Protein 7XFG (pdb70)

CATH classification: 1.20.1020.10

Organism: Homo sapiens (NCBI:txid9606)

InterPro domains:
  IPR000197 Zinc finger, TAZ-type [PF02135] (338-414)
  IPR000197 Zinc finger, TAZ-type [PF02135] (1735-1806)
  IPR000197 Zinc finger, TAZ-type [PS50134] (331-417)
  IPR000197 Zinc finger, TAZ-type [PS50134] (1728-1809)
  IPR000197 Zinc finger, TAZ-type [SM00551] (332-417)
  IPR000197 Zinc finger, TAZ-type [SM00551] (1729-1807)
  IPR000433 Zinc finger, ZZ-type [PF00569] (1665-1705)
  IPR000433 Zinc finger, ZZ-type [PS01357] (1670-1695)
  IPR000433 Zinc finger, ZZ-type [PS50135] (1665-1713)
  IPR000433 Zinc finger, ZZ-type [SM00291] (1664-1705)
  IPR001487 Bromodomain [PF00439] (1068-1143)
  IPR001487 Bromodomain [PR00503] (1070-1083)
  IPR001487 Bromodomain [PR00503] (1086-1102)
  IPR001487 Bromodomain [PR00503] (1102-1120)
  IPR001487 Bromodomain [PR00503] (1120-1139)
  IPR001487 Bromodomain [PS50014] (1067-1139)
  IPR001487 Bromodomain [SM00297] (1048-1158)
  IPR003101 Coactivator CBP, KIX domain [PF02172] (567-646)
  IPR003101 Coactivator CBP, KIX domain [PS50952] (566-645)
  IPR009110 Nuclear receptor coactivator, interlocking [SSF69125] (2043-2098)

Foldseek 3Di:
DPDPPDADPVRVVVVVLVVVLVLLLCCLCVPDPPPPDPSNVVNVVLQVVCVVDDCLPVPPDPSSVVLLLSLLVVLVVDDDCPGSRDNSVVCNVVVPPNNDPD/DPDPPDCVCVVDDDPD

Sequence (118 aa):
SGGRATQSPGDSRRLSIQRAIQSLVHAAQCRNANCSLPSCQKMKRVVQHTKGCKRKTNGGCPICKQLIALAAYHAKHCQENKCPVPFCLNIKQKGSEFPAGNGMYPDPGLLSYINELCSGGRATQSPGDSRRLSIQRAIQSLVHAAQCRNANCSLPSCQKMKRVVQHTKGCKRKTNGGCPICKQLIALAAYHAKHCQENKCPVPFCLNIKQKGSEFPAGNGMYPDPGLLSYINELCSGGRATQSPGDSRRLSIQRAIQSLVHAAQCRNANCSLPSCQKMKRVVQHTKGCKRKTNGGCPICKQLIALAAYHAKHCQENKCPVPFCLNIKQKGSEFPAGNGMYPDPGLLSYINELCSGGRATQSPGDSRRLSIQRAIQSLVHAAQCRNANCSLPSCQKMKRVVQHTKGCKRKTNGGCPICKQLIALAAYHAKHCQENKCPVPFCLNIKQKGSEFPAGNGMYPDPGLLSYINELCSGGRATQSPGDSRRLSIQRAIQSLVHAAQCRNANCSLPSCQKMKRVVQHTKGCKRKTNGGCPICKQLIALAAYHAKHCQENKCPVPFCLNIKQKGSEFPAGNGMYPDPGLLSYINELCSGGRATQSPGDSRRLSIQRAIQSLVHAAQCRNANCSLPSCQKMKRVVQHTKGCKRKTNGGCPICKQLIALAAYHAKHCQENKCPVPFCLNIKQKGSEFPAGNGMYPDPGLLSYINELCSGGRATQSPGDSRRLSIQRAIQSLVHAAQCRNANCSLPSCQKMKRVVQHTKGCKRKTNGGCPICKQLIALAAYHAKHCQENKCPVPFCLNIKQKGSEFPAGNGMYPDPGLLSYINELCSGGRATQSPGDSRRLSIQRAIQSLVHAAQCRNANCSLPSCQKMKRVVQHTKGCKRKTNGGCPICKQLIALAAYHAKHCQENKCPVPFCLNIKQKGSEFPAGNGMYPDPGLLSYINELCSGGRATQSPGDSRRLSIQRAIQSLVHAAQCRNANCSLPSCQKMKRVVQHTKGCKRKTNGGCPICKQLIALAAYHAKHCQENKCPVPFCLNIKQKGSEFPAGNGMYPDPGLLSYINELCSGGRATQSPGDSRRLSIQRAIQSLVHAAQCRNANCSLPSCQKMKRVVQHTKGCKRKTNGGCPICKQLIALAAYHAKHCQENKCPVPFCLNIKQKGSEFPAGNGMYPDPGLLSYINELCSGGRATQSPGDSRRLSIQRAIQSLVHAAQCRNANCSLPSCQKMKRVVQHTKGCKRKTNGGCPICKQLIALAAYHAKHCQENKCPVPFCLNIKQKGSEFPAGNGMYPDPGLLSYINELCSGGRATQSPGDSRRLSIQRAIQSLVHAAQCRNANCSLPSCQKMKRVVQHTKGCKRKTNGGCPICKQLIALAAYHAKHCQENKCPVPFCLNIKQKGSEFPAGNGMYPDPGLLSYINELCSGGRATQSPGDSRRLSIQRAIQSLVHAAQCRNANCSLPSCQKMKRVVQHTKGCKRKTNGGCPICKQLIALAAYHAKHCQENKCPVPFCLNIKQKGSEFPAGNGMYPDPGLLSYINELCSGGRATQSPGDSRRLSIQRAIQSLVHAAQCRNANCSLPSCQKMKRVVQHTKGCKRKTNGGCPICKQLIALAAYHAKHCQENKCPVPFCLNIKQKGSEFPAGNGMYPDPGLLSYINELCSGGRATQSPGDSRRLSIQRAIQSLVHAAQCRNANCSLPSCQKMKRVVQHTKGCKRKTNGGCPICKQLIALAAYHAKHCQENKCPVPFCLNIKQKGSEFPAGNGMYPDPGLLSYINELCSGGRATQSPGDSRRLSIQRAIQSLVHAAQCRNANCSLPSCQKMKRVVQHTKGCKRKTNGGCPICKQLIALAAYHAKHCQENKCPVPFCLNIKQKGSEFPAGNGMYPDPGLLSYINELCSGGRATQSPGDSRRLSIQRAIQSLVHAAQCRNANCSLPSCQKMKRVVQHTKGCKRKTNGGCPICKQLIALAAYHAKHCQENKCPVPFCLNIKQKGSEFPAGNGMYPDPGLLSYINELCSGGRATQSPGDSRRLSIQRAIQSLVHAAQCRNANCSLPSCQKMKRVVQHTKGCKRKTNGGCPICKQLIALAAYHAKHCQENKCPVPFCLNIKQKGSEFPAGNGMYPDPGLLSYINELCSGGRATQSPGDSRRLSIQRAIQSLVHAAQCRNANCSLPSCQKMKRVVQHTKGCKRKTNGGCPICKQLIALAAYHAKHCQENKCPVPFCLNIKQKGSEFPAGNGMYPDPGLLSYINELCSGGRATQSPGDSRRLSIQRAIQSLVHAAQCRNANCSLPSCQKMKRVVQHTKGCKRKTNGGCPICKQLIALAAYHAKHCQENKCPVPFCLNIKQKGSEFPAGNGMYPDPGLLSYINELC

Structure (mmCIF, N/CA/C/O backbone):
data_7XFG
#
_entry.id   7XFG
#
loop_
_entity.id
_entity.type
_entity.pdbx_description
1 polymer 'Histone acetyltransferase p300'
2 polymer 'NUT family member 1'
3 non-polymer 'ZINC ION'
#
loop_
_atom_site.group_PDB
_atom_site.id
_atom_site.type_symbol
_atom_site.label_atom_id
_atom_site.label_alt_id
_atom_site.label_comp_id
_atom_site.label_asym_id
_atom_site.label_entity_id
_atom_site.label_seq_id
_atom_site.pdbx_PDB_ins_code
_atom_site.Cartn_x
_atom_site.Cartn_y
_atom_site.Cartn_z
_atom_site.occupancy
_atom_site.B_iso_or_equiv
_atom_site.auth_seq_id
_atom_site.auth_comp_id
_atom_site.auth_asym_id
_atom_site.auth_atom_id
_atom_site.pdbx_PDB_model_num
ATOM 1 N N . SER A 1 1 ? -19.460 -5.066 -8.044 1.00 0.00 1 SER A N 1
ATOM 2 C CA . SER A 1 1 ? -19.612 -3.958 -9.008 1.00 0.00 1 SER A CA 1
ATOM 3 C C . SER A 1 1 ? -20.805 -3.081 -8.635 1.00 0.00 1 SER A C 1
ATOM 4 O O . SER A 1 1 ? -20.715 -1.852 -8.646 1.00 0.00 1 SER A O 1
ATOM 14 N N . GLY A 1 2 ? -21.919 -3.715 -8.292 1.00 0.00 2 GLY A N 1
ATOM 15 C CA . GLY A 1 2 ? -23.110 -2.976 -7.935 1.00 0.00 2 GLY A CA 1
ATOM 16 C C . GLY A 1 2 ? -24.370 -3.771 -8.196 1.00 0.00 2 GLY A C 1
ATOM 17 O O . GLY A 1 2 ? -24.357 -4.733 -8.967 1.00 0.00 2 GLY A O 1
ATOM 21 N N . GLY A 1 3 ? -25.456 -3.375 -7.556 1.00 0.00 3 GLY A N 1
ATOM 22 C CA . GLY A 1 3 ? -26.706 -4.086 -7.705 1.00 0.00 3 GLY A CA 1
ATOM 23 C C . GLY A 1 3 ? -27.265 -4.518 -6.369 1.00 0.00 3 GLY A C 1
ATOM 24 O O . GLY A 1 3 ? -27.861 -3.718 -5.649 1.00 0.00 3 GLY A O 1
ATOM 28 N N . ARG A 1 4 ? -27.063 -5.780 -6.030 1.00 0.00 4 ARG A N 1
ATOM 29 C CA . ARG A 1 4 ? -27.514 -6.309 -4.753 1.00 0.00 4 ARG A CA 1
ATOM 30 C C . ARG A 1 4 ? -26.344 -6.921 -3.997 1.00 0.00 4 ARG A C 1
ATOM 31 O O . ARG A 1 4 ? -26.469 -7.976 -3.372 1.00 0.00 4 ARG A O 1
ATOM 52 N N . ALA A 1 5 ? -25.206 -6.253 -4.062 1.00 0.00 5 ALA A N 1
ATOM 53 C CA . ALA A 1 5 ? -24.008 -6.726 -3.394 1.00 0.00 5 ALA A CA 1
ATOM 54 C C . ALA A 1 5 ? -23.998 -6.264 -1.946 1.00 0.00 5 ALA A C 1
ATOM 55 O O . ALA A 1 5 ? -24.541 -5.207 -1.616 1.00 0.00 5 ALA A O 1
ATOM 62 N N . THR A 1 6 ? -23.393 -7.055 -1.083 1.00 0.00 6 THR A N 1
ATOM 63 C CA . THR A 1 6 ? -23.345 -6.733 0.327 1.00 0.00 6 THR A CA 1
ATOM 64 C C . THR A 1 6 ? -21.910 -6.621 0.812 1.00 0.00 6 THR A C 1
ATOM 65 O O . THR A 1 6 ? -21.092 -7.514 0.585 1.00 0.00 6 THR A O 1
ATOM 76 N N . GLN A 1 7 ? -21.603 -5.513 1.458 1.00 0.00 7 GLN A N 1
ATOM 77 C CA . GLN A 1 7 ? -20.270 -5.284 1.983 1.00 0.00 7 GLN A CA 1
ATOM 78 C C . GLN A 1 7 ? -20.227 -5.612 3.466 1.00 0.00 7 GLN A C 1
ATOM 79 O O . GLN A 1 7 ? -20.717 -4.849 4.298 1.00 0.00 7 GLN A O 1
ATOM 93 N N . SER A 1 8 ? -19.660 -6.757 3.787 1.00 0.00 8 SER A N 1
ATOM 94 C CA . SER A 1 8 ? -19.492 -7.163 5.170 1.00 0.00 8 SER A CA 1
ATOM 95 C C . SER A 1 8 ? -18.248 -6.502 5.755 1.00 0.00 8 SER A C 1
ATOM 96 O O . SER A 1 8 ? -17.448 -5.942 5.005 1.00 0.00 8 SER A O 1
ATOM 104 N N . PRO A 1 9 ? -18.067 -6.524 7.086 1.00 0.00 9 PRO A N 1
ATOM 105 C CA . PRO A 1 9 ? -16.901 -5.915 7.726 1.00 0.00 9 PRO A CA 1
ATOM 106 C C . PRO A 1 9 ? -15.579 -6.340 7.091 1.00 0.00 9 PRO A C 1
ATOM 107 O O . PRO A 1 9 ? -14.710 -5.500 6.833 1.00 0.00 9 PRO A O 1
ATOM 118 N N . GLY A 1 10 ? -15.443 -7.635 6.830 1.00 0.00 10 GLY A N 1
ATOM 119 C CA . GLY A 1 10 ? -14.256 -8.147 6.170 1.00 0.00 10 GLY A CA 1
ATOM 120 C C . GLY A 1 10 ? -14.040 -7.530 4.804 1.00 0.00 10 GLY A C 1
ATOM 121 O O . GLY A 1 10 ? -12.927 -7.137 4.450 1.00 0.00 10 GLY A O 1
ATOM 125 N N . ASP A 1 11 ? -15.118 -7.421 4.049 1.00 0.00 11 ASP A N 1
ATOM 126 C CA . ASP A 1 11 ? -15.057 -6.888 2.690 1.00 0.00 11 ASP A CA 1
ATOM 127 C C . ASP A 1 11 ? -14.832 -5.385 2.718 1.00 0.00 11 ASP A C 1
ATOM 128 O O . ASP A 1 11 ? -14.189 -4.824 1.836 1.00 0.00 11 ASP A O 1
ATOM 137 N N . SER A 1 12 ? -15.345 -4.741 3.756 1.00 0.00 12 SER A N 1
ATOM 138 C CA . SER A 1 12 ? -15.184 -3.310 3.925 1.00 0.00 12 SER A CA 1
ATOM 139 C C . SER A 1 12 ? -13.738 -3.000 4.286 1.00 0.00 12 SER A C 1
ATOM 140 O O . SER A 1 12 ? -13.221 -1.923 3.989 1.00 0.00 12 SER A O 1
ATOM 148 N N . ARG A 1 13 ? -13.092 -3.969 4.911 1.00 0.00 13 ARG A N 1
ATOM 149 C CA . ARG A 1 13 ? -11.687 -3.886 5.225 1.00 0.00 13 ARG A CA 1
ATOM 150 C C . ARG A 1 13 ? -10.875 -4.017 3.943 1.00 0.00 13 ARG A C 1
ATOM 151 O O . ARG A 1 13 ? -9.936 -3.261 3.707 1.00 0.00 13 ARG A O 1
ATOM 172 N N . ARG A 1 14 ? -11.286 -4.959 3.099 1.00 0.00 14 ARG A N 1
ATOM 173 C CA . ARG A 1 14 ? -10.641 -5.186 1.812 1.00 0.00 14 ARG A CA 1
ATOM 174 C C . ARG A 1 14 ? -10.882 -3.988 0.900 1.00 0.00 14 ARG A C 1
ATOM 175 O O . ARG A 1 14 ? -10.055 -3.638 0.060 1.00 0.00 14 ARG A O 1
ATOM 196 N N . LEU A 1 15 ? -12.025 -3.362 1.097 1.00 0.00 15 LEU A N 1
ATOM 197 C CA . LEU A 1 15 ? -12.393 -2.161 0.374 1.00 0.00 15 LEU A CA 1
ATOM 198 C C . LEU A 1 15 ? -11.479 -1.011 0.789 1.00 0.00 15 LEU A C 1
ATOM 199 O O . LEU A 1 15 ? -10.944 -0.294 -0.054 1.00 0.00 15 LEU A O 1
ATOM 215 N N . SER A 1 16 ? -11.296 -0.849 2.100 1.00 0.00 16 SER A N 1
ATOM 216 C CA . SER A 1 16 ? -10.381 0.151 2.624 1.00 0.00 16 SER A CA 1
ATOM 217 C C . SER A 1 16 ? -8.956 -0.167 2.183 1.00 0.00 16 SER A C 1
ATOM 218 O O . SER A 1 16 ? -8.131 0.731 2.018 1.00 0.00 16 SER A O 1
ATOM 226 N N . ILE A 1 17 ? -8.676 -1.453 2.002 1.00 0.00 17 ILE A N 1
ATOM 227 C CA . ILE A 1 17 ? -7.412 -1.888 1.438 1.00 0.00 17 ILE A CA 1
ATOM 228 C C . ILE A 1 17 ? -7.243 -1.333 0.044 1.00 0.00 17 ILE A C 1
ATOM 229 O O . ILE A 1 17 ? -6.272 -0.656 -0.228 1.00 0.00 17 ILE A O 1
ATOM 245 N N . GLN A 1 18 ? -8.220 -1.574 -0.818 1.00 0.00 18 GLN A N 1
ATOM 246 C CA . GLN A 1 18 ? -8.127 -1.121 -2.203 1.00 0.00 18 GLN A CA 1
ATOM 247 C C . GLN A 1 18 ? -8.111 0.398 -2.261 1.00 0.00 18 GLN A C 1
ATOM 248 O O . GLN A 1 18 ? -7.544 0.995 -3.177 1.00 0.00 18 GLN A O 1
ATOM 262 N N . ARG A 1 19 ? -8.715 1.014 -1.258 1.00 0.00 19 ARG A N 1
ATOM 263 C CA . ARG A 1 19 ? -8.677 2.445 -1.101 1.00 0.00 19 ARG A CA 1
ATOM 264 C C . ARG A 1 19 ? -7.258 2.917 -0.794 1.00 0.00 19 ARG A C 1
ATOM 265 O O . ARG A 1 19 ? -6.771 3.870 -1.404 1.00 0.00 19 ARG A O 1
ATOM 286 N N . ALA A 1 20 ? -6.580 2.239 0.135 1.00 0.00 20 ALA A N 1
ATOM 287 C CA . ALA A 1 20 ? -5.211 2.607 0.474 1.00 0.00 20 ALA A CA 1
ATOM 288 C C . ALA A 1 20 ? -4.239 1.973 -0.512 1.00 0.00 20 ALA A C 1
ATOM 289 O O . ALA A 1 20 ? -3.039 2.233 -0.506 1.00 0.00 20 ALA A O 1
ATOM 296 N N . ILE A 1 21 ? -4.768 1.100 -1.334 1.00 0.00 21 ILE A N 1
ATOM 297 C CA . ILE A 1 21 ? -4.040 0.589 -2.466 1.00 0.00 21 ILE A CA 1
ATOM 298 C C . ILE A 1 21 ? -3.883 1.687 -3.478 1.00 0.00 21 ILE A C 1
ATOM 299 O O . ILE A 1 21 ? -2.776 2.016 -3.906 1.00 0.00 21 ILE A O 1
ATOM 315 N N . GLN A 1 22 ? -5.008 2.260 -3.836 1.00 0.00 22 GLN A N 1
ATOM 316 C CA . GLN A 1 22 ? -5.028 3.364 -4.751 1.00 0.00 22 GLN A CA 1
ATOM 317 C C . GLN A 1 22 ? -4.273 4.542 -4.147 1.00 0.00 22 GLN A C 1
ATOM 318 O O . GLN A 1 22 ? -3.654 5.333 -4.859 1.00 0.00 22 GLN A O 1
ATOM 332 N N . SER A 1 23 ? -4.313 4.627 -2.818 1.00 0.00 23 SER A N 1
ATOM 333 C CA . SER A 1 23 ? -3.625 5.689 -2.094 1.00 0.00 23 SER A CA 1
ATOM 334 C C . SER A 1 23 ? -2.117 5.541 -2.297 1.00 0.00 23 SER A C 1
ATOM 335 O O . SER A 1 23 ? -1.408 6.518 -2.553 1.00 0.00 23 SER A O 1
ATOM 343 N N . LEU A 1 24 ? -1.653 4.295 -2.203 1.00 0.00 24 LEU A N 1
ATOM 344 C CA . LEU A 1 24 ? -0.251 3.956 -2.359 1.00 0.00 24 LEU A CA 1
ATOM 345 C C . LEU A 1 24 ? 0.230 4.276 -3.763 1.00 0.00 24 LEU A C 1
ATOM 346 O O . LEU A 1 24 ? 1.260 4.924 -3.943 1.00 0.00 24 LEU A O 1
ATOM 362 N N . VAL A 1 25 ? -0.529 3.835 -4.756 1.00 0.00 25 VAL A N 1
ATOM 363 C CA . VAL A 1 25 ? -0.160 4.050 -6.137 1.00 0.00 25 VAL A CA 1
ATOM 364 C C . VAL A 1 25 ? -0.163 5.528 -6.461 1.00 0.00 25 VAL A C 1
ATOM 365 O O . VAL A 1 25 ? 0.775 6.037 -7.069 1.00 0.00 25 VAL A O 1
ATOM 378 N N . HIS A 1 26 ? -1.226 6.211 -6.047 1.00 0.00 26 HIS A N 1
ATOM 379 C CA . HIS A 1 26 ? -1.342 7.639 -6.268 1.00 0.00 26 HIS A CA 1
ATOM 380 C C . HIS A 1 26 ? -0.114 8.349 -5.741 1.00 0.00 26 HIS A C 1
ATOM 381 O O . HIS A 1 26 ? 0.475 9.158 -6.436 1.00 0.00 26 HIS A O 1
ATOM 395 N N . ALA A 1 27 ? 0.274 8.040 -4.517 1.00 0.00 27 ALA A N 1
ATOM 396 C CA . ALA A 1 27 ? 1.436 8.685 -3.924 1.00 0.00 27 ALA A CA 1
ATOM 397 C C . ALA A 1 27 ? 2.700 8.282 -4.661 1.00 0.00 27 ALA A C 1
ATOM 398 O O . ALA A 1 27 ? 3.600 9.098 -4.868 1.00 0.00 27 ALA A O 1
ATOM 405 N N . ALA A 1 28 ? 2.752 7.023 -5.067 1.00 0.00 28 ALA A N 1
ATOM 406 C CA . ALA A 1 28 ? 3.910 6.489 -5.750 1.00 0.00 28 ALA A CA 1
ATOM 407 C C . ALA A 1 28 ? 4.113 7.147 -7.113 1.00 0.00 28 ALA A C 1
ATOM 408 O O . ALA A 1 28 ? 5.249 7.348 -7.544 1.00 0.00 28 ALA A O 1
ATOM 415 N N . GLN A 1 29 ? 3.024 7.509 -7.786 1.00 0.00 29 GLN A N 1
ATOM 416 C CA . GLN A 1 29 ? 3.136 8.038 -9.140 1.00 0.00 29 GLN A CA 1
ATOM 417 C C . GLN A 1 29 ? 2.691 9.489 -9.243 1.00 0.00 29 GLN A C 1
ATOM 418 O O . GLN A 1 29 ? 2.649 10.036 -10.344 1.00 0.00 29 GLN A O 1
ATOM 432 N N . CYS A 1 30 ? 2.355 10.123 -8.126 1.00 0.00 30 CYS A N 1
ATOM 433 C CA . CYS A 1 30 ? 1.841 11.478 -8.194 1.00 0.00 30 CYS A CA 1
ATOM 434 C C . CYS A 1 30 ? 2.944 12.443 -8.609 1.00 0.00 30 CYS A C 1
ATOM 435 O O . CYS A 1 30 ? 3.830 12.764 -7.818 1.00 0.00 30 CYS A O 1
ATOM 442 N N . ARG A 1 31 ? 2.899 12.868 -9.861 1.00 0.00 31 ARG A N 1
ATOM 443 C CA . ARG A 1 31 ? 3.867 13.817 -10.391 1.00 0.00 31 ARG A CA 1
ATOM 444 C C . ARG A 1 31 ? 3.435 15.253 -10.105 1.00 0.00 31 ARG A C 1
ATOM 445 O O . ARG A 1 31 ? 4.219 16.187 -10.262 1.00 0.00 31 ARG A O 1
ATOM 466 N N . ASN A 1 32 ? 2.188 15.420 -9.673 1.00 0.00 32 ASN A N 1
ATOM 467 C CA . ASN A 1 32 ? 1.624 16.744 -9.434 1.00 0.00 32 ASN A CA 1
ATOM 468 C C . ASN A 1 32 ? 2.150 17.314 -8.121 1.00 0.00 32 ASN A C 1
ATOM 469 O O . ASN A 1 32 ? 1.839 16.813 -7.037 1.00 0.00 32 ASN A O 1
ATOM 480 N N . ALA A 1 33 ? 2.951 18.364 -8.236 1.00 0.00 33 ALA A N 1
ATOM 481 C CA . ALA A 1 33 ? 3.597 18.979 -7.084 1.00 0.00 33 ALA A CA 1
ATOM 482 C C . ALA A 1 33 ? 2.618 19.778 -6.231 1.00 0.00 33 ALA A C 1
ATOM 483 O O . ALA A 1 33 ? 2.833 19.949 -5.032 1.00 0.00 33 ALA A O 1
ATOM 490 N N . ASN A 1 34 ? 1.547 20.266 -6.841 1.00 0.00 34 ASN A N 1
ATOM 491 C CA . ASN A 1 34 ? 0.594 21.111 -6.132 1.00 0.00 34 ASN A CA 1
ATOM 492 C C . ASN A 1 34 ? -0.487 20.284 -5.448 1.00 0.00 34 ASN A C 1
ATOM 493 O O . ASN A 1 34 ? -1.236 20.798 -4.616 1.00 0.00 34 ASN A O 1
ATOM 504 N N . CYS A 1 35 ? -0.564 19.007 -5.801 1.00 0.00 35 CYS A N 1
ATOM 505 C CA . CYS A 1 35 ? -1.556 18.113 -5.234 1.00 0.00 35 CYS A CA 1
ATOM 506 C C . CYS A 1 35 ? -1.349 17.959 -3.733 1.00 0.00 35 CYS A C 1
ATOM 507 O O . CYS A 1 35 ? -0.429 17.277 -3.283 1.00 0.00 35 CYS A O 1
ATOM 514 N N . SER A 1 36 ? -2.207 18.606 -2.968 1.00 0.00 36 SER A N 1
ATOM 515 C CA . SER A 1 36 ? -2.141 18.542 -1.522 1.00 0.00 36 SER A CA 1
ATOM 516 C C . SER A 1 36 ? -3.265 17.666 -0.990 1.00 0.00 36 SER A C 1
ATOM 517 O O . SER A 1 36 ? -3.737 17.848 0.135 1.00 0.00 36 SER A O 1
ATOM 525 N N . LEU A 1 37 ? -3.689 16.716 -1.818 1.00 0.00 37 LEU A N 1
ATOM 526 C CA . LEU A 1 37 ? -4.743 15.785 -1.459 1.00 0.00 37 LEU A CA 1
ATOM 527 C C . LEU A 1 37 ? -4.347 15.029 -0.190 1.00 0.00 37 LEU A C 1
ATOM 528 O O . LEU A 1 37 ? -3.240 14.500 -0.109 1.00 0.00 37 LEU A O 1
ATOM 544 N N . PRO A 1 38 ? -5.232 14.993 0.818 1.00 0.00 38 PRO A N 1
ATOM 545 C CA . PRO A 1 38 ? -4.892 14.514 2.167 1.00 0.00 38 PRO A CA 1
ATOM 546 C C . PRO A 1 38 ? -4.219 13.146 2.174 1.00 0.00 38 PRO A C 1
ATOM 547 O O . PRO A 1 38 ? -3.161 12.965 2.788 1.00 0.00 38 PRO A O 1
ATOM 558 N N . SER A 1 39 ? -4.820 12.194 1.474 1.00 0.00 39 SER A N 1
ATOM 559 C CA . SER A 1 39 ? -4.304 10.835 1.435 1.00 0.00 39 SER A CA 1
ATOM 560 C C . SER A 1 39 ? -2.998 10.771 0.646 1.00 0.00 39 SER A C 1
ATOM 561 O O . SER A 1 39 ? -2.184 9.876 0.854 1.00 0.00 39 SER A O 1
ATOM 569 N N . CYS A 1 40 ? -2.794 11.742 -0.236 1.00 0.00 40 CYS A N 1
ATOM 570 C CA . CYS A 1 40 ? -1.604 11.782 -1.071 1.00 0.00 40 CYS A CA 1
ATOM 571 C C . CYS A 1 40 ? -0.373 12.103 -0.249 1.00 0.00 40 CYS A C 1
ATOM 572 O O . CYS A 1 40 ? 0.581 11.332 -0.228 1.00 0.00 40 CYS A O 1
ATOM 579 N N . GLN A 1 41 ? -0.404 13.241 0.433 1.00 0.00 41 GLN A N 1
ATOM 580 C CA . GLN A 1 41 ? 0.757 13.691 1.185 1.00 0.00 41 GLN A CA 1
ATOM 581 C C . GLN A 1 41 ? 1.057 12.729 2.318 1.00 0.00 41 GLN A C 1
ATOM 582 O O . GLN A 1 41 ? 2.215 12.481 2.646 1.00 0.00 41 GLN A O 1
ATOM 596 N N . LYS A 1 42 ? 0.008 12.165 2.893 1.00 0.00 42 LYS A N 1
ATOM 597 C CA . LYS A 1 42 ? 0.153 11.199 3.948 1.00 0.00 42 LYS A CA 1
ATOM 598 C C . LYS A 1 42 ? 0.789 9.912 3.417 1.00 0.00 42 LYS A C 1
ATOM 599 O O . LYS A 1 42 ? 1.721 9.378 4.021 1.00 0.00 42 LYS A O 1
ATOM 618 N N . MET A 1 43 ? 0.287 9.425 2.283 1.00 0.00 43 MET A N 1
ATOM 619 C CA . MET A 1 43 ? 0.869 8.260 1.620 1.00 0.00 43 MET A CA 1
ATOM 620 C C . MET A 1 43 ? 2.288 8.531 1.157 1.00 0.00 43 MET A C 1
ATOM 621 O O . MET A 1 43 ? 3.152 7.674 1.247 1.00 0.00 43 MET A O 1
ATOM 635 N N . LYS A 1 44 ? 2.534 9.723 0.657 1.00 0.00 44 LYS A N 1
ATOM 636 C CA . LYS A 1 44 ? 3.849 10.038 0.127 1.00 0.00 44 LYS A CA 1
ATOM 637 C C . LYS A 1 44 ? 4.883 10.002 1.242 1.00 0.00 44 LYS A C 1
ATOM 638 O O . LYS A 1 44 ? 6.048 9.689 1.017 1.00 0.00 44 LYS A O 1
ATOM 657 N N . ARG A 1 45 ? 4.431 10.293 2.452 1.00 0.00 45 ARG A N 1
ATOM 658 C CA . ARG A 1 45 ? 5.284 10.219 3.626 1.00 0.00 45 ARG A CA 1
ATOM 659 C C . ARG A 1 45 ? 5.549 8.765 3.971 1.00 0.00 45 ARG A C 1
ATOM 660 O O . ARG A 1 45 ? 6.691 8.370 4.212 1.00 0.00 45 ARG A O 1
ATOM 681 N N . VAL A 1 46 ? 4.481 7.973 3.971 1.00 0.00 46 VAL A N 1
ATOM 682 C CA . VAL A 1 46 ? 4.575 6.555 4.272 1.00 0.00 46 VAL A CA 1
ATOM 683 C C . VAL A 1 46 ? 5.501 5.863 3.250 1.00 0.00 46 VAL A C 1
ATOM 684 O O . VAL A 1 46 ? 6.410 5.103 3.622 1.00 0.00 46 VAL A O 1
ATOM 697 N N . VAL A 1 47 ? 5.327 6.215 1.972 1.00 0.00 47 VAL A N 1
ATOM 698 C CA . VAL A 1 47 ? 6.112 5.648 0.880 1.00 0.00 47 VAL A CA 1
ATOM 699 C C . VAL A 1 47 ? 7.575 6.054 0.989 1.00 0.00 47 VAL A C 1
ATOM 700 O O . VAL A 1 47 ? 8.468 5.202 1.020 1.00 0.00 47 VAL A O 1
ATOM 713 N N . GLN A 1 48 ? 7.815 7.362 1.049 1.00 0.00 48 GLN A N 1
ATOM 714 C CA . GLN A 1 48 ? 9.172 7.891 1.071 1.00 0.00 48 GLN A CA 1
ATOM 715 C C . GLN A 1 48 ? 9.921 7.438 2.320 1.00 0.00 48 GLN A C 1
ATOM 716 O O . GLN A 1 48 ? 11.149 7.502 2.373 1.00 0.00 48 GLN A O 1
ATOM 730 N N . HIS A 1 49 ? 9.189 6.961 3.318 1.00 0.00 49 HIS A N 1
ATOM 731 C CA . HIS A 1 49 ? 9.815 6.463 4.525 1.00 0.00 49 HIS A CA 1
ATOM 732 C C . HIS A 1 49 ? 10.414 5.092 4.260 1.00 0.00 49 HIS A C 1
ATOM 733 O O . HIS A 1 49 ? 11.518 4.798 4.713 1.00 0.00 49 HIS A O 1
ATOM 747 N N . THR A 1 50 ? 9.676 4.253 3.539 1.00 0.00 50 THR A N 1
ATOM 748 C CA . THR A 1 50 ? 10.166 2.918 3.197 1.00 0.00 50 THR A CA 1
ATOM 749 C C . THR A 1 50 ? 11.510 3.011 2.480 1.00 0.00 50 THR A C 1
ATOM 750 O O . THR A 1 50 ? 12.386 2.164 2.655 1.00 0.00 50 THR A O 1
ATOM 761 N N . LYS A 1 51 ? 11.656 4.073 1.700 1.00 0.00 51 LYS A N 1
ATOM 762 C CA . LYS A 1 51 ? 12.876 4.356 0.950 1.00 0.00 51 LYS A CA 1
ATOM 763 C C . LYS A 1 51 ? 14.089 4.445 1.875 1.00 0.00 51 LYS A C 1
ATOM 764 O O . LYS A 1 51 ? 15.162 3.920 1.565 1.00 0.00 51 LYS A O 1
ATOM 783 N N . GLY A 1 52 ? 13.912 5.105 3.014 1.00 0.00 52 GLY A N 1
ATOM 784 C CA . GLY A 1 52 ? 15.019 5.307 3.932 1.00 0.00 52 GLY A CA 1
ATOM 785 C C . GLY A 1 52 ? 14.975 4.388 5.140 1.00 0.00 52 GLY A C 1
ATOM 786 O O . GLY A 1 52 ? 15.647 4.640 6.140 1.00 0.00 52 GLY A O 1
ATOM 790 N N . CYS A 1 53 ? 14.194 3.322 5.056 1.00 0.00 53 CYS A N 1
ATOM 791 C CA . CYS A 1 53 ? 14.054 2.394 6.168 1.00 0.00 53 CYS A CA 1
ATOM 792 C C . CYS A 1 53 ? 14.981 1.193 6.000 1.00 0.00 53 CYS A C 1
ATOM 793 O O . CYS A 1 53 ? 15.339 0.827 4.879 1.00 0.00 53 CYS A O 1
ATOM 800 N N . LYS A 1 54 ? 15.364 0.589 7.118 1.00 0.00 54 LYS A N 1
ATOM 801 C CA . LYS A 1 54 ? 16.200 -0.608 7.110 1.00 0.00 54 LYS A CA 1
ATOM 802 C C . LYS A 1 54 ? 15.577 -1.711 7.965 1.00 0.00 54 LYS A C 1
ATOM 803 O O . LYS A 1 54 ? 15.911 -2.887 7.824 1.00 0.00 54 LYS A O 1
ATOM 822 N N . ARG A 1 55 ? 14.664 -1.330 8.851 1.00 0.00 55 ARG A N 1
ATOM 823 C CA . ARG A 1 55 ? 13.903 -2.305 9.635 1.00 0.00 55 ARG A CA 1
ATOM 824 C C . ARG A 1 55 ? 12.657 -2.740 8.877 1.00 0.00 55 ARG A C 1
ATOM 825 O O . ARG A 1 55 ? 11.799 -3.431 9.424 1.00 0.00 55 ARG A O 1
ATOM 846 N N . LYS A 1 56 ? 12.562 -2.301 7.629 1.00 0.00 56 LYS A N 1
ATOM 847 C CA . LYS A 1 56 ? 11.397 -2.560 6.783 1.00 0.00 56 LYS A CA 1
ATOM 848 C C . LYS A 1 56 ? 10.894 -4.003 6.851 1.00 0.00 56 LYS A C 1
ATOM 849 O O . LYS A 1 56 ? 9.822 -4.264 7.395 1.00 0.00 56 LYS A O 1
ATOM 868 N N . THR A 1 57 ? 11.657 -4.932 6.301 1.00 0.00 57 THR A N 1
ATOM 869 C CA . THR A 1 57 ? 11.131 -6.264 6.040 1.00 0.00 57 THR A CA 1
ATOM 870 C C . THR A 1 57 ? 11.710 -7.359 6.936 1.00 0.00 57 THR A C 1
ATOM 871 O O . THR A 1 57 ? 11.279 -8.510 6.858 1.00 0.00 57 THR A O 1
ATOM 882 N N . ASN A 1 58 ? 12.662 -7.021 7.793 1.00 0.00 58 ASN A N 1
ATOM 883 C CA . ASN A 1 58 ? 13.254 -8.014 8.690 1.00 0.00 58 ASN A CA 1
ATOM 884 C C . ASN A 1 58 ? 12.380 -8.228 9.930 1.00 0.00 58 ASN A C 1
ATOM 885 O O . ASN A 1 58 ? 12.884 -8.498 11.023 1.00 0.00 58 ASN A O 1
ATOM 896 N N . GLY A 1 59 ? 11.068 -8.113 9.748 1.00 0.00 59 GLY A N 1
ATOM 897 C CA . GLY A 1 59 ? 10.138 -8.322 10.842 1.00 0.00 59 GLY A CA 1
ATOM 898 C C . GLY A 1 59 ? 10.268 -7.268 11.921 1.00 0.00 59 GLY A C 1
ATOM 899 O O . GLY A 1 59 ? 10.272 -7.586 13.111 1.00 0.00 59 GLY A O 1
ATOM 903 N N . GLY A 1 60 ? 10.386 -6.014 11.512 1.00 0.00 60 GLY A N 1
ATOM 904 C CA . GLY A 1 60 ? 10.566 -4.941 12.465 1.00 0.00 60 GLY A CA 1
ATOM 905 C C . GLY A 1 60 ? 9.579 -3.813 12.263 1.00 0.00 60 GLY A C 1
ATOM 906 O O . GLY A 1 60 ? 8.707 -3.587 13.103 1.00 0.00 60 GLY A O 1
ATOM 910 N N . CYS A 1 61 ? 9.703 -3.119 11.140 1.00 0.00 61 CYS A N 1
ATOM 911 C CA . CYS A 1 61 ? 8.864 -1.960 10.859 1.00 0.00 61 CYS A CA 1
ATOM 912 C C . CYS A 1 61 ? 7.403 -2.343 10.658 1.00 0.00 61 CYS A C 1
ATOM 913 O O . CYS A 1 61 ? 7.092 -3.326 9.988 1.00 0.00 61 CYS A O 1
ATOM 920 N N . PRO A 1 62 ? 6.489 -1.568 11.264 1.00 0.00 62 PRO A N 1
ATOM 921 C CA . PRO A 1 62 ? 5.058 -1.690 11.006 1.00 0.00 62 PRO A CA 1
ATOM 922 C C . PRO A 1 62 ? 4.662 -1.020 9.689 1.00 0.00 62 PRO A C 1
ATOM 923 O O . PRO A 1 62 ? 4.040 -1.643 8.841 1.00 0.00 62 PRO A O 1
ATOM 934 N N . ILE A 1 63 ? 5.064 0.240 9.518 1.00 0.00 63 ILE A N 1
ATOM 935 C CA . ILE A 1 63 ? 4.741 1.023 8.321 1.00 0.00 63 ILE A CA 1
ATOM 936 C C . ILE A 1 63 ? 5.072 0.268 7.043 1.00 0.00 63 ILE A C 1
ATOM 937 O O . ILE A 1 63 ? 4.214 0.052 6.188 1.00 0.00 63 ILE A O 1
ATOM 953 N N . CYS A 1 64 ? 6.317 -0.142 6.936 1.00 0.00 64 CYS A N 1
ATOM 954 C CA . CYS A 1 64 ? 6.809 -0.789 5.735 1.00 0.00 64 CYS A CA 1
ATOM 955 C C . CYS A 1 64 ? 6.232 -2.189 5.580 1.00 0.00 64 CYS A C 1
ATOM 956 O O . CYS A 1 64 ? 6.196 -2.744 4.485 1.00 0.00 64 CYS A O 1
ATOM 963 N N . LYS A 1 65 ? 5.755 -2.738 6.677 1.00 0.00 65 LYS A N 1
ATOM 964 C CA . LYS A 1 65 ? 5.098 -4.035 6.649 1.00 0.00 65 LYS A CA 1
ATOM 965 C C . LYS A 1 65 ? 3.717 -3.884 6.045 1.00 0.00 65 LYS A C 1
ATOM 966 O O . LYS A 1 65 ? 3.283 -4.685 5.215 1.00 0.00 65 LYS A O 1
ATOM 985 N N . GLN A 1 66 ? 3.034 -2.840 6.473 1.00 0.00 66 GLN A N 1
ATOM 986 C CA . GLN A 1 66 ? 1.677 -2.586 6.013 1.00 0.00 66 GLN A CA 1
ATOM 987 C C . GLN A 1 66 ? 1.678 -2.083 4.578 1.00 0.00 66 GLN A C 1
ATOM 988 O O . GLN A 1 66 ? 0.824 -2.468 3.786 1.00 0.00 66 GLN A O 1
ATOM 1002 N N . LEU A 1 67 ? 2.634 -1.222 4.244 1.00 0.00 67 LEU A N 1
ATOM 1003 C CA . LEU A 1 67 ? 2.778 -0.750 2.872 1.00 0.00 67 LEU A CA 1
ATOM 1004 C C . LEU A 1 67 ? 3.057 -1.913 1.934 1.00 0.00 67 LEU A C 1
ATOM 1005 O O . LEU A 1 67 ? 2.622 -1.914 0.781 1.00 0.00 67 LEU A O 1
ATOM 1021 N N . ILE A 1 68 ? 3.783 -2.902 2.440 1.00 0.00 68 ILE A N 1
ATOM 1022 C CA . ILE A 1 68 ? 4.040 -4.113 1.687 1.00 0.00 68 ILE A CA 1
ATOM 1023 C C . ILE A 1 68 ? 2.730 -4.846 1.425 1.00 0.00 68 ILE A C 1
ATOM 1024 O O . ILE A 1 68 ? 2.516 -5.387 0.343 1.00 0.00 68 ILE A O 1
ATOM 1040 N N . ALA A 1 69 ? 1.846 -4.835 2.416 1.00 0.00 69 ALA A N 1
ATOM 1041 C CA . ALA A 1 69 ? 0.564 -5.493 2.285 1.00 0.00 69 ALA A CA 1
ATOM 1042 C C . ALA A 1 69 ? -0.218 -4.890 1.127 1.00 0.00 69 ALA A C 1
ATOM 1043 O O . ALA A 1 69 ? -0.558 -5.592 0.178 1.00 0.00 69 ALA A O 1
ATOM 1050 N N . LEU A 1 70 ? -0.455 -3.579 1.192 1.00 0.00 70 LEU A N 1
ATOM 1051 C CA . LEU A 1 70 ? -1.197 -2.872 0.149 1.00 0.00 70 LEU A CA 1
ATOM 1052 C C . LEU A 1 70 ? -0.598 -3.130 -1.226 1.00 0.00 70 LEU A C 1
ATOM 1053 O O . LEU A 1 70 ? -1.317 -3.444 -2.179 1.00 0.00 70 LEU A O 1
ATOM 1069 N N . ALA A 1 71 ? 0.720 -3.005 -1.324 1.00 0.00 71 ALA A N 1
ATOM 1070 C CA . ALA A 1 71 ? 1.406 -3.191 -2.584 1.00 0.00 71 ALA A CA 1
ATOM 1071 C C . ALA A 1 71 ? 1.293 -4.627 -3.093 1.00 0.00 71 ALA A C 1
ATOM 1072 O O . ALA A 1 71 ? 1.444 -4.859 -4.281 1.00 0.00 71 ALA A O 1
ATOM 1079 N N . ALA A 1 72 ? 1.027 -5.582 -2.201 1.00 0.00 72 ALA A N 1
ATOM 1080 C CA . ALA A 1 72 ? 0.906 -6.985 -2.586 1.00 0.00 72 ALA A CA 1
ATOM 1081 C C . ALA A 1 72 ? -0.449 -7.307 -3.222 1.00 0.00 72 ALA A C 1
ATOM 1082 O O . ALA A 1 72 ? -0.495 -8.010 -4.240 1.00 0.00 72 ALA A O 1
ATOM 1089 N N . TYR A 1 73 ? -1.548 -6.821 -2.631 1.00 0.00 73 TYR A N 1
ATOM 1090 C CA . TYR A 1 73 ? -2.874 -6.975 -3.265 1.00 0.00 73 TYR A CA 1
ATOM 1091 C C . TYR A 1 73 ? -2.772 -6.399 -4.659 1.00 0.00 73 TYR A C 1
ATOM 1092 O O . TYR A 1 73 ? -3.120 -7.021 -5.669 1.00 0.00 73 TYR A O 1
ATOM 1110 N N . HIS A 1 74 ? -2.258 -5.183 -4.664 1.00 0.00 74 HIS A N 1
ATOM 1111 C CA . HIS A 1 74 ? -2.022 -4.419 -5.858 1.00 0.00 74 HIS A CA 1
ATOM 1112 C C . HIS A 1 74 ? -1.049 -5.133 -6.801 1.00 0.00 74 HIS A C 1
ATOM 1113 O O . HIS A 1 74 ? -1.200 -5.060 -8.011 1.00 0.00 74 HIS A O 1
ATOM 1127 N N . ALA A 1 75 ? -0.056 -5.815 -6.238 1.00 0.00 75 ALA A N 1
ATOM 1128 C CA . ALA A 1 75 ? 0.987 -6.468 -7.030 1.00 0.00 75 ALA A CA 1
ATOM 1129 C C . ALA A 1 75 ? 0.401 -7.530 -7.949 1.00 0.00 75 ALA A C 1
ATOM 1130 O O . ALA A 1 75 ? 0.885 -7.739 -9.062 1.00 0.00 75 ALA A O 1
ATOM 1137 N N . LYS A 1 76 ? -0.644 -8.196 -7.478 1.00 0.00 76 LYS A N 1
ATOM 1138 C CA . LYS A 1 76 ? -1.307 -9.226 -8.276 1.00 0.00 76 LYS A CA 1
ATOM 1139 C C . LYS A 1 76 ? -2.202 -8.574 -9.321 1.00 0.00 76 LYS A C 1
ATOM 1140 O O . LYS A 1 76 ? -2.421 -9.115 -10.404 1.00 0.00 76 LYS A O 1
ATOM 1159 N N . HIS A 1 77 ? -2.694 -7.389 -8.992 1.00 0.00 77 HIS A N 1
ATOM 1160 C CA . HIS A 1 77 ? -3.588 -6.652 -9.873 1.00 0.00 77 HIS A CA 1
ATOM 1161 C C . HIS A 1 77 ? -2.795 -5.610 -10.669 1.00 0.00 77 HIS A C 1
ATOM 1162 O O . HIS A 1 77 ? -3.340 -4.606 -11.130 1.00 0.00 77 HIS A O 1
ATOM 1177 N N . CYS A 1 78 ? -1.501 -5.867 -10.823 1.00 0.00 78 CYS A N 1
ATOM 1178 C CA . CYS A 1 78 ? -0.602 -4.952 -11.511 1.00 0.00 78 CYS A CA 1
ATOM 1179 C C . CYS A 1 78 ? 0.241 -5.719 -12.522 1.00 0.00 78 CYS A C 1
ATOM 1180 O O . CYS A 1 78 ? 0.502 -6.912 -12.345 1.00 0.00 78 CYS A O 1
ATOM 1187 N N . GLN A 1 79 ? 0.646 -5.038 -13.583 1.00 0.00 79 GLN A N 1
ATOM 1188 C CA . GLN A 1 79 ? 1.454 -5.658 -14.625 1.00 0.00 79 GLN A CA 1
ATOM 1189 C C . GLN A 1 79 ? 2.773 -4.913 -14.833 1.00 0.00 79 GLN A C 1
ATOM 1190 O O . GLN A 1 79 ? 3.805 -5.537 -15.084 1.00 0.00 79 GLN A O 1
ATOM 1204 N N . GLU A 1 80 ? 2.723 -3.585 -14.738 1.00 0.00 80 GLU A N 1
ATOM 1205 C CA . GLU A 1 80 ? 3.889 -2.728 -14.945 1.00 0.00 80 GLU A CA 1
ATOM 1206 C C . GLU A 1 80 ? 5.104 -3.239 -14.173 1.00 0.00 80 GLU A C 1
ATOM 1207 O O . GLU A 1 80 ? 5.049 -3.462 -12.959 1.00 0.00 80 GLU A O 1
ATOM 1219 N N . ASN A 1 81 ? 6.201 -3.410 -14.895 1.00 0.00 81 ASN A N 1
ATOM 1220 C CA . ASN A 1 81 ? 7.445 -3.890 -14.317 1.00 0.00 81 ASN A CA 1
ATOM 1221 C C . ASN A 1 81 ? 8.215 -2.732 -13.692 1.00 0.00 81 ASN A C 1
ATOM 1222 O O . ASN A 1 81 ? 9.021 -2.926 -12.786 1.00 0.00 81 ASN A O 1
ATOM 1233 N N . LYS A 1 82 ? 7.953 -1.522 -14.179 1.00 0.00 82 LYS A N 1
ATOM 1234 C CA . LYS A 1 82 ? 8.571 -0.324 -13.633 1.00 0.00 82 LYS A CA 1
ATOM 1235 C C . LYS A 1 82 ? 7.532 0.518 -12.899 1.00 0.00 82 LYS A C 1
ATOM 1236 O O . LYS A 1 82 ? 7.554 1.751 -12.948 1.00 0.00 82 LYS A O 1
ATOM 1255 N N . CYS A 1 83 ? 6.627 -0.173 -12.225 1.00 0.00 83 CYS A N 1
ATOM 1256 C CA . CYS A 1 83 ? 5.569 0.449 -11.440 1.00 0.00 83 CYS A CA 1
ATOM 1257 C C . CYS A 1 83 ? 6.121 1.451 -10.424 1.00 0.00 83 CYS A C 1
ATOM 1258 O O . CYS A 1 83 ? 7.176 1.237 -9.830 1.00 0.00 83 CYS A O 1
ATOM 1265 N N . PRO A 1 84 ? 5.398 2.562 -10.214 1.00 0.00 84 PRO A N 1
ATOM 1266 C CA . PRO A 1 84 ? 5.776 3.585 -9.234 1.00 0.00 84 PRO A CA 1
ATOM 1267 C C . PRO A 1 84 ? 5.722 3.073 -7.794 1.00 0.00 84 PRO A C 1
ATOM 1268 O O . PRO A 1 84 ? 6.550 3.458 -6.967 1.00 0.00 84 PRO A O 1
ATOM 1279 N N . VAL A 1 85 ? 4.730 2.225 -7.494 1.00 0.00 85 VAL A N 1
ATOM 1280 C CA . VAL A 1 85 ? 4.587 1.639 -6.163 1.00 0.00 85 VAL A CA 1
ATOM 1281 C C . VAL A 1 85 ? 5.879 0.936 -5.735 1.00 0.00 85 VAL A C 1
ATOM 1282 O O . VAL A 1 85 ? 6.309 -0.044 -6.357 1.00 0.00 85 VAL A O 1
ATOM 1295 N N . PRO A 1 86 ? 6.491 1.433 -4.646 1.00 0.00 86 PRO A N 1
ATOM 1296 C CA . PRO A 1 86 ? 7.779 0.935 -4.145 1.00 0.00 86 PRO A CA 1
ATOM 1297 C C . PRO A 1 86 ? 7.767 -0.567 -3.889 1.00 0.00 86 PRO A C 1
ATOM 1298 O O . PRO A 1 86 ? 8.499 -1.346 -4.515 1.00 0.00 86 PRO A O 1
ATOM 1309 N N . PHE A 1 87 ? 6.907 -0.973 -2.980 1.00 0.00 87 PHE A N 1
ATOM 1310 C CA . PHE A 1 87 ? 6.853 -2.351 -2.549 1.00 0.00 87 PHE A CA 1
ATOM 1311 C C . PHE A 1 87 ? 6.200 -3.253 -3.582 1.00 0.00 87 PHE A C 1
ATOM 1312 O O . PHE A 1 87 ? 6.276 -4.467 -3.466 1.00 0.00 87 PHE A O 1
ATOM 1329 N N . CYS A 1 88 ? 5.596 -2.676 -4.616 1.00 0.00 88 CYS A N 1
ATOM 1330 C CA . CYS A 1 88 ? 4.978 -3.493 -5.642 1.00 0.00 88 CYS A CA 1
ATOM 1331 C C . CYS A 1 88 ? 6.061 -4.218 -6.381 1.00 0.00 88 CYS A C 1
ATOM 1332 O O . CYS A 1 88 ? 6.064 -5.437 -6.453 1.00 0.00 88 CYS A O 1
ATOM 1339 N N . LEU A 1 89 ? 7.007 -3.452 -6.888 1.00 0.00 89 LEU A N 1
ATOM 1340 C CA . LEU A 1 89 ? 8.070 -4.008 -7.688 1.00 0.00 89 LEU A CA 1
ATOM 1341 C C . LEU A 1 89 ? 8.914 -4.968 -6.885 1.00 0.00 89 LEU A C 1
ATOM 1342 O O . LEU A 1 89 ? 9.367 -5.976 -7.406 1.00 0.00 89 LEU A O 1
ATOM 1358 N N . ASN A 1 90 ? 9.100 -4.680 -5.615 1.00 0.00 90 ASN A N 1
ATOM 1359 C CA . ASN A 1 90 ? 9.874 -5.576 -4.776 1.00 0.00 90 ASN A CA 1
ATOM 1360 C C . ASN A 1 90 ? 9.119 -6.883 -4.587 1.00 0.00 90 ASN A C 1
ATOM 1361 O O . ASN A 1 90 ? 9.697 -7.967 -4.666 1.00 0.00 90 ASN A O 1
ATOM 1372 N N . ILE A 1 91 ? 7.813 -6.774 -4.400 1.00 0.00 91 ILE A N 1
ATOM 1373 C CA . ILE A 1 91 ? 6.968 -7.939 -4.220 1.00 0.00 91 ILE A CA 1
ATOM 1374 C C . ILE A 1 91 ? 6.777 -8.704 -5.526 1.00 0.00 91 ILE A C 1
ATOM 1375 O O . ILE A 1 91 ? 7.172 -9.860 -5.620 1.00 0.00 91 ILE A O 1
ATOM 1391 N N . LYS A 1 92 ? 6.189 -8.066 -6.539 1.00 0.00 92 LYS A N 1
ATOM 1392 C CA . LYS A 1 92 ? 5.830 -8.772 -7.756 1.00 0.00 92 LYS A CA 1
ATOM 1393 C C . LYS A 1 92 ? 7.043 -9.139 -8.622 1.00 0.00 92 LYS A C 1
ATOM 1394 O O . LYS A 1 92 ? 6.885 -9.760 -9.673 1.00 0.00 92 LYS A O 1
ATOM 1413 N N . GLN A 1 93 ? 8.246 -8.738 -8.213 1.00 0.00 93 GLN A N 1
ATOM 1414 C CA . GLN A 1 93 ? 9.457 -9.265 -8.840 1.00 0.00 93 GLN A CA 1
ATOM 1415 C C . GLN A 1 93 ? 9.928 -10.509 -8.099 1.00 0.00 93 GLN A C 1
ATOM 1416 O O . GLN A 1 93 ? 10.378 -11.475 -8.720 1.00 0.00 93 GLN A O 1
ATOM 1430 N N . LYS A 1 94 ? 9.822 -10.492 -6.771 1.00 0.00 94 LYS A N 1
ATOM 1431 C CA . LYS A 1 94 ? 10.159 -11.663 -5.979 1.00 0.00 94 LYS A CA 1
ATOM 1432 C C . LYS A 1 94 ? 9.099 -12.745 -6.147 1.00 0.00 94 LYS A C 1
ATOM 1433 O O . LYS A 1 94 ? 9.400 -13.868 -6.546 1.00 0.00 94 LYS A O 1
ATOM 1452 N N . GLY A 1 95 ? 7.855 -12.384 -5.852 1.00 0.00 95 GLY A N 1
ATOM 1453 C CA . GLY A 1 95 ? 6.723 -13.268 -6.058 1.00 0.00 95 GLY A CA 1
ATOM 1454 C C . GLY A 1 95 ? 6.631 -14.388 -5.040 1.00 0.00 95 GLY A C 1
ATOM 1455 O O . GLY A 1 95 ? 5.537 -14.737 -4.599 1.00 0.00 95 GLY A O 1
ATOM 1459 N N . SER A 1 96 ? 7.773 -14.928 -4.647 1.00 0.00 96 SER A N 1
ATOM 1460 C CA . SER A 1 96 ? 7.805 -16.031 -3.710 1.00 0.00 96 SER A CA 1
ATOM 1461 C C . SER A 1 96 ? 7.965 -15.536 -2.286 1.00 0.00 96 SER A C 1
ATOM 1462 O O . SER A 1 96 ? 7.192 -15.910 -1.401 1.00 0.00 96 SER A O 1
ATOM 1470 N N . GLU A 1 97 ? 8.964 -14.701 -2.062 1.00 0.00 97 GLU A N 1
ATOM 1471 C CA . GLU A 1 97 ? 9.298 -14.298 -0.705 1.00 0.00 97 GLU A CA 1
ATOM 1472 C C . GLU A 1 97 ? 8.354 -13.214 -0.160 1.00 0.00 97 GLU A C 1
ATOM 1473 O O . GLU A 1 97 ? 7.296 -13.530 0.381 1.00 0.00 97 GLU A O 1
ATOM 1485 N N . PHE A 1 98 ? 8.765 -11.958 -0.351 1.00 0.00 98 PHE A N 1
ATOM 1486 C CA . PHE A 1 98 ? 8.081 -10.731 0.137 1.00 0.00 98 PHE A CA 1
ATOM 1487 C C . PHE A 1 98 ? 9.108 -9.645 0.514 1.00 0.00 98 PHE A C 1
ATOM 1488 O O . PHE A 1 98 ? 8.905 -8.484 0.164 1.00 0.00 98 PHE A O 1
ATOM 1505 N N . PRO A 1 99 ? 10.215 -9.982 1.251 1.00 0.00 99 PRO A N 1
ATOM 1506 C CA . PRO A 1 99 ? 11.259 -9.001 1.596 1.00 0.00 99 PRO A CA 1
ATOM 1507 C C . PRO A 1 99 ? 11.712 -8.156 0.410 1.00 0.00 99 PRO A C 1
ATOM 1508 O O . PRO A 1 99 ? 11.961 -8.669 -0.684 1.00 0.00 99 PRO A O 1
ATOM 1519 N N . ALA A 1 100 ? 11.834 -6.862 0.652 1.00 0.00 100 ALA A N 1
ATOM 1520 C CA . ALA A 1 100 ? 12.149 -5.907 -0.394 1.00 0.00 100 ALA A CA 1
ATOM 1521 C C . ALA A 1 100 ? 13.616 -5.507 -0.354 1.00 0.00 100 ALA A C 1
ATOM 1522 O O . ALA A 1 100 ? 14.106 -5.032 0.670 1.00 0.00 100 ALA A O 1
ATOM 1529 N N . GLY A 1 101 ? 14.313 -5.698 -1.463 1.00 0.00 101 GLY A N 1
ATOM 1530 C CA . GLY A 1 101 ? 15.692 -5.263 -1.547 1.00 0.00 101 GLY A CA 1
ATOM 1531 C C . GLY A 1 101 ? 16.679 -6.373 -1.258 1.00 0.00 101 GLY A C 1
ATOM 1532 O O . GLY A 1 101 ? 17.631 -6.182 -0.502 1.00 0.00 101 GLY A O 1
ATOM 1536 N N . ASN A 1 102 ? 16.457 -7.531 -1.856 1.00 0.00 102 ASN A N 1
ATOM 1537 C CA . ASN A 1 102 ? 17.380 -8.648 -1.712 1.00 0.00 102 ASN A CA 1
ATOM 1538 C C . ASN A 1 102 ? 17.974 -9.004 -3.063 1.00 0.00 102 ASN A C 1
ATOM 1539 O O . ASN A 1 102 ? 18.887 -8.287 -3.520 1.00 0.00 102 ASN A O 1
ATOM 1551 N N . GLY B 2 1 ? 1.473 -14.984 6.286 1.00 0.00 201 GLY B N 1
ATOM 1552 C CA . GLY B 2 1 ? 1.028 -15.774 5.115 1.00 0.00 201 GLY B CA 1
ATOM 1553 C C . GLY B 2 1 ? -0.292 -15.280 4.564 1.00 0.00 201 GLY B C 1
ATOM 1554 O O . GLY B 2 1 ? -1.241 -15.065 5.320 1.00 0.00 201 GLY B O 1
ATOM 1560 N N . MET B 2 2 ? -0.333 -15.084 3.247 1.00 0.00 202 MET B N 1
ATOM 1561 C CA . MET B 2 2 ? -1.542 -14.659 2.541 1.00 0.00 202 MET B CA 1
ATOM 1562 C C . MET B 2 2 ? -2.039 -13.311 3.058 1.00 0.00 202 MET B C 1
ATOM 1563 O O . MET B 2 2 ? -3.012 -13.239 3.811 1.00 0.00 202 MET B O 1
ATOM 1577 N N . TYR B 2 3 ? -1.352 -12.252 2.636 1.00 0.00 203 TYR B N 1
ATOM 1578 C CA . TYR B 2 3 ? -1.690 -10.873 3.000 1.00 0.00 203 TYR B CA 1
ATOM 1579 C C . TYR B 2 3 ? -1.478 -10.590 4.489 1.00 0.00 203 TYR B C 1
ATOM 1580 O O . TYR B 2 3 ? -2.150 -11.158 5.354 1.00 0.00 203 TYR B O 1
ATOM 1598 N N . PRO B 2 4 ? -0.530 -9.700 4.803 1.00 0.00 204 PRO B N 1
ATOM 1599 C CA . PRO B 2 4 ? -0.308 -9.217 6.167 1.00 0.00 204 PRO B CA 1
ATOM 1600 C C . PRO B 2 4 ? -1.400 -8.238 6.588 1.00 0.00 204 PRO B C 1
ATOM 1601 O O . PRO B 2 4 ? -2.062 -7.642 5.736 1.00 0.00 204 PRO B O 1
ATOM 1612 N N . ASP B 2 5 ? -1.600 -8.087 7.895 1.00 0.00 205 ASP B N 1
ATOM 1613 C CA . ASP B 2 5 ? -2.604 -7.161 8.416 1.00 0.00 205 ASP B CA 1
ATOM 1614 C C . ASP B 2 5 ? -2.208 -5.728 8.099 1.00 0.00 205 ASP B C 1
ATOM 1615 O O . ASP B 2 5 ? -1.248 -5.210 8.655 1.00 0.00 205 ASP B O 1
ATOM 1624 N N . PRO B 2 6 ? -2.958 -5.071 7.215 1.00 0.00 206 PRO B N 1
ATOM 1625 C CA . PRO B 2 6 ? -2.590 -3.777 6.670 1.00 0.00 206 PRO B CA 1
ATOM 1626 C C . PRO B 2 6 ? -3.016 -2.613 7.548 1.00 0.00 206 PRO B C 1
ATOM 1627 O O . PRO B 2 6 ? -3.973 -1.897 7.253 1.00 0.00 206 PRO B O 1
ATOM 1638 N N . GLY B 2 7 ? -2.283 -2.425 8.614 1.00 0.00 207 GLY B N 1
ATOM 1639 C CA . GLY B 2 7 ? -2.531 -1.315 9.518 1.00 0.00 207 GLY B CA 1
ATOM 1640 C C . GLY B 2 7 ? -2.377 0.053 8.861 1.00 0.00 207 GLY B C 1
ATOM 1641 O O . GLY B 2 7 ? -2.752 1.065 9.448 1.00 0.00 207 GLY B O 1
ATOM 1645 N N . LEU B 2 8 ? -1.846 0.092 7.639 1.00 0.00 208 LEU B N 1
ATOM 1646 C CA . LEU B 2 8 ? -1.619 1.360 6.944 1.00 0.00 208 LEU B CA 1
ATOM 1647 C C . LEU B 2 8 ? -2.938 2.046 6.598 1.00 0.00 208 LEU B C 1
ATOM 1648 O O . LEU B 2 8 ? -3.015 3.270 6.593 1.00 0.00 208 LEU B O 1
ATOM 1664 N N . LEU B 2 9 ? -3.983 1.266 6.330 1.00 0.00 209 LEU B N 1
ATOM 1665 C CA . LEU B 2 9 ? -5.288 1.853 6.024 1.00 0.00 209 LEU B CA 1
ATOM 1666 C C . LEU B 2 9 ? -5.971 2.320 7.305 1.00 0.00 209 LEU B C 1
ATOM 1667 O O . LEU B 2 9 ? -7.010 2.977 7.267 1.00 0.00 209 LEU B O 1
ATOM 1683 N N . SER B 2 10 ? -5.375 1.971 8.439 1.00 0.00 210 SER B N 1
ATOM 1684 C CA . SER B 2 10 ? -5.802 2.493 9.725 1.00 0.00 210 SER B CA 1
ATOM 1685 C C . SER B 2 10 ? -4.965 3.726 10.065 1.00 0.00 210 SER B C 1
ATOM 1686 O O . SER B 2 10 ? -5.490 4.742 10.526 1.00 0.00 210 SER B O 1
ATOM 1694 N N . TYR B 2 11 ? -3.657 3.618 9.822 1.00 0.00 211 TYR B N 1
ATOM 1695 C CA . TYR B 2 11 ? -2.724 4.728 10.001 1.00 0.00 211 TYR B CA 1
ATOM 1696 C C . TYR B 2 11 ? -3.132 5.904 9.119 1.00 0.00 211 TYR B C 1
ATOM 1697 O O . TYR B 2 11 ? -3.102 7.062 9.540 1.00 0.00 211 TYR B O 1
ATOM 1715 N N . ILE B 2 12 ? -3.511 5.591 7.891 1.00 0.00 212 ILE B N 1
ATOM 1716 C CA . ILE B 2 12 ? -4.003 6.587 6.960 1.00 0.00 212 ILE B CA 1
ATOM 1717 C C . ILE B 2 12 ? -5.437 6.250 6.559 1.00 0.00 212 ILE B C 1
ATOM 1718 O O . ILE B 2 12 ? -5.706 5.810 5.441 1.00 0.00 212 ILE B O 1
ATOM 1734 N N . ASN B 2 13 ? -6.350 6.421 7.498 1.00 0.00 213 ASN B N 1
ATOM 1735 C CA . ASN B 2 13 ? -7.762 6.220 7.225 1.00 0.00 213 ASN B CA 1
ATOM 1736 C C . ASN B 2 13 ? -8.356 7.497 6.647 1.00 0.00 213 ASN B C 1
ATOM 1737 O O . ASN B 2 13 ? -8.327 8.554 7.282 1.00 0.00 213 ASN B O 1
ATOM 1748 N N . GLU B 2 14 ? -8.855 7.401 5.426 1.00 0.00 214 GLU B N 1
ATOM 1749 C CA . GLU B 2 14 ? -9.397 8.556 4.731 1.00 0.00 214 GLU B CA 1
ATOM 1750 C C . GLU B 2 14 ? -10.788 8.898 5.250 1.00 0.00 214 GLU B C 1
ATOM 1751 O O . GLU B 2 14 ? -11.730 8.114 5.111 1.00 0.00 214 GLU B O 1
ATOM 1763 N N . LEU B 2 15 ? -10.897 10.066 5.859 1.00 0.00 215 LEU B N 1
ATOM 1764 C CA . LEU B 2 15 ? -12.162 10.558 6.373 1.00 0.00 215 LEU B CA 1
ATOM 1765 C C . LEU B 2 15 ? -12.414 11.963 5.837 1.00 0.00 215 LEU B C 1
ATOM 1766 O O . LEU B 2 15 ? -11.470 12.709 5.573 1.00 0.00 215 LEU B O 1
ATOM 1782 N N . CYS B 2 16 ? -13.674 12.324 5.672 1.00 0.00 216 CYS B N 1
ATOM 1783 C CA . CYS B 2 16 ? -14.018 13.638 5.157 1.00 0.00 216 CYS B CA 1
ATOM 1784 C C . CYS B 2 16 ? -15.071 14.284 6.044 1.00 0.00 216 CYS B C 1
ATOM 1785 O O . CYS B 2 16 ? -16.251 13.891 5.955 1.00 0.00 216 CYS B O 1
ATOM 1797 N N . SER A 1 1 ? -23.205 -15.304 2.623 1.00 0.00 1 SER A N 2
ATOM 1798 C CA . SER A 1 1 ? -23.521 -14.476 1.443 1.00 0.00 1 SER A CA 2
ATOM 1799 C C . SER A 1 1 ? -24.123 -15.336 0.337 1.00 0.00 1 SER A C 2
ATOM 1800 O O . SER A 1 1 ? -23.407 -15.849 -0.525 1.00 0.00 1 SER A O 2
ATOM 1810 N N . GLY A 1 2 ? -25.439 -15.494 0.363 1.00 0.00 2 GLY A N 2
ATOM 1811 C CA . GLY A 1 2 ? -26.105 -16.317 -0.625 1.00 0.00 2 GLY A CA 2
ATOM 1812 C C . GLY A 1 2 ? -26.632 -15.505 -1.787 1.00 0.00 2 GLY A C 2
ATOM 1813 O O . GLY A 1 2 ? -25.879 -15.143 -2.694 1.00 0.00 2 GLY A O 2
ATOM 1817 N N . GLY A 1 3 ? -27.921 -15.204 -1.754 1.00 0.00 3 GLY A N 2
ATOM 1818 C CA . GLY A 1 3 ? -28.535 -14.440 -2.819 1.00 0.00 3 GLY A CA 2
ATOM 1819 C C . GLY A 1 3 ? -28.568 -12.962 -2.505 1.00 0.00 3 GLY A C 2
ATOM 1820 O O . GLY A 1 3 ? -28.178 -12.137 -3.328 1.00 0.00 3 GLY A O 2
ATOM 1824 N N . ARG A 1 4 ? -29.018 -12.631 -1.302 1.00 0.00 4 ARG A N 2
ATOM 1825 C CA . ARG A 1 4 ? -29.080 -11.244 -0.856 1.00 0.00 4 ARG A CA 2
ATOM 1826 C C . ARG A 1 4 ? -27.675 -10.651 -0.761 1.00 0.00 4 ARG A C 2
ATOM 1827 O O . ARG A 1 4 ? -26.726 -11.347 -0.400 1.00 0.00 4 ARG A O 2
ATOM 1848 N N . ALA A 1 5 ? -27.547 -9.373 -1.101 1.00 0.00 5 ALA A N 2
ATOM 1849 C CA . ALA A 1 5 ? -26.265 -8.683 -1.035 1.00 0.00 5 ALA A CA 2
ATOM 1850 C C . ALA A 1 5 ? -25.875 -8.402 0.414 1.00 0.00 5 ALA A C 2
ATOM 1851 O O . ALA A 1 5 ? -26.389 -7.471 1.036 1.00 0.00 5 ALA A O 2
ATOM 1858 N N . THR A 1 6 ? -24.972 -9.214 0.944 1.00 0.00 6 THR A N 2
ATOM 1859 C CA . THR A 1 6 ? -24.532 -9.082 2.323 1.00 0.00 6 THR A CA 2
ATOM 1860 C C . THR A 1 6 ? -23.090 -8.589 2.378 1.00 0.00 6 THR A C 2
ATOM 1861 O O . THR A 1 6 ? -22.276 -8.929 1.514 1.00 0.00 6 THR A O 2
ATOM 1872 N N . GLN A 1 7 ? -22.772 -7.791 3.387 1.00 0.00 7 GLN A N 2
ATOM 1873 C CA . GLN A 1 7 ? -21.443 -7.218 3.505 1.00 0.00 7 GLN A CA 2
ATOM 1874 C C . GLN A 1 7 ? -20.726 -7.779 4.724 1.00 0.00 7 GLN A C 2
ATOM 1875 O O . GLN A 1 7 ? -21.030 -7.420 5.863 1.00 0.00 7 GLN A O 2
ATOM 1889 N N . SER A 1 8 ? -19.779 -8.665 4.482 1.00 0.00 8 SER A N 2
ATOM 1890 C CA . SER A 1 8 ? -18.985 -9.245 5.553 1.00 0.00 8 SER A CA 2
ATOM 1891 C C . SER A 1 8 ? -17.872 -8.282 5.963 1.00 0.00 8 SER A C 2
ATOM 1892 O O . SER A 1 8 ? -17.552 -7.361 5.207 1.00 0.00 8 SER A O 2
ATOM 1900 N N . PRO A 1 9 ? -17.258 -8.460 7.147 1.00 0.00 9 PRO A N 2
ATOM 1901 C CA . PRO A 1 9 ? -16.175 -7.584 7.584 1.00 0.00 9 PRO A CA 2
ATOM 1902 C C . PRO A 1 9 ? -14.982 -7.721 6.656 1.00 0.00 9 PRO A C 2
ATOM 1903 O O . PRO A 1 9 ? -14.264 -6.760 6.388 1.00 0.00 9 PRO A O 2
ATOM 1914 N N . GLY A 1 10 ? -14.824 -8.926 6.135 1.00 0.00 10 GLY A N 2
ATOM 1915 C CA . GLY A 1 10 ? -13.805 -9.200 5.140 1.00 0.00 10 GLY A CA 2
ATOM 1916 C C . GLY A 1 10 ? -13.976 -8.350 3.899 1.00 0.00 10 GLY A C 2
ATOM 1917 O O . GLY A 1 10 ? -13.010 -7.793 3.369 1.00 0.00 10 GLY A O 2
ATOM 1921 N N . ASP A 1 11 ? -15.218 -8.244 3.451 1.00 0.00 11 ASP A N 2
ATOM 1922 C CA . ASP A 1 11 ? -15.558 -7.506 2.239 1.00 0.00 11 ASP A CA 2
ATOM 1923 C C . ASP A 1 11 ? -15.238 -6.023 2.396 1.00 0.00 11 ASP A C 2
ATOM 1924 O O . ASP A 1 11 ? -14.670 -5.403 1.497 1.00 0.00 11 ASP A O 2
ATOM 1933 N N . SER A 1 12 ? -15.562 -5.468 3.558 1.00 0.00 12 SER A N 2
ATOM 1934 C CA . SER A 1 12 ? -15.367 -4.045 3.803 1.00 0.00 12 SER A CA 2
ATOM 1935 C C . SER A 1 12 ? -13.900 -3.752 4.095 1.00 0.00 12 SER A C 2
ATOM 1936 O O . SER A 1 12 ? -13.400 -2.662 3.815 1.00 0.00 12 SER A O 2
ATOM 1944 N N . ARG A 1 13 ? -13.211 -4.742 4.636 1.00 0.00 13 ARG A N 2
ATOM 1945 C CA . ARG A 1 13 ? -11.798 -4.636 4.910 1.00 0.00 13 ARG A CA 2
ATOM 1946 C C . ARG A 1 13 ? -11.022 -4.593 3.602 1.00 0.00 13 ARG A C 2
ATOM 1947 O O . ARG A 1 13 ? -10.128 -3.769 3.424 1.00 0.00 13 ARG A O 2
ATOM 1968 N N . ARG A 1 14 ? -11.397 -5.473 2.681 1.00 0.00 14 ARG A N 2
ATOM 1969 C CA . ARG A 1 14 ? -10.788 -5.512 1.359 1.00 0.00 14 ARG A CA 2
ATOM 1970 C C . ARG A 1 14 ? -11.130 -4.240 0.590 1.00 0.00 14 ARG A C 2
ATOM 1971 O O . ARG A 1 14 ? -10.343 -3.747 -0.218 1.00 0.00 14 ARG A O 2
ATOM 1992 N N . LEU A 1 15 ? -12.311 -3.720 0.864 1.00 0.00 15 LEU A N 2
ATOM 1993 C CA . LEU A 1 15 ? -12.768 -2.472 0.280 1.00 0.00 15 LEU A CA 2
ATOM 1994 C C . LEU A 1 15 ? -11.895 -1.319 0.770 1.00 0.00 15 LEU A C 2
ATOM 1995 O O . LEU A 1 15 ? -11.477 -0.462 -0.008 1.00 0.00 15 LEU A O 2
ATOM 2011 N N . SER A 1 16 ? -11.612 -1.323 2.070 1.00 0.00 16 SER A N 2
ATOM 2012 C CA . SER A 1 16 ? -10.703 -0.360 2.665 1.00 0.00 16 SER A CA 2
ATOM 2013 C C . SER A 1 16 ? -9.301 -0.542 2.083 1.00 0.00 16 SER A C 2
ATOM 2014 O O . SER A 1 16 ? -8.582 0.429 1.845 1.00 0.00 16 SER A O 2
ATOM 20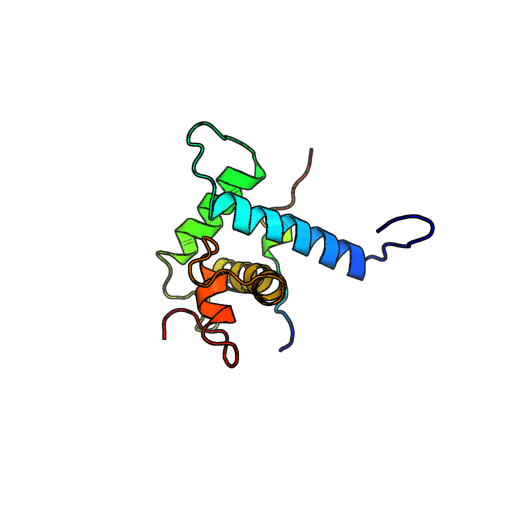22 N N . ILE A 1 17 ? -8.933 -1.799 1.841 1.00 0.00 17 ILE A N 2
ATOM 2023 C CA . ILE A 1 17 ? -7.672 -2.121 1.188 1.00 0.00 17 ILE A CA 2
ATOM 2024 C C . ILE A 1 17 ? -7.583 -1.446 -0.168 1.00 0.00 17 ILE A C 2
ATOM 2025 O O . ILE A 1 17 ? -6.659 -0.689 -0.407 1.00 0.00 17 ILE A O 2
ATOM 2041 N N . GLN A 1 18 ? -8.568 -1.690 -1.031 1.00 0.00 18 GLN A N 2
ATOM 2042 C CA . GLN A 1 18 ? -8.592 -1.092 -2.369 1.00 0.00 18 GLN A CA 2
ATOM 2043 C C . GLN A 1 18 ? -8.508 0.429 -2.297 1.00 0.00 18 GLN A C 2
ATOM 2044 O O . GLN A 1 18 ? -7.985 1.076 -3.210 1.00 0.00 18 GLN A O 2
ATOM 2058 N N . ARG A 1 19 ? -9.013 0.988 -1.208 1.00 0.00 19 ARG A N 2
ATOM 2059 C CA . ARG A 1 19 ? -8.936 2.422 -0.985 1.00 0.00 19 ARG A CA 2
ATOM 2060 C C . ARG A 1 19 ? -7.497 2.842 -0.698 1.00 0.00 19 ARG A C 2
ATOM 2061 O O . ARG A 1 19 ? -7.015 3.841 -1.236 1.00 0.00 19 ARG A O 2
ATOM 2082 N N . ALA A 1 20 ? -6.793 2.059 0.119 1.00 0.00 20 ALA A N 2
ATOM 2083 C CA . ALA A 1 20 ? -5.401 2.360 0.424 1.00 0.00 20 ALA A CA 2
ATOM 2084 C C . ALA A 1 20 ? -4.510 1.893 -0.717 1.00 0.00 20 ALA A C 2
ATOM 2085 O O . ALA A 1 20 ? -3.367 2.326 -0.852 1.00 0.00 20 ALA A O 2
ATOM 2092 N N . ILE A 1 21 ? -5.061 1.016 -1.544 1.00 0.00 21 ILE A N 2
ATOM 2093 C CA . ILE A 1 21 ? -4.382 0.517 -2.726 1.00 0.00 21 ILE A CA 2
ATOM 2094 C C . ILE A 1 21 ? -4.144 1.653 -3.693 1.00 0.00 21 ILE A C 2
ATOM 2095 O O . ILE A 1 21 ? -3.011 1.941 -4.080 1.00 0.00 21 ILE A O 2
ATOM 2111 N N . GLN A 1 22 ? -5.232 2.302 -4.059 1.00 0.00 22 GLN A N 2
ATOM 2112 C CA . GLN A 1 22 ? -5.190 3.405 -4.982 1.00 0.00 22 GLN A CA 2
ATOM 2113 C C . GLN A 1 22 ? -4.381 4.542 -4.354 1.00 0.00 22 GLN A C 2
ATOM 2114 O O . GLN A 1 22 ? -3.637 5.245 -5.032 1.00 0.00 22 GLN A O 2
ATOM 2128 N N . SER A 1 23 ? -4.500 4.670 -3.035 1.00 0.00 23 SER A N 2
ATOM 2129 C CA . SER A 1 23 ? -3.773 5.682 -2.286 1.00 0.00 23 SER A CA 2
ATOM 2130 C C . SER A 1 23 ? -2.262 5.496 -2.430 1.00 0.00 23 SER A C 2
ATOM 2131 O O . SER A 1 23 ? -1.530 6.454 -2.692 1.00 0.00 23 SER A O 2
ATOM 2139 N N . LEU A 1 24 ? -1.812 4.252 -2.277 1.00 0.00 24 LEU A N 2
ATOM 2140 C CA . LEU A 1 24 ? -0.405 3.911 -2.404 1.00 0.00 24 LEU A CA 2
ATOM 2141 C C . LEU A 1 24 ? 0.107 4.242 -3.794 1.00 0.00 24 LEU A C 2
ATOM 2142 O O . LEU A 1 24 ? 1.154 4.873 -3.949 1.00 0.00 24 LEU A O 2
ATOM 2158 N N . VAL A 1 25 ? -0.639 3.825 -4.805 1.00 0.00 25 VAL A N 2
ATOM 2159 C CA . VAL A 1 25 ? -0.253 4.080 -6.175 1.00 0.00 25 VAL A CA 2
ATOM 2160 C C . VAL A 1 25 ? -0.223 5.569 -6.450 1.00 0.00 25 VAL A C 2
ATOM 2161 O O . VAL A 1 25 ? 0.720 6.076 -7.054 1.00 0.00 25 VAL A O 2
ATOM 2174 N N . HIS A 1 26 ? -1.264 6.264 -6.000 1.00 0.00 26 HIS A N 2
ATOM 2175 C CA . HIS A 1 26 ? -1.350 7.704 -6.167 1.00 0.00 26 HIS A CA 2
ATOM 2176 C C . HIS A 1 26 ? -0.092 8.365 -5.654 1.00 0.00 26 HIS A C 2
ATOM 2177 O O . HIS A 1 26 ? 0.506 9.175 -6.341 1.00 0.00 26 HIS A O 2
ATOM 2191 N N . ALA A 1 27 ? 0.309 8.014 -4.451 1.00 0.00 27 ALA A N 2
ATOM 2192 C CA . ALA A 1 27 ? 1.482 8.627 -3.850 1.00 0.00 27 ALA A CA 2
ATOM 2193 C C . ALA A 1 27 ? 2.735 8.241 -4.610 1.00 0.00 27 ALA A C 2
ATOM 2194 O O . ALA A 1 27 ? 3.645 9.054 -4.784 1.00 0.00 27 ALA A O 2
ATOM 2201 N N . ALA A 1 28 ? 2.763 7.002 -5.071 1.00 0.00 28 ALA A N 2
ATOM 2202 C CA . ALA A 1 28 ? 3.906 6.479 -5.790 1.00 0.00 28 ALA A CA 2
ATOM 2203 C C . ALA A 1 28 ? 4.075 7.158 -7.146 1.00 0.00 28 ALA A C 2
ATOM 2204 O O . ALA A 1 28 ? 5.197 7.307 -7.634 1.00 0.00 28 ALA A O 2
ATOM 2211 N N . GLN A 1 29 ? 2.972 7.592 -7.751 1.00 0.00 29 GLN A N 2
ATOM 2212 C CA . GLN A 1 29 ? 3.037 8.174 -9.085 1.00 0.00 29 GLN A CA 2
ATOM 2213 C C . GLN A 1 29 ? 2.525 9.611 -9.110 1.00 0.00 29 GLN A C 2
ATOM 2214 O O . GLN A 1 29 ? 2.272 10.152 -10.188 1.00 0.00 29 GLN A O 2
ATOM 2228 N N . CYS A 1 30 ? 2.357 10.238 -7.952 1.00 0.00 30 CYS A N 2
ATOM 2229 C CA . CYS A 1 30 ? 1.831 11.590 -7.938 1.00 0.00 30 CYS A CA 2
ATOM 2230 C C . CYS A 1 30 ? 2.911 12.566 -8.377 1.00 0.00 30 CYS A C 2
ATOM 2231 O O . CYS A 1 30 ? 3.808 12.902 -7.606 1.00 0.00 30 CYS A O 2
ATOM 2238 N N . ARG A 1 31 ? 2.833 13.001 -9.622 1.00 0.00 31 ARG A N 2
ATOM 2239 C CA . ARG A 1 31 ? 3.837 13.906 -10.171 1.00 0.00 31 ARG A CA 2
ATOM 2240 C C . ARG A 1 31 ? 3.444 15.361 -9.938 1.00 0.00 31 ARG A C 2
ATOM 2241 O O . ARG A 1 31 ? 4.224 16.277 -10.204 1.00 0.00 31 ARG A O 2
ATOM 2262 N N . ASN A 1 32 ? 2.234 15.568 -9.436 1.00 0.00 32 ASN A N 2
ATOM 2263 C CA . ASN A 1 32 ? 1.730 16.906 -9.169 1.00 0.00 32 ASN A CA 2
ATOM 2264 C C . ASN A 1 32 ? 2.283 17.409 -7.845 1.00 0.00 32 ASN A C 2
ATOM 2265 O O . ASN A 1 32 ? 1.839 16.986 -6.778 1.00 0.00 32 ASN A O 2
ATOM 2276 N N . ALA A 1 33 ? 3.249 18.315 -7.916 1.00 0.00 33 ALA A N 2
ATOM 2277 C CA . ALA A 1 33 ? 3.884 18.858 -6.723 1.00 0.00 33 ALA A CA 2
ATOM 2278 C C . ALA A 1 33 ? 2.909 19.718 -5.929 1.00 0.00 33 ALA A C 2
ATOM 2279 O O . ALA A 1 33 ? 3.080 19.926 -4.726 1.00 0.00 33 ALA A O 2
ATOM 2286 N N . ASN A 1 34 ? 1.880 20.203 -6.609 1.00 0.00 34 ASN A N 2
ATOM 2287 C CA . ASN A 1 34 ? 0.908 21.097 -6.006 1.00 0.00 34 ASN A CA 2
ATOM 2288 C C . ASN A 1 34 ? -0.216 20.315 -5.338 1.00 0.00 34 ASN A C 2
ATOM 2289 O O . ASN A 1 34 ? -0.921 20.849 -4.479 1.00 0.00 34 ASN A O 2
ATOM 2300 N N . CYS A 1 35 ? -0.390 19.054 -5.746 1.00 0.00 35 CYS A N 2
ATOM 2301 C CA . CYS A 1 35 ? -1.391 18.187 -5.142 1.00 0.00 35 CYS A CA 2
ATOM 2302 C C . CYS A 1 35 ? -1.237 18.149 -3.633 1.00 0.00 35 CYS A C 2
ATOM 2303 O O . CYS A 1 35 ? -0.241 17.649 -3.109 1.00 0.00 35 CYS A O 2
ATOM 2310 N N . SER A 1 36 ? -2.221 18.687 -2.946 1.00 0.00 36 SER A N 2
ATOM 2311 C CA . SER A 1 36 ? -2.210 18.727 -1.502 1.00 0.00 36 SER A CA 2
ATOM 2312 C C . SER A 1 36 ? -3.357 17.888 -0.947 1.00 0.00 36 SER A C 2
ATOM 2313 O O . SER A 1 36 ? -3.940 18.208 0.088 1.00 0.00 36 SER A O 2
ATOM 2321 N N . LEU A 1 37 ? -3.681 16.812 -1.655 1.00 0.00 37 LEU A N 2
ATOM 2322 C CA . LEU A 1 37 ? -4.728 15.899 -1.230 1.00 0.00 37 LEU A CA 2
ATOM 2323 C C . LEU A 1 37 ? -4.302 15.187 0.056 1.00 0.00 37 LEU A C 2
ATOM 2324 O O . LEU A 1 37 ? -3.214 14.629 0.110 1.00 0.00 37 LEU A O 2
ATOM 2340 N N . PRO A 1 38 ? -5.130 15.215 1.110 1.00 0.00 38 PRO A N 2
ATOM 2341 C CA . PRO A 1 38 ? -4.729 14.758 2.453 1.00 0.00 38 PRO A CA 2
ATOM 2342 C C . PRO A 1 38 ? -4.104 13.361 2.463 1.00 0.00 38 PRO A C 2
ATOM 2343 O O . PRO A 1 38 ? -3.016 13.154 3.026 1.00 0.00 38 PRO A O 2
ATOM 2354 N N . SER A 1 39 ? -4.783 12.415 1.820 1.00 0.00 39 SER A N 2
ATOM 2355 C CA . SER A 1 39 ? -4.304 11.042 1.738 1.00 0.00 39 SER A CA 2
ATOM 2356 C C . SER A 1 39 ? -2.956 10.978 1.018 1.00 0.00 39 SER A C 2
ATOM 2357 O O . SER A 1 39 ? -2.146 10.085 1.271 1.00 0.00 39 SER A O 2
ATOM 2365 N N . CYS A 1 40 ? -2.716 11.950 0.143 1.00 0.00 40 CYS A N 2
ATOM 2366 C CA . CYS A 1 40 ? -1.489 12.004 -0.635 1.00 0.00 40 CYS A CA 2
ATOM 2367 C C . CYS A 1 40 ? -0.301 12.332 0.261 1.00 0.00 40 CYS A C 2
ATOM 2368 O O . CYS A 1 40 ? 0.735 11.680 0.173 1.00 0.00 40 CYS A O 2
ATOM 2375 N N . GLN A 1 41 ? -0.458 13.333 1.129 1.00 0.00 41 GLN A N 2
ATOM 2376 C CA . GLN A 1 41 ? 0.598 13.692 2.077 1.00 0.00 41 GLN A CA 2
ATOM 2377 C C . GLN A 1 41 ? 0.993 12.488 2.918 1.00 0.00 41 GLN A C 2
ATOM 2378 O O . GLN A 1 41 ? 2.180 12.207 3.111 1.00 0.00 41 GLN A O 2
ATOM 2392 N N . LYS A 1 42 ? -0.011 11.767 3.401 1.00 0.00 42 LYS A N 2
ATOM 2393 C CA . LYS A 1 42 ? 0.236 10.625 4.269 1.00 0.00 42 LYS A CA 2
ATOM 2394 C C . LYS A 1 42 ? 0.857 9.475 3.490 1.00 0.00 42 LYS A C 2
ATOM 2395 O O . LYS A 1 42 ? 1.842 8.887 3.930 1.00 0.00 42 LYS A O 2
ATOM 2414 N N . MET A 1 43 ? 0.286 9.161 2.333 1.00 0.00 43 MET A N 2
ATOM 2415 C CA . MET A 1 43 ? 0.806 8.081 1.504 1.00 0.00 43 MET A CA 2
ATOM 2416 C C . MET A 1 43 ? 2.204 8.399 0.994 1.00 0.00 43 MET A C 2
ATOM 2417 O O . MET A 1 43 ? 3.052 7.529 0.897 1.00 0.00 43 MET A O 2
ATOM 2431 N N . LYS A 1 44 ? 2.452 9.649 0.672 1.00 0.00 44 LYS A N 2
ATOM 2432 C CA . LYS A 1 44 ? 3.756 10.020 0.145 1.00 0.00 44 LYS A CA 2
ATOM 2433 C C . LYS A 1 44 ? 4.802 9.891 1.238 1.00 0.00 44 LYS A C 2
ATOM 2434 O O . LYS A 1 44 ? 5.971 9.615 0.971 1.00 0.00 44 LYS A O 2
ATOM 2453 N N . ARG A 1 45 ? 4.361 10.061 2.476 1.00 0.00 45 ARG A N 2
ATOM 2454 C CA . ARG A 1 45 ? 5.242 9.962 3.616 1.00 0.00 45 ARG A CA 2
ATOM 2455 C C . ARG A 1 45 ? 5.450 8.499 4.013 1.00 0.00 45 ARG A C 2
ATOM 2456 O O . ARG A 1 45 ? 6.562 8.114 4.385 1.00 0.00 45 ARG A O 2
ATOM 2477 N N . VAL A 1 46 ? 4.402 7.670 3.907 1.00 0.00 46 VAL A N 2
ATOM 2478 C CA . VAL A 1 46 ? 4.578 6.232 4.105 1.00 0.00 46 VAL A CA 2
ATOM 2479 C C . VAL A 1 46 ? 5.533 5.673 3.041 1.00 0.00 46 VAL A C 2
ATOM 2480 O O . VAL A 1 46 ? 6.477 4.937 3.360 1.00 0.00 46 VAL A O 2
ATOM 2493 N N . VAL A 1 47 ? 5.326 6.081 1.782 1.00 0.00 47 VAL A N 2
ATOM 2494 C CA . VAL A 1 47 ? 6.124 5.593 0.664 1.00 0.00 47 VAL A CA 2
ATOM 2495 C C . VAL A 1 47 ? 7.584 6.011 0.792 1.00 0.00 47 VAL A C 2
ATOM 2496 O O . VAL A 1 47 ? 8.474 5.160 0.861 1.00 0.00 47 VAL A O 2
ATOM 2509 N N . GLN A 1 48 ? 7.824 7.321 0.827 1.00 0.00 48 GLN A N 2
ATOM 2510 C CA . GLN A 1 48 ? 9.183 7.850 0.850 1.00 0.00 48 GLN A CA 2
ATOM 2511 C C . GLN A 1 48 ? 9.958 7.328 2.049 1.00 0.00 48 GLN A C 2
ATOM 2512 O O . GLN A 1 48 ? 11.183 7.238 2.017 1.00 0.00 48 GLN A O 2
ATOM 2526 N N . HIS A 1 49 ? 9.241 6.967 3.103 1.00 0.00 49 HIS A N 2
ATOM 2527 C CA . HIS A 1 49 ? 9.870 6.398 4.277 1.00 0.00 49 HIS A CA 2
ATOM 2528 C C . HIS A 1 49 ? 10.444 5.014 3.972 1.00 0.00 49 HIS A C 2
ATOM 2529 O O . HIS A 1 49 ? 11.560 4.703 4.380 1.00 0.00 49 HIS A O 2
ATOM 2543 N N . THR A 1 50 ? 9.677 4.178 3.271 1.00 0.00 50 THR A N 2
ATOM 2544 C CA . THR A 1 50 ? 10.134 2.826 2.948 1.00 0.00 50 THR A CA 2
ATOM 2545 C C . THR A 1 50 ? 11.408 2.865 2.112 1.00 0.00 50 THR A C 2
ATOM 2546 O O . THR A 1 50 ? 12.193 1.914 2.101 1.00 0.00 50 THR A O 2
ATOM 2557 N N . LYS A 1 51 ? 11.605 3.979 1.423 1.00 0.00 51 LYS A N 2
ATOM 2558 C CA . LYS A 1 51 ? 12.814 4.212 0.648 1.00 0.00 51 LYS A CA 2
ATOM 2559 C C . LYS A 1 51 ? 14.034 4.278 1.563 1.00 0.00 51 LYS A C 2
ATOM 2560 O O . LYS A 1 51 ? 15.078 3.699 1.266 1.00 0.00 51 LYS A O 2
ATOM 2579 N N . GLY A 1 52 ? 13.887 4.965 2.691 1.00 0.00 52 GLY A N 2
ATOM 2580 C CA . GLY A 1 52 ? 15.013 5.160 3.586 1.00 0.00 52 GLY A CA 2
ATOM 2581 C C . GLY A 1 52 ? 14.913 4.377 4.884 1.00 0.00 52 GLY A C 2
ATOM 2582 O O . GLY A 1 52 ? 15.430 4.811 5.916 1.00 0.00 52 GLY A O 2
ATOM 2586 N N . CYS A 1 53 ? 14.245 3.235 4.849 1.00 0.00 53 CYS A N 2
ATOM 2587 C CA . CYS A 1 53 ? 14.133 2.383 6.026 1.00 0.00 53 CYS A CA 2
ATOM 2588 C C . CYS A 1 53 ? 15.075 1.187 5.928 1.00 0.00 53 CYS A C 2
ATOM 2589 O O . CYS A 1 53 ? 15.495 0.802 4.835 1.00 0.00 53 CYS A O 2
ATOM 2596 N N . LYS A 1 54 ? 15.395 0.601 7.076 1.00 0.00 54 LYS A N 2
ATOM 2597 C CA . LYS A 1 54 ? 16.272 -0.564 7.129 1.00 0.00 54 LYS A CA 2
ATOM 2598 C C . LYS A 1 54 ? 15.582 -1.727 7.837 1.00 0.00 54 LYS A C 2
ATOM 2599 O O . LYS A 1 54 ? 15.783 -2.886 7.486 1.00 0.00 54 LYS A O 2
ATOM 2618 N N . ARG A 1 55 ? 14.745 -1.408 8.817 1.00 0.00 55 ARG A N 2
ATOM 2619 C CA . ARG A 1 55 ? 13.993 -2.424 9.556 1.00 0.00 55 ARG A CA 2
ATOM 2620 C C . ARG A 1 55 ? 12.720 -2.807 8.820 1.00 0.00 55 ARG A C 2
ATOM 2621 O O . ARG A 1 55 ? 11.852 -3.479 9.381 1.00 0.00 55 ARG A O 2
ATOM 2642 N N . LYS A 1 56 ? 12.610 -2.354 7.578 1.00 0.00 56 LYS A N 2
ATOM 2643 C CA . LYS A 1 56 ? 11.413 -2.548 6.771 1.00 0.00 56 LYS A CA 2
ATOM 2644 C C . LYS A 1 56 ? 10.851 -3.970 6.848 1.00 0.00 56 LYS A C 2
ATOM 2645 O O . LYS A 1 56 ? 9.769 -4.185 7.391 1.00 0.00 56 LYS A O 2
ATOM 2664 N N . THR A 1 57 ? 11.581 -4.926 6.308 1.00 0.00 57 THR A N 2
ATOM 2665 C CA . THR A 1 57 ? 11.057 -6.267 6.131 1.00 0.00 57 THR A CA 2
ATOM 2666 C C . THR A 1 57 ? 11.583 -7.271 7.154 1.00 0.00 57 THR A C 2
ATOM 2667 O O . THR A 1 57 ? 11.052 -8.374 7.265 1.00 0.00 57 THR A O 2
ATOM 2678 N N . ASN A 1 58 ? 12.598 -6.894 7.926 1.00 0.00 58 ASN A N 2
ATOM 2679 C CA . ASN A 1 58 ? 13.242 -7.841 8.841 1.00 0.00 58 ASN A CA 2
ATOM 2680 C C . ASN A 1 58 ? 12.466 -7.996 10.152 1.00 0.00 58 ASN A C 2
ATOM 2681 O O . ASN A 1 58 ? 13.056 -8.242 11.209 1.00 0.00 58 ASN A O 2
ATOM 2692 N N . GLY A 1 59 ? 11.145 -7.876 10.077 1.00 0.00 59 GLY A N 2
ATOM 2693 C CA . GLY A 1 59 ? 10.314 -8.044 11.254 1.00 0.00 59 GLY A CA 2
ATOM 2694 C C . GLY A 1 59 ? 10.500 -6.931 12.261 1.00 0.00 59 GLY A C 2
ATOM 2695 O O . GLY A 1 59 ? 10.621 -7.186 13.460 1.00 0.00 59 GLY A O 2
ATOM 2699 N N . GLY A 1 60 ? 10.537 -5.700 11.781 1.00 0.00 60 GLY A N 2
ATOM 2700 C CA . GLY A 1 60 ? 10.759 -4.577 12.665 1.00 0.00 60 GLY A CA 2
ATOM 2701 C C . GLY A 1 60 ? 9.795 -3.433 12.433 1.00 0.00 60 GLY A C 2
ATOM 2702 O O . GLY A 1 60 ? 9.096 -3.007 13.354 1.00 0.00 60 GLY A O 2
ATOM 2706 N N . CYS A 1 61 ? 9.764 -2.920 11.211 1.00 0.00 61 CYS A N 2
ATOM 2707 C CA . CYS A 1 61 ? 8.956 -1.747 10.902 1.00 0.00 61 CYS A CA 2
ATOM 2708 C C . CYS A 1 61 ? 7.460 -2.039 10.811 1.00 0.00 61 CYS A C 2
ATOM 2709 O O . CYS A 1 61 ? 7.040 -3.068 10.286 1.00 0.00 61 CYS A O 2
ATOM 2716 N N . PRO A 1 62 ? 6.639 -1.103 11.332 1.00 0.00 62 PRO A N 2
ATOM 2717 C CA . PRO A 1 62 ? 5.188 -1.129 11.153 1.00 0.00 62 PRO A CA 2
ATOM 2718 C C . PRO A 1 62 ? 4.743 -0.585 9.785 1.00 0.00 62 PRO A C 2
ATOM 2719 O O . PRO A 1 62 ? 4.036 -1.264 9.048 1.00 0.00 62 PRO A O 2
ATOM 2730 N N . ILE A 1 63 ? 5.167 0.637 9.445 1.00 0.00 63 ILE A N 2
ATOM 2731 C CA . ILE A 1 63 ? 4.783 1.274 8.177 1.00 0.00 63 ILE A CA 2
ATOM 2732 C C . ILE A 1 63 ? 5.101 0.385 6.983 1.00 0.00 63 ILE A C 2
ATOM 2733 O O . ILE A 1 63 ? 4.225 0.061 6.183 1.00 0.00 63 ILE A O 2
ATOM 2749 N N . CYS A 1 64 ? 6.354 -0.017 6.892 1.00 0.00 64 CYS A N 2
ATOM 2750 C CA . CYS A 1 64 ? 6.832 -0.817 5.777 1.00 0.00 64 CYS A CA 2
ATOM 2751 C C . CYS A 1 64 ? 6.149 -2.187 5.731 1.00 0.00 64 CYS A C 2
ATOM 2752 O O . CYS A 1 64 ? 6.038 -2.800 4.674 1.00 0.00 64 CYS A O 2
ATOM 2759 N N . LYS A 1 65 ? 5.683 -2.644 6.886 1.00 0.00 65 LYS A N 2
ATOM 2760 C CA . LYS A 1 65 ? 4.908 -3.878 6.988 1.00 0.00 65 LYS A CA 2
ATOM 2761 C C . LYS A 1 65 ? 3.624 -3.748 6.191 1.00 0.00 65 LYS A C 2
ATOM 2762 O O . LYS A 1 65 ? 3.298 -4.563 5.332 1.00 0.00 65 LYS A O 2
ATOM 2781 N N . GLN A 1 66 ? 2.896 -2.699 6.510 1.00 0.00 66 GLN A N 2
ATOM 2782 C CA . GLN A 1 66 ? 1.563 -2.508 5.979 1.00 0.00 66 GLN A CA 2
ATOM 2783 C C . GLN A 1 66 ? 1.586 -1.899 4.586 1.00 0.00 66 GLN A C 2
ATOM 2784 O O . GLN A 1 66 ? 0.638 -2.065 3.827 1.00 0.00 66 GLN A O 2
ATOM 2798 N N . LEU A 1 67 ? 2.668 -1.218 4.235 1.00 0.00 67 LEU A N 2
ATOM 2799 C CA . LEU A 1 67 ? 2.858 -0.799 2.856 1.00 0.00 67 LEU A CA 2
ATOM 2800 C C . LEU A 1 67 ? 3.150 -2.009 1.988 1.00 0.00 67 LEU A C 2
ATOM 2801 O O . LEU A 1 67 ? 2.776 -2.051 0.815 1.00 0.00 67 LEU A O 2
ATOM 2817 N N . ILE A 1 68 ? 3.814 -2.995 2.583 1.00 0.00 68 ILE A N 2
ATOM 2818 C CA . ILE A 1 68 ? 4.060 -4.261 1.923 1.00 0.00 68 ILE A CA 2
ATOM 2819 C C . ILE A 1 68 ? 2.735 -4.930 1.586 1.00 0.00 68 ILE A C 2
ATOM 2820 O O . ILE A 1 68 ? 2.553 -5.463 0.495 1.00 0.00 68 ILE A O 2
ATOM 2836 N N . ALA A 1 69 ? 1.801 -4.871 2.527 1.00 0.00 69 ALA A N 2
ATOM 2837 C CA . ALA A 1 69 ? 0.501 -5.476 2.332 1.00 0.00 69 ALA A CA 2
ATOM 2838 C C . ALA A 1 69 ? -0.190 -4.888 1.105 1.00 0.00 69 ALA A C 2
ATOM 2839 O O . ALA A 1 69 ? -0.445 -5.600 0.136 1.00 0.00 69 ALA A O 2
ATOM 2846 N N . LEU A 1 70 ? -0.455 -3.581 1.140 1.00 0.00 70 LEU A N 2
ATOM 2847 C CA . LEU A 1 70 ? -1.137 -2.897 0.042 1.00 0.00 70 LEU A CA 2
ATOM 2848 C C . LEU A 1 70 ? -0.455 -3.148 -1.296 1.00 0.00 70 LEU A C 2
ATOM 2849 O O . LEU A 1 70 ? -1.102 -3.556 -2.262 1.00 0.00 70 LEU A O 2
ATOM 2865 N N . ALA A 1 71 ? 0.851 -2.922 -1.355 1.00 0.00 71 ALA A N 2
ATOM 2866 C CA . ALA A 1 71 ? 1.585 -3.086 -2.593 1.00 0.00 71 ALA A CA 2
ATOM 2867 C C . ALA A 1 71 ? 1.513 -4.519 -3.102 1.00 0.00 71 ALA A C 2
ATOM 2868 O O . ALA A 1 71 ? 1.729 -4.760 -4.281 1.00 0.00 71 ALA A O 2
ATOM 2875 N N . ALA A 1 72 ? 1.195 -5.460 -2.217 1.00 0.00 72 ALA A N 2
ATOM 2876 C CA . ALA A 1 72 ? 1.096 -6.866 -2.593 1.00 0.00 72 ALA A CA 2
ATOM 2877 C C . ALA A 1 72 ? -0.260 -7.206 -3.217 1.00 0.00 72 ALA A C 2
ATOM 2878 O O . ALA A 1 72 ? -0.319 -7.932 -4.215 1.00 0.00 72 ALA A O 2
ATOM 2885 N N . TYR A 1 73 ? -1.348 -6.700 -2.632 1.00 0.00 73 TYR A N 2
ATOM 2886 C CA . TYR A 1 73 ? -2.675 -6.843 -3.259 1.00 0.00 73 TYR A CA 2
ATOM 2887 C C . TYR A 1 73 ? -2.592 -6.262 -4.646 1.00 0.00 73 TYR A C 2
ATOM 2888 O O . TYR A 1 73 ? -2.948 -6.878 -5.662 1.00 0.00 73 TYR A O 2
ATOM 2906 N N . HIS A 1 74 ? -2.086 -5.048 -4.647 1.00 0.00 74 HIS A N 2
ATOM 2907 C CA . HIS A 1 74 ? -1.925 -4.274 -5.834 1.00 0.00 74 HIS A CA 2
ATOM 2908 C C . HIS A 1 74 ? -0.964 -4.972 -6.804 1.00 0.00 74 HIS A C 2
ATOM 2909 O O . HIS A 1 74 ? -1.146 -4.906 -8.014 1.00 0.00 74 HIS A O 2
ATOM 2923 N N . ALA A 1 75 ? 0.055 -5.635 -6.254 1.00 0.00 75 ALA A N 2
ATOM 2924 C CA . ALA A 1 75 ? 1.070 -6.312 -7.061 1.00 0.00 75 ALA A CA 2
ATOM 2925 C C . ALA A 1 75 ? 0.447 -7.376 -7.948 1.00 0.00 75 ALA A C 2
ATOM 2926 O O . ALA A 1 75 ? 0.875 -7.580 -9.085 1.00 0.00 75 ALA A O 2
ATOM 2933 N N . LYS A 1 76 ? -0.569 -8.050 -7.421 1.00 0.00 76 LYS A N 2
ATOM 2934 C CA . LYS A 1 76 ? -1.228 -9.125 -8.162 1.00 0.00 76 LYS A CA 2
ATOM 2935 C C . LYS A 1 76 ? -1.967 -8.550 -9.355 1.00 0.00 76 LYS A C 2
ATOM 2936 O O . LYS A 1 76 ? -1.974 -9.138 -10.436 1.00 0.00 76 LYS A O 2
ATOM 2955 N N . HIS A 1 77 ? -2.576 -7.389 -9.156 1.00 0.00 77 HIS A N 2
ATOM 2956 C CA . HIS A 1 77 ? -3.313 -6.734 -10.228 1.00 0.00 77 HIS A CA 2
ATOM 2957 C C . HIS A 1 77 ? -2.455 -5.649 -10.879 1.00 0.00 77 HIS A C 2
ATOM 2958 O O . HIS A 1 77 ? -2.948 -4.581 -11.249 1.00 0.00 77 HIS A O 2
ATOM 2973 N N . CYS A 1 78 ? -1.164 -5.919 -11.009 1.00 0.00 78 CYS A N 2
ATOM 2974 C CA . CYS A 1 78 ? -0.252 -4.966 -11.618 1.00 0.00 78 CYS A CA 2
ATOM 2975 C C . CYS A 1 78 ? 0.727 -5.662 -12.553 1.00 0.00 78 CYS A C 2
ATOM 2976 O O . CYS A 1 78 ? 1.548 -6.472 -12.118 1.00 0.00 78 CYS A O 2
ATOM 2983 N N . GLN A 1 79 ? 0.648 -5.330 -13.835 1.00 0.00 79 GLN A N 2
ATOM 2984 C CA . GLN A 1 79 ? 1.486 -5.922 -14.835 1.00 0.00 79 GLN A CA 2
ATOM 2985 C C . GLN A 1 79 ? 2.719 -5.061 -15.098 1.00 0.00 79 GLN A C 2
ATOM 2986 O O . GLN A 1 79 ? 3.722 -5.548 -15.615 1.00 0.00 79 GLN A O 2
ATOM 3000 N N . GLU A 1 80 ? 2.639 -3.782 -14.739 1.00 0.00 80 GLU A N 2
ATOM 3001 C CA . GLU A 1 80 ? 3.766 -2.867 -14.928 1.00 0.00 80 GLU A CA 2
ATOM 3002 C C . GLU A 1 80 ? 5.008 -3.387 -14.221 1.00 0.00 80 GLU A C 2
ATOM 3003 O O . GLU A 1 80 ? 4.977 -3.683 -13.023 1.00 0.00 80 GLU A O 2
ATOM 3015 N N . ASN A 1 81 ? 6.098 -3.491 -14.961 1.00 0.00 81 ASN A N 2
ATOM 3016 C CA . ASN A 1 81 ? 7.347 -3.977 -14.404 1.00 0.00 81 ASN A CA 2
ATOM 3017 C C . ASN A 1 81 ? 8.126 -2.832 -13.769 1.00 0.00 81 ASN A C 2
ATOM 3018 O O . ASN A 1 81 ? 8.876 -3.036 -12.818 1.00 0.00 81 ASN A O 2
ATOM 3029 N N . LYS A 1 82 ? 7.932 -1.626 -14.287 1.00 0.00 82 LYS A N 2
ATOM 3030 C CA . LYS A 1 82 ? 8.559 -0.441 -13.721 1.00 0.00 82 LYS A CA 2
ATOM 3031 C C . LYS A 1 82 ? 7.507 0.439 -13.057 1.00 0.00 82 LYS A C 2
ATOM 3032 O O . LYS A 1 82 ? 7.467 1.655 -13.243 1.00 0.00 82 LYS A O 2
ATOM 3051 N N . CYS A 1 83 ? 6.646 -0.215 -12.300 1.00 0.00 83 CYS A N 2
ATOM 3052 C CA . CYS A 1 83 ? 5.600 0.430 -11.521 1.00 0.00 83 CYS A CA 2
ATOM 3053 C C . CYS A 1 83 ? 6.157 1.486 -10.561 1.00 0.00 83 CYS A C 2
ATOM 3054 O O . CYS A 1 83 ? 7.276 1.364 -10.065 1.00 0.00 83 CYS A O 2
ATOM 3061 N N . PRO A 1 84 ? 5.375 2.547 -10.300 1.00 0.00 84 PRO A N 2
ATOM 3062 C CA . PRO A 1 84 ? 5.726 3.562 -9.303 1.00 0.00 84 PRO A CA 2
ATOM 3063 C C . PRO A 1 84 ? 5.673 3.029 -7.867 1.00 0.00 84 PRO A C 2
ATOM 3064 O O . PRO A 1 84 ? 6.509 3.392 -7.038 1.00 0.00 84 PRO A O 2
ATOM 3075 N N . VAL A 1 85 ? 4.674 2.182 -7.574 1.00 0.00 85 VAL A N 2
ATOM 3076 C CA . VAL A 1 85 ? 4.517 1.597 -6.244 1.00 0.00 85 VAL A CA 2
ATOM 3077 C C . VAL A 1 85 ? 5.792 0.869 -5.799 1.00 0.00 85 VAL A C 2
ATOM 3078 O O . VAL A 1 85 ? 6.186 -0.147 -6.389 1.00 0.00 85 VAL A O 2
ATOM 3091 N N . PRO A 1 86 ? 6.427 1.384 -4.739 1.00 0.00 86 PRO A N 2
ATOM 3092 C CA . PRO A 1 86 ? 7.728 0.895 -4.252 1.00 0.00 86 PRO A CA 2
ATOM 3093 C C . PRO A 1 86 ? 7.752 -0.610 -3.990 1.00 0.00 86 PRO A C 2
ATOM 3094 O O . PRO A 1 86 ? 8.403 -1.397 -4.702 1.00 0.00 86 PRO A O 2
ATOM 3105 N N . PHE A 1 87 ? 7.020 -1.007 -2.970 1.00 0.00 87 PHE A N 2
ATOM 3106 C CA . PHE A 1 87 ? 7.004 -2.386 -2.538 1.00 0.00 87 PHE A CA 2
ATOM 3107 C C . PHE A 1 87 ? 6.372 -3.300 -3.572 1.00 0.00 87 PHE A C 2
ATOM 3108 O O . PHE A 1 87 ? 6.520 -4.512 -3.488 1.00 0.00 87 PHE A O 2
ATOM 3125 N N . CYS A 1 88 ? 5.713 -2.730 -4.577 1.00 0.00 88 CYS A N 2
ATOM 3126 C CA . CYS A 1 88 ? 5.079 -3.546 -5.589 1.00 0.00 88 CYS A CA 2
ATOM 3127 C C . CYS A 1 88 ? 6.136 -4.271 -6.372 1.00 0.00 88 CYS A C 2
ATOM 3128 O O . CYS A 1 88 ? 6.093 -5.476 -6.508 1.00 0.00 88 CYS A O 2
ATOM 3135 N N . LEU A 1 89 ? 7.100 -3.523 -6.866 1.00 0.00 89 LEU A N 2
ATOM 3136 C CA . LEU A 1 89 ? 8.132 -4.101 -7.698 1.00 0.00 89 LEU A CA 2
ATOM 3137 C C . LEU A 1 89 ? 9.018 -5.054 -6.916 1.00 0.00 89 LEU A C 2
ATOM 3138 O O . LEU A 1 89 ? 9.513 -6.033 -7.467 1.00 0.00 89 LEU A O 2
ATOM 3154 N N . ASN A 1 90 ? 9.201 -4.795 -5.633 1.00 0.00 90 ASN A N 2
ATOM 3155 C CA . ASN A 1 90 ? 9.978 -5.718 -4.812 1.00 0.00 90 ASN A CA 2
ATOM 3156 C C . ASN A 1 90 ? 9.189 -7.017 -4.623 1.00 0.00 90 ASN A C 2
ATOM 3157 O O . ASN A 1 90 ? 9.686 -8.123 -4.909 1.00 0.00 90 ASN A O 2
ATOM 3168 N N . ILE A 1 91 ? 7.934 -6.870 -4.213 1.00 0.00 91 ILE A N 2
ATOM 3169 C CA . ILE A 1 91 ? 7.049 -8.004 -3.991 1.00 0.00 91 ILE A CA 2
ATOM 3170 C C . ILE A 1 91 ? 6.780 -8.750 -5.286 1.00 0.00 91 ILE A C 2
ATOM 3171 O O . ILE A 1 91 ? 7.079 -9.931 -5.400 1.00 0.00 91 ILE A O 2
ATOM 3187 N N . LYS A 1 92 ? 6.226 -8.030 -6.250 1.00 0.00 92 LYS A N 2
ATOM 3188 C CA . LYS A 1 92 ? 5.732 -8.602 -7.489 1.00 0.00 92 LYS A CA 2
ATOM 3189 C C . LYS A 1 92 ? 6.832 -9.353 -8.237 1.00 0.00 92 LYS A C 2
ATOM 3190 O O . LYS A 1 92 ? 6.580 -10.416 -8.806 1.00 0.00 92 LYS A O 2
ATOM 3209 N N . GLN A 1 93 ? 8.046 -8.801 -8.245 1.00 0.00 93 GLN A N 2
ATOM 3210 C CA . GLN A 1 93 ? 9.177 -9.490 -8.852 1.00 0.00 93 GLN A CA 2
ATOM 3211 C C . GLN A 1 93 ? 9.412 -10.852 -8.208 1.00 0.00 93 GLN A C 2
ATOM 3212 O O . GLN A 1 93 ? 9.550 -11.851 -8.913 1.00 0.00 93 GLN A O 2
ATOM 3226 N N . LYS A 1 94 ? 9.453 -10.912 -6.879 1.00 0.00 94 LYS A N 2
ATOM 3227 C CA . LYS A 1 94 ? 9.672 -12.190 -6.212 1.00 0.00 94 LYS A CA 2
ATOM 3228 C C . LYS A 1 94 ? 8.405 -13.051 -6.208 1.00 0.00 94 LYS A C 2
ATOM 3229 O O . LYS A 1 94 ? 8.413 -14.181 -6.686 1.00 0.00 94 LYS A O 2
ATOM 3248 N N . GLY A 1 95 ? 7.326 -12.487 -5.675 1.00 0.00 95 GLY A N 2
ATOM 3249 C CA . GLY A 1 95 ? 6.014 -13.134 -5.640 1.00 0.00 95 GLY A CA 2
ATOM 3250 C C . GLY A 1 95 ? 5.927 -14.356 -4.733 1.00 0.00 95 GLY A C 2
ATOM 3251 O O . GLY A 1 95 ? 4.936 -14.532 -4.025 1.00 0.00 95 GLY A O 2
ATOM 3255 N N . SER A 1 96 ? 6.954 -15.188 -4.741 1.00 0.00 96 SER A N 2
ATOM 3256 C CA . SER A 1 96 ? 6.994 -16.370 -3.892 1.00 0.00 96 SER A CA 2
ATOM 3257 C C . SER A 1 96 ? 7.778 -16.103 -2.610 1.00 0.00 96 SER A C 2
ATOM 3258 O O . SER A 1 96 ? 7.361 -16.494 -1.518 1.00 0.00 96 SER A O 2
ATOM 3266 N N . GLU A 1 97 ? 8.914 -15.432 -2.763 1.00 0.00 97 GLU A N 2
ATOM 3267 C CA . GLU A 1 97 ? 9.853 -15.220 -1.669 1.00 0.00 97 GLU A CA 2
ATOM 3268 C C . GLU A 1 97 ? 9.225 -14.474 -0.497 1.00 0.00 97 GLU A C 2
ATOM 3269 O O . GLU A 1 97 ? 8.999 -15.060 0.564 1.00 0.00 97 GLU A O 2
ATOM 3281 N N . PHE A 1 98 ? 8.937 -13.189 -0.699 1.00 0.00 98 PHE A N 2
ATOM 3282 C CA . PHE A 1 98 ? 8.452 -12.321 0.374 1.00 0.00 98 PHE A CA 2
ATOM 3283 C C . PHE A 1 98 ? 9.375 -12.400 1.608 1.00 0.00 98 PHE A C 2
ATOM 3284 O O . PHE A 1 98 ? 8.899 -12.640 2.721 1.00 0.00 98 PHE A O 2
ATOM 3301 N N . PRO A 1 99 ? 10.709 -12.206 1.447 1.00 0.00 99 PRO A N 2
ATOM 3302 C CA . PRO A 1 99 ? 11.666 -12.436 2.511 1.00 0.00 99 PRO A CA 2
ATOM 3303 C C . PRO A 1 99 ? 12.059 -11.141 3.218 1.00 0.00 99 PRO A C 2
ATOM 3304 O O . PRO A 1 99 ? 11.455 -10.089 3.001 1.00 0.00 99 PRO A O 2
ATOM 3315 N N . ALA A 1 100 ? 13.065 -11.231 4.072 1.00 0.00 100 ALA A N 2
ATOM 3316 C CA . ALA A 1 100 ? 13.545 -10.083 4.818 1.00 0.00 100 ALA A CA 2
ATOM 3317 C C . ALA A 1 100 ? 15.005 -9.823 4.494 1.00 0.00 100 ALA A C 2
ATOM 3318 O O . ALA A 1 100 ? 15.849 -9.732 5.386 1.00 0.00 100 ALA A O 2
ATOM 3325 N N . GLY A 1 101 ? 15.297 -9.724 3.209 1.00 0.00 101 GLY A N 2
ATOM 3326 C CA . GLY A 1 101 ? 16.657 -9.494 2.771 1.00 0.00 101 GLY A CA 2
ATOM 3327 C C . GLY A 1 101 ? 17.084 -8.055 2.963 1.00 0.00 101 GLY A C 2
ATOM 3328 O O . GLY A 1 101 ? 16.544 -7.150 2.323 1.00 0.00 101 GLY A O 2
ATOM 3332 N N . ASN A 1 102 ? 18.032 -7.840 3.861 1.00 0.00 102 ASN A N 2
ATOM 3333 C CA . ASN A 1 102 ? 18.574 -6.511 4.092 1.00 0.00 102 ASN A CA 2
ATOM 3334 C C . ASN A 1 102 ? 19.878 -6.339 3.340 1.00 0.00 102 ASN A C 2
ATOM 3335 O O . ASN A 1 102 ? 19.826 -6.036 2.133 1.00 0.00 102 ASN A O 2
ATOM 3347 N N . GLY B 2 1 ? -0.478 -15.685 -1.462 1.00 0.00 201 GLY B N 2
ATOM 3348 C CA . GLY B 2 1 ? -0.597 -15.943 -0.006 1.00 0.00 201 GLY B CA 2
ATOM 3349 C C . GLY B 2 1 ? -1.383 -14.862 0.710 1.00 0.00 201 GLY B C 2
ATOM 3350 O O . GLY B 2 1 ? -1.782 -13.869 0.099 1.00 0.00 201 GLY B O 2
ATOM 3356 N N . MET B 2 2 ? -1.601 -15.059 2.005 1.00 0.00 202 MET B N 2
ATOM 3357 C CA . MET B 2 2 ? -2.325 -14.095 2.826 1.00 0.00 202 MET B CA 2
ATOM 3358 C C . MET B 2 2 ? -1.403 -12.960 3.250 1.00 0.00 202 MET B C 2
ATOM 3359 O O . MET B 2 2 ? -0.256 -13.195 3.631 1.00 0.00 202 MET B O 2
ATOM 3373 N N . TYR B 2 3 ? -1.897 -11.733 3.177 1.00 0.00 203 TYR B N 2
ATOM 3374 C CA . TYR B 2 3 ? -1.118 -10.578 3.590 1.00 0.00 203 TYR B CA 2
ATOM 3375 C C . TYR B 2 3 ? -1.564 -10.125 4.978 1.00 0.00 203 TYR B C 2
ATOM 3376 O O . TYR B 2 3 ? -2.652 -9.570 5.145 1.00 0.00 203 TYR B O 2
ATOM 3394 N N . PRO B 2 4 ? -0.729 -10.387 5.995 1.00 0.00 204 PRO B N 2
ATOM 3395 C CA . PRO B 2 4 ? -1.083 -10.183 7.399 1.00 0.00 204 PRO B CA 2
ATOM 3396 C C . PRO B 2 4 ? -1.037 -8.721 7.838 1.00 0.00 204 PRO B C 2
ATOM 3397 O O . PRO B 2 4 ? -0.006 -8.056 7.717 1.00 0.00 204 PRO B O 2
ATOM 3408 N N . ASP B 2 5 ? -2.174 -8.251 8.344 1.00 0.00 205 ASP B N 2
ATOM 3409 C CA . ASP B 2 5 ? -2.299 -6.940 8.993 1.00 0.00 205 ASP B CA 2
ATOM 3410 C C . ASP B 2 5 ? -1.838 -5.778 8.111 1.00 0.00 205 ASP B C 2
ATOM 3411 O O . ASP B 2 5 ? -0.681 -5.354 8.159 1.00 0.00 205 ASP B O 2
ATOM 3420 N N . PRO B 2 6 ? -2.752 -5.246 7.291 1.00 0.00 206 PRO B N 2
ATOM 3421 C CA . PRO B 2 6 ? -2.525 -4.044 6.514 1.00 0.00 206 PRO B CA 2
ATOM 3422 C C . PRO B 2 6 ? -3.009 -2.803 7.254 1.00 0.00 206 PRO B C 2
ATOM 3423 O O . PRO B 2 6 ? -3.886 -2.082 6.785 1.00 0.00 206 PRO B O 2
ATOM 3434 N N . GLY B 2 7 ? -2.426 -2.566 8.412 1.00 0.00 207 GLY B N 2
ATOM 3435 C CA . GLY B 2 7 ? -2.825 -1.446 9.252 1.00 0.00 207 GLY B CA 2
ATOM 3436 C C . GLY B 2 7 ? -2.667 -0.076 8.600 1.00 0.00 207 GLY B C 2
ATOM 3437 O O . GLY B 2 7 ? -3.081 0.924 9.176 1.00 0.00 207 GLY B O 2
ATOM 3441 N N . LEU B 2 8 ? -2.088 -0.019 7.402 1.00 0.00 208 LEU B N 2
ATOM 3442 C CA . LEU B 2 8 ? -1.893 1.253 6.705 1.00 0.00 208 LEU B CA 2
ATOM 3443 C C . LEU B 2 8 ? -3.234 1.899 6.353 1.00 0.00 208 LEU B C 2
ATOM 3444 O O . LEU B 2 8 ? -3.360 3.123 6.376 1.00 0.00 208 LEU B O 2
ATOM 3460 N N . LEU B 2 9 ? -4.244 1.080 6.048 1.00 0.00 209 LEU B N 2
ATOM 3461 C CA . LEU B 2 9 ? -5.569 1.609 5.719 1.00 0.00 209 LEU B CA 2
ATOM 3462 C C . LEU B 2 9 ? -6.278 2.113 6.977 1.00 0.00 209 LEU B C 2
ATOM 3463 O O . LEU B 2 9 ? -7.301 2.790 6.897 1.00 0.00 209 LEU B O 2
ATOM 3479 N N . SER B 2 10 ? -5.739 1.761 8.137 1.00 0.00 210 SER B N 2
ATOM 3480 C CA . SER B 2 10 ? -6.211 2.312 9.399 1.00 0.00 210 SER B CA 2
ATOM 3481 C C . SER B 2 10 ? -5.345 3.510 9.791 1.00 0.00 210 SER B C 2
ATOM 3482 O O . SER B 2 10 ? -5.828 4.497 10.346 1.00 0.00 210 SER B O 2
ATOM 3490 N N . TYR B 2 11 ? -4.057 3.397 9.487 1.00 0.00 211 TYR B N 2
ATOM 3491 C CA . TYR B 2 11 ? -3.073 4.436 9.775 1.00 0.00 211 TYR B CA 2
ATOM 3492 C C . TYR B 2 11 ? -3.395 5.721 9.013 1.00 0.00 211 TYR B C 2
ATOM 3493 O O . TYR B 2 11 ? -3.148 6.826 9.499 1.00 0.00 211 TYR B O 2
ATOM 3511 N N . ILE B 2 12 ? -3.940 5.572 7.818 1.00 0.00 212 ILE B N 2
ATOM 3512 C CA . ILE B 2 12 ? -4.290 6.716 6.998 1.00 0.00 212 ILE B CA 2
ATOM 3513 C C . ILE B 2 12 ? -5.796 6.799 6.788 1.00 0.00 212 ILE B C 2
ATOM 3514 O O . ILE B 2 12 ? -6.362 6.096 5.951 1.00 0.00 212 ILE B O 2
ATOM 3530 N N . ASN B 2 13 ? -6.435 7.649 7.577 1.00 0.00 213 ASN B N 2
ATOM 3531 C CA . ASN B 2 13 ? -7.862 7.910 7.443 1.00 0.00 213 ASN B CA 2
ATOM 3532 C C . ASN B 2 13 ? -8.092 9.405 7.310 1.00 0.00 213 ASN B C 2
ATOM 3533 O O . ASN B 2 13 ? -7.289 10.206 7.792 1.00 0.00 213 ASN B O 2
ATOM 3544 N N . GLU B 2 14 ? -9.181 9.779 6.661 1.00 0.00 214 GLU B N 2
ATOM 3545 C CA . GLU B 2 14 ? -9.466 11.180 6.398 1.00 0.00 214 GLU B CA 2
ATOM 3546 C C . GLU B 2 14 ? -10.210 11.819 7.562 1.00 0.00 214 GLU B C 2
ATOM 3547 O O . GLU B 2 14 ? -11.439 11.754 7.643 1.00 0.00 214 GLU B O 2
ATOM 3559 N N . LEU B 2 15 ? -9.458 12.422 8.469 1.00 0.00 215 LEU B N 2
ATOM 3560 C CA . LEU B 2 15 ? -10.035 13.132 9.599 1.00 0.00 215 LEU B CA 2
ATOM 3561 C C . LEU B 2 15 ? -9.620 14.598 9.557 1.00 0.00 215 LEU B C 2
ATOM 3562 O O . LEU B 2 15 ? -8.906 15.018 8.644 1.00 0.00 215 LEU B O 2
ATOM 3578 N N . CYS B 2 16 ? -10.065 15.371 10.536 1.00 0.00 216 CYS B N 2
ATOM 3579 C CA . CYS B 2 16 ? -9.723 16.783 10.605 1.00 0.00 216 CYS B CA 2
ATOM 3580 C C . CYS B 2 16 ? -8.282 16.953 11.070 1.00 0.00 216 CYS B C 2
ATOM 3581 O O . CYS B 2 16 ? -7.405 17.212 10.221 1.00 0.00 216 CYS B O 2
ATOM 3593 N N . SER A 1 1 ? -30.392 -14.393 7.354 1.00 0.00 1 SER A N 3
ATOM 3594 C CA . SER A 1 1 ? -30.454 -15.692 6.655 1.00 0.00 1 SER A CA 3
ATOM 3595 C C . SER A 1 1 ? -31.269 -15.578 5.370 1.00 0.00 1 SER A C 3
ATOM 3596 O O . SER A 1 1 ? -32.435 -15.974 5.321 1.00 0.00 1 SER A O 3
ATOM 3606 N N . GLY A 1 2 ? -30.653 -15.033 4.331 1.00 0.00 2 GLY A N 3
ATOM 3607 C CA . GLY A 1 2 ? -31.338 -14.862 3.067 1.00 0.00 2 GLY A CA 3
ATOM 3608 C C . GLY A 1 2 ? -30.382 -14.880 1.897 1.00 0.00 2 GLY A C 3
ATOM 3609 O O . GLY A 1 2 ? -29.420 -15.647 1.891 1.00 0.00 2 GLY A O 3
ATOM 3613 N N . GLY A 1 3 ? -30.638 -14.031 0.915 1.00 0.00 3 GLY A N 3
ATOM 3614 C CA . GLY A 1 3 ? -29.783 -13.969 -0.250 1.00 0.00 3 GLY A CA 3
ATOM 3615 C C . GLY A 1 3 ? -29.387 -12.548 -0.585 1.00 0.00 3 GLY A C 3
ATOM 3616 O O . GLY A 1 3 ? -29.812 -12.001 -1.602 1.00 0.00 3 GLY A O 3
ATOM 3620 N N . ARG A 1 4 ? -28.581 -11.948 0.275 1.00 0.00 4 ARG A N 3
ATOM 3621 C CA . ARG A 1 4 ? -28.127 -10.579 0.079 1.00 0.00 4 ARG A CA 3
ATOM 3622 C C . ARG A 1 4 ? -26.610 -10.510 0.159 1.00 0.00 4 ARG A C 3
ATOM 3623 O O . ARG A 1 4 ? -25.970 -11.361 0.778 1.00 0.00 4 ARG A O 3
ATOM 3644 N N . ALA A 1 5 ? -26.038 -9.500 -0.468 1.00 0.00 5 ALA A N 3
ATOM 3645 C CA . ALA A 1 5 ? -24.607 -9.274 -0.395 1.00 0.00 5 ALA A CA 3
ATOM 3646 C C . ALA A 1 5 ? -24.283 -8.325 0.753 1.00 0.00 5 ALA A C 3
ATOM 3647 O O . ALA A 1 5 ? -24.192 -7.109 0.567 1.00 0.00 5 ALA A O 3
ATOM 3654 N N . THR A 1 6 ? -24.139 -8.886 1.944 1.00 0.00 6 THR A N 3
ATOM 3655 C CA . THR A 1 6 ? -23.855 -8.102 3.134 1.00 0.00 6 THR A CA 3
ATOM 3656 C C . THR A 1 6 ? -22.359 -7.851 3.285 1.00 0.00 6 THR A C 3
ATOM 3657 O O . THR A 1 6 ? -21.544 -8.747 3.051 1.00 0.00 6 THR A O 3
ATOM 3668 N N . GLN A 1 7 ? -22.001 -6.631 3.660 1.00 0.00 7 GLN A N 3
ATOM 3669 C CA . GLN A 1 7 ? -20.604 -6.270 3.850 1.00 0.00 7 GLN A CA 3
ATOM 3670 C C . GLN A 1 7 ? -20.100 -6.776 5.192 1.00 0.00 7 GLN A C 3
ATOM 3671 O O . GLN A 1 7 ? -20.420 -6.218 6.245 1.00 0.00 7 GLN A O 3
ATOM 3685 N N . SER A 1 8 ? -19.315 -7.831 5.144 1.00 0.00 8 SER A N 3
ATOM 3686 C CA . SER A 1 8 ? -18.721 -8.400 6.336 1.00 0.00 8 SER A CA 3
ATOM 3687 C C . SER A 1 8 ? -17.419 -7.669 6.667 1.00 0.00 8 SER A C 3
ATOM 3688 O O . SER A 1 8 ? -16.911 -6.915 5.831 1.00 0.00 8 SER A O 3
ATOM 3696 N N . PRO A 1 9 ? -16.869 -7.845 7.881 1.00 0.00 9 PRO A N 3
ATOM 3697 C CA . PRO A 1 9 ? -15.609 -7.205 8.267 1.00 0.00 9 PRO A CA 3
ATOM 3698 C C . PRO A 1 9 ? -14.508 -7.441 7.238 1.00 0.00 9 PRO A C 3
ATOM 3699 O O . PRO A 1 9 ? -13.820 -6.505 6.833 1.00 0.00 9 PRO A O 3
ATOM 3710 N N . GLY A 1 10 ? -14.379 -8.687 6.794 1.00 0.00 10 GLY A N 3
ATOM 3711 C CA . GLY A 1 10 ? -13.389 -9.035 5.790 1.00 0.00 10 GLY A CA 3
ATOM 3712 C C . GLY A 1 10 ? -13.538 -8.232 4.517 1.00 0.00 10 GLY A C 3
ATOM 3713 O O . GLY A 1 10 ? -12.551 -7.790 3.926 1.00 0.00 10 GLY A O 3
ATOM 3717 N N . ASP A 1 11 ? -14.778 -8.033 4.105 1.00 0.00 11 ASP A N 3
ATOM 3718 C CA . ASP A 1 11 ? -15.067 -7.306 2.870 1.00 0.00 11 ASP A CA 3
ATOM 3719 C C . ASP A 1 11 ? -14.871 -5.806 3.061 1.00 0.00 11 ASP A C 3
ATOM 3720 O O . ASP A 1 11 ? -14.379 -5.119 2.168 1.00 0.00 11 ASP A O 3
ATOM 3729 N N . SER A 1 12 ? -15.225 -5.307 4.239 1.00 0.00 12 SER A N 3
ATOM 3730 C CA . SER A 1 12 ? -15.089 -3.892 4.541 1.00 0.00 12 SER A CA 3
ATOM 3731 C C . SER A 1 12 ? -13.617 -3.544 4.726 1.00 0.00 12 SER A C 3
ATOM 3732 O O . SER A 1 12 ? -13.170 -2.442 4.402 1.00 0.00 12 SER A O 3
ATOM 3740 N N . ARG A 1 13 ? -12.869 -4.511 5.227 1.00 0.00 13 ARG A N 3
ATOM 3741 C CA . ARG A 1 13 ? -11.442 -4.384 5.387 1.00 0.00 13 ARG A CA 3
ATOM 3742 C C . ARG A 1 13 ? -10.775 -4.373 4.018 1.00 0.00 13 ARG A C 3
ATOM 3743 O O . ARG A 1 13 ? -9.895 -3.559 3.752 1.00 0.00 13 ARG A O 3
ATOM 3764 N N . ARG A 1 14 ? -11.238 -5.256 3.141 1.00 0.00 14 ARG A N 3
ATOM 3765 C CA . ARG A 1 14 ? -10.719 -5.339 1.783 1.00 0.00 14 ARG A CA 3
ATOM 3766 C C . ARG A 1 14 ? -11.112 -4.092 0.995 1.00 0.00 14 ARG A C 3
ATOM 3767 O O . ARG A 1 14 ? -10.393 -3.644 0.102 1.00 0.00 14 ARG A O 3
ATOM 3788 N N . LEU A 1 15 ? -12.252 -3.529 1.361 1.00 0.00 15 LEU A N 3
ATOM 3789 C CA . LEU A 1 15 ? -12.746 -2.307 0.752 1.00 0.00 15 LEU A CA 3
ATOM 3790 C C . LEU A 1 15 ? -11.830 -1.144 1.125 1.00 0.00 15 LEU A C 3
ATOM 3791 O O . LEU A 1 15 ? -11.489 -0.309 0.284 1.00 0.00 15 LEU A O 3
ATOM 3807 N N . SER A 1 16 ? -11.424 -1.113 2.390 1.00 0.00 16 SER A N 3
ATOM 3808 C CA . SER A 1 16 ? -10.499 -0.110 2.875 1.00 0.00 16 SER A CA 3
ATOM 3809 C C . SER A 1 16 ? -9.116 -0.342 2.268 1.00 0.00 16 SER A C 3
ATOM 3810 O O . SER A 1 16 ? -8.384 0.604 1.980 1.00 0.00 16 SER A O 3
ATOM 3818 N N . ILE A 1 17 ? -8.776 -1.612 2.062 1.00 0.00 17 ILE A N 3
ATOM 3819 C CA . ILE A 1 17 ? -7.526 -1.978 1.408 1.00 0.00 17 ILE A CA 3
ATOM 3820 C C . ILE A 1 17 ? -7.443 -1.369 0.029 1.00 0.00 17 ILE A C 3
ATOM 3821 O O . ILE A 1 17 ? -6.518 -0.631 -0.259 1.00 0.00 17 ILE A O 3
ATOM 3837 N N . GLN A 1 18 ? -8.436 -1.646 -0.804 1.00 0.00 18 GLN A N 3
ATOM 3838 C CA . GLN A 1 18 ? -8.434 -1.159 -2.178 1.00 0.00 18 GLN A CA 3
ATOM 3839 C C . GLN A 1 18 ? -8.474 0.360 -2.220 1.00 0.00 18 GLN A C 3
ATOM 3840 O O . GLN A 1 18 ? -8.039 0.982 -3.191 1.00 0.00 18 GLN A O 3
ATOM 3854 N N . ARG A 1 19 ? -8.980 0.950 -1.153 1.00 0.00 19 ARG A N 3
ATOM 3855 C CA . ARG A 1 19 ? -8.949 2.379 -0.990 1.00 0.00 19 ARG A CA 3
ATOM 3856 C C . ARG A 1 19 ? -7.517 2.852 -0.725 1.00 0.00 19 ARG A C 3
ATOM 3857 O O . ARG A 1 19 ? -7.063 3.843 -1.304 1.00 0.00 19 ARG A O 3
ATOM 3878 N N . ALA A 1 20 ? -6.785 2.123 0.122 1.00 0.00 20 ALA A N 3
ATOM 3879 C CA . ALA A 1 20 ? -5.397 2.469 0.403 1.00 0.00 20 ALA A CA 3
ATOM 3880 C C . ALA A 1 20 ? -4.503 1.996 -0.737 1.00 0.00 20 ALA A C 3
ATOM 3881 O O . ALA A 1 20 ? -3.373 2.454 -0.893 1.00 0.00 20 ALA A O 3
ATOM 3888 N N . ILE A 1 21 ? -5.042 1.090 -1.539 1.00 0.00 21 ILE A N 3
ATOM 3889 C CA . ILE A 1 21 ? -4.373 0.580 -2.720 1.00 0.00 21 ILE A CA 3
ATOM 3890 C C . ILE A 1 21 ? -4.182 1.702 -3.708 1.00 0.00 21 ILE A C 3
ATOM 3891 O O . ILE A 1 21 ? -3.066 2.027 -4.115 1.00 0.00 21 ILE A O 3
ATOM 3907 N N . GLN A 1 22 ? -5.301 2.295 -4.067 1.00 0.00 22 GLN A N 3
ATOM 3908 C CA . GLN A 1 22 ? -5.328 3.395 -4.994 1.00 0.00 22 GLN A CA 3
ATOM 3909 C C . GLN A 1 22 ? -4.538 4.570 -4.435 1.00 0.00 22 GLN A C 3
ATOM 3910 O O . GLN A 1 22 ? -3.897 5.320 -5.175 1.00 0.00 22 GLN A O 3
ATOM 3924 N N . SER A 1 23 ? -4.576 4.700 -3.115 1.00 0.00 23 SER A N 3
ATOM 3925 C CA . SER A 1 23 ? -3.836 5.733 -2.414 1.00 0.00 23 SER A CA 3
ATOM 3926 C C . SER A 1 23 ? -2.329 5.547 -2.587 1.00 0.00 23 SER A C 3
ATOM 3927 O O . SER A 1 23 ? -1.612 6.499 -2.908 1.00 0.00 23 SER A O 3
ATOM 3935 N N . LEU A 1 24 ? -1.866 4.312 -2.394 1.00 0.00 24 LEU A N 3
ATOM 3936 C CA . LEU A 1 24 ? -0.449 3.980 -2.501 1.00 0.00 24 LEU A CA 3
ATOM 3937 C C . LEU A 1 24 ? 0.082 4.293 -3.886 1.00 0.00 24 LEU A C 3
ATOM 3938 O O . LEU A 1 24 ? 1.111 4.951 -4.038 1.00 0.00 24 LEU A O 3
ATOM 3954 N N . VAL A 1 25 ? -0.634 3.832 -4.894 1.00 0.00 25 VAL A N 3
ATOM 3955 C CA . VAL A 1 25 ? -0.223 4.036 -6.263 1.00 0.00 25 VAL A CA 3
ATOM 3956 C C . VAL A 1 25 ? -0.237 5.510 -6.613 1.00 0.00 25 VAL A C 3
ATOM 3957 O O . VAL A 1 25 ? 0.679 6.011 -7.260 1.00 0.00 25 VAL A O 3
ATOM 3970 N N . HIS A 1 26 ? -1.285 6.199 -6.175 1.00 0.00 26 HIS A N 3
ATOM 3971 C CA . HIS A 1 26 ? -1.422 7.621 -6.432 1.00 0.00 26 HIS A CA 3
ATOM 3972 C C . HIS A 1 26 ? -0.188 8.367 -5.965 1.00 0.00 26 HIS A C 3
ATOM 3973 O O . HIS A 1 26 ? 0.388 9.141 -6.715 1.00 0.00 26 HIS A O 3
ATOM 3987 N N . ALA A 1 27 ? 0.220 8.131 -4.734 1.00 0.00 27 ALA A N 3
ATOM 3988 C CA . ALA A 1 27 ? 1.342 8.878 -4.183 1.00 0.00 27 ALA A CA 3
ATOM 3989 C C . ALA A 1 27 ? 2.661 8.354 -4.731 1.00 0.00 27 ALA A C 3
ATOM 3990 O O . ALA A 1 27 ? 3.700 8.999 -4.595 1.00 0.00 27 ALA A O 3
ATOM 3997 N N . ALA A 1 28 ? 2.614 7.199 -5.374 1.00 0.00 28 ALA A N 3
ATOM 3998 C CA . ALA A 1 28 ? 3.790 6.659 -6.022 1.00 0.00 28 ALA A CA 3
ATOM 3999 C C . ALA A 1 28 ? 3.961 7.246 -7.424 1.00 0.00 28 ALA A C 3
ATOM 4000 O O . ALA A 1 28 ? 5.087 7.387 -7.908 1.00 0.00 28 ALA A O 3
ATOM 4007 N N . GLN A 1 29 ? 2.856 7.614 -8.077 1.00 0.00 29 GLN A N 3
ATOM 4008 C CA . GLN A 1 29 ? 2.927 8.083 -9.457 1.00 0.00 29 GLN A CA 3
ATOM 4009 C C . GLN A 1 29 ? 2.290 9.460 -9.650 1.00 0.00 29 GLN A C 3
ATOM 4010 O O . GLN A 1 29 ? 2.038 9.857 -10.788 1.00 0.00 29 GLN A O 3
ATOM 4024 N N . CYS A 1 30 ? 2.042 10.193 -8.565 1.00 0.00 30 CYS A N 3
ATOM 4025 C CA . CYS A 1 30 ? 1.310 11.454 -8.665 1.00 0.00 30 CYS A CA 3
ATOM 4026 C C . CYS A 1 30 ? 2.041 12.448 -9.569 1.00 0.00 30 CYS A C 3
ATOM 4027 O O . CYS A 1 30 ? 3.094 12.982 -9.213 1.00 0.00 30 CYS A O 3
ATOM 4034 N N . ARG A 1 31 ? 1.484 12.663 -10.756 1.00 0.00 31 ARG A N 3
ATOM 4035 C CA . ARG A 1 31 ? 2.080 13.568 -11.734 1.00 0.00 31 ARG A CA 3
ATOM 4036 C C . ARG A 1 31 ? 1.772 15.020 -11.388 1.00 0.00 31 ARG A C 3
ATOM 4037 O O . ARG A 1 31 ? 2.564 15.916 -11.675 1.00 0.00 31 ARG A O 3
ATOM 4058 N N . ASN A 1 32 ? 0.625 15.239 -10.763 1.00 0.00 32 ASN A N 3
ATOM 4059 C CA . ASN A 1 32 ? 0.168 16.581 -10.435 1.00 0.00 32 ASN A CA 3
ATOM 4060 C C . ASN A 1 32 ? 0.935 17.106 -9.224 1.00 0.00 32 ASN A C 3
ATOM 4061 O O . ASN A 1 32 ? 0.698 16.682 -8.094 1.00 0.00 32 ASN A O 3
ATOM 4072 N N . ALA A 1 33 ? 1.865 18.015 -9.471 1.00 0.00 33 ALA A N 3
ATOM 4073 C CA . ALA A 1 33 ? 2.707 18.566 -8.414 1.00 0.00 33 ALA A CA 3
ATOM 4074 C C . ALA A 1 33 ? 1.919 19.492 -7.493 1.00 0.00 33 ALA A C 3
ATOM 4075 O O . ALA A 1 33 ? 2.300 19.710 -6.343 1.00 0.00 33 ALA A O 3
ATOM 4082 N N . ASN A 1 34 ? 0.824 20.035 -8.002 1.00 0.00 34 ASN A N 3
ATOM 4083 C CA . ASN A 1 34 ? -0.004 20.960 -7.240 1.00 0.00 34 ASN A CA 3
ATOM 4084 C C . ASN A 1 34 ? -1.041 20.214 -6.411 1.00 0.00 34 ASN A C 3
ATOM 4085 O O . ASN A 1 34 ? -1.874 20.824 -5.736 1.00 0.00 34 ASN A O 3
ATOM 4096 N N . CYS A 1 35 ? -0.986 18.892 -6.465 1.00 0.00 35 CYS A N 3
ATOM 4097 C CA . CYS A 1 35 ? -1.884 18.058 -5.700 1.00 0.00 35 CYS A CA 3
ATOM 4098 C C . CYS A 1 35 ? -1.527 18.090 -4.219 1.00 0.00 35 CYS A C 3
ATOM 4099 O O . CYS A 1 35 ? -0.450 17.643 -3.819 1.00 0.00 35 CYS A O 3
ATOM 4106 N N . SER A 1 36 ? -2.437 18.621 -3.418 1.00 0.00 36 SER A N 3
ATOM 4107 C CA . SER A 1 36 ? -2.255 18.685 -1.978 1.00 0.00 36 SER A CA 3
ATOM 4108 C C . SER A 1 36 ? -3.248 17.756 -1.283 1.00 0.00 36 SER A C 3
ATOM 4109 O O . SER A 1 36 ? -3.658 17.995 -0.146 1.00 0.00 36 SER A O 3
ATOM 4117 N N . LEU A 1 37 ? -3.616 16.688 -1.983 1.00 0.00 37 LEU A N 3
ATOM 4118 C CA . LEU A 1 37 ? -4.599 15.734 -1.499 1.00 0.00 37 LEU A CA 3
ATOM 4119 C C . LEU A 1 37 ? -4.090 15.034 -0.234 1.00 0.00 37 LEU A C 3
ATOM 4120 O O . LEU A 1 37 ? -2.962 14.538 -0.216 1.00 0.00 37 LEU A O 3
ATOM 4136 N N . PRO A 1 38 ? -4.902 15.006 0.840 1.00 0.00 38 PRO A N 3
ATOM 4137 C CA . PRO A 1 38 ? -4.473 14.523 2.164 1.00 0.00 38 PRO A CA 3
ATOM 4138 C C . PRO A 1 38 ? -3.751 13.181 2.111 1.00 0.00 38 PRO A C 3
ATOM 4139 O O . PRO A 1 38 ? -2.622 13.043 2.603 1.00 0.00 38 PRO A O 3
ATOM 4150 N N . SER A 1 39 ? -4.396 12.207 1.483 1.00 0.00 39 SER A N 3
ATOM 4151 C CA . SER A 1 39 ? -3.864 10.857 1.384 1.00 0.00 39 SER A CA 3
ATOM 4152 C C . SER A 1 39 ? -2.584 10.819 0.552 1.00 0.00 39 SER A C 3
ATOM 4153 O O . SER A 1 39 ? -1.814 9.867 0.640 1.00 0.00 39 SER A O 3
ATOM 4161 N N . CYS A 1 40 ? -2.348 11.863 -0.232 1.00 0.00 40 CYS A N 3
ATOM 4162 C CA . CYS A 1 40 ? -1.178 11.914 -1.096 1.00 0.00 40 CYS A CA 3
ATOM 4163 C C . CYS A 1 40 ? 0.068 12.212 -0.275 1.00 0.00 40 CYS A C 3
ATOM 4164 O O . CYS A 1 40 ? 1.039 11.459 -0.330 1.00 0.00 40 CYS A O 3
ATOM 4171 N N . GLN A 1 41 ? 0.043 13.304 0.493 1.00 0.00 41 GLN A N 3
ATOM 4172 C CA . GLN A 1 41 ? 1.165 13.612 1.385 1.00 0.00 41 GLN A CA 3
ATOM 4173 C C . GLN A 1 41 ? 1.399 12.465 2.355 1.00 0.00 41 GLN A C 3
ATOM 4174 O O . GLN A 1 41 ? 2.543 12.123 2.660 1.00 0.00 41 GLN A O 3
ATOM 4188 N N . LYS A 1 42 ? 0.315 11.868 2.833 1.00 0.00 42 LYS A N 3
ATOM 4189 C CA . LYS A 1 42 ? 0.414 10.717 3.722 1.00 0.00 42 LYS A CA 3
ATOM 4190 C C . LYS A 1 42 ? 1.099 9.545 3.043 1.00 0.00 42 LYS A C 3
ATOM 4191 O O . LYS A 1 42 ? 2.095 9.028 3.547 1.00 0.00 42 LYS A O 3
ATOM 4210 N N . MET A 1 43 ? 0.562 9.123 1.905 1.00 0.00 43 MET A N 3
ATOM 4211 C CA . MET A 1 43 ? 1.104 7.976 1.194 1.00 0.00 43 MET A CA 3
ATOM 4212 C C . MET A 1 43 ? 2.533 8.225 0.757 1.00 0.00 43 MET A C 3
ATOM 4213 O O . MET A 1 43 ? 3.351 7.321 0.736 1.00 0.00 43 MET A O 3
ATOM 4227 N N . LYS A 1 44 ? 2.848 9.457 0.425 1.00 0.00 44 LYS A N 3
ATOM 4228 C CA . LYS A 1 44 ? 4.193 9.763 -0.019 1.00 0.00 44 LYS A CA 3
ATOM 4229 C C . LYS A 1 44 ? 5.147 9.722 1.166 1.00 0.00 44 LYS A C 3
ATOM 4230 O O . LYS A 1 44 ? 6.336 9.454 1.016 1.00 0.00 44 LYS A O 3
ATOM 4249 N N . ARG A 1 45 ? 4.600 9.946 2.352 1.00 0.00 45 ARG A N 3
ATOM 4250 C CA . ARG A 1 45 ? 5.381 9.945 3.565 1.00 0.00 45 ARG A CA 3
ATOM 4251 C C . ARG A 1 45 ? 5.571 8.510 4.068 1.00 0.00 45 ARG A C 3
ATOM 4252 O O . ARG A 1 45 ? 6.655 8.146 4.538 1.00 0.00 45 ARG A O 3
ATOM 4273 N N . VAL A 1 46 ? 4.538 7.677 3.928 1.00 0.00 46 VAL A N 3
ATOM 4274 C CA . VAL A 1 46 ? 4.678 6.255 4.229 1.00 0.00 46 VAL A CA 3
ATOM 4275 C C . VAL A 1 46 ? 5.678 5.621 3.252 1.00 0.00 46 VAL A C 3
ATOM 4276 O O . VAL A 1 46 ? 6.541 4.833 3.652 1.00 0.00 46 VAL A O 3
ATOM 4289 N N . VAL A 1 47 ? 5.603 6.029 1.983 1.00 0.00 47 VAL A N 3
ATOM 4290 C CA . VAL A 1 47 ? 6.518 5.549 0.953 1.00 0.00 47 VAL A CA 3
ATOM 4291 C C . VAL A 1 47 ? 7.961 5.936 1.259 1.00 0.00 47 VAL A C 3
ATOM 4292 O O . VAL A 1 47 ? 8.854 5.085 1.247 1.00 0.00 47 VAL A O 3
ATOM 4305 N N . GLN A 1 48 ? 8.188 7.221 1.526 1.00 0.00 48 GLN A N 3
ATOM 4306 C CA . GLN A 1 48 ? 9.536 7.715 1.784 1.00 0.00 48 GLN A CA 3
ATOM 4307 C C . GLN A 1 48 ? 10.131 7.064 3.031 1.00 0.00 48 GLN A C 3
ATOM 4308 O O . GLN A 1 48 ? 11.347 7.056 3.215 1.00 0.00 48 GLN A O 3
ATOM 4322 N N . HIS A 1 49 ? 9.271 6.510 3.882 1.00 0.00 49 HIS A N 3
ATOM 4323 C CA . HIS A 1 49 ? 9.728 5.759 5.044 1.00 0.00 49 HIS A CA 3
ATOM 4324 C C . HIS A 1 49 ? 10.344 4.445 4.608 1.00 0.00 49 HIS A C 3
ATOM 4325 O O . HIS A 1 49 ? 11.404 4.052 5.091 1.00 0.00 49 HIS A O 3
ATOM 4339 N N . THR A 1 50 ? 9.665 3.766 3.700 1.00 0.00 50 THR A N 3
ATOM 4340 C CA . THR A 1 50 ? 10.114 2.467 3.219 1.00 0.00 50 THR A CA 3
ATOM 4341 C C . THR A 1 50 ? 11.492 2.579 2.569 1.00 0.00 50 THR A C 3
ATOM 4342 O O . THR A 1 50 ? 12.247 1.607 2.490 1.00 0.00 50 THR A O 3
ATOM 4353 N N . LYS A 1 51 ? 11.799 3.787 2.129 1.00 0.00 51 LYS A N 3
ATOM 4354 C CA . LYS A 1 51 ? 13.087 4.115 1.540 1.00 0.00 51 LYS A CA 3
ATOM 4355 C C . LYS A 1 51 ? 14.205 4.001 2.572 1.00 0.00 51 LYS A C 3
ATOM 4356 O O . LYS A 1 51 ? 15.214 3.335 2.339 1.00 0.00 51 LYS A O 3
ATOM 4375 N N . GLY A 1 52 ? 14.014 4.641 3.723 1.00 0.00 52 GLY A N 3
ATOM 4376 C CA . GLY A 1 52 ? 15.094 4.740 4.690 1.00 0.00 52 GLY A CA 3
ATOM 4377 C C . GLY A 1 52 ? 15.017 3.730 5.821 1.00 0.00 52 GLY A C 3
ATOM 4378 O O . GLY A 1 52 ? 15.921 3.672 6.656 1.00 0.00 52 GLY A O 3
ATOM 4382 N N . CYS A 1 53 ? 13.960 2.932 5.863 1.00 0.00 53 CYS A N 3
ATOM 4383 C CA . CYS A 1 53 ? 13.760 2.004 6.963 1.00 0.00 53 CYS A CA 3
ATOM 4384 C C . CYS A 1 53 ? 14.663 0.765 6.868 1.00 0.00 53 CYS A C 3
ATOM 4385 O O . CYS A 1 53 ? 15.016 0.314 5.776 1.00 0.00 53 CYS A O 3
ATOM 4392 N N . LYS A 1 54 ? 15.008 0.202 8.033 1.00 0.00 54 LYS A N 3
ATOM 4393 C CA . LYS A 1 54 ? 15.878 -0.972 8.110 1.00 0.00 54 LYS A CA 3
ATOM 4394 C C . LYS A 1 54 ? 15.135 -2.188 8.683 1.00 0.00 54 LYS A C 3
ATOM 4395 O O . LYS A 1 54 ? 15.207 -3.284 8.128 1.00 0.00 54 LYS A O 3
ATOM 4414 N N . ARG A 1 55 ? 14.410 -1.986 9.780 1.00 0.00 55 ARG A N 3
ATOM 4415 C CA . ARG A 1 55 ? 13.625 -3.057 10.416 1.00 0.00 55 ARG A CA 3
ATOM 4416 C C . ARG A 1 55 ? 12.298 -3.266 9.708 1.00 0.00 55 ARG A C 3
ATOM 4417 O O . ARG A 1 55 ? 11.385 -3.876 10.260 1.00 0.00 55 ARG A O 3
ATOM 4438 N N . LYS A 1 56 ? 12.182 -2.691 8.525 1.00 0.00 56 LYS A N 3
ATOM 4439 C CA . LYS A 1 56 ? 10.932 -2.669 7.782 1.00 0.00 56 LYS A CA 3
ATOM 4440 C C . LYS A 1 56 ? 10.158 -3.985 7.811 1.00 0.00 56 LYS A C 3
ATOM 4441 O O . LYS A 1 56 ? 9.109 -4.087 8.443 1.00 0.00 56 LYS A O 3
ATOM 4460 N N . THR A 1 57 ? 10.673 -4.982 7.136 1.00 0.00 57 THR A N 3
ATOM 4461 C CA . THR A 1 57 ? 9.861 -6.121 6.769 1.00 0.00 57 THR A CA 3
ATOM 4462 C C . THR A 1 57 ? 10.192 -7.392 7.543 1.00 0.00 57 THR A C 3
ATOM 4463 O O . THR A 1 57 ? 9.556 -8.427 7.335 1.00 0.00 57 THR A O 3
ATOM 4474 N N . ASN A 1 58 ? 11.172 -7.328 8.439 1.00 0.00 58 ASN A N 3
ATOM 4475 C CA . ASN A 1 58 ? 11.554 -8.497 9.235 1.00 0.00 58 ASN A CA 3
ATOM 4476 C C . ASN A 1 58 ? 10.533 -8.770 10.347 1.00 0.00 58 ASN A C 3
ATOM 4477 O O . ASN A 1 58 ? 10.839 -9.435 11.338 1.00 0.00 58 ASN A O 3
ATOM 4488 N N . GLY A 1 59 ? 9.317 -8.270 10.159 1.00 0.00 59 GLY A N 3
ATOM 4489 C CA . GLY A 1 59 ? 8.250 -8.499 11.115 1.00 0.00 59 GLY A CA 3
ATOM 4490 C C . GLY A 1 59 ? 8.360 -7.640 12.362 1.00 0.00 59 GLY A C 3
ATOM 4491 O O . GLY A 1 59 ? 8.156 -8.130 13.474 1.00 0.00 59 GLY A O 3
ATOM 4495 N N . GLY A 1 60 ? 8.675 -6.361 12.192 1.00 0.00 60 GLY A N 3
ATOM 4496 C CA . GLY A 1 60 ? 8.784 -5.482 13.336 1.00 0.00 60 GLY A CA 3
ATOM 4497 C C . GLY A 1 60 ? 8.184 -4.111 13.093 1.00 0.00 60 GLY A C 3
ATOM 4498 O O . GLY A 1 60 ? 7.194 -3.735 13.725 1.00 0.00 60 GLY A O 3
ATOM 4502 N N . CYS A 1 61 ? 8.778 -3.371 12.173 1.00 0.00 61 CYS A N 3
ATOM 4503 C CA . CYS A 1 61 ? 8.387 -1.985 11.926 1.00 0.00 61 CYS A CA 3
ATOM 4504 C C . CYS A 1 61 ? 7.093 -1.925 11.082 1.00 0.00 61 CYS A C 3
ATOM 4505 O O . CYS A 1 61 ? 6.972 -2.591 10.058 1.00 0.00 61 CYS A O 3
ATOM 4512 N N . PRO A 1 62 ? 6.109 -1.105 11.529 1.00 0.00 62 PRO A N 3
ATOM 4513 C CA . PRO A 1 62 ? 4.716 -1.148 11.029 1.00 0.00 62 PRO A CA 3
ATOM 4514 C C . PRO A 1 62 ? 4.464 -0.518 9.645 1.00 0.00 62 PRO A C 3
ATOM 4515 O O . PRO A 1 62 ? 3.987 -1.200 8.749 1.00 0.00 62 PRO A O 3
ATOM 4526 N N . ILE A 1 63 ? 4.764 0.775 9.487 1.00 0.00 63 ILE A N 3
ATOM 4527 C CA . ILE A 1 63 ? 4.449 1.532 8.255 1.00 0.00 63 ILE A CA 3
ATOM 4528 C C . ILE A 1 63 ? 4.844 0.767 7.005 1.00 0.00 63 ILE A C 3
ATOM 4529 O O . ILE A 1 63 ? 4.026 0.492 6.132 1.00 0.00 63 ILE A O 3
ATOM 4545 N N . CYS A 1 64 ? 6.097 0.391 6.975 1.00 0.00 64 CYS A N 3
ATOM 4546 C CA . CYS A 1 64 ? 6.711 -0.233 5.822 1.00 0.00 64 CYS A CA 3
ATOM 4547 C C . CYS A 1 64 ? 6.077 -1.583 5.568 1.00 0.00 64 CYS A C 3
ATOM 4548 O O . CYS A 1 64 ? 5.787 -1.965 4.438 1.00 0.00 64 CYS A O 3
ATOM 4555 N N . LYS A 1 65 ? 5.856 -2.276 6.661 1.00 0.00 65 LYS A N 3
ATOM 4556 C CA . LYS A 1 65 ? 5.217 -3.587 6.642 1.00 0.00 65 LYS A CA 3
ATOM 4557 C C . LYS A 1 65 ? 3.861 -3.492 5.980 1.00 0.00 65 LYS A C 3
ATOM 4558 O O . LYS A 1 65 ? 3.511 -4.282 5.104 1.00 0.00 65 LYS A O 3
ATOM 4577 N N . GLN A 1 66 ? 3.100 -2.518 6.424 1.00 0.00 66 GLN A N 3
ATOM 4578 C CA . GLN A 1 66 ? 1.739 -2.348 5.939 1.00 0.00 66 GLN A CA 3
ATOM 4579 C C . GLN A 1 66 ? 1.730 -1.830 4.503 1.00 0.00 66 GLN A C 3
ATOM 4580 O O . GLN A 1 66 ? 0.836 -2.168 3.730 1.00 0.00 66 GLN A O 3
ATOM 4594 N N . LEU A 1 67 ? 2.725 -1.021 4.136 1.00 0.00 67 LEU A N 3
ATOM 4595 C CA . LEU A 1 67 ? 2.886 -0.610 2.740 1.00 0.00 67 LEU A CA 3
ATOM 4596 C C . LEU A 1 67 ? 3.105 -1.829 1.858 1.00 0.00 67 LEU A C 3
ATOM 4597 O O . LEU A 1 67 ? 2.639 -1.877 0.717 1.00 0.00 67 LEU A O 3
ATOM 4613 N N . ILE A 1 68 ? 3.815 -2.814 2.399 1.00 0.00 68 ILE A N 3
ATOM 4614 C CA . ILE A 1 68 ? 4.053 -4.059 1.692 1.00 0.00 68 ILE A CA 3
ATOM 4615 C C . ILE A 1 68 ? 2.739 -4.789 1.463 1.00 0.00 68 ILE A C 3
ATOM 4616 O O . ILE A 1 68 ? 2.523 -5.375 0.407 1.00 0.00 68 ILE A O 3
ATOM 4632 N N . ALA A 1 69 ? 1.857 -4.734 2.455 1.00 0.00 69 ALA A N 3
ATOM 4633 C CA . ALA A 1 69 ? 0.570 -5.386 2.341 1.00 0.00 69 ALA A CA 3
ATOM 4634 C C . ALA A 1 69 ? -0.178 -4.827 1.142 1.00 0.00 69 ALA A C 3
ATOM 4635 O O . ALA A 1 69 ? -0.479 -5.556 0.198 1.00 0.00 69 ALA A O 3
ATOM 4642 N N . LEU A 1 70 ? -0.423 -3.519 1.167 1.00 0.00 70 LEU A N 3
ATOM 4643 C CA . LEU A 1 70 ? -1.111 -2.837 0.078 1.00 0.00 70 LEU A CA 3
ATOM 4644 C C . LEU A 1 70 ? -0.448 -3.121 -1.266 1.00 0.00 70 LEU A C 3
ATOM 4645 O O . LEU A 1 70 ? -1.107 -3.545 -2.215 1.00 0.00 70 LEU A O 3
ATOM 4661 N N . ALA A 1 71 ? 0.859 -2.908 -1.343 1.00 0.00 71 ALA A N 3
ATOM 4662 C CA . ALA A 1 71 ? 1.578 -3.095 -2.589 1.00 0.00 71 ALA A CA 3
ATOM 4663 C C . ALA A 1 71 ? 1.504 -4.544 -3.082 1.00 0.00 71 ALA A C 3
ATOM 4664 O O . ALA A 1 71 ? 1.723 -4.796 -4.260 1.00 0.00 71 ALA A O 3
ATOM 4671 N N . ALA A 1 72 ? 1.192 -5.486 -2.189 1.00 0.00 72 ALA A N 3
ATOM 4672 C CA . ALA A 1 72 ? 1.057 -6.892 -2.568 1.00 0.00 72 ALA A CA 3
ATOM 4673 C C . ALA A 1 72 ? -0.303 -7.177 -3.203 1.00 0.00 72 ALA A C 3
ATOM 4674 O O . ALA A 1 72 ? -0.378 -7.880 -4.212 1.00 0.00 72 ALA A O 3
ATOM 4681 N N . TYR A 1 73 ? -1.377 -6.646 -2.614 1.00 0.00 73 TYR A N 3
ATOM 4682 C CA . TYR A 1 73 ? -2.706 -6.745 -3.247 1.00 0.00 73 TYR A CA 3
ATOM 4683 C C . TYR A 1 73 ? -2.601 -6.149 -4.623 1.00 0.00 73 TYR A C 3
ATOM 4684 O O . TYR A 1 73 ? -2.980 -6.737 -5.634 1.00 0.00 73 TYR A O 3
ATOM 4702 N N . HIS A 1 74 ? -2.061 -4.951 -4.624 1.00 0.00 74 HIS A N 3
ATOM 4703 C CA . HIS A 1 74 ? -1.888 -4.192 -5.822 1.00 0.00 74 HIS A CA 3
ATOM 4704 C C . HIS A 1 74 ? -0.935 -4.908 -6.784 1.00 0.00 74 HIS A C 3
ATOM 4705 O O . HIS A 1 74 ? -1.079 -4.795 -7.995 1.00 0.00 74 HIS A O 3
ATOM 4719 N N . ALA A 1 75 ? 0.040 -5.636 -6.237 1.00 0.00 75 ALA A N 3
ATOM 4720 C CA . ALA A 1 75 ? 1.029 -6.336 -7.055 1.00 0.00 75 ALA A CA 3
ATOM 4721 C C . ALA A 1 75 ? 0.353 -7.345 -7.975 1.00 0.00 75 ALA A C 3
ATOM 4722 O O . ALA A 1 75 ? 0.716 -7.477 -9.144 1.00 0.00 75 ALA A O 3
ATOM 4729 N N . LYS A 1 76 ? -0.624 -8.063 -7.426 1.00 0.00 76 LYS A N 3
ATOM 4730 C CA . LYS A 1 76 ? -1.375 -9.058 -8.191 1.00 0.00 76 LYS A CA 3
ATOM 4731 C C . LYS A 1 76 ? -2.178 -8.386 -9.300 1.00 0.00 76 LYS A C 3
ATOM 4732 O O . LYS A 1 76 ? -2.332 -8.934 -10.390 1.00 0.00 76 LYS A O 3
ATOM 4751 N N . HIS A 1 77 ? -2.674 -7.190 -9.023 1.00 0.00 77 HIS A N 3
ATOM 4752 C CA . HIS A 1 77 ? -3.515 -6.486 -9.975 1.00 0.00 77 HIS A CA 3
ATOM 4753 C C . HIS A 1 77 ? -2.715 -5.405 -10.695 1.00 0.00 77 HIS A C 3
ATOM 4754 O O . HIS A 1 77 ? -3.257 -4.376 -11.102 1.00 0.00 77 HIS A O 3
ATOM 4769 N N . CYS A 1 78 ? -1.420 -5.643 -10.845 1.00 0.00 78 CYS A N 3
ATOM 4770 C CA . CYS A 1 78 ? -0.546 -4.675 -11.480 1.00 0.00 78 CYS A CA 3
ATOM 4771 C C . CYS A 1 78 ? 0.054 -5.244 -12.754 1.00 0.00 78 CYS A C 3
ATOM 4772 O O . CYS A 1 78 ? 0.524 -6.382 -12.780 1.00 0.00 78 CYS A O 3
ATOM 4779 N N . GLN A 1 79 ? 0.045 -4.435 -13.798 1.00 0.00 79 GLN A N 3
ATOM 4780 C CA . GLN A 1 79 ? 0.567 -4.833 -15.090 1.00 0.00 79 GLN A CA 3
ATOM 4781 C C . GLN A 1 79 ? 1.938 -4.206 -15.330 1.00 0.00 79 GLN A C 3
ATOM 4782 O O . GLN A 1 79 ? 2.789 -4.780 -16.008 1.00 0.00 79 GLN A O 3
ATOM 4796 N N . GLU A 1 80 ? 2.144 -3.026 -14.757 1.00 0.00 80 GLU A N 3
ATOM 4797 C CA . GLU A 1 80 ? 3.389 -2.284 -14.923 1.00 0.00 80 GLU A CA 3
ATOM 4798 C C . GLU A 1 80 ? 4.578 -3.069 -14.372 1.00 0.00 80 GLU A C 3
ATOM 4799 O O . GLU A 1 80 ? 4.536 -3.577 -13.243 1.00 0.00 80 GLU A O 3
ATOM 4811 N N . ASN A 1 81 ? 5.637 -3.162 -15.167 1.00 0.00 81 ASN A N 3
ATOM 4812 C CA . ASN A 1 81 ? 6.867 -3.816 -14.733 1.00 0.00 81 ASN A CA 3
ATOM 4813 C C . ASN A 1 81 ? 7.876 -2.794 -14.217 1.00 0.00 81 ASN A C 3
ATOM 4814 O O . ASN A 1 81 ? 8.862 -3.151 -13.576 1.00 0.00 81 ASN A O 3
ATOM 4825 N N . LYS A 1 82 ? 7.644 -1.524 -14.521 1.00 0.00 82 LYS A N 3
ATOM 4826 C CA . LYS A 1 82 ? 8.439 -0.440 -13.964 1.00 0.00 82 LYS A CA 3
ATOM 4827 C C . LYS A 1 82 ? 7.551 0.442 -13.094 1.00 0.00 82 LYS A C 3
ATOM 4828 O O . LYS A 1 82 ? 7.588 1.673 -13.163 1.00 0.00 82 LYS A O 3
ATOM 4847 N N . CYS A 1 83 ? 6.746 -0.229 -12.290 1.00 0.00 83 CYS A N 3
ATOM 4848 C CA . CYS A 1 83 ? 5.771 0.404 -11.418 1.00 0.00 83 CYS A CA 3
ATOM 4849 C C . CYS A 1 83 ? 6.388 1.403 -10.446 1.00 0.00 83 CYS A C 3
ATOM 4850 O O . CYS A 1 83 ? 7.465 1.178 -9.892 1.00 0.00 83 CYS A O 3
ATOM 4857 N N . PRO A 1 84 ? 5.678 2.524 -10.236 1.00 0.00 84 PRO A N 3
ATOM 4858 C CA . PRO A 1 84 ? 6.048 3.540 -9.248 1.00 0.00 84 PRO A CA 3
ATOM 4859 C C . PRO A 1 84 ? 5.891 3.047 -7.810 1.00 0.00 84 PRO A C 3
ATOM 4860 O O . PRO A 1 84 ? 6.719 3.369 -6.959 1.00 0.00 84 PRO A O 3
ATOM 4871 N N . VAL A 1 85 ? 4.814 2.287 -7.542 1.00 0.00 85 VAL A N 3
ATOM 4872 C CA . VAL A 1 85 ? 4.567 1.737 -6.210 1.00 0.00 85 VAL A CA 3
ATOM 4873 C C . VAL A 1 85 ? 5.798 1.013 -5.674 1.00 0.00 85 VAL A C 3
ATOM 4874 O O . VAL A 1 85 ? 6.189 -0.032 -6.202 1.00 0.00 85 VAL A O 3
ATOM 4887 N N . PRO A 1 86 ? 6.423 1.581 -4.639 1.00 0.00 86 PRO A N 3
ATOM 4888 C CA . PRO A 1 86 ? 7.710 1.110 -4.108 1.00 0.00 86 PRO A CA 3
ATOM 4889 C C . PRO A 1 86 ? 7.775 -0.401 -3.921 1.00 0.00 86 PRO A C 3
ATOM 4890 O O . PRO A 1 86 ? 8.473 -1.120 -4.659 1.00 0.00 86 PRO A O 3
ATOM 4901 N N . PHE A 1 87 ? 7.009 -0.871 -2.959 1.00 0.00 87 PHE A N 3
ATOM 4902 C CA . PHE A 1 87 ? 7.033 -2.262 -2.569 1.00 0.00 87 PHE A CA 3
ATOM 4903 C C . PHE A 1 87 ? 6.420 -3.174 -3.610 1.00 0.00 87 PHE A C 3
ATOM 4904 O O . PHE A 1 87 ? 6.635 -4.377 -3.560 1.00 0.00 87 PHE A O 3
ATOM 4921 N N . CYS A 1 88 ? 5.679 -2.621 -4.563 1.00 0.00 88 CYS A N 3
ATOM 4922 C CA . CYS A 1 88 ? 5.055 -3.455 -5.571 1.00 0.00 88 CYS A CA 3
ATOM 4923 C C . CYS A 1 88 ? 6.114 -4.114 -6.402 1.00 0.00 88 CYS A C 3
ATOM 4924 O O . CYS A 1 88 ? 6.132 -5.320 -6.547 1.00 0.00 88 CYS A O 3
ATOM 4931 N N . LEU A 1 89 ? 7.006 -3.309 -6.938 1.00 0.00 89 LEU A N 3
ATOM 4932 C CA . LEU A 1 89 ? 8.026 -3.821 -7.820 1.00 0.00 89 LEU A CA 3
ATOM 4933 C C . LEU A 1 89 ? 8.987 -4.704 -7.038 1.00 0.00 89 LEU A C 3
ATOM 4934 O O . LEU A 1 89 ? 9.569 -5.641 -7.576 1.00 0.00 89 LEU A O 3
ATOM 4950 N N . ASN A 1 90 ? 9.116 -4.422 -5.751 1.00 0.00 90 ASN A N 3
ATOM 4951 C CA . ASN A 1 90 ? 9.928 -5.264 -4.879 1.00 0.00 90 ASN A CA 3
ATOM 4952 C C . ASN A 1 90 ? 9.248 -6.620 -4.693 1.00 0.00 90 ASN A C 3
ATOM 4953 O O . ASN A 1 90 ? 9.828 -7.669 -4.973 1.00 0.00 90 ASN A O 3
ATOM 4964 N N . ILE A 1 91 ? 7.996 -6.577 -4.268 1.00 0.00 91 ILE A N 3
ATOM 4965 C CA . ILE A 1 91 ? 7.198 -7.778 -4.042 1.00 0.00 91 ILE A CA 3
ATOM 4966 C C . ILE A 1 91 ? 6.973 -8.553 -5.333 1.00 0.00 91 ILE A C 3
ATOM 4967 O O . ILE A 1 91 ? 7.304 -9.733 -5.425 1.00 0.00 91 ILE A O 3
ATOM 4983 N N . LYS A 1 92 ? 6.397 -7.870 -6.310 1.00 0.00 92 LYS A N 3
ATOM 4984 C CA . LYS A 1 92 ? 5.956 -8.477 -7.553 1.00 0.00 92 LYS A CA 3
ATOM 4985 C C . LYS A 1 92 ? 7.118 -9.137 -8.305 1.00 0.00 92 LYS A C 3
ATOM 4986 O O . LYS A 1 92 ? 6.931 -10.165 -8.961 1.00 0.00 92 LYS A O 3
ATOM 5005 N N . GLN A 1 93 ? 8.317 -8.555 -8.211 1.00 0.00 93 GLN A N 3
ATOM 5006 C CA . GLN A 1 93 ? 9.496 -9.161 -8.832 1.00 0.00 93 GLN A CA 3
ATOM 5007 C C . GLN A 1 93 ? 9.887 -10.441 -8.109 1.00 0.00 93 GLN A C 3
ATOM 5008 O O . GLN A 1 93 ? 10.263 -11.425 -8.742 1.00 0.00 93 GLN A O 3
ATOM 5022 N N . LYS A 1 94 ? 9.803 -10.428 -6.783 1.00 0.00 94 LYS A N 3
ATOM 5023 C CA . LYS A 1 94 ? 10.151 -11.601 -6.002 1.00 0.00 94 LYS A CA 3
ATOM 5024 C C . LYS A 1 94 ? 9.090 -12.687 -6.166 1.00 0.00 94 LYS A C 3
ATOM 5025 O O . LYS A 1 94 ? 9.400 -13.813 -6.547 1.00 0.00 94 LYS A O 3
ATOM 5044 N N . GLY A 1 95 ? 7.842 -12.323 -5.885 1.00 0.00 95 GLY A N 3
ATOM 5045 C CA . GLY A 1 95 ? 6.699 -13.195 -6.122 1.00 0.00 95 GLY A CA 3
ATOM 5046 C C . GLY A 1 95 ? 6.588 -14.369 -5.158 1.00 0.00 95 GLY A C 3
ATOM 5047 O O . GLY A 1 95 ? 5.488 -14.713 -4.729 1.00 0.00 95 GLY A O 3
ATOM 5051 N N . SER A 1 96 ? 7.706 -14.976 -4.804 1.00 0.00 96 SER A N 3
ATOM 5052 C CA . SER A 1 96 ? 7.697 -16.105 -3.889 1.00 0.00 96 SER A CA 3
ATOM 5053 C C . SER A 1 96 ? 7.980 -15.650 -2.461 1.00 0.00 96 SER A C 3
ATOM 5054 O O . SER A 1 96 ? 7.287 -16.039 -1.519 1.00 0.00 96 SER A O 3
ATOM 5062 N N . GLU A 1 97 ? 9.006 -14.822 -2.324 1.00 0.00 97 GLU A N 3
ATOM 5063 C CA . GLU A 1 97 ? 9.517 -14.406 -1.031 1.00 0.00 97 GLU A CA 3
ATOM 5064 C C . GLU A 1 97 ? 8.483 -13.641 -0.208 1.00 0.00 97 GLU A C 3
ATOM 5065 O O . GLU A 1 97 ? 8.045 -14.117 0.839 1.00 0.00 97 GLU A O 3
ATOM 5077 N N . PHE A 1 98 ? 8.096 -12.463 -0.677 1.00 0.00 98 PHE A N 3
ATOM 5078 C CA . PHE A 1 98 ? 7.175 -11.614 0.077 1.00 0.00 98 PHE A CA 3
ATOM 5079 C C . PHE A 1 98 ? 5.738 -12.153 0.038 1.00 0.00 98 PHE A C 3
ATOM 5080 O O . PHE A 1 98 ? 5.126 -12.320 1.092 1.00 0.00 98 PHE A O 3
ATOM 5097 N N . PRO A 1 99 ? 5.167 -12.440 -1.155 1.00 0.00 99 PRO A N 3
ATOM 5098 C CA . PRO A 1 99 ? 3.832 -13.039 -1.258 1.00 0.00 99 PRO A CA 3
ATOM 5099 C C . PRO A 1 99 ? 3.845 -14.529 -0.919 1.00 0.00 99 PRO A C 3
ATOM 5100 O O . PRO A 1 99 ? 3.373 -15.365 -1.695 1.00 0.00 99 PRO A O 3
ATOM 5111 N N . ALA A 1 100 ? 4.395 -14.854 0.243 1.00 0.00 100 ALA A N 3
ATOM 5112 C CA . ALA A 1 100 ? 4.507 -16.232 0.686 1.00 0.00 100 ALA A CA 3
ATOM 5113 C C . ALA A 1 100 ? 3.184 -16.727 1.243 1.00 0.00 100 ALA A C 3
ATOM 5114 O O . ALA A 1 100 ? 2.668 -16.184 2.223 1.00 0.00 100 ALA A O 3
ATOM 5121 N N . GLY A 1 101 ? 2.630 -17.745 0.603 1.00 0.00 101 GLY A N 3
ATOM 5122 C CA . GLY A 1 101 ? 1.381 -18.314 1.055 1.00 0.00 101 GLY A CA 3
ATOM 5123 C C . GLY A 1 101 ? 1.559 -19.143 2.307 1.00 0.00 101 GLY A C 3
ATOM 5124 O O . GLY A 1 101 ? 1.774 -20.353 2.233 1.00 0.00 101 GLY A O 3
ATOM 5128 N N . ASN A 1 102 ? 1.499 -18.489 3.454 1.00 0.00 102 ASN A N 3
ATOM 5129 C CA . ASN A 1 102 ? 1.629 -19.166 4.734 1.00 0.00 102 ASN A CA 3
ATOM 5130 C C . ASN A 1 102 ? 0.325 -19.855 5.096 1.00 0.00 102 ASN A C 3
ATOM 5131 O O . ASN A 1 102 ? 0.262 -21.098 5.008 1.00 0.00 102 ASN A O 3
ATOM 5143 N N . GLY B 2 1 ? -9.283 -11.939 4.479 1.00 0.00 201 GLY B N 3
ATOM 5144 C CA . GLY B 2 1 ? -8.535 -11.566 3.259 1.00 0.00 201 GLY B CA 3
ATOM 5145 C C . GLY B 2 1 ? -7.076 -11.943 3.364 1.00 0.00 201 GLY B C 3
ATOM 5146 O O . GLY B 2 1 ? -6.527 -12.007 4.464 1.00 0.00 201 GLY B O 3
ATOM 5152 N N . MET B 2 2 ? -6.452 -12.203 2.224 1.00 0.00 202 MET B N 3
ATOM 5153 C CA . MET B 2 2 ? -5.046 -12.584 2.195 1.00 0.00 202 MET B CA 3
ATOM 5154 C C . MET B 2 2 ? -4.163 -11.398 2.559 1.00 0.00 202 MET B C 3
ATOM 5155 O O . MET B 2 2 ? -4.519 -10.247 2.290 1.00 0.00 202 MET B O 3
ATOM 5169 N N . TYR B 2 3 ? -3.017 -11.702 3.166 1.00 0.00 203 TYR B N 3
ATOM 5170 C CA . TYR B 2 3 ? -2.061 -10.691 3.621 1.00 0.00 203 TYR B CA 3
ATOM 5171 C C . TYR B 2 3 ? -2.735 -9.720 4.593 1.00 0.00 203 TYR B C 3
ATOM 5172 O O . TYR B 2 3 ? -2.821 -8.525 4.329 1.00 0.00 203 TYR B O 3
ATOM 5190 N N . PRO B 2 4 ? -3.214 -10.230 5.742 1.00 0.00 204 PRO B N 3
ATOM 5191 C CA . PRO B 2 4 ? -4.018 -9.446 6.678 1.00 0.00 204 PRO B CA 3
ATOM 5192 C C . PRO B 2 4 ? -3.190 -8.506 7.550 1.00 0.00 204 PRO B C 3
ATOM 5193 O O . PRO B 2 4 ? -1.961 -8.441 7.432 1.00 0.00 204 PRO B O 3
ATOM 5204 N N . ASP B 2 5 ? -3.887 -7.797 8.435 1.00 0.00 205 ASP B N 3
ATOM 5205 C CA . ASP B 2 5 ? -3.283 -6.817 9.342 1.00 0.00 205 ASP B CA 3
ATOM 5206 C C . ASP B 2 5 ? -2.604 -5.681 8.575 1.00 0.00 205 ASP B C 3
ATOM 5207 O O . ASP B 2 5 ? -1.412 -5.449 8.745 1.00 0.00 205 ASP B O 3
ATOM 5216 N N . PRO B 2 6 ? -3.345 -4.960 7.714 1.00 0.00 206 PRO B N 3
ATOM 5217 C CA . PRO B 2 6 ? -2.830 -3.821 6.983 1.00 0.00 206 PRO B CA 3
ATOM 5218 C C . PRO B 2 6 ? -3.198 -2.510 7.667 1.00 0.00 206 PRO B C 3
ATOM 5219 O O . PRO B 2 6 ? -4.096 -1.786 7.237 1.00 0.00 206 PRO B O 3
ATOM 5230 N N . GLY B 2 7 ? -2.493 -2.228 8.738 1.00 0.00 207 GLY B N 3
ATOM 5231 C CA . GLY B 2 7 ? -2.763 -1.051 9.551 1.00 0.00 207 GLY B CA 3
ATOM 5232 C C . GLY B 2 7 ? -2.676 0.272 8.798 1.00 0.00 207 GLY B C 3
ATOM 5233 O O . GLY B 2 7 ? -3.178 1.287 9.277 1.00 0.00 207 GLY B O 3
ATOM 5237 N N . LEU B 2 8 ? -2.060 0.268 7.616 1.00 0.00 208 LEU B N 3
ATOM 5238 C CA . LEU B 2 8 ? -1.866 1.500 6.851 1.00 0.00 208 LEU B CA 3
ATOM 5239 C C . LEU B 2 8 ? -3.197 2.136 6.449 1.00 0.00 208 LEU B C 3
ATOM 5240 O O . LEU B 2 8 ? -3.295 3.354 6.352 1.00 0.00 208 LEU B O 3
ATOM 5256 N N . LEU B 2 9 ? -4.225 1.322 6.234 1.00 0.00 209 LEU B N 3
ATOM 5257 C CA . LEU B 2 9 ? -5.528 1.856 5.840 1.00 0.00 209 LEU B CA 3
ATOM 5258 C C . LEU B 2 9 ? -6.280 2.418 7.047 1.00 0.00 209 LEU B C 3
ATOM 5259 O O . LEU B 2 9 ? -7.315 3.067 6.898 1.00 0.00 209 LEU B O 3
ATOM 5275 N N . SER B 2 10 ? -5.769 2.149 8.242 1.00 0.00 210 SER B N 3
ATOM 5276 C CA . SER B 2 10 ? -6.278 2.784 9.451 1.00 0.00 210 SER B CA 3
ATOM 5277 C C . SER B 2 10 ? -5.430 4.015 9.763 1.00 0.00 210 SER B C 3
ATOM 5278 O O . SER B 2 10 ? -5.938 5.057 10.180 1.00 0.00 210 SER B O 3
ATOM 5286 N N . TYR B 2 11 ? -4.123 3.865 9.549 1.00 0.00 211 TYR B N 3
ATOM 5287 C CA . TYR B 2 11 ? -3.161 4.956 9.683 1.00 0.00 211 TYR B CA 3
ATOM 5288 C C . TYR B 2 11 ? -3.509 6.076 8.702 1.00 0.00 211 TYR B C 3
ATOM 5289 O O . TYR B 2 11 ? -3.265 7.264 8.958 1.00 0.00 211 TYR B O 3
ATOM 5307 N N . ILE B 2 12 ? -4.065 5.673 7.569 1.00 0.00 212 ILE B N 3
ATOM 5308 C CA . ILE B 2 12 ? -4.541 6.599 6.563 1.00 0.00 212 ILE B CA 3
ATOM 5309 C C . ILE B 2 12 ? -5.996 6.305 6.241 1.00 0.00 212 ILE B C 3
ATOM 5310 O O . ILE B 2 12 ? -6.316 5.620 5.267 1.00 0.00 212 ILE B O 3
ATOM 5326 N N . ASN B 2 13 ? -6.870 6.805 7.091 1.00 0.00 213 ASN B N 3
ATOM 5327 C CA . ASN B 2 13 ? -8.295 6.613 6.926 1.00 0.00 213 ASN B CA 3
ATOM 5328 C C . ASN B 2 13 ? -8.909 7.920 6.457 1.00 0.00 213 ASN B C 3
ATOM 5329 O O . ASN B 2 13 ? -9.077 8.854 7.242 1.00 0.00 213 ASN B O 3
ATOM 5340 N N . GLU B 2 14 ? -9.209 7.989 5.167 1.00 0.00 214 GLU B N 3
ATOM 5341 C CA . GLU B 2 14 ? -9.736 9.205 4.563 1.00 0.00 214 GLU B CA 3
ATOM 5342 C C . GLU B 2 14 ? -11.050 9.610 5.218 1.00 0.00 214 GLU B C 3
ATOM 5343 O O . GLU B 2 14 ? -12.003 8.827 5.274 1.00 0.00 214 GLU B O 3
ATOM 5355 N N . LEU B 2 15 ? -11.083 10.830 5.723 1.00 0.00 215 LEU B N 3
ATOM 5356 C CA . LEU B 2 15 ? -12.256 11.353 6.395 1.00 0.00 215 LEU B CA 3
ATOM 5357 C C . LEU B 2 15 ? -12.725 12.629 5.708 1.00 0.00 215 LEU B C 3
ATOM 5358 O O . LEU B 2 15 ? -12.427 13.734 6.165 1.00 0.00 215 LEU B O 3
ATOM 5374 N N . CYS B 2 16 ? -13.438 12.458 4.594 1.00 0.00 216 CYS B N 3
ATOM 5375 C CA . CYS B 2 16 ? -13.978 13.575 3.826 1.00 0.00 216 CYS B CA 3
ATOM 5376 C C . CYS B 2 16 ? -12.852 14.425 3.237 1.00 0.00 216 CYS B C 3
ATOM 5377 O O . CYS B 2 16 ? -12.592 15.530 3.756 1.00 0.00 216 CYS B O 3
ATOM 5389 N N . SER A 1 1 ? -29.827 -13.126 -3.016 1.00 0.00 1 SER A N 4
ATOM 5390 C CA . SER A 1 1 ? -29.113 -11.903 -3.430 1.00 0.00 1 SER A CA 4
ATOM 5391 C C . SER A 1 1 ? -29.917 -10.662 -3.055 1.00 0.00 1 SER A C 4
ATOM 5392 O O . SER A 1 1 ? -31.051 -10.476 -3.502 1.00 0.00 1 SER A O 4
ATOM 5402 N N . GLY A 1 2 ? -29.334 -9.829 -2.208 1.00 0.00 2 GLY A N 4
ATOM 5403 C CA . GLY A 1 2 ? -29.952 -8.573 -1.848 1.00 0.00 2 GLY A CA 4
ATOM 5404 C C . GLY A 1 2 ? -28.966 -7.432 -1.943 1.00 0.00 2 GLY A C 4
ATOM 5405 O O . GLY A 1 2 ? -28.799 -6.659 -1.001 1.00 0.00 2 GLY A O 4
ATOM 5409 N N . GLY A 1 3 ? -28.308 -7.332 -3.088 1.00 0.00 3 GLY A N 4
ATOM 5410 C CA . GLY A 1 3 ? -27.262 -6.350 -3.263 1.00 0.00 3 GLY A CA 4
ATOM 5411 C C . GLY A 1 3 ? -25.910 -6.929 -2.915 1.00 0.00 3 GLY A C 4
ATOM 5412 O O . GLY A 1 3 ? -25.269 -7.571 -3.749 1.00 0.00 3 GLY A O 4
ATOM 5416 N N . ARG A 1 4 ? -25.483 -6.713 -1.682 1.00 0.00 4 ARG A N 4
ATOM 5417 C CA . ARG A 1 4 ? -24.253 -7.313 -1.183 1.00 0.00 4 ARG A CA 4
ATOM 5418 C C . ARG A 1 4 ? -24.480 -7.921 0.193 1.00 0.00 4 ARG A C 4
ATOM 5419 O O . ARG A 1 4 ? -23.548 -8.441 0.808 1.00 0.00 4 ARG A O 4
ATOM 5440 N N . ALA A 1 5 ? -25.726 -7.845 0.665 1.00 0.00 5 ALA A N 4
ATOM 5441 C CA . ALA A 1 5 ? -26.088 -8.300 2.005 1.00 0.00 5 ALA A CA 4
ATOM 5442 C C . ALA A 1 5 ? -25.353 -7.479 3.062 1.00 0.00 5 ALA A C 4
ATOM 5443 O O . ALA A 1 5 ? -24.895 -6.372 2.779 1.00 0.00 5 ALA A O 4
ATOM 5450 N N . THR A 1 6 ? -25.271 -7.994 4.278 1.00 0.00 6 THR A N 4
ATOM 5451 C CA . THR A 1 6 ? -24.545 -7.312 5.341 1.00 0.00 6 THR A CA 4
ATOM 5452 C C . THR A 1 6 ? -23.048 -7.286 5.046 1.00 0.00 6 THR A C 4
ATOM 5453 O O . THR A 1 6 ? -22.498 -8.242 4.490 1.00 0.00 6 THR A O 4
ATOM 5464 N N . GLN A 1 7 ? -22.395 -6.189 5.404 1.00 0.00 7 GLN A N 4
ATOM 5465 C CA . GLN A 1 7 ? -20.971 -6.045 5.151 1.00 0.00 7 GLN A CA 4
ATOM 5466 C C . GLN A 1 7 ? -20.169 -6.817 6.183 1.00 0.00 7 GLN A C 4
ATOM 5467 O O . GLN A 1 7 ? -20.060 -6.403 7.340 1.00 0.00 7 GLN A O 4
ATOM 5481 N N . SER A 1 8 ? -19.616 -7.939 5.761 1.00 0.00 8 SER A N 4
ATOM 5482 C CA . SER A 1 8 ? -18.787 -8.751 6.627 1.00 0.00 8 SER A CA 4
ATOM 5483 C C . SER A 1 8 ? -17.430 -8.085 6.839 1.00 0.00 8 SER A C 4
ATOM 5484 O O . SER A 1 8 ? -16.986 -7.306 5.987 1.00 0.00 8 SER A O 4
ATOM 5492 N N . PRO A 1 9 ? -16.760 -8.358 7.969 1.00 0.00 9 PRO A N 4
ATOM 5493 C CA . PRO A 1 9 ? -15.497 -7.706 8.314 1.00 0.00 9 PRO A CA 4
ATOM 5494 C C . PRO A 1 9 ? -14.473 -7.780 7.189 1.00 0.00 9 PRO A C 4
ATOM 5495 O O . PRO A 1 9 ? -13.905 -6.758 6.792 1.00 0.00 9 PRO A O 4
ATOM 5506 N N . GLY A 1 10 ? -14.282 -8.981 6.655 1.00 0.00 10 GLY A N 4
ATOM 5507 C CA . GLY A 1 10 ? -13.323 -9.199 5.592 1.00 0.00 10 GLY A CA 4
ATOM 5508 C C . GLY A 1 10 ? -13.584 -8.338 4.380 1.00 0.00 10 GLY A C 4
ATOM 5509 O O . GLY A 1 10 ? -12.657 -7.800 3.773 1.00 0.00 10 GLY A O 4
ATOM 5513 N N . ASP A 1 11 ? -14.852 -8.203 4.044 1.00 0.00 11 ASP A N 4
ATOM 5514 C CA . ASP A 1 11 ? -15.252 -7.475 2.847 1.00 0.00 11 ASP A CA 4
ATOM 5515 C C . ASP A 1 11 ? -14.961 -5.990 3.005 1.00 0.00 11 ASP A C 4
ATOM 5516 O O . ASP A 1 11 ? -14.331 -5.377 2.146 1.00 0.00 11 ASP A O 4
ATOM 5525 N N . SER A 1 12 ? -15.374 -5.426 4.129 1.00 0.00 12 SER A N 4
ATOM 5526 C CA . SER A 1 12 ? -15.253 -3.995 4.347 1.00 0.00 12 SER A CA 4
ATOM 5527 C C . SER A 1 12 ? -13.798 -3.621 4.635 1.00 0.00 12 SER A C 4
ATOM 5528 O O . SER A 1 12 ? -13.364 -2.498 4.378 1.00 0.00 12 SER A O 4
ATOM 5536 N N . ARG A 1 13 ? -13.045 -4.584 5.141 1.00 0.00 13 ARG A N 4
ATOM 5537 C CA . ARG A 1 13 ? -11.624 -4.416 5.366 1.00 0.00 13 ARG A CA 4
ATOM 5538 C C . ARG A 1 13 ? -10.888 -4.396 4.029 1.00 0.00 13 ARG A C 4
ATOM 5539 O O . ARG A 1 13 ? -10.049 -3.531 3.782 1.00 0.00 13 ARG A O 4
ATOM 5560 N N . ARG A 1 14 ? -11.236 -5.341 3.159 1.00 0.00 14 ARG A N 4
ATOM 5561 C CA . ARG A 1 14 ? -10.657 -5.414 1.822 1.00 0.00 14 ARG A CA 4
ATOM 5562 C C . ARG A 1 14 ? -11.060 -4.190 1.006 1.00 0.00 14 ARG A C 4
ATOM 5563 O O . ARG A 1 14 ? -10.314 -3.713 0.149 1.00 0.00 14 ARG A O 4
ATOM 5584 N N . LEU A 1 15 ? -12.246 -3.685 1.295 1.00 0.00 15 LEU A N 4
ATOM 5585 C CA . LEU A 1 15 ? -12.763 -2.488 0.658 1.00 0.00 15 LEU A CA 4
ATOM 5586 C C . LEU A 1 15 ? -11.908 -1.281 1.039 1.00 0.00 15 LEU A C 4
ATOM 5587 O O . LEU A 1 15 ? -11.556 -0.459 0.188 1.00 0.00 15 LEU A O 4
ATOM 5603 N N . SER A 1 16 ? -11.564 -1.193 2.322 1.00 0.00 16 SER A N 4
ATOM 5604 C CA . SER A 1 16 ? -10.674 -0.155 2.808 1.00 0.00 16 SER A CA 4
ATOM 5605 C C . SER A 1 16 ? -9.280 -0.350 2.217 1.00 0.00 16 SER A C 4
ATOM 5606 O O . SER A 1 16 ? -8.573 0.619 1.934 1.00 0.00 16 SER A O 4
ATOM 5614 N N . ILE A 1 17 ? -8.903 -1.610 2.020 1.00 0.00 17 ILE A N 4
ATOM 5615 C CA . ILE A 1 17 ? -7.645 -1.943 1.370 1.00 0.00 17 ILE A CA 4
ATOM 5616 C C . ILE A 1 17 ? -7.587 -1.351 -0.021 1.00 0.00 17 ILE A C 4
ATOM 5617 O O . ILE A 1 17 ? -6.671 -0.613 -0.324 1.00 0.00 17 ILE A O 4
ATOM 5633 N N . GLN A 1 18 ? -8.586 -1.644 -0.847 1.00 0.00 18 GLN A N 4
ATOM 5634 C CA . GLN A 1 18 ? -8.610 -1.149 -2.222 1.00 0.00 18 GLN A CA 4
ATOM 5635 C C . GLN A 1 18 ? -8.573 0.374 -2.261 1.00 0.00 18 GLN A C 4
ATOM 5636 O O . GLN A 1 18 ? -8.054 0.970 -3.207 1.00 0.00 18 GLN A O 4
ATOM 5650 N N . ARG A 1 19 ? -9.106 0.999 -1.222 1.00 0.00 19 ARG A N 4
ATOM 5651 C CA . ARG A 1 19 ? -9.015 2.444 -1.077 1.00 0.00 19 ARG A CA 4
ATOM 5652 C C . ARG A 1 19 ? -7.573 2.873 -0.834 1.00 0.00 19 ARG A C 4
ATOM 5653 O O . ARG A 1 19 ? -7.090 3.828 -1.443 1.00 0.00 19 ARG A O 4
ATOM 5674 N N . ALA A 1 20 ? -6.871 2.145 0.033 1.00 0.00 20 ALA A N 4
ATOM 5675 C CA . ALA A 1 20 ? -5.477 2.454 0.313 1.00 0.00 20 ALA A CA 4
ATOM 5676 C C . ALA A 1 20 ? -4.584 1.855 -0.767 1.00 0.00 20 ALA A C 4
ATOM 5677 O O . ALA A 1 20 ? -3.390 2.134 -0.845 1.00 0.00 20 ALA A O 4
ATOM 5684 N N . ILE A 1 21 ? -5.182 1.028 -1.597 1.00 0.00 21 ILE A N 4
ATOM 5685 C CA . ILE A 1 21 ? -4.512 0.494 -2.760 1.00 0.00 21 ILE A CA 4
ATOM 5686 C C . ILE A 1 21 ? -4.273 1.618 -3.730 1.00 0.00 21 ILE A C 4
ATOM 5687 O O . ILE A 1 21 ? -3.145 1.881 -4.154 1.00 0.00 21 ILE A O 4
ATOM 5703 N N . GLN A 1 22 ? -5.354 2.302 -4.038 1.00 0.00 22 GLN A N 4
ATOM 5704 C CA . GLN A 1 22 ? -5.304 3.467 -4.873 1.00 0.00 22 GLN A CA 4
ATOM 5705 C C . GLN A 1 22 ? -4.456 4.542 -4.198 1.00 0.00 22 GLN A C 4
ATOM 5706 O O . GLN A 1 22 ? -3.722 5.268 -4.862 1.00 0.00 22 GLN A O 4
ATOM 5720 N N . SER A 1 23 ? -4.545 4.609 -2.868 1.00 0.00 23 SER A N 4
ATOM 5721 C CA . SER A 1 23 ? -3.799 5.599 -2.092 1.00 0.00 23 SER A CA 4
ATOM 5722 C C . SER A 1 23 ? -2.300 5.456 -2.358 1.00 0.00 23 SER A C 4
ATOM 5723 O O . SER A 1 23 ? -1.605 6.436 -2.645 1.00 0.00 23 SER A O 4
ATOM 5731 N N . LEU A 1 24 ? -1.827 4.215 -2.291 1.00 0.00 24 LEU A N 4
ATOM 5732 C CA . LEU A 1 24 ? -0.425 3.899 -2.466 1.00 0.00 24 LEU A CA 4
ATOM 5733 C C . LEU A 1 24 ? 0.030 4.241 -3.871 1.00 0.00 24 LEU A C 4
ATOM 5734 O O . LEU A 1 24 ? 1.058 4.889 -4.056 1.00 0.00 24 LEU A O 4
ATOM 5750 N N . VAL A 1 25 ? -0.744 3.815 -4.855 1.00 0.00 25 VAL A N 4
ATOM 5751 C CA . VAL A 1 25 ? -0.416 4.096 -6.235 1.00 0.00 25 VAL A CA 4
ATOM 5752 C C . VAL A 1 25 ? -0.440 5.584 -6.502 1.00 0.00 25 VAL A C 4
ATOM 5753 O O . VAL A 1 25 ? 0.478 6.117 -7.114 1.00 0.00 25 VAL A O 4
ATOM 5766 N N . HIS A 1 26 ? -1.491 6.249 -6.033 1.00 0.00 26 HIS A N 4
ATOM 5767 C CA . HIS A 1 26 ? -1.624 7.682 -6.223 1.00 0.00 26 HIS A CA 4
ATOM 5768 C C . HIS A 1 26 ? -0.369 8.387 -5.775 1.00 0.00 26 HIS A C 4
ATOM 5769 O O . HIS A 1 26 ? 0.202 9.161 -6.520 1.00 0.00 26 HIS A O 4
ATOM 5783 N N . ALA A 1 27 ? 0.064 8.108 -4.566 1.00 0.00 27 ALA A N 4
ATOM 5784 C CA . ALA A 1 27 ? 1.204 8.817 -4.017 1.00 0.00 27 ALA A CA 4
ATOM 5785 C C . ALA A 1 27 ? 2.486 8.375 -4.700 1.00 0.00 27 ALA A C 4
ATOM 5786 O O . ALA A 1 27 ? 3.421 9.162 -4.853 1.00 0.00 27 ALA A O 4
ATOM 5793 N N . ALA A 1 28 ? 2.513 7.127 -5.148 1.00 0.00 28 ALA A N 4
ATOM 5794 C CA . ALA A 1 28 ? 3.677 6.600 -5.822 1.00 0.00 28 ALA A CA 4
ATOM 5795 C C . ALA A 1 28 ? 3.829 7.195 -7.219 1.00 0.00 28 ALA A C 4
ATOM 5796 O O . ALA A 1 28 ? 4.949 7.393 -7.688 1.00 0.00 28 ALA A O 4
ATOM 5803 N N . GLN A 1 29 ? 2.713 7.488 -7.889 1.00 0.00 29 GLN A N 4
ATOM 5804 C CA . GLN A 1 29 ? 2.782 8.002 -9.255 1.00 0.00 29 GLN A CA 4
ATOM 5805 C C . GLN A 1 29 ? 2.389 9.473 -9.352 1.00 0.00 29 GLN A C 4
ATOM 5806 O O . GLN A 1 29 ? 2.355 10.027 -10.450 1.00 0.00 29 GLN A O 4
ATOM 5820 N N . CYS A 1 30 ? 2.085 10.107 -8.228 1.00 0.00 30 CYS A N 4
ATOM 5821 C CA . CYS A 1 30 ? 1.614 11.480 -8.265 1.00 0.00 30 CYS A CA 4
ATOM 5822 C C . CYS A 1 30 ? 2.759 12.425 -8.599 1.00 0.00 30 CYS A C 4
ATOM 5823 O O . CYS A 1 30 ? 3.582 12.756 -7.739 1.00 0.00 30 CYS A O 4
ATOM 5830 N N . ARG A 1 31 ? 2.806 12.852 -9.848 1.00 0.00 31 ARG A N 4
ATOM 5831 C CA . ARG A 1 31 ? 3.873 13.750 -10.304 1.00 0.00 31 ARG A CA 4
ATOM 5832 C C . ARG A 1 31 ? 3.496 15.208 -10.013 1.00 0.00 31 ARG A C 4
ATOM 5833 O O . ARG A 1 31 ? 4.369 16.072 -9.901 1.00 0.00 31 ARG A O 4
ATOM 5854 N N . ASN A 1 32 ? 2.198 15.463 -9.855 1.00 0.00 32 ASN A N 4
ATOM 5855 C CA . ASN A 1 32 ? 1.693 16.801 -9.579 1.00 0.00 32 ASN A CA 4
ATOM 5856 C C . ASN A 1 32 ? 2.145 17.253 -8.196 1.00 0.00 32 ASN A C 4
ATOM 5857 O O . ASN A 1 32 ? 1.632 16.794 -7.171 1.00 0.00 32 ASN A O 4
ATOM 5868 N N . ALA A 1 33 ? 3.109 18.160 -8.180 1.00 0.00 33 ALA A N 4
ATOM 5869 C CA . ALA A 1 33 ? 3.686 18.656 -6.941 1.00 0.00 33 ALA A CA 4
ATOM 5870 C C . ALA A 1 33 ? 2.725 19.591 -6.219 1.00 0.00 33 ALA A C 4
ATOM 5871 O O . ALA A 1 33 ? 2.879 19.858 -5.027 1.00 0.00 33 ALA A O 4
ATOM 5878 N N . ASN A 1 34 ? 1.732 20.087 -6.943 1.00 0.00 34 ASN A N 4
ATOM 5879 C CA . ASN A 1 34 ? 0.781 21.029 -6.382 1.00 0.00 34 ASN A CA 4
ATOM 5880 C C . ASN A 1 34 ? -0.428 20.307 -5.800 1.00 0.00 34 ASN A C 4
ATOM 5881 O O . ASN A 1 34 ? -1.354 20.937 -5.286 1.00 0.00 34 ASN A O 4
ATOM 5892 N N . CYS A 1 35 ? -0.424 18.981 -5.897 1.00 0.00 35 CYS A N 4
ATOM 5893 C CA . CYS A 1 35 ? -1.450 18.169 -5.275 1.00 0.00 35 CYS A CA 4
ATOM 5894 C C . CYS A 1 35 ? -1.272 18.166 -3.762 1.00 0.00 35 CYS A C 4
ATOM 5895 O O . CYS A 1 35 ? -0.322 17.582 -3.237 1.00 0.00 35 CYS A O 4
ATOM 5902 N N . SER A 1 36 ? -2.188 18.819 -3.072 1.00 0.00 36 SER A N 4
ATOM 5903 C CA . SER A 1 36 ? -2.131 18.924 -1.628 1.00 0.00 36 SER A CA 4
ATOM 5904 C C . SER A 1 36 ? -3.199 18.042 -0.998 1.00 0.00 36 SER A C 4
ATOM 5905 O O . SER A 1 36 ? -3.724 18.339 0.078 1.00 0.00 36 SER A O 4
ATOM 5913 N N . LEU A 1 37 ? -3.520 16.953 -1.682 1.00 0.00 37 LEU A N 4
ATOM 5914 C CA . LEU A 1 37 ? -4.527 16.025 -1.212 1.00 0.00 37 LEU A CA 4
ATOM 5915 C C . LEU A 1 37 ? -4.025 15.306 0.047 1.00 0.00 37 LEU A C 4
ATOM 5916 O O . LEU A 1 37 ? -2.949 14.713 0.035 1.00 0.00 37 LEU A O 4
ATOM 5932 N N . PRO A 1 38 ? -4.793 15.366 1.150 1.00 0.00 38 PRO A N 4
ATOM 5933 C CA . PRO A 1 38 ? -4.341 14.910 2.477 1.00 0.00 38 PRO A CA 4
ATOM 5934 C C . PRO A 1 38 ? -3.683 13.528 2.471 1.00 0.00 38 PRO A C 4
ATOM 5935 O O . PRO A 1 38 ? -2.573 13.354 2.995 1.00 0.00 38 PRO A O 4
ATOM 5946 N N . SER A 1 39 ? -4.351 12.552 1.865 1.00 0.00 39 SER A N 4
ATOM 5947 C CA . SER A 1 39 ? -3.830 11.194 1.834 1.00 0.00 39 SER A CA 4
ATOM 5948 C C . SER A 1 39 ? -2.595 11.107 0.942 1.00 0.00 39 SER A C 4
ATOM 5949 O O . SER A 1 39 ? -1.785 10.207 1.089 1.00 0.00 39 SER A O 4
ATOM 5957 N N . CYS A 1 40 ? -2.426 12.071 0.048 1.00 0.00 40 CYS A N 4
ATOM 5958 C CA . CYS A 1 40 ? -1.298 12.046 -0.865 1.00 0.00 40 CYS A CA 4
ATOM 5959 C C . CYS A 1 40 ? -0.012 12.289 -0.100 1.00 0.00 40 CYS A C 4
ATOM 5960 O O . CYS A 1 40 ? 0.938 11.526 -0.227 1.00 0.00 40 CYS A O 4
ATOM 5967 N N . GLN A 1 41 ? 0.007 13.344 0.706 1.00 0.00 41 GLN A N 4
ATOM 5968 C CA . GLN A 1 41 ? 1.179 13.636 1.526 1.00 0.00 41 GLN A CA 4
ATOM 5969 C C . GLN A 1 41 ? 1.443 12.518 2.528 1.00 0.00 41 GLN A C 4
ATOM 5970 O O . GLN A 1 41 ? 2.597 12.225 2.849 1.00 0.00 41 GLN A O 4
ATOM 5984 N N . LYS A 1 42 ? 0.384 11.883 3.013 1.00 0.00 42 LYS A N 4
ATOM 5985 C CA . LYS A 1 42 ? 0.543 10.791 3.968 1.00 0.00 42 LYS A CA 4
ATOM 5986 C C . LYS A 1 42 ? 1.083 9.542 3.287 1.00 0.00 42 LYS A C 4
ATOM 5987 O O . LYS A 1 42 ? 2.092 8.986 3.718 1.00 0.00 42 LYS A O 4
ATOM 6006 N N . MET A 1 43 ? 0.409 9.100 2.233 1.00 0.00 43 MET A N 4
ATOM 6007 C CA . MET A 1 43 ? 0.886 7.987 1.439 1.00 0.00 43 MET A CA 4
ATOM 6008 C C . MET A 1 43 ? 2.283 8.252 0.899 1.00 0.00 43 MET A C 4
ATOM 6009 O O . MET A 1 43 ? 3.118 7.364 0.855 1.00 0.00 43 MET A O 4
ATOM 6023 N N . LYS A 1 44 ? 2.545 9.476 0.482 1.00 0.00 44 LYS A N 4
ATOM 6024 C CA . LYS A 1 44 ? 3.858 9.800 -0.047 1.00 0.00 44 LYS A CA 4
ATOM 6025 C C . LYS A 1 44 ? 4.899 9.706 1.055 1.00 0.00 44 LYS A C 4
ATOM 6026 O O . LYS A 1 44 ? 6.058 9.411 0.796 1.00 0.00 44 LYS A O 4
ATOM 6045 N N . ARG A 1 45 ? 4.472 9.917 2.291 1.00 0.00 45 ARG A N 4
ATOM 6046 C CA . ARG A 1 45 ? 5.370 9.852 3.417 1.00 0.00 45 ARG A CA 4
ATOM 6047 C C . ARG A 1 45 ? 5.616 8.391 3.830 1.00 0.00 45 ARG A C 4
ATOM 6048 O O . ARG A 1 45 ? 6.756 8.025 4.141 1.00 0.00 45 ARG A O 4
ATOM 6069 N N . VAL A 1 46 ? 4.571 7.546 3.797 1.00 0.00 46 VAL A N 4
ATOM 6070 C CA . VAL A 1 46 ? 4.768 6.104 3.998 1.00 0.00 46 VAL A CA 4
ATOM 6071 C C . VAL A 1 46 ? 5.689 5.553 2.896 1.00 0.00 46 VAL A C 4
ATOM 6072 O O . VAL A 1 46 ? 6.651 4.822 3.173 1.00 0.00 46 VAL A O 4
ATOM 6085 N N . VAL A 1 47 ? 5.434 5.987 1.657 1.00 0.00 47 VAL A N 4
ATOM 6086 C CA . VAL A 1 47 ? 6.210 5.570 0.492 1.00 0.00 47 VAL A CA 4
ATOM 6087 C C . VAL A 1 47 ? 7.669 6.019 0.587 1.00 0.00 47 VAL A C 4
ATOM 6088 O O . VAL A 1 47 ? 8.585 5.202 0.470 1.00 0.00 47 VAL A O 4
ATOM 6101 N N . GLN A 1 48 ? 7.885 7.317 0.795 1.00 0.00 48 GLN A N 4
ATOM 6102 C CA . GLN A 1 48 ? 9.236 7.870 0.815 1.00 0.00 48 GLN A CA 4
ATOM 6103 C C . GLN A 1 48 ? 10.073 7.249 1.924 1.00 0.00 48 GLN A C 4
ATOM 6104 O O . GLN A 1 48 ? 11.303 7.234 1.842 1.00 0.00 48 GLN A O 4
ATOM 6118 N N . HIS A 1 49 ? 9.419 6.726 2.957 1.00 0.00 49 HIS A N 4
ATOM 6119 C CA . HIS A 1 49 ? 10.146 6.090 4.039 1.00 0.00 49 HIS A CA 4
ATOM 6120 C C . HIS A 1 49 ? 10.728 4.770 3.570 1.00 0.00 49 HIS A C 4
ATOM 6121 O O . HIS A 1 49 ? 11.892 4.480 3.828 1.00 0.00 49 HIS A O 4
ATOM 6135 N N . THR A 1 50 ? 9.923 3.967 2.881 1.00 0.00 50 THR A N 4
ATOM 6136 C CA . THR A 1 50 ? 10.398 2.670 2.402 1.00 0.00 50 THR A CA 4
ATOM 6137 C C . THR A 1 50 ? 11.592 2.837 1.457 1.00 0.00 50 THR A C 4
ATOM 6138 O O . THR A 1 50 ? 12.381 1.908 1.263 1.00 0.00 50 THR A O 4
ATOM 6149 N N . LYS A 1 51 ? 11.717 4.023 0.878 1.00 0.00 51 LYS A N 4
ATOM 6150 C CA . LYS A 1 51 ? 12.851 4.360 0.022 1.00 0.00 51 LYS A CA 4
ATOM 6151 C C . LYS A 1 51 ? 14.148 4.401 0.821 1.00 0.00 51 LYS A C 4
ATOM 6152 O O . LYS A 1 51 ? 15.146 3.790 0.432 1.00 0.00 51 LYS A O 4
ATOM 6171 N N . GLY A 1 52 ? 14.125 5.106 1.946 1.00 0.00 52 GLY A N 4
ATOM 6172 C CA . GLY A 1 52 ? 15.337 5.298 2.720 1.00 0.00 52 GLY A CA 4
ATOM 6173 C C . GLY A 1 52 ? 15.404 4.398 3.932 1.00 0.00 52 GLY A C 4
ATOM 6174 O O . GLY A 1 52 ? 16.105 4.697 4.905 1.00 0.00 52 GLY A O 4
ATOM 6178 N N . CYS A 1 53 ? 14.673 3.299 3.884 1.00 0.00 53 CYS A N 4
ATOM 6179 C CA . CYS A 1 53 ? 14.625 2.374 4.996 1.00 0.00 53 CYS A CA 4
ATOM 6180 C C . CYS A 1 53 ? 15.500 1.139 4.765 1.00 0.00 53 CYS A C 4
ATOM 6181 O O . CYS A 1 53 ? 15.845 0.813 3.629 1.00 0.00 53 CYS A O 4
ATOM 6188 N N . LYS A 1 54 ? 15.846 0.457 5.860 1.00 0.00 54 LYS A N 4
ATOM 6189 C CA . LYS A 1 54 ? 16.620 -0.780 5.804 1.00 0.00 54 LYS A CA 4
ATOM 6190 C C . LYS A 1 54 ? 15.968 -1.872 6.667 1.00 0.00 54 LYS A C 4
ATOM 6191 O O . LYS A 1 54 ? 15.988 -3.050 6.309 1.00 0.00 54 LYS A O 4
ATOM 6210 N N . ARG A 1 55 ? 15.369 -1.467 7.791 1.00 0.00 55 ARG A N 4
ATOM 6211 C CA . ARG A 1 55 ? 14.727 -2.404 8.731 1.00 0.00 55 ARG A CA 4
ATOM 6212 C C . ARG A 1 55 ? 13.330 -2.806 8.287 1.00 0.00 55 ARG A C 4
ATOM 6213 O O . ARG A 1 55 ? 12.562 -3.336 9.088 1.00 0.00 55 ARG A O 4
ATOM 6234 N N . LYS A 1 56 ? 12.997 -2.514 7.043 1.00 0.00 56 LYS A N 4
ATOM 6235 C CA . LYS A 1 56 ? 11.655 -2.720 6.516 1.00 0.00 56 LYS A CA 4
ATOM 6236 C C . LYS A 1 56 ? 10.974 -3.999 7.019 1.00 0.00 56 LYS A C 4
ATOM 6237 O O . LYS A 1 56 ? 10.004 -3.941 7.768 1.00 0.00 56 LYS A O 4
ATOM 6256 N N . THR A 1 57 ? 11.482 -5.136 6.608 1.00 0.00 57 THR A N 4
ATOM 6257 C CA . THR A 1 57 ? 10.794 -6.392 6.825 1.00 0.00 57 THR A CA 4
ATOM 6258 C C . THR A 1 57 ? 11.403 -7.251 7.932 1.00 0.00 57 THR A C 4
ATOM 6259 O O . THR A 1 57 ? 10.873 -8.316 8.246 1.00 0.00 57 THR A O 4
ATOM 6270 N N . ASN A 1 58 ? 12.495 -6.804 8.537 1.00 0.00 58 ASN A N 4
ATOM 6271 C CA . ASN A 1 58 ? 13.172 -7.618 9.547 1.00 0.00 58 ASN A CA 4
ATOM 6272 C C . ASN A 1 58 ? 12.531 -7.467 10.930 1.00 0.00 58 ASN A C 4
ATOM 6273 O O . ASN A 1 58 ? 13.213 -7.478 11.956 1.00 0.00 58 ASN A O 4
ATOM 6284 N N . GLY A 1 59 ? 11.208 -7.338 10.943 1.00 0.00 59 GLY A N 4
ATOM 6285 C CA . GLY A 1 59 ? 10.465 -7.312 12.189 1.00 0.00 59 GLY A CA 4
ATOM 6286 C C . GLY A 1 59 ? 10.644 -6.030 12.976 1.00 0.00 59 GLY A C 4
ATOM 6287 O O . GLY A 1 59 ? 10.825 -6.062 14.193 1.00 0.00 59 GLY A O 4
ATOM 6291 N N . GLY A 1 60 ? 10.600 -4.900 12.293 1.00 0.00 60 GLY A N 4
ATOM 6292 C CA . GLY A 1 60 ? 10.723 -3.632 12.975 1.00 0.00 60 GLY A CA 4
ATOM 6293 C C . GLY A 1 60 ? 9.664 -2.650 12.534 1.00 0.00 60 GLY A C 4
ATOM 6294 O O . GLY A 1 60 ? 8.846 -2.197 13.336 1.00 0.00 60 GLY A O 4
ATOM 6298 N N . CYS A 1 61 ? 9.683 -2.324 11.257 1.00 0.00 61 CYS A N 4
ATOM 6299 C CA . CYS A 1 61 ? 8.753 -1.364 10.687 1.00 0.00 61 CYS A CA 4
ATOM 6300 C C . CYS A 1 61 ? 7.302 -1.827 10.658 1.00 0.00 61 CYS A C 4
ATOM 6301 O O . CYS A 1 61 ? 6.990 -2.935 10.221 1.00 0.00 61 CYS A O 4
ATOM 6308 N N . PRO A 1 62 ? 6.400 -0.959 11.153 1.00 0.00 62 PRO A N 4
ATOM 6309 C CA . PRO A 1 62 ? 4.963 -1.123 10.980 1.00 0.00 62 PRO A CA 4
ATOM 6310 C C . PRO A 1 62 ? 4.520 -0.633 9.601 1.00 0.00 62 PRO A C 4
ATOM 6311 O O . PRO A 1 62 ? 3.911 -1.382 8.843 1.00 0.00 62 PRO A O 4
ATOM 6322 N N . ILE A 1 63 ? 4.848 0.630 9.289 1.00 0.00 63 ILE A N 4
ATOM 6323 C CA . ILE A 1 63 ? 4.646 1.202 7.957 1.00 0.00 63 ILE A CA 4
ATOM 6324 C C . ILE A 1 63 ? 5.059 0.215 6.889 1.00 0.00 63 ILE A C 4
ATOM 6325 O O . ILE A 1 63 ? 4.239 -0.240 6.111 1.00 0.00 63 ILE A O 4
ATOM 6341 N N . CYS A 1 64 ? 6.327 -0.145 6.910 1.00 0.00 64 CYS A N 4
ATOM 6342 C CA . CYS A 1 64 ? 6.900 -1.022 5.898 1.00 0.00 64 CYS A CA 4
ATOM 6343 C C . CYS A 1 64 ? 6.170 -2.358 5.796 1.00 0.00 64 CYS A C 4
ATOM 6344 O O . CYS A 1 64 ? 6.158 -2.988 4.742 1.00 0.00 64 CYS A O 4
ATOM 6351 N N . LYS A 1 65 ? 5.510 -2.748 6.865 1.00 0.00 65 LYS A N 4
ATOM 6352 C CA . LYS A 1 65 ? 4.841 -4.048 6.896 1.00 0.00 65 LYS A CA 4
ATOM 6353 C C . LYS A 1 65 ? 3.460 -3.924 6.282 1.00 0.00 65 LYS A C 4
ATOM 6354 O O . LYS A 1 65 ? 3.030 -4.757 5.483 1.00 0.00 65 LYS A O 4
ATOM 6373 N N . GLN A 1 66 ? 2.784 -2.855 6.642 1.00 0.00 66 GLN A N 4
ATOM 6374 C CA . GLN A 1 66 ? 1.405 -2.667 6.207 1.00 0.00 66 GLN A CA 4
ATOM 6375 C C . GLN A 1 66 ? 1.388 -2.089 4.812 1.00 0.00 66 GLN A C 4
ATOM 6376 O O . GLN A 1 66 ? 0.505 -2.376 4.009 1.00 0.00 66 GLN A O 4
ATOM 6390 N N . LEU A 1 67 ? 2.387 -1.277 4.540 1.00 0.00 67 LEU A N 4
ATOM 6391 C CA . LEU A 1 67 ? 2.523 -0.607 3.278 1.00 0.00 67 LEU A CA 4
ATOM 6392 C C . LEU A 1 67 ? 2.935 -1.649 2.238 1.00 0.00 67 LEU A C 4
ATOM 6393 O O . LEU A 1 67 ? 2.571 -1.564 1.057 1.00 0.00 67 LEU A O 4
ATOM 6409 N N . ILE A 1 68 ? 3.672 -2.662 2.706 1.00 0.00 68 ILE A N 4
ATOM 6410 C CA . ILE A 1 68 ? 4.004 -3.812 1.882 1.00 0.00 68 ILE A CA 4
ATOM 6411 C C . ILE A 1 68 ? 2.732 -4.556 1.497 1.00 0.00 68 ILE A C 4
ATOM 6412 O O . ILE A 1 68 ? 2.568 -4.962 0.347 1.00 0.00 68 ILE A O 4
ATOM 6428 N N . ALA A 1 69 ? 1.828 -4.709 2.461 1.00 0.00 69 ALA A N 4
ATOM 6429 C CA . ALA A 1 69 ? 0.583 -5.414 2.225 1.00 0.00 69 ALA A CA 4
ATOM 6430 C C . ALA A 1 69 ? -0.146 -4.820 1.030 1.00 0.00 69 ALA A C 4
ATOM 6431 O O . ALA A 1 69 ? -0.396 -5.522 0.051 1.00 0.00 69 ALA A O 4
ATOM 6438 N N . LEU A 1 70 ? -0.441 -3.516 1.097 1.00 0.00 70 LEU A N 4
ATOM 6439 C CA . LEU A 1 70 ? -1.125 -2.816 0.011 1.00 0.00 70 LEU A CA 4
ATOM 6440 C C . LEU A 1 70 ? -0.487 -3.112 -1.340 1.00 0.00 70 LEU A C 4
ATOM 6441 O O . LEU A 1 70 ? -1.172 -3.498 -2.288 1.00 0.00 70 LEU A O 4
ATOM 6457 N N . ALA A 1 71 ? 0.824 -2.946 -1.427 1.00 0.00 71 ALA A N 4
ATOM 6458 C CA . ALA A 1 71 ? 1.514 -3.119 -2.688 1.00 0.00 71 ALA A CA 4
ATOM 6459 C C . ALA A 1 71 ? 1.396 -4.544 -3.230 1.00 0.00 71 ALA A C 4
ATOM 6460 O O . ALA A 1 71 ? 1.542 -4.741 -4.426 1.00 0.00 71 ALA A O 4
ATOM 6467 N N . ALA A 1 72 ? 1.140 -5.527 -2.365 1.00 0.00 72 ALA A N 4
ATOM 6468 C CA . ALA A 1 72 ? 0.960 -6.910 -2.805 1.00 0.00 72 ALA A CA 4
ATOM 6469 C C . ALA A 1 72 ? -0.440 -7.169 -3.361 1.00 0.00 72 ALA A C 4
ATOM 6470 O O . ALA A 1 72 ? -0.581 -7.875 -4.366 1.00 0.00 72 ALA A O 4
ATOM 6477 N N . TYR A 1 73 ? -1.477 -6.626 -2.717 1.00 0.00 73 TYR A N 4
ATOM 6478 C CA . TYR A 1 73 ? -2.833 -6.718 -3.287 1.00 0.00 73 TYR A CA 4
ATOM 6479 C C . TYR A 1 73 ? -2.772 -6.140 -4.683 1.00 0.00 73 TYR A C 4
ATOM 6480 O O . TYR A 1 73 ? -3.172 -6.751 -5.684 1.00 0.00 73 TYR A O 4
ATOM 6498 N N . HIS A 1 74 ? -2.225 -4.942 -4.707 1.00 0.00 74 HIS A N 4
ATOM 6499 C CA . HIS A 1 74 ? -2.039 -4.189 -5.911 1.00 0.00 74 HIS A CA 4
ATOM 6500 C C . HIS A 1 74 ? -1.087 -4.916 -6.867 1.00 0.00 74 HIS A C 4
ATOM 6501 O O . HIS A 1 74 ? -1.229 -4.816 -8.081 1.00 0.00 74 HIS A O 4
ATOM 6515 N N . ALA A 1 75 ? -0.119 -5.644 -6.309 1.00 0.00 75 ALA A N 4
ATOM 6516 C CA . ALA A 1 75 ? 0.887 -6.340 -7.112 1.00 0.00 75 ALA A CA 4
ATOM 6517 C C . ALA A 1 75 ? 0.237 -7.399 -7.989 1.00 0.00 75 ALA A C 4
ATOM 6518 O O . ALA A 1 75 ? 0.738 -7.721 -9.066 1.00 0.00 75 ALA A O 4
ATOM 6525 N N . LYS A 1 76 ? -0.883 -7.937 -7.522 1.00 0.00 76 LYS A N 4
ATOM 6526 C CA . LYS A 1 76 ? -1.622 -8.935 -8.292 1.00 0.00 76 LYS A CA 4
ATOM 6527 C C . LYS A 1 76 ? -2.359 -8.256 -9.433 1.00 0.00 76 LYS A C 4
ATOM 6528 O O . LYS A 1 76 ? -2.499 -8.812 -10.525 1.00 0.00 76 LYS A O 4
ATOM 6547 N N . HIS A 1 77 ? -2.831 -7.046 -9.175 1.00 0.00 77 HIS A N 4
ATOM 6548 C CA . HIS A 1 77 ? -3.542 -6.275 -10.187 1.00 0.00 77 HIS A CA 4
ATOM 6549 C C . HIS A 1 77 ? -2.595 -5.281 -10.866 1.00 0.00 77 HIS A C 4
ATOM 6550 O O . HIS A 1 77 ? -2.975 -4.153 -11.184 1.00 0.00 77 HIS A O 4
ATOM 6565 N N . CYS A 1 78 ? -1.355 -5.705 -11.083 1.00 0.00 78 CYS A N 4
ATOM 6566 C CA . CYS A 1 78 ? -0.357 -4.853 -11.711 1.00 0.00 78 CYS A CA 4
ATOM 6567 C C . CYS A 1 78 ? 0.590 -5.683 -12.569 1.00 0.00 78 CYS A C 4
ATOM 6568 O O . CYS A 1 78 ? 0.939 -6.810 -12.208 1.00 0.00 78 CYS A O 4
ATOM 6575 N N . GLN A 1 79 ? 0.984 -5.136 -13.710 1.00 0.00 79 GLN A N 4
ATOM 6576 C CA . GLN A 1 79 ? 1.928 -5.805 -14.584 1.00 0.00 79 GLN A CA 4
ATOM 6577 C C . GLN A 1 79 ? 3.161 -4.932 -14.863 1.00 0.00 79 GLN A C 4
ATOM 6578 O O . GLN A 1 79 ? 4.143 -5.401 -15.444 1.00 0.00 79 GLN A O 4
ATOM 6592 N N . GLU A 1 80 ? 3.110 -3.666 -14.451 1.00 0.00 80 GLU A N 4
ATOM 6593 C CA . GLU A 1 80 ? 4.232 -2.748 -14.678 1.00 0.00 80 GLU A CA 4
ATOM 6594 C C . GLU A 1 80 ? 5.439 -3.134 -13.835 1.00 0.00 80 GLU A C 4
ATOM 6595 O O . GLU A 1 80 ? 5.376 -3.141 -12.603 1.00 0.00 80 GLU A O 4
ATOM 6607 N N . ASN A 1 81 ? 6.535 -3.458 -14.505 1.00 0.00 81 ASN A N 4
ATOM 6608 C CA . ASN A 1 81 ? 7.788 -3.756 -13.829 1.00 0.00 81 ASN A CA 4
ATOM 6609 C C . ASN A 1 81 ? 8.471 -2.475 -13.383 1.00 0.00 81 ASN A C 4
ATOM 6610 O O . ASN A 1 81 ? 9.282 -2.485 -12.461 1.00 0.00 81 ASN A O 4
ATOM 6621 N N . LYS A 1 82 ? 8.153 -1.368 -14.045 1.00 0.00 82 LYS A N 4
ATOM 6622 C CA . LYS A 1 82 ? 8.679 -0.077 -13.655 1.00 0.00 82 LYS A CA 4
ATOM 6623 C C . LYS A 1 82 ? 7.619 0.717 -12.900 1.00 0.00 82 LYS A C 4
ATOM 6624 O O . LYS A 1 82 ? 7.575 1.947 -12.966 1.00 0.00 82 LYS A O 4
ATOM 6643 N N . CYS A 1 83 ? 6.763 -0.006 -12.200 1.00 0.00 83 CYS A N 4
ATOM 6644 C CA . CYS A 1 83 ? 5.687 0.580 -11.416 1.00 0.00 83 CYS A CA 4
ATOM 6645 C C . CYS A 1 83 ? 6.199 1.614 -10.414 1.00 0.00 83 CYS A C 4
ATOM 6646 O O . CYS A 1 83 ? 7.270 1.455 -9.824 1.00 0.00 83 CYS A O 4
ATOM 6653 N N . PRO A 1 84 ? 5.424 2.694 -10.214 1.00 0.00 84 PRO A N 4
ATOM 6654 C CA . PRO A 1 84 ? 5.733 3.720 -9.215 1.00 0.00 84 PRO A CA 4
ATOM 6655 C C . PRO A 1 84 ? 5.629 3.194 -7.785 1.00 0.00 84 PRO A C 4
ATOM 6656 O O . PRO A 1 84 ? 6.386 3.619 -6.912 1.00 0.00 84 PRO A O 4
ATOM 6667 N N . VAL A 1 85 ? 4.667 2.297 -7.542 1.00 0.00 85 VAL A N 4
ATOM 6668 C CA . VAL A 1 85 ? 4.495 1.682 -6.231 1.00 0.00 85 VAL A CA 4
ATOM 6669 C C . VAL A 1 85 ? 5.779 0.967 -5.787 1.00 0.00 85 VAL A C 4
ATOM 6670 O O . VAL A 1 85 ? 6.196 -0.038 -6.381 1.00 0.00 85 VAL A O 4
ATOM 6683 N N . PRO A 1 86 ? 6.395 1.485 -4.712 1.00 0.00 86 PRO A N 4
ATOM 6684 C CA . PRO A 1 86 ? 7.684 1.003 -4.197 1.00 0.00 86 PRO A CA 4
ATOM 6685 C C . PRO A 1 86 ? 7.711 -0.500 -3.950 1.00 0.00 86 PRO A C 4
ATOM 6686 O O . PRO A 1 86 ? 8.442 -1.250 -4.607 1.00 0.00 86 PRO A O 4
ATOM 6697 N N . PHE A 1 87 ? 6.896 -0.934 -3.009 1.00 0.00 87 PHE A N 4
ATOM 6698 C CA . PHE A 1 87 ? 6.880 -2.324 -2.598 1.00 0.00 87 PHE A CA 4
ATOM 6699 C C . PHE A 1 87 ? 6.279 -3.230 -3.664 1.00 0.00 87 PHE A C 4
ATOM 6700 O O . PHE A 1 87 ? 6.394 -4.445 -3.568 1.00 0.00 87 PHE A O 4
ATOM 6717 N N . CYS A 1 88 ? 5.665 -2.650 -4.691 1.00 0.00 88 CYS A N 4
ATOM 6718 C CA . CYS A 1 88 ? 5.088 -3.456 -5.753 1.00 0.00 88 CYS A CA 4
ATOM 6719 C C . CYS A 1 88 ? 6.197 -4.151 -6.505 1.00 0.00 88 CYS A C 4
ATOM 6720 O O . CYS A 1 88 ? 6.125 -5.340 -6.783 1.00 0.00 88 CYS A O 4
ATOM 6727 N N . LEU A 1 89 ? 7.231 -3.393 -6.818 1.00 0.00 89 LEU A N 4
ATOM 6728 C CA . LEU A 1 89 ? 8.367 -3.936 -7.538 1.00 0.00 89 LEU A CA 4
ATOM 6729 C C . LEU A 1 89 ? 9.133 -4.922 -6.673 1.00 0.00 89 LEU A C 4
ATOM 6730 O O . LEU A 1 89 ? 9.573 -5.971 -7.148 1.00 0.00 89 LEU A O 4
ATOM 6746 N N . ASN A 1 90 ? 9.262 -4.604 -5.396 1.00 0.00 90 ASN A N 4
ATOM 6747 C CA . ASN A 1 90 ? 9.907 -5.514 -4.457 1.00 0.00 90 ASN A CA 4
ATOM 6748 C C . ASN A 1 90 ? 9.124 -6.822 -4.386 1.00 0.00 90 ASN A C 4
ATOM 6749 O O . ASN A 1 90 ? 9.684 -7.905 -4.535 1.00 0.00 90 ASN A O 4
ATOM 6760 N N . ILE A 1 91 ? 7.820 -6.696 -4.199 1.00 0.00 91 ILE A N 4
ATOM 6761 C CA . ILE A 1 91 ? 6.931 -7.841 -4.028 1.00 0.00 91 ILE A CA 4
ATOM 6762 C C . ILE A 1 91 ? 6.757 -8.639 -5.310 1.00 0.00 91 ILE A C 4
ATOM 6763 O O . ILE A 1 91 ? 6.976 -9.853 -5.313 1.00 0.00 91 ILE A O 4
ATOM 6779 N N . LYS A 1 92 ? 6.348 -7.968 -6.385 1.00 0.00 92 LYS A N 4
ATOM 6780 C CA . LYS A 1 92 ? 6.088 -8.662 -7.652 1.00 0.00 92 LYS A CA 4
ATOM 6781 C C . LYS A 1 92 ? 7.284 -9.521 -8.059 1.00 0.00 92 LYS A C 4
ATOM 6782 O O . LYS A 1 92 ? 7.138 -10.723 -8.289 1.00 0.00 92 LYS A O 4
ATOM 6801 N N . GLN A 1 93 ? 8.464 -8.903 -8.151 1.00 0.00 93 GLN A N 4
ATOM 6802 C CA . GLN A 1 93 ? 9.667 -9.615 -8.557 1.00 0.00 93 GLN A CA 4
ATOM 6803 C C . GLN A 1 93 ? 10.019 -10.749 -7.596 1.00 0.00 93 GLN A C 4
ATOM 6804 O O . GLN A 1 93 ? 10.518 -11.791 -8.027 1.00 0.00 93 GLN A O 4
ATOM 6818 N N . LYS A 1 94 ? 9.773 -10.554 -6.302 1.00 0.00 94 LYS A N 4
ATOM 6819 C CA . LYS A 1 94 ? 9.970 -11.622 -5.330 1.00 0.00 94 LYS A CA 4
ATOM 6820 C C . LYS A 1 94 ? 9.069 -12.803 -5.645 1.00 0.00 94 LYS A C 4
ATOM 6821 O O . LYS A 1 94 ? 9.540 -13.927 -5.800 1.00 0.00 94 LYS A O 4
ATOM 6840 N N . GLY A 1 95 ? 7.773 -12.533 -5.755 1.00 0.00 95 GLY A N 4
ATOM 6841 C CA . GLY A 1 95 ? 6.817 -13.548 -6.168 1.00 0.00 95 GLY A CA 4
ATOM 6842 C C . GLY A 1 95 ? 6.536 -14.599 -5.107 1.00 0.00 95 GLY A C 4
ATOM 6843 O O . GLY A 1 95 ? 5.403 -15.060 -4.978 1.00 0.00 95 GLY A O 4
ATOM 6847 N N . SER A 1 96 ? 7.555 -14.969 -4.347 1.00 0.00 96 SER A N 4
ATOM 6848 C CA . SER A 1 96 ? 7.421 -16.005 -3.335 1.00 0.00 96 SER A CA 4
ATOM 6849 C C . SER A 1 96 ? 6.634 -15.487 -2.138 1.00 0.00 96 SER A C 4
ATOM 6850 O O . SER A 1 96 ? 5.732 -16.166 -1.640 1.00 0.00 96 SER A O 4
ATOM 6858 N N . GLU A 1 97 ? 6.971 -14.288 -1.670 1.00 0.00 97 GLU A N 4
ATOM 6859 C CA . GLU A 1 97 ? 6.255 -13.684 -0.571 1.00 0.00 97 GLU A CA 4
ATOM 6860 C C . GLU A 1 97 ? 4.819 -13.378 -0.969 1.00 0.00 97 GLU A C 4
ATOM 6861 O O . GLU A 1 97 ? 3.919 -14.158 -0.656 1.00 0.00 97 GLU A O 4
ATOM 6873 N N . PHE A 1 98 ? 4.614 -12.260 -1.677 1.00 0.00 98 PHE A N 4
ATOM 6874 C CA . PHE A 1 98 ? 3.277 -11.857 -2.116 1.00 0.00 98 PHE A CA 4
ATOM 6875 C C . PHE A 1 98 ? 2.282 -11.965 -0.960 1.00 0.00 98 PHE A C 4
ATOM 6876 O O . PHE A 1 98 ? 1.247 -12.624 -1.090 1.00 0.00 98 PHE A O 4
ATOM 6893 N N . PRO A 1 99 ? 2.569 -11.329 0.193 1.00 0.00 99 PRO A N 4
ATOM 6894 C CA . PRO A 1 99 ? 1.849 -11.596 1.424 1.00 0.00 99 PRO A CA 4
ATOM 6895 C C . PRO A 1 99 ? 0.586 -10.749 1.533 1.00 0.00 99 PRO A C 4
ATOM 6896 O O . PRO A 1 99 ? 0.470 -9.877 2.392 1.00 0.00 99 PRO A O 4
ATOM 6907 N N . ALA A 1 100 ? -0.350 -11.019 0.631 1.00 0.00 100 ALA A N 4
ATOM 6908 C CA . ALA A 1 100 ? -1.632 -10.345 0.613 1.00 0.00 100 ALA A CA 4
ATOM 6909 C C . ALA A 1 100 ? -2.725 -11.298 0.148 1.00 0.00 100 ALA A C 4
ATOM 6910 O O . ALA A 1 100 ? -3.439 -11.025 -0.820 1.00 0.00 100 ALA A O 4
ATOM 6917 N N . GLY A 1 101 ? -2.833 -12.429 0.829 1.00 0.00 101 GLY A N 4
ATOM 6918 C CA . GLY A 1 101 ? -3.861 -13.400 0.514 1.00 0.00 101 GLY A CA 4
ATOM 6919 C C . GLY A 1 101 ? -5.216 -13.002 1.062 1.00 0.00 101 GLY A C 4
ATOM 6920 O O . GLY A 1 101 ? -5.704 -13.595 2.025 1.00 0.00 101 GLY A O 4
ATOM 6924 N N . ASN A 1 102 ? -5.812 -11.986 0.457 1.00 0.00 102 ASN A N 4
ATOM 6925 C CA . ASN A 1 102 ? -7.120 -11.502 0.869 1.00 0.00 102 ASN A CA 4
ATOM 6926 C C . ASN A 1 102 ? -7.983 -11.246 -0.356 1.00 0.00 102 ASN A C 4
ATOM 6927 O O . ASN A 1 102 ? -7.765 -10.224 -1.036 1.00 0.00 102 ASN A O 4
ATOM 6939 N N . GLY B 2 1 ? 0.171 -14.945 15.259 1.00 0.00 201 GLY B N 4
ATOM 6940 C CA . GLY B 2 1 ? 0.139 -13.791 14.330 1.00 0.00 201 GLY B CA 4
ATOM 6941 C C . GLY B 2 1 ? 0.823 -14.098 13.016 1.00 0.00 201 GLY B C 4
ATOM 6942 O O . GLY B 2 1 ? 2.043 -14.265 12.964 1.00 0.00 201 GLY B O 4
ATOM 6948 N N . MET B 2 2 ? 0.032 -14.190 11.956 1.00 0.00 202 MET B N 4
ATOM 6949 C CA . MET B 2 2 ? 0.557 -14.441 10.621 1.00 0.00 202 MET B CA 4
ATOM 6950 C C . MET B 2 2 ? -0.164 -13.555 9.616 1.00 0.00 202 MET B C 4
ATOM 6951 O O . MET B 2 2 ? -1.245 -13.040 9.913 1.00 0.00 202 MET B O 4
ATOM 6965 N N . TYR B 2 3 ? 0.442 -13.385 8.440 1.00 0.00 203 TYR B N 4
ATOM 6966 C CA . TYR B 2 3 ? -0.115 -12.561 7.367 1.00 0.00 203 TYR B CA 4
ATOM 6967 C C . TYR B 2 3 ? -0.103 -11.083 7.750 1.00 0.00 203 TYR B C 4
ATOM 6968 O O . TYR B 2 3 ? -0.784 -10.670 8.692 1.00 0.00 203 TYR B O 4
ATOM 6986 N N . PRO B 2 4 ? 0.687 -10.274 7.029 1.00 0.00 204 PRO B N 4
ATOM 6987 C CA . PRO B 2 4 ? 0.778 -8.834 7.274 1.00 0.00 204 PRO B CA 4
ATOM 6988 C C . PRO B 2 4 ? -0.563 -8.140 7.091 1.00 0.00 204 PRO B C 4
ATOM 6989 O O . PRO B 2 4 ? -0.997 -7.886 5.968 1.00 0.00 204 PRO B O 4
ATOM 7000 N N . ASP B 2 5 ? -1.223 -7.852 8.203 1.00 0.00 205 ASP B N 4
ATOM 7001 C CA . ASP B 2 5 ? -2.492 -7.153 8.174 1.00 0.00 205 ASP B CA 4
ATOM 7002 C C . ASP B 2 5 ? -2.238 -5.671 7.941 1.00 0.00 205 ASP B C 4
ATOM 7003 O O . ASP B 2 5 ? -1.558 -5.015 8.726 1.00 0.00 205 ASP B O 4
ATOM 7012 N N . PRO B 2 6 ? -2.755 -5.146 6.828 1.00 0.00 206 PRO B N 4
ATOM 7013 C CA . PRO B 2 6 ? -2.494 -3.775 6.375 1.00 0.00 206 PRO B CA 4
ATOM 7014 C C . PRO B 2 6 ? -3.028 -2.692 7.300 1.00 0.00 206 PRO B C 4
ATOM 7015 O O . PRO B 2 6 ? -4.018 -2.019 7.007 1.00 0.00 206 PRO B O 4
ATOM 7026 N N . GLY B 2 7 ? -2.344 -2.512 8.396 1.00 0.00 207 GLY B N 4
ATOM 7027 C CA . GLY B 2 7 ? -2.652 -1.433 9.312 1.00 0.00 207 GLY B CA 4
ATOM 7028 C C . GLY B 2 7 ? -2.488 -0.054 8.688 1.00 0.00 207 GLY B C 4
ATOM 7029 O O . GLY B 2 7 ? -2.865 0.938 9.293 1.00 0.00 207 GLY B O 4
ATOM 7033 N N . LEU B 2 8 ? -1.941 0.008 7.471 1.00 0.00 208 LEU B N 4
ATOM 7034 C CA . LEU B 2 8 ? -1.716 1.280 6.781 1.00 0.00 208 LEU B CA 4
ATOM 7035 C C . LEU B 2 8 ? -3.042 1.985 6.490 1.00 0.00 208 LEU B C 4
ATOM 7036 O O . LEU B 2 8 ? -3.116 3.210 6.532 1.00 0.00 208 LEU B O 4
ATOM 7052 N N . LEU B 2 9 ? -4.097 1.212 6.224 1.00 0.00 209 LEU B N 4
ATOM 7053 C CA . LEU B 2 9 ? -5.409 1.801 5.936 1.00 0.00 209 LEU B CA 4
ATOM 7054 C C . LEU B 2 9 ? -6.076 2.283 7.225 1.00 0.00 209 LEU B C 4
ATOM 7055 O O . LEU B 2 9 ? -7.064 3.015 7.193 1.00 0.00 209 LEU B O 4
ATOM 7071 N N . SER B 2 10 ? -5.532 1.856 8.356 1.00 0.00 210 SER B N 4
ATOM 7072 C CA . SER B 2 10 ? -5.950 2.367 9.654 1.00 0.00 210 SER B CA 4
ATOM 7073 C C . SER B 2 10 ? -5.032 3.520 10.061 1.00 0.00 210 SER B C 4
ATOM 7074 O O . SER B 2 10 ? -5.481 4.533 10.598 1.00 0.00 210 SER B O 4
ATOM 7082 N N . TYR B 2 11 ? -3.741 3.342 9.786 1.00 0.00 211 TYR B N 4
ATOM 7083 C CA . TYR B 2 11 ? -2.725 4.359 10.022 1.00 0.00 211 TYR B CA 4
ATOM 7084 C C . TYR B 2 11 ? -3.103 5.653 9.317 1.00 0.00 211 TYR B C 4
ATOM 7085 O O . TYR B 2 11 ? -2.997 6.743 9.880 1.00 0.00 211 TYR B O 4
ATOM 7103 N N . ILE B 2 12 ? -3.542 5.522 8.077 1.00 0.00 212 ILE B N 4
ATOM 7104 C CA . ILE B 2 12 ? -4.014 6.660 7.320 1.00 0.00 212 ILE B CA 4
ATOM 7105 C C . ILE B 2 12 ? -5.498 6.509 7.037 1.00 0.00 212 ILE B C 4
ATOM 7106 O O . ILE B 2 12 ? -5.937 6.417 5.892 1.00 0.00 212 ILE B O 4
ATOM 7122 N N . ASN B 2 13 ? -6.256 6.443 8.111 1.00 0.00 213 ASN B N 4
ATOM 7123 C CA . ASN B 2 13 ? -7.699 6.483 8.023 1.00 0.00 213 ASN B CA 4
ATOM 7124 C C . ASN B 2 13 ? -8.098 7.934 7.814 1.00 0.00 213 ASN B C 4
ATOM 7125 O O . ASN B 2 13 ? -7.714 8.792 8.608 1.00 0.00 213 ASN B O 4
ATOM 7136 N N . GLU B 2 14 ? -8.812 8.205 6.725 1.00 0.00 214 GLU B N 4
ATOM 7137 C CA . GLU B 2 14 ? -9.118 9.574 6.316 1.00 0.00 214 GLU B CA 4
ATOM 7138 C C . GLU B 2 14 ? -9.745 10.382 7.449 1.00 0.00 214 GLU B C 4
ATOM 7139 O O . GLU B 2 14 ? -10.903 10.178 7.819 1.00 0.00 214 GLU B O 4
ATOM 7151 N N . LEU B 2 15 ? -8.951 11.286 8.005 1.00 0.00 215 LEU B N 4
ATOM 7152 C CA . LEU B 2 15 ? -9.389 12.144 9.092 1.00 0.00 215 LEU B CA 4
ATOM 7153 C C . LEU B 2 15 ? -9.874 13.482 8.535 1.00 0.00 215 LEU B C 4
ATOM 7154 O O . LEU B 2 15 ? -9.062 14.349 8.200 1.00 0.00 215 LEU B O 4
ATOM 7170 N N . CYS B 2 16 ? -11.187 13.643 8.417 1.00 0.00 216 CYS B N 4
ATOM 7171 C CA . CYS B 2 16 ? -11.756 14.849 7.838 1.00 0.00 216 CYS B CA 4
ATOM 7172 C C . CYS B 2 16 ? -11.995 15.902 8.916 1.00 0.00 216 CYS B C 4
ATOM 7173 O O . CYS B 2 16 ? -11.132 16.787 9.084 1.00 0.00 216 CYS B O 4
ATOM 7185 N N . SER A 1 1 ? -29.000 -14.443 1.921 1.00 0.00 1 SER A N 5
ATOM 7186 C CA . SER A 1 1 ? -30.223 -14.529 1.098 1.00 0.00 1 SER A CA 5
ATOM 7187 C C . SER A 1 1 ? -30.677 -13.140 0.658 1.00 0.00 1 SER A C 5
ATOM 7188 O O . SER A 1 1 ? -30.463 -12.156 1.367 1.00 0.00 1 SER A O 5
ATOM 7198 N N . GLY A 1 2 ? -31.305 -13.063 -0.507 1.00 0.00 2 GLY A N 5
ATOM 7199 C CA . GLY A 1 2 ? -31.800 -11.794 -1.000 1.00 0.00 2 GLY A CA 5
ATOM 7200 C C . GLY A 1 2 ? -31.329 -11.498 -2.407 1.00 0.00 2 GLY A C 5
ATOM 7201 O O . GLY A 1 2 ? -32.094 -11.007 -3.237 1.00 0.00 2 GLY A O 5
ATOM 7205 N N . GLY A 1 3 ? -30.071 -11.806 -2.677 1.00 0.00 3 GLY A N 5
ATOM 7206 C CA . GLY A 1 3 ? -29.503 -11.534 -3.979 1.00 0.00 3 GLY A CA 5
ATOM 7207 C C . GLY A 1 3 ? -28.081 -11.037 -3.869 1.00 0.00 3 GLY A C 5
ATOM 7208 O O . GLY A 1 3 ? -27.173 -11.573 -4.503 1.00 0.00 3 GLY A O 5
ATOM 7212 N N . ARG A 1 4 ? -27.888 -10.012 -3.056 1.00 0.00 4 ARG A N 5
ATOM 7213 C CA . ARG A 1 4 ? -26.559 -9.495 -2.781 1.00 0.00 4 ARG A CA 5
ATOM 7214 C C . ARG A 1 4 ? -26.177 -9.800 -1.341 1.00 0.00 4 ARG A C 5
ATOM 7215 O O . ARG A 1 4 ? -26.876 -9.400 -0.405 1.00 0.00 4 ARG A O 5
ATOM 7236 N N . ALA A 1 5 ? -25.081 -10.525 -1.176 1.00 0.00 5 ALA A N 5
ATOM 7237 C CA . ALA A 1 5 ? -24.599 -10.917 0.139 1.00 0.00 5 ALA A CA 5
ATOM 7238 C C . ALA A 1 5 ? -24.190 -9.698 0.954 1.00 0.00 5 ALA A C 5
ATOM 7239 O O . ALA A 1 5 ? -23.781 -8.673 0.402 1.00 0.00 5 ALA A O 5
ATOM 7246 N N . THR A 1 6 ? -24.316 -9.815 2.265 1.00 0.00 6 THR A N 5
ATOM 7247 C CA . THR A 1 6 ? -23.954 -8.740 3.167 1.00 0.00 6 THR A CA 5
ATOM 7248 C C . THR A 1 6 ? -22.446 -8.534 3.176 1.00 0.00 6 THR A C 5
ATOM 7249 O O . THR A 1 6 ? -21.676 -9.500 3.186 1.00 0.00 6 THR A O 5
ATOM 7260 N N . GLN A 1 7 ? -22.026 -7.277 3.144 1.00 0.00 7 GLN A N 5
ATOM 7261 C CA . GLN A 1 7 ? -20.612 -6.952 3.138 1.00 0.00 7 GLN A CA 5
ATOM 7262 C C . GLN A 1 7 ? -20.012 -7.170 4.517 1.00 0.00 7 GLN A C 5
ATOM 7263 O O . GLN A 1 7 ? -20.220 -6.372 5.434 1.00 0.00 7 GLN A O 5
ATOM 7277 N N . SER A 1 8 ? -19.275 -8.256 4.653 1.00 0.00 8 SER A N 5
ATOM 7278 C CA . SER A 1 8 ? -18.644 -8.613 5.911 1.00 0.00 8 SER A CA 5
ATOM 7279 C C . SER A 1 8 ? -17.445 -7.707 6.188 1.00 0.00 8 SER A C 5
ATOM 7280 O O . SER A 1 8 ? -16.969 -7.024 5.276 1.00 0.00 8 SER A O 5
ATOM 7288 N N . PRO A 1 9 ? -16.955 -7.652 7.438 1.00 0.00 9 PRO A N 5
ATOM 7289 C CA . PRO A 1 9 ? -15.789 -6.837 7.785 1.00 0.00 9 PRO A CA 5
ATOM 7290 C C . PRO A 1 9 ? -14.593 -7.121 6.882 1.00 0.00 9 PRO A C 5
ATOM 7291 O O . PRO A 1 9 ? -13.976 -6.198 6.359 1.00 0.00 9 PRO A O 5
ATOM 7302 N N . GLY A 1 10 ? -14.296 -8.401 6.679 1.00 0.00 10 GLY A N 5
ATOM 7303 C CA . GLY A 1 10 ? -13.202 -8.793 5.808 1.00 0.00 10 GLY A CA 5
ATOM 7304 C C . GLY A 1 10 ? -13.355 -8.251 4.403 1.00 0.00 10 GLY A C 5
ATOM 7305 O O . GLY A 1 10 ? -12.395 -7.764 3.798 1.00 0.00 10 GLY A O 5
ATOM 7309 N N . ASP A 1 11 ? -14.574 -8.315 3.900 1.00 0.00 11 ASP A N 5
ATOM 7310 C CA . ASP A 1 11 ? -14.877 -7.879 2.540 1.00 0.00 11 ASP A CA 5
ATOM 7311 C C . ASP A 1 11 ? -14.812 -6.359 2.451 1.00 0.00 11 ASP A C 5
ATOM 7312 O O . ASP A 1 11 ? -14.252 -5.793 1.510 1.00 0.00 11 ASP A O 5
ATOM 7321 N N . SER A 1 12 ? -15.351 -5.702 3.470 1.00 0.00 12 SER A N 5
ATOM 7322 C CA . SER A 1 12 ? -15.369 -4.256 3.522 1.00 0.00 12 SER A CA 5
ATOM 7323 C C . SER A 1 12 ? -13.967 -3.720 3.791 1.00 0.00 12 SER A C 5
ATOM 7324 O O . SER A 1 12 ? -13.620 -2.610 3.380 1.00 0.00 12 SER A O 5
ATOM 7332 N N . ARG A 1 13 ? -13.158 -4.523 4.472 1.00 0.00 13 ARG A N 5
ATOM 7333 C CA . ARG A 1 13 ? -11.771 -4.173 4.720 1.00 0.00 13 ARG A CA 5
ATOM 7334 C C . ARG A 1 13 ? -11.023 -4.181 3.411 1.00 0.00 13 ARG A C 5
ATOM 7335 O O . ARG A 1 13 ? -10.233 -3.292 3.132 1.00 0.00 13 ARG A O 5
ATOM 7356 N N . ARG A 1 14 ? -11.286 -5.210 2.615 1.00 0.00 14 ARG A N 5
ATOM 7357 C CA . ARG A 1 14 ? -10.686 -5.337 1.298 1.00 0.00 14 ARG A CA 5
ATOM 7358 C C . ARG A 1 14 ? -11.032 -4.113 0.453 1.00 0.00 14 ARG A C 5
ATOM 7359 O O . ARG A 1 14 ? -10.244 -3.673 -0.384 1.00 0.00 14 ARG A O 5
ATOM 7380 N N . LEU A 1 15 ? -12.209 -3.559 0.694 1.00 0.00 15 LEU A N 5
ATOM 7381 C CA . LEU A 1 15 ? -12.636 -2.347 0.021 1.00 0.00 15 LEU A CA 5
ATOM 7382 C C . LEU A 1 15 ? -11.852 -1.131 0.529 1.00 0.00 15 LEU A C 5
ATOM 7383 O O . LEU A 1 15 ? -11.521 -0.237 -0.247 1.00 0.00 15 LEU A O 5
ATOM 7399 N N . SER A 1 16 ? -11.527 -1.110 1.822 1.00 0.00 16 SER A N 5
ATOM 7400 C CA . SER A 1 16 ? -10.721 -0.043 2.381 1.00 0.00 16 SER A CA 5
ATOM 7401 C C . SER A 1 16 ? -9.263 -0.264 1.990 1.00 0.00 16 SER A C 5
ATOM 7402 O O . SER A 1 16 ? -8.462 0.667 1.927 1.00 0.00 16 SER A O 5
ATOM 7410 N N . ILE A 1 17 ? -8.933 -1.519 1.723 1.00 0.00 17 ILE A N 5
ATOM 7411 C CA . ILE A 1 17 ? -7.646 -1.869 1.164 1.00 0.00 17 ILE A CA 5
ATOM 7412 C C . ILE A 1 17 ? -7.507 -1.258 -0.216 1.00 0.00 17 ILE A C 5
ATOM 7413 O O . ILE A 1 17 ? -6.562 -0.538 -0.459 1.00 0.00 17 ILE A O 5
ATOM 7429 N N . GLN A 1 18 ? -8.478 -1.514 -1.099 1.00 0.00 18 GLN A N 5
ATOM 7430 C CA . GLN A 1 18 ? -8.485 -0.909 -2.439 1.00 0.00 18 GLN A CA 5
ATOM 7431 C C . GLN A 1 18 ? -8.407 0.610 -2.339 1.00 0.00 18 GLN A C 5
ATOM 7432 O O . GLN A 1 18 ? -7.782 1.275 -3.168 1.00 0.00 18 GLN A O 5
ATOM 7446 N N . ARG A 1 19 ? -9.052 1.137 -1.312 1.00 0.00 19 ARG A N 5
ATOM 7447 C CA . ARG A 1 19 ? -8.993 2.547 -0.977 1.00 0.00 19 ARG A CA 5
ATOM 7448 C C . ARG A 1 19 ? -7.539 3.006 -0.819 1.00 0.00 19 ARG A C 5
ATOM 7449 O O . ARG A 1 19 ? -7.129 4.014 -1.400 1.00 0.00 19 ARG A O 5
ATOM 7470 N N . ALA A 1 20 ? -6.750 2.245 -0.067 1.00 0.00 20 ALA A N 5
ATOM 7471 C CA . ALA A 1 20 ? -5.353 2.597 0.144 1.00 0.00 20 ALA A CA 5
ATOM 7472 C C . ALA A 1 20 ? -4.456 1.944 -0.908 1.00 0.00 20 ALA A C 5
ATOM 7473 O O . ALA A 1 20 ? -3.263 2.222 -1.000 1.00 0.00 20 ALA A O 5
ATOM 7480 N N . ILE A 1 21 ? -5.031 1.047 -1.679 1.00 0.00 21 ILE A N 5
ATOM 7481 C CA . ILE A 1 21 ? -4.366 0.515 -2.848 1.00 0.00 21 ILE A CA 5
ATOM 7482 C C . ILE A 1 21 ? -4.134 1.646 -3.819 1.00 0.00 21 ILE A C 5
ATOM 7483 O O . ILE A 1 21 ? -3.019 1.879 -4.291 1.00 0.00 21 ILE A O 5
ATOM 7499 N N . GLN A 1 22 ? -5.207 2.366 -4.076 1.00 0.00 22 GLN A N 5
ATOM 7500 C CA . GLN A 1 22 ? -5.172 3.505 -4.947 1.00 0.00 22 GLN A CA 5
ATOM 7501 C C . GLN A 1 22 ? -4.345 4.611 -4.286 1.00 0.00 22 GLN A C 5
ATOM 7502 O O . GLN A 1 22 ? -3.607 5.328 -4.955 1.00 0.00 22 GLN A O 5
ATOM 7516 N N . SER A 1 23 ? -4.444 4.711 -2.956 1.00 0.00 23 SER A N 5
ATOM 7517 C CA . SER A 1 23 ? -3.701 5.728 -2.211 1.00 0.00 23 SER A CA 5
ATOM 7518 C C . SER A 1 23 ? -2.199 5.543 -2.445 1.00 0.00 23 SER A C 5
ATOM 7519 O O . SER A 1 23 ? -1.472 6.504 -2.714 1.00 0.00 23 SER A O 5
ATOM 7527 N N . LEU A 1 24 ? -1.757 4.288 -2.351 1.00 0.00 24 LEU A N 5
ATOM 7528 C CA . LEU A 1 24 ? -0.367 3.918 -2.550 1.00 0.00 24 LEU A CA 5
ATOM 7529 C C . LEU A 1 24 ? 0.097 4.261 -3.958 1.00 0.00 24 LEU A C 5
ATOM 7530 O O . LEU A 1 24 ? 1.136 4.897 -4.137 1.00 0.00 24 LEU A O 5
ATOM 7546 N N . VAL A 1 25 ? -0.675 3.847 -4.954 1.00 0.00 25 VAL A N 5
ATOM 7547 C CA . VAL A 1 25 ? -0.342 4.145 -6.334 1.00 0.00 25 VAL A CA 5
ATOM 7548 C C . VAL A 1 25 ? -0.317 5.640 -6.565 1.00 0.00 25 VAL A C 5
ATOM 7549 O O . VAL A 1 25 ? 0.622 6.161 -7.161 1.00 0.00 25 VAL A O 5
ATOM 7562 N N . HIS A 1 26 ? -1.348 6.325 -6.080 1.00 0.00 26 HIS A N 5
ATOM 7563 C CA . HIS A 1 26 ? -1.425 7.767 -6.204 1.00 0.00 26 HIS A CA 5
ATOM 7564 C C . HIS A 1 26 ? -0.153 8.404 -5.690 1.00 0.00 26 HIS A C 5
ATOM 7565 O O . HIS A 1 26 ? 0.431 9.235 -6.357 1.00 0.00 26 HIS A O 5
ATOM 7579 N N . ALA A 1 27 ? 0.280 8.003 -4.512 1.00 0.00 27 ALA A N 5
ATOM 7580 C CA . ALA A 1 27 ? 1.468 8.598 -3.917 1.00 0.00 27 ALA A CA 5
ATOM 7581 C C . ALA A 1 27 ? 2.711 8.217 -4.704 1.00 0.00 27 ALA A C 5
ATOM 7582 O O . ALA A 1 27 ? 3.634 9.018 -4.853 1.00 0.00 27 ALA A O 5
ATOM 7589 N N . ALA A 1 28 ? 2.725 6.993 -5.211 1.00 0.00 28 ALA A N 5
ATOM 7590 C CA . ALA A 1 28 ? 3.861 6.499 -5.961 1.00 0.00 28 ALA A CA 5
ATOM 7591 C C . ALA A 1 28 ? 3.989 7.205 -7.307 1.00 0.00 28 ALA A C 5
ATOM 7592 O O . ALA A 1 28 ? 5.102 7.465 -7.765 1.00 0.00 28 ALA A O 5
ATOM 7599 N N . GLN A 1 29 ? 2.862 7.538 -7.932 1.00 0.00 29 GLN A N 5
ATOM 7600 C CA . GLN A 1 29 ? 2.895 8.148 -9.257 1.00 0.00 29 GLN A CA 5
ATOM 7601 C C . GLN A 1 29 ? 2.502 9.623 -9.239 1.00 0.00 29 GLN A C 5
ATOM 7602 O O . GLN A 1 29 ? 2.420 10.243 -10.301 1.00 0.00 29 GLN A O 5
ATOM 7616 N N . CYS A 1 30 ? 2.244 10.194 -8.066 1.00 0.00 30 CYS A N 5
ATOM 7617 C CA . CYS A 1 30 ? 1.778 11.570 -8.017 1.00 0.00 30 CYS A CA 5
ATOM 7618 C C . CYS A 1 30 ? 2.900 12.522 -8.403 1.00 0.00 30 CYS A C 5
ATOM 7619 O O . CYS A 1 30 ? 3.818 12.765 -7.617 1.00 0.00 30 CYS A O 5
ATOM 7626 N N . ARG A 1 31 ? 2.831 13.042 -9.620 1.00 0.00 31 ARG A N 5
ATOM 7627 C CA . ARG A 1 31 ? 3.831 13.988 -10.096 1.00 0.00 31 ARG A CA 5
ATOM 7628 C C . ARG A 1 31 ? 3.475 15.411 -9.684 1.00 0.00 31 ARG A C 5
ATOM 7629 O O . ARG A 1 31 ? 4.301 16.316 -9.786 1.00 0.00 31 ARG A O 5
ATOM 7650 N N . ASN A 1 32 ? 2.253 15.604 -9.202 1.00 0.00 32 ASN A N 5
ATOM 7651 C CA . ASN A 1 32 ? 1.805 16.923 -8.780 1.00 0.00 32 ASN A CA 5
ATOM 7652 C C . ASN A 1 32 ? 2.485 17.302 -7.473 1.00 0.00 32 ASN A C 5
ATOM 7653 O O . ASN A 1 32 ? 2.131 16.798 -6.405 1.00 0.00 32 ASN A O 5
ATOM 7664 N N . ALA A 1 33 ? 3.467 18.185 -7.566 1.00 0.00 33 ALA A N 5
ATOM 7665 C CA . ALA A 1 33 ? 4.223 18.619 -6.402 1.00 0.00 33 ALA A CA 5
ATOM 7666 C C . ALA A 1 33 ? 3.361 19.461 -5.468 1.00 0.00 33 ALA A C 5
ATOM 7667 O O . ALA A 1 33 ? 3.634 19.555 -4.271 1.00 0.00 33 ALA A O 5
ATOM 7674 N N . ASN A 1 34 ? 2.311 20.056 -6.019 1.00 0.00 34 ASN A N 5
ATOM 7675 C CA . ASN A 1 34 ? 1.441 20.938 -5.257 1.00 0.00 34 ASN A CA 5
ATOM 7676 C C . ASN A 1 34 ? 0.279 20.175 -4.637 1.00 0.00 34 ASN A C 5
ATOM 7677 O O . ASN A 1 34 ? -0.366 20.670 -3.713 1.00 0.00 34 ASN A O 5
ATOM 7688 N N . CYS A 1 35 ? 0.001 18.983 -5.164 1.00 0.00 35 CYS A N 5
ATOM 7689 C CA . CYS A 1 35 ? -1.047 18.134 -4.624 1.00 0.00 35 CYS A CA 5
ATOM 7690 C C . CYS A 1 35 ? -0.773 17.804 -3.165 1.00 0.00 35 CYS A C 5
ATOM 7691 O O . CYS A 1 35 ? 0.055 16.950 -2.849 1.00 0.00 35 CYS A O 5
ATOM 7698 N N . SER A 1 36 ? -1.476 18.488 -2.286 1.00 0.00 36 SER A N 5
ATOM 7699 C CA . SER A 1 36 ? -1.345 18.264 -0.865 1.00 0.00 36 SER A CA 5
ATOM 7700 C C . SER A 1 36 ? -2.603 17.597 -0.338 1.00 0.00 36 SER A C 5
ATOM 7701 O O . SER A 1 36 ? -3.019 17.826 0.800 1.00 0.00 36 SER A O 5
ATOM 7709 N N . LEU A 1 37 ? -3.215 16.787 -1.196 1.00 0.00 37 LEU A N 5
ATOM 7710 C CA . LEU A 1 37 ? -4.390 16.015 -0.830 1.00 0.00 37 LEU A CA 5
ATOM 7711 C C . LEU A 1 37 ? -4.064 15.168 0.406 1.00 0.00 37 LEU A C 5
ATOM 7712 O O . LEU A 1 37 ? -2.995 14.564 0.469 1.00 0.00 37 LEU A O 5
ATOM 7728 N N . PRO A 1 38 ? -4.965 15.137 1.404 1.00 0.00 38 PRO A N 5
ATOM 7729 C CA . PRO A 1 38 ? -4.697 14.514 2.712 1.00 0.00 38 PRO A CA 5
ATOM 7730 C C . PRO A 1 38 ? -4.079 13.122 2.606 1.00 0.00 38 PRO A C 5
ATOM 7731 O O . PRO A 1 38 ? -3.006 12.864 3.157 1.00 0.00 38 PRO A O 5
ATOM 7742 N N . SER A 1 39 ? -4.741 12.243 1.869 1.00 0.00 39 SER A N 5
ATOM 7743 C CA . SER A 1 39 ? -4.280 10.871 1.711 1.00 0.00 39 SER A CA 5
ATOM 7744 C C . SER A 1 39 ? -2.969 10.815 0.926 1.00 0.00 39 SER A C 5
ATOM 7745 O O . SER A 1 39 ? -2.183 9.885 1.086 1.00 0.00 39 SER A O 5
ATOM 7753 N N . CYS A 1 40 ? -2.726 11.830 0.102 1.00 0.00 40 CYS A N 5
ATOM 7754 C CA . CYS A 1 40 ? -1.525 11.876 -0.721 1.00 0.00 40 CYS A CA 5
ATOM 7755 C C . CYS A 1 40 ? -0.307 12.170 0.128 1.00 0.00 40 CYS A C 5
ATOM 7756 O O . CYS A 1 40 ? 0.717 11.515 0.003 1.00 0.00 40 CYS A O 5
ATOM 7763 N N . GLN A 1 41 ? -0.439 13.156 0.998 1.00 0.00 41 GLN A N 5
ATOM 7764 C CA . GLN A 1 41 ? 0.671 13.609 1.807 1.00 0.00 41 GLN A CA 5
ATOM 7765 C C . GLN A 1 41 ? 1.027 12.544 2.837 1.00 0.00 41 GLN A C 5
ATOM 7766 O O . GLN A 1 41 ? 2.198 12.335 3.160 1.00 0.00 41 GLN A O 5
ATOM 7780 N N . LYS A 1 42 ? 0.012 11.835 3.309 1.00 0.00 42 LYS A N 5
ATOM 7781 C CA . LYS A 1 42 ? 0.230 10.752 4.253 1.00 0.00 42 LYS A CA 5
ATOM 7782 C C . LYS A 1 42 ? 0.841 9.554 3.536 1.00 0.00 42 LYS A C 5
ATOM 7783 O O . LYS A 1 42 ? 1.781 8.938 4.036 1.00 0.00 42 LYS A O 5
ATOM 7802 N N . MET A 1 43 ? 0.315 9.232 2.353 1.00 0.00 43 MET A N 5
ATOM 7803 C CA . MET A 1 43 ? 0.868 8.141 1.557 1.00 0.00 43 MET A CA 5
ATOM 7804 C C . MET A 1 43 ? 2.268 8.473 1.076 1.00 0.00 43 MET A C 5
ATOM 7805 O O . MET A 1 43 ? 3.146 7.625 1.057 1.00 0.00 43 MET A O 5
ATOM 7819 N N . LYS A 1 44 ? 2.496 9.707 0.691 1.00 0.00 44 LYS A N 5
ATOM 7820 C CA . LYS A 1 44 ? 3.809 10.081 0.224 1.00 0.00 44 LYS A CA 5
ATOM 7821 C C . LYS A 1 44 ? 4.799 10.061 1.380 1.00 0.00 44 LYS A C 5
ATOM 7822 O O . LYS A 1 44 ? 5.995 9.926 1.174 1.00 0.00 44 LYS A O 5
ATOM 7841 N N . ARG A 1 45 ? 4.299 10.168 2.603 1.00 0.00 45 ARG A N 5
ATOM 7842 C CA . ARG A 1 45 ? 5.154 10.058 3.763 1.00 0.00 45 ARG A CA 5
ATOM 7843 C C . ARG A 1 45 ? 5.456 8.581 4.050 1.00 0.00 45 ARG A C 5
ATOM 7844 O O . ARG A 1 45 ? 6.611 8.218 4.298 1.00 0.00 45 ARG A O 5
ATOM 7865 N N . VAL A 1 46 ? 4.434 7.715 3.954 1.00 0.00 46 VAL A N 5
ATOM 7866 C CA . VAL A 1 46 ? 4.644 6.286 4.160 1.00 0.00 46 VAL A CA 5
ATOM 7867 C C . VAL A 1 46 ? 5.609 5.747 3.100 1.00 0.00 46 VAL A C 5
ATOM 7868 O O . VAL A 1 46 ? 6.558 5.023 3.417 1.00 0.00 46 VAL A O 5
ATOM 7881 N N . VAL A 1 47 ? 5.404 6.180 1.853 1.00 0.00 47 VAL A N 5
ATOM 7882 C CA . VAL A 1 47 ? 6.181 5.701 0.718 1.00 0.00 47 VAL A CA 5
ATOM 7883 C C . VAL A 1 47 ? 7.642 6.131 0.807 1.00 0.00 47 VAL A C 5
ATOM 7884 O O . VAL A 1 47 ? 8.540 5.290 0.795 1.00 0.00 47 VAL A O 5
ATOM 7897 N N . GLN A 1 48 ? 7.883 7.441 0.895 1.00 0.00 48 GLN A N 5
ATOM 7898 C CA . GLN A 1 48 ? 9.248 7.964 0.870 1.00 0.00 48 GLN A CA 5
ATOM 7899 C C . GLN A 1 48 ? 10.042 7.447 2.060 1.00 0.00 48 GLN A C 5
ATOM 7900 O O . GLN A 1 48 ? 11.275 7.475 2.056 1.00 0.00 48 GLN A O 5
ATOM 7914 N N . HIS A 1 49 ? 9.332 6.963 3.070 1.00 0.00 49 HIS A N 5
ATOM 7915 C CA . HIS A 1 49 ? 9.976 6.389 4.231 1.00 0.00 49 HIS A CA 5
ATOM 7916 C C . HIS A 1 49 ? 10.540 5.006 3.909 1.00 0.00 49 HIS A C 5
ATOM 7917 O O . HIS A 1 49 ? 11.662 4.694 4.303 1.00 0.00 49 HIS A O 5
ATOM 7931 N N . THR A 1 50 ? 9.761 4.174 3.216 1.00 0.00 50 THR A N 5
ATOM 7932 C CA . THR A 1 50 ? 10.221 2.830 2.850 1.00 0.00 50 THR A CA 5
ATOM 7933 C C . THR A 1 50 ? 11.528 2.907 2.070 1.00 0.00 50 THR A C 5
ATOM 7934 O O . THR A 1 50 ? 12.378 2.017 2.163 1.00 0.00 50 THR A O 5
ATOM 7945 N N . LYS A 1 51 ? 11.674 3.992 1.322 1.00 0.00 51 LYS A N 5
ATOM 7946 C CA . LYS A 1 51 ? 12.876 4.263 0.543 1.00 0.00 51 LYS A CA 5
ATOM 7947 C C . LYS A 1 51 ? 14.122 4.270 1.424 1.00 0.00 51 LYS A C 5
ATOM 7948 O O . LYS A 1 51 ? 15.155 3.715 1.053 1.00 0.00 51 LYS A O 5
ATOM 7967 N N . GLY A 1 52 ? 14.022 4.888 2.596 1.00 0.00 52 GLY A N 5
ATOM 7968 C CA . GLY A 1 52 ? 15.190 5.027 3.447 1.00 0.00 52 GLY A CA 5
ATOM 7969 C C . GLY A 1 52 ? 15.127 4.198 4.717 1.00 0.00 52 GLY A C 5
ATOM 7970 O O . GLY A 1 52 ? 15.810 4.508 5.695 1.00 0.00 52 GLY A O 5
ATOM 7974 N N . CYS A 1 53 ? 14.321 3.149 4.714 1.00 0.00 53 CYS A N 5
ATOM 7975 C CA . CYS A 1 53 ? 14.175 2.301 5.890 1.00 0.00 53 CYS A CA 5
ATOM 7976 C C . CYS A 1 53 ? 15.194 1.163 5.875 1.00 0.00 53 CYS A C 5
ATOM 7977 O O . CYS A 1 53 ? 15.688 0.773 4.816 1.00 0.00 53 CYS A O 5
ATOM 7984 N N . LYS A 1 54 ? 15.499 0.634 7.055 1.00 0.00 54 LYS A N 5
ATOM 7985 C CA . LYS A 1 54 ? 16.477 -0.442 7.188 1.00 0.00 54 LYS A CA 5
ATOM 7986 C C . LYS A 1 54 ? 15.853 -1.674 7.837 1.00 0.00 54 LYS A C 5
ATOM 7987 O O . LYS A 1 54 ? 16.174 -2.803 7.474 1.00 0.00 54 LYS A O 5
ATOM 8006 N N . ARG A 1 55 ? 14.961 -1.449 8.795 1.00 0.00 55 ARG A N 5
ATOM 8007 C CA . ARG A 1 55 ? 14.267 -2.542 9.486 1.00 0.00 55 ARG A CA 5
ATOM 8008 C C . ARG A 1 55 ? 12.974 -2.914 8.772 1.00 0.00 55 ARG A C 5
ATOM 8009 O O . ARG A 1 55 ? 12.125 -3.610 9.336 1.00 0.00 55 ARG A O 5
ATOM 8030 N N . LYS A 1 56 ? 12.828 -2.410 7.552 1.00 0.00 56 LYS A N 5
ATOM 8031 C CA . LYS A 1 56 ? 11.617 -2.568 6.753 1.00 0.00 56 LYS A CA 5
ATOM 8032 C C . LYS A 1 56 ? 10.969 -3.950 6.854 1.00 0.00 56 LYS A C 5
ATOM 8033 O O . LYS A 1 56 ? 9.901 -4.094 7.446 1.00 0.00 56 LYS A O 5
ATOM 8052 N N . THR A 1 57 ? 11.604 -4.959 6.287 1.00 0.00 57 THR A N 5
ATOM 8053 C CA . THR A 1 57 ? 10.927 -6.233 6.081 1.00 0.00 57 THR A CA 5
ATOM 8054 C C . THR A 1 57 ? 11.413 -7.370 6.982 1.00 0.00 57 THR A C 5
ATOM 8055 O O . THR A 1 57 ? 10.843 -8.462 6.954 1.00 0.00 57 THR A O 5
ATOM 8066 N N . ASN A 1 58 ? 12.435 -7.133 7.797 1.00 0.00 58 ASN A N 5
ATOM 8067 C CA . ASN A 1 58 ? 12.903 -8.170 8.723 1.00 0.00 58 ASN A CA 5
ATOM 8068 C C . ASN A 1 58 ? 12.073 -8.185 10.007 1.00 0.00 58 ASN A C 5
ATOM 8069 O O . ASN A 1 58 ? 12.580 -8.489 11.088 1.00 0.00 58 ASN A O 5
ATOM 8080 N N . GLY A 1 59 ? 10.788 -7.866 9.872 1.00 0.00 59 GLY A N 5
ATOM 8081 C CA . GLY A 1 59 ? 9.878 -7.909 11.002 1.00 0.00 59 GLY A CA 5
ATOM 8082 C C . GLY A 1 59 ? 10.218 -6.893 12.072 1.00 0.00 59 GLY A C 5
ATOM 8083 O O . GLY A 1 59 ? 10.191 -7.204 13.265 1.00 0.00 59 GLY A O 5
ATOM 8087 N N . GLY A 1 60 ? 10.541 -5.685 11.650 1.00 0.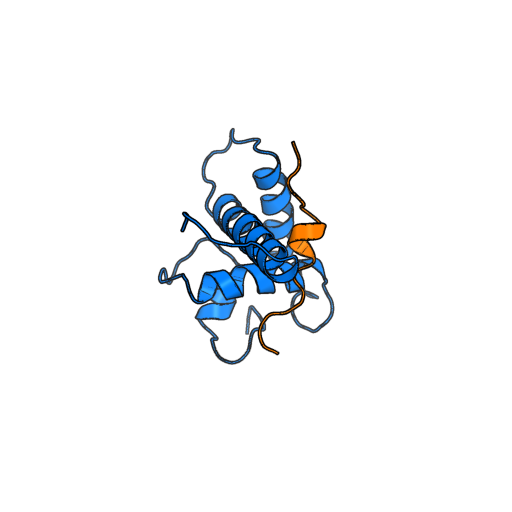00 60 GLY A N 5
ATOM 8088 C CA . GLY A 1 60 ? 10.880 -4.640 12.590 1.00 0.00 60 GLY A CA 5
ATOM 8089 C C . GLY A 1 60 ? 10.009 -3.418 12.418 1.00 0.00 60 GLY A C 5
ATOM 8090 O O . GLY A 1 60 ? 9.345 -2.981 13.360 1.00 0.00 60 GLY A O 5
ATOM 8094 N N . CYS A 1 61 ? 10.013 -2.863 11.217 1.00 0.00 61 CYS A N 5
ATOM 8095 C CA . CYS A 1 61 ? 9.231 -1.673 10.923 1.00 0.00 61 CYS A CA 5
ATOM 8096 C C . CYS A 1 61 ? 7.726 -1.917 10.953 1.00 0.00 61 CYS A C 5
ATOM 8097 O O . CYS A 1 61 ? 7.243 -2.973 10.540 1.00 0.00 61 CYS A O 5
ATOM 8104 N N . PRO A 1 62 ? 6.974 -0.918 11.452 1.00 0.00 62 PRO A N 5
ATOM 8105 C CA . PRO A 1 62 ? 5.526 -0.886 11.326 1.00 0.00 62 PRO A CA 5
ATOM 8106 C C . PRO A 1 62 ? 5.068 -0.423 9.936 1.00 0.00 62 PRO A C 5
ATOM 8107 O O . PRO A 1 62 ? 4.508 -1.206 9.190 1.00 0.00 62 PRO A O 5
ATOM 8118 N N . ILE A 1 63 ? 5.346 0.834 9.577 1.00 0.00 63 ILE A N 5
ATOM 8119 C CA . ILE A 1 63 ? 4.856 1.435 8.323 1.00 0.00 63 ILE A CA 5
ATOM 8120 C C . ILE A 1 63 ? 5.092 0.535 7.122 1.00 0.00 63 ILE A C 5
ATOM 8121 O O . ILE A 1 63 ? 4.172 0.255 6.352 1.00 0.00 63 ILE A O 5
ATOM 8137 N N . CYS A 1 64 ? 6.319 0.073 6.986 1.00 0.00 64 CYS A N 5
ATOM 8138 C CA . CYS A 1 64 ? 6.702 -0.732 5.845 1.00 0.00 64 CYS A CA 5
ATOM 8139 C C . CYS A 1 64 ? 5.986 -2.075 5.845 1.00 0.00 64 CYS A C 5
ATOM 8140 O O . CYS A 1 64 ? 5.799 -2.679 4.799 1.00 0.00 64 CYS A O 5
ATOM 8147 N N . LYS A 1 65 ? 5.553 -2.511 7.015 1.00 0.00 65 LYS A N 5
ATOM 8148 C CA . LYS A 1 65 ? 4.800 -3.756 7.140 1.00 0.00 65 LYS A CA 5
ATOM 8149 C C . LYS A 1 65 ? 3.491 -3.628 6.388 1.00 0.00 65 LYS A C 5
ATOM 8150 O O . LYS A 1 65 ? 3.146 -4.439 5.527 1.00 0.00 65 LYS A O 5
ATOM 8169 N N . GLN A 1 66 ? 2.753 -2.598 6.738 1.00 0.00 66 GLN A N 5
ATOM 8170 C CA . GLN A 1 66 ? 1.460 -2.364 6.129 1.00 0.00 66 GLN A CA 5
ATOM 8171 C C . GLN A 1 66 ? 1.580 -1.867 4.695 1.00 0.00 66 GLN A C 5
ATOM 8172 O O . GLN A 1 66 ? 0.673 -2.076 3.895 1.00 0.00 66 GLN A O 5
ATOM 8186 N N . LEU A 1 67 ? 2.690 -1.229 4.360 1.00 0.00 67 LEU A N 5
ATOM 8187 C CA . LEU A 1 67 ? 2.934 -0.865 2.971 1.00 0.00 67 LEU A CA 5
ATOM 8188 C C . LEU A 1 67 ? 3.270 -2.102 2.146 1.00 0.00 67 LEU A C 5
ATOM 8189 O O . LEU A 1 67 ? 3.035 -2.130 0.936 1.00 0.00 67 LEU A O 5
ATOM 8205 N N . ILE A 1 68 ? 3.816 -3.125 2.805 1.00 0.00 68 ILE A N 5
ATOM 8206 C CA . ILE A 1 68 ? 4.003 -4.417 2.189 1.00 0.00 68 ILE A CA 5
ATOM 8207 C C . ILE A 1 68 ? 2.650 -4.952 1.746 1.00 0.00 68 ILE A C 5
ATOM 8208 O O . ILE A 1 68 ? 2.495 -5.436 0.626 1.00 0.00 68 ILE A O 5
ATOM 8224 N N . ALA A 1 69 ? 1.673 -4.834 2.636 1.00 0.00 69 ALA A N 5
ATOM 8225 C CA . ALA A 1 69 ? 0.352 -5.365 2.383 1.00 0.00 69 ALA A CA 5
ATOM 8226 C C . ALA A 1 69 ? -0.254 -4.753 1.126 1.00 0.00 69 ALA A C 5
ATOM 8227 O O . ALA A 1 69 ? -0.503 -5.461 0.153 1.00 0.00 69 ALA A O 5
ATOM 8234 N N . LEU A 1 70 ? -0.459 -3.435 1.143 1.00 0.00 70 LEU A N 5
ATOM 8235 C CA . LEU A 1 70 ? -1.077 -2.732 0.023 1.00 0.00 70 LEU A CA 5
ATOM 8236 C C . LEU A 1 70 ? -0.402 -3.061 -1.301 1.00 0.00 70 LEU A C 5
ATOM 8237 O O . LEU A 1 70 ? -1.069 -3.441 -2.263 1.00 0.00 70 LEU A O 5
ATOM 8253 N N . ALA A 1 71 ? 0.916 -2.942 -1.355 1.00 0.00 71 ALA A N 5
ATOM 8254 C CA . ALA A 1 71 ? 1.620 -3.161 -2.597 1.00 0.00 71 ALA A CA 5
ATOM 8255 C C . ALA A 1 71 ? 1.543 -4.621 -3.040 1.00 0.00 71 ALA A C 5
ATOM 8256 O O . ALA A 1 71 ? 1.787 -4.918 -4.201 1.00 0.00 71 ALA A O 5
ATOM 8263 N N . ALA A 1 72 ? 1.196 -5.524 -2.122 1.00 0.00 72 ALA A N 5
ATOM 8264 C CA . ALA A 1 72 ? 1.022 -6.933 -2.460 1.00 0.00 72 ALA A CA 5
ATOM 8265 C C . ALA A 1 72 ? -0.338 -7.198 -3.102 1.00 0.00 72 ALA A C 5
ATOM 8266 O O . ALA A 1 72 ? -0.409 -7.873 -4.130 1.00 0.00 72 ALA A O 5
ATOM 8273 N N . TYR A 1 73 ? -1.419 -6.678 -2.505 1.00 0.00 73 TYR A N 5
ATOM 8274 C CA . TYR A 1 73 ? -2.753 -6.783 -3.137 1.00 0.00 73 TYR A CA 5
ATOM 8275 C C . TYR A 1 73 ? -2.640 -6.224 -4.530 1.00 0.00 73 TYR A C 5
ATOM 8276 O O . TYR A 1 73 ? -3.014 -6.845 -5.530 1.00 0.00 73 TYR A O 5
ATOM 8294 N N . HIS A 1 74 ? -2.082 -5.029 -4.556 1.00 0.00 74 HIS A N 5
ATOM 8295 C CA . HIS A 1 74 ? -1.896 -4.285 -5.764 1.00 0.00 74 HIS A CA 5
ATOM 8296 C C . HIS A 1 74 ? -0.952 -5.025 -6.720 1.00 0.00 74 HIS A C 5
ATOM 8297 O O . HIS A 1 74 ? -1.106 -4.933 -7.932 1.00 0.00 74 HIS A O 5
ATOM 8311 N N . ALA A 1 75 ? 0.019 -5.752 -6.164 1.00 0.00 75 ALA A N 5
ATOM 8312 C CA . ALA A 1 75 ? 1.010 -6.466 -6.973 1.00 0.00 75 ALA A CA 5
ATOM 8313 C C . ALA A 1 75 ? 0.336 -7.475 -7.894 1.00 0.00 75 ALA A C 5
ATOM 8314 O O . ALA A 1 75 ? 0.719 -7.624 -9.055 1.00 0.00 75 ALA A O 5
ATOM 8321 N N . LYS A 1 76 ? -0.667 -8.171 -7.364 1.00 0.00 76 LYS A N 5
ATOM 8322 C CA . LYS A 1 76 ? -1.418 -9.145 -8.153 1.00 0.00 76 LYS A CA 5
ATOM 8323 C C . LYS A 1 76 ? -2.168 -8.455 -9.285 1.00 0.00 76 LYS A C 5
ATOM 8324 O O . LYS A 1 76 ? -2.237 -8.960 -10.405 1.00 0.00 76 LYS A O 5
ATOM 8343 N N . HIS A 1 77 ? -2.731 -7.295 -8.984 1.00 0.00 77 HIS A N 5
ATOM 8344 C CA . HIS A 1 77 ? -3.511 -6.550 -9.963 1.00 0.00 77 HIS A CA 5
ATOM 8345 C C . HIS A 1 77 ? -2.639 -5.499 -10.653 1.00 0.00 77 HIS A C 5
ATOM 8346 O O . HIS A 1 77 ? -3.085 -4.388 -10.937 1.00 0.00 77 HIS A O 5
ATOM 8361 N N . CYS A 1 78 ? -1.387 -5.852 -10.906 1.00 0.00 78 CYS A N 5
ATOM 8362 C CA . CYS A 1 78 ? -0.457 -4.942 -11.548 1.00 0.00 78 CYS A CA 5
ATOM 8363 C C . CYS A 1 78 ? 0.371 -5.674 -12.595 1.00 0.00 78 CYS A C 5
ATOM 8364 O O . CYS A 1 78 ? 1.044 -6.658 -12.290 1.00 0.00 78 CYS A O 5
ATOM 8371 N N . GLN A 1 79 ? 0.318 -5.192 -13.825 1.00 0.00 79 GLN A N 5
ATOM 8372 C CA . GLN A 1 79 ? 1.088 -5.786 -14.904 1.00 0.00 79 GLN A CA 5
ATOM 8373 C C . GLN A 1 79 ? 2.368 -4.988 -15.154 1.00 0.00 79 GLN A C 5
ATOM 8374 O O . GLN A 1 79 ? 3.282 -5.454 -15.836 1.00 0.00 79 GLN A O 5
ATOM 8388 N N . GLU A 1 80 ? 2.433 -3.791 -14.582 1.00 0.00 80 GLU A N 5
ATOM 8389 C CA . GLU A 1 80 ? 3.604 -2.927 -14.741 1.00 0.00 80 GLU A CA 5
ATOM 8390 C C . GLU A 1 80 ? 4.853 -3.595 -14.179 1.00 0.00 80 GLU A C 5
ATOM 8391 O O . GLU A 1 80 ? 4.896 -3.972 -13.005 1.00 0.00 80 GLU A O 5
ATOM 8403 N N . ASN A 1 81 ? 5.871 -3.730 -15.011 1.00 0.00 81 ASN A N 5
ATOM 8404 C CA . ASN A 1 81 ? 7.121 -4.328 -14.582 1.00 0.00 81 ASN A CA 5
ATOM 8405 C C . ASN A 1 81 ? 8.066 -3.253 -14.057 1.00 0.00 81 ASN A C 5
ATOM 8406 O O . ASN A 1 81 ? 9.041 -3.548 -13.373 1.00 0.00 81 ASN A O 5
ATOM 8417 N N . LYS A 1 82 ? 7.776 -2.003 -14.393 1.00 0.00 82 LYS A N 5
ATOM 8418 C CA . LYS A 1 82 ? 8.538 -0.876 -13.884 1.00 0.00 82 LYS A CA 5
ATOM 8419 C C . LYS A 1 82 ? 7.617 0.063 -13.112 1.00 0.00 82 LYS A C 5
ATOM 8420 O O . LYS A 1 82 ? 7.627 1.280 -13.301 1.00 0.00 82 LYS A O 5
ATOM 8439 N N . CYS A 1 83 ? 6.816 -0.544 -12.254 1.00 0.00 83 CYS A N 5
ATOM 8440 C CA . CYS A 1 83 ? 5.828 0.152 -11.438 1.00 0.00 83 CYS A CA 5
ATOM 8441 C C . CYS A 1 83 ? 6.446 1.214 -10.523 1.00 0.00 83 CYS A C 5
ATOM 8442 O O . CYS A 1 83 ? 7.558 1.048 -10.015 1.00 0.00 83 CYS A O 5
ATOM 8449 N N . PRO A 1 84 ? 5.716 2.331 -10.320 1.00 0.00 84 PRO A N 5
ATOM 8450 C CA . PRO A 1 84 ? 6.083 3.371 -9.348 1.00 0.00 84 PRO A CA 5
ATOM 8451 C C . PRO A 1 84 ? 5.902 2.921 -7.897 1.00 0.00 84 PRO A C 5
ATOM 8452 O O . PRO A 1 84 ? 6.692 3.296 -7.033 1.00 0.00 84 PRO A O 5
ATOM 8463 N N . VAL A 1 85 ? 4.837 2.149 -7.628 1.00 0.00 85 VAL A N 5
ATOM 8464 C CA . VAL A 1 85 ? 4.572 1.630 -6.287 1.00 0.00 85 VAL A CA 5
ATOM 8465 C C . VAL A 1 85 ? 5.797 0.910 -5.718 1.00 0.00 85 VAL A C 5
ATOM 8466 O O . VAL A 1 85 ? 6.183 -0.153 -6.209 1.00 0.00 85 VAL A O 5
ATOM 8479 N N . PRO A 1 86 ? 6.415 1.500 -4.688 1.00 0.00 86 PRO A N 5
ATOM 8480 C CA . PRO A 1 86 ? 7.710 1.053 -4.156 1.00 0.00 86 PRO A CA 5
ATOM 8481 C C . PRO A 1 86 ? 7.775 -0.448 -3.913 1.00 0.00 86 PRO A C 5
ATOM 8482 O O . PRO A 1 86 ? 8.503 -1.187 -4.597 1.00 0.00 86 PRO A O 5
ATOM 8493 N N . PHE A 1 87 ? 6.986 -0.889 -2.952 1.00 0.00 87 PHE A N 5
ATOM 8494 C CA . PHE A 1 87 ? 6.998 -2.270 -2.524 1.00 0.00 87 PHE A CA 5
ATOM 8495 C C . PHE A 1 87 ? 6.423 -3.210 -3.569 1.00 0.00 87 PHE A C 5
ATOM 8496 O O . PHE A 1 87 ? 6.682 -4.402 -3.516 1.00 0.00 87 PHE A O 5
ATOM 8513 N N . CYS A 1 88 ? 5.673 -2.684 -4.534 1.00 0.00 88 CYS A N 5
ATOM 8514 C CA . CYS A 1 88 ? 5.081 -3.542 -5.549 1.00 0.00 88 CYS A CA 5
ATOM 8515 C C . CYS A 1 88 ? 6.171 -4.199 -6.345 1.00 0.00 88 CYS A C 5
ATOM 8516 O O . CYS A 1 88 ? 6.183 -5.404 -6.511 1.00 0.00 88 CYS A O 5
ATOM 8523 N N . LEU A 1 89 ? 7.105 -3.399 -6.817 1.00 0.00 89 LEU A N 5
ATOM 8524 C CA . LEU A 1 89 ? 8.153 -3.916 -7.660 1.00 0.00 89 LEU A CA 5
ATOM 8525 C C . LEU A 1 89 ? 9.091 -4.797 -6.850 1.00 0.00 89 LEU A C 5
ATOM 8526 O O . LEU A 1 89 ? 9.680 -5.740 -7.377 1.00 0.00 89 LEU A O 5
ATOM 8542 N N . ASN A 1 90 ? 9.204 -4.509 -5.560 1.00 0.00 90 ASN A N 5
ATOM 8543 C CA . ASN A 1 90 ? 10.014 -5.336 -4.678 1.00 0.00 90 ASN A CA 5
ATOM 8544 C C . ASN A 1 90 ? 9.326 -6.684 -4.475 1.00 0.00 90 ASN A C 5
ATOM 8545 O O . ASN A 1 90 ? 9.928 -7.744 -4.654 1.00 0.00 90 ASN A O 5
ATOM 8556 N N . ILE A 1 91 ? 8.046 -6.624 -4.127 1.00 0.00 91 ILE A N 5
ATOM 8557 C CA . ILE A 1 91 ? 7.239 -7.813 -3.896 1.00 0.00 91 ILE A CA 5
ATOM 8558 C C . ILE A 1 91 ? 7.055 -8.607 -5.179 1.00 0.00 91 ILE A C 5
ATOM 8559 O O . ILE A 1 91 ? 7.461 -9.758 -5.268 1.00 0.00 91 ILE A O 5
ATOM 8575 N N . LYS A 1 92 ? 6.443 -7.965 -6.162 1.00 0.00 92 LYS A N 5
ATOM 8576 C CA . LYS A 1 92 ? 6.047 -8.605 -7.403 1.00 0.00 92 LYS A CA 5
ATOM 8577 C C . LYS A 1 92 ? 7.233 -9.287 -8.101 1.00 0.00 92 LYS A C 5
ATOM 8578 O O . LYS A 1 92 ? 7.072 -10.354 -8.700 1.00 0.00 92 LYS A O 5
ATOM 8597 N N . GLN A 1 93 ? 8.425 -8.686 -8.020 1.00 0.00 93 GLN A N 5
ATOM 8598 C CA . GLN A 1 93 ? 9.615 -9.296 -8.621 1.00 0.00 93 GLN A CA 5
ATOM 8599 C C . GLN A 1 93 ? 10.104 -10.495 -7.808 1.00 0.00 93 GLN A C 5
ATOM 8600 O O . GLN A 1 93 ? 10.537 -11.498 -8.375 1.00 0.00 93 GLN A O 5
ATOM 8614 N N . LYS A 1 94 ? 10.047 -10.393 -6.486 1.00 0.00 94 LYS A N 5
ATOM 8615 C CA . LYS A 1 94 ? 10.568 -11.443 -5.625 1.00 0.00 94 LYS A CA 5
ATOM 8616 C C . LYS A 1 94 ? 9.538 -12.547 -5.376 1.00 0.00 94 LYS A C 5
ATOM 8617 O O . LYS A 1 94 ? 9.800 -13.721 -5.633 1.00 0.00 94 LYS A O 5
ATOM 8636 N N . GLY A 1 95 ? 8.371 -12.157 -4.882 1.00 0.00 95 GLY A N 5
ATOM 8637 C CA . GLY A 1 95 ? 7.292 -13.096 -4.614 1.00 0.00 95 GLY A CA 5
ATOM 8638 C C . GLY A 1 95 ? 7.497 -13.943 -3.365 1.00 0.00 95 GLY A C 5
ATOM 8639 O O . GLY A 1 95 ? 6.544 -14.202 -2.634 1.00 0.00 95 GLY A O 5
ATOM 8643 N N . SER A 1 96 ? 8.727 -14.371 -3.113 1.00 0.00 96 SER A N 5
ATOM 8644 C CA . SER A 1 96 ? 9.022 -15.203 -1.952 1.00 0.00 96 SER A CA 5
ATOM 8645 C C . SER A 1 96 ? 9.539 -14.367 -0.778 1.00 0.00 96 SER A C 5
ATOM 8646 O O . SER A 1 96 ? 9.097 -14.539 0.357 1.00 0.00 96 SER A O 5
ATOM 8654 N N . GLU A 1 97 ? 10.474 -13.461 -1.075 1.00 0.00 97 GLU A N 5
ATOM 8655 C CA . GLU A 1 97 ? 11.201 -12.689 -0.057 1.00 0.00 97 GLU A CA 5
ATOM 8656 C C . GLU A 1 97 ? 10.294 -12.036 0.981 1.00 0.00 97 GLU A C 5
ATOM 8657 O O . GLU A 1 97 ? 10.486 -12.216 2.180 1.00 0.00 97 GLU A O 5
ATOM 8669 N N . PHE A 1 98 ? 9.333 -11.259 0.519 1.00 0.00 98 PHE A N 5
ATOM 8670 C CA . PHE A 1 98 ? 8.480 -10.490 1.417 1.00 0.00 98 PHE A CA 5
ATOM 8671 C C . PHE A 1 98 ? 7.548 -11.374 2.260 1.00 0.00 98 PHE A C 5
ATOM 8672 O O . PHE A 1 98 ? 7.504 -11.213 3.478 1.00 0.00 98 PHE A O 5
ATOM 8689 N N . PRO A 1 99 ? 6.778 -12.303 1.653 1.00 0.00 99 PRO A N 5
ATOM 8690 C CA . PRO A 1 99 ? 5.956 -13.249 2.422 1.00 0.00 99 PRO A CA 5
ATOM 8691 C C . PRO A 1 99 ? 6.791 -14.091 3.389 1.00 0.00 99 PRO A C 5
ATOM 8692 O O . PRO A 1 99 ? 6.493 -14.160 4.580 1.00 0.00 99 PRO A O 5
ATOM 8703 N N . ALA A 1 100 ? 7.841 -14.716 2.872 1.00 0.00 100 ALA A N 5
ATOM 8704 C CA . ALA A 1 100 ? 8.710 -15.553 3.685 1.00 0.00 100 ALA A CA 5
ATOM 8705 C C . ALA A 1 100 ? 10.125 -14.987 3.731 1.00 0.00 100 ALA A C 5
ATOM 8706 O O . ALA A 1 100 ? 10.989 -15.367 2.932 1.00 0.00 100 ALA A O 5
ATOM 8713 N N . GLY A 1 101 ? 10.356 -14.073 4.666 1.00 0.00 101 GLY A N 5
ATOM 8714 C CA . GLY A 1 101 ? 11.659 -13.450 4.795 1.00 0.00 101 GLY A CA 5
ATOM 8715 C C . GLY A 1 101 ? 12.679 -14.365 5.440 1.00 0.00 101 GLY A C 5
ATOM 8716 O O . GLY A 1 101 ? 13.831 -14.426 5.005 1.00 0.00 101 GLY A O 5
ATOM 8720 N N . ASN A 1 102 ? 12.249 -15.074 6.475 1.00 0.00 102 ASN A N 5
ATOM 8721 C CA . ASN A 1 102 ? 13.107 -16.011 7.189 1.00 0.00 102 ASN A CA 5
ATOM 8722 C C . ASN A 1 102 ? 12.351 -17.302 7.458 1.00 0.00 102 ASN A C 5
ATOM 8723 O O . ASN A 1 102 ? 11.522 -17.321 8.390 1.00 0.00 102 ASN A O 5
ATOM 8735 N N . GLY B 2 1 ? -2.041 -18.739 5.225 1.00 0.00 201 GLY B N 5
ATOM 8736 C CA . GLY B 2 1 ? -2.031 -18.162 3.859 1.00 0.00 201 GLY B CA 5
ATOM 8737 C C . GLY B 2 1 ? -2.847 -16.888 3.773 1.00 0.00 201 GLY B C 5
ATOM 8738 O O . GLY B 2 1 ? -3.712 -16.746 2.907 1.00 0.00 201 GLY B O 5
ATOM 8744 N N . MET B 2 2 ? -2.579 -15.961 4.681 1.00 0.00 202 MET B N 5
ATOM 8745 C CA . MET B 2 2 ? -3.274 -14.684 4.711 1.00 0.00 202 MET B CA 5
ATOM 8746 C C . MET B 2 2 ? -2.305 -13.556 4.397 1.00 0.00 202 MET B C 5
ATOM 8747 O O . MET B 2 2 ? -1.088 -13.748 4.420 1.00 0.00 202 MET B O 5
ATOM 8761 N N . TYR B 2 3 ? -2.845 -12.388 4.096 1.00 0.00 203 TYR B N 5
ATOM 8762 C CA . TYR B 2 3 ? -2.025 -11.222 3.817 1.00 0.00 203 TYR B CA 5
ATOM 8763 C C . TYR B 2 3 ? -1.795 -10.433 5.097 1.00 0.00 203 TYR B C 5
ATOM 8764 O O . TYR B 2 3 ? -2.719 -10.257 5.896 1.00 0.00 203 TYR B O 5
ATOM 8782 N N . PRO B 2 4 ? -0.549 -9.974 5.313 1.00 0.00 204 PRO B N 5
ATOM 8783 C CA . PRO B 2 4 ? -0.173 -9.199 6.501 1.00 0.00 204 PRO B CA 5
ATOM 8784 C C . PRO B 2 4 ? -1.095 -8.006 6.728 1.00 0.00 204 PRO B C 5
ATOM 8785 O O . PRO B 2 4 ? -1.402 -7.264 5.795 1.00 0.00 204 PRO B O 5
ATOM 8796 N N . ASP B 2 5 ? -1.519 -7.833 7.978 1.00 0.00 205 ASP B N 5
ATOM 8797 C CA . ASP B 2 5 ? -2.506 -6.824 8.340 1.00 0.00 205 ASP B CA 5
ATOM 8798 C C . ASP B 2 5 ? -2.074 -5.434 7.888 1.00 0.00 205 ASP B C 5
ATOM 8799 O O . ASP B 2 5 ? -1.003 -4.937 8.244 1.00 0.00 205 ASP B O 5
ATOM 8808 N N . PRO B 2 6 ? -2.907 -4.808 7.061 1.00 0.00 206 PRO B N 5
ATOM 8809 C CA . PRO B 2 6 ? -2.641 -3.507 6.491 1.00 0.00 206 PRO B CA 5
ATOM 8810 C C . PRO B 2 6 ? -3.213 -2.370 7.320 1.00 0.00 206 PRO B C 5
ATOM 8811 O O . PRO B 2 6 ? -4.152 -1.686 6.911 1.00 0.00 206 PRO B O 5
ATOM 8822 N N . GLY B 2 7 ? -2.633 -2.166 8.479 1.00 0.00 207 GLY B N 5
ATOM 8823 C CA . GLY B 2 7 ? -3.025 -1.059 9.337 1.00 0.00 207 GLY B CA 5
ATOM 8824 C C . GLY B 2 7 ? -2.847 0.305 8.682 1.00 0.00 207 GLY B C 5
ATOM 8825 O O . GLY B 2 7 ? -3.302 1.313 9.215 1.00 0.00 207 GLY B O 5
ATOM 8829 N N . LEU B 2 8 ? -2.203 0.333 7.516 1.00 0.00 208 LEU B N 5
ATOM 8830 C CA . LEU B 2 8 ? -1.947 1.577 6.795 1.00 0.00 208 LEU B CA 5
ATOM 8831 C C . LEU B 2 8 ? -3.248 2.277 6.404 1.00 0.00 208 LEU B C 5
ATOM 8832 O O . LEU B 2 8 ? -3.319 3.501 6.423 1.00 0.00 208 LEU B O 5
ATOM 8848 N N . LEU B 2 9 ? -4.281 1.505 6.060 1.00 0.00 209 LEU B N 5
ATOM 8849 C CA . LEU B 2 9 ? -5.556 2.099 5.638 1.00 0.00 209 LEU B CA 5
ATOM 8850 C C . LEU B 2 9 ? -6.307 2.679 6.838 1.00 0.00 209 LEU B C 5
ATOM 8851 O O . LEU B 2 9 ? -7.273 3.422 6.681 1.00 0.00 209 LEU B O 5
ATOM 8867 N N . SER B 2 10 ? -5.851 2.330 8.034 1.00 0.00 210 SER B N 5
ATOM 8868 C CA . SER B 2 10 ? -6.360 2.934 9.257 1.00 0.00 210 SER B CA 5
ATOM 8869 C C . SER B 2 10 ? -5.463 4.112 9.643 1.00 0.00 210 SER B C 5
ATOM 8870 O O . SER B 2 10 ? -5.938 5.175 10.045 1.00 0.00 210 SER B O 5
ATOM 8878 N N . TYR B 2 11 ? -4.156 3.894 9.499 1.00 0.00 211 TYR B N 5
ATOM 8879 C CA . TYR B 2 11 ? -3.141 4.923 9.710 1.00 0.00 211 TYR B CA 5
ATOM 8880 C C . TYR B 2 11 ? -3.417 6.130 8.809 1.00 0.00 211 TYR B C 5
ATOM 8881 O O . TYR B 2 11 ? -3.138 7.281 9.164 1.00 0.00 211 TYR B O 5
ATOM 8899 N N . ILE B 2 12 ? -3.964 5.849 7.635 1.00 0.00 212 ILE B N 5
ATOM 8900 C CA . ILE B 2 12 ? -4.376 6.880 6.703 1.00 0.00 212 ILE B CA 5
ATOM 8901 C C . ILE B 2 12 ? -5.846 6.697 6.351 1.00 0.00 212 ILE B C 5
ATOM 8902 O O . ILE B 2 12 ? -6.197 6.338 5.227 1.00 0.00 212 ILE B O 5
ATOM 8918 N N . ASN B 2 13 ? -6.708 6.932 7.326 1.00 0.00 213 ASN B N 5
ATOM 8919 C CA . ASN B 2 13 ? -8.147 6.851 7.110 1.00 0.00 213 ASN B CA 5
ATOM 8920 C C . ASN B 2 13 ? -8.632 8.152 6.472 1.00 0.00 213 ASN B C 5
ATOM 8921 O O . ASN B 2 13 ? -9.561 8.793 6.966 1.00 0.00 213 ASN B O 5
ATOM 8932 N N . GLU B 2 14 ? -7.983 8.524 5.365 1.00 0.00 214 GLU B N 5
ATOM 8933 C CA . GLU B 2 14 ? -8.202 9.834 4.720 1.00 0.00 214 GLU B CA 5
ATOM 8934 C C . GLU B 2 14 ? -8.045 10.954 5.739 1.00 0.00 214 GLU B C 5
ATOM 8935 O O . GLU B 2 14 ? -8.933 11.790 5.926 1.00 0.00 214 GLU B O 5
ATOM 8947 N N . LEU B 2 15 ? -6.891 10.956 6.387 1.00 0.00 215 LEU B N 5
ATOM 8948 C CA . LEU B 2 15 ? -6.596 11.901 7.451 1.00 0.00 215 LEU B CA 5
ATOM 8949 C C . LEU B 2 15 ? -5.572 12.923 6.971 1.00 0.00 215 LEU B C 5
ATOM 8950 O O . LEU B 2 15 ? -5.008 12.778 5.888 1.00 0.00 215 LEU B O 5
ATOM 8966 N N . CYS B 2 16 ? -5.335 13.944 7.777 1.00 0.00 216 CYS B N 5
ATOM 8967 C CA . CYS B 2 16 ? -4.372 14.981 7.441 1.00 0.00 216 CYS B CA 5
ATOM 8968 C C . CYS B 2 16 ? -3.771 15.559 8.720 1.00 0.00 216 CYS B C 5
ATOM 8969 O O . CYS B 2 16 ? -4.411 16.434 9.344 1.00 0.00 216 CYS B O 5
ATOM 8981 N N . SER A 1 1 ? -17.809 -13.751 -1.257 1.00 0.00 1 SER A N 6
ATOM 8982 C CA . SER A 1 1 ? -18.224 -13.054 -2.490 1.00 0.00 1 SER A CA 6
ATOM 8983 C C . SER A 1 1 ? -19.014 -14.010 -3.380 1.00 0.00 1 SER A C 6
ATOM 8984 O O . SER A 1 1 ? -19.414 -15.091 -2.942 1.00 0.00 1 SER A O 6
ATOM 8994 N N . GLY A 1 2 ? -19.236 -13.610 -4.622 1.00 0.00 2 GLY A N 6
ATOM 8995 C CA . GLY A 1 2 ? -20.010 -14.414 -5.542 1.00 0.00 2 GLY A CA 6
ATOM 8996 C C . GLY A 1 2 ? -21.050 -13.583 -6.255 1.00 0.00 2 GLY A C 6
ATOM 8997 O O . GLY A 1 2 ? -20.895 -12.365 -6.373 1.00 0.00 2 GLY A O 6
ATOM 9001 N N . GLY A 1 3 ? -22.111 -14.228 -6.719 1.00 0.00 3 GLY A N 6
ATOM 9002 C CA . GLY A 1 3 ? -23.178 -13.517 -7.395 1.00 0.00 3 GLY A CA 6
ATOM 9003 C C . GLY A 1 3 ? -23.838 -12.494 -6.496 1.00 0.00 3 GLY A C 6
ATOM 9004 O O . GLY A 1 3 ? -23.993 -11.331 -6.868 1.00 0.00 3 GLY A O 6
ATOM 9008 N N . ARG A 1 4 ? -24.214 -12.927 -5.304 1.00 0.00 4 ARG A N 6
ATOM 9009 C CA . ARG A 1 4 ? -24.824 -12.041 -4.326 1.00 0.00 4 ARG A CA 6
ATOM 9010 C C . ARG A 1 4 ? -23.781 -11.125 -3.702 1.00 0.00 4 ARG A C 6
ATOM 9011 O O . ARG A 1 4 ? -24.057 -9.949 -3.461 1.00 0.00 4 ARG A O 6
ATOM 9032 N N . ALA A 1 5 ? -22.593 -11.671 -3.446 1.00 0.00 5 ALA A N 6
ATOM 9033 C CA . ALA A 1 5 ? -21.477 -10.900 -2.900 1.00 0.00 5 ALA A CA 6
ATOM 9034 C C . ALA A 1 5 ? -21.887 -10.187 -1.619 1.00 0.00 5 ALA A C 6
ATOM 9035 O O . ALA A 1 5 ? -22.117 -8.972 -1.611 1.00 0.00 5 ALA A O 6
ATOM 9042 N N . THR A 1 6 ? -21.990 -10.957 -0.548 1.00 0.00 6 THR A N 6
ATOM 9043 C CA . THR A 1 6 ? -22.438 -10.441 0.732 1.00 0.00 6 THR A CA 6
ATOM 9044 C C . THR A 1 6 ? -21.490 -9.379 1.271 1.00 0.00 6 THR A C 6
ATOM 9045 O O . THR A 1 6 ? -20.286 -9.613 1.417 1.00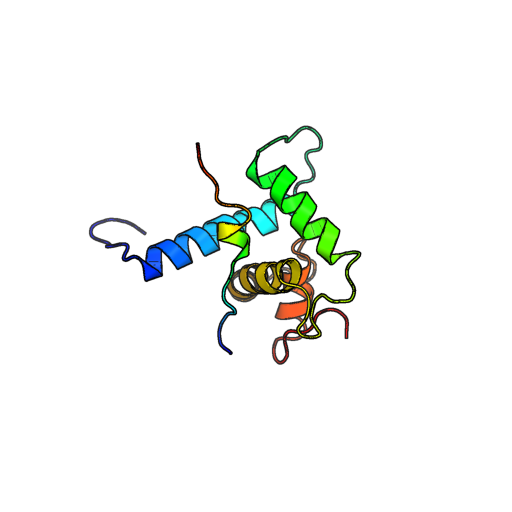 0.00 6 THR A O 6
ATOM 9056 N N . GLN A 1 7 ? -22.038 -8.212 1.562 1.00 0.00 7 GLN A N 6
ATOM 9057 C CA . GLN A 1 7 ? -21.248 -7.112 2.077 1.00 0.00 7 GLN A CA 6
ATOM 9058 C C . GLN A 1 7 ? -21.075 -7.256 3.574 1.00 0.00 7 GLN A C 6
ATOM 9059 O O . GLN A 1 7 ? -21.939 -6.871 4.365 1.00 0.00 7 GLN A O 6
ATOM 9073 N N . SER A 1 8 ? -19.959 -7.829 3.948 1.00 0.00 8 SER A N 6
ATOM 9074 C CA . SER A 1 8 ? -19.624 -8.046 5.334 1.00 0.00 8 SER A CA 6
ATOM 9075 C C . SER A 1 8 ? -18.383 -7.228 5.677 1.00 0.00 8 SER A C 6
ATOM 9076 O O . SER A 1 8 ? -17.819 -6.586 4.786 1.00 0.00 8 SER A O 6
ATOM 9084 N N . PRO A 1 9 ? -17.943 -7.210 6.947 1.00 0.00 9 PRO A N 6
ATOM 9085 C CA . PRO A 1 9 ? -16.718 -6.515 7.344 1.00 0.00 9 PRO A CA 6
ATOM 9086 C C . PRO A 1 9 ? -15.550 -6.822 6.410 1.00 0.00 9 PRO A C 6
ATOM 9087 O O . PRO A 1 9 ? -14.815 -5.920 6.015 1.00 0.00 9 PRO A O 6
ATOM 9098 N N . GLY A 1 10 ? -15.414 -8.095 6.044 1.00 0.00 10 GLY A N 6
ATOM 9099 C CA . GLY A 1 10 ? -14.376 -8.519 5.116 1.00 0.00 10 GLY A CA 6
ATOM 9100 C C . GLY A 1 10 ? -14.384 -7.737 3.818 1.00 0.00 10 GLY A C 6
ATOM 9101 O O . GLY A 1 10 ? -13.337 -7.320 3.321 1.00 0.00 10 GLY A O 6
ATOM 9105 N N . ASP A 1 11 ? -15.574 -7.521 3.284 1.00 0.00 11 ASP A N 6
ATOM 9106 C CA . ASP A 1 11 ? -15.737 -6.822 2.012 1.00 0.00 11 ASP A CA 6
ATOM 9107 C C . ASP A 1 11 ? -15.292 -5.371 2.141 1.00 0.00 11 ASP A C 6
ATOM 9108 O O . ASP A 1 11 ? -14.565 -4.851 1.295 1.00 0.00 11 ASP A O 6
ATOM 9117 N N . SER A 1 12 ? -15.688 -4.736 3.233 1.00 0.00 12 SER A N 6
ATOM 9118 C CA . SER A 1 12 ? -15.433 -3.322 3.422 1.00 0.00 12 SER A CA 6
ATOM 9119 C C . SER A 1 12 ? -13.986 -3.109 3.861 1.00 0.00 12 SER A C 6
ATOM 9120 O O . SER A 1 12 ? -13.402 -2.041 3.668 1.00 0.00 12 SER A O 6
ATOM 9128 N N . ARG A 1 13 ? -13.422 -4.152 4.448 1.00 0.00 13 ARG A N 6
ATOM 9129 C CA . ARG A 1 13 ? -12.031 -4.203 4.820 1.00 0.00 13 ARG A CA 6
ATOM 9130 C C . ARG A 1 13 ? -11.174 -4.209 3.557 1.00 0.00 13 ARG A C 6
ATOM 9131 O O . ARG A 1 13 ? -10.258 -3.402 3.410 1.00 0.00 13 ARG A O 6
ATOM 9152 N N . ARG A 1 14 ? -11.507 -5.111 2.638 1.00 0.00 14 ARG A N 6
ATOM 9153 C CA . ARG A 1 14 ? -10.810 -5.213 1.358 1.00 0.00 14 ARG A CA 6
ATOM 9154 C C . ARG A 1 14 ? -11.006 -3.935 0.558 1.00 0.00 14 ARG A C 6
ATOM 9155 O O . ARG A 1 14 ? -10.156 -3.527 -0.231 1.00 0.00 14 ARG A O 6
ATOM 9176 N N . LEU A 1 15 ? -12.147 -3.316 0.774 1.00 0.00 15 LEU A N 6
ATOM 9177 C CA . LEU A 1 15 ? -12.489 -2.063 0.136 1.00 0.00 15 LEU A CA 6
ATOM 9178 C C . LEU A 1 15 ? -11.567 -0.954 0.630 1.00 0.00 15 LEU A C 6
ATOM 9179 O O . LEU A 1 15 ? -11.029 -0.184 -0.163 1.00 0.00 15 LEU A O 6
ATOM 9195 N N . SER A 1 16 ? -11.377 -0.894 1.947 1.00 0.00 16 SER A N 6
ATOM 9196 C CA . SER A 1 16 ? -10.449 0.053 2.546 1.00 0.00 16 SER A CA 6
ATOM 9197 C C . SER A 1 16 ? -9.031 -0.266 2.083 1.00 0.00 16 SER A C 6
ATOM 9198 O O . SER A 1 16 ? -8.199 0.628 1.919 1.00 0.00 16 SER A O 6
ATOM 9206 N N . ILE A 1 17 ? -8.771 -1.550 1.853 1.00 0.00 17 ILE A N 6
ATOM 9207 C CA . ILE A 1 17 ? -7.515 -1.981 1.265 1.00 0.00 17 ILE A CA 6
ATOM 9208 C C . ILE A 1 17 ? -7.328 -1.356 -0.100 1.00 0.00 17 ILE A C 6
ATOM 9209 O O . ILE A 1 17 ? -6.356 -0.664 -0.320 1.00 0.00 17 ILE A O 6
ATOM 9225 N N . GLN A 1 18 ? -8.282 -1.569 -0.997 1.00 0.00 18 GLN A N 6
ATOM 9226 C CA . GLN A 1 18 ? -8.192 -1.017 -2.345 1.00 0.00 18 GLN A CA 6
ATOM 9227 C C . GLN A 1 18 ? -8.160 0.503 -2.303 1.00 0.00 18 GLN A C 6
ATOM 9228 O O . GLN A 1 18 ? -7.598 1.150 -3.186 1.00 0.00 18 GLN A O 6
ATOM 9242 N N . ARG A 1 19 ? -8.747 1.063 -1.260 1.00 0.00 19 ARG A N 6
ATOM 9243 C CA . ARG A 1 19 ? -8.702 2.487 -1.036 1.00 0.00 19 ARG A CA 6
ATOM 9244 C C . ARG A 1 19 ? -7.276 2.926 -0.695 1.00 0.00 19 ARG A C 6
ATOM 9245 O O . ARG A 1 19 ? -6.783 3.914 -1.237 1.00 0.00 19 ARG A O 6
ATOM 9266 N N . ALA A 1 20 ? -6.601 2.177 0.186 1.00 0.00 20 ALA A N 6
ATOM 9267 C CA . ALA A 1 20 ? -5.228 2.508 0.553 1.00 0.00 20 ALA A CA 6
ATOM 9268 C C . ALA A 1 20 ? -4.249 1.908 -0.451 1.00 0.00 20 ALA A C 6
ATOM 9269 O O . ALA A 1 20 ? -3.051 2.178 -0.432 1.00 0.00 20 ALA A O 6
ATOM 9276 N N . ILE A 1 21 ? -4.768 1.060 -1.305 1.00 0.00 21 ILE A N 6
ATOM 9277 C CA . ILE A 1 21 ? -4.039 0.586 -2.451 1.00 0.00 21 ILE A CA 6
ATOM 9278 C C . ILE A 1 21 ? -3.897 1.701 -3.450 1.00 0.00 21 ILE A C 6
ATOM 9279 O O . ILE A 1 21 ? -2.794 2.039 -3.879 1.00 0.00 21 ILE A O 6
ATOM 9295 N N . GLN A 1 22 ? -5.027 2.277 -3.803 1.00 0.00 22 GLN A N 6
ATOM 9296 C CA . GLN A 1 22 ? -5.050 3.385 -4.715 1.00 0.00 22 GLN A CA 6
ATOM 9297 C C . GLN A 1 22 ? -4.291 4.547 -4.074 1.00 0.00 22 GLN A C 6
ATOM 9298 O O . GLN A 1 22 ? -3.616 5.323 -4.748 1.00 0.00 22 GLN A O 6
ATOM 9312 N N . SER A 1 23 ? -4.372 4.619 -2.746 1.00 0.00 23 SER A N 6
ATOM 9313 C CA . SER A 1 23 ? -3.680 5.653 -1.988 1.00 0.00 23 SER A CA 6
ATOM 9314 C C . SER A 1 23 ? -2.171 5.496 -2.181 1.00 0.00 23 SER A C 6
ATOM 9315 O O . SER A 1 23 ? -1.454 6.471 -2.429 1.00 0.00 23 SER A O 6
ATOM 9323 N N . LEU A 1 24 ? -1.710 4.248 -2.092 1.00 0.00 24 LEU A N 6
ATOM 9324 C CA . LEU A 1 24 ? -0.306 3.911 -2.254 1.00 0.00 24 LEU A CA 6
ATOM 9325 C C . LEU A 1 24 ? 0.164 4.255 -3.656 1.00 0.00 24 LEU A C 6
ATOM 9326 O O . LEU A 1 24 ? 1.215 4.873 -3.839 1.00 0.00 24 LEU A O 6
ATOM 9342 N N . VAL A 1 25 ? -0.630 3.865 -4.640 1.00 0.00 25 VAL A N 6
ATOM 9343 C CA . VAL A 1 25 ? -0.298 4.117 -6.022 1.00 0.00 25 VAL A CA 6
ATOM 9344 C C . VAL A 1 25 ? -0.252 5.605 -6.306 1.00 0.00 25 VAL A C 6
ATOM 9345 O O . VAL A 1 25 ? 0.691 6.083 -6.932 1.00 0.00 25 VAL A O 6
ATOM 9358 N N . HIS A 1 26 ? -1.265 6.338 -5.840 1.00 0.00 26 HIS A N 6
ATOM 9359 C CA . HIS A 1 26 ? -1.295 7.780 -6.037 1.00 0.00 26 HIS A CA 6
ATOM 9360 C C . HIS A 1 26 ? -0.005 8.391 -5.555 1.00 0.00 26 HIS A C 6
ATOM 9361 O O . HIS A 1 26 ? 0.612 9.158 -6.261 1.00 0.00 26 HIS A O 6
ATOM 9375 N N . ALA A 1 27 ? 0.403 8.044 -4.354 1.00 0.00 27 ALA A N 6
ATOM 9376 C CA . ALA A 1 27 ? 1.599 8.639 -3.781 1.00 0.00 27 ALA A CA 6
ATOM 9377 C C . ALA A 1 27 ? 2.833 8.223 -4.552 1.00 0.00 27 ALA A C 6
ATOM 9378 O O . ALA A 1 27 ? 3.772 9.004 -4.713 1.00 0.00 27 ALA A O 6
ATOM 9385 N N . ALA A 1 28 ? 2.821 6.996 -5.035 1.00 0.00 28 ALA A N 6
ATOM 9386 C CA . ALA A 1 28 ? 3.943 6.466 -5.770 1.00 0.00 28 ALA A CA 6
ATOM 9387 C C . ALA A 1 28 ? 4.057 7.117 -7.147 1.00 0.00 28 ALA A C 6
ATOM 9388 O O . ALA A 1 28 ? 5.163 7.407 -7.607 1.00 0.00 28 ALA A O 6
ATOM 9395 N N . GLN A 1 29 ? 2.924 7.362 -7.802 1.00 0.00 29 GLN A N 6
ATOM 9396 C CA . GLN A 1 29 ? 2.945 7.912 -9.152 1.00 0.00 29 GLN A CA 6
ATOM 9397 C C . GLN A 1 29 ? 2.485 9.367 -9.198 1.00 0.00 29 GLN A C 6
ATOM 9398 O O . GLN A 1 29 ? 2.268 9.903 -10.286 1.00 0.00 29 GLN A O 6
ATOM 9412 N N . CYS A 1 30 ? 2.326 10.013 -8.044 1.00 0.00 30 CYS A N 6
ATOM 9413 C CA . CYS A 1 30 ? 1.788 11.360 -8.032 1.00 0.00 30 CYS A CA 6
ATOM 9414 C C . CYS A 1 30 ? 2.738 12.331 -8.717 1.00 0.00 30 CYS A C 6
ATOM 9415 O O . CYS A 1 30 ? 3.888 12.488 -8.304 1.00 0.00 30 CYS A O 6
ATOM 9422 N N . ARG A 1 31 ? 2.260 12.960 -9.777 1.00 0.00 31 ARG A N 6
ATOM 9423 C CA . ARG A 1 31 ? 3.036 13.985 -10.468 1.00 0.00 31 ARG A CA 6
ATOM 9424 C C . ARG A 1 31 ? 2.678 15.383 -9.964 1.00 0.00 31 ARG A C 6
ATOM 9425 O O . ARG A 1 31 ? 3.382 16.351 -10.250 1.00 0.00 31 ARG A O 6
ATOM 9446 N N . ASN A 1 32 ? 1.595 15.481 -9.205 1.00 0.00 32 ASN A N 6
ATOM 9447 C CA . ASN A 1 32 ? 1.088 16.756 -8.746 1.00 0.00 32 ASN A CA 6
ATOM 9448 C C . ASN A 1 32 ? 1.368 16.917 -7.257 1.00 0.00 32 ASN A C 6
ATOM 9449 O O . ASN A 1 32 ? 0.638 16.406 -6.412 1.00 0.00 32 ASN A O 6
ATOM 9460 N N . ALA A 1 33 ? 2.423 17.643 -6.935 1.00 0.00 33 ALA A N 6
ATOM 9461 C CA . ALA A 1 33 ? 2.835 17.822 -5.549 1.00 0.00 33 ALA A CA 6
ATOM 9462 C C . ALA A 1 33 ? 1.959 18.852 -4.846 1.00 0.00 33 ALA A C 6
ATOM 9463 O O . ALA A 1 33 ? 2.229 19.246 -3.711 1.00 0.00 33 ALA A O 6
ATOM 9470 N N . ASN A 1 34 ? 0.907 19.284 -5.527 1.00 0.00 34 ASN A N 6
ATOM 9471 C CA . ASN A 1 34 ? 0.037 20.322 -5.016 1.00 0.00 34 ASN A CA 6
ATOM 9472 C C . ASN A 1 34 ? -1.339 19.782 -4.640 1.00 0.00 34 ASN A C 6
ATOM 9473 O O . ASN A 1 34 ? -2.234 20.562 -4.305 1.00 0.00 34 ASN A O 6
ATOM 9484 N N . CYS A 1 35 ? -1.525 18.463 -4.720 1.00 0.00 35 CYS A N 6
ATOM 9485 C CA . CYS A 1 35 ? -2.787 17.851 -4.305 1.00 0.00 35 CYS A CA 6
ATOM 9486 C C . CYS A 1 35 ? -3.095 18.182 -2.844 1.00 0.00 35 CYS A C 6
ATOM 9487 O O . CYS A 1 35 ? -2.404 17.703 -1.942 1.00 0.00 35 CYS A O 6
ATOM 9494 N N . SER A 1 36 ? -4.120 18.997 -2.608 1.00 0.00 36 SER A N 6
ATOM 9495 C CA . SER A 1 36 ? -4.644 19.188 -1.263 1.00 0.00 36 SER A CA 6
ATOM 9496 C C . SER A 1 36 ? -5.467 17.962 -0.874 1.00 0.00 36 SER A C 6
ATOM 9497 O O . SER A 1 36 ? -6.638 18.060 -0.502 1.00 0.00 36 SER A O 6
ATOM 9505 N N . LEU A 1 37 ? -4.837 16.807 -0.999 1.00 0.00 37 LEU A N 6
ATOM 9506 C CA . LEU A 1 37 ? -5.471 15.535 -0.792 1.00 0.00 37 LEU A CA 6
ATOM 9507 C C . LEU A 1 37 ? -4.703 14.793 0.302 1.00 0.00 37 LEU A C 6
ATOM 9508 O O . LEU A 1 37 ? -3.501 14.539 0.171 1.00 0.00 37 LEU A O 6
ATOM 9524 N N . PRO A 1 38 ? -5.395 14.445 1.398 1.00 0.00 38 PRO A N 6
ATOM 9525 C CA . PRO A 1 38 ? -4.771 13.884 2.603 1.00 0.00 38 PRO A CA 6
ATOM 9526 C C . PRO A 1 38 ? -4.020 12.592 2.334 1.00 0.00 38 PRO A C 6
ATOM 9527 O O . PRO A 1 38 ? -2.940 12.370 2.873 1.00 0.00 38 PRO A O 6
ATOM 9538 N N . SER A 1 39 ? -4.588 11.743 1.489 1.00 0.00 39 SER A N 6
ATOM 9539 C CA . SER A 1 39 ? -3.963 10.477 1.155 1.00 0.00 39 SER A CA 6
ATOM 9540 C C . SER A 1 39 ? -2.761 10.675 0.234 1.00 0.00 39 SER A C 6
ATOM 9541 O O . SER A 1 39 ? -1.960 9.774 0.065 1.00 0.00 39 SER A O 6
ATOM 9549 N N . CYS A 1 40 ? -2.629 11.855 -0.358 1.00 0.00 40 CYS A N 6
ATOM 9550 C CA . CYS A 1 40 ? -1.482 12.137 -1.212 1.00 0.00 40 CYS A CA 6
ATOM 9551 C C . CYS A 1 40 ? -0.262 12.444 -0.363 1.00 0.00 40 CYS A C 6
ATOM 9552 O O . CYS A 1 40 ? 0.797 11.837 -0.532 1.00 0.00 40 CYS A O 6
ATOM 9559 N N . GLN A 1 41 ? -0.432 13.364 0.568 1.00 0.00 41 GLN A N 6
ATOM 9560 C CA . GLN A 1 41 ? 0.658 13.801 1.410 1.00 0.00 41 GLN A CA 6
ATOM 9561 C C . GLN A 1 41 ? 1.019 12.713 2.415 1.00 0.00 41 GLN A C 6
ATOM 9562 O O . GLN A 1 41 ? 2.194 12.417 2.639 1.00 0.00 41 GLN A O 6
ATOM 9576 N N . LYS A 1 42 ? 0.001 12.097 2.998 1.00 0.00 42 LYS A N 6
ATOM 9577 C CA . LYS A 1 42 ? 0.198 11.096 4.012 1.00 0.00 42 LYS A CA 6
ATOM 9578 C C . LYS A 1 42 ? 0.776 9.810 3.420 1.00 0.00 42 LYS A C 6
ATOM 9579 O O . LYS A 1 42 ? 1.646 9.185 4.026 1.00 0.00 42 LYS A O 6
ATOM 9598 N N . MET A 1 43 ? 0.309 9.416 2.234 1.00 0.00 43 MET A N 6
ATOM 9599 C CA . MET A 1 43 ? 0.866 8.241 1.573 1.00 0.00 43 MET A CA 6
ATOM 9600 C C . MET A 1 43 ? 2.279 8.500 1.084 1.00 0.00 43 MET A C 6
ATOM 9601 O O . MET A 1 43 ? 3.107 7.604 1.053 1.00 0.00 43 MET A O 6
ATOM 9615 N N . LYS A 1 44 ? 2.569 9.723 0.688 1.00 0.00 44 LYS A N 6
ATOM 9616 C CA . LYS A 1 44 ? 3.912 10.026 0.243 1.00 0.00 44 LYS A CA 6
ATOM 9617 C C . LYS A 1 44 ? 4.868 9.932 1.416 1.00 0.00 44 LYS A C 6
ATOM 9618 O O . LYS A 1 44 ? 6.041 9.622 1.250 1.00 0.00 44 LYS A O 6
ATOM 9637 N N . ARG A 1 45 ? 4.346 10.158 2.610 1.00 0.00 45 ARG A N 6
ATOM 9638 C CA . ARG A 1 45 ? 5.131 10.001 3.819 1.00 0.00 45 ARG A CA 6
ATOM 9639 C C . ARG A 1 45 ? 5.466 8.536 4.027 1.00 0.00 45 ARG A C 6
ATOM 9640 O O . ARG A 1 45 ? 6.634 8.171 4.172 1.00 0.00 45 ARG A O 6
ATOM 9661 N N . VAL A 1 46 ? 4.433 7.694 4.017 1.00 0.00 46 VAL A N 6
ATOM 9662 C CA . VAL A 1 46 ? 4.624 6.270 4.213 1.00 0.00 46 VAL A CA 6
ATOM 9663 C C . VAL A 1 46 ? 5.577 5.704 3.148 1.00 0.00 46 VAL A C 6
ATOM 9664 O O . VAL A 1 46 ? 6.528 4.985 3.474 1.00 0.00 46 VAL A O 6
ATOM 9677 N N . VAL A 1 47 ? 5.372 6.103 1.886 1.00 0.00 47 VAL A N 6
ATOM 9678 C CA . VAL A 1 47 ? 6.156 5.580 0.769 1.00 0.00 47 VAL A CA 6
ATOM 9679 C C . VAL A 1 47 ? 7.613 6.022 0.854 1.00 0.00 47 VAL A C 6
ATOM 9680 O O . VAL A 1 47 ? 8.524 5.188 0.842 1.00 0.00 47 VAL A O 6
ATOM 9693 N N . GLN A 1 48 ? 7.830 7.333 0.945 1.00 0.00 48 GLN A N 6
ATOM 9694 C CA . GLN A 1 48 ? 9.181 7.886 0.924 1.00 0.00 48 GLN A CA 6
ATOM 9695 C C . GLN A 1 48 ? 9.972 7.429 2.145 1.00 0.00 48 GLN A C 6
ATOM 9696 O O . GLN A 1 48 ? 11.199 7.511 2.168 1.00 0.00 48 GLN A O 6
ATOM 9710 N N . HIS A 1 49 ? 9.269 6.924 3.151 1.00 0.00 49 HIS A N 6
ATOM 9711 C CA . HIS A 1 49 ? 9.922 6.415 4.340 1.00 0.00 49 HIS A CA 6
ATOM 9712 C C . HIS A 1 49 ? 10.496 5.030 4.067 1.00 0.00 49 HIS A C 6
ATOM 9713 O O . HIS A 1 49 ? 11.586 4.704 4.530 1.00 0.00 49 HIS A O 6
ATOM 9727 N N . THR A 1 50 ? 9.751 4.212 3.328 1.00 0.00 50 THR A N 6
ATOM 9728 C CA . THR A 1 50 ? 10.220 2.874 2.972 1.00 0.00 50 THR A CA 6
ATOM 9729 C C . THR A 1 50 ? 11.553 2.954 2.238 1.00 0.00 50 THR A C 6
ATOM 9730 O O . THR A 1 50 ? 12.412 2.082 2.381 1.00 0.00 50 THR A O 6
ATOM 9741 N N . LYS A 1 51 ? 11.704 4.027 1.474 1.00 0.00 51 LYS A N 6
ATOM 9742 C CA . LYS A 1 51 ? 12.918 4.299 0.716 1.00 0.00 51 LYS A CA 6
ATOM 9743 C C . LYS A 1 51 ? 14.139 4.333 1.632 1.00 0.00 51 LYS A C 6
ATOM 9744 O O . LYS A 1 51 ? 15.194 3.793 1.296 1.00 0.00 51 LYS A O 6
ATOM 9763 N N . GLY A 1 52 ? 13.983 4.954 2.795 1.00 0.00 52 GLY A N 6
ATOM 9764 C CA . GLY A 1 52 ? 15.102 5.100 3.706 1.00 0.00 52 GLY A CA 6
ATOM 9765 C C . GLY A 1 52 ? 14.926 4.349 5.011 1.00 0.00 52 GLY A C 6
ATOM 9766 O O . GLY A 1 52 ? 15.388 4.804 6.057 1.00 0.00 52 GLY A O 6
ATOM 9770 N N . CYS A 1 53 ? 14.242 3.215 4.966 1.00 0.00 53 CYS A N 6
ATOM 9771 C CA . CYS A 1 53 ? 14.060 2.390 6.157 1.00 0.00 53 CYS A CA 6
ATOM 9772 C C . CYS A 1 53 ? 15.104 1.274 6.219 1.00 0.00 53 CYS A C 6
ATOM 9773 O O . CYS A 1 53 ? 15.719 0.927 5.209 1.00 0.00 53 CYS A O 6
ATOM 9780 N N . LYS A 1 54 ? 15.296 0.711 7.411 1.00 0.00 54 LYS A N 6
ATOM 9781 C CA . LYS A 1 54 ? 16.286 -0.343 7.615 1.00 0.00 54 LYS A CA 6
ATOM 9782 C C . LYS A 1 54 ? 15.635 -1.614 8.158 1.00 0.00 54 LYS A C 6
ATOM 9783 O O . LYS A 1 54 ? 15.988 -2.722 7.757 1.00 0.00 54 LYS A O 6
ATOM 9802 N N . ARG A 1 55 ? 14.669 -1.448 9.054 1.00 0.00 55 ARG A N 6
ATOM 9803 C CA . ARG A 1 55 ? 13.934 -2.577 9.630 1.00 0.00 55 ARG A CA 6
ATOM 9804 C C . ARG A 1 55 ? 12.746 -2.946 8.754 1.00 0.00 55 ARG A C 6
ATOM 9805 O O . ARG A 1 55 ? 11.872 -3.707 9.172 1.00 0.00 55 ARG A O 6
ATOM 9826 N N . LYS A 1 56 ? 12.733 -2.383 7.546 1.00 0.00 56 LYS A N 6
ATOM 9827 C CA . LYS A 1 56 ? 11.619 -2.507 6.611 1.00 0.00 56 LYS A CA 6
ATOM 9828 C C . LYS A 1 56 ? 10.993 -3.900 6.581 1.00 0.00 56 LYS A C 6
ATOM 9829 O O . LYS A 1 56 ? 9.867 -4.091 7.034 1.00 0.00 56 LYS A O 6
ATOM 9848 N N . THR A 1 57 ? 11.723 -4.862 6.054 1.00 0.00 57 THR A N 6
ATOM 9849 C CA . THR A 1 57 ? 11.150 -6.162 5.751 1.00 0.00 57 THR A CA 6
ATOM 9850 C C . THR A 1 57 ? 11.569 -7.253 6.728 1.00 0.00 57 THR A C 6
ATOM 9851 O O . THR A 1 57 ? 11.110 -8.390 6.624 1.00 0.00 57 THR A O 6
ATOM 9862 N N . ASN A 1 58 ? 12.428 -6.918 7.676 1.00 0.00 58 ASN A N 6
ATOM 9863 C CA . ASN A 1 58 ? 12.884 -7.896 8.660 1.00 0.00 58 ASN A CA 6
ATOM 9864 C C . ASN A 1 58 ? 11.875 -8.075 9.794 1.00 0.00 58 ASN A C 6
ATOM 9865 O O . ASN A 1 58 ? 12.252 -8.363 10.929 1.00 0.00 58 ASN A O 6
ATOM 9876 N N . GLY A 1 59 ? 10.592 -7.913 9.475 1.00 0.00 59 GLY A N 6
ATOM 9877 C CA . GLY A 1 59 ? 9.537 -8.085 10.461 1.00 0.00 59 GLY A CA 6
ATOM 9878 C C . GLY A 1 59 ? 9.677 -7.134 11.629 1.00 0.00 59 GLY A C 6
ATOM 9879 O O . GLY A 1 59 ? 9.439 -7.505 12.781 1.00 0.00 59 GLY A O 6
ATOM 9883 N N . GLY A 1 60 ? 10.050 -5.905 11.329 1.00 0.00 60 GLY A N 6
ATOM 9884 C CA . GLY A 1 60 ? 10.319 -4.938 12.371 1.00 0.00 60 GLY A CA 6
ATOM 9885 C C . GLY A 1 60 ? 9.479 -3.688 12.243 1.00 0.00 60 GLY A C 6
ATOM 9886 O O . GLY A 1 60 ? 8.767 -3.314 13.174 1.00 0.00 60 GLY A O 6
ATOM 9890 N N . CYS A 1 61 ? 9.549 -3.044 11.088 1.00 0.00 61 CYS A N 6
ATOM 9891 C CA . CYS A 1 61 ? 8.872 -1.773 10.895 1.00 0.00 61 CYS A CA 6
ATOM 9892 C C . CYS A 1 61 ? 7.366 -1.957 10.705 1.00 0.00 61 CYS A C 6
ATOM 9893 O O . CYS A 1 61 ? 6.928 -2.868 10.009 1.00 0.00 61 CYS A O 6
ATOM 9900 N N . PRO A 1 62 ? 6.561 -1.079 11.335 1.00 0.00 62 PRO A N 6
ATOM 9901 C CA . PRO A 1 62 ? 5.105 -1.068 11.164 1.00 0.00 62 PRO A CA 6
ATOM 9902 C C . PRO A 1 62 ? 4.662 -0.513 9.805 1.00 0.00 62 PRO A C 6
ATOM 9903 O O . PRO A 1 62 ? 3.873 -1.139 9.104 1.00 0.00 62 PRO A O 6
ATOM 9914 N N . ILE A 1 63 ? 5.183 0.658 9.431 1.00 0.00 63 ILE A N 6
ATOM 9915 C CA . ILE A 1 63 ? 4.787 1.322 8.184 1.00 0.00 63 ILE A CA 6
ATOM 9916 C C . ILE A 1 63 ? 5.072 0.453 6.964 1.00 0.00 63 ILE A C 6
ATOM 9917 O O . ILE A 1 63 ? 4.177 0.161 6.172 1.00 0.00 63 ILE A O 6
ATOM 9933 N N . CYS A 1 64 ? 6.320 0.038 6.831 1.00 0.00 64 CYS A N 6
ATOM 9934 C CA . CYS A 1 64 ? 6.757 -0.715 5.665 1.00 0.00 64 CYS A CA 6
ATOM 9935 C C . CYS A 1 64 ? 6.111 -2.095 5.618 1.00 0.00 64 CYS A C 6
ATOM 9936 O O . CYS A 1 64 ? 5.952 -2.681 4.552 1.00 0.00 64 CYS A O 6
ATOM 9943 N N . LYS A 1 65 ? 5.727 -2.592 6.781 1.00 0.00 65 LYS A N 6
ATOM 9944 C CA . LYS A 1 65 ? 5.006 -3.853 6.883 1.00 0.00 65 LYS A CA 6
ATOM 9945 C C . LYS A 1 65 ? 3.662 -3.738 6.200 1.00 0.00 65 LYS A C 6
ATOM 9946 O O . LYS A 1 65 ? 3.279 -4.564 5.373 1.00 0.00 65 LYS A O 6
ATOM 9965 N N . GLN A 1 66 ? 2.951 -2.698 6.573 1.00 0.00 66 GLN A N 6
ATOM 9966 C CA . GLN A 1 66 ? 1.606 -2.490 6.063 1.00 0.00 66 GLN A CA 6
ATOM 9967 C C . GLN A 1 66 ? 1.639 -2.005 4.618 1.00 0.00 66 GLN A C 6
ATOM 9968 O O . GLN A 1 66 ? 0.773 -2.364 3.826 1.00 0.00 66 GLN A O 6
ATOM 9982 N N . LEU A 1 67 ? 2.636 -1.198 4.268 1.00 0.00 67 LEU A N 6
ATOM 9983 C CA . LEU A 1 67 ? 2.807 -0.775 2.882 1.00 0.00 67 LEU A CA 6
ATOM 9984 C C . LEU A 1 67 ? 3.095 -1.974 1.996 1.00 0.00 67 LEU A C 6
ATOM 9985 O O . LEU A 1 67 ? 2.679 -2.018 0.836 1.00 0.00 67 LEU A O 6
ATOM 10001 N N . ILE A 1 68 ? 3.808 -2.946 2.553 1.00 0.00 68 ILE A N 6
ATOM 10002 C CA . ILE A 1 68 ? 4.056 -4.198 1.869 1.00 0.00 68 ILE A CA 6
ATOM 10003 C C . ILE A 1 68 ? 2.731 -4.901 1.595 1.00 0.00 68 ILE A C 6
ATOM 10004 O O . ILE A 1 68 ? 2.514 -5.442 0.514 1.00 0.00 68 ILE A O 6
ATOM 10020 N N . ALA A 1 69 ? 1.835 -4.853 2.571 1.00 0.00 69 ALA A N 6
ATOM 10021 C CA . ALA A 1 69 ? 0.539 -5.480 2.430 1.00 0.00 69 ALA A CA 6
ATOM 10022 C C . ALA A 1 69 ? -0.204 -4.900 1.234 1.00 0.00 69 ALA A C 6
ATOM 10023 O O . ALA A 1 69 ? -0.504 -5.615 0.280 1.00 0.00 69 ALA A O 6
ATOM 10030 N N . LEU A 1 70 ? -0.457 -3.593 1.275 1.00 0.00 70 LEU A N 6
ATOM 10031 C CA . LEU A 1 70 ? -1.194 -2.911 0.215 1.00 0.00 70 LEU A CA 6
ATOM 10032 C C . LEU A 1 70 ? -0.571 -3.156 -1.157 1.00 0.00 70 LEU A C 6
ATOM 10033 O O . LEU A 1 70 ? -1.278 -3.474 -2.119 1.00 0.00 70 LEU A O 6
ATOM 10049 N N . ALA A 1 71 ? 0.749 -3.017 -1.248 1.00 0.00 71 ALA A N 6
ATOM 10050 C CA . ALA A 1 71 ? 1.446 -3.203 -2.507 1.00 0.00 71 ALA A CA 6
ATOM 10051 C C . ALA A 1 71 ? 1.349 -4.643 -3.005 1.00 0.00 71 ALA A C 6
ATOM 10052 O O . ALA A 1 71 ? 1.541 -4.892 -4.187 1.00 0.00 71 ALA A O 6
ATOM 10059 N N . ALA A 1 72 ? 1.050 -5.584 -2.109 1.00 0.00 72 ALA A N 6
ATOM 10060 C CA . ALA A 1 72 ? 0.954 -6.994 -2.481 1.00 0.00 72 ALA A CA 6
ATOM 10061 C C . ALA A 1 72 ? -0.380 -7.325 -3.148 1.00 0.00 72 ALA A C 6
ATOM 10062 O O . ALA A 1 72 ? -0.408 -8.045 -4.150 1.00 0.00 72 ALA A O 6
ATOM 10069 N N . TYR A 1 73 ? -1.484 -6.817 -2.597 1.00 0.00 73 TYR A N 6
ATOM 10070 C CA . TYR A 1 73 ? -2.791 -6.982 -3.259 1.00 0.00 73 TYR A CA 6
ATOM 10071 C C . TYR A 1 73 ? -2.674 -6.389 -4.643 1.00 0.00 73 TYR A C 6
ATOM 10072 O O . TYR A 1 73 ? -2.990 -7.008 -5.660 1.00 0.00 73 TYR A O 6
ATOM 10090 N N . HIS A 1 74 ? -2.196 -5.162 -4.632 1.00 0.00 74 HIS A N 6
ATOM 10091 C CA . HIS A 1 74 ? -1.957 -4.393 -5.823 1.00 0.00 74 HIS A CA 6
ATOM 10092 C C . HIS A 1 74 ? -0.975 -5.100 -6.760 1.00 0.00 74 HIS A C 6
ATOM 10093 O O . HIS A 1 74 ? -1.098 -4.995 -7.975 1.00 0.00 74 HIS A O 6
ATOM 10107 N N . ALA A 1 75 ? 0.001 -5.804 -6.191 1.00 0.00 75 ALA A N 6
ATOM 10108 C CA . ALA A 1 75 ? 1.018 -6.486 -6.984 1.00 0.00 75 ALA A CA 6
ATOM 10109 C C . ALA A 1 75 ? 0.380 -7.501 -7.927 1.00 0.00 75 ALA A C 6
ATOM 10110 O O . ALA A 1 75 ? 0.749 -7.592 -9.098 1.00 0.00 75 ALA A O 6
ATOM 10117 N N . LYS A 1 76 ? -0.579 -8.262 -7.404 1.00 0.00 76 LYS A N 6
ATOM 10118 C CA . LYS A 1 76 ? -1.292 -9.254 -8.212 1.00 0.00 76 LYS A CA 6
ATOM 10119 C C . LYS A 1 76 ? -2.103 -8.573 -9.309 1.00 0.00 76 LYS A C 6
ATOM 10120 O O . LYS A 1 76 ? -2.296 -9.130 -10.389 1.00 0.00 76 LYS A O 6
ATOM 10139 N N . HIS A 1 77 ? -2.561 -7.362 -9.039 1.00 0.00 77 HIS A N 6
ATOM 10140 C CA . HIS A 1 77 ? -3.372 -6.638 -10.002 1.00 0.00 77 HIS A CA 6
ATOM 10141 C C . HIS A 1 77 ? -2.542 -5.568 -10.704 1.00 0.00 77 HIS A C 6
ATOM 10142 O O . HIS A 1 77 ? -3.043 -4.491 -11.039 1.00 0.00 77 HIS A O 6
ATOM 10157 N N . CYS A 1 78 ? -1.270 -5.867 -10.926 1.00 0.00 78 CYS A N 6
ATOM 10158 C CA . CYS A 1 78 ? -0.370 -4.921 -11.558 1.00 0.00 78 CYS A CA 6
ATOM 10159 C C . CYS A 1 78 ? 0.540 -5.613 -12.562 1.00 0.00 78 CYS A C 6
ATOM 10160 O O . CYS A 1 78 ? 1.229 -6.582 -12.235 1.00 0.00 78 CYS A O 6
ATOM 10167 N N . GLN A 1 79 ? 0.544 -5.091 -13.775 1.00 0.00 79 GLN A N 6
ATOM 10168 C CA . GLN A 1 79 ? 1.368 -5.620 -14.846 1.00 0.00 79 GLN A CA 6
ATOM 10169 C C . GLN A 1 79 ? 2.690 -4.858 -14.906 1.00 0.00 79 GLN A C 6
ATOM 10170 O O . GLN A 1 79 ? 3.748 -5.461 -15.062 1.00 0.00 79 GLN A O 6
ATOM 10184 N N . GLU A 1 80 ? 2.612 -3.537 -14.742 1.00 0.00 80 GLU A N 6
ATOM 10185 C CA . GLU A 1 80 ? 3.784 -2.655 -14.859 1.00 0.00 80 GLU A CA 6
ATOM 10186 C C . GLU A 1 80 ? 5.009 -3.210 -14.138 1.00 0.00 80 GLU A C 6
ATOM 10187 O O . GLU A 1 80 ? 4.978 -3.479 -12.930 1.00 0.00 80 GLU A O 6
ATOM 10199 N N . ASN A 1 81 ? 6.083 -3.386 -14.896 1.00 0.00 81 ASN A N 6
ATOM 10200 C CA . ASN A 1 81 ? 7.352 -3.852 -14.355 1.00 0.00 81 ASN A CA 6
ATOM 10201 C C . ASN A 1 81 ? 8.121 -2.694 -13.740 1.00 0.00 81 ASN A C 6
ATOM 10202 O O . ASN A 1 81 ? 8.914 -2.886 -12.822 1.00 0.00 81 ASN A O 6
ATOM 10213 N N . LYS A 1 82 ? 7.890 -1.495 -14.256 1.00 0.00 82 LYS A N 6
ATOM 10214 C CA . LYS A 1 82 ? 8.505 -0.298 -13.710 1.00 0.00 82 LYS A CA 6
ATOM 10215 C C . LYS A 1 82 ? 7.458 0.553 -13.009 1.00 0.00 82 LYS A C 6
ATOM 10216 O O . LYS A 1 82 ? 7.403 1.775 -13.171 1.00 0.00 82 LYS A O 6
ATOM 10235 N N . CYS A 1 83 ? 6.621 -0.124 -12.244 1.00 0.00 83 CYS A N 6
ATOM 10236 C CA . CYS A 1 83 ? 5.578 0.507 -11.452 1.00 0.00 83 CYS A CA 6
ATOM 10237 C C . CYS A 1 83 ? 6.148 1.531 -10.471 1.00 0.00 83 CYS A C 6
ATOM 10238 O O . CYS A 1 83 ? 7.256 1.374 -9.962 1.00 0.00 83 CYS A O 6
ATOM 10245 N N . PRO A 1 84 ? 5.391 2.605 -10.208 1.00 0.00 84 PRO A N 6
ATOM 10246 C CA . PRO A 1 84 ? 5.756 3.611 -9.207 1.00 0.00 84 PRO A CA 6
ATOM 10247 C C . PRO A 1 84 ? 5.707 3.072 -7.773 1.00 0.00 84 PRO A C 6
ATOM 10248 O O . PRO A 1 84 ? 6.546 3.431 -6.948 1.00 0.00 84 PRO A O 6
ATOM 10259 N N . VAL A 1 85 ? 4.699 2.241 -7.471 1.00 0.00 85 VAL A N 6
ATOM 10260 C CA . VAL A 1 85 ? 4.562 1.635 -6.144 1.00 0.00 85 VAL A CA 6
ATOM 10261 C C . VAL A 1 85 ? 5.852 0.913 -5.745 1.00 0.00 85 VAL A C 6
ATOM 10262 O O . VAL A 1 85 ? 6.291 -0.042 -6.401 1.00 0.00 85 VAL A O 6
ATOM 10275 N N . PRO A 1 86 ? 6.441 1.355 -4.617 1.00 0.00 86 PRO A N 6
ATOM 10276 C CA . PRO A 1 86 ? 7.779 0.923 -4.193 1.00 0.00 86 PRO A CA 6
ATOM 10277 C C . PRO A 1 86 ? 7.832 -0.563 -3.871 1.00 0.00 86 PRO A C 6
ATOM 10278 O O . PRO A 1 86 ? 8.644 -1.314 -4.422 1.00 0.00 86 PRO A O 6
ATOM 10289 N N . PHE A 1 87 ? 6.946 -0.986 -2.996 1.00 0.00 87 PHE A N 6
ATOM 10290 C CA . PHE A 1 87 ? 6.917 -2.363 -2.559 1.00 0.00 87 PHE A CA 6
ATOM 10291 C C . PHE A 1 87 ? 6.283 -3.269 -3.594 1.00 0.00 87 PHE A C 6
ATOM 10292 O O . PHE A 1 87 ? 6.378 -4.483 -3.487 1.00 0.00 87 PHE A O 6
ATOM 10309 N N . CYS A 1 88 ? 5.668 -2.691 -4.617 1.00 0.00 88 CYS A N 6
ATOM 10310 C CA . CYS A 1 88 ? 5.072 -3.498 -5.657 1.00 0.00 88 CYS A CA 6
ATOM 10311 C C . CYS A 1 88 ? 6.167 -4.208 -6.401 1.00 0.00 88 CYS A C 6
ATOM 10312 O O . CYS A 1 88 ? 6.149 -5.414 -6.530 1.00 0.00 88 CYS A O 6
ATOM 10319 N N . LEU A 1 89 ? 7.141 -3.448 -6.858 1.00 0.00 89 LEU A N 6
ATOM 10320 C CA . LEU A 1 89 ? 8.223 -4.021 -7.634 1.00 0.00 89 LEU A CA 6
ATOM 10321 C C . LEU A 1 89 ? 9.076 -4.951 -6.787 1.00 0.00 89 LEU A C 6
ATOM 10322 O O . LEU A 1 89 ? 9.580 -5.956 -7.280 1.00 0.00 89 LEU A O 6
ATOM 10338 N N . ASN A 1 90 ? 9.215 -4.640 -5.507 1.00 0.00 90 ASN A N 6
ATOM 10339 C CA . ASN A 1 90 ? 9.981 -5.504 -4.616 1.00 0.00 90 ASN A CA 6
ATOM 10340 C C . ASN A 1 90 ? 9.239 -6.823 -4.418 1.00 0.00 90 ASN A C 6
ATOM 10341 O O . ASN A 1 90 ? 9.797 -7.901 -4.620 1.00 0.00 90 ASN A O 6
ATOM 10352 N N . ILE A 1 91 ? 7.963 -6.722 -4.077 1.00 0.00 91 ILE A N 6
ATOM 10353 C CA . ILE A 1 91 ? 7.121 -7.889 -3.845 1.00 0.00 91 ILE A CA 6
ATOM 10354 C C . ILE A 1 91 ? 6.855 -8.658 -5.133 1.00 0.00 91 ILE A C 6
ATOM 10355 O O . ILE A 1 91 ? 7.150 -9.846 -5.228 1.00 0.00 91 ILE A O 6
ATOM 10371 N N . LYS A 1 92 ? 6.284 -7.962 -6.106 1.00 0.00 92 LYS A N 6
ATOM 10372 C CA . LYS A 1 92 ? 5.813 -8.559 -7.346 1.00 0.00 92 LYS A CA 6
ATOM 10373 C C . LYS A 1 92 ? 6.937 -9.282 -8.085 1.00 0.00 92 LYS A C 6
ATOM 10374 O O . LYS A 1 92 ? 6.714 -10.338 -8.680 1.00 0.00 92 LYS A O 6
ATOM 10393 N N . GLN A 1 93 ? 8.145 -8.727 -8.037 1.00 0.00 93 GLN A N 6
ATOM 10394 C CA . GLN A 1 93 ? 9.284 -9.360 -8.690 1.00 0.00 93 GLN A CA 6
ATOM 10395 C C . GLN A 1 93 ? 9.738 -10.587 -7.907 1.00 0.00 93 GLN A C 6
ATOM 10396 O O . GLN A 1 93 ? 10.110 -11.602 -8.496 1.00 0.00 93 GLN A O 6
ATOM 10410 N N . LYS A 1 94 ? 9.700 -10.499 -6.582 1.00 0.00 94 LYS A N 6
ATOM 10411 C CA . LYS A 1 94 ? 10.034 -11.638 -5.743 1.00 0.00 94 LYS A CA 6
ATOM 10412 C C . LYS A 1 94 ? 8.998 -12.745 -5.898 1.00 0.00 94 LYS A C 6
ATOM 10413 O O . LYS A 1 94 ? 9.336 -13.872 -6.259 1.00 0.00 94 LYS A O 6
ATOM 10432 N N . GLY A 1 95 ? 7.734 -12.406 -5.652 1.00 0.00 95 GLY A N 6
ATOM 10433 C CA . GLY A 1 95 ? 6.635 -13.331 -5.881 1.00 0.00 95 GLY A CA 6
ATOM 10434 C C . GLY A 1 95 ? 6.560 -14.472 -4.878 1.00 0.00 95 GLY A C 6
ATOM 10435 O O . GLY A 1 95 ? 5.468 -14.899 -4.502 1.00 0.00 95 GLY A O 6
ATOM 10439 N N . SER A 1 96 ? 7.712 -14.952 -4.434 1.00 0.00 96 SER A N 6
ATOM 10440 C CA . SER A 1 96 ? 7.774 -16.148 -3.611 1.00 0.00 96 SER A CA 6
ATOM 10441 C C . SER A 1 96 ? 7.465 -15.841 -2.152 1.00 0.00 96 SER A C 6
ATOM 10442 O O . SER A 1 96 ? 6.731 -16.588 -1.503 1.00 0.00 96 SER A O 6
ATOM 10450 N N . GLU A 1 97 ? 8.020 -14.755 -1.627 1.00 0.00 97 GLU A N 6
ATOM 10451 C CA . GLU A 1 97 ? 7.834 -14.430 -0.226 1.00 0.00 97 GLU A CA 6
ATOM 10452 C C . GLU A 1 97 ? 6.383 -14.086 0.080 1.00 0.00 97 GLU A C 6
ATOM 10453 O O . GLU A 1 97 ? 5.667 -14.904 0.661 1.00 0.00 97 GLU A O 6
ATOM 10465 N N . PHE A 1 98 ? 5.948 -12.888 -0.325 1.00 0.00 98 PHE A N 6
ATOM 10466 C CA . PHE A 1 98 ? 4.623 -12.387 0.039 1.00 0.00 98 PHE A CA 6
ATOM 10467 C C . PHE A 1 98 ? 4.382 -12.570 1.544 1.00 0.00 98 PHE A C 6
ATOM 10468 O O . PHE A 1 98 ? 3.372 -13.153 1.944 1.00 0.00 98 PHE A O 6
ATOM 10485 N N . PRO A 1 99 ? 5.306 -12.091 2.410 1.00 0.00 99 PRO A N 6
ATOM 10486 C CA . PRO A 1 99 ? 5.293 -12.416 3.826 1.00 0.00 99 PRO A CA 6
ATOM 10487 C C . PRO A 1 99 ? 4.441 -11.446 4.635 1.00 0.00 99 PRO A C 6
ATOM 10488 O O . PRO A 1 99 ? 4.752 -10.258 4.741 1.00 0.00 99 PRO A O 6
ATOM 10499 N N . ALA A 1 100 ? 3.362 -11.963 5.193 1.00 0.00 100 ALA A N 6
ATOM 10500 C CA . ALA A 1 100 ? 2.522 -11.196 6.099 1.00 0.00 100 ALA A CA 6
ATOM 10501 C C . ALA A 1 100 ? 3.041 -11.348 7.523 1.00 0.00 100 ALA A C 6
ATOM 10502 O O . ALA A 1 100 ? 2.425 -12.011 8.362 1.00 0.00 100 ALA A O 6
ATOM 10509 N N . GLY A 1 101 ? 4.193 -10.747 7.777 1.00 0.00 101 GLY A N 6
ATOM 10510 C CA . GLY A 1 101 ? 4.860 -10.912 9.052 1.00 0.00 101 GLY A CA 6
ATOM 10511 C C . GLY A 1 101 ? 4.255 -10.071 10.158 1.00 0.00 101 GLY A C 6
ATOM 10512 O O . GLY A 1 101 ? 3.914 -8.908 9.943 1.00 0.00 101 GLY A O 6
ATOM 10516 N N . ASN A 1 102 ? 4.121 -10.687 11.328 1.00 0.00 102 ASN A N 6
ATOM 10517 C CA . ASN A 1 102 ? 3.661 -10.021 12.548 1.00 0.00 102 ASN A CA 6
ATOM 10518 C C . ASN A 1 102 ? 2.343 -9.281 12.326 1.00 0.00 102 ASN A C 6
ATOM 10519 O O . ASN A 1 102 ? 1.287 -9.946 12.318 1.00 0.00 102 ASN A O 6
ATOM 10531 N N . GLY B 2 1 ? -8.432 -14.394 4.351 1.00 0.00 201 GLY B N 6
ATOM 10532 C CA . GLY B 2 1 ? -7.903 -13.444 3.346 1.00 0.00 201 GLY B CA 6
ATOM 10533 C C . GLY B 2 1 ? -6.397 -13.316 3.418 1.00 0.00 201 GLY B C 6
ATOM 10534 O O . GLY B 2 1 ? -5.814 -13.388 4.503 1.00 0.00 201 GLY B O 6
ATOM 10540 N N . MET B 2 2 ? -5.767 -13.117 2.268 1.00 0.00 202 MET B N 6
ATOM 10541 C CA . MET B 2 2 ? -4.317 -12.990 2.202 1.00 0.00 202 MET B CA 6
ATOM 10542 C C . MET B 2 2 ? -3.867 -11.664 2.796 1.00 0.00 202 MET B C 6
ATOM 10543 O O . MET B 2 2 ? -4.490 -10.627 2.561 1.00 0.00 202 MET B O 6
ATOM 10557 N N . TYR B 2 3 ? -2.785 -11.720 3.565 1.00 0.00 203 TYR B N 6
ATOM 10558 C CA . TYR B 2 3 ? -2.227 -10.552 4.240 1.00 0.00 203 TYR B CA 6
ATOM 10559 C C . TYR B 2 3 ? -3.173 -9.998 5.298 1.00 0.00 203 TYR B C 6
ATOM 10560 O O . TYR B 2 3 ? -3.986 -9.112 5.028 1.00 0.00 203 TYR B O 6
ATOM 10578 N N . PRO B 2 4 ? -3.096 -10.539 6.517 1.00 0.00 204 PRO B N 6
ATOM 10579 C CA . PRO B 2 4 ? -3.797 -9.983 7.661 1.00 0.00 204 PRO B CA 6
ATOM 10580 C C . PRO B 2 4 ? -3.002 -8.848 8.301 1.00 0.00 204 PRO B C 6
ATOM 10581 O O . PRO B 2 4 ? -1.768 -8.827 8.228 1.00 0.00 204 PRO B O 6
ATOM 10592 N N . ASP B 2 5 ? -3.716 -7.918 8.922 1.00 0.00 205 ASP B N 6
ATOM 10593 C CA . ASP B 2 5 ? -3.109 -6.754 9.574 1.00 0.00 205 ASP B CA 6
ATOM 10594 C C . ASP B 2 5 ? -2.447 -5.819 8.553 1.00 0.00 205 ASP B C 6
ATOM 10595 O O . ASP B 2 5 ? -1.224 -5.780 8.435 1.00 0.00 205 ASP B O 6
ATOM 10604 N N . PRO B 2 6 ? -3.258 -5.083 7.772 1.00 0.00 206 PRO B N 6
ATOM 10605 C CA . PRO B 2 6 ? -2.797 -4.013 6.909 1.00 0.00 206 PRO B CA 6
ATOM 10606 C C . PRO B 2 6 ? -3.045 -2.658 7.559 1.00 0.00 206 PRO B C 6
ATOM 10607 O O . PRO B 2 6 ? -3.844 -1.855 7.083 1.00 0.00 206 PRO B O 6
ATOM 10618 N N . GLY B 2 7 ? -2.350 -2.428 8.654 1.00 0.00 207 GLY B N 6
ATOM 10619 C CA . GLY B 2 7 ? -2.572 -1.252 9.487 1.00 0.00 207 GLY B CA 6
ATOM 10620 C C . GLY B 2 7 ? -2.532 0.086 8.755 1.00 0.00 207 GLY B C 6
ATOM 10621 O O . GLY B 2 7 ? -3.020 1.077 9.282 1.00 0.00 207 GLY B O 6
ATOM 10625 N N . LEU B 2 8 ? -1.975 0.126 7.548 1.00 0.00 208 LEU B N 6
ATOM 10626 C CA . LEU B 2 8 ? -1.844 1.385 6.810 1.00 0.00 208 LEU B CA 6
ATOM 10627 C C . LEU B 2 8 ? -3.211 1.993 6.473 1.00 0.00 208 LEU B C 6
ATOM 10628 O O . LEU B 2 8 ? -3.364 3.213 6.479 1.00 0.00 208 LEU B O 6
ATOM 10644 N N . LEU B 2 9 ? -4.210 1.152 6.195 1.00 0.00 209 LEU B N 6
ATOM 10645 C CA . LEU B 2 9 ? -5.549 1.659 5.879 1.00 0.00 209 LEU B CA 6
ATOM 10646 C C . LEU B 2 9 ? -6.260 2.138 7.143 1.00 0.00 209 LEU B C 6
ATOM 10647 O O . LEU B 2 9 ? -7.289 2.811 7.070 1.00 0.00 209 LEU B O 6
ATOM 10663 N N . SER B 2 10 ? -5.708 1.783 8.297 1.00 0.00 210 SER B N 6
ATOM 10664 C CA . SER B 2 10 ? -6.189 2.300 9.573 1.00 0.00 210 SER B CA 6
ATOM 10665 C C . SER B 2 10 ? -5.368 3.529 9.967 1.00 0.00 210 SER B C 6
ATOM 10666 O O . SER B 2 10 ? -5.886 4.492 10.534 1.00 0.00 210 SER B O 6
ATOM 10674 N N . TYR B 2 11 ? -4.079 3.469 9.650 1.00 0.00 211 TYR B N 6
ATOM 10675 C CA . TYR B 2 11 ? -3.142 4.555 9.906 1.00 0.00 211 TYR B CA 6
ATOM 10676 C C . TYR B 2 11 ? -3.540 5.800 9.120 1.00 0.00 211 TYR B C 6
ATOM 10677 O O . TYR B 2 11 ? -3.416 6.924 9.604 1.00 0.00 211 TYR B O 6
ATOM 10695 N N . ILE B 2 12 ? -4.014 5.591 7.901 1.00 0.00 212 ILE B N 6
ATOM 10696 C CA . ILE B 2 12 ? -4.417 6.691 7.045 1.00 0.00 212 ILE B CA 6
ATOM 10697 C C . ILE B 2 12 ? -5.895 6.597 6.688 1.00 0.00 212 ILE B C 6
ATOM 10698 O O . ILE B 2 12 ? -6.371 5.551 6.243 1.00 0.00 212 ILE B O 6
ATOM 10714 N N . ASN B 2 13 ? -6.608 7.689 6.906 1.00 0.00 213 ASN B N 6
ATOM 10715 C CA . ASN B 2 13 ? -7.995 7.813 6.485 1.00 0.00 213 ASN B CA 6
ATOM 10716 C C . ASN B 2 13 ? -8.121 8.920 5.457 1.00 0.00 213 ASN B C 6
ATOM 10717 O O . ASN B 2 13 ? -7.117 9.456 4.982 1.00 0.00 213 ASN B O 6
ATOM 10728 N N . GLU B 2 14 ? -9.346 9.256 5.111 1.00 0.00 214 GLU B N 6
ATOM 10729 C CA . GLU B 2 14 ? -9.603 10.425 4.296 1.00 0.00 214 GLU B CA 6
ATOM 10730 C C . GLU B 2 14 ? -9.589 11.655 5.185 1.00 0.00 214 GLU B C 6
ATOM 10731 O O . GLU B 2 14 ? -9.316 11.546 6.385 1.00 0.00 214 GLU B O 6
ATOM 10743 N N . LEU B 2 15 ? -9.867 12.807 4.584 1.00 0.00 215 LEU B N 6
ATOM 10744 C CA . LEU B 2 15 ? -9.996 14.085 5.290 1.00 0.00 215 LEU B CA 6
ATOM 10745 C C . LEU B 2 15 ? -8.823 14.376 6.240 1.00 0.00 215 LEU B C 6
ATOM 10746 O O . LEU B 2 15 ? -7.788 13.706 6.213 1.00 0.00 215 LEU B O 6
ATOM 10762 N N . CYS B 2 16 ? -8.965 15.420 7.040 1.00 0.00 216 CYS B N 6
ATOM 10763 C CA . CYS B 2 16 ? -7.950 15.769 8.016 1.00 0.00 216 CYS B CA 6
ATOM 10764 C C . CYS B 2 16 ? -8.527 15.683 9.422 1.00 0.00 216 CYS B C 6
ATOM 10765 O O . CYS B 2 16 ? -9.091 16.691 9.902 1.00 0.00 216 CYS B O 6
ATOM 10777 N N . SER A 1 1 ? -33.163 0.082 -0.627 1.00 0.00 1 SER A N 7
ATOM 10778 C CA . SER A 1 1 ? -34.571 -0.305 -0.826 1.00 0.00 1 SER A CA 7
ATOM 10779 C C . SER A 1 1 ? -34.711 -1.204 -2.054 1.00 0.00 1 SER A C 7
ATOM 10780 O O . SER A 1 1 ? -34.999 -0.729 -3.155 1.00 0.00 1 SER A O 7
ATOM 10790 N N . GLY A 1 2 ? -34.487 -2.498 -1.870 1.00 0.00 2 GLY A N 7
ATOM 10791 C CA . GLY A 1 2 ? -34.618 -3.434 -2.971 1.00 0.00 2 GLY A CA 7
ATOM 10792 C C . GLY A 1 2 ? -33.328 -4.172 -3.258 1.00 0.00 2 GLY A C 7
ATOM 10793 O O . GLY A 1 2 ? -33.317 -5.398 -3.374 1.00 0.00 2 GLY A O 7
ATOM 10797 N N . GLY A 1 3 ? -32.242 -3.426 -3.377 1.00 0.00 3 GLY A N 7
ATOM 10798 C CA . GLY A 1 3 ? -30.948 -4.027 -3.622 1.00 0.00 3 GLY A CA 7
ATOM 10799 C C . GLY A 1 3 ? -29.965 -3.693 -2.524 1.00 0.00 3 GLY A C 7
ATOM 10800 O O . GLY A 1 3 ? -29.858 -2.535 -2.114 1.00 0.00 3 GLY A O 7
ATOM 10804 N N . ARG A 1 4 ? -29.247 -4.691 -2.040 1.00 0.00 4 ARG A N 7
ATOM 10805 C CA . ARG A 1 4 ? -28.322 -4.481 -0.939 1.00 0.00 4 ARG A CA 7
ATOM 10806 C C . ARG A 1 4 ? -27.085 -5.356 -1.083 1.00 0.00 4 ARG A C 7
ATOM 10807 O O . ARG A 1 4 ? -27.082 -6.338 -1.828 1.00 0.00 4 ARG A O 7
ATOM 10828 N N . ALA A 1 5 ? -26.039 -4.985 -0.366 1.00 0.00 5 ALA A N 7
ATOM 10829 C CA . ALA A 1 5 ? -24.825 -5.775 -0.298 1.00 0.00 5 ALA A CA 7
ATOM 10830 C C . ALA A 1 5 ? -24.426 -5.946 1.162 1.00 0.00 5 ALA A C 7
ATOM 10831 O O . ALA A 1 5 ? -24.243 -4.959 1.875 1.00 0.00 5 ALA A O 7
ATOM 10838 N N . THR A 1 6 ? -24.312 -7.190 1.607 1.00 0.00 6 THR A N 7
ATOM 10839 C CA . THR A 1 6 ? -24.034 -7.474 3.005 1.00 0.00 6 THR A CA 7
ATOM 10840 C C . THR A 1 6 ? -22.659 -6.953 3.409 1.00 0.00 6 THR A C 7
ATOM 10841 O O . THR A 1 6 ? -21.648 -7.256 2.769 1.00 0.00 6 THR A O 7
ATOM 10852 N N . GLN A 1 7 ? -22.633 -6.151 4.457 1.00 0.00 7 GLN A N 7
ATOM 10853 C CA . GLN A 1 7 ? -21.398 -5.549 4.925 1.00 0.00 7 GLN A CA 7
ATOM 10854 C C . GLN A 1 7 ? -20.796 -6.378 6.046 1.00 0.00 7 GLN A C 7
ATOM 10855 O O . GLN A 1 7 ? -21.450 -6.650 7.055 1.00 0.00 7 GLN A O 7
ATOM 10869 N N . SER A 1 8 ? -19.561 -6.795 5.851 1.00 0.00 8 SER A N 7
ATOM 10870 C CA . SER A 1 8 ? -18.831 -7.536 6.857 1.00 0.00 8 SER A CA 7
ATOM 10871 C C . SER A 1 8 ? -17.485 -6.866 7.119 1.00 0.00 8 SER A C 7
ATOM 10872 O O . SER A 1 8 ? -17.016 -6.087 6.281 1.00 0.00 8 SER A O 7
ATOM 10880 N N . PRO A 1 9 ? -16.850 -7.127 8.271 1.00 0.00 9 PRO A N 7
ATOM 10881 C CA . PRO A 1 9 ? -15.564 -6.514 8.609 1.00 0.00 9 PRO A CA 7
ATOM 10882 C C . PRO A 1 9 ? -14.499 -6.791 7.554 1.00 0.00 9 PRO A C 7
ATOM 10883 O O . PRO A 1 9 ? -13.855 -5.864 7.062 1.00 0.00 9 PRO A O 7
ATOM 10894 N N . GLY A 1 10 ? -14.346 -8.060 7.191 1.00 0.00 10 GLY A N 7
ATOM 10895 C CA . GLY A 1 10 ? -13.380 -8.444 6.180 1.00 0.00 10 GLY A CA 7
ATOM 10896 C C . GLY A 1 10 ? -13.573 -7.701 4.876 1.00 0.00 10 GLY A C 7
ATOM 10897 O O . GLY A 1 10 ? -12.610 -7.249 4.256 1.00 0.00 10 GLY A O 7
ATOM 10901 N N . ASP A 1 11 ? -14.826 -7.554 4.479 1.00 0.00 11 ASP A N 7
ATOM 10902 C CA . ASP A 1 11 ? -15.159 -6.920 3.204 1.00 0.00 11 ASP A CA 7
ATOM 10903 C C . ASP A 1 11 ? -14.914 -5.419 3.261 1.00 0.00 11 ASP A C 7
ATOM 10904 O O . ASP A 1 11 ? -14.477 -4.818 2.281 1.00 0.00 11 ASP A O 7
ATOM 10913 N N . SER A 1 12 ? -15.174 -4.824 4.418 1.00 0.00 12 SER A N 7
ATOM 10914 C CA . SER A 1 12 ? -15.001 -3.394 4.597 1.00 0.00 12 SER A CA 7
ATOM 10915 C C . SER A 1 12 ? -13.522 -3.059 4.772 1.00 0.00 12 SER A C 7
ATOM 10916 O O . SER A 1 12 ? -13.051 -2.001 4.356 1.00 0.00 12 SER A O 7
ATOM 10924 N N . ARG A 1 13 ? -12.796 -3.995 5.364 1.00 0.00 13 ARG A N 7
ATOM 10925 C CA . ARG A 1 13 ? -11.370 -3.876 5.553 1.00 0.00 13 ARG A CA 7
ATOM 10926 C C . ARG A 1 13 ? -10.665 -4.006 4.211 1.00 0.00 13 ARG A C 7
ATOM 10927 O O . ARG A 1 13 ? -9.762 -3.234 3.894 1.00 0.00 13 ARG A O 7
ATOM 10948 N N . ARG A 1 14 ? -11.115 -4.965 3.409 1.00 0.00 14 ARG A N 7
ATOM 10949 C CA . ARG A 1 14 ? -10.572 -5.170 2.074 1.00 0.00 14 ARG A CA 7
ATOM 10950 C C . ARG A 1 14 ? -10.982 -4.013 1.164 1.00 0.00 14 ARG A C 7
ATOM 10951 O O . ARG A 1 14 ? -10.294 -3.681 0.197 1.00 0.00 14 ARG A O 7
ATOM 10972 N N . LEU A 1 15 ? -12.093 -3.382 1.515 1.00 0.00 15 LEU A N 7
ATOM 10973 C CA . LEU A 1 15 ? -12.591 -2.229 0.788 1.00 0.00 15 LEU A CA 7
ATOM 10974 C C . LEU A 1 15 ? -11.667 -1.042 1.046 1.00 0.00 15 LEU A C 7
ATOM 10975 O O . LEU A 1 15 ? -11.252 -0.346 0.118 1.00 0.00 15 LEU A O 7
ATOM 10991 N N . SER A 1 16 ? -11.326 -0.845 2.319 1.00 0.00 16 SER A N 7
ATOM 10992 C CA . SER A 1 16 ? -10.397 0.193 2.717 1.00 0.00 16 SER A CA 7
ATOM 10993 C C . SER A 1 16 ? -8.999 -0.128 2.197 1.00 0.00 16 SER A C 7
ATOM 10994 O O . SER A 1 16 ? -8.178 0.768 1.996 1.00 0.00 16 SER A O 7
ATOM 11002 N N . ILE A 1 17 ? -8.731 -1.414 1.983 1.00 0.00 17 ILE A N 7
ATOM 11003 C CA . ILE A 1 17 ? -7.484 -1.839 1.367 1.00 0.00 17 ILE A CA 7
ATOM 11004 C C . ILE A 1 17 ? -7.391 -1.307 -0.043 1.00 0.00 17 ILE A C 7
ATOM 11005 O O . ILE A 1 17 ? -6.428 -0.649 -0.385 1.00 0.00 17 ILE A O 7
ATOM 11021 N N . GLN A 1 18 ? -8.418 -1.560 -0.847 1.00 0.00 18 GLN A N 7
ATOM 11022 C CA . GLN A 1 18 ? -8.434 -1.085 -2.229 1.00 0.00 18 GLN A CA 7
ATOM 11023 C C . GLN A 1 18 ? -8.348 0.434 -2.261 1.00 0.00 18 GLN A C 7
ATOM 11024 O O . GLN A 1 18 ? -7.792 1.020 -3.190 1.00 0.00 18 GLN A O 7
ATOM 11038 N N . ARG A 1 19 ? -8.882 1.059 -1.222 1.00 0.00 19 ARG A N 7
ATOM 11039 C CA . ARG A 1 19 ? -8.800 2.490 -1.062 1.00 0.00 19 ARG A CA 7
ATOM 11040 C C . ARG A 1 19 ? -7.350 2.924 -0.856 1.00 0.00 19 ARG A C 7
ATOM 11041 O O . ARG A 1 19 ? -6.865 3.826 -1.540 1.00 0.00 19 ARG A O 7
ATOM 11062 N N . ALA A 1 20 ? -6.648 2.259 0.063 1.00 0.00 20 ALA A N 7
ATOM 11063 C CA . ALA A 1 20 ? -5.268 2.622 0.362 1.00 0.00 20 ALA A CA 7
ATOM 11064 C C . ALA A 1 20 ? -4.304 1.963 -0.621 1.00 0.00 20 ALA A C 7
ATOM 11065 O O . ALA A 1 20 ? -3.107 2.241 -0.637 1.00 0.00 20 ALA A O 7
ATOM 11072 N N . ILE A 1 21 ? -4.825 1.060 -1.416 1.00 0.00 21 ILE A N 7
ATOM 11073 C CA . ILE A 1 21 ? -4.099 0.548 -2.548 1.00 0.00 21 ILE A CA 7
ATOM 11074 C C . ILE A 1 21 ? -3.949 1.647 -3.560 1.00 0.00 21 ILE A C 7
ATOM 11075 O O . ILE A 1 21 ? -2.849 1.969 -4.011 1.00 0.00 21 ILE A O 7
ATOM 11091 N N . GLN A 1 22 ? -5.078 2.231 -3.892 1.00 0.00 22 GLN A N 7
ATOM 11092 C CA . GLN A 1 22 ? -5.104 3.324 -4.816 1.00 0.00 22 GLN A CA 7
ATOM 11093 C C . GLN A 1 22 ? -4.357 4.511 -4.221 1.00 0.00 22 GLN A C 7
ATOM 11094 O O . GLN A 1 22 ? -3.737 5.291 -4.940 1.00 0.00 22 GLN A O 7
ATOM 11108 N N . SER A 1 23 ? -4.412 4.618 -2.894 1.00 0.00 23 SER A N 7
ATOM 11109 C CA . SER A 1 23 ? -3.722 5.687 -2.179 1.00 0.00 23 SER A CA 7
ATOM 11110 C C . SER A 1 23 ? -2.215 5.533 -2.385 1.00 0.00 23 SER A C 7
ATOM 11111 O O . SER A 1 23 ? -1.506 6.503 -2.657 1.00 0.00 23 SER A O 7
ATOM 11119 N N . LEU A 1 24 ? -1.753 4.288 -2.272 1.00 0.00 24 LEU A N 7
ATOM 11120 C CA . LEU A 1 24 ? -0.352 3.942 -2.437 1.00 0.00 24 LEU A CA 7
ATOM 11121 C C . LEU A 1 24 ? 0.127 4.263 -3.841 1.00 0.00 24 LEU A C 7
ATOM 11122 O O . LEU A 1 24 ? 1.150 4.925 -4.017 1.00 0.00 24 LEU A O 7
ATOM 11138 N N . VAL A 1 25 ? -0.616 3.802 -4.841 1.00 0.00 25 VAL A N 7
ATOM 11139 C CA . VAL A 1 25 ? -0.247 4.054 -6.216 1.00 0.00 25 VAL A CA 7
ATOM 11140 C C . VAL A 1 25 ? -0.273 5.534 -6.496 1.00 0.00 25 VAL A C 7
ATOM 11141 O O . VAL A 1 25 ? 0.650 6.078 -7.098 1.00 0.00 25 VAL A O 7
ATOM 11154 N N . HIS A 1 26 ? -1.346 6.179 -6.055 1.00 0.00 26 HIS A N 7
ATOM 11155 C CA . HIS A 1 26 ? -1.491 7.600 -6.246 1.00 0.00 26 HIS A CA 7
ATOM 11156 C C . HIS A 1 26 ? -0.277 8.317 -5.682 1.00 0.00 26 HIS A C 7
ATOM 11157 O O . HIS A 1 26 ? 0.297 9.150 -6.347 1.00 0.00 26 HIS A O 7
ATOM 11171 N N . ALA A 1 27 ? 0.117 7.982 -4.466 1.00 0.00 27 ALA A N 7
ATOM 11172 C CA . ALA A 1 27 ? 1.277 8.622 -3.847 1.00 0.00 27 ALA A CA 7
ATOM 11173 C C . ALA A 1 27 ? 2.547 8.320 -4.624 1.00 0.00 27 ALA A C 7
ATOM 11174 O O . ALA A 1 27 ? 3.421 9.178 -4.766 1.00 0.00 27 ALA A O 7
ATOM 11181 N N . ALA A 1 28 ? 2.638 7.101 -5.131 1.00 0.00 28 ALA A N 7
ATOM 11182 C CA . ALA A 1 28 ? 3.803 6.678 -5.884 1.00 0.00 28 ALA A CA 7
ATOM 11183 C C . ALA A 1 28 ? 3.927 7.452 -7.199 1.00 0.00 28 ALA A C 7
ATOM 11184 O O . ALA A 1 28 ? 5.027 7.600 -7.734 1.00 0.00 28 ALA A O 7
ATOM 11191 N N . GLN A 1 29 ? 2.806 7.963 -7.708 1.00 0.00 29 GLN A N 7
ATOM 11192 C CA . GLN A 1 29 ? 2.822 8.717 -8.961 1.00 0.00 29 GLN A CA 7
ATOM 11193 C C . GLN A 1 29 ? 2.135 10.090 -8.839 1.00 0.00 29 GLN A C 7
ATOM 11194 O O . GLN A 1 29 ? 1.748 10.673 -9.857 1.00 0.00 29 GLN A O 7
ATOM 11208 N N . CYS A 1 30 ? 1.960 10.606 -7.621 1.00 0.00 30 CYS A N 7
ATOM 11209 C CA . CYS A 1 30 ? 1.314 11.912 -7.446 1.00 0.00 30 CYS A CA 7
ATOM 11210 C C . CYS A 1 30 ? 2.316 13.002 -7.819 1.00 0.00 30 CYS A C 7
ATOM 11211 O O . CYS A 1 30 ? 3.021 13.543 -6.965 1.00 0.00 30 CYS A O 7
ATOM 11218 N N . ARG A 1 31 ? 2.384 13.298 -9.107 1.00 0.00 31 ARG A N 7
ATOM 11219 C CA . ARG A 1 31 ? 3.394 14.236 -9.629 1.00 0.00 31 ARG A CA 7
ATOM 11220 C C . ARG A 1 31 ? 2.867 15.669 -9.545 1.00 0.00 31 ARG A C 7
ATOM 11221 O O . ARG A 1 31 ? 3.602 16.635 -9.740 1.00 0.00 31 ARG A O 7
ATOM 11242 N N . ASN A 1 32 ? 1.591 15.801 -9.223 1.00 0.00 32 ASN A N 7
ATOM 11243 C CA . ASN A 1 32 ? 0.984 17.111 -9.072 1.00 0.00 32 ASN A CA 7
ATOM 11244 C C . ASN A 1 32 ? 1.311 17.657 -7.690 1.00 0.00 32 ASN A C 7
ATOM 11245 O O . ASN A 1 32 ? 0.755 17.206 -6.691 1.00 0.00 32 ASN A O 7
ATOM 11256 N N . ALA A 1 33 ? 2.220 18.618 -7.638 1.00 0.00 33 ALA A N 7
ATOM 11257 C CA . ALA A 1 33 ? 2.625 19.223 -6.376 1.00 0.00 33 ALA A CA 7
ATOM 11258 C C . ALA A 1 33 ? 1.498 20.055 -5.777 1.00 0.00 33 ALA A C 7
ATOM 11259 O O . ALA A 1 33 ? 1.499 20.360 -4.585 1.00 0.00 33 ALA A O 7
ATOM 11266 N N . ASN A 1 34 ? 0.535 20.407 -6.611 1.00 0.00 34 ASN A N 7
ATOM 11267 C CA . ASN A 1 34 ? -0.588 21.224 -6.190 1.00 0.00 34 ASN A CA 7
ATOM 11268 C C . ASN A 1 34 ? -1.745 20.352 -5.720 1.00 0.00 34 ASN A C 7
ATOM 11269 O O . ASN A 1 34 ? -2.686 20.847 -5.096 1.00 0.00 34 ASN A O 7
ATOM 11280 N N . CYS A 1 35 ? -1.679 19.055 -6.042 1.00 0.00 35 CYS A N 7
ATOM 11281 C CA . CYS A 1 35 ? -2.641 18.082 -5.552 1.00 0.00 35 CYS A CA 7
ATOM 11282 C C . CYS A 1 35 ? -2.655 18.139 -4.029 1.00 0.00 35 CYS A C 7
ATOM 11283 O O . CYS A 1 35 ? -1.803 17.550 -3.364 1.00 0.00 35 CYS A O 7
ATOM 11290 N N . SER A 1 36 ? -3.639 18.837 -3.485 1.00 0.00 36 SER A N 7
ATOM 11291 C CA . SER A 1 36 ? -3.697 19.099 -2.056 1.00 0.00 36 SER A CA 7
ATOM 11292 C C . SER A 1 36 ? -4.432 17.969 -1.356 1.00 0.00 36 SER A C 7
ATOM 11293 O O . SER A 1 36 ? -4.956 18.122 -0.249 1.00 0.00 36 SER A O 7
ATOM 11301 N N . LEU A 1 37 ? -4.451 16.832 -2.024 1.00 0.00 37 LEU A N 7
ATOM 11302 C CA . LEU A 1 37 ? -5.138 15.655 -1.538 1.00 0.00 37 LEU A CA 7
ATOM 11303 C C . LEU A 1 37 ? -4.419 15.109 -0.288 1.00 0.00 37 LEU A C 7
ATOM 11304 O O . LEU A 1 37 ? -3.225 14.778 -0.330 1.00 0.00 37 LEU A O 7
ATOM 11320 N N . PRO A 1 38 ? -5.151 15.007 0.838 1.00 0.00 38 PRO A N 7
ATOM 11321 C CA . PRO A 1 38 ? -4.582 14.642 2.147 1.00 0.00 38 PRO A CA 7
ATOM 11322 C C . PRO A 1 38 ? -3.929 13.268 2.150 1.00 0.00 38 PRO A C 7
ATOM 11323 O O . PRO A 1 38 ? -2.950 13.031 2.859 1.00 0.00 38 PRO A O 7
ATOM 11334 N N . SER A 1 39 ? -4.468 12.369 1.345 1.00 0.00 39 SER A N 7
ATOM 11335 C CA . SER A 1 39 ? -3.954 11.008 1.283 1.00 0.00 39 SER A CA 7
ATOM 11336 C C . SER A 1 39 ? -2.610 10.981 0.568 1.00 0.00 39 SER A C 7
ATOM 11337 O O . SER A 1 39 ? -1.756 10.184 0.912 1.00 0.00 39 SER A O 7
ATOM 11345 N N . CYS A 1 40 ? -2.407 11.872 -0.404 1.00 0.00 40 CYS A N 7
ATOM 11346 C CA . CYS A 1 40 ? -1.140 11.935 -1.108 1.00 0.00 40 CYS A CA 7
ATOM 11347 C C . CYS A 1 40 ? -0.049 12.379 -0.162 1.00 0.00 40 CYS A C 7
ATOM 11348 O O . CYS A 1 40 ? 1.051 11.852 -0.187 1.00 0.00 40 CYS A O 7
ATOM 11355 N N . GLN A 1 41 ? -0.370 13.353 0.678 1.00 0.00 41 GLN A N 7
ATOM 11356 C CA . GLN A 1 41 ? 0.597 13.854 1.647 1.00 0.00 41 GLN A CA 7
ATOM 11357 C C . GLN A 1 41 ? 0.978 12.759 2.634 1.00 0.00 41 GLN A C 7
ATOM 11358 O O . GLN A 1 41 ? 2.157 12.547 2.926 1.00 0.00 41 GLN A O 7
ATOM 11372 N N . LYS A 1 42 ? -0.020 12.035 3.115 1.00 0.00 42 LYS A N 7
ATOM 11373 C CA . LYS A 1 42 ? 0.213 11.005 4.115 1.00 0.00 42 LYS A CA 7
ATOM 11374 C C . LYS A 1 42 ? 0.815 9.763 3.476 1.00 0.00 42 LYS A C 7
ATOM 11375 O O . LYS A 1 42 ? 1.738 9.161 4.024 1.00 0.00 42 LYS A O 7
ATOM 11394 N N . MET A 1 43 ? 0.299 9.385 2.312 1.00 0.00 43 MET A N 7
ATOM 11395 C CA . MET A 1 43 ? 0.824 8.240 1.588 1.00 0.00 43 MET A CA 7
ATOM 11396 C C . MET A 1 43 ? 2.232 8.505 1.092 1.00 0.00 43 MET A C 7
ATOM 11397 O O . MET A 1 43 ? 3.061 7.613 1.054 1.00 0.00 43 MET A O 7
ATOM 11411 N N . LYS A 1 44 ? 2.521 9.733 0.714 1.00 0.00 44 LYS A N 7
ATOM 11412 C CA . LYS A 1 44 ? 3.858 10.039 0.246 1.00 0.00 44 LYS A CA 7
ATOM 11413 C C . LYS A 1 44 ? 4.833 9.938 1.407 1.00 0.00 44 LYS A C 7
ATOM 11414 O O . LYS A 1 44 ? 5.994 9.584 1.230 1.00 0.00 44 LYS A O 7
ATOM 11433 N N . ARG A 1 45 ? 4.336 10.219 2.605 1.00 0.00 45 ARG A N 7
ATOM 11434 C CA . ARG A 1 45 ? 5.137 10.083 3.808 1.00 0.00 45 ARG A CA 7
ATOM 11435 C C . ARG A 1 45 ? 5.424 8.616 4.090 1.00 0.00 45 ARG A C 7
ATOM 11436 O O . ARG A 1 45 ? 6.581 8.235 4.292 1.00 0.00 45 ARG A O 7
ATOM 11457 N N . VAL A 1 46 ? 4.371 7.790 4.090 1.00 0.00 46 VAL A N 7
ATOM 11458 C CA . VAL A 1 46 ? 4.545 6.358 4.300 1.00 0.00 46 VAL A CA 7
ATOM 11459 C C . VAL A 1 46 ? 5.488 5.778 3.234 1.00 0.00 46 VAL A C 7
ATOM 11460 O O . VAL A 1 46 ? 6.431 5.042 3.555 1.00 0.00 46 VAL A O 7
ATOM 11473 N N . VAL A 1 47 ? 5.277 6.183 1.976 1.00 0.00 47 VAL A N 7
ATOM 11474 C CA . VAL A 1 47 ? 6.051 5.672 0.848 1.00 0.00 47 VAL A CA 7
ATOM 11475 C C . VAL A 1 47 ? 7.518 6.074 0.947 1.00 0.00 47 VAL A C 7
ATOM 11476 O O . VAL A 1 47 ? 8.410 5.216 0.936 1.00 0.00 47 VAL A O 7
ATOM 11489 N N . GLN A 1 48 ? 7.765 7.379 1.042 1.00 0.00 48 GLN A N 7
ATOM 11490 C CA . GLN A 1 48 ? 9.126 7.901 1.044 1.00 0.00 48 GLN A CA 7
ATOM 11491 C C . GLN A 1 48 ? 9.889 7.432 2.276 1.00 0.00 48 GLN A C 7
ATOM 11492 O O . GLN A 1 48 ? 11.114 7.524 2.326 1.00 0.00 48 GLN A O 7
ATOM 11506 N N . HIS A 1 49 ? 9.169 6.914 3.264 1.00 0.00 49 HIS A N 7
ATOM 11507 C CA . HIS A 1 49 ? 9.809 6.379 4.448 1.00 0.00 49 HIS A CA 7
ATOM 11508 C C . HIS A 1 49 ? 10.403 5.011 4.145 1.00 0.00 49 HIS A C 7
ATOM 11509 O O . HIS A 1 49 ? 11.516 4.711 4.568 1.00 0.00 49 HIS A O 7
ATOM 11523 N N . THR A 1 50 ? 9.651 4.179 3.428 1.00 0.00 50 THR A N 7
ATOM 11524 C CA . THR A 1 50 ? 10.131 2.848 3.064 1.00 0.00 50 THR A CA 7
ATOM 11525 C C . THR A 1 50 ? 11.457 2.942 2.315 1.00 0.00 50 THR A C 7
ATOM 11526 O O . THR A 1 50 ? 12.328 2.082 2.450 1.00 0.00 50 THR A O 7
ATOM 11537 N N . LYS A 1 51 ? 11.591 4.017 1.549 1.00 0.00 51 LYS A N 7
ATOM 11538 C CA . LYS A 1 51 ? 12.805 4.315 0.802 1.00 0.00 51 LYS A CA 7
ATOM 11539 C C . LYS A 1 51 ? 14.023 4.358 1.721 1.00 0.00 51 LYS A C 7
ATOM 11540 O O . LYS A 1 51 ? 15.083 3.823 1.391 1.00 0.00 51 LYS A O 7
ATOM 11559 N N . GLY A 1 52 ? 13.862 4.988 2.879 1.00 0.00 52 GLY A N 7
ATOM 11560 C CA . GLY A 1 52 ? 14.980 5.153 3.788 1.00 0.00 52 GLY A CA 7
ATOM 11561 C C . GLY A 1 52 ? 14.865 4.304 5.040 1.00 0.00 52 GLY A C 7
ATOM 11562 O O . GLY A 1 52 ? 15.398 4.664 6.090 1.00 0.00 52 GLY A O 7
ATOM 11566 N N . CYS A 1 53 ? 14.163 3.186 4.945 1.00 0.00 53 CYS A N 7
ATOM 11567 C CA . CYS A 1 53 ? 14.023 2.287 6.082 1.00 0.00 53 CYS A CA 7
ATOM 11568 C C . CYS A 1 53 ? 15.025 1.139 5.990 1.00 0.00 53 CYS A C 7
ATOM 11569 O O . CYS A 1 53 ? 15.538 0.839 4.908 1.00 0.00 53 CYS A O 7
ATOM 11576 N N . LYS A 1 54 ? 15.300 0.499 7.122 1.00 0.00 54 LYS A N 7
ATOM 11577 C CA . LYS A 1 54 ? 16.291 -0.573 7.170 1.00 0.00 54 LYS A CA 7
ATOM 11578 C C . LYS A 1 54 ? 15.705 -1.843 7.789 1.00 0.00 54 LYS A C 7
ATOM 11579 O O . LYS A 1 54 ? 16.077 -2.953 7.418 1.00 0.00 54 LYS A O 7
ATOM 11598 N N . ARG A 1 55 ? 14.779 -1.679 8.729 1.00 0.00 55 ARG A N 7
ATOM 11599 C CA . ARG A 1 55 ? 14.099 -2.824 9.335 1.00 0.00 55 ARG A CA 7
ATOM 11600 C C . ARG A 1 55 ? 12.808 -3.133 8.594 1.00 0.00 55 ARG A C 7
ATOM 11601 O O . ARG A 1 55 ? 11.975 -3.901 9.078 1.00 0.00 55 ARG A O 7
ATOM 11622 N N . LYS A 1 56 ? 12.656 -2.501 7.433 1.00 0.00 56 LYS A N 7
ATOM 11623 C CA . LYS A 1 56 ? 11.447 -2.588 6.616 1.00 0.00 56 LYS A CA 7
ATOM 11624 C C . LYS A 1 56 ? 10.827 -3.984 6.590 1.00 0.00 56 LYS A C 7
ATOM 11625 O O . LYS A 1 56 ? 9.749 -4.203 7.141 1.00 0.00 56 LYS A O 7
ATOM 11644 N N . THR A 1 57 ? 11.507 -4.918 5.959 1.00 0.00 57 THR A N 7
ATOM 11645 C CA . THR A 1 57 ? 10.950 -6.241 5.734 1.00 0.00 57 THR A CA 7
ATOM 11646 C C . THR A 1 57 ? 11.536 -7.287 6.676 1.00 0.00 57 THR A C 7
ATOM 11647 O O . THR A 1 57 ? 11.142 -8.454 6.646 1.00 0.00 57 THR A O 7
ATOM 11658 N N . ASN A 1 58 ? 12.473 -6.871 7.515 1.00 0.00 58 ASN A N 7
ATOM 11659 C CA . ASN A 1 58 ? 13.146 -7.786 8.433 1.00 0.00 58 ASN A CA 7
ATOM 11660 C C . ASN A 1 58 ? 12.300 -8.052 9.678 1.00 0.00 58 ASN A C 7
ATOM 11661 O O . ASN A 1 58 ? 12.838 -8.222 10.772 1.00 0.00 58 ASN A O 7
ATOM 11672 N N . GLY A 1 59 ? 10.980 -8.083 9.507 1.00 0.00 59 GLY A N 7
ATOM 11673 C CA . GLY A 1 59 ? 10.084 -8.354 10.618 1.00 0.00 59 GLY A CA 7
ATOM 11674 C C . GLY A 1 59 ? 10.226 -7.341 11.734 1.00 0.00 59 GLY A C 7
ATOM 11675 O O . GLY A 1 59 ? 10.240 -7.700 12.911 1.00 0.00 59 GLY A O 7
ATOM 11679 N N . GLY A 1 60 ? 10.324 -6.074 11.366 1.00 0.00 60 GLY A N 7
ATOM 11680 C CA . GLY A 1 60 ? 10.555 -5.036 12.347 1.00 0.00 60 GLY A CA 7
ATOM 11681 C C . GLY A 1 60 ? 9.635 -3.847 12.174 1.00 0.00 60 GLY A C 7
ATOM 11682 O O . GLY A 1 60 ? 8.927 -3.460 13.106 1.00 0.00 60 GLY A O 7
ATOM 11686 N N . CYS A 1 61 ? 9.648 -3.251 10.989 1.00 0.00 61 CYS A N 7
ATOM 11687 C CA . CYS A 1 61 ? 8.838 -2.070 10.737 1.00 0.00 61 CYS A CA 7
ATOM 11688 C C . CYS A 1 61 ? 7.359 -2.408 10.591 1.00 0.00 61 CYS A C 7
ATOM 11689 O O . CYS A 1 61 ? 6.997 -3.407 9.975 1.00 0.00 61 CYS A O 7
ATOM 11696 N N . PRO A 1 62 ? 6.490 -1.571 11.184 1.00 0.00 62 PRO A N 7
ATOM 11697 C CA . PRO A 1 62 ? 5.049 -1.646 10.974 1.00 0.00 62 PRO A CA 7
ATOM 11698 C C . PRO A 1 62 ? 4.614 -0.961 9.673 1.00 0.00 62 PRO A C 7
ATOM 11699 O O . PRO A 1 62 ? 3.927 -1.566 8.862 1.00 0.00 62 PRO A O 7
ATOM 11710 N N . ILE A 1 63 ? 5.031 0.296 9.470 1.00 0.00 63 ILE A N 7
ATOM 11711 C CA . ILE A 1 63 ? 4.684 1.049 8.257 1.00 0.00 63 ILE A CA 7
ATOM 11712 C C . ILE A 1 63 ? 5.013 0.260 7.002 1.00 0.00 63 ILE A C 7
ATOM 11713 O O . ILE A 1 63 ? 4.162 0.047 6.143 1.00 0.00 63 ILE A O 7
ATOM 11729 N N . CYS A 1 64 ? 6.248 -0.185 6.920 1.00 0.00 64 CYS A N 7
ATOM 11730 C CA . CYS A 1 64 ? 6.732 -0.892 5.749 1.00 0.00 64 CYS A CA 7
ATOM 11731 C C . CYS A 1 64 ? 6.133 -2.290 5.642 1.00 0.00 64 CYS A C 7
ATOM 11732 O O . CYS A 1 64 ? 6.134 -2.897 4.577 1.00 0.00 64 CYS A O 7
ATOM 11739 N N . LYS A 1 65 ? 5.605 -2.781 6.745 1.00 0.00 65 LYS A N 7
ATOM 11740 C CA . LYS A 1 65 ? 4.909 -4.062 6.745 1.00 0.00 65 LYS A CA 7
ATOM 11741 C C . LYS A 1 65 ? 3.523 -3.885 6.165 1.00 0.00 65 LYS A C 7
ATOM 11742 O O . LYS A 1 65 ? 3.051 -4.681 5.358 1.00 0.00 65 LYS A O 7
ATOM 11761 N N . GLN A 1 66 ? 2.872 -2.825 6.594 1.00 0.00 66 GLN A N 7
ATOM 11762 C CA . GLN A 1 66 ? 1.522 -2.543 6.144 1.00 0.00 66 GLN A CA 7
ATOM 11763 C C . GLN A 1 66 ? 1.535 -2.020 4.710 1.00 0.00 66 GLN A C 7
ATOM 11764 O O . GLN A 1 66 ? 0.650 -2.346 3.924 1.00 0.00 66 GLN A O 7
ATOM 11778 N N . LEU A 1 67 ? 2.539 -1.217 4.366 1.00 0.00 67 LEU A N 7
ATOM 11779 C CA . LEU A 1 67 ? 2.725 -0.788 2.983 1.00 0.00 67 LEU A CA 7
ATOM 11780 C C . LEU A 1 67 ? 2.996 -1.980 2.081 1.00 0.00 67 LEU A C 7
ATOM 11781 O O . LEU A 1 67 ? 2.572 -2.004 0.922 1.00 0.00 67 LEU A O 7
ATOM 11797 N N . ILE A 1 68 ? 3.701 -2.965 2.619 1.00 0.00 68 ILE A N 7
ATOM 11798 C CA . ILE A 1 68 ? 3.956 -4.197 1.896 1.00 0.00 68 ILE A CA 7
ATOM 11799 C C . ILE A 1 68 ? 2.640 -4.901 1.601 1.00 0.00 68 ILE A C 7
ATOM 11800 O O . ILE A 1 68 ? 2.464 -5.497 0.543 1.00 0.00 68 ILE A O 7
ATOM 11816 N N . ALA A 1 69 ? 1.707 -4.805 2.537 1.00 0.00 69 ALA A N 7
ATOM 11817 C CA . ALA A 1 69 ? 0.407 -5.407 2.352 1.00 0.00 69 ALA A CA 7
ATOM 11818 C C . ALA A 1 69 ? -0.278 -4.803 1.135 1.00 0.00 69 ALA A C 7
ATOM 11819 O O . ALA A 1 69 ? -0.541 -5.507 0.164 1.00 0.00 69 ALA A O 7
ATOM 11826 N N . LEU A 1 70 ? -0.514 -3.489 1.174 1.00 0.00 70 LEU A N 7
ATOM 11827 C CA . LEU A 1 70 ? -1.211 -2.795 0.090 1.00 0.00 70 LEU A CA 7
ATOM 11828 C C . LEU A 1 70 ? -0.565 -3.068 -1.264 1.00 0.00 70 LEU A C 7
ATOM 11829 O O . LEU A 1 70 ? -1.250 -3.425 -2.227 1.00 0.00 70 LEU A O 7
ATOM 11845 N N . ALA A 1 71 ? 0.755 -2.909 -1.334 1.00 0.00 71 ALA A N 7
ATOM 11846 C CA . ALA A 1 71 ? 1.478 -3.095 -2.577 1.00 0.00 71 ALA A CA 7
ATOM 11847 C C . ALA A 1 71 ? 1.410 -4.542 -3.061 1.00 0.00 71 ALA A C 7
ATOM 11848 O O . ALA A 1 71 ? 1.627 -4.802 -4.238 1.00 0.00 71 ALA A O 7
ATOM 11855 N N . ALA A 1 72 ? 1.107 -5.476 -2.161 1.00 0.00 72 ALA A N 7
ATOM 11856 C CA . ALA A 1 72 ? 1.022 -6.886 -2.524 1.00 0.00 72 ALA A CA 7
ATOM 11857 C C . ALA A 1 72 ? -0.313 -7.229 -3.185 1.00 0.00 72 ALA A C 7
ATOM 11858 O O . ALA A 1 72 ? -0.337 -7.918 -4.207 1.00 0.00 72 ALA A O 7
ATOM 11865 N N . TYR A 1 73 ? -1.425 -6.757 -2.608 1.00 0.00 73 TYR A N 7
ATOM 11866 C CA . TYR A 1 73 ? -2.745 -6.929 -3.252 1.00 0.00 73 TYR A CA 7
ATOM 11867 C C . TYR A 1 73 ? -2.642 -6.366 -4.650 1.00 0.00 73 TYR A C 7
ATOM 11868 O O . TYR A 1 73 ? -3.022 -6.980 -5.653 1.00 0.00 73 TYR A O 7
ATOM 11886 N N . HIS A 1 74 ? -2.108 -5.161 -4.667 1.00 0.00 74 HIS A N 7
ATOM 11887 C CA . HIS A 1 74 ? -1.892 -4.402 -5.866 1.00 0.00 74 HIS A CA 7
ATOM 11888 C C . HIS A 1 74 ? -0.901 -5.098 -6.801 1.00 0.00 74 HIS A C 7
ATOM 11889 O O . HIS A 1 74 ? -1.024 -4.994 -8.014 1.00 0.00 74 HIS A O 7
ATOM 11903 N N . ALA A 1 75 ? 0.079 -5.798 -6.234 1.00 0.00 75 ALA A N 7
ATOM 11904 C CA . ALA A 1 75 ? 1.126 -6.439 -7.027 1.00 0.00 75 ALA A CA 7
ATOM 11905 C C . ALA A 1 75 ? 0.538 -7.463 -7.986 1.00 0.00 75 ALA A C 7
ATOM 11906 O O . ALA A 1 75 ? 0.958 -7.561 -9.139 1.00 0.00 75 ALA A O 7
ATOM 11913 N N . LYS A 1 76 ? -0.423 -8.237 -7.495 1.00 0.00 76 LYS A N 7
ATOM 11914 C CA . LYS A 1 76 ? -1.111 -9.216 -8.329 1.00 0.00 76 LYS A CA 7
ATOM 11915 C C . LYS A 1 76 ? -1.928 -8.517 -9.404 1.00 0.00 76 LYS A C 7
ATOM 11916 O O . LYS A 1 76 ? -2.042 -9.009 -10.527 1.00 0.00 76 LYS A O 7
ATOM 11935 N N . HIS A 1 77 ? -2.491 -7.372 -9.055 1.00 0.00 77 HIS A N 7
ATOM 11936 C CA . HIS A 1 77 ? -3.310 -6.610 -9.988 1.00 0.00 77 HIS A CA 7
ATOM 11937 C C . HIS A 1 77 ? -2.468 -5.526 -10.664 1.00 0.00 77 HIS A C 7
ATOM 11938 O O . HIS A 1 77 ? -2.937 -4.413 -10.913 1.00 0.00 77 HIS A O 7
ATOM 11953 N N . CYS A 1 78 ? -1.216 -5.856 -10.953 1.00 0.00 78 CYS A N 7
ATOM 11954 C CA . CYS A 1 78 ? -0.304 -4.917 -11.578 1.00 0.00 78 CYS A CA 7
ATOM 11955 C C . CYS A 1 78 ? 0.626 -5.636 -12.543 1.00 0.00 78 CYS A C 7
ATOM 11956 O O . CYS A 1 78 ? 1.331 -6.568 -12.156 1.00 0.00 78 CYS A O 7
ATOM 11963 N N . GLN A 1 79 ? 0.645 -5.189 -13.788 1.00 0.00 79 GLN A N 7
ATOM 11964 C CA . GLN A 1 79 ? 1.482 -5.811 -14.795 1.00 0.00 79 GLN A CA 7
ATOM 11965 C C . GLN A 1 79 ? 2.772 -5.019 -14.995 1.00 0.00 79 GLN A C 7
ATOM 11966 O O . GLN A 1 79 ? 3.784 -5.572 -15.422 1.00 0.00 79 GLN A O 7
ATOM 11980 N N . GLU A 1 80 ? 2.735 -3.729 -14.667 1.00 0.00 80 GLU A N 7
ATOM 11981 C CA . GLU A 1 80 ? 3.912 -2.865 -14.811 1.00 0.00 80 GLU A CA 7
ATOM 11982 C C . GLU A 1 80 ? 5.103 -3.424 -14.045 1.00 0.00 80 GLU A C 7
ATOM 11983 O O . GLU A 1 80 ? 5.014 -3.706 -12.845 1.00 0.00 80 GLU A O 7
ATOM 11995 N N . ASN A 1 81 ? 6.210 -3.587 -14.750 1.00 0.00 81 ASN A N 7
ATOM 11996 C CA . ASN A 1 81 ? 7.440 -4.085 -14.155 1.00 0.00 81 ASN A CA 7
ATOM 11997 C C . ASN A 1 81 ? 8.219 -2.928 -13.532 1.00 0.00 81 ASN A C 7
ATOM 11998 O O . ASN A 1 81 ? 8.931 -3.100 -12.545 1.00 0.00 81 ASN A O 7
ATOM 12009 N N . LYS A 1 82 ? 8.057 -1.736 -14.100 1.00 0.00 82 LYS A N 7
ATOM 12010 C CA . LYS A 1 82 ? 8.704 -0.541 -13.576 1.00 0.00 82 LYS A CA 7
ATOM 12011 C C . LYS A 1 82 ? 7.674 0.381 -12.923 1.00 0.00 82 LYS A C 7
ATOM 12012 O O . LYS A 1 82 ? 7.697 1.602 -13.098 1.00 0.00 82 LYS A O 7
ATOM 12031 N N . CYS A 1 83 ? 6.772 -0.237 -12.179 1.00 0.00 83 CYS A N 7
ATOM 12032 C CA . CYS A 1 83 ? 5.712 0.450 -11.448 1.00 0.00 83 CYS A CA 7
ATOM 12033 C C . CYS A 1 83 ? 6.252 1.521 -10.491 1.00 0.00 83 CYS A C 7
ATOM 12034 O O . CYS A 1 83 ? 7.344 1.389 -9.934 1.00 0.00 83 CYS A O 7
ATOM 12041 N N . PRO A 1 84 ? 5.478 2.605 -10.292 1.00 0.00 84 PRO A N 7
ATOM 12042 C CA . PRO A 1 84 ? 5.802 3.646 -9.311 1.00 0.00 84 PRO A CA 7
ATOM 12043 C C . PRO A 1 84 ? 5.717 3.138 -7.871 1.00 0.00 84 PRO A C 7
ATOM 12044 O O . PRO A 1 84 ? 6.527 3.526 -7.029 1.00 0.00 84 PRO A O 7
ATOM 12055 N N . VAL A 1 85 ? 4.719 2.288 -7.589 1.00 0.00 85 VAL A N 7
ATOM 12056 C CA . VAL A 1 85 ? 4.524 1.731 -6.253 1.00 0.00 85 VAL A CA 7
ATOM 12057 C C . VAL A 1 85 ? 5.785 1.029 -5.741 1.00 0.00 85 VAL A C 7
ATOM 12058 O O . VAL A 1 85 ? 6.206 0.003 -6.298 1.00 0.00 85 VAL A O 7
ATOM 12071 N N . PRO A 1 86 ? 6.389 1.577 -4.678 1.00 0.00 86 PRO A N 7
ATOM 12072 C CA . PRO A 1 86 ? 7.674 1.104 -4.152 1.00 0.00 86 PRO A CA 7
ATOM 12073 C C . PRO A 1 86 ? 7.700 -0.402 -3.934 1.00 0.00 86 PRO A C 7
ATOM 12074 O O . PRO A 1 86 ? 8.338 -1.156 -4.684 1.00 0.00 86 PRO A O 7
ATOM 12085 N N . PHE A 1 87 ? 6.959 -0.829 -2.929 1.00 0.00 87 PHE A N 7
ATOM 12086 C CA . PHE A 1 87 ? 6.952 -2.216 -2.518 1.00 0.00 87 PHE A CA 7
ATOM 12087 C C . PHE A 1 87 ? 6.352 -3.134 -3.571 1.00 0.00 87 PHE A C 7
ATOM 12088 O O . PHE A 1 87 ? 6.515 -4.342 -3.487 1.00 0.00 87 PHE A O 7
ATOM 12105 N N . CYS A 1 88 ? 5.694 -2.577 -4.584 1.00 0.00 88 CYS A N 7
ATOM 12106 C CA . CYS A 1 88 ? 5.095 -3.410 -5.608 1.00 0.00 88 CYS A CA 7
ATOM 12107 C C . CYS A 1 88 ? 6.189 -4.130 -6.344 1.00 0.00 88 CYS A C 7
ATOM 12108 O O . CYS A 1 88 ? 6.136 -5.332 -6.526 1.00 0.00 88 CYS A O 7
ATOM 12115 N N . LEU A 1 89 ? 7.197 -3.383 -6.740 1.00 0.00 89 LEU A N 7
ATOM 12116 C CA . LEU A 1 89 ? 8.289 -3.958 -7.496 1.00 0.00 89 LEU A CA 7
ATOM 12117 C C . LEU A 1 89 ? 9.166 -4.841 -6.624 1.00 0.00 89 LEU A C 7
ATOM 12118 O O . LEU A 1 89 ? 9.724 -5.827 -7.100 1.00 0.00 89 LEU A O 7
ATOM 12134 N N . ASN A 1 90 ? 9.268 -4.505 -5.347 1.00 0.00 90 ASN A N 7
ATOM 12135 C CA . ASN A 1 90 ? 10.029 -5.335 -4.420 1.00 0.00 90 ASN A CA 7
ATOM 12136 C C . ASN A 1 90 ? 9.311 -6.667 -4.236 1.00 0.00 90 ASN A C 7
ATOM 12137 O O . ASN A 1 90 ? 9.905 -7.739 -4.372 1.00 0.00 90 ASN A O 7
ATOM 12148 N N . ILE A 1 91 ? 8.014 -6.580 -3.981 1.00 0.00 91 ILE A N 7
ATOM 12149 C CA . ILE A 1 91 ? 7.172 -7.749 -3.774 1.00 0.00 91 ILE A CA 7
ATOM 12150 C C . ILE A 1 91 ? 7.000 -8.547 -5.058 1.00 0.00 91 ILE A C 7
ATOM 12151 O O . ILE A 1 91 ? 7.366 -9.716 -5.125 1.00 0.00 91 ILE A O 7
ATOM 12167 N N . LYS A 1 92 ? 6.430 -7.895 -6.063 1.00 0.00 92 LYS A N 7
ATOM 12168 C CA . LYS A 1 92 ? 6.026 -8.542 -7.299 1.00 0.00 92 LYS A CA 7
ATOM 12169 C C . LYS A 1 92 ? 7.199 -9.258 -7.969 1.00 0.00 92 LYS A C 7
ATOM 12170 O O . LYS A 1 92 ? 7.037 -10.370 -8.474 1.00 0.00 92 LYS A O 7
ATOM 12189 N N . GLN A 1 93 ? 8.375 -8.633 -7.964 1.00 0.00 93 GLN A N 7
ATOM 12190 C CA . GLN A 1 93 ? 9.569 -9.270 -8.510 1.00 0.00 93 GLN A CA 7
ATOM 12191 C C . GLN A 1 93 ? 9.983 -10.488 -7.689 1.00 0.00 93 GLN A C 7
ATOM 12192 O O . GLN A 1 93 ? 10.265 -11.549 -8.248 1.00 0.00 93 GLN A O 7
ATOM 12206 N N . LYS A 1 94 ? 10.019 -10.346 -6.366 1.00 0.00 94 LYS A N 7
ATOM 12207 C CA . LYS A 1 94 ? 10.467 -11.432 -5.510 1.00 0.00 94 LYS A CA 7
ATOM 12208 C C . LYS A 1 94 ? 9.438 -12.556 -5.438 1.00 0.00 94 LYS A C 7
ATOM 12209 O O . LYS A 1 94 ? 9.752 -13.708 -5.748 1.00 0.00 94 LYS A O 7
ATOM 12228 N N . GLY A 1 95 ? 8.210 -12.218 -5.048 1.00 0.00 95 GLY A N 7
ATOM 12229 C CA . GLY A 1 95 ? 7.129 -13.194 -5.009 1.00 0.00 95 GLY A CA 7
ATOM 12230 C C . GLY A 1 95 ? 7.249 -14.212 -3.884 1.00 0.00 95 GLY A C 7
ATOM 12231 O O . GLY A 1 95 ? 6.244 -14.627 -3.317 1.00 0.00 95 GLY A O 7
ATOM 12235 N N . SER A 1 96 ? 8.470 -14.607 -3.556 1.00 0.00 96 SER A N 7
ATOM 12236 C CA . SER A 1 96 ? 8.704 -15.662 -2.575 1.00 0.00 96 SER A CA 7
ATOM 12237 C C . SER A 1 96 ? 8.648 -15.102 -1.152 1.00 0.00 96 SER A C 7
ATOM 12238 O O . SER A 1 96 ? 8.430 -15.842 -0.194 1.00 0.00 96 SER A O 7
ATOM 12246 N N . GLU A 1 97 ? 8.841 -13.786 -1.042 1.00 0.00 97 GLU A N 7
ATOM 12247 C CA . GLU A 1 97 ? 8.880 -13.083 0.248 1.00 0.00 97 GLU A CA 7
ATOM 12248 C C . GLU A 1 97 ? 7.704 -13.436 1.167 1.00 0.00 97 GLU A C 7
ATOM 12249 O O . GLU A 1 97 ? 7.906 -13.895 2.289 1.00 0.00 97 GLU A O 7
ATOM 12261 N N . PHE A 1 98 ? 6.483 -13.191 0.709 1.00 0.00 98 PHE A N 7
ATOM 12262 C CA . PHE A 1 98 ? 5.293 -13.483 1.509 1.00 0.00 98 PHE A CA 7
ATOM 12263 C C . PHE A 1 98 ? 5.183 -14.969 1.882 1.00 0.00 98 PHE A C 7
ATOM 12264 O O . PHE A 1 98 ? 5.055 -15.288 3.064 1.00 0.00 98 PHE A O 7
ATOM 12281 N N . PRO A 1 99 ? 5.213 -15.900 0.901 1.00 0.00 99 PRO A N 7
ATOM 12282 C CA . PRO A 1 99 ? 5.152 -17.341 1.185 1.00 0.00 99 PRO A CA 7
ATOM 12283 C C . PRO A 1 99 ? 6.223 -17.802 2.174 1.00 0.00 99 PRO A C 7
ATOM 12284 O O . PRO A 1 99 ? 5.904 -18.277 3.263 1.00 0.00 99 PRO A O 7
ATOM 12295 N N . ALA A 1 100 ? 7.488 -17.657 1.801 1.00 0.00 100 ALA A N 7
ATOM 12296 C CA . ALA A 1 100 ? 8.585 -18.106 2.643 1.00 0.00 100 ALA A CA 7
ATOM 12297 C C . ALA A 1 100 ? 9.836 -17.274 2.400 1.00 0.00 100 ALA A C 7
ATOM 12298 O O . ALA A 1 100 ? 10.907 -17.808 2.105 1.00 0.00 100 ALA A O 7
ATOM 12305 N N . GLY A 1 101 ? 9.697 -15.967 2.527 1.00 0.00 101 GLY A N 7
ATOM 12306 C CA . GLY A 1 101 ? 10.819 -15.079 2.311 1.00 0.00 101 GLY A CA 7
ATOM 12307 C C . GLY A 1 101 ? 11.733 -15.022 3.512 1.00 0.00 101 GLY A C 7
ATOM 12308 O O . GLY A 1 101 ? 12.950 -14.892 3.372 1.00 0.00 101 GLY A O 7
ATOM 12312 N N . ASN A 1 102 ? 11.148 -15.126 4.695 1.00 0.00 102 ASN A N 7
ATOM 12313 C CA . ASN A 1 102 ? 11.917 -15.104 5.926 1.00 0.00 102 ASN A CA 7
ATOM 12314 C C . ASN A 1 102 ? 12.356 -16.519 6.280 1.00 0.00 102 ASN A C 7
ATOM 12315 O O . ASN A 1 102 ? 13.563 -16.816 6.171 1.00 0.00 102 ASN A O 7
ATOM 12327 N N . GLY B 2 1 ? 1.708 -15.621 6.741 1.00 0.00 201 GLY B N 7
ATOM 12328 C CA . GLY B 2 1 ? 0.886 -16.291 5.710 1.00 0.00 201 GLY B CA 7
ATOM 12329 C C . GLY B 2 1 ? -0.088 -15.340 5.053 1.00 0.00 201 GLY B C 7
ATOM 12330 O O . GLY B 2 1 ? -0.814 -14.619 5.742 1.00 0.00 201 GLY B O 7
ATOM 12336 N N . MET B 2 2 ? -0.088 -15.331 3.721 1.00 0.00 202 MET B N 7
ATOM 12337 C CA . MET B 2 2 ? -0.998 -14.500 2.932 1.00 0.00 202 MET B CA 7
ATOM 12338 C C . MET B 2 2 ? -0.754 -13.013 3.161 1.00 0.00 202 MET B C 7
ATOM 12339 O O . MET B 2 2 ? 0.267 -12.615 3.730 1.00 0.00 202 MET B O 7
ATOM 12353 N N . TYR B 2 3 ? -1.686 -12.201 2.687 1.00 0.00 203 TYR B N 7
ATOM 12354 C CA . TYR B 2 3 ? -1.611 -10.756 2.839 1.00 0.00 203 TYR B CA 7
ATOM 12355 C C . TYR B 2 3 ? -1.679 -10.372 4.314 1.00 0.00 203 TYR B C 7
ATOM 12356 O O . TYR B 2 3 ? -2.581 -10.808 5.034 1.00 0.00 203 TYR B O 7
ATOM 12374 N N . PRO B 2 4 ? -0.716 -9.564 4.782 1.00 0.00 204 PRO B N 7
ATOM 12375 C CA . PRO B 2 4 ? -0.651 -9.119 6.177 1.00 0.00 204 PRO B CA 7
ATOM 12376 C C . PRO B 2 4 ? -1.806 -8.192 6.533 1.00 0.00 204 PRO B C 7
ATOM 12377 O O . PRO B 2 4 ? -2.482 -7.659 5.648 1.00 0.00 204 PRO B O 7
ATOM 12388 N N . ASP B 2 5 ? -2.043 -8.019 7.827 1.00 0.00 205 ASP B N 7
ATOM 12389 C CA . ASP B 2 5 ? -3.077 -7.109 8.302 1.00 0.00 205 ASP B CA 7
ATOM 12390 C C . ASP B 2 5 ? -2.623 -5.669 8.123 1.00 0.00 205 ASP B C 7
ATOM 12391 O O . ASP B 2 5 ? -1.773 -5.181 8.863 1.00 0.00 205 ASP B O 7
ATOM 12400 N N . PRO B 2 6 ? -3.214 -4.969 7.152 1.00 0.00 206 PRO B N 7
ATOM 12401 C CA . PRO B 2 6 ? -2.747 -3.663 6.710 1.00 0.00 206 PRO B CA 7
ATOM 12402 C C . PRO B 2 6 ? -3.225 -2.526 7.596 1.00 0.00 206 PRO B C 7
ATOM 12403 O O . PRO B 2 6 ? -4.180 -1.815 7.281 1.00 0.00 206 PRO B O 7
ATOM 12414 N N . GLY B 2 7 ? -2.536 -2.357 8.694 1.00 0.00 207 GLY B N 7
ATOM 12415 C CA . GLY B 2 7 ? -2.845 -1.289 9.628 1.00 0.00 207 GLY B CA 7
ATOM 12416 C C . GLY B 2 7 ? -2.671 0.105 9.043 1.00 0.00 207 GLY B C 7
ATOM 12417 O O . GLY B 2 7 ? -3.085 1.086 9.656 1.00 0.00 207 GLY B O 7
ATOM 12421 N N . LEU B 2 8 ? -2.083 0.205 7.851 1.00 0.00 208 LEU B N 7
ATOM 12422 C CA . LEU B 2 8 ? -1.827 1.505 7.240 1.00 0.00 208 LEU B CA 7
ATOM 12423 C C . LEU B 2 8 ? -3.122 2.183 6.810 1.00 0.00 208 LEU B C 7
ATOM 12424 O O . LEU B 2 8 ? -3.200 3.406 6.787 1.00 0.00 208 LEU B O 7
ATOM 12440 N N . LEU B 2 9 ? -4.143 1.397 6.471 1.00 0.00 209 LEU B N 7
ATOM 12441 C CA . LEU B 2 9 ? -5.418 1.978 6.053 1.00 0.00 209 LEU B CA 7
ATOM 12442 C C . LEU B 2 9 ? -6.197 2.466 7.271 1.00 0.00 209 LEU B C 7
ATOM 12443 O O . LEU B 2 9 ? -7.170 3.206 7.148 1.00 0.00 209 LEU B O 7
ATOM 12459 N N . SER B 2 10 ? -5.758 2.041 8.449 1.00 0.00 210 SER B N 7
ATOM 12460 C CA . SER B 2 10 ? -6.239 2.585 9.694 1.00 0.00 210 SER B CA 7
ATOM 12461 C C . SER B 2 10 ? -5.371 3.782 10.091 1.00 0.00 210 SER B C 7
ATOM 12462 O O . SER B 2 10 ? -5.854 4.772 10.645 1.00 0.00 210 SER B O 7
ATOM 12470 N N . TYR B 2 11 ? -4.082 3.662 9.784 1.00 0.00 211 TYR B N 7
ATOM 12471 C CA . TYR B 2 11 ? -3.094 4.706 10.035 1.00 0.00 211 TYR B CA 7
ATOM 12472 C C . TYR B 2 11 ? -3.416 5.958 9.221 1.00 0.00 211 TYR B C 7
ATOM 12473 O O . TYR B 2 11 ? -3.243 7.086 9.689 1.00 0.00 211 TYR B O 7
ATOM 12491 N N . ILE B 2 12 ? -3.889 5.753 8.001 1.00 0.00 212 ILE B N 7
ATOM 12492 C CA . ILE B 2 12 ? -4.262 6.853 7.130 1.00 0.00 212 ILE B CA 7
ATOM 12493 C C . ILE B 2 12 ? -5.723 6.746 6.719 1.00 0.00 212 ILE B C 7
ATOM 12494 O O . ILE B 2 12 ? -6.113 5.838 5.983 1.00 0.00 212 ILE B O 7
ATOM 12510 N N . ASN B 2 13 ? -6.524 7.671 7.210 1.00 0.00 213 ASN B N 7
ATOM 12511 C CA . ASN B 2 13 ? -7.915 7.771 6.808 1.00 0.00 213 ASN B CA 7
ATOM 12512 C C . ASN B 2 13 ? -8.155 9.117 6.140 1.00 0.00 213 ASN B C 7
ATOM 12513 O O . ASN B 2 13 ? -7.543 10.126 6.508 1.00 0.00 213 ASN B O 7
ATOM 12524 N N . GLU B 2 14 ? -9.011 9.122 5.139 1.00 0.00 214 GLU B N 7
ATOM 12525 C CA . GLU B 2 14 ? -9.313 10.327 4.392 1.00 0.00 214 GLU B CA 7
ATOM 12526 C C . GLU B 2 14 ? -10.798 10.673 4.510 1.00 0.00 214 GLU B C 7
ATOM 12527 O O . GLU B 2 14 ? -11.642 10.146 3.784 1.00 0.00 214 GLU B O 7
ATOM 12539 N N . LEU B 2 15 ? -11.114 11.559 5.440 1.00 0.00 215 LEU B N 7
ATOM 12540 C CA . LEU B 2 15 ? -12.496 11.937 5.693 1.00 0.00 215 LEU B CA 7
ATOM 12541 C C . LEU B 2 15 ? -12.841 13.221 4.950 1.00 0.00 215 LEU B C 7
ATOM 12542 O O . LEU B 2 15 ? -13.183 14.233 5.562 1.00 0.00 215 LEU B O 7
ATOM 12558 N N . CYS B 2 16 ? -12.737 13.179 3.631 1.00 0.00 216 CYS B N 7
ATOM 12559 C CA . CYS B 2 16 ? -13.019 14.343 2.807 1.00 0.00 216 CYS B CA 7
ATOM 12560 C C . CYS B 2 16 ? -14.457 14.296 2.297 1.00 0.00 216 CYS B C 7
ATOM 12561 O O . CYS B 2 16 ? -14.695 13.696 1.228 1.00 0.00 216 CYS B O 7
ATOM 12573 N N . SER A 1 1 ? -20.603 -13.856 1.106 1.00 0.00 1 SER A N 8
ATOM 12574 C CA . SER A 1 1 ? -19.944 -14.783 0.162 1.00 0.00 1 SER A CA 8
ATOM 12575 C C . SER A 1 1 ? -20.445 -14.541 -1.263 1.00 0.00 1 SER A C 8
ATOM 12576 O O . SER A 1 1 ? -19.661 -14.220 -2.161 1.00 0.00 1 SER A O 8
ATOM 12586 N N . GLY A 1 2 ? -21.749 -14.677 -1.465 1.00 0.00 2 GLY A N 8
ATOM 12587 C CA . GLY A 1 2 ? -22.324 -14.487 -2.781 1.00 0.00 2 GLY A CA 8
ATOM 12588 C C . GLY A 1 2 ? -23.836 -14.428 -2.736 1.00 0.00 2 GLY A C 8
ATOM 12589 O O . GLY A 1 2 ? -24.504 -15.462 -2.707 1.00 0.00 2 GLY A O 8
ATOM 12593 N N . GLY A 1 3 ? -24.376 -13.219 -2.721 1.00 0.00 3 GLY A N 8
ATOM 12594 C CA . GLY A 1 3 ? -25.814 -13.044 -2.668 1.00 0.00 3 GLY A CA 8
ATOM 12595 C C . GLY A 1 3 ? -26.202 -11.774 -1.942 1.00 0.00 3 GLY A C 8
ATOM 12596 O O . GLY A 1 3 ? -25.404 -10.841 -1.847 1.00 0.00 3 GLY A O 8
ATOM 12600 N N . ARG A 1 4 ? -27.416 -11.735 -1.416 1.00 0.00 4 ARG A N 8
ATOM 12601 C CA . ARG A 1 4 ? -27.900 -10.568 -0.687 1.00 0.00 4 ARG A CA 8
ATOM 12602 C C . ARG A 1 4 ? -27.705 -10.760 0.813 1.00 0.00 4 ARG A C 8
ATOM 12603 O O . ARG A 1 4 ? -28.635 -10.599 1.604 1.00 0.00 4 ARG A O 8
ATOM 12624 N N . ALA A 1 5 ? -26.488 -11.114 1.194 1.00 0.00 5 ALA A N 8
ATOM 12625 C CA . ALA A 1 5 ? -26.151 -11.311 2.594 1.00 0.00 5 ALA A CA 8
ATOM 12626 C C . ALA A 1 5 ? -25.311 -10.148 3.106 1.00 0.00 5 ALA A C 8
ATOM 12627 O O . ALA A 1 5 ? -24.795 -9.352 2.318 1.00 0.00 5 ALA A O 8
ATOM 12634 N N . THR A 1 6 ? -25.185 -10.053 4.422 1.00 0.00 6 THR A N 8
ATOM 12635 C CA . THR A 1 6 ? -24.393 -9.004 5.045 1.00 0.00 6 THR A CA 8
ATOM 12636 C C . THR A 1 6 ? -22.923 -9.124 4.656 1.00 0.00 6 THR A C 8
ATOM 12637 O O . THR A 1 6 ? -22.357 -10.222 4.663 1.00 0.00 6 THR A O 8
ATOM 12648 N N . GLN A 1 7 ? -22.319 -7.999 4.289 1.00 0.00 7 GLN A N 8
ATOM 12649 C CA . GLN A 1 7 ? -20.913 -7.982 3.917 1.00 0.00 7 GLN A CA 8
ATOM 12650 C C . GLN A 1 7 ? -20.058 -8.351 5.124 1.00 0.00 7 GLN A C 8
ATOM 12651 O O . GLN A 1 7 ? -20.274 -7.858 6.235 1.00 0.00 7 GLN A O 8
ATOM 12665 N N . SER A 1 8 ? -19.108 -9.240 4.902 1.00 0.00 8 SER A N 8
ATOM 12666 C CA . SER A 1 8 ? -18.289 -9.764 5.976 1.00 0.00 8 SER A CA 8
ATOM 12667 C C . SER A 1 8 ? -17.082 -8.871 6.244 1.00 0.00 8 SER A C 8
ATOM 12668 O O . SER A 1 8 ? -16.702 -8.075 5.382 1.00 0.00 8 SER A O 8
ATOM 12676 N N . PRO A 1 9 ? -16.475 -8.974 7.439 1.00 0.00 9 PRO A N 8
ATOM 12677 C CA . PRO A 1 9 ? -15.327 -8.150 7.821 1.00 0.00 9 PRO A CA 8
ATOM 12678 C C . PRO A 1 9 ? -14.237 -8.141 6.762 1.00 0.00 9 PRO A C 8
ATOM 12679 O O . PRO A 1 9 ? -13.727 -7.080 6.399 1.00 0.00 9 PRO A O 8
ATOM 12690 N N . GLY A 1 10 ? -13.914 -9.323 6.249 1.00 0.00 10 GLY A N 8
ATOM 12691 C CA . GLY A 1 10 ? -12.900 -9.450 5.225 1.00 0.00 10 GLY A CA 8
ATOM 12692 C C . GLY A 1 10 ? -13.181 -8.580 4.026 1.00 0.00 10 GLY A C 8
ATOM 12693 O O . GLY A 1 10 ? -12.293 -7.914 3.506 1.00 0.00 10 GLY A O 8
ATOM 12697 N N . ASP A 1 11 ? -14.434 -8.562 3.609 1.00 0.00 11 ASP A N 8
ATOM 12698 C CA . ASP A 1 11 ? -14.831 -7.826 2.414 1.00 0.00 11 ASP A CA 8
ATOM 12699 C C . ASP A 1 11 ? -14.838 -6.324 2.670 1.00 0.00 11 ASP A C 8
ATOM 12700 O O . ASP A 1 11 ? -14.502 -5.533 1.788 1.00 0.00 11 ASP A O 8
ATOM 12709 N N . SER A 1 12 ? -15.199 -5.933 3.884 1.00 0.00 12 SER A N 8
ATOM 12710 C CA . SER A 1 12 ? -15.234 -4.528 4.249 1.00 0.00 12 SER A CA 8
ATOM 12711 C C . SER A 1 12 ? -13.814 -4.023 4.469 1.00 0.00 12 SER A C 8
ATOM 12712 O O . SER A 1 12 ? -13.494 -2.862 4.206 1.00 0.00 12 SER A O 8
ATOM 12720 N N . ARG A 1 13 ? -12.962 -4.919 4.931 1.00 0.00 13 ARG A N 8
ATOM 12721 C CA . ARG A 1 13 ? -11.565 -4.625 5.116 1.00 0.00 13 ARG A CA 8
ATOM 12722 C C . ARG A 1 13 ? -10.882 -4.553 3.756 1.00 0.00 13 ARG A C 8
ATOM 12723 O O . ARG A 1 13 ? -10.094 -3.647 3.496 1.00 0.00 13 ARG A O 8
ATOM 12744 N N . ARG A 1 14 ? -11.234 -5.491 2.881 1.00 0.00 14 ARG A N 8
ATOM 12745 C CA . ARG A 1 14 ? -10.717 -5.519 1.517 1.00 0.00 14 ARG A CA 8
ATOM 12746 C C . ARG A 1 14 ? -11.172 -4.279 0.747 1.00 0.00 14 ARG A C 8
ATOM 12747 O O . ARG A 1 14 ? -10.494 -3.809 -0.168 1.00 0.00 14 ARG A O 8
ATOM 12768 N N . LEU A 1 15 ? -12.304 -3.732 1.162 1.00 0.00 15 LEU A N 8
ATOM 12769 C CA . LEU A 1 15 ? -12.859 -2.538 0.548 1.00 0.00 15 LEU A CA 8
ATOM 12770 C C . LEU A 1 15 ? -12.010 -1.327 0.924 1.00 0.00 15 LEU A C 8
ATOM 12771 O O . LEU A 1 15 ? -11.726 -0.459 0.090 1.00 0.00 15 LEU A O 8
ATOM 12787 N N . SER A 1 16 ? -11.586 -1.288 2.184 1.00 0.00 16 SER A N 8
ATOM 12788 C CA . SER A 1 16 ? -10.716 -0.237 2.661 1.00 0.00 16 SER A CA 8
ATOM 12789 C C . SER A 1 16 ? -9.324 -0.428 2.066 1.00 0.00 16 SER A C 8
ATOM 12790 O O . SER A 1 16 ? -8.588 0.533 1.842 1.00 0.00 16 SER A O 8
ATOM 12798 N N . ILE A 1 17 ? -8.980 -1.685 1.803 1.00 0.00 17 ILE A N 8
ATOM 12799 C CA . ILE A 1 17 ? -7.727 -2.016 1.148 1.00 0.00 17 ILE A CA 8
ATOM 12800 C C . ILE A 1 17 ? -7.663 -1.392 -0.226 1.00 0.00 17 ILE A C 8
ATOM 12801 O O . ILE A 1 17 ? -6.743 -0.648 -0.508 1.00 0.00 17 ILE A O 8
ATOM 12817 N N . GLN A 1 18 ? -8.657 -1.667 -1.066 1.00 0.00 18 GLN A N 8
ATOM 12818 C CA . GLN A 1 18 ? -8.674 -1.122 -2.421 1.00 0.00 18 GLN A CA 8
ATOM 12819 C C . GLN A 1 18 ? -8.638 0.401 -2.392 1.00 0.00 18 GLN A C 8
ATOM 12820 O O . GLN A 1 18 ? -8.114 1.037 -3.311 1.00 0.00 18 GLN A O 8
ATOM 12834 N N . ARG A 1 19 ? -9.179 0.979 -1.326 1.00 0.00 19 ARG A N 8
ATOM 12835 C CA . ARG A 1 19 ? -9.099 2.408 -1.107 1.00 0.00 19 ARG A CA 8
ATOM 12836 C C . ARG A 1 19 ? -7.647 2.844 -0.897 1.00 0.00 19 ARG A C 8
ATOM 12837 O O . ARG A 1 19 ? -7.187 3.813 -1.506 1.00 0.00 19 ARG A O 8
ATOM 12858 N N . ALA A 1 20 ? -6.911 2.112 -0.064 1.00 0.00 20 ALA A N 8
ATOM 12859 C CA . ALA A 1 20 ? -5.522 2.461 0.203 1.00 0.00 20 ALA A CA 8
ATOM 12860 C C . ALA A 1 20 ? -4.606 1.866 -0.862 1.00 0.00 20 ALA A C 8
ATOM 12861 O O . ALA A 1 20 ? -3.426 2.194 -0.948 1.00 0.00 20 ALA A O 8
ATOM 12868 N N . ILE A 1 21 ? -5.166 0.993 -1.675 1.00 0.00 21 ILE A N 8
ATOM 12869 C CA . ILE A 1 21 ? -4.479 0.480 -2.839 1.00 0.00 21 ILE A CA 8
ATOM 12870 C C . ILE A 1 21 ? -4.228 1.627 -3.780 1.00 0.00 21 ILE A C 8
ATOM 12871 O O . ILE A 1 21 ? -3.103 1.884 -4.207 1.00 0.00 21 ILE A O 8
ATOM 12887 N N . GLN A 1 22 ? -5.302 2.334 -4.058 1.00 0.00 22 GLN A N 8
ATOM 12888 C CA . GLN A 1 22 ? -5.250 3.493 -4.900 1.00 0.00 22 GLN A CA 8
ATOM 12889 C C . GLN A 1 22 ? -4.428 4.588 -4.230 1.00 0.00 22 GLN A C 8
ATOM 12890 O O . GLN A 1 22 ? -3.734 5.350 -4.898 1.00 0.00 22 GLN A O 8
ATOM 12904 N N . SER A 1 23 ? -4.500 4.635 -2.898 1.00 0.00 23 SER A N 8
ATOM 12905 C CA . SER A 1 23 ? -3.773 5.638 -2.124 1.00 0.00 23 SER A CA 8
ATOM 12906 C C . SER A 1 23 ? -2.266 5.479 -2.345 1.00 0.00 23 SER A C 8
ATOM 12907 O O . SER A 1 23 ? -1.554 6.457 -2.594 1.00 0.00 23 SER A O 8
ATOM 12915 N N . LEU A 1 24 ? -1.803 4.231 -2.294 1.00 0.00 24 LEU A N 8
ATOM 12916 C CA . LEU A 1 24 ? -0.393 3.909 -2.434 1.00 0.00 24 LEU A CA 8
ATOM 12917 C C . LEU A 1 24 ? 0.099 4.246 -3.827 1.00 0.00 24 LEU A C 8
ATOM 12918 O O . LEU A 1 24 ? 1.133 4.892 -3.992 1.00 0.00 24 LEU A O 8
ATOM 12934 N N . VAL A 1 25 ? -0.650 3.815 -4.829 1.00 0.00 25 VAL A N 8
ATOM 12935 C CA . VAL A 1 25 ? -0.274 4.063 -6.203 1.00 0.00 25 VAL A CA 8
ATOM 12936 C C . VAL A 1 25 ? -0.286 5.550 -6.503 1.00 0.00 25 VAL A C 8
ATOM 12937 O O . VAL A 1 25 ? 0.640 6.067 -7.123 1.00 0.00 25 VAL A O 8
ATOM 12950 N N . HIS A 1 26 ? -1.340 6.235 -6.058 1.00 0.00 26 HIS A N 8
ATOM 12951 C CA . HIS A 1 26 ? -1.451 7.669 -6.261 1.00 0.00 26 HIS A CA 8
ATOM 12952 C C . HIS A 1 26 ? -0.210 8.363 -5.745 1.00 0.00 26 HIS A C 8
ATOM 12953 O O . HIS A 1 26 ? 0.361 9.196 -6.427 1.00 0.00 26 HIS A O 8
ATOM 12967 N N . ALA A 1 27 ? 0.204 8.015 -4.545 1.00 0.00 27 ALA A N 8
ATOM 12968 C CA . ALA A 1 27 ? 1.375 8.639 -3.954 1.00 0.00 27 ALA A CA 8
ATOM 12969 C C . ALA A 1 27 ? 2.628 8.257 -4.719 1.00 0.00 27 ALA A C 8
ATOM 12970 O O . ALA A 1 27 ? 3.509 9.087 -4.945 1.00 0.00 27 ALA A O 8
ATOM 12977 N N . ALA A 1 28 ? 2.685 7.000 -5.132 1.00 0.00 28 ALA A N 8
ATOM 12978 C CA . ALA A 1 28 ? 3.842 6.475 -5.827 1.00 0.00 28 ALA A CA 8
ATOM 12979 C C . ALA A 1 28 ? 4.033 7.130 -7.191 1.00 0.00 28 ALA A C 8
ATOM 12980 O O . ALA A 1 28 ? 5.160 7.223 -7.681 1.00 0.00 28 ALA A O 8
ATOM 12987 N N . GLN A 1 29 ? 2.946 7.591 -7.808 1.00 0.00 29 GLN A N 8
ATOM 12988 C CA . GLN A 1 29 ? 3.039 8.140 -9.153 1.00 0.00 29 GLN A CA 8
ATOM 12989 C C . GLN A 1 29 ? 2.539 9.578 -9.236 1.00 0.00 29 GLN A C 8
ATOM 12990 O O . GLN A 1 29 ? 2.430 10.121 -10.333 1.00 0.00 29 GLN A O 8
ATOM 13004 N N . CYS A 1 30 ? 2.224 10.197 -8.102 1.00 0.00 30 CYS A N 8
ATOM 13005 C CA . CYS A 1 30 ? 1.668 11.541 -8.134 1.00 0.00 30 CYS A CA 8
ATOM 13006 C C . CYS A 1 30 ? 2.707 12.535 -8.631 1.00 0.00 30 CYS A C 8
ATOM 13007 O O . CYS A 1 30 ? 3.624 12.915 -7.897 1.00 0.00 30 CYS A O 8
ATOM 13014 N N . ARG A 1 31 ? 2.564 12.939 -9.883 1.00 0.00 31 ARG A N 8
ATOM 13015 C CA . ARG A 1 31 ? 3.488 13.879 -10.494 1.00 0.00 31 ARG A CA 8
ATOM 13016 C C . ARG A 1 31 ? 3.232 15.289 -9.981 1.00 0.00 31 ARG A C 8
ATOM 13017 O O . ARG A 1 31 ? 4.136 16.121 -9.953 1.00 0.00 31 ARG A O 8
ATOM 13038 N N . ASN A 1 32 ? 2.003 15.543 -9.556 1.00 0.00 32 ASN A N 8
ATOM 13039 C CA . ASN A 1 32 ? 1.600 16.872 -9.122 1.00 0.00 32 ASN A CA 8
ATOM 13040 C C . ASN A 1 32 ? 2.217 17.203 -7.771 1.00 0.00 32 ASN A C 8
ATOM 13041 O O . ASN A 1 32 ? 1.778 16.700 -6.737 1.00 0.00 32 ASN A O 8
ATOM 13052 N N . ALA A 1 33 ? 3.235 18.052 -7.788 1.00 0.00 33 ALA A N 8
ATOM 13053 C CA . ALA A 1 33 ? 3.899 18.476 -6.564 1.00 0.00 33 ALA A CA 8
ATOM 13054 C C . ALA A 1 33 ? 2.956 19.285 -5.683 1.00 0.00 33 ALA A C 8
ATOM 13055 O O . ALA A 1 33 ? 3.031 19.227 -4.455 1.00 0.00 33 ALA A O 8
ATOM 13062 N N . ASN A 1 34 ? 2.051 20.018 -6.320 1.00 0.00 34 ASN A N 8
ATOM 13063 C CA . ASN A 1 34 ? 1.147 20.907 -5.608 1.00 0.00 34 ASN A CA 8
ATOM 13064 C C . ASN A 1 34 ? -0.045 20.158 -5.032 1.00 0.00 34 ASN A C 8
ATOM 13065 O O . ASN A 1 34 ? -0.747 20.687 -4.170 1.00 0.00 34 ASN A O 8
ATOM 13076 N N . CYS A 1 35 ? -0.287 18.943 -5.522 1.00 0.00 35 CYS A N 8
ATOM 13077 C CA . CYS A 1 35 ? -1.326 18.095 -4.962 1.00 0.00 35 CYS A CA 8
ATOM 13078 C C . CYS A 1 35 ? -1.066 17.854 -3.481 1.00 0.00 35 CYS A C 8
ATOM 13079 O O . CYS A 1 35 ? -0.216 17.044 -3.104 1.00 0.00 35 CYS A O 8
ATOM 13086 N N . SER A 1 36 ? -1.800 18.570 -2.654 1.00 0.00 36 SER A N 8
ATOM 13087 C CA . SER A 1 36 ? -1.654 18.480 -1.218 1.00 0.00 36 SER A CA 8
ATOM 13088 C C . SER A 1 36 ? -2.829 17.707 -0.637 1.00 0.00 36 SER A C 8
ATOM 13089 O O . SER A 1 36 ? -3.222 17.916 0.513 1.00 0.00 36 SER A O 8
ATOM 13097 N N . LEU A 1 37 ? -3.396 16.820 -1.452 1.00 0.00 37 LEU A N 8
ATOM 13098 C CA . LEU A 1 37 ? -4.494 15.973 -1.025 1.00 0.00 37 LEU A CA 8
ATOM 13099 C C . LEU A 1 37 ? -4.071 15.192 0.224 1.00 0.00 37 LEU A C 8
ATOM 13100 O O . LEU A 1 37 ? -2.992 14.603 0.243 1.00 0.00 37 LEU A O 8
ATOM 13116 N N . PRO A 1 38 ? -4.887 15.215 1.290 1.00 0.00 38 PRO A N 8
ATOM 13117 C CA . PRO A 1 38 ? -4.488 14.715 2.618 1.00 0.00 38 PRO A CA 8
ATOM 13118 C C . PRO A 1 38 ? -3.896 13.306 2.594 1.00 0.00 38 PRO A C 8
ATOM 13119 O O . PRO A 1 38 ? -2.842 13.054 3.187 1.00 0.00 38 PRO A O 8
ATOM 13130 N N . SER A 1 39 ? -4.555 12.402 1.886 1.00 0.00 39 SER A N 8
ATOM 13131 C CA . SER A 1 39 ? -4.086 11.019 1.801 1.00 0.00 39 SER A CA 8
ATOM 13132 C C . SER A 1 39 ? -2.824 10.935 0.950 1.00 0.00 39 SER A C 8
ATOM 13133 O O . SER A 1 39 ? -1.995 10.054 1.151 1.00 0.00 39 SER A O 8
ATOM 13141 N N . CYS A 1 40 ? -2.678 11.867 0.014 1.00 0.00 40 CYS A N 8
ATOM 13142 C CA . CYS A 1 40 ? -1.503 11.913 -0.850 1.00 0.00 40 CYS A CA 8
ATOM 13143 C C . CYS A 1 40 ? -0.273 12.271 -0.044 1.00 0.00 40 CYS A C 8
ATOM 13144 O O . CYS A 1 40 ? 0.757 11.616 -0.143 1.00 0.00 40 CYS A O 8
ATOM 13151 N N . GLN A 1 41 ? -0.403 13.310 0.764 1.00 0.00 41 GLN A N 8
ATOM 13152 C CA . GLN A 1 41 ? 0.697 13.790 1.578 1.00 0.00 41 GLN A CA 8
ATOM 13153 C C . GLN A 1 41 ? 1.134 12.698 2.548 1.00 0.00 41 GLN A C 8
ATOM 13154 O O . GLN A 1 41 ? 2.327 12.504 2.800 1.00 0.00 41 GLN A O 8
ATOM 13168 N N . LYS A 1 42 ? 0.162 11.952 3.047 1.00 0.00 42 LYS A N 8
ATOM 13169 C CA . LYS A 1 42 ? 0.440 10.900 4.004 1.00 0.00 42 LYS A CA 8
ATOM 13170 C C . LYS A 1 42 ? 0.973 9.661 3.309 1.00 0.00 42 LYS A C 8
ATOM 13171 O O . LYS A 1 42 ? 1.941 9.061 3.772 1.00 0.00 42 LYS A O 8
ATOM 13190 N N . MET A 1 43 ? 0.350 9.272 2.201 1.00 0.00 43 MET A N 8
ATOM 13191 C CA . MET A 1 43 ? 0.851 8.153 1.418 1.00 0.00 43 MET A CA 8
ATOM 13192 C C . MET A 1 43 ? 2.236 8.445 0.866 1.00 0.00 43 MET A C 8
ATOM 13193 O O . MET A 1 43 ? 3.083 7.571 0.790 1.00 0.00 43 MET A O 8
ATOM 13207 N N . LYS A 1 44 ? 2.482 9.678 0.484 1.00 0.00 44 LYS A N 8
ATOM 13208 C CA . LYS A 1 44 ? 3.782 10.022 -0.050 1.00 0.00 44 LYS A CA 8
ATOM 13209 C C . LYS A 1 44 ? 4.815 10.012 1.066 1.00 0.00 44 LYS A C 8
ATOM 13210 O O . LYS A 1 44 ? 5.998 9.788 0.829 1.00 0.00 44 LYS A O 8
ATOM 13229 N N . ARG A 1 45 ? 4.353 10.216 2.293 1.00 0.00 45 ARG A N 8
ATOM 13230 C CA . ARG A 1 45 ? 5.226 10.164 3.443 1.00 0.00 45 ARG A CA 8
ATOM 13231 C C . ARG A 1 45 ? 5.481 8.708 3.855 1.00 0.00 45 ARG A C 8
ATOM 13232 O O . ARG A 1 45 ? 6.624 8.342 4.147 1.00 0.00 45 ARG A O 8
ATOM 13253 N N . VAL A 1 46 ? 4.439 7.862 3.838 1.00 0.00 46 VAL A N 8
ATOM 13254 C CA . VAL A 1 46 ? 4.637 6.439 4.099 1.00 0.00 46 VAL A CA 8
ATOM 13255 C C . VAL A 1 46 ? 5.611 5.862 3.063 1.00 0.00 46 VAL A C 8
ATOM 13256 O O . VAL A 1 46 ? 6.580 5.179 3.416 1.00 0.00 46 VAL A O 8
ATOM 13269 N N . VAL A 1 47 ? 5.390 6.210 1.790 1.00 0.00 47 VAL A N 8
ATOM 13270 C CA . VAL A 1 47 ? 6.197 5.709 0.683 1.00 0.00 47 VAL A CA 8
ATOM 13271 C C . VAL A 1 47 ? 7.651 6.157 0.791 1.00 0.00 47 VAL A C 8
ATOM 13272 O O . VAL A 1 47 ? 8.567 5.328 0.792 1.00 0.00 47 VAL A O 8
ATOM 13285 N N . GLN A 1 48 ? 7.859 7.471 0.872 1.00 0.00 48 GLN A N 8
ATOM 13286 C CA . GLN A 1 48 ? 9.207 8.035 0.886 1.00 0.00 48 GLN A CA 8
ATOM 13287 C C . GLN A 1 48 ? 9.997 7.555 2.091 1.00 0.00 48 GLN A C 8
ATOM 13288 O O . GLN A 1 48 ? 11.226 7.635 2.107 1.00 0.00 48 GLN A O 8
ATOM 13302 N N . HIS A 1 49 ? 9.298 7.057 3.100 1.00 0.00 49 HIS A N 8
ATOM 13303 C CA . HIS A 1 49 ? 9.956 6.531 4.273 1.00 0.00 49 HIS A CA 8
ATOM 13304 C C . HIS A 1 49 ? 10.538 5.154 3.983 1.00 0.00 49 HIS A C 8
ATOM 13305 O O . HIS A 1 49 ? 11.657 4.856 4.392 1.00 0.00 49 HIS A O 8
ATOM 13319 N N . THR A 1 50 ? 9.777 4.316 3.283 1.00 0.00 50 THR A N 8
ATOM 13320 C CA . THR A 1 50 ? 10.249 2.976 2.929 1.00 0.00 50 THR A CA 8
ATOM 13321 C C . THR A 1 50 ? 11.559 3.058 2.152 1.00 0.00 50 THR A C 8
ATOM 13322 O O . THR A 1 50 ? 12.399 2.157 2.219 1.00 0.00 50 THR A O 8
ATOM 13333 N N . LYS A 1 51 ? 11.713 4.161 1.430 1.00 0.00 51 LYS A N 8
ATOM 13334 C CA . LYS A 1 51 ? 12.918 4.448 0.666 1.00 0.00 51 LYS A CA 8
ATOM 13335 C C . LYS A 1 51 ? 14.161 4.423 1.549 1.00 0.00 51 LYS A C 8
ATOM 13336 O O . LYS A 1 51 ? 15.189 3.867 1.166 1.00 0.00 51 LYS A O 8
ATOM 13355 N N . GLY A 1 52 ? 14.062 5.021 2.731 1.00 0.00 52 GLY A N 8
ATOM 13356 C CA . GLY A 1 52 ? 15.224 5.131 3.594 1.00 0.00 52 GLY A CA 8
ATOM 13357 C C . GLY A 1 52 ? 15.163 4.235 4.818 1.00 0.00 52 GLY A C 8
ATOM 13358 O O . GLY A 1 52 ? 15.853 4.484 5.808 1.00 0.00 52 GLY A O 8
ATOM 13362 N N . CYS A 1 53 ? 14.355 3.190 4.766 1.00 0.00 53 CYS A N 8
ATOM 13363 C CA . CYS A 1 53 ? 14.208 2.297 5.907 1.00 0.00 53 CYS A CA 8
ATOM 13364 C C . CYS A 1 53 ? 15.111 1.071 5.781 1.00 0.00 53 CYS A C 8
ATOM 13365 O O . CYS A 1 53 ? 15.454 0.647 4.675 1.00 0.00 53 CYS A O 8
ATOM 13372 N N . LYS A 1 54 ? 15.489 0.508 6.924 1.00 0.00 54 LYS A N 8
ATOM 13373 C CA . LYS A 1 54 ? 16.319 -0.694 6.962 1.00 0.00 54 LYS A CA 8
ATOM 13374 C C . LYS A 1 54 ? 15.644 -1.790 7.784 1.00 0.00 54 LYS A C 8
ATOM 13375 O O . LYS A 1 54 ? 15.888 -2.979 7.579 1.00 0.00 54 LYS A O 8
ATOM 13394 N N . ARG A 1 55 ? 14.792 -1.380 8.713 1.00 0.00 55 ARG A N 8
ATOM 13395 C CA . ARG A 1 55 ? 14.049 -2.315 9.558 1.00 0.00 55 ARG A CA 8
ATOM 13396 C C . ARG A 1 55 ? 12.716 -2.693 8.926 1.00 0.00 55 ARG A C 8
ATOM 13397 O O . ARG A 1 55 ? 11.840 -3.246 9.593 1.00 0.00 55 ARG A O 8
ATOM 13418 N N . LYS A 1 56 ? 12.567 -2.338 7.653 1.00 0.00 56 LYS A N 8
ATOM 13419 C CA . LYS A 1 56 ? 11.354 -2.619 6.879 1.00 0.00 56 LYS A CA 8
ATOM 13420 C C . LYS A 1 56 ? 10.746 -3.986 7.191 1.00 0.00 56 LYS A C 8
ATOM 13421 O O . LYS A 1 56 ? 9.657 -4.076 7.757 1.00 0.00 56 LYS A O 8
ATOM 13440 N N . THR A 1 57 ? 11.449 -5.042 6.823 1.00 0.00 57 THR A N 8
ATOM 13441 C CA . THR A 1 57 ? 10.864 -6.369 6.820 1.00 0.00 57 THR A CA 8
ATOM 13442 C C . THR A 1 57 ? 11.447 -7.321 7.868 1.00 0.00 57 THR A C 8
ATOM 13443 O O . THR A 1 57 ? 10.968 -8.446 8.014 1.00 0.00 57 THR A O 8
ATOM 13454 N N . ASN A 1 58 ? 12.454 -6.881 8.616 1.00 0.00 58 ASN A N 8
ATOM 13455 C CA . ASN A 1 58 ? 13.086 -7.750 9.613 1.00 0.00 58 ASN A CA 8
ATOM 13456 C C . ASN A 1 58 ? 12.269 -7.797 10.909 1.00 0.00 58 ASN A C 8
ATOM 13457 O O . ASN A 1 58 ? 12.792 -8.116 11.980 1.00 0.00 58 ASN A O 8
ATOM 13468 N N . GLY A 1 59 ? 10.977 -7.505 10.798 1.00 0.00 59 GLY A N 8
ATOM 13469 C CA . GLY A 1 59 ? 10.101 -7.516 11.954 1.00 0.00 59 GLY A CA 8
ATOM 13470 C C . GLY A 1 59 ? 10.370 -6.360 12.894 1.00 0.00 59 GLY A C 8
ATOM 13471 O O . GLY A 1 59 ? 10.401 -6.534 14.111 1.00 0.00 59 GLY A O 8
ATOM 13475 N N . GLY A 1 60 ? 10.555 -5.177 12.329 1.00 0.00 60 GLY A N 8
ATOM 13476 C CA . GLY A 1 60 ? 10.917 -4.027 13.126 1.00 0.00 60 GLY A CA 8
ATOM 13477 C C . GLY A 1 60 ? 10.018 -2.835 12.878 1.00 0.00 60 GLY A C 8
ATOM 13478 O O . GLY A 1 60 ? 9.377 -2.334 13.802 1.00 0.00 60 GLY A O 8
ATOM 13482 N N . CYS A 1 61 ? 9.963 -2.381 11.634 1.00 0.00 61 CYS A N 8
ATOM 13483 C CA . CYS A 1 61 ? 9.196 -1.195 11.299 1.00 0.00 61 CYS A CA 8
ATOM 13484 C C . CYS A 1 61 ? 7.738 -1.521 10.974 1.00 0.00 61 CYS A C 8
ATOM 13485 O O . CYS A 1 61 ? 7.445 -2.498 10.283 1.00 0.00 61 CYS A O 8
ATOM 13492 N N . PRO A 1 62 ? 6.807 -0.685 11.469 1.00 0.00 62 PRO A N 8
ATOM 13493 C CA . PRO A 1 62 ? 5.382 -0.820 11.174 1.00 0.00 62 PRO A CA 8
ATOM 13494 C C . PRO A 1 62 ? 4.999 -0.334 9.771 1.00 0.00 62 PRO A C 8
ATOM 13495 O O . PRO A 1 62 ? 4.468 -1.104 8.988 1.00 0.00 62 PRO A O 8
ATOM 13506 N N . ILE A 1 63 ? 5.281 0.931 9.451 1.00 0.00 63 ILE A N 8
ATOM 13507 C CA . ILE A 1 63 ? 4.826 1.544 8.191 1.00 0.00 63 ILE A CA 8
ATOM 13508 C C . ILE A 1 63 ? 5.108 0.663 6.980 1.00 0.00 63 ILE A C 8
ATOM 13509 O O . ILE A 1 63 ? 4.217 0.388 6.174 1.00 0.00 63 ILE A O 8
ATOM 13525 N N . CYS A 1 64 ? 6.339 0.211 6.880 1.00 0.00 64 CYS A N 8
ATOM 13526 C CA . CYS A 1 64 ? 6.780 -0.567 5.736 1.00 0.00 64 CYS A CA 8
ATOM 13527 C C . CYS A 1 64 ? 6.118 -1.939 5.699 1.00 0.00 64 CYS A C 8
ATOM 13528 O O . CYS A 1 64 ? 6.056 -2.584 4.656 1.00 0.00 64 CYS A O 8
ATOM 13535 N N . LYS A 1 65 ? 5.613 -2.362 6.835 1.00 0.00 65 LYS A N 8
ATOM 13536 C CA . LYS A 1 65 ? 4.879 -3.610 6.931 1.00 0.00 65 LYS A CA 8
ATOM 13537 C C . LYS A 1 65 ? 3.552 -3.482 6.208 1.00 0.00 65 LYS A C 8
ATOM 13538 O O . LYS A 1 65 ? 3.219 -4.269 5.323 1.00 0.00 65 LYS A O 8
ATOM 13557 N N . GLN A 1 66 ? 2.791 -2.478 6.607 1.00 0.00 66 GLN A N 8
ATOM 13558 C CA . GLN A 1 66 ? 1.473 -2.261 6.047 1.00 0.00 66 GLN A CA 8
ATOM 13559 C C . GLN A 1 66 ? 1.530 -1.707 4.630 1.00 0.00 66 GLN A C 8
ATOM 13560 O O . GLN A 1 66 ? 0.624 -1.956 3.835 1.00 0.00 66 GLN A O 8
ATOM 13574 N N . LEU A 1 67 ? 2.581 -0.971 4.305 1.00 0.00 67 LEU A N 8
ATOM 13575 C CA . LEU A 1 67 ? 2.781 -0.533 2.930 1.00 0.00 67 LEU A CA 8
ATOM 13576 C C . LEU A 1 67 ? 3.030 -1.731 2.032 1.00 0.00 67 LEU A C 8
ATOM 13577 O O . LEU A 1 67 ? 2.625 -1.747 0.867 1.00 0.00 67 LEU A O 8
ATOM 13593 N N . ILE A 1 68 ? 3.694 -2.732 2.588 1.00 0.00 68 ILE A N 8
ATOM 13594 C CA . ILE A 1 68 ? 3.928 -3.974 1.886 1.00 0.00 68 ILE A CA 8
ATOM 13595 C C . ILE A 1 68 ? 2.604 -4.664 1.585 1.00 0.00 68 ILE A C 8
ATOM 13596 O O . ILE A 1 68 ? 2.402 -5.188 0.494 1.00 0.00 68 ILE A O 8
ATOM 13612 N N . ALA A 1 69 ? 1.695 -4.632 2.548 1.00 0.00 69 ALA A N 8
ATOM 13613 C CA . ALA A 1 69 ? 0.406 -5.274 2.380 1.00 0.00 69 ALA A CA 8
ATOM 13614 C C . ALA A 1 69 ? -0.302 -4.736 1.142 1.00 0.00 69 ALA A C 8
ATOM 13615 O O . ALA A 1 69 ? -0.591 -5.489 0.214 1.00 0.00 69 ALA A O 8
ATOM 13622 N N . LEU A 1 70 ? -0.539 -3.423 1.118 1.00 0.00 70 LEU A N 8
ATOM 13623 C CA . LEU A 1 70 ? -1.213 -2.780 -0.008 1.00 0.00 70 LEU A CA 8
ATOM 13624 C C . LEU A 1 70 ? -0.527 -3.092 -1.330 1.00 0.00 70 LEU A C 8
ATOM 13625 O O . LEU A 1 70 ? -1.175 -3.507 -2.290 1.00 0.00 70 LEU A O 8
ATOM 13641 N N . ALA A 1 71 ? 0.784 -2.910 -1.377 1.00 0.00 71 ALA A N 8
ATOM 13642 C CA . ALA A 1 71 ? 1.522 -3.110 -2.607 1.00 0.00 71 ALA A CA 8
ATOM 13643 C C . ALA A 1 71 ? 1.469 -4.563 -3.074 1.00 0.00 71 ALA A C 8
ATOM 13644 O O . ALA A 1 71 ? 1.765 -4.840 -4.228 1.00 0.00 71 ALA A O 8
ATOM 13651 N N . ALA A 1 72 ? 1.084 -5.480 -2.187 1.00 0.00 72 ALA A N 8
ATOM 13652 C CA . ALA A 1 72 ? 0.983 -6.894 -2.543 1.00 0.00 72 ALA A CA 8
ATOM 13653 C C . ALA A 1 72 ? -0.337 -7.215 -3.241 1.00 0.00 72 ALA A C 8
ATOM 13654 O O . ALA A 1 72 ? -0.342 -7.899 -4.267 1.00 0.00 72 ALA A O 8
ATOM 13661 N N . TYR A 1 73 ? -1.454 -6.729 -2.690 1.00 0.00 73 TYR A N 8
ATOM 13662 C CA . TYR A 1 73 ? -2.756 -6.874 -3.373 1.00 0.00 73 TYR A CA 8
ATOM 13663 C C . TYR A 1 73 ? -2.605 -6.304 -4.761 1.00 0.00 73 TYR A C 8
ATOM 13664 O O . TYR A 1 73 ? -2.888 -6.935 -5.788 1.00 0.00 73 TYR A O 8
ATOM 13682 N N . HIS A 1 74 ? -2.124 -5.079 -4.741 1.00 0.00 74 HIS A N 8
ATOM 13683 C CA . HIS A 1 74 ? -1.895 -4.303 -5.919 1.00 0.00 74 HIS A CA 8
ATOM 13684 C C . HIS A 1 74 ? -0.898 -5.002 -6.852 1.00 0.00 74 HIS A C 8
ATOM 13685 O O . HIS A 1 74 ? -1.044 -4.940 -8.067 1.00 0.00 74 HIS A O 8
ATOM 13699 N N . ALA A 1 75 ? 0.108 -5.667 -6.276 1.00 0.00 75 ALA A N 8
ATOM 13700 C CA . ALA A 1 75 ? 1.158 -6.325 -7.060 1.00 0.00 75 ALA A CA 8
ATOM 13701 C C . ALA A 1 75 ? 0.570 -7.352 -8.010 1.00 0.00 75 ALA A C 8
ATOM 13702 O O . ALA A 1 75 ? 0.949 -7.427 -9.180 1.00 0.00 75 ALA A O 8
ATOM 13709 N N . LYS A 1 76 ? -0.376 -8.127 -7.498 1.00 0.00 76 LYS A N 8
ATOM 13710 C CA . LYS A 1 76 ? -0.959 -9.228 -8.254 1.00 0.00 76 LYS A CA 8
ATOM 13711 C C . LYS A 1 76 ? -1.958 -8.708 -9.277 1.00 0.00 76 LYS A C 8
ATOM 13712 O O . LYS A 1 76 ? -2.357 -9.426 -10.194 1.00 0.00 76 LYS A O 8
ATOM 13731 N N . HIS A 1 77 ? -2.371 -7.461 -9.106 1.00 0.00 77 HIS A N 8
ATOM 13732 C CA . HIS A 1 77 ? -3.242 -6.808 -10.081 1.00 0.00 77 HIS A CA 8
ATOM 13733 C C . HIS A 1 77 ? -2.471 -5.742 -10.855 1.00 0.00 77 HIS A C 8
ATOM 13734 O O . HIS A 1 77 ? -3.058 -4.803 -11.388 1.00 0.00 77 HIS A O 8
ATOM 13749 N N . CYS A 1 78 ? -1.155 -5.895 -10.919 1.00 0.00 78 CYS A N 8
ATOM 13750 C CA . CYS A 1 78 ? -0.306 -4.906 -11.570 1.00 0.00 78 CYS A CA 8
ATOM 13751 C C . CYS A 1 78 ? 0.579 -5.561 -12.621 1.00 0.00 78 CYS A C 8
ATOM 13752 O O . CYS A 1 78 ? 1.396 -6.430 -12.308 1.00 0.00 78 CYS A O 8
ATOM 13759 N N . GLN A 1 79 ? 0.424 -5.125 -13.860 1.00 0.00 79 GLN A N 8
ATOM 13760 C CA . GLN A 1 79 ? 1.155 -5.706 -14.975 1.00 0.00 79 GLN A CA 8
ATOM 13761 C C . GLN A 1 79 ? 2.524 -5.045 -15.142 1.00 0.00 79 GLN A C 8
ATOM 13762 O O . GLN A 1 79 ? 3.467 -5.667 -15.629 1.00 0.00 79 GLN A O 8
ATOM 13776 N N . GLU A 1 80 ? 2.623 -3.786 -14.727 1.00 0.00 80 GLU A N 8
ATOM 13777 C CA . GLU A 1 80 ? 3.849 -3.002 -14.918 1.00 0.00 80 GLU A CA 8
ATOM 13778 C C . GLU A 1 80 ? 5.052 -3.623 -14.224 1.00 0.00 80 GLU A C 8
ATOM 13779 O O . GLU A 1 80 ? 4.988 -3.998 -13.049 1.00 0.00 80 GLU A O 8
ATOM 13791 N N . ASN A 1 81 ? 6.150 -3.712 -14.964 1.00 0.00 81 ASN A N 8
ATOM 13792 C CA . ASN A 1 81 ? 7.411 -4.183 -14.413 1.00 0.00 81 ASN A CA 8
ATOM 13793 C C . ASN A 1 81 ? 8.147 -3.043 -13.724 1.00 0.00 81 ASN A C 8
ATOM 13794 O O . ASN A 1 81 ? 8.792 -3.244 -12.696 1.00 0.00 81 ASN A O 8
ATOM 13805 N N . LYS A 1 82 ? 8.034 -1.837 -14.275 1.00 0.00 82 LYS A N 8
ATOM 13806 C CA . LYS A 1 82 ? 8.623 -0.676 -13.686 1.00 0.00 82 LYS A CA 8
ATOM 13807 C C . LYS A 1 82 ? 7.502 0.226 -13.151 1.00 0.00 82 LYS A C 8
ATOM 13808 O O . LYS A 1 82 ? 7.257 1.340 -13.613 1.00 0.00 82 LYS A O 8
ATOM 13827 N N . CYS A 1 83 ? 6.767 -0.340 -12.216 1.00 0.00 83 CYS A N 8
ATOM 13828 C CA . CYS A 1 83 ? 5.717 0.352 -11.494 1.00 0.00 83 CYS A CA 8
ATOM 13829 C C . CYS A 1 83 ? 6.279 1.437 -10.570 1.00 0.00 83 CYS A C 8
ATOM 13830 O O . CYS A 1 83 ? 7.412 1.338 -10.100 1.00 0.00 83 CYS A O 8
ATOM 13837 N N . PRO A 1 84 ? 5.490 2.500 -10.320 1.00 0.00 84 PRO A N 8
ATOM 13838 C CA . PRO A 1 84 ? 5.831 3.530 -9.329 1.00 0.00 84 PRO A CA 8
ATOM 13839 C C . PRO A 1 84 ? 5.770 3.013 -7.889 1.00 0.00 84 PRO A C 8
ATOM 13840 O O . PRO A 1 84 ? 6.610 3.374 -7.068 1.00 0.00 84 PRO A O 8
ATOM 13851 N N . VAL A 1 85 ? 4.757 2.189 -7.581 1.00 0.00 85 VAL A N 8
ATOM 13852 C CA . VAL A 1 85 ? 4.590 1.626 -6.241 1.00 0.00 85 VAL A CA 8
ATOM 13853 C C . VAL A 1 85 ? 5.870 0.917 -5.778 1.00 0.00 85 VAL A C 8
ATOM 13854 O O . VAL A 1 85 ? 6.285 -0.105 -6.344 1.00 0.00 85 VAL A O 8
ATOM 13867 N N . PRO A 1 86 ? 6.487 1.466 -4.714 1.00 0.00 86 PRO A N 8
ATOM 13868 C CA . PRO A 1 86 ? 7.770 0.992 -4.175 1.00 0.00 86 PRO A CA 8
ATOM 13869 C C . PRO A 1 86 ? 7.775 -0.497 -3.862 1.00 0.00 86 PRO A C 8
ATOM 13870 O O . PRO A 1 86 ? 8.518 -1.281 -4.459 1.00 0.00 86 PRO A O 8
ATOM 13881 N N . PHE A 1 87 ? 6.934 -0.886 -2.929 1.00 0.00 87 PHE A N 8
ATOM 13882 C CA . PHE A 1 87 ? 6.900 -2.260 -2.474 1.00 0.00 87 PHE A CA 8
ATOM 13883 C C . PHE A 1 87 ? 6.286 -3.192 -3.507 1.00 0.00 87 PHE A C 8
ATOM 13884 O O . PHE A 1 87 ? 6.388 -4.402 -3.373 1.00 0.00 87 PHE A O 8
ATOM 13901 N N . CYS A 1 88 ? 5.686 -2.641 -4.558 1.00 0.00 88 CYS A N 8
ATOM 13902 C CA . CYS A 1 88 ? 5.089 -3.479 -5.584 1.00 0.00 88 CYS A CA 8
ATOM 13903 C C . CYS A 1 88 ? 6.182 -4.234 -6.288 1.00 0.00 88 CYS A C 8
ATOM 13904 O O . CYS A 1 88 ? 6.131 -5.444 -6.413 1.00 0.00 88 CYS A O 8
ATOM 13911 N N . LEU A 1 89 ? 7.191 -3.506 -6.719 1.00 0.00 89 LEU A N 8
ATOM 13912 C CA . LEU A 1 89 ? 8.287 -4.107 -7.450 1.00 0.00 89 LEU A CA 8
ATOM 13913 C C . LEU A 1 89 ? 9.144 -4.983 -6.548 1.00 0.00 89 LEU A C 8
ATOM 13914 O O . LEU A 1 89 ? 9.701 -5.981 -6.997 1.00 0.00 89 LEU A O 8
ATOM 13930 N N . ASN A 1 90 ? 9.227 -4.633 -5.272 1.00 0.00 90 ASN A N 8
ATOM 13931 C CA . ASN A 1 90 ? 9.961 -5.467 -4.326 1.00 0.00 90 ASN A CA 8
ATOM 13932 C C . ASN A 1 90 ? 9.207 -6.777 -4.106 1.00 0.00 90 ASN A C 8
ATOM 13933 O O . ASN A 1 90 ? 9.783 -7.858 -4.208 1.00 0.00 90 ASN A O 8
ATOM 13944 N N . ILE A 1 91 ? 7.906 -6.673 -3.864 1.00 0.00 91 ILE A N 8
ATOM 13945 C CA . ILE A 1 91 ? 7.057 -7.840 -3.638 1.00 0.00 91 ILE A CA 8
ATOM 13946 C C . ILE A 1 91 ? 6.893 -8.672 -4.903 1.00 0.00 91 ILE A C 8
ATOM 13947 O O . ILE A 1 91 ? 7.198 -9.863 -4.918 1.00 0.00 91 ILE A O 8
ATOM 13963 N N . LYS A 1 92 ? 6.398 -8.026 -5.948 1.00 0.00 92 LYS A N 8
ATOM 13964 C CA . LYS A 1 92 ? 6.032 -8.688 -7.186 1.00 0.00 92 LYS A CA 8
ATOM 13965 C C . LYS A 1 92 ? 7.221 -9.440 -7.797 1.00 0.00 92 LYS A C 8
ATOM 13966 O O . LYS A 1 92 ? 7.055 -10.543 -8.322 1.00 0.00 92 LYS A O 8
ATOM 13985 N N . GLN A 1 93 ? 8.416 -8.853 -7.724 1.00 0.00 93 GLN A N 8
ATOM 13986 C CA . GLN A 1 93 ? 9.626 -9.539 -8.175 1.00 0.00 93 GLN A CA 8
ATOM 13987 C C . GLN A 1 93 ? 9.964 -10.732 -7.283 1.00 0.00 93 GLN A C 8
ATOM 13988 O O . GLN A 1 93 ? 10.375 -11.780 -7.784 1.00 0.00 93 GLN A O 8
ATOM 14002 N N . LYS A 1 94 ? 9.805 -10.576 -5.968 1.00 0.00 94 LYS A N 8
ATOM 14003 C CA . LYS A 1 94 ? 10.078 -11.667 -5.039 1.00 0.00 94 LYS A CA 8
ATOM 14004 C C . LYS A 1 94 ? 9.090 -12.812 -5.236 1.00 0.00 94 LYS A C 8
ATOM 14005 O O . LYS A 1 94 ? 9.484 -13.946 -5.503 1.00 0.00 94 LYS A O 8
ATOM 14024 N N . GLY A 1 95 ? 7.801 -12.494 -5.120 1.00 0.00 95 GLY A N 8
ATOM 14025 C CA . GLY A 1 95 ? 6.742 -13.467 -5.353 1.00 0.00 95 GLY A CA 8
ATOM 14026 C C . GLY A 1 95 ? 6.615 -14.532 -4.268 1.00 0.00 95 GLY A C 8
ATOM 14027 O O . GLY A 1 95 ? 5.506 -14.950 -3.934 1.00 0.00 95 GLY A O 8
ATOM 14031 N N . SER A 1 96 ? 7.739 -14.962 -3.716 1.00 0.00 96 SER A N 8
ATOM 14032 C CA . SER A 1 96 ? 7.773 -16.049 -2.758 1.00 0.00 96 SER A CA 8
ATOM 14033 C C . SER A 1 96 ? 7.511 -15.567 -1.328 1.00 0.00 96 SER A C 8
ATOM 14034 O O . SER A 1 96 ? 7.076 -16.346 -0.487 1.00 0.00 96 SER A O 8
ATOM 14042 N N . GLU A 1 97 ? 7.762 -14.279 -1.082 1.00 0.00 97 GLU A N 8
ATOM 14043 C CA . GLU A 1 97 ? 7.724 -13.689 0.266 1.00 0.00 97 GLU A CA 8
ATOM 14044 C C . GLU A 1 97 ? 6.542 -14.168 1.110 1.00 0.00 97 GLU A C 8
ATOM 14045 O O . GLU A 1 97 ? 6.730 -14.723 2.190 1.00 0.00 97 GLU A O 8
ATOM 14057 N N . PHE A 1 98 ? 5.330 -13.940 0.635 1.00 0.00 98 PHE A N 8
ATOM 14058 C CA . PHE A 1 98 ? 4.141 -14.327 1.394 1.00 0.00 98 PHE A CA 8
ATOM 14059 C C . PHE A 1 98 ? 3.838 -15.833 1.291 1.00 0.00 98 PHE A C 8
ATOM 14060 O O . PHE A 1 98 ? 3.725 -16.502 2.322 1.00 0.00 98 PHE A O 8
ATOM 14077 N N . PRO A 1 99 ? 3.691 -16.396 0.067 1.00 0.00 99 PRO A N 8
ATOM 14078 C CA . PRO A 1 99 ? 3.355 -17.820 -0.108 1.00 0.00 99 PRO A CA 8
ATOM 14079 C C . PRO A 1 99 ? 4.362 -18.758 0.558 1.00 0.00 99 PRO A C 8
ATOM 14080 O O . PRO A 1 99 ? 3.984 -19.763 1.160 1.00 0.00 99 PRO A O 8
ATOM 14091 N N . ALA A 1 100 ? 5.638 -18.427 0.448 1.00 0.00 100 ALA A N 8
ATOM 14092 C CA . ALA A 1 100 ? 6.693 -19.223 1.050 1.00 0.00 100 ALA A CA 8
ATOM 14093 C C . ALA A 1 100 ? 7.585 -18.345 1.917 1.00 0.00 100 ALA A C 8
ATOM 14094 O O . ALA A 1 100 ? 8.718 -18.024 1.546 1.00 0.00 100 ALA A O 8
ATOM 14101 N N . GLY A 1 101 ? 7.063 -17.957 3.073 1.00 0.00 101 GLY A N 8
ATOM 14102 C CA . GLY A 1 101 ? 7.782 -17.067 3.959 1.00 0.00 101 GLY A CA 8
ATOM 14103 C C . GLY A 1 101 ? 8.899 -17.762 4.704 1.00 0.00 101 GLY A C 8
ATOM 14104 O O . GLY A 1 101 ? 8.776 -18.051 5.896 1.00 0.00 101 GLY A O 8
ATOM 14108 N N . ASN A 1 102 ? 9.983 -18.038 4.005 1.00 0.00 102 ASN A N 8
ATOM 14109 C CA . ASN A 1 102 ? 11.151 -18.654 4.611 1.00 0.00 102 ASN A CA 8
ATOM 14110 C C . ASN A 1 102 ? 12.410 -17.952 4.113 1.00 0.00 102 ASN A C 8
ATOM 14111 O O . ASN A 1 102 ? 13.020 -18.438 3.140 1.00 0.00 102 ASN A O 8
ATOM 14123 N N . GLY B 2 1 ? -8.841 -11.059 1.481 1.00 0.00 201 GLY B N 8
ATOM 14124 C CA . GLY B 2 1 ? -7.722 -10.102 1.304 1.00 0.00 201 GLY B CA 8
ATOM 14125 C C . GLY B 2 1 ? -6.390 -10.699 1.706 1.00 0.00 201 GLY B C 8
ATOM 14126 O O . GLY B 2 1 ? -5.408 -10.579 0.968 1.00 0.00 201 GLY B O 8
ATOM 14132 N N . MET B 2 2 ? -6.369 -11.353 2.870 1.00 0.00 202 MET B N 8
ATOM 14133 C CA . MET B 2 2 ? -5.154 -11.969 3.409 1.00 0.00 202 MET B CA 8
ATOM 14134 C C . MET B 2 2 ? -4.113 -10.912 3.752 1.00 0.00 202 MET B C 8
ATOM 14135 O O . MET B 2 2 ? -4.439 -9.732 3.878 1.00 0.00 202 MET B O 8
ATOM 14149 N N . TYR B 2 3 ? -2.877 -11.366 3.943 1.00 0.00 203 TYR B N 8
ATOM 14150 C CA . TYR B 2 3 ? -1.735 -10.494 4.226 1.00 0.00 203 TYR B CA 8
ATOM 14151 C C . TYR B 2 3 ? -1.779 -9.966 5.658 1.00 0.00 203 TYR B C 8
ATOM 14152 O O . TYR B 2 3 ? -2.802 -9.468 6.130 1.00 0.00 203 TYR B O 8
ATOM 14170 N N . PRO B 2 4 ? -0.652 -10.078 6.368 1.00 0.00 204 PRO B N 8
ATOM 14171 C CA . PRO B 2 4 ? -0.571 -9.757 7.795 1.00 0.00 204 PRO B CA 8
ATOM 14172 C C . PRO B 2 4 ? -0.689 -8.261 8.106 1.00 0.00 204 PRO B C 8
ATOM 14173 O O . PRO B 2 4 ? 0.278 -7.512 7.967 1.00 0.00 204 PRO B O 8
ATOM 14184 N N . ASP B 2 5 ? -1.888 -7.852 8.519 1.00 0.00 205 ASP B N 8
ATOM 14185 C CA . ASP B 2 5 ? -2.142 -6.513 9.072 1.00 0.00 205 ASP B CA 8
ATOM 14186 C C . ASP B 2 5 ? -1.774 -5.376 8.120 1.00 0.00 205 ASP B C 8
ATOM 14187 O O . ASP B 2 5 ? -0.664 -4.843 8.167 1.00 0.00 205 ASP B O 8
ATOM 14196 N N . PRO B 2 6 ? -2.711 -4.966 7.258 1.00 0.00 206 PRO B N 8
ATOM 14197 C CA . PRO B 2 6 ? -2.554 -3.780 6.432 1.00 0.00 206 PRO B CA 8
ATOM 14198 C C . PRO B 2 6 ? -3.042 -2.525 7.149 1.00 0.00 206 PRO B C 8
ATOM 14199 O O . PRO B 2 6 ? -3.892 -1.791 6.648 1.00 0.00 206 PRO B O 8
ATOM 14210 N N . GLY B 2 7 ? -2.476 -2.281 8.314 1.00 0.00 207 GLY B N 8
ATOM 14211 C CA . GLY B 2 7 ? -2.887 -1.159 9.148 1.00 0.00 207 GLY B CA 8
ATOM 14212 C C . GLY B 2 7 ? -2.570 0.213 8.562 1.00 0.00 207 GLY B C 8
ATOM 14213 O O . GLY B 2 7 ? -2.635 1.214 9.269 1.00 0.00 207 GLY B O 8
ATOM 14217 N N . LEU B 2 8 ? -2.224 0.272 7.280 1.00 0.00 208 LEU B N 8
ATOM 14218 C CA . LEU B 2 8 ? -1.963 1.547 6.622 1.00 0.00 208 LEU B CA 8
ATOM 14219 C C . LEU B 2 8 ? -3.280 2.213 6.223 1.00 0.00 208 LEU B C 8
ATOM 14220 O O . LEU B 2 8 ? -3.383 3.437 6.216 1.00 0.00 208 LEU B O 8
ATOM 14236 N N . LEU B 2 9 ? -4.296 1.404 5.912 1.00 0.00 209 LEU B N 8
ATOM 14237 C CA . LEU B 2 9 ? -5.594 1.949 5.509 1.00 0.00 209 LEU B CA 8
ATOM 14238 C C . LEU B 2 9 ? -6.317 2.560 6.708 1.00 0.00 209 LEU B C 8
ATOM 14239 O O . LEU B 2 9 ? -7.172 3.430 6.551 1.00 0.00 209 LEU B O 8
ATOM 14255 N N . SER B 2 10 ? -5.968 2.104 7.904 1.00 0.00 210 SER B N 8
ATOM 14256 C CA . SER B 2 10 ? -6.479 2.703 9.128 1.00 0.00 210 SER B CA 8
ATOM 14257 C C . SER B 2 10 ? -5.557 3.835 9.583 1.00 0.00 210 SER B C 8
ATOM 14258 O O . SER B 2 10 ? -5.975 4.764 10.279 1.00 0.00 210 SER B O 8
ATOM 14266 N N . TYR B 2 11 ? -4.297 3.739 9.176 1.00 0.00 211 TYR B N 8
ATOM 14267 C CA . TYR B 2 11 ? -3.297 4.759 9.463 1.00 0.00 211 TYR B CA 8
ATOM 14268 C C . TYR B 2 11 ? -3.616 6.036 8.693 1.00 0.00 211 TYR B C 8
ATOM 14269 O O . TYR B 2 11 ? -3.446 7.146 9.200 1.00 0.00 211 TYR B O 8
ATOM 14287 N N . ILE B 2 12 ? -4.085 5.871 7.464 1.00 0.00 212 ILE B N 8
ATOM 14288 C CA . ILE B 2 12 ? -4.456 7.002 6.631 1.00 0.00 212 ILE B CA 8
ATOM 14289 C C . ILE B 2 12 ? -5.929 6.932 6.252 1.00 0.00 212 ILE B C 8
ATOM 14290 O O . ILE B 2 12 ? -6.295 6.518 5.150 1.00 0.00 212 ILE B O 8
ATOM 14306 N N . ASN B 2 13 ? -6.767 7.322 7.190 1.00 0.00 213 ASN B N 8
ATOM 14307 C CA . ASN B 2 13 ? -8.194 7.418 6.950 1.00 0.00 213 ASN B CA 8
ATOM 14308 C C . ASN B 2 13 ? -8.631 8.854 7.188 1.00 0.00 213 ASN B C 8
ATOM 14309 O O . ASN B 2 13 ? -7.908 9.623 7.828 1.00 0.00 213 ASN B O 8
ATOM 14320 N N . GLU B 2 14 ? -9.790 9.219 6.664 1.00 0.00 214 GLU B N 8
ATOM 14321 C CA . GLU B 2 14 ? -10.327 10.555 6.859 1.00 0.00 214 GLU B CA 8
ATOM 14322 C C . GLU B 2 14 ? -10.787 10.717 8.301 1.00 0.00 214 GLU B C 8
ATOM 14323 O O . GLU B 2 14 ? -11.949 10.475 8.633 1.00 0.00 214 GLU B O 8
ATOM 14335 N N . LEU B 2 15 ? -9.850 11.097 9.154 1.00 0.00 215 LEU B N 8
ATOM 14336 C CA . LEU B 2 15 ? -10.101 11.224 10.578 1.00 0.00 215 LEU B CA 8
ATOM 14337 C C . LEU B 2 15 ? -9.917 12.668 11.019 1.00 0.00 215 LEU B C 8
ATOM 14338 O O . LEU B 2 15 ? -9.676 13.551 10.191 1.00 0.00 215 LEU B O 8
ATOM 14354 N N . CYS B 2 16 ? -10.031 12.904 12.316 1.00 0.00 216 CYS B N 8
ATOM 14355 C CA . CYS B 2 16 ? -9.875 14.239 12.872 1.00 0.00 216 CYS B CA 8
ATOM 14356 C C . CYS B 2 16 ? -8.417 14.691 12.792 1.00 0.00 216 CYS B C 8
ATOM 14357 O O . CYS B 2 16 ? -7.576 14.155 13.552 1.00 0.00 216 CYS B O 8
ATOM 14369 N N . SER A 1 1 ? -23.253 -11.465 -10.112 1.00 0.00 1 SER A N 9
ATOM 14370 C CA . SER A 1 1 ? -24.574 -10.846 -9.877 1.00 0.00 1 SER A CA 9
ATOM 14371 C C . SER A 1 1 ? -25.661 -11.915 -9.840 1.00 0.00 1 SER A C 9
ATOM 14372 O O . SER A 1 1 ? -26.009 -12.497 -10.871 1.00 0.00 1 SER A O 9
ATOM 14382 N N . GLY A 1 2 ? -26.192 -12.179 -8.653 1.00 0.00 2 GLY A N 9
ATOM 14383 C CA . GLY A 1 2 ? -27.227 -13.182 -8.516 1.00 0.00 2 GLY A CA 9
ATOM 14384 C C . GLY A 1 2 ? -27.890 -13.153 -7.155 1.00 0.00 2 GLY A C 9
ATOM 14385 O O . GLY A 1 2 ? -27.471 -13.860 -6.238 1.00 0.00 2 GLY A O 9
ATOM 14389 N N . GLY A 1 3 ? -28.916 -12.330 -7.016 1.00 0.00 3 GLY A N 9
ATOM 14390 C CA . GLY A 1 3 ? -29.657 -12.281 -5.774 1.00 0.00 3 GLY A CA 9
ATOM 14391 C C . GLY A 1 3 ? -29.300 -11.075 -4.933 1.00 0.00 3 GLY A C 9
ATOM 14392 O O . GLY A 1 3 ? -29.239 -9.953 -5.440 1.00 0.00 3 GLY A O 9
ATOM 14396 N N . ARG A 1 4 ? -29.063 -11.304 -3.653 1.00 0.00 4 ARG A N 9
ATOM 14397 C CA . ARG A 1 4 ? -28.739 -10.224 -2.732 1.00 0.00 4 ARG A CA 9
ATOM 14398 C C . ARG A 1 4 ? -27.245 -10.218 -2.421 1.00 0.00 4 ARG A C 9
ATOM 14399 O O . ARG A 1 4 ? -26.624 -11.275 -2.274 1.00 0.00 4 ARG A O 9
ATOM 14420 N N . ALA A 1 5 ? -26.673 -9.028 -2.336 1.00 0.00 5 ALA A N 9
ATOM 14421 C CA . ALA A 1 5 ? -25.251 -8.878 -2.065 1.00 0.00 5 ALA A CA 9
ATOM 14422 C C . ALA A 1 5 ? -25.024 -7.978 -0.855 1.00 0.00 5 ALA A C 9
ATOM 14423 O O . ALA A 1 5 ? -25.167 -6.759 -0.944 1.00 0.00 5 ALA A O 9
ATOM 14430 N N . THR A 1 6 ? -24.685 -8.579 0.276 1.00 0.00 6 THR A N 9
ATOM 14431 C CA . THR A 1 6 ? -24.428 -7.825 1.493 1.00 0.00 6 THR A CA 9
ATOM 14432 C C . THR A 1 6 ? -22.929 -7.634 1.700 1.00 0.00 6 THR A C 9
ATOM 14433 O O . THR A 1 6 ? -22.122 -8.430 1.212 1.00 0.00 6 THR A O 9
ATOM 14444 N N . GLN A 1 7 ? -22.555 -6.572 2.400 1.00 0.00 7 GLN A N 9
ATOM 14445 C CA . GLN A 1 7 ? -21.153 -6.300 2.676 1.00 0.00 7 GLN A CA 9
ATOM 14446 C C . GLN A 1 7 ? -20.720 -6.943 3.984 1.00 0.00 7 GLN A C 9
ATOM 14447 O O . GLN A 1 7 ? -21.135 -6.520 5.065 1.00 0.00 7 GLN A O 9
ATOM 14461 N N . SER A 1 8 ? -19.896 -7.968 3.886 1.00 0.00 8 SER A N 9
ATOM 14462 C CA . SER A 1 8 ? -19.282 -8.558 5.060 1.00 0.00 8 SER A CA 9
ATOM 14463 C C . SER A 1 8 ? -18.090 -7.707 5.481 1.00 0.00 8 SER A C 9
ATOM 14464 O O . SER A 1 8 ? -17.608 -6.899 4.683 1.00 0.00 8 SER A O 9
ATOM 14472 N N . PRO A 1 9 ? -17.606 -7.842 6.725 1.00 0.00 9 PRO A N 9
ATOM 14473 C CA . PRO A 1 9 ? -16.457 -7.075 7.196 1.00 0.00 9 PRO A CA 9
ATOM 14474 C C . PRO A 1 9 ? -15.276 -7.168 6.233 1.00 0.00 9 PRO A C 9
ATOM 14475 O O . PRO A 1 9 ? -14.693 -6.152 5.861 1.00 0.00 9 PRO A O 9
ATOM 14486 N N . GLY A 1 10 ? -14.961 -8.389 5.805 1.00 0.00 10 GLY A N 9
ATOM 14487 C CA . GLY A 1 10 ? -13.888 -8.605 4.850 1.00 0.00 10 GLY A CA 9
ATOM 14488 C C . GLY A 1 10 ? -14.051 -7.798 3.577 1.00 0.00 10 GLY A C 9
ATOM 14489 O O . GLY A 1 10 ? -13.080 -7.263 3.040 1.00 0.00 10 GLY A O 9
ATOM 14493 N N . ASP A 1 11 ? -15.282 -7.713 3.102 1.00 0.00 11 ASP A N 9
ATOM 14494 C CA . ASP A 1 11 ? -15.598 -6.998 1.863 1.00 0.00 11 ASP A CA 9
ATOM 14495 C C . ASP A 1 11 ? -15.326 -5.508 2.012 1.00 0.00 11 ASP A C 9
ATOM 14496 O O . ASP A 1 11 ? -14.733 -4.877 1.135 1.00 0.00 11 ASP A O 9
ATOM 14505 N N . SER A 1 12 ? -15.715 -4.958 3.150 1.00 0.00 12 SER A N 9
ATOM 14506 C CA . SER A 1 12 ? -15.639 -3.528 3.358 1.00 0.00 12 SER A CA 9
ATOM 14507 C C . SER A 1 12 ? -14.232 -3.142 3.778 1.00 0.00 12 SER A C 9
ATOM 14508 O O . SER A 1 12 ? -13.758 -2.037 3.508 1.00 0.00 12 SER A O 9
ATOM 14516 N N . ARG A 1 13 ? -13.571 -4.081 4.426 1.00 0.00 13 ARG A N 9
ATOM 14517 C CA . ARG A 1 13 ? -12.205 -3.934 4.840 1.00 0.00 13 ARG A CA 9
ATOM 14518 C C . ARG A 1 13 ? -11.315 -3.903 3.602 1.00 0.00 13 ARG A C 9
ATOM 14519 O O . ARG A 1 13 ? -10.446 -3.043 3.459 1.00 0.00 13 ARG A O 9
ATOM 14540 N N . ARG A 1 14 ? -11.562 -4.852 2.703 1.00 0.00 14 ARG A N 9
ATOM 14541 C CA . ARG A 1 14 ? -10.846 -4.929 1.438 1.00 0.00 14 ARG A CA 9
ATOM 14542 C C . ARG A 1 14 ? -11.074 -3.664 0.613 1.00 0.00 14 ARG A C 9
ATOM 14543 O O . ARG A 1 14 ? -10.216 -3.249 -0.166 1.00 0.00 14 ARG A O 9
ATOM 14564 N N . LEU A 1 15 ? -12.233 -3.053 0.801 1.00 0.00 15 LEU A N 9
ATOM 14565 C CA . LEU A 1 15 ? -12.555 -1.799 0.139 1.00 0.00 15 LEU A CA 9
ATOM 14566 C C . LEU A 1 15 ? -11.633 -0.679 0.628 1.00 0.00 15 LEU A C 9
ATOM 14567 O O . LEU A 1 15 ? -11.164 0.136 -0.167 1.00 0.00 15 LEU A O 9
ATOM 14583 N N . SER A 1 16 ? -11.352 -0.649 1.932 1.00 0.00 16 SER A N 9
ATOM 14584 C CA . SER A 1 16 ? -10.423 0.314 2.483 1.00 0.00 16 SER A CA 9
ATOM 14585 C C . SER A 1 16 ? -9.008 -0.027 2.036 1.00 0.00 16 SER A C 9
ATOM 14586 O O . SER A 1 16 ? -8.154 0.850 1.904 1.00 0.00 16 SER A O 9
ATOM 14594 N N . ILE A 1 17 ? -8.777 -1.312 1.793 1.00 0.00 17 ILE A N 9
ATOM 14595 C CA . ILE A 1 17 ? -7.517 -1.772 1.236 1.00 0.00 17 ILE A CA 9
ATOM 14596 C C . ILE A 1 17 ? -7.313 -1.193 -0.149 1.00 0.00 17 ILE A C 9
ATOM 14597 O O . ILE A 1 17 ? -6.334 -0.507 -0.384 1.00 0.00 17 ILE A O 9
ATOM 14613 N N . GLN A 1 18 ? -8.259 -1.441 -1.049 1.00 0.00 18 GLN A N 9
ATOM 14614 C CA . GLN A 1 18 ? -8.159 -0.942 -2.417 1.00 0.00 18 GLN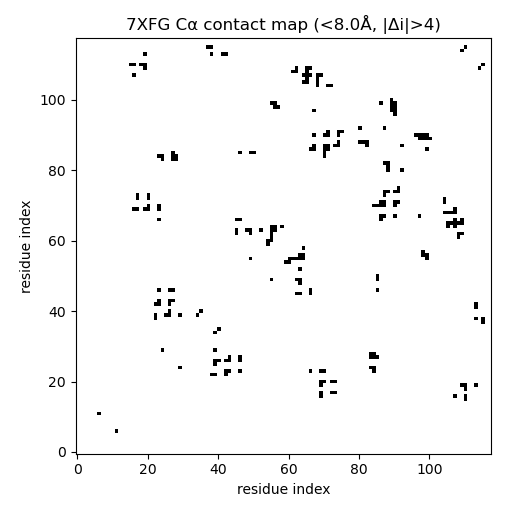 A CA 9
ATOM 14615 C C . GLN A 1 18 ? -8.039 0.573 -2.436 1.00 0.00 18 GLN A C 9
ATOM 14616 O O . GLN A 1 18 ? -7.396 1.147 -3.315 1.00 0.00 18 GLN A O 9
ATOM 14630 N N . ARG A 1 19 ? -8.639 1.215 -1.450 1.00 0.00 19 ARG A N 9
ATOM 14631 C CA . ARG A 1 19 ? -8.560 2.658 -1.341 1.00 0.00 19 ARG A CA 9
ATOM 14632 C C . ARG A 1 19 ? -7.180 3.094 -0.868 1.00 0.00 19 ARG A C 9
ATOM 14633 O O . ARG A 1 19 ? -6.648 4.091 -1.351 1.00 0.00 19 ARG A O 9
ATOM 14654 N N . ALA A 1 20 ? -6.582 2.338 0.055 1.00 0.00 20 ALA A N 9
ATOM 14655 C CA . ALA A 1 20 ? -5.224 2.639 0.488 1.00 0.00 20 ALA A CA 9
ATOM 14656 C C . ALA A 1 20 ? -4.238 2.164 -0.570 1.00 0.00 20 ALA A C 9
ATOM 14657 O O . ALA A 1 20 ? -3.099 2.619 -0.636 1.00 0.00 20 ALA A O 9
ATOM 14664 N N . ILE A 1 21 ? -4.713 1.253 -1.405 1.00 0.00 21 ILE A N 9
ATOM 14665 C CA . ILE A 1 21 ? -3.956 0.740 -2.529 1.00 0.00 21 ILE A CA 9
ATOM 14666 C C . ILE A 1 21 ? -3.800 1.804 -3.579 1.00 0.00 21 ILE A C 9
ATOM 14667 O O . ILE A 1 21 ? -2.689 2.143 -3.984 1.00 0.00 21 ILE A O 9
ATOM 14683 N N . GLN A 1 22 ? -4.925 2.326 -4.016 1.00 0.00 22 GLN A N 9
ATOM 14684 C CA . GLN A 1 22 ? -4.922 3.363 -5.012 1.00 0.00 22 GLN A CA 9
ATOM 14685 C C . GLN A 1 22 ? -4.208 4.585 -4.459 1.00 0.00 22 GLN A C 9
ATOM 14686 O O . GLN A 1 22 ? -3.575 5.343 -5.188 1.00 0.00 22 GLN A O 9
ATOM 14700 N N . SER A 1 23 ? -4.299 4.735 -3.146 1.00 0.00 23 SER A N 9
ATOM 14701 C CA . SER A 1 23 ? -3.585 5.782 -2.431 1.00 0.00 23 SER A CA 9
ATOM 14702 C C . SER A 1 23 ? -2.081 5.565 -2.530 1.00 0.00 23 SER A C 9
ATOM 14703 O O . SER A 1 23 ? -1.315 6.508 -2.741 1.00 0.00 23 SER A O 9
ATOM 14711 N N . LEU A 1 24 ? -1.676 4.307 -2.402 1.00 0.00 24 LEU A N 9
ATOM 14712 C CA . LEU A 1 24 ? -0.280 3.929 -2.487 1.00 0.00 24 LEU A CA 9
ATOM 14713 C C . LEU A 1 24 ? 0.263 4.215 -3.876 1.00 0.00 24 LEU A C 9
ATOM 14714 O O . LEU A 1 24 ? 1.338 4.793 -4.023 1.00 0.00 24 LEU A O 9
ATOM 14730 N N . VAL A 1 25 ? -0.495 3.826 -4.889 1.00 0.00 25 VAL A N 9
ATOM 14731 C CA . VAL A 1 25 ? -0.091 4.051 -6.259 1.00 0.00 25 VAL A CA 9
ATOM 14732 C C . VAL A 1 25 ? -0.064 5.534 -6.564 1.00 0.00 25 VAL A C 9
ATOM 14733 O O . VAL A 1 25 ? 0.894 6.039 -7.146 1.00 0.00 25 VAL A O 9
ATOM 14746 N N . HIS A 1 26 ? -1.127 6.225 -6.165 1.00 0.00 26 HIS A N 9
ATOM 14747 C CA . HIS A 1 26 ? -1.222 7.661 -6.356 1.00 0.00 26 HIS A CA 9
ATOM 14748 C C . HIS A 1 26 ? 0.006 8.348 -5.796 1.00 0.00 26 HIS A C 9
ATOM 14749 O O . HIS A 1 26 ? 0.623 9.159 -6.466 1.00 0.00 26 HIS A O 9
ATOM 14763 N N . ALA A 1 27 ? 0.361 8.015 -4.570 1.00 0.00 27 ALA A N 9
ATOM 14764 C CA . ALA A 1 27 ? 1.496 8.649 -3.921 1.00 0.00 27 ALA A CA 9
ATOM 14765 C C . ALA A 1 27 ? 2.794 8.242 -4.595 1.00 0.00 27 ALA A C 9
ATOM 14766 O O . ALA A 1 27 ? 3.755 9.013 -4.643 1.00 0.00 27 ALA A O 9
ATOM 14773 N N . ALA A 1 28 ? 2.805 7.030 -5.124 1.00 0.00 28 ALA A N 9
ATOM 14774 C CA . ALA A 1 28 ? 3.980 6.490 -5.771 1.00 0.00 28 ALA A CA 9
ATOM 14775 C C . ALA A 1 28 ? 4.231 7.150 -7.123 1.00 0.00 28 ALA A C 9
ATOM 14776 O O . ALA A 1 28 ? 5.378 7.260 -7.561 1.00 0.00 28 ALA A O 9
ATOM 14783 N N . GLN A 1 29 ? 3.169 7.597 -7.789 1.00 0.00 29 GLN A N 9
ATOM 14784 C CA . GLN A 1 29 ? 3.315 8.172 -9.119 1.00 0.00 29 GLN A CA 9
ATOM 14785 C C . GLN A 1 29 ? 2.836 9.621 -9.181 1.00 0.00 29 GLN A C 9
ATOM 14786 O O . GLN A 1 29 ? 2.734 10.188 -10.270 1.00 0.00 29 GLN A O 9
ATOM 14800 N N . CYS A 1 30 ? 2.533 10.229 -8.038 1.00 0.00 30 CYS A N 9
ATOM 14801 C CA . CYS A 1 30 ? 2.028 11.591 -8.055 1.00 0.00 30 CYS A CA 9
ATOM 14802 C C . CYS A 1 30 ? 3.147 12.566 -8.401 1.00 0.00 30 CYS A C 9
ATOM 14803 O O . CYS A 1 30 ? 4.024 12.842 -7.577 1.00 0.00 30 CYS A O 9
ATOM 14810 N N . ARG A 1 31 ? 3.118 13.068 -9.624 1.00 0.00 31 ARG A N 9
ATOM 14811 C CA . ARG A 1 31 ? 4.135 13.998 -10.097 1.00 0.00 31 ARG A CA 9
ATOM 14812 C C . ARG A 1 31 ? 3.782 15.434 -9.713 1.00 0.00 31 ARG A C 9
ATOM 14813 O O . ARG A 1 31 ? 4.610 16.338 -9.825 1.00 0.00 31 ARG A O 9
ATOM 14834 N N . ASN A 1 32 ? 2.553 15.636 -9.249 1.00 0.00 32 ASN A N 9
ATOM 14835 C CA . ASN A 1 32 ? 2.081 16.961 -8.869 1.00 0.00 32 ASN A CA 9
ATOM 14836 C C . ASN A 1 32 ? 2.591 17.325 -7.481 1.00 0.00 32 ASN A C 9
ATOM 14837 O O . ASN A 1 32 ? 2.115 16.791 -6.478 1.00 0.00 32 ASN A O 9
ATOM 14848 N N . ALA A 1 33 ? 3.548 18.238 -7.427 1.00 0.00 33 ALA A N 9
ATOM 14849 C CA . ALA A 1 33 ? 4.125 18.671 -6.159 1.00 0.00 33 ALA A CA 9
ATOM 14850 C C . ALA A 1 33 ? 3.114 19.463 -5.333 1.00 0.00 33 ALA A C 9
ATOM 14851 O O . ALA A 1 33 ? 3.197 19.512 -4.104 1.00 0.00 33 ALA A O 9
ATOM 14858 N N . ASN A 1 34 ? 2.149 20.062 -6.017 1.00 0.00 34 ASN A N 9
ATOM 14859 C CA . ASN A 1 34 ? 1.177 20.931 -5.373 1.00 0.00 34 ASN A CA 9
ATOM 14860 C C . ASN A 1 34 ? 0.011 20.128 -4.819 1.00 0.00 34 ASN A C 9
ATOM 14861 O O . ASN A 1 34 ? -0.654 20.570 -3.882 1.00 0.00 34 ASN A O 9
ATOM 14872 N N . CYS A 1 35 ? -0.237 18.958 -5.416 1.00 0.00 35 CYS A N 9
ATOM 14873 C CA . CYS A 1 35 ? -1.318 18.080 -4.986 1.00 0.00 35 CYS A CA 9
ATOM 14874 C C . CYS A 1 35 ? -1.208 17.762 -3.501 1.00 0.00 35 CYS A C 9
ATOM 14875 O O . CYS A 1 35 ? -0.405 16.923 -3.084 1.00 0.00 35 CYS A O 9
ATOM 14882 N N . SER A 1 36 ? -2.035 18.432 -2.721 1.00 0.00 36 SER A N 9
ATOM 14883 C CA . SER A 1 36 ? -2.030 18.280 -1.282 1.00 0.00 36 SER A CA 9
ATOM 14884 C C . SER A 1 36 ? -3.258 17.508 -0.828 1.00 0.00 36 SER A C 9
ATOM 14885 O O . SER A 1 36 ? -3.766 17.711 0.278 1.00 0.00 36 SER A O 9
ATOM 14893 N N . LEU A 1 37 ? -3.738 16.628 -1.704 1.00 0.00 37 LEU A N 9
ATOM 14894 C CA . LEU A 1 37 ? -4.837 15.739 -1.373 1.00 0.00 37 LEU A CA 9
ATOM 14895 C C . LEU A 1 37 ? -4.475 14.951 -0.110 1.00 0.00 37 LEU A C 9
ATOM 14896 O O . LEU A 1 37 ? -3.357 14.446 -0.001 1.00 0.00 37 LEU A O 9
ATOM 14912 N N . PRO A 1 38 ? -5.400 14.856 0.861 1.00 0.00 38 PRO A N 9
ATOM 14913 C CA . PRO A 1 38 ? -5.107 14.316 2.202 1.00 0.00 38 PRO A CA 9
ATOM 14914 C C . PRO A 1 38 ? -4.383 12.973 2.172 1.00 0.00 38 PRO A C 9
ATOM 14915 O O . PRO A 1 38 ? -3.325 12.810 2.794 1.00 0.00 38 PRO A O 9
ATOM 14926 N N . SER A 1 39 ? -4.939 12.023 1.430 1.00 0.00 39 SER A N 9
ATOM 14927 C CA . SER A 1 39 ? -4.356 10.695 1.338 1.00 0.00 39 SER A CA 9
ATOM 14928 C C . SER A 1 39 ? -3.011 10.746 0.621 1.00 0.00 39 SER A C 9
ATOM 14929 O O . SER A 1 39 ? -2.107 9.984 0.929 1.00 0.00 39 SER A O 9
ATOM 14937 N N . CYS A 1 40 ? -2.867 11.682 -0.307 1.00 0.00 40 CYS A N 9
ATOM 14938 C CA . CYS A 1 40 ? -1.640 11.805 -1.080 1.00 0.00 40 CYS A CA 9
ATOM 14939 C C . CYS A 1 40 ? -0.473 12.164 -0.181 1.00 0.00 40 CYS A C 9
ATOM 14940 O O . CYS A 1 40 ? 0.586 11.552 -0.250 1.00 0.00 40 CYS A O 9
ATOM 14947 N N . GLN A 1 41 ? -0.692 13.155 0.665 1.00 0.00 41 GLN A N 9
ATOM 14948 C CA . GLN A 1 41 ? 0.345 13.662 1.542 1.00 0.00 41 GLN A CA 9
ATOM 14949 C C . GLN A 1 41 ? 0.780 12.580 2.527 1.00 0.00 41 GLN A C 9
ATOM 14950 O O . GLN A 1 41 ? 1.975 12.380 2.773 1.00 0.00 41 GLN A O 9
ATOM 14964 N N . LYS A 1 42 ? -0.191 11.856 3.052 1.00 0.00 42 LYS A N 9
ATOM 14965 C CA . LYS A 1 42 ? 0.087 10.838 4.051 1.00 0.00 42 LYS A CA 9
ATOM 14966 C C . LYS A 1 42 ? 0.735 9.622 3.403 1.00 0.00 42 LYS A C 9
ATOM 14967 O O . LYS A 1 42 ? 1.740 9.110 3.897 1.00 0.00 42 LYS A O 9
ATOM 14986 N N . MET A 1 43 ? 0.159 9.164 2.299 1.00 0.00 43 MET A N 9
ATOM 14987 C CA . MET A 1 43 ? 0.729 8.076 1.533 1.00 0.00 43 MET A CA 9
ATOM 14988 C C . MET A 1 43 ? 2.119 8.413 1.021 1.00 0.00 43 MET A C 9
ATOM 14989 O O . MET A 1 43 ? 3.004 7.571 1.006 1.00 0.00 43 MET A O 9
ATOM 15003 N N . LYS A 1 44 ? 2.322 9.638 0.588 1.00 0.00 44 LYS A N 9
ATOM 15004 C CA . LYS A 1 44 ? 3.622 10.016 0.071 1.00 0.00 44 LYS A CA 9
ATOM 15005 C C . LYS A 1 44 ? 4.649 9.944 1.185 1.00 0.00 44 LYS A C 9
ATOM 15006 O O . LYS A 1 44 ? 5.815 9.635 0.953 1.00 0.00 44 LYS A O 9
ATOM 15025 N N . ARG A 1 45 ? 4.193 10.175 2.407 1.00 0.00 45 ARG A N 9
ATOM 15026 C CA . ARG A 1 45 ? 5.061 10.128 3.561 1.00 0.00 45 ARG A CA 9
ATOM 15027 C C . ARG A 1 45 ? 5.320 8.677 3.984 1.00 0.00 45 ARG A C 9
ATOM 15028 O O . ARG A 1 45 ? 6.458 8.329 4.314 1.00 0.00 45 ARG A O 9
ATOM 15049 N N . VAL A 1 46 ? 4.290 7.819 3.940 1.00 0.00 46 VAL A N 9
ATOM 15050 C CA . VAL A 1 46 ? 4.497 6.398 4.220 1.00 0.00 46 VAL A CA 9
ATOM 15051 C C . VAL A 1 46 ? 5.483 5.815 3.201 1.00 0.00 46 VAL A C 9
ATOM 15052 O O . VAL A 1 46 ? 6.452 5.140 3.570 1.00 0.00 46 VAL A O 9
ATOM 15065 N N . VAL A 1 47 ? 5.275 6.152 1.923 1.00 0.00 47 VAL A N 9
ATOM 15066 C CA . VAL A 1 47 ? 6.093 5.637 0.831 1.00 0.00 47 VAL A CA 9
ATOM 15067 C C . VAL A 1 47 ? 7.540 6.092 0.960 1.00 0.00 47 VAL A C 9
ATOM 15068 O O . VAL A 1 47 ? 8.462 5.271 0.974 1.00 0.00 47 VAL A O 9
ATOM 15081 N N . GLN A 1 48 ? 7.731 7.406 1.049 1.00 0.00 48 GLN A N 9
ATOM 15082 C CA . GLN A 1 48 ? 9.066 7.985 1.085 1.00 0.00 48 GLN A CA 9
ATOM 15083 C C . GLN A 1 48 ? 9.851 7.483 2.287 1.00 0.00 48 GLN A C 9
ATOM 15084 O O . GLN A 1 48 ? 11.081 7.486 2.277 1.00 0.00 48 GLN A O 9
ATOM 15098 N N . HIS A 1 49 ? 9.147 7.021 3.310 1.00 0.00 49 HIS A N 9
ATOM 15099 C CA . HIS A 1 49 ? 9.808 6.477 4.476 1.00 0.00 49 HIS A CA 9
ATOM 15100 C C . HIS A 1 49 ? 10.412 5.116 4.149 1.00 0.00 49 HIS A C 9
ATOM 15101 O O . HIS A 1 49 ? 11.533 4.822 4.554 1.00 0.00 49 HIS A O 9
ATOM 15115 N N . THR A 1 50 ? 9.662 4.290 3.426 1.00 0.00 50 THR A N 9
ATOM 15116 C CA . THR A 1 50 ? 10.136 2.957 3.054 1.00 0.00 50 THR A CA 9
ATOM 15117 C C . THR A 1 50 ? 11.453 3.034 2.287 1.00 0.00 50 THR A C 9
ATOM 15118 O O . THR A 1 50 ? 12.286 2.130 2.363 1.00 0.00 50 THR A O 9
ATOM 15129 N N . LYS A 1 51 ? 11.626 4.129 1.560 1.00 0.00 51 LYS A N 9
ATOM 15130 C CA . LYS A 1 51 ? 12.837 4.375 0.786 1.00 0.00 51 LYS A CA 9
ATOM 15131 C C . LYS A 1 51 ? 14.052 4.471 1.698 1.00 0.00 51 LYS A C 9
ATOM 15132 O O . LYS A 1 51 ? 15.131 3.979 1.367 1.00 0.00 51 LYS A O 9
ATOM 15151 N N . GLY A 1 52 ? 13.871 5.101 2.851 1.00 0.00 52 GLY A N 9
ATOM 15152 C CA . GLY A 1 52 ? 14.977 5.287 3.769 1.00 0.00 52 GLY A CA 9
ATOM 15153 C C . GLY A 1 52 ? 14.915 4.373 4.979 1.00 0.00 52 GLY A C 9
ATOM 15154 O O . GLY A 1 52 ? 15.511 4.671 6.013 1.00 0.00 52 GLY A O 9
ATOM 15158 N N . CYS A 1 53 ? 14.196 3.265 4.866 1.00 0.00 53 CYS A N 9
ATOM 15159 C CA . CYS A 1 53 ? 14.063 2.338 5.980 1.00 0.00 53 CYS A CA 9
ATOM 15160 C C . CYS A 1 53 ? 15.033 1.167 5.841 1.00 0.00 53 CYS A C 9
ATOM 15161 O O . CYS A 1 53 ? 15.363 0.753 4.730 1.00 0.00 53 CYS A O 9
ATOM 15168 N N . LYS A 1 54 ? 15.480 0.639 6.973 1.00 0.00 54 LYS A N 9
ATOM 15169 C CA . LYS A 1 54 ? 16.385 -0.503 6.989 1.00 0.00 54 LYS A CA 9
ATOM 15170 C C . LYS A 1 54 ? 15.765 -1.672 7.741 1.00 0.00 54 LYS A C 9
ATOM 15171 O O . LYS A 1 54 ? 16.119 -2.829 7.519 1.00 0.00 54 LYS A O 9
ATOM 15190 N N . ARG A 1 55 ? 14.842 -1.362 8.636 1.00 0.00 55 ARG A N 9
ATOM 15191 C CA . ARG A 1 55 ? 14.154 -2.385 9.421 1.00 0.00 55 ARG A CA 9
ATOM 15192 C C . ARG A 1 55 ? 12.857 -2.800 8.743 1.00 0.00 55 ARG A C 9
ATOM 15193 O O . ARG A 1 55 ? 12.030 -3.490 9.342 1.00 0.00 55 ARG A O 9
ATOM 15214 N N . LYS A 1 56 ? 12.684 -2.346 7.502 1.00 0.00 56 LYS A N 9
ATOM 15215 C CA . LYS A 1 56 ? 11.467 -2.592 6.729 1.00 0.00 56 LYS A CA 9
ATOM 15216 C C . LYS A 1 56 ? 10.958 -4.027 6.847 1.00 0.00 56 LYS A C 9
ATOM 15217 O O . LYS A 1 56 ? 9.901 -4.270 7.428 1.00 0.00 56 LYS A O 9
ATOM 15236 N N . THR A 1 57 ? 11.703 -4.967 6.300 1.00 0.00 57 THR A N 9
ATOM 15237 C CA . THR A 1 57 ? 11.220 -6.330 6.170 1.00 0.00 57 THR A CA 9
ATOM 15238 C C . THR A 1 57 ? 11.861 -7.310 7.159 1.00 0.00 57 THR A C 9
ATOM 15239 O O . THR A 1 57 ? 11.443 -8.466 7.240 1.00 0.00 57 THR A O 9
ATOM 15250 N N . ASN A 1 58 ? 12.855 -6.856 7.917 1.00 0.00 58 ASN A N 9
ATOM 15251 C CA . ASN A 1 58 ? 13.539 -7.722 8.885 1.00 0.00 58 ASN A CA 9
ATOM 15252 C C . ASN A 1 58 ? 12.763 -7.841 10.199 1.00 0.00 58 ASN A C 9
ATOM 15253 O O . ASN A 1 58 ? 13.361 -7.907 11.274 1.00 0.00 58 ASN A O 9
ATOM 15264 N N . GLY A 1 59 ? 11.437 -7.870 10.105 1.00 0.00 59 GLY A N 9
ATOM 15265 C CA . GLY A 1 59 ? 10.598 -8.057 11.278 1.00 0.00 59 GLY A CA 9
ATOM 15266 C C . GLY A 1 59 ? 10.709 -6.922 12.277 1.00 0.00 59 GLY A C 9
ATOM 15267 O O . GLY A 1 59 ? 10.658 -7.145 13.488 1.00 0.00 59 GLY A O 9
ATOM 15271 N N . GLY A 1 60 ? 10.845 -5.706 11.776 1.00 0.00 60 GLY A N 9
ATOM 15272 C CA . GLY A 1 60 ? 11.012 -4.565 12.652 1.00 0.00 60 GLY A CA 9
ATOM 15273 C C . GLY A 1 60 ? 9.992 -3.476 12.397 1.00 0.00 60 GLY A C 9
ATOM 15274 O O . GLY A 1 60 ? 9.272 -3.064 13.309 1.00 0.00 60 GLY A O 9
ATOM 15278 N N . CYS A 1 61 ? 9.936 -2.996 11.164 1.00 0.00 61 CYS A N 9
ATOM 15279 C CA . CYS A 1 61 ? 9.036 -1.908 10.815 1.00 0.00 61 CYS A CA 9
ATOM 15280 C C . CYS A 1 61 ? 7.584 -2.352 10.668 1.00 0.00 61 CYS A C 9
ATOM 15281 O O . CYS A 1 61 ? 7.288 -3.349 10.009 1.00 0.00 61 CYS A O 9
ATOM 15288 N N . PRO A 1 62 ? 6.662 -1.596 11.291 1.00 0.00 62 PRO A N 9
ATOM 15289 C CA . PRO A 1 62 ? 5.226 -1.753 11.076 1.00 0.00 62 PRO A CA 9
ATOM 15290 C C . PRO A 1 62 ? 4.748 -1.051 9.796 1.00 0.00 62 PRO A C 9
ATOM 15291 O O . PRO A 1 62 ? 4.016 -1.637 9.009 1.00 0.00 62 PRO A O 9
ATOM 15302 N N . ILE A 1 63 ? 5.182 0.199 9.590 1.00 0.00 63 ILE A N 9
ATOM 15303 C CA . ILE A 1 63 ? 4.799 0.981 8.404 1.00 0.00 63 ILE A CA 9
ATOM 15304 C C . ILE A 1 63 ? 5.090 0.226 7.117 1.00 0.00 63 ILE A C 9
ATOM 15305 O O . ILE A 1 63 ? 4.207 0.030 6.282 1.00 0.00 63 ILE A O 9
ATOM 15321 N N . CYS A 1 64 ? 6.327 -0.207 6.976 1.00 0.00 64 CYS A N 9
ATOM 15322 C CA . CYS A 1 64 ? 6.762 -0.865 5.762 1.00 0.00 64 CYS A CA 9
ATOM 15323 C C . CYS A 1 64 ? 6.164 -2.260 5.640 1.00 0.00 64 CYS A C 9
ATOM 15324 O O . CYS A 1 64 ? 6.094 -2.818 4.551 1.00 0.00 64 CYS A O 9
ATOM 15331 N N . LYS A 1 65 ? 5.717 -2.807 6.760 1.00 0.00 65 LYS A N 9
ATOM 15332 C CA . LYS A 1 65 ? 4.997 -4.072 6.747 1.00 0.00 65 LYS A CA 9
ATOM 15333 C C . LYS A 1 65 ? 3.666 -3.877 6.052 1.00 0.00 65 LYS A C 9
ATOM 15334 O O . LYS A 1 65 ? 3.295 -4.616 5.143 1.00 0.00 65 LYS A O 9
ATOM 15353 N N . GLN A 1 66 ? 2.951 -2.859 6.500 1.00 0.00 66 GLN A N 9
ATOM 15354 C CA . GLN A 1 66 ? 1.609 -2.598 6.005 1.00 0.00 66 GLN A CA 9
ATOM 15355 C C . GLN A 1 66 ? 1.650 -2.050 4.585 1.00 0.00 66 GLN A C 9
ATOM 15356 O O . GLN A 1 66 ? 0.797 -2.382 3.766 1.00 0.00 66 GLN A O 9
ATOM 15370 N N . LEU A 1 67 ? 2.638 -1.207 4.291 1.00 0.00 67 LEU A N 9
ATOM 15371 C CA . LEU A 1 67 ? 2.825 -0.715 2.930 1.00 0.00 67 LEU A CA 9
ATOM 15372 C C . LEU A 1 67 ? 3.122 -1.866 1.987 1.00 0.00 67 LEU A C 9
ATOM 15373 O O . LEU A 1 67 ? 2.752 -1.831 0.810 1.00 0.00 67 LEU A O 9
ATOM 15389 N N . ILE A 1 68 ? 3.791 -2.883 2.509 1.00 0.00 68 ILE A N 9
ATOM 15390 C CA . ILE A 1 68 ? 4.004 -4.106 1.772 1.00 0.00 68 ILE A CA 9
ATOM 15391 C C . ILE A 1 68 ? 2.665 -4.755 1.472 1.00 0.00 68 ILE A C 9
ATOM 15392 O O . ILE A 1 68 ? 2.393 -5.131 0.337 1.00 0.00 68 ILE A O 9
ATOM 15408 N N . ALA A 1 69 ? 1.819 -4.847 2.488 1.00 0.00 69 ALA A N 9
ATOM 15409 C CA . ALA A 1 69 ? 0.529 -5.481 2.332 1.00 0.00 69 ALA A CA 9
ATOM 15410 C C . ALA A 1 69 ? -0.238 -4.849 1.177 1.00 0.00 69 ALA A C 9
ATOM 15411 O O . ALA A 1 69 ? -0.575 -5.532 0.215 1.00 0.00 69 ALA A O 9
ATOM 15418 N N . LEU A 1 70 ? -0.462 -3.534 1.253 1.00 0.00 70 LEU A N 9
ATOM 15419 C CA . LEU A 1 70 ? -1.185 -2.813 0.207 1.00 0.00 70 LEU A CA 9
ATOM 15420 C C . LEU A 1 70 ? -0.581 -3.064 -1.172 1.00 0.00 70 LEU A C 9
ATOM 15421 O O . LEU A 1 70 ? -1.301 -3.371 -2.127 1.00 0.00 70 LEU A O 9
ATOM 15437 N N . ALA A 1 71 ? 0.740 -2.939 -1.273 1.00 0.00 71 ALA A N 9
ATOM 15438 C CA . ALA A 1 71 ? 1.426 -3.122 -2.539 1.00 0.00 71 ALA A CA 9
ATOM 15439 C C . ALA A 1 71 ? 1.325 -4.559 -3.040 1.00 0.00 71 ALA A C 9
ATOM 15440 O O . ALA A 1 71 ? 1.517 -4.809 -4.224 1.00 0.00 71 ALA A O 9
ATOM 15447 N N . ALA A 1 72 ? 1.023 -5.490 -2.143 1.00 0.00 72 ALA A N 9
ATOM 15448 C CA . ALA A 1 72 ? 0.941 -6.903 -2.491 1.00 0.00 72 ALA A CA 9
ATOM 15449 C C . ALA A 1 72 ? -0.405 -7.269 -3.119 1.00 0.00 72 ALA A C 9
ATOM 15450 O O . ALA A 1 72 ? -0.448 -7.997 -4.116 1.00 0.00 72 ALA A O 9
ATOM 15457 N N . TYR A 1 73 ? -1.504 -6.773 -2.543 1.00 0.00 73 TYR A N 9
ATOM 15458 C CA . TYR A 1 73 ? -2.826 -6.949 -3.175 1.00 0.00 73 TYR A CA 9
ATOM 15459 C C . TYR A 1 73 ? -2.708 -6.420 -4.583 1.00 0.00 73 TYR A C 9
ATOM 15460 O O . TYR A 1 73 ? -3.028 -7.076 -5.580 1.00 0.00 73 TYR A O 9
ATOM 15478 N N . HIS A 1 74 ? -2.211 -5.199 -4.610 1.00 0.00 74 HIS A N 9
ATOM 15479 C CA . HIS A 1 74 ? -1.952 -4.463 -5.812 1.00 0.00 74 HIS A CA 9
ATOM 15480 C C . HIS A 1 74 ? -0.964 -5.197 -6.726 1.00 0.00 74 HIS A C 9
ATOM 15481 O O . HIS A 1 74 ? -1.072 -5.113 -7.941 1.00 0.00 74 HIS A O 9
ATOM 15495 N N . ALA A 1 75 ? -0.001 -5.907 -6.137 1.00 0.00 75 ALA A N 9
ATOM 15496 C CA . ALA A 1 75 ? 1.021 -6.610 -6.914 1.00 0.00 75 ALA A CA 9
ATOM 15497 C C . ALA A 1 75 ? 0.386 -7.662 -7.812 1.00 0.00 75 ALA A C 9
ATOM 15498 O O . ALA A 1 75 ? 0.876 -7.943 -8.907 1.00 0.00 75 ALA A O 9
ATOM 15505 N N . LYS A 1 76 ? -0.709 -8.242 -7.340 1.00 0.00 76 LYS A N 9
ATOM 15506 C CA . LYS A 1 76 ? -1.429 -9.250 -8.115 1.00 0.00 76 LYS A CA 9
ATOM 15507 C C . LYS A 1 76 ? -2.345 -8.578 -9.135 1.00 0.00 76 LYS A C 9
ATOM 15508 O O . LYS A 1 76 ? -2.704 -9.170 -10.152 1.00 0.00 76 LYS A O 9
ATOM 15527 N N . HIS A 1 77 ? -2.702 -7.329 -8.862 1.00 0.00 77 HIS A N 9
ATOM 15528 C CA . HIS A 1 77 ? -3.582 -6.569 -9.743 1.00 0.00 77 HIS A CA 9
ATOM 15529 C C . HIS A 1 77 ? -2.783 -5.486 -10.478 1.00 0.00 77 HIS A C 9
ATOM 15530 O O . HIS A 1 77 ? -3.280 -4.386 -10.719 1.00 0.00 77 HIS A O 9
ATOM 15545 N N . CYS A 1 78 ? -1.539 -5.803 -10.819 1.00 0.00 78 CYS A N 9
ATOM 15546 C CA . CYS A 1 78 ? -0.656 -4.849 -11.481 1.00 0.00 78 CYS A CA 9
ATOM 15547 C C . CYS A 1 78 ? 0.051 -5.515 -12.658 1.00 0.00 78 CYS A C 9
ATOM 15548 O O . CYS A 1 78 ? 0.361 -6.708 -12.614 1.00 0.00 78 CYS A O 9
ATOM 15555 N N . GLN A 1 79 ? 0.301 -4.740 -13.703 1.00 0.00 79 GLN A N 9
ATOM 15556 C CA . GLN A 1 79 ? 0.947 -5.252 -14.902 1.00 0.00 79 GLN A CA 9
ATOM 15557 C C . GLN A 1 79 ? 2.359 -4.683 -15.032 1.00 0.00 79 GLN A C 9
ATOM 15558 O O . GLN A 1 79 ? 3.295 -5.400 -15.384 1.00 0.00 79 GLN A O 9
ATOM 15572 N N . GLU A 1 80 ? 2.501 -3.395 -14.735 1.00 0.00 80 GLU A N 9
ATOM 15573 C CA . GLU A 1 80 ? 3.778 -2.690 -14.892 1.00 0.00 80 GLU A CA 9
ATOM 15574 C C . GLU A 1 80 ? 4.913 -3.355 -14.107 1.00 0.00 80 GLU A C 9
ATOM 15575 O O . GLU A 1 80 ? 4.732 -3.792 -12.964 1.00 0.00 80 GLU A O 9
ATOM 15587 N N . ASN A 1 81 ? 6.084 -3.415 -14.730 1.00 0.00 81 ASN A N 9
ATOM 15588 C CA . ASN A 1 81 ? 7.286 -3.925 -14.080 1.00 0.00 81 ASN A CA 9
ATOM 15589 C C . ASN A 1 81 ? 8.106 -2.767 -13.513 1.00 0.00 81 ASN A C 9
ATOM 15590 O O . ASN A 1 81 ? 8.854 -2.930 -12.551 1.00 0.00 81 ASN A O 9
ATOM 15601 N N . LYS A 1 82 ? 7.957 -1.592 -14.113 1.00 0.00 82 LYS A N 9
ATOM 15602 C CA . LYS A 1 82 ? 8.582 -0.381 -13.599 1.00 0.00 82 LYS A CA 9
ATOM 15603 C C . LYS A 1 82 ? 7.540 0.481 -12.896 1.00 0.00 82 LYS A C 9
ATOM 15604 O O . LYS A 1 82 ? 7.496 1.704 -13.054 1.00 0.00 82 LYS A O 9
ATOM 15623 N N . CYS A 1 83 ? 6.703 -0.190 -12.131 1.00 0.00 83 CYS A N 9
ATOM 15624 C CA . CYS A 1 83 ? 5.607 0.429 -11.409 1.00 0.00 83 CYS A CA 9
ATOM 15625 C C . CYS A 1 83 ? 6.069 1.502 -10.420 1.00 0.00 83 CYS A C 9
ATOM 15626 O O . CYS A 1 83 ? 7.133 1.388 -9.811 1.00 0.00 83 CYS A O 9
ATOM 15633 N N . PRO A 1 84 ? 5.258 2.567 -10.272 1.00 0.00 84 PRO A N 9
ATOM 15634 C CA . PRO A 1 84 ? 5.429 3.583 -9.230 1.00 0.00 84 PRO A CA 9
ATOM 15635 C C . PRO A 1 84 ? 5.612 2.975 -7.851 1.00 0.00 84 PRO A C 9
ATOM 15636 O O . PRO A 1 84 ? 6.573 3.274 -7.137 1.00 0.00 84 PRO A O 9
ATOM 15647 N N . VAL A 1 85 ? 4.652 2.129 -7.501 1.00 0.00 85 VAL A N 9
ATOM 15648 C CA . VAL A 1 85 ? 4.524 1.574 -6.167 1.00 0.00 85 VAL A CA 9
ATOM 15649 C C . VAL A 1 85 ? 5.808 0.884 -5.712 1.00 0.00 85 VAL A C 9
ATOM 15650 O O . VAL A 1 85 ? 6.230 -0.122 -6.294 1.00 0.00 85 VAL A O 9
ATOM 15663 N N . PRO A 1 86 ? 6.424 1.426 -4.650 1.00 0.00 86 PRO A N 9
ATOM 15664 C CA . PRO A 1 86 ? 7.721 0.957 -4.148 1.00 0.00 86 PRO A CA 9
ATOM 15665 C C . PRO A 1 86 ? 7.739 -0.543 -3.898 1.00 0.00 86 PRO A C 9
ATOM 15666 O O . PRO A 1 86 ? 8.419 -1.309 -4.593 1.00 0.00 86 PRO A O 9
ATOM 15677 N N . PHE A 1 87 ? 6.951 -0.951 -2.924 1.00 0.00 87 PHE A N 9
ATOM 15678 C CA . PHE A 1 87 ? 6.920 -2.328 -2.487 1.00 0.00 87 PHE A CA 9
ATOM 15679 C C . PHE A 1 87 ? 6.299 -3.253 -3.520 1.00 0.00 87 PHE A C 9
ATOM 15680 O O . PHE A 1 87 ? 6.462 -4.462 -3.426 1.00 0.00 87 PHE A O 9
ATOM 15697 N N . CYS A 1 88 ? 5.617 -2.699 -4.520 1.00 0.00 88 CYS A N 9
ATOM 15698 C CA . CYS A 1 88 ? 5.013 -3.532 -5.546 1.00 0.00 88 CYS A CA 9
ATOM 15699 C C . CYS A 1 88 ? 6.107 -4.270 -6.263 1.00 0.00 88 CYS A C 9
ATOM 15700 O O . CYS A 1 88 ? 6.080 -5.482 -6.371 1.00 0.00 88 CYS A O 9
ATOM 15707 N N . LEU A 1 89 ? 7.087 -3.518 -6.719 1.00 0.00 89 LEU A N 9
ATOM 15708 C CA . LEU A 1 89 ? 8.181 -4.089 -7.470 1.00 0.00 89 LEU A CA 9
ATOM 15709 C C . LEU A 1 89 ? 9.017 -5.025 -6.614 1.00 0.00 89 LEU A C 9
ATOM 15710 O O . LEU A 1 89 ? 9.447 -6.069 -7.084 1.00 0.00 89 LEU A O 9
ATOM 15726 N N . ASN A 1 90 ? 9.214 -4.681 -5.350 1.00 0.00 90 ASN A N 9
ATOM 15727 C CA . ASN A 1 90 ? 9.998 -5.544 -4.467 1.00 0.00 90 ASN A CA 9
ATOM 15728 C C . ASN A 1 90 ? 9.252 -6.851 -4.228 1.00 0.00 90 ASN A C 9
ATOM 15729 O O . ASN A 1 90 ? 9.808 -7.943 -4.397 1.00 0.00 90 ASN A O 9
ATOM 15740 N N . ILE A 1 91 ? 7.977 -6.730 -3.876 1.00 0.00 91 ILE A N 9
ATOM 15741 C CA . ILE A 1 91 ? 7.126 -7.885 -3.618 1.00 0.00 91 ILE A CA 9
ATOM 15742 C C . ILE A 1 91 ? 6.955 -8.724 -4.866 1.00 0.00 91 ILE A C 9
ATOM 15743 O O . ILE A 1 91 ? 7.285 -9.905 -4.885 1.00 0.00 91 ILE A O 9
ATOM 15759 N N . LYS A 1 92 ? 6.441 -8.083 -5.900 1.00 0.00 92 LYS A N 9
ATOM 15760 C CA . LYS A 1 92 ? 6.081 -8.736 -7.142 1.00 0.00 92 LYS A CA 9
ATOM 15761 C C . LYS A 1 92 ? 7.276 -9.476 -7.760 1.00 0.00 92 LYS A C 9
ATOM 15762 O O . LYS A 1 92 ? 7.101 -10.465 -8.474 1.00 0.00 92 LYS A O 9
ATOM 15781 N N . GLN A 1 93 ? 8.491 -9.011 -7.468 1.00 0.00 93 GLN A N 9
ATOM 15782 C CA . GLN A 1 93 ? 9.699 -9.664 -7.973 1.00 0.00 93 GLN A CA 9
ATOM 15783 C C . GLN A 1 93 ? 10.027 -10.927 -7.178 1.00 0.00 93 GLN A C 9
ATOM 15784 O O . GLN A 1 93 ? 10.455 -11.926 -7.756 1.00 0.00 93 GLN A O 9
ATOM 15798 N N . LYS A 1 94 ? 9.839 -10.896 -5.860 1.00 0.00 94 LYS A N 9
ATOM 15799 C CA . LYS A 1 94 ? 10.117 -12.073 -5.048 1.00 0.00 94 LYS A CA 9
ATOM 15800 C C . LYS A 1 94 ? 8.924 -13.021 -5.037 1.00 0.00 94 LYS A C 9
ATOM 15801 O O . LYS A 1 94 ? 9.042 -14.173 -5.450 1.00 0.00 94 LYS A O 9
ATOM 15820 N N . GLY A 1 95 ? 7.776 -12.517 -4.586 1.00 0.00 95 GLY A N 9
ATOM 15821 C CA . GLY A 1 95 ? 6.513 -13.237 -4.702 1.00 0.00 95 GLY A CA 9
ATOM 15822 C C . GLY A 1 95 ? 6.407 -14.465 -3.815 1.00 0.00 95 GLY A C 9
ATOM 15823 O O . GLY A 1 95 ? 5.305 -14.898 -3.476 1.00 0.00 95 GLY A O 9
ATOM 15827 N N . SER A 1 96 ? 7.539 -15.031 -3.443 1.00 0.00 96 SER A N 9
ATOM 15828 C CA . SER A 1 96 ? 7.560 -16.279 -2.715 1.00 0.00 96 SER A CA 9
ATOM 15829 C C . SER A 1 96 ? 7.608 -16.053 -1.214 1.00 0.00 96 SER A C 9
ATOM 15830 O O . SER A 1 96 ? 6.777 -16.586 -0.475 1.00 0.00 96 SER A O 9
ATOM 15838 N N . GLU A 1 97 ? 8.566 -15.263 -0.760 1.00 0.00 97 GLU A N 9
ATOM 15839 C CA . GLU A 1 97 ? 8.793 -15.125 0.659 1.00 0.00 97 GLU A CA 9
ATOM 15840 C C . GLU A 1 97 ? 7.962 -13.993 1.250 1.00 0.00 97 GLU A C 9
ATOM 15841 O O . GLU A 1 97 ? 6.812 -14.200 1.643 1.00 0.00 97 GLU A O 9
ATOM 15853 N N . PHE A 1 98 ? 8.545 -12.796 1.252 1.00 0.00 98 PHE A N 9
ATOM 15854 C CA . PHE A 1 98 ? 7.989 -11.625 1.938 1.00 0.00 98 PHE A CA 9
ATOM 15855 C C . PHE A 1 98 ? 7.244 -11.983 3.228 1.00 0.00 98 PHE A C 9
ATOM 15856 O O . PHE A 1 98 ? 6.023 -11.837 3.304 1.00 0.00 98 PHE A O 9
ATOM 15873 N N . PRO A 1 99 ? 7.964 -12.487 4.259 1.00 0.00 99 PRO A N 9
ATOM 15874 C CA . PRO A 1 99 ? 7.378 -12.725 5.587 1.00 0.00 99 PRO A CA 9
ATOM 15875 C C . PRO A 1 99 ? 7.016 -11.420 6.305 1.00 0.00 99 PRO A C 9
ATOM 15876 O O . PRO A 1 99 ? 7.566 -11.098 7.359 1.00 0.00 99 PRO A O 9
ATOM 15887 N N . ALA A 1 100 ? 6.104 -10.664 5.715 1.00 0.00 100 ALA A N 9
ATOM 15888 C CA . ALA A 1 100 ? 5.629 -9.424 6.302 1.00 0.00 100 ALA A CA 9
ATOM 15889 C C . ALA A 1 100 ? 4.119 -9.472 6.454 1.00 0.00 100 ALA A C 9
ATOM 15890 O O . ALA A 1 100 ? 3.382 -9.350 5.475 1.00 0.00 100 ALA A O 9
ATOM 15897 N N . GLY A 1 101 ? 3.665 -9.680 7.682 1.00 0.00 101 GLY A N 9
ATOM 15898 C CA . GLY A 1 101 ? 2.247 -9.841 7.931 1.00 0.00 101 GLY A CA 9
ATOM 15899 C C . GLY A 1 101 ? 1.748 -11.184 7.442 1.00 0.00 101 GLY A C 9
ATOM 15900 O O . GLY A 1 101 ? 0.574 -11.341 7.110 1.00 0.00 101 GLY A O 9
ATOM 15904 N N . ASN A 1 102 ? 2.650 -12.153 7.403 1.00 0.00 102 ASN A N 9
ATOM 15905 C CA . ASN A 1 102 ? 2.340 -13.482 6.898 1.00 0.00 102 ASN A CA 9
ATOM 15906 C C . ASN A 1 102 ? 2.549 -14.520 7.991 1.00 0.00 102 ASN A C 9
ATOM 15907 O O . ASN A 1 102 ? 1.548 -15.045 8.516 1.00 0.00 102 ASN A O 9
ATOM 15919 N N . GLY B 2 1 ? 0.475 -15.436 -1.856 1.00 0.00 201 GLY B N 9
ATOM 15920 C CA . GLY B 2 1 ? -0.958 -15.751 -1.657 1.00 0.00 201 GLY B CA 9
ATOM 15921 C C . GLY B 2 1 ? -1.741 -14.540 -1.194 1.00 0.00 201 GLY B C 9
ATOM 15922 O O . GLY B 2 1 ? -1.626 -13.458 -1.773 1.00 0.00 201 GLY B O 9
ATOM 15928 N N . MET B 2 2 ? -2.541 -14.716 -0.154 1.00 0.00 202 MET B N 9
ATOM 15929 C CA . MET B 2 2 ? -3.289 -13.615 0.431 1.00 0.00 202 MET B CA 9
ATOM 15930 C C . MET B 2 2 ? -2.452 -12.929 1.502 1.00 0.00 202 MET B C 9
ATOM 15931 O O . MET B 2 2 ? -1.862 -13.589 2.359 1.00 0.00 202 MET B O 9
ATOM 15945 N N . TYR B 2 3 ? -2.387 -11.611 1.444 1.00 0.00 203 TYR B N 9
ATOM 15946 C CA . TYR B 2 3 ? -1.612 -10.845 2.406 1.00 0.00 203 TYR B CA 9
ATOM 15947 C C . TYR B 2 3 ? -2.546 -10.104 3.357 1.00 0.00 203 TYR B C 9
ATOM 15948 O O . TYR B 2 3 ? -3.197 -9.141 2.967 1.00 0.00 203 TYR B O 9
ATOM 15966 N N . PRO B 2 4 ? -2.662 -10.574 4.605 1.00 0.00 204 PRO B N 9
ATOM 15967 C CA . PRO B 2 4 ? -3.514 -9.958 5.608 1.00 0.00 204 PRO B CA 9
ATOM 15968 C C . PRO B 2 4 ? -2.769 -8.961 6.500 1.00 0.00 204 PRO B C 9
ATOM 15969 O O . PRO B 2 4 ? -1.571 -8.726 6.322 1.00 0.00 204 PRO B O 9
ATOM 15980 N N . ASP B 2 5 ? -3.501 -8.392 7.460 1.00 0.00 205 ASP B N 9
ATOM 15981 C CA . ASP B 2 5 ? -2.949 -7.449 8.441 1.00 0.00 205 ASP B CA 9
ATOM 15982 C C . ASP B 2 5 ? -2.359 -6.198 7.786 1.00 0.00 205 ASP B C 9
ATOM 15983 O O . ASP B 2 5 ? -1.153 -5.980 7.832 1.00 0.00 205 ASP B O 9
ATOM 15992 N N . PRO B 2 6 ? -3.201 -5.350 7.176 1.00 0.00 206 PRO B N 9
ATOM 15993 C CA . PRO B 2 6 ? -2.775 -4.110 6.551 1.00 0.00 206 PRO B CA 9
ATOM 15994 C C . PRO B 2 6 ? -3.032 -2.887 7.429 1.00 0.00 206 PRO B C 9
ATOM 15995 O O . PRO B 2 6 ? -3.936 -2.089 7.173 1.00 0.00 206 PRO B O 9
ATOM 16006 N N . GLY B 2 7 ? -2.218 -2.742 8.444 1.00 0.00 207 GLY B N 9
ATOM 16007 C CA . GLY B 2 7 ? -2.366 -1.650 9.402 1.00 0.00 207 GLY B CA 9
ATOM 16008 C C . GLY B 2 7 ? -2.070 -0.258 8.840 1.00 0.00 207 GLY B C 9
ATOM 16009 O O . GLY B 2 7 ? -1.901 0.690 9.605 1.00 0.00 207 GLY B O 9
ATOM 16013 N N . LEU B 2 8 ? -1.992 -0.117 7.520 1.00 0.00 208 LEU B N 9
ATOM 16014 C CA . LEU B 2 8 ? -1.760 1.194 6.916 1.00 0.00 208 LEU B CA 9
ATOM 16015 C C . LEU B 2 8 ? -3.089 1.892 6.647 1.00 0.00 208 LEU B C 9
ATOM 16016 O O . LEU B 2 8 ? -3.175 3.113 6.709 1.00 0.00 208 LEU B O 9
ATOM 16032 N N . LEU B 2 9 ? -4.130 1.112 6.366 1.00 0.00 209 LEU B N 9
ATOM 16033 C CA . LEU B 2 9 ? -5.447 1.685 6.084 1.00 0.00 209 LEU B CA 9
ATOM 16034 C C . LEU B 2 9 ? -6.158 2.056 7.380 1.00 0.00 209 LEU B C 9
ATOM 16035 O O . LEU B 2 9 ? -7.191 2.729 7.368 1.00 0.00 209 LEU B O 9
ATOM 16051 N N . SER B 2 10 ? -5.607 1.593 8.492 1.00 0.00 210 SER B N 9
ATOM 16052 C CA . SER B 2 10 ? -6.031 2.037 9.804 1.00 0.00 210 SER B CA 9
ATOM 16053 C C . SER B 2 10 ? -5.167 3.218 10.251 1.00 0.00 210 SER B C 9
ATOM 16054 O O . SER B 2 10 ? -5.656 4.169 10.866 1.00 0.00 210 SER B O 9
ATOM 16062 N N . TYR B 2 11 ? -3.878 3.143 9.920 1.00 0.00 211 TYR B N 9
ATOM 16063 C CA . TYR B 2 11 ? -2.939 4.239 10.149 1.00 0.00 211 TYR B CA 9
ATOM 16064 C C . TYR B 2 11 ? -3.404 5.493 9.411 1.00 0.00 211 TYR B C 9
ATOM 16065 O O . TYR B 2 11 ? -3.346 6.606 9.939 1.00 0.00 211 TYR B O 9
ATOM 16083 N N . ILE B 2 12 ? -3.865 5.297 8.186 1.00 0.00 212 ILE B N 9
ATOM 16084 C CA . ILE B 2 12 ? -4.414 6.375 7.382 1.00 0.00 212 ILE B CA 9
ATOM 16085 C C . ILE B 2 12 ? -5.779 5.972 6.842 1.00 0.00 212 ILE B C 9
ATOM 16086 O O . ILE B 2 12 ? -5.871 5.184 5.899 1.00 0.00 212 ILE B O 9
ATOM 16102 N N . ASN B 2 13 ? -6.836 6.481 7.456 1.00 0.00 213 ASN B N 9
ATOM 16103 C CA . ASN B 2 13 ? -8.180 6.207 6.973 1.00 0.00 213 ASN B CA 9
ATOM 16104 C C . ASN B 2 13 ? -8.411 6.938 5.653 1.00 0.00 213 ASN B C 9
ATOM 16105 O O . ASN B 2 13 ? -8.223 8.153 5.547 1.00 0.00 213 ASN B O 9
ATOM 16116 N N . GLU B 2 14 ? -8.775 6.179 4.635 1.00 0.00 214 GLU B N 9
ATOM 16117 C CA . GLU B 2 14 ? -8.915 6.710 3.290 1.00 0.00 214 GLU B CA 9
ATOM 16118 C C . GLU B 2 14 ? -10.368 7.076 3.025 1.00 0.00 214 GLU B C 9
ATOM 16119 O O . GLU B 2 14 ? -11.148 6.246 2.562 1.00 0.00 214 GLU B O 9
ATOM 16131 N N . LEU B 2 15 ? -10.735 8.308 3.347 1.00 0.00 215 LEU B N 9
ATOM 16132 C CA . LEU B 2 15 ? -12.082 8.796 3.092 1.00 0.00 215 LEU B CA 9
ATOM 16133 C C . LEU B 2 15 ? -12.028 10.133 2.370 1.00 0.00 215 LEU B C 9
ATOM 16134 O O . LEU B 2 15 ? -10.998 10.814 2.388 1.00 0.00 215 LEU B O 9
ATOM 16150 N N . CYS B 2 16 ? -13.128 10.498 1.730 1.00 0.00 216 CYS B N 9
ATOM 16151 C CA . CYS B 2 16 ? -13.233 11.772 1.040 1.00 0.00 216 CYS B CA 9
ATOM 16152 C C . CYS B 2 16 ? -14.599 12.404 1.298 1.00 0.00 216 CYS B C 9
ATOM 16153 O O . CYS B 2 16 ? -15.474 12.344 0.410 1.00 0.00 216 CYS B O 9
ATOM 16165 N N . SER A 1 1 ? -23.538 -11.416 -10.890 1.00 0.00 1 SER A N 10
ATOM 16166 C CA . SER A 1 1 ? -24.159 -12.421 -10.004 1.00 0.00 1 SER A CA 10
ATOM 16167 C C . SER A 1 1 ? -23.471 -12.434 -8.644 1.00 0.00 1 SER A C 10
ATOM 16168 O O . SER A 1 1 ? -22.431 -13.069 -8.470 1.00 0.00 1 SER A O 10
ATOM 16178 N N . GLY A 1 2 ? -24.041 -11.706 -7.693 1.00 0.00 2 GLY A N 10
ATOM 16179 C CA . GLY A 1 2 ? -23.497 -11.683 -6.349 1.00 0.00 2 GLY A CA 10
ATOM 16180 C C . GLY A 1 2 ? -22.555 -10.519 -6.122 1.00 0.00 2 GLY A C 10
ATOM 16181 O O . GLY A 1 2 ? -22.509 -9.951 -5.029 1.00 0.00 2 GLY A O 10
ATOM 16185 N N . GLY A 1 3 ? -21.799 -10.162 -7.153 1.00 0.00 3 GLY A N 10
ATOM 16186 C CA . GLY A 1 3 ? -20.856 -9.067 -7.044 1.00 0.00 3 GLY A CA 10
ATOM 16187 C C . GLY A 1 3 ? -19.613 -9.469 -6.281 1.00 0.00 3 GLY A C 10
ATOM 16188 O O . GLY A 1 3 ? -18.589 -9.810 -6.875 1.00 0.00 3 GLY A O 10
ATOM 16192 N N . ARG A 1 4 ? -19.704 -9.427 -4.962 1.00 0.00 4 ARG A N 10
ATOM 16193 C CA . ARG A 1 4 ? -18.623 -9.877 -4.100 1.00 0.00 4 ARG A CA 10
ATOM 16194 C C . ARG A 1 4 ? -19.190 -10.800 -3.032 1.00 0.00 4 ARG A C 10
ATOM 16195 O O . ARG A 1 4 ? -18.591 -10.979 -1.967 1.00 0.00 4 ARG A O 10
ATOM 16216 N N . ALA A 1 5 ? -20.356 -11.378 -3.341 1.00 0.00 5 ALA A N 10
ATOM 16217 C CA . ALA A 1 5 ? -21.119 -12.183 -2.390 1.00 0.00 5 ALA A CA 10
ATOM 16218 C C . ALA A 1 5 ? -21.576 -11.314 -1.222 1.00 0.00 5 ALA A C 10
ATOM 16219 O O . ALA A 1 5 ? -21.620 -10.088 -1.342 1.00 0.00 5 ALA A O 10
ATOM 16226 N N . THR A 1 6 ? -21.940 -11.935 -0.112 1.00 0.00 6 THR A N 10
ATOM 16227 C CA . THR A 1 6 ? -22.288 -11.186 1.082 1.00 0.00 6 THR A CA 10
ATOM 16228 C C . THR A 1 6 ? -21.051 -10.496 1.646 1.00 0.00 6 THR A C 10
ATOM 16229 O O . THR A 1 6 ? -19.958 -11.073 1.654 1.00 0.00 6 THR A O 10
ATOM 16240 N N . GLN A 1 7 ? -21.210 -9.263 2.101 1.00 0.00 7 GLN A N 10
ATOM 16241 C CA . GLN A 1 7 ? -20.075 -8.494 2.577 1.00 0.00 7 GLN A CA 10
ATOM 16242 C C . GLN A 1 7 ? -19.797 -8.804 4.050 1.00 0.00 7 GLN A C 10
ATOM 16243 O O . GLN A 1 7 ? -20.625 -8.572 4.936 1.00 0.00 7 GLN A O 10
ATOM 16257 N N . SER A 1 8 ? -18.638 -9.389 4.291 1.00 0.00 8 SER A N 10
ATOM 16258 C CA . SER A 1 8 ? -18.181 -9.681 5.634 1.00 0.00 8 SER A CA 10
ATOM 16259 C C . SER A 1 8 ? -17.246 -8.572 6.115 1.00 0.00 8 SER A C 10
ATOM 16260 O O . SER A 1 8 ? -16.884 -7.696 5.327 1.00 0.00 8 SER A O 10
ATOM 16268 N N . PRO A 1 9 ? -16.852 -8.566 7.403 1.00 0.00 9 PRO A N 10
ATOM 16269 C CA . PRO A 1 9 ? -15.865 -7.611 7.911 1.00 0.00 9 PRO A CA 10
ATOM 16270 C C . PRO A 1 9 ? -14.603 -7.608 7.054 1.00 0.00 9 PRO A C 10
ATOM 16271 O O . PRO A 1 9 ? -14.056 -6.551 6.730 1.00 0.00 9 PRO A O 10
ATOM 16282 N N . GLY A 1 10 ? -14.169 -8.806 6.670 1.00 0.00 10 GLY A N 10
ATOM 16283 C CA . GLY A 1 10 ? -13.031 -8.957 5.785 1.00 0.00 10 GLY A CA 10
ATOM 16284 C C . GLY A 1 10 ? -13.198 -8.189 4.493 1.00 0.00 10 GLY A C 10
ATOM 16285 O O . GLY A 1 10 ? -12.276 -7.525 4.032 1.00 0.00 10 GLY A O 10
ATOM 16289 N N . ASP A 1 11 ? -14.393 -8.262 3.931 1.00 0.00 11 ASP A N 10
ATOM 16290 C CA . ASP A 1 11 ? -14.691 -7.622 2.652 1.00 0.00 11 ASP A CA 10
ATOM 16291 C C . ASP A 1 11 ? -14.668 -6.105 2.789 1.00 0.00 11 ASP A C 10
ATOM 16292 O O . ASP A 1 11 ? -14.256 -5.392 1.873 1.00 0.00 11 ASP A O 10
ATOM 16301 N N . SER A 1 12 ? -15.089 -5.617 3.949 1.00 0.00 12 SER A N 10
ATOM 16302 C CA . SER A 1 12 ? -15.120 -4.191 4.211 1.00 0.00 12 SER A CA 10
ATOM 16303 C C . SER A 1 12 ? -13.710 -3.672 4.482 1.00 0.00 12 SER A C 10
ATOM 16304 O O . SER A 1 12 ? -13.357 -2.552 4.113 1.00 0.00 12 SER A O 10
ATOM 16312 N N . ARG A 1 13 ? -12.902 -4.514 5.107 1.00 0.00 13 ARG A N 10
ATOM 16313 C CA . ARG A 1 13 ? -11.506 -4.211 5.339 1.00 0.00 13 ARG A CA 10
ATOM 16314 C C . ARG A 1 13 ? -10.749 -4.258 4.014 1.00 0.00 13 ARG A C 10
ATOM 16315 O O . ARG A 1 13 ? -9.915 -3.399 3.732 1.00 0.00 13 ARG A O 10
ATOM 16336 N N . ARG A 1 14 ? -11.077 -5.254 3.197 1.00 0.00 14 ARG A N 10
ATOM 16337 C CA . ARG A 1 14 ? -10.497 -5.399 1.866 1.00 0.00 14 ARG A CA 10
ATOM 16338 C C . ARG A 1 14 ? -10.892 -4.214 0.986 1.00 0.00 14 ARG A C 10
ATOM 16339 O O . ARG A 1 14 ? -10.166 -3.825 0.069 1.00 0.00 14 ARG A O 10
ATOM 16360 N N . LEU A 1 15 ? -12.041 -3.633 1.296 1.00 0.00 15 LEU A N 10
ATOM 16361 C CA . LEU A 1 15 ? -12.528 -2.451 0.604 1.00 0.00 15 LEU A CA 10
ATOM 16362 C C . LEU A 1 15 ? -11.658 -1.248 0.954 1.00 0.00 15 LEU A C 10
ATOM 16363 O O . LEU A 1 15 ? -11.306 -0.449 0.083 1.00 0.00 15 LEU A O 10
ATOM 16379 N N . SER A 1 16 ? -11.282 -1.141 2.228 1.00 0.00 16 SER A N 10
ATOM 16380 C CA . SER A 1 16 ? -10.432 -0.059 2.677 1.00 0.00 16 SER A CA 10
ATOM 16381 C C . SER A 1 16 ? -8.998 -0.328 2.225 1.00 0.00 16 SER A C 10
ATOM 16382 O O . SER A 1 16 ? -8.176 0.583 2.126 1.00 0.00 16 SER A O 10
ATOM 16390 N N . ILE A 1 17 ? -8.711 -1.594 1.949 1.00 0.00 17 ILE A N 10
ATOM 16391 C CA . ILE A 1 17 ? -7.438 -1.981 1.369 1.00 0.00 17 ILE A CA 10
ATOM 16392 C C . ILE A 1 17 ? -7.294 -1.386 -0.017 1.00 0.00 17 ILE A C 10
ATOM 16393 O O . ILE A 1 17 ? -6.337 -0.675 -0.276 1.00 0.00 17 ILE A O 10
ATOM 16409 N N . GLN A 1 18 ? -8.264 -1.638 -0.891 1.00 0.00 18 GLN A N 10
ATOM 16410 C CA . GLN A 1 18 ? -8.220 -1.080 -2.239 1.00 0.00 18 GLN A CA 10
ATOM 16411 C C . GLN A 1 18 ? -8.230 0.442 -2.182 1.00 0.00 18 GLN A C 10
ATOM 16412 O O . GLN A 1 18 ? -7.695 1.114 -3.066 1.00 0.00 18 GLN A O 10
ATOM 16426 N N . ARG A 1 19 ? -8.825 0.972 -1.122 1.00 0.00 19 ARG A N 10
ATOM 16427 C CA . ARG A 1 19 ? -8.767 2.389 -0.826 1.00 0.00 19 ARG A CA 10
ATOM 16428 C C . ARG A 1 19 ? -7.317 2.847 -0.654 1.00 0.00 19 ARG A C 10
ATOM 16429 O O . ARG A 1 19 ? -6.873 3.786 -1.319 1.00 0.00 19 ARG A O 10
ATOM 16450 N N . ALA A 1 20 ? -6.566 2.174 0.218 1.00 0.00 20 ALA A N 10
ATOM 16451 C CA . ALA A 1 20 ? -5.187 2.569 0.470 1.00 0.00 20 ALA A CA 10
ATOM 16452 C C . ALA A 1 20 ? -4.252 1.988 -0.585 1.00 0.00 20 ALA A C 10
ATOM 16453 O O . ALA A 1 20 ? -3.087 2.359 -0.678 1.00 0.00 20 ALA A O 10
ATOM 16460 N N . ILE A 1 21 ? -4.769 1.073 -1.373 1.00 0.00 21 ILE A N 10
ATOM 16461 C CA . ILE A 1 21 ? -4.059 0.573 -2.525 1.00 0.00 21 ILE A CA 10
ATOM 16462 C C . ILE A 1 21 ? -3.933 1.672 -3.540 1.00 0.00 21 ILE A C 10
ATOM 16463 O O . ILE A 1 21 ? -2.839 2.005 -4.000 1.00 0.00 21 ILE A O 10
ATOM 16479 N N . GLN A 1 22 ? -5.072 2.240 -3.868 1.00 0.00 22 GLN A N 10
ATOM 16480 C CA . GLN A 1 22 ? -5.126 3.339 -4.789 1.00 0.00 22 GLN A CA 10
ATOM 16481 C C . GLN A 1 22 ? -4.321 4.508 -4.230 1.00 0.00 22 GLN A C 10
ATOM 16482 O O . GLN A 1 22 ? -3.702 5.271 -4.970 1.00 0.00 22 GLN A O 10
ATOM 16496 N N . SER A 1 23 ? -4.322 4.606 -2.902 1.00 0.00 23 SER A N 10
ATOM 16497 C CA . SER A 1 23 ? -3.599 5.659 -2.197 1.00 0.00 23 SER A CA 10
ATOM 16498 C C . SER A 1 23 ? -2.099 5.503 -2.442 1.00 0.00 23 SER A C 10
ATOM 16499 O O . SER A 1 23 ? -1.394 6.468 -2.747 1.00 0.00 23 SER A O 10
ATOM 16507 N N . LEU A 1 24 ? -1.639 4.261 -2.329 1.00 0.00 24 LEU A N 10
ATOM 16508 C CA . LEU A 1 24 ? -0.244 3.914 -2.497 1.00 0.00 24 LEU A CA 10
ATOM 16509 C C . LEU A 1 24 ? 0.234 4.226 -3.902 1.00 0.00 24 LEU A C 10
ATOM 16510 O O . LEU A 1 24 ? 1.279 4.850 -4.083 1.00 0.00 24 LEU A O 10
ATOM 16526 N N . VAL A 1 25 ? -0.536 3.805 -4.894 1.00 0.00 25 VAL A N 10
ATOM 16527 C CA . VAL A 1 25 ? -0.159 4.032 -6.269 1.00 0.00 25 VAL A CA 10
ATOM 16528 C C . VAL A 1 25 ? -0.151 5.506 -6.576 1.00 0.00 25 VAL A C 10
ATOM 16529 O O . VAL A 1 25 ? 0.792 6.016 -7.178 1.00 0.00 25 VAL A O 10
ATOM 16542 N N . HIS A 1 26 ? -1.214 6.189 -6.164 1.00 0.00 26 HIS A N 10
ATOM 16543 C CA . HIS A 1 26 ? -1.312 7.606 -6.406 1.00 0.00 26 HIS A CA 10
ATOM 16544 C C . HIS A 1 26 ? -0.100 8.306 -5.820 1.00 0.00 26 HIS A C 10
ATOM 16545 O O . HIS A 1 26 ? 0.522 9.108 -6.488 1.00 0.00 26 HIS A O 10
ATOM 16559 N N . ALA A 1 27 ? 0.243 7.990 -4.582 1.00 0.00 27 ALA A N 10
ATOM 16560 C CA . ALA A 1 27 ? 1.410 8.597 -3.944 1.00 0.00 27 ALA A CA 10
ATOM 16561 C C . ALA A 1 27 ? 2.680 8.249 -4.696 1.00 0.00 27 ALA A C 10
ATOM 16562 O O . ALA A 1 27 ? 3.560 9.092 -4.880 1.00 0.00 27 ALA A O 10
ATOM 16569 N N . ALA A 1 28 ? 2.766 7.004 -5.127 1.00 0.00 28 ALA A N 10
ATOM 16570 C CA . ALA A 1 28 ? 3.935 6.515 -5.826 1.00 0.00 28 ALA A CA 10
ATOM 16571 C C . ALA A 1 28 ? 4.152 7.262 -7.139 1.00 0.00 28 ALA A C 10
ATOM 16572 O O . ALA A 1 28 ? 5.283 7.378 -7.611 1.00 0.00 28 ALA A O 10
ATOM 16579 N N . GLN A 1 29 ? 3.076 7.783 -7.724 1.00 0.00 29 GLN A N 10
ATOM 16580 C CA . GLN A 1 29 ? 3.191 8.522 -8.974 1.00 0.00 29 GLN A CA 10
ATOM 16581 C C . GLN A 1 29 ? 2.553 9.916 -8.899 1.00 0.00 29 GLN A C 10
ATOM 16582 O O . GLN A 1 29 ? 2.234 10.496 -9.940 1.00 0.00 29 GLN A O 10
ATOM 16596 N N . CYS A 1 30 ? 2.346 10.464 -7.698 1.00 0.00 30 CYS A N 10
ATOM 16597 C CA . CYS A 1 30 ? 1.748 11.799 -7.591 1.00 0.00 30 CYS A CA 10
ATOM 16598 C C . CYS A 1 30 ? 2.801 12.850 -7.942 1.00 0.00 30 CYS A C 10
ATOM 16599 O O . CYS A 1 30 ? 3.365 13.502 -7.062 1.00 0.00 30 CYS A O 10
ATOM 16606 N N . ARG A 1 31 ? 3.082 12.984 -9.237 1.00 0.00 31 ARG A N 10
ATOM 16607 C CA . ARG A 1 31 ? 4.102 13.903 -9.718 1.00 0.00 31 ARG A CA 10
ATOM 16608 C C . ARG A 1 31 ? 3.571 15.324 -9.723 1.00 0.00 31 ARG A C 10
ATOM 16609 O O . ARG A 1 31 ? 4.331 16.283 -9.852 1.00 0.00 31 ARG A O 10
ATOM 16630 N N . ASN A 1 32 ? 2.262 15.448 -9.573 1.00 0.00 32 ASN A N 10
ATOM 16631 C CA . ASN A 1 32 ? 1.605 16.739 -9.609 1.00 0.00 32 ASN A CA 10
ATOM 16632 C C . ASN A 1 32 ? 1.913 17.513 -8.334 1.00 0.00 32 ASN A C 10
ATOM 16633 O O . ASN A 1 32 ? 1.370 17.212 -7.271 1.00 0.00 32 ASN A O 10
ATOM 16644 N N . ALA A 1 33 ? 2.795 18.496 -8.439 1.00 0.00 33 ALA A N 10
ATOM 16645 C CA . ALA A 1 33 ? 3.133 19.339 -7.300 1.00 0.00 33 ALA A CA 10
ATOM 16646 C C . ALA A 1 33 ? 1.934 20.180 -6.881 1.00 0.00 33 ALA A C 10
ATOM 16647 O O . ALA A 1 33 ? 1.834 20.617 -5.735 1.00 0.00 33 ALA A O 10
ATOM 16654 N N . ASN A 1 34 ? 1.014 20.375 -7.815 1.00 0.00 34 ASN A N 10
ATOM 16655 C CA . ASN A 1 34 ? -0.165 21.193 -7.580 1.00 0.00 34 ASN A CA 10
ATOM 16656 C C . ASN A 1 34 ? -1.277 20.365 -6.955 1.00 0.00 34 ASN A C 10
ATOM 16657 O O . ASN A 1 34 ? -2.266 20.910 -6.461 1.00 0.00 34 ASN A O 10
ATOM 16668 N N . CYS A 1 35 ? -1.120 19.042 -6.995 1.00 0.00 35 CYS A N 10
ATOM 16669 C CA . CYS A 1 35 ? -2.035 18.146 -6.323 1.00 0.00 35 CYS A CA 10
ATOM 16670 C C . CYS A 1 35 ? -1.911 18.372 -4.821 1.00 0.00 35 CYS A C 10
ATOM 16671 O O . CYS A 1 35 ? -0.986 17.866 -4.181 1.00 0.00 35 CYS A O 10
ATOM 16678 N N . SER A 1 36 ? -2.840 19.133 -4.268 1.00 0.00 36 SER A N 10
ATOM 16679 C CA . SER A 1 36 ? -2.816 19.465 -2.853 1.00 0.00 36 SER A CA 10
ATOM 16680 C C . SER A 1 36 ? -3.629 18.449 -2.074 1.00 0.00 36 SER A C 10
ATOM 16681 O O . SER A 1 36 ? -4.134 18.723 -0.987 1.00 0.00 3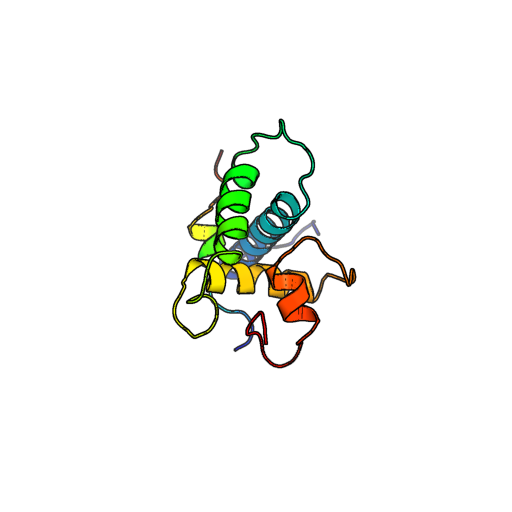6 SER A O 10
ATOM 16689 N N . LEU A 1 37 ? -3.741 17.271 -2.657 1.00 0.00 37 LEU A N 10
ATOM 16690 C CA . LEU A 1 37 ? -4.523 16.195 -2.088 1.00 0.00 37 LEU A CA 10
ATOM 16691 C C . LEU A 1 37 ? -3.837 15.674 -0.807 1.00 0.00 37 LEU A C 10
ATOM 16692 O O . LEU A 1 37 ? -2.665 15.264 -0.821 1.00 0.00 37 LEU A O 10
ATOM 16708 N N . PRO A 1 38 ? -4.568 15.701 0.324 1.00 0.00 38 PRO A N 10
ATOM 16709 C CA . PRO A 1 38 ? -4.024 15.372 1.651 1.00 0.00 38 PRO A CA 10
ATOM 16710 C C . PRO A 1 38 ? -3.497 13.946 1.747 1.00 0.00 38 PRO A C 10
ATOM 16711 O O . PRO A 1 38 ? -2.477 13.693 2.390 1.00 0.00 38 PRO A O 10
ATOM 16722 N N . SER A 1 39 ? -4.191 13.018 1.103 1.00 0.00 39 SER A N 10
ATOM 16723 C CA . SER A 1 39 ? -3.783 11.625 1.102 1.00 0.00 39 SER A CA 10
ATOM 16724 C C . SER A 1 39 ? -2.436 11.454 0.399 1.00 0.00 39 SER A C 10
ATOM 16725 O O . SER A 1 39 ? -1.639 10.616 0.794 1.00 0.00 39 SER A O 10
ATOM 16733 N N . CYS A 1 40 ? -2.162 12.270 -0.622 1.00 0.00 40 CYS A N 10
ATOM 16734 C CA . CYS A 1 40 ? -0.898 12.186 -1.329 1.00 0.00 40 CYS A CA 10
ATOM 16735 C C . CYS A 1 40 ? 0.223 12.595 -0.403 1.00 0.00 40 CYS A C 10
ATOM 16736 O O . CYS A 1 40 ? 1.308 12.037 -0.447 1.00 0.00 40 CYS A O 10
ATOM 16743 N N . GLN A 1 41 ? -0.061 13.576 0.441 1.00 0.00 41 GLN A N 10
ATOM 16744 C CA . GLN A 1 41 ? 0.914 14.045 1.411 1.00 0.00 41 GLN A CA 10
ATOM 16745 C C . GLN A 1 41 ? 1.240 12.933 2.412 1.00 0.00 41 GLN A C 10
ATOM 16746 O O . GLN A 1 41 ? 2.406 12.668 2.705 1.00 0.00 41 GLN A O 10
ATOM 16760 N N . LYS A 1 42 ? 0.208 12.258 2.898 1.00 0.00 42 LYS A N 10
ATOM 16761 C CA . LYS A 1 42 ? 0.390 11.217 3.904 1.00 0.00 42 LYS A CA 10
ATOM 16762 C C . LYS A 1 42 ? 0.951 9.944 3.281 1.00 0.00 42 LYS A C 10
ATOM 16763 O O . LYS A 1 42 ? 1.891 9.352 3.810 1.00 0.00 42 LYS A O 10
ATOM 16782 N N . MET A 1 43 ? 0.368 9.517 2.167 1.00 0.00 43 MET A N 10
ATOM 16783 C CA . MET A 1 43 ? 0.860 8.360 1.448 1.00 0.00 43 MET A CA 10
ATOM 16784 C C . MET A 1 43 ? 2.277 8.573 0.930 1.00 0.00 43 MET A C 10
ATOM 16785 O O . MET A 1 43 ? 3.045 7.631 0.819 1.00 0.00 43 MET A O 10
ATOM 16799 N N . LYS A 1 44 ? 2.634 9.798 0.594 1.00 0.00 44 LYS A N 10
ATOM 16800 C CA . LYS A 1 44 ? 3.999 10.055 0.170 1.00 0.00 44 LYS A CA 10
ATOM 16801 C C . LYS A 1 44 ? 4.930 9.876 1.357 1.00 0.00 44 LYS A C 10
ATOM 16802 O O . LYS A 1 44 ? 6.044 9.383 1.220 1.00 0.00 44 LYS A O 10
ATOM 16821 N N . ARG A 1 45 ? 4.433 10.233 2.533 1.00 0.00 45 ARG A N 10
ATOM 16822 C CA . ARG A 1 45 ? 5.195 10.096 3.763 1.00 0.00 45 ARG A CA 10
ATOM 16823 C C . ARG A 1 45 ? 5.489 8.631 4.039 1.00 0.00 45 ARG A C 10
ATOM 16824 O O . ARG A 1 45 ? 6.648 8.254 4.244 1.00 0.00 45 ARG A O 10
ATOM 16845 N N . VAL A 1 46 ? 4.444 7.803 4.020 1.00 0.00 46 VAL A N 10
ATOM 16846 C CA . VAL A 1 46 ? 4.618 6.373 4.220 1.00 0.00 46 VAL A CA 10
ATOM 16847 C C . VAL A 1 46 ? 5.607 5.806 3.195 1.00 0.00 46 VAL A C 10
ATOM 16848 O O . VAL A 1 46 ? 6.535 5.073 3.555 1.00 0.00 46 VAL A O 10
ATOM 16861 N N . VAL A 1 47 ? 5.460 6.217 1.931 1.00 0.00 47 VAL A N 10
ATOM 16862 C CA . VAL A 1 47 ? 6.292 5.702 0.844 1.00 0.00 47 VAL A CA 10
ATOM 16863 C C . VAL A 1 47 ? 7.747 6.142 0.991 1.00 0.00 47 VAL A C 10
ATOM 16864 O O . VAL A 1 47 ? 8.666 5.314 0.987 1.00 0.00 47 VAL A O 10
ATOM 16877 N N . GLN A 1 48 ? 7.953 7.455 1.106 1.00 0.00 48 GLN A N 10
ATOM 16878 C CA . GLN A 1 48 ? 9.296 8.026 1.165 1.00 0.00 48 GLN A CA 10
ATOM 16879 C C . GLN A 1 48 ? 10.055 7.499 2.375 1.00 0.00 48 GLN A C 10
ATOM 16880 O O . GLN A 1 48 ? 11.287 7.551 2.423 1.00 0.00 48 GLN A O 10
ATOM 16894 N N . HIS A 1 49 ? 9.317 6.980 3.346 1.00 0.00 49 HIS A N 10
ATOM 16895 C CA . HIS A 1 49 ? 9.920 6.422 4.537 1.00 0.00 49 HIS A CA 10
ATOM 16896 C C . HIS A 1 49 ? 10.480 5.037 4.238 1.00 0.00 49 HIS A C 10
ATOM 16897 O O . HIS A 1 49 ? 11.560 4.692 4.703 1.00 0.00 49 HIS A O 10
ATOM 16911 N N . THR A 1 50 ? 9.736 4.249 3.467 1.00 0.00 50 THR A N 10
ATOM 16912 C CA . THR A 1 50 ? 10.172 2.901 3.112 1.00 0.00 50 THR A CA 10
ATOM 16913 C C . THR A 1 50 ? 11.544 2.918 2.454 1.00 0.00 50 THR A C 10
ATOM 16914 O O . THR A 1 50 ? 12.352 2.013 2.668 1.00 0.00 50 THR A O 10
ATOM 16925 N N . LYS A 1 51 ? 11.804 3.956 1.667 1.00 0.00 51 LYS A N 10
ATOM 16926 C CA . LYS A 1 51 ? 13.090 4.095 0.997 1.00 0.00 51 LYS A CA 10
ATOM 16927 C C . LYS A 1 51 ? 14.224 4.235 2.007 1.00 0.00 51 LYS A C 10
ATOM 16928 O O . LYS A 1 51 ? 15.324 3.721 1.800 1.00 0.00 51 LYS A O 10
ATOM 16947 N N . GLY A 1 52 ? 13.951 4.934 3.098 1.00 0.00 52 GLY A N 10
ATOM 16948 C CA . GLY A 1 52 ? 14.982 5.190 4.085 1.00 0.00 52 GLY A CA 10
ATOM 16949 C C . GLY A 1 52 ? 14.840 4.348 5.338 1.00 0.00 52 GLY A C 10
ATOM 16950 O O . GLY A 1 52 ? 15.347 4.721 6.395 1.00 0.00 52 GLY A O 10
ATOM 16954 N N . CYS A 1 53 ? 14.144 3.225 5.234 1.00 0.00 53 CYS A N 10
ATOM 16955 C CA . CYS A 1 53 ? 13.970 2.337 6.374 1.00 0.00 53 CYS A CA 10
ATOM 16956 C C . CYS A 1 53 ? 14.968 1.181 6.325 1.00 0.00 53 CYS A C 10
ATOM 16957 O O . CYS A 1 53 ? 15.389 0.753 5.248 1.00 0.00 53 CYS A O 10
ATOM 16964 N N . LYS A 1 54 ? 15.341 0.679 7.496 1.00 0.00 54 LYS A N 10
ATOM 16965 C CA . LYS A 1 54 ? 16.304 -0.410 7.599 1.00 0.00 54 LYS A CA 10
ATOM 16966 C C . LYS A 1 54 ? 15.650 -1.671 8.157 1.00 0.00 54 LYS A C 10
ATOM 16967 O O . LYS A 1 54 ? 15.987 -2.784 7.763 1.00 0.00 54 LYS A O 10
ATOM 16986 N N . ARG A 1 55 ? 14.709 -1.488 9.070 1.00 0.00 55 ARG A N 10
ATOM 16987 C CA . ARG A 1 55 ? 13.979 -2.601 9.668 1.00 0.00 55 ARG A CA 10
ATOM 16988 C C . ARG A 1 55 ? 12.747 -2.950 8.853 1.00 0.00 55 ARG A C 10
ATOM 16989 O O . ARG A 1 55 ? 11.877 -3.682 9.327 1.00 0.00 55 ARG A O 10
ATOM 17010 N N . LYS A 1 56 ? 12.685 -2.400 7.642 1.00 0.00 56 LYS A N 10
ATOM 17011 C CA . LYS A 1 56 ? 11.540 -2.545 6.749 1.00 0.00 56 LYS A CA 10
ATOM 17012 C C . LYS A 1 56 ? 10.905 -3.933 6.809 1.00 0.00 56 LYS A C 10
ATOM 17013 O O . LYS A 1 56 ? 9.789 -4.093 7.297 1.00 0.00 56 LYS A O 10
ATOM 17032 N N . THR A 1 57 ? 11.623 -4.921 6.322 1.00 0.00 57 THR A N 10
ATOM 17033 C CA . THR A 1 57 ? 11.120 -6.279 6.261 1.00 0.00 57 THR A CA 10
ATOM 17034 C C . THR A 1 57 ? 11.747 -7.156 7.337 1.00 0.00 57 THR A C 10
ATOM 17035 O O . THR A 1 57 ? 11.415 -8.335 7.466 1.00 0.00 57 THR A O 10
ATOM 17046 N N . ASN A 1 58 ? 12.647 -6.565 8.114 1.00 0.00 58 ASN A N 10
ATOM 17047 C CA . ASN A 1 58 ? 13.434 -7.299 9.102 1.00 0.00 58 ASN A CA 10
ATOM 17048 C C . ASN A 1 58 ? 12.615 -7.610 10.355 1.00 0.00 58 ASN A C 10
ATOM 17049 O O . ASN A 1 58 ? 13.164 -7.685 11.457 1.00 0.00 58 ASN A O 10
ATOM 17060 N N . GLY A 1 59 ? 11.306 -7.781 10.183 1.00 0.00 59 GLY A N 10
ATOM 17061 C CA . GLY A 1 59 ? 10.434 -8.079 11.307 1.00 0.00 59 GLY A CA 10
ATOM 17062 C C . GLY A 1 59 ? 10.470 -6.989 12.356 1.00 0.00 59 GLY A C 10
ATOM 17063 O O . GLY A 1 59 ? 10.550 -7.270 13.553 1.00 0.00 59 GLY A O 10
ATOM 17067 N N . GLY A 1 60 ? 10.428 -5.746 11.904 1.00 0.00 60 GLY A N 10
ATOM 17068 C CA . GLY A 1 60 ? 10.575 -4.629 12.810 1.00 0.00 60 GLY A CA 10
ATOM 17069 C C . GLY A 1 60 ? 9.582 -3.516 12.558 1.00 0.00 60 GLY A C 10
ATOM 17070 O O . GLY A 1 60 ? 8.816 -3.153 13.450 1.00 0.00 60 GLY A O 10
ATOM 17074 N N . CYS A 1 61 ? 9.584 -2.968 11.351 1.00 0.00 61 CYS A N 10
ATOM 17075 C CA . CYS A 1 61 ? 8.770 -1.801 11.059 1.00 0.00 61 CYS A CA 10
ATOM 17076 C C . CYS A 1 61 ? 7.331 -2.173 10.713 1.00 0.00 61 CYS A C 10
ATOM 17077 O O . CYS A 1 61 ? 7.083 -3.082 9.919 1.00 0.00 61 CYS A O 10
ATOM 17084 N N . PRO A 1 62 ? 6.362 -1.465 11.322 1.00 0.00 62 PRO A N 10
ATOM 17085 C CA . PRO A 1 62 ? 4.943 -1.615 10.995 1.00 0.00 62 PRO A CA 10
ATOM 17086 C C . PRO A 1 62 ? 4.574 -0.950 9.664 1.00 0.00 62 PRO A C 10
ATOM 17087 O O . PRO A 1 62 ? 3.920 -1.561 8.828 1.00 0.00 62 PRO A O 10
ATOM 17098 N N . ILE A 1 63 ? 5.017 0.295 9.468 1.00 0.00 63 ILE A N 10
ATOM 17099 C CA . ILE A 1 63 ? 4.698 1.062 8.257 1.00 0.00 63 ILE A CA 10
ATOM 17100 C C . ILE A 1 63 ? 5.041 0.290 6.992 1.00 0.00 63 ILE A C 10
ATOM 17101 O O . ILE A 1 63 ? 4.199 0.101 6.118 1.00 0.00 63 ILE A O 10
ATOM 17117 N N . CYS A 1 64 ? 6.276 -0.162 6.911 1.00 0.00 64 CYS A N 10
ATOM 17118 C CA . CYS A 1 64 ? 6.762 -0.828 5.720 1.00 0.00 64 CYS A CA 10
ATOM 17119 C C . CYS A 1 64 ? 6.155 -2.217 5.579 1.00 0.00 64 CYS A C 10
ATOM 17120 O O . CYS A 1 64 ? 6.064 -2.753 4.478 1.00 0.00 64 CYS A O 10
ATOM 17127 N N . LYS A 1 65 ? 5.722 -2.782 6.694 1.00 0.00 65 LYS A N 10
ATOM 17128 C CA . LYS A 1 65 ? 5.004 -4.046 6.674 1.00 0.00 65 LYS A CA 10
ATOM 17129 C C . LYS A 1 65 ? 3.662 -3.853 6.011 1.00 0.00 65 LYS A C 10
ATOM 17130 O O . LYS A 1 65 ? 3.266 -4.589 5.109 1.00 0.00 65 LYS A O 10
ATOM 17149 N N . GLN A 1 66 ? 2.962 -2.849 6.495 1.00 0.00 66 GLN A N 10
ATOM 17150 C CA . GLN A 1 66 ? 1.616 -2.565 6.028 1.00 0.00 66 GLN A CA 10
ATOM 17151 C C . GLN A 1 66 ? 1.637 -2.025 4.601 1.00 0.00 66 GLN A C 10
ATOM 17152 O O . GLN A 1 66 ? 0.772 -2.364 3.800 1.00 0.00 66 GLN A O 10
ATOM 17166 N N . LEU A 1 67 ? 2.630 -1.197 4.275 1.00 0.00 67 LEU A N 10
ATOM 17167 C CA . LEU A 1 67 ? 2.801 -0.730 2.901 1.00 0.00 67 LEU A CA 10
ATOM 17168 C C . LEU A 1 67 ? 3.082 -1.902 1.973 1.00 0.00 67 LEU A C 10
ATOM 17169 O O . LEU A 1 67 ? 2.672 -1.902 0.811 1.00 0.00 67 LEU A O 10
ATOM 17185 N N . ILE A 1 68 ? 3.781 -2.901 2.500 1.00 0.00 68 ILE A N 10
ATOM 17186 C CA . ILE A 1 68 ? 4.010 -4.136 1.782 1.00 0.00 68 ILE A CA 10
ATOM 17187 C C . ILE A 1 68 ? 2.684 -4.817 1.490 1.00 0.00 68 ILE A C 10
ATOM 17188 O O . ILE A 1 68 ? 2.455 -5.304 0.387 1.00 0.00 68 ILE A O 10
ATOM 17204 N N . ALA A 1 69 ? 1.803 -4.821 2.477 1.00 0.00 69 ALA A N 10
ATOM 17205 C CA . ALA A 1 69 ? 0.519 -5.464 2.326 1.00 0.00 69 ALA A CA 10
ATOM 17206 C C . ALA A 1 69 ? -0.235 -4.869 1.144 1.00 0.00 69 ALA A C 10
ATOM 17207 O O . ALA A 1 69 ? -0.573 -5.581 0.200 1.00 0.00 69 ALA A O 10
ATOM 17214 N N . LEU A 1 70 ? -0.452 -3.554 1.184 1.00 0.00 70 LEU A N 10
ATOM 17215 C CA . LEU A 1 70 ? -1.184 -2.859 0.130 1.00 0.00 70 LEU A CA 10
ATOM 17216 C C . LEU A 1 70 ? -0.584 -3.128 -1.245 1.00 0.00 70 LEU A C 10
ATOM 17217 O O . LEU A 1 70 ? -1.305 -3.459 -2.191 1.00 0.00 70 LEU A O 10
ATOM 17233 N N . ALA A 1 71 ? 0.736 -2.994 -1.352 1.00 0.00 71 ALA A N 10
ATOM 17234 C CA . ALA A 1 71 ? 1.418 -3.178 -2.618 1.00 0.00 71 ALA A CA 10
ATOM 17235 C C . ALA A 1 71 ? 1.341 -4.623 -3.109 1.00 0.00 71 ALA A C 10
ATOM 1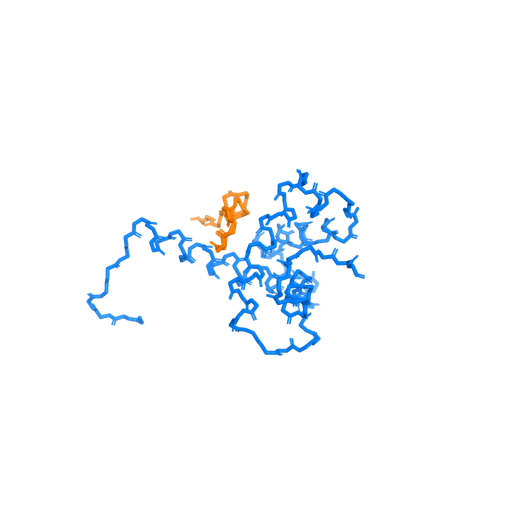7236 O O . ALA A 1 71 ? 1.564 -4.880 -4.287 1.00 0.00 71 ALA A O 10
ATOM 17243 N N . ALA A 1 72 ? 1.023 -5.560 -2.216 1.00 0.00 72 ALA A N 10
ATOM 17244 C CA . ALA A 1 72 ? 0.930 -6.971 -2.590 1.00 0.00 72 ALA A CA 10
ATOM 17245 C C . ALA A 1 72 ? -0.400 -7.285 -3.267 1.00 0.00 72 ALA A C 10
ATOM 17246 O O . ALA A 1 72 ? -0.423 -7.941 -4.311 1.00 0.00 72 ALA A O 10
ATOM 17253 N N . TYR A 1 73 ? -1.503 -6.823 -2.677 1.00 0.00 73 TYR A N 10
ATOM 17254 C CA . TYR A 1 73 ? -2.824 -6.964 -3.323 1.00 0.00 73 TYR A CA 10
ATOM 17255 C C . TYR A 1 73 ? -2.717 -6.368 -4.703 1.00 0.00 73 TYR A C 10
ATOM 17256 O O . TYR A 1 73 ? -3.105 -6.959 -5.712 1.00 0.00 73 TYR A O 10
ATOM 17274 N N . HIS A 1 74 ? -2.156 -5.177 -4.701 1.00 0.00 74 HIS A N 10
ATOM 17275 C CA . HIS A 1 74 ? -1.944 -4.402 -5.887 1.00 0.00 74 HIS A CA 10
ATOM 17276 C C . HIS A 1 74 ? -0.963 -5.086 -6.841 1.00 0.00 74 HIS A C 10
ATOM 17277 O O . HIS A 1 74 ? -1.075 -4.932 -8.048 1.00 0.00 74 HIS A O 10
ATOM 17291 N N . ALA A 1 75 ? -0.002 -5.826 -6.301 1.00 0.00 75 ALA A N 10
ATOM 17292 C CA . ALA A 1 75 ? 1.017 -6.472 -7.125 1.00 0.00 75 ALA A CA 10
ATOM 17293 C C . ALA A 1 75 ? 0.382 -7.456 -8.098 1.00 0.00 75 ALA A C 10
ATOM 17294 O O . ALA A 1 75 ? 0.771 -7.537 -9.263 1.00 0.00 75 ALA A O 10
ATOM 17301 N N . LYS A 1 76 ? -0.600 -8.203 -7.608 1.00 0.00 76 LYS A N 10
ATOM 17302 C CA . LYS A 1 76 ? -1.341 -9.143 -8.444 1.00 0.00 76 LYS A CA 10
ATOM 17303 C C . LYS A 1 76 ? -2.273 -8.382 -9.378 1.00 0.00 76 LYS A C 10
ATOM 17304 O O . LYS A 1 76 ? -2.600 -8.843 -10.470 1.00 0.00 76 LYS A O 10
ATOM 17323 N N . HIS A 1 77 ? -2.673 -7.201 -8.941 1.00 0.00 77 HIS A N 10
ATOM 17324 C CA . HIS A 1 77 ? -3.602 -6.366 -9.686 1.00 0.00 77 HIS A CA 10
ATOM 17325 C C . HIS A 1 77 ? -2.830 -5.310 -10.480 1.00 0.00 77 HIS A C 10
ATOM 17326 O O . HIS A 1 77 ? -3.313 -4.200 -10.710 1.00 0.00 77 HIS A O 10
ATOM 17341 N N . CYS A 1 78 ? -1.622 -5.670 -10.892 1.00 0.00 78 CYS A N 10
ATOM 17342 C CA . CYS A 1 78 ? -0.736 -4.753 -11.589 1.00 0.00 78 CYS A CA 10
ATOM 17343 C C . CYS A 1 78 ? -0.008 -5.482 -12.710 1.00 0.00 78 CYS A C 10
ATOM 17344 O O . CYS A 1 78 ? 0.278 -6.674 -12.600 1.00 0.00 78 CYS A O 10
ATOM 17351 N N . GLN A 1 79 ? 0.287 -4.761 -13.783 1.00 0.00 79 GLN A N 10
ATOM 17352 C CA . GLN A 1 79 ? 1.007 -5.326 -14.910 1.00 0.00 79 GLN A CA 10
ATOM 17353 C C . GLN A 1 79 ? 2.396 -4.706 -15.027 1.00 0.00 79 GLN A C 10
ATOM 17354 O O . GLN A 1 79 ? 3.380 -5.410 -15.251 1.00 0.00 79 GLN A O 10
ATOM 17368 N N . GLU A 1 80 ? 2.457 -3.387 -14.870 1.00 0.00 80 GLU A N 10
ATOM 17369 C CA . GLU A 1 80 ? 3.699 -2.626 -14.995 1.00 0.00 80 GLU A CA 10
ATOM 17370 C C . GLU A 1 80 ? 4.819 -3.240 -14.158 1.00 0.00 80 GLU A C 10
ATOM 17371 O O . GLU A 1 80 ? 4.668 -3.464 -12.953 1.00 0.00 80 GLU A O 10
ATOM 17383 N N . ASN A 1 81 ? 5.944 -3.500 -14.809 1.00 0.00 81 ASN A N 10
ATOM 17384 C CA . ASN A 1 81 ? 7.119 -4.038 -14.136 1.00 0.00 81 ASN A CA 10
ATOM 17385 C C . ASN A 1 81 ? 7.973 -2.899 -13.595 1.00 0.00 81 ASN A C 10
ATOM 17386 O O . ASN A 1 81 ? 8.749 -3.075 -12.657 1.00 0.00 81 ASN A O 10
ATOM 17397 N N . LYS A 1 82 ? 7.813 -1.727 -14.201 1.00 0.00 82 LYS A N 10
ATOM 17398 C CA . LYS A 1 82 ? 8.488 -0.517 -13.757 1.00 0.00 82 LYS A CA 10
ATOM 17399 C C . LYS A 1 82 ? 7.495 0.414 -13.068 1.00 0.00 82 LYS A C 10
ATOM 17400 O O . LYS A 1 82 ? 7.530 1.632 -13.233 1.00 0.00 82 LYS A O 10
ATOM 17419 N N . CYS A 1 83 ? 6.601 -0.200 -12.312 1.00 0.00 83 CYS A N 10
ATOM 17420 C CA . CYS A 1 83 ? 5.563 0.489 -11.557 1.00 0.00 83 CYS A CA 10
ATOM 17421 C C . CYS A 1 83 ? 6.146 1.519 -10.584 1.00 0.00 83 CYS A C 10
ATOM 17422 O O . CYS A 1 83 ? 7.246 1.347 -10.064 1.00 0.00 83 CYS A O 10
ATOM 17429 N N . PRO A 1 84 ? 5.412 2.619 -10.344 1.00 0.00 84 PRO A N 10
ATOM 17430 C CA . PRO A 1 84 ? 5.798 3.626 -9.351 1.00 0.00 84 PRO A CA 10
ATOM 17431 C C . PRO A 1 84 ? 5.728 3.101 -7.914 1.00 0.00 84 PRO A C 10
ATOM 17432 O O . PRO A 1 84 ? 6.555 3.468 -7.082 1.00 0.00 84 PRO A O 10
ATOM 17443 N N . VAL A 1 85 ? 4.721 2.264 -7.619 1.00 0.00 85 VAL A N 10
ATOM 17444 C CA . VAL A 1 85 ? 4.559 1.681 -6.285 1.00 0.00 85 VAL A CA 10
ATOM 17445 C C . VAL A 1 85 ? 5.842 0.979 -5.829 1.00 0.00 85 VAL A C 10
ATOM 17446 O O . VAL A 1 85 ? 6.259 -0.029 -6.416 1.00 0.00 85 VAL A O 10
ATOM 17459 N N . PRO A 1 86 ? 6.457 1.503 -4.754 1.00 0.00 86 PRO A N 10
ATOM 17460 C CA . PRO A 1 86 ? 7.740 1.010 -4.232 1.00 0.00 86 PRO A CA 10
ATOM 17461 C C . PRO A 1 86 ? 7.740 -0.493 -3.985 1.00 0.00 86 PRO A C 10
ATOM 17462 O O . PRO A 1 86 ? 8.475 -1.258 -4.621 1.00 0.00 86 PRO A O 10
ATOM 17473 N N . PHE A 1 87 ? 6.888 -0.913 -3.074 1.00 0.00 87 PHE A N 10
ATOM 17474 C CA . PHE A 1 87 ? 6.850 -2.296 -2.657 1.00 0.00 87 PHE A CA 10
ATOM 17475 C C . PHE A 1 87 ? 6.227 -3.203 -3.712 1.00 0.00 87 PHE A C 10
ATOM 17476 O O . PHE A 1 87 ? 6.345 -4.414 -3.616 1.00 0.00 87 PHE A O 10
ATOM 17493 N N . CYS A 1 88 ? 5.601 -2.629 -4.737 1.00 0.00 88 CYS A N 10
ATOM 17494 C CA . CYS A 1 88 ? 5.009 -3.444 -5.785 1.00 0.00 88 CYS A CA 10
ATOM 17495 C C . CYS A 1 88 ? 6.108 -4.161 -6.518 1.00 0.00 88 CYS A C 10
ATOM 17496 O O . CYS A 1 88 ? 6.064 -5.363 -6.689 1.00 0.00 88 CYS A O 10
ATOM 17503 N N . LEU A 1 89 ? 7.111 -3.414 -6.925 1.00 0.00 89 LEU A N 10
ATOM 17504 C CA . LEU A 1 89 ? 8.206 -3.990 -7.678 1.00 0.00 89 LEU A CA 10
ATOM 17505 C C . LEU A 1 89 ? 9.050 -4.906 -6.807 1.00 0.00 89 LEU A C 10
ATOM 17506 O O . LEU A 1 89 ? 9.582 -5.905 -7.284 1.00 0.00 89 LEU A O 10
ATOM 17522 N N . ASN A 1 90 ? 9.147 -4.589 -5.525 1.00 0.00 90 ASN A N 10
ATOM 17523 C CA . ASN A 1 90 ? 9.886 -5.448 -4.604 1.00 0.00 90 ASN A CA 10
ATOM 17524 C C . ASN A 1 90 ? 9.135 -6.765 -4.452 1.00 0.00 90 ASN A C 10
ATOM 17525 O O . ASN A 1 90 ? 9.696 -7.847 -4.636 1.00 0.00 90 ASN A O 10
ATOM 17536 N N . ILE A 1 91 ? 7.842 -6.657 -4.178 1.00 0.00 91 ILE A N 10
ATOM 17537 C CA . ILE A 1 91 ? 6.990 -7.818 -3.977 1.00 0.00 91 ILE A CA 10
ATOM 17538 C C . ILE A 1 91 ? 6.797 -8.597 -5.266 1.00 0.00 91 ILE A C 10
ATOM 17539 O O . ILE A 1 91 ? 7.135 -9.769 -5.346 1.00 0.00 91 ILE A O 10
ATOM 17555 N N . LYS A 1 92 ? 6.255 -7.922 -6.264 1.00 0.00 92 LYS A N 10
ATOM 17556 C CA . LYS A 1 92 ? 5.825 -8.547 -7.502 1.00 0.00 92 LYS A CA 10
ATOM 17557 C C . LYS A 1 92 ? 6.986 -9.233 -8.227 1.00 0.00 92 LYS A C 10
ATOM 17558 O O . LYS A 1 92 ? 6.792 -10.251 -8.892 1.00 0.00 92 LYS A O 10
ATOM 17577 N N . GLN A 1 93 ? 8.194 -8.694 -8.090 1.00 0.00 93 GLN A N 10
ATOM 17578 C CA . GLN A 1 93 ? 9.355 -9.295 -8.736 1.00 0.00 93 GLN A CA 10
ATOM 17579 C C . GLN A 1 93 ? 9.865 -10.497 -7.942 1.00 0.00 93 GLN A C 10
ATOM 17580 O O . GLN A 1 93 ? 10.324 -11.480 -8.527 1.00 0.00 93 GLN A O 10
ATOM 17594 N N . LYS A 1 94 ? 9.784 -10.430 -6.617 1.00 0.00 94 LYS A N 10
ATOM 17595 C CA . LYS A 1 94 ? 10.222 -11.539 -5.784 1.00 0.00 94 LYS A CA 10
ATOM 17596 C C . LYS A 1 94 ? 9.144 -12.623 -5.697 1.00 0.00 94 LYS A C 10
ATOM 17597 O O . LYS A 1 94 ? 9.385 -13.785 -6.027 1.00 0.00 94 LYS A O 10
ATOM 17616 N N . GLY A 1 95 ? 7.953 -12.224 -5.272 1.00 0.00 95 GLY A N 10
ATOM 17617 C CA . GLY A 1 95 ? 6.825 -13.135 -5.177 1.00 0.00 95 GLY A CA 10
ATOM 17618 C C . GLY A 1 95 ? 6.865 -14.036 -3.954 1.00 0.00 95 GLY A C 10
ATOM 17619 O O . GLY A 1 95 ? 5.830 -14.310 -3.353 1.00 0.00 95 GLY A O 10
ATOM 17623 N N . SER A 1 96 ? 8.051 -14.492 -3.581 1.00 0.00 96 SER A N 10
ATOM 17624 C CA . SER A 1 96 ? 8.204 -15.373 -2.432 1.00 0.00 96 SER A CA 10
ATOM 17625 C C . SER A 1 96 ? 8.579 -14.588 -1.175 1.00 0.00 96 SER A C 10
ATOM 17626 O O . SER A 1 96 ? 7.983 -14.781 -0.115 1.00 0.00 96 SER A O 10
ATOM 17634 N N . GLU A 1 97 ? 9.574 -13.714 -1.309 1.00 0.00 97 GLU A N 10
ATOM 17635 C CA . GLU A 1 97 ? 10.129 -12.961 -0.181 1.00 0.00 97 GLU A CA 10
ATOM 17636 C C . GLU A 1 97 ? 9.064 -12.235 0.632 1.00 0.00 97 GLU A C 10
ATOM 17637 O O . GLU A 1 97 ? 8.940 -12.445 1.841 1.00 0.00 97 GLU A O 10
ATOM 17649 N N . PHE A 1 98 ? 8.310 -11.380 -0.031 1.00 0.00 98 PHE A N 10
ATOM 17650 C CA . PHE A 1 98 ? 7.383 -10.494 0.658 1.00 0.00 98 PHE A CA 10
ATOM 17651 C C . PHE A 1 98 ? 6.035 -11.172 0.937 1.00 0.00 98 PHE A C 10
ATOM 17652 O O . PHE A 1 98 ? 5.612 -11.227 2.091 1.00 0.00 98 PHE A O 10
ATOM 17669 N N . PRO A 1 99 ? 5.326 -11.697 -0.090 1.00 0.00 99 PRO A N 10
ATOM 17670 C CA . PRO A 1 99 ? 4.063 -12.404 0.122 1.00 0.00 99 PRO A CA 10
ATOM 17671 C C . PRO A 1 99 ? 4.287 -13.804 0.686 1.00 0.00 99 PRO A C 10
ATOM 17672 O O . PRO A 1 99 ? 4.296 -14.792 -0.052 1.00 0.00 99 PRO A O 10
ATOM 17683 N N . ALA A 1 100 ? 4.493 -13.871 1.994 1.00 0.00 100 ALA A N 10
ATOM 17684 C CA . ALA A 1 100 ? 4.693 -15.139 2.681 1.00 0.00 100 ALA A CA 10
ATOM 17685 C C . ALA A 1 100 ? 3.513 -16.076 2.447 1.00 0.00 100 ALA A C 10
ATOM 17686 O O . ALA A 1 100 ? 2.372 -15.749 2.774 1.00 0.00 100 ALA A O 10
ATOM 17693 N N . GLY A 1 101 ? 3.795 -17.228 1.861 1.00 0.00 101 GLY A N 10
ATOM 17694 C CA . GLY A 1 101 ? 2.755 -18.180 1.548 1.00 0.00 101 GLY A CA 10
ATOM 17695 C C . GLY A 1 101 ? 2.709 -18.494 0.068 1.00 0.00 101 GLY A C 10
ATOM 17696 O O . GLY A 1 101 ? 2.074 -19.462 -0.353 1.00 0.00 101 GLY A O 10
ATOM 17700 N N . ASN A 1 102 ? 3.381 -17.671 -0.721 1.00 0.00 102 ASN A N 10
ATOM 17701 C CA . ASN A 1 102 ? 3.482 -17.895 -2.154 1.00 0.00 102 ASN A CA 10
ATOM 17702 C C . ASN A 1 102 ? 4.793 -18.587 -2.476 1.00 0.00 102 ASN A C 10
ATOM 17703 O O . ASN A 1 102 ? 5.855 -17.950 -2.330 1.00 0.00 102 ASN A O 10
ATOM 17715 N N . GLY B 2 1 ? -0.342 -15.484 2.147 1.00 0.00 201 GLY B N 10
ATOM 17716 C CA . GLY B 2 1 ? -0.035 -14.592 1.004 1.00 0.00 201 GLY B CA 10
ATOM 17717 C C . GLY B 2 1 ? -0.149 -13.133 1.380 1.00 0.00 201 GLY B C 10
ATOM 17718 O O . GLY B 2 1 ? 0.848 -12.493 1.718 1.00 0.00 201 GLY B O 10
ATOM 17724 N N . MET B 2 2 ? -1.365 -12.601 1.328 1.00 0.00 202 MET B N 10
ATOM 17725 C CA . MET B 2 2 ? -1.600 -11.210 1.688 1.00 0.00 202 MET B CA 10
ATOM 17726 C C . MET B 2 2 ? -1.548 -11.046 3.205 1.00 0.00 202 MET B C 10
ATOM 17727 O O . MET B 2 2 ? -1.677 -12.020 3.951 1.00 0.00 202 MET B O 10
ATOM 17741 N N . TYR B 2 3 ? -1.355 -9.817 3.652 1.00 0.00 203 TYR B N 10
ATOM 17742 C CA . TYR B 2 3 ? -1.239 -9.532 5.073 1.00 0.00 203 TYR B CA 10
ATOM 17743 C C . TYR B 2 3 ? -2.546 -8.979 5.619 1.00 0.00 203 TYR B C 10
ATOM 17744 O O . TYR B 2 3 ? -2.958 -7.871 5.267 1.00 0.00 203 TYR B O 10
ATOM 17762 N N . PRO B 2 4 ? -3.218 -9.758 6.479 1.00 0.00 204 PRO B N 10
ATOM 17763 C CA . PRO B 2 4 ? -4.489 -9.365 7.092 1.00 0.00 204 PRO B CA 10
ATOM 17764 C C . PRO B 2 4 ? -4.315 -8.219 8.078 1.00 0.00 204 PRO B C 10
ATOM 17765 O O . PRO B 2 4 ? -3.255 -8.079 8.700 1.00 0.00 204 PRO B O 10
ATOM 17776 N N . ASP B 2 5 ? -5.362 -7.412 8.213 1.00 0.00 205 ASP B N 10
ATOM 17777 C CA . ASP B 2 5 ? -5.354 -6.231 9.079 1.00 0.00 205 ASP B CA 10
ATOM 17778 C C . ASP B 2 5 ? -4.172 -5.314 8.748 1.00 0.00 205 ASP B C 10
ATOM 17779 O O . ASP B 2 5 ? -3.251 -5.139 9.550 1.00 0.00 205 ASP B O 10
ATOM 17788 N N . PRO B 2 6 ? -4.169 -4.733 7.536 1.00 0.00 206 PRO B N 10
ATOM 17789 C CA . PRO B 2 6 ? -3.129 -3.812 7.100 1.00 0.00 206 PRO B CA 10
ATOM 17790 C C . PRO B 2 6 ? -3.289 -2.454 7.745 1.00 0.00 206 PRO B C 10
ATOM 17791 O O . PRO B 2 6 ? -4.172 -1.662 7.402 1.00 0.00 206 PRO B O 10
ATOM 17802 N N . GLY B 2 7 ? -2.405 -2.213 8.669 1.00 0.00 207 GLY B N 10
ATOM 17803 C CA . GLY B 2 7 ? -2.457 -1.033 9.510 1.00 0.00 207 GLY B CA 10
ATOM 17804 C C . GLY B 2 7 ? -2.420 0.280 8.751 1.00 0.00 207 GLY B C 10
ATOM 17805 O O . GLY B 2 7 ? -2.919 1.282 9.245 1.00 0.00 207 GLY B O 10
ATOM 17809 N N . LEU B 2 8 ? -1.854 0.281 7.549 1.00 0.00 208 LEU B N 10
ATOM 17810 C CA . LEU B 2 8 ? -1.680 1.519 6.789 1.00 0.00 208 LEU B CA 10
ATOM 17811 C C . LEU B 2 8 ? -3.020 2.195 6.493 1.00 0.00 208 LEU B C 10
ATOM 17812 O O . LEU B 2 8 ? -3.124 3.420 6.553 1.00 0.00 208 LEU B O 10
ATOM 17828 N N . LEU B 2 9 ? -4.051 1.404 6.206 1.00 0.00 209 LEU B N 10
ATOM 17829 C CA . LEU B 2 9 ? -5.354 1.970 5.857 1.00 0.00 209 LEU B CA 10
ATOM 17830 C C . LEU B 2 9 ? -6.084 2.466 7.103 1.00 0.00 209 LEU B C 10
ATOM 17831 O O . LEU B 2 9 ? -7.070 3.198 7.011 1.00 0.00 209 LEU B O 10
ATOM 17847 N N . SER B 2 10 ? -5.597 2.060 8.267 1.00 0.00 210 SER B N 10
ATOM 17848 C CA . SER B 2 10 ? -6.103 2.577 9.528 1.00 0.00 210 SER B CA 10
ATOM 17849 C C . SER B 2 10 ? -5.235 3.753 9.981 1.00 0.00 210 SER B C 10
ATOM 17850 O O . SER B 2 10 ? -5.710 4.695 10.617 1.00 0.00 210 SER B O 10
ATOM 17858 N N . TYR B 2 11 ? -3.954 3.676 9.638 1.00 0.00 211 TYR B N 10
ATOM 17859 C CA . TYR B 2 11 ? -2.989 4.725 9.934 1.00 0.00 211 TYR B CA 10
ATOM 17860 C C . TYR B 2 11 ? -3.352 6.001 9.183 1.00 0.00 211 TYR B C 10
ATOM 17861 O O . TYR B 2 11 ? -3.301 7.100 9.737 1.00 0.00 211 TYR B O 10
ATOM 17879 N N . ILE B 2 12 ? -3.732 5.851 7.923 1.00 0.00 212 ILE B N 10
ATOM 17880 C CA . ILE B 2 12 ? -4.159 6.986 7.124 1.00 0.00 212 ILE B CA 10
ATOM 17881 C C . ILE B 2 12 ? -5.600 6.794 6.660 1.00 0.00 212 ILE B C 10
ATOM 17882 O O . ILE B 2 12 ? -5.861 6.436 5.511 1.00 0.00 212 ILE B O 10
ATOM 17898 N N . ASN B 2 13 ? -6.531 7.026 7.568 1.00 0.00 213 ASN B N 10
ATOM 17899 C CA . ASN B 2 13 ? -7.950 6.918 7.256 1.00 0.00 213 ASN B CA 10
ATOM 17900 C C . ASN B 2 13 ? -8.506 8.278 6.841 1.00 0.00 213 ASN B C 10
ATOM 17901 O O . ASN B 2 13 ? -9.453 8.790 7.437 1.00 0.00 213 ASN B O 10
ATOM 17912 N N . GLU B 2 14 ? -7.906 8.845 5.796 1.00 0.00 214 GLU B N 10
ATOM 17913 C CA . GLU B 2 14 ? -8.266 10.174 5.304 1.00 0.00 214 GLU B CA 10
ATOM 17914 C C . GLU B 2 14 ? -9.751 10.281 4.978 1.00 0.00 214 GLU B C 10
ATOM 17915 O O . GLU B 2 14 ? -10.246 9.654 4.038 1.00 0.00 214 GLU B O 10
ATOM 17927 N N . LEU B 2 15 ? -10.449 11.080 5.770 1.00 0.00 215 LEU B N 10
ATOM 17928 C CA . LEU B 2 15 ? -11.870 11.324 5.578 1.00 0.00 215 LEU B CA 10
ATOM 17929 C C . LEU B 2 15 ? -12.156 12.818 5.662 1.00 0.00 215 LEU B C 10
ATOM 17930 O O . LEU B 2 15 ? -11.454 13.546 6.369 1.00 0.00 215 LEU B O 10
ATOM 17946 N N . CYS B 2 16 ? -13.169 13.278 4.948 1.00 0.00 216 CYS B N 10
ATOM 17947 C CA . CYS B 2 16 ? -13.533 14.682 4.966 1.00 0.00 216 CYS B CA 10
ATOM 17948 C C . CYS B 2 16 ? -14.968 14.833 5.454 1.00 0.00 216 CYS B C 10
ATOM 17949 O O . CYS B 2 16 ? -15.895 14.551 4.669 1.00 0.00 216 CYS B O 10
ATOM 17961 N N . SER A 1 1 ? -23.125 -13.738 -4.793 1.00 0.00 1 SER A N 11
ATOM 17962 C CA . SER A 1 1 ? -23.219 -13.506 -6.247 1.00 0.00 1 SER A CA 11
ATOM 17963 C C . SER A 1 1 ? -22.652 -12.134 -6.605 1.00 0.00 1 SER A C 11
ATOM 17964 O O . SER A 1 1 ? -23.342 -11.119 -6.497 1.00 0.00 1 SER A O 11
ATOM 17974 N N . GLY A 1 2 ? -21.382 -12.105 -7.001 1.00 0.00 2 GLY A N 11
ATOM 17975 C CA . GLY A 1 2 ? -20.746 -10.858 -7.395 1.00 0.00 2 GLY A CA 11
ATOM 17976 C C . GLY A 1 2 ? -20.187 -10.097 -6.210 1.00 0.00 2 GLY A C 11
ATOM 17977 O O . GLY A 1 2 ? -19.046 -9.626 -6.235 1.00 0.00 2 GLY A O 11
ATOM 17981 N N . GLY A 1 3 ? -20.997 -9.969 -5.175 1.00 0.00 3 GLY A N 11
ATOM 17982 C CA . GLY A 1 3 ? -20.572 -9.310 -3.963 1.00 0.00 3 GLY A CA 11
ATOM 17983 C C . GLY A 1 3 ? -21.262 -9.896 -2.756 1.00 0.00 3 GLY A C 11
ATOM 17984 O O . GLY A 1 3 ? -22.390 -10.377 -2.864 1.00 0.00 3 GLY A O 11
ATOM 17988 N N . ARG A 1 4 ? -20.595 -9.866 -1.615 1.00 0.00 4 ARG A N 11
ATOM 17989 C CA . ARG A 1 4 ? -21.157 -10.426 -0.394 1.00 0.00 4 ARG A CA 11
ATOM 17990 C C . ARG A 1 4 ? -22.310 -9.569 0.112 1.00 0.00 4 ARG A C 11
ATOM 17991 O O . ARG A 1 4 ? -22.184 -8.347 0.232 1.00 0.00 4 ARG A O 11
ATOM 18012 N N . ALA A 1 5 ? -23.435 -10.213 0.393 1.00 0.00 5 ALA A N 11
ATOM 18013 C CA . ALA A 1 5 ? -24.605 -9.523 0.912 1.00 0.00 5 ALA A CA 11
ATOM 18014 C C . ALA A 1 5 ? -24.344 -9.082 2.346 1.00 0.00 5 ALA A C 11
ATOM 18015 O O . ALA A 1 5 ? -23.961 -9.903 3.177 1.00 0.00 5 ALA A O 11
ATOM 18022 N N . THR A 1 6 ? -24.578 -7.796 2.618 1.00 0.00 6 THR A N 11
ATOM 18023 C CA . THR A 1 6 ? -24.188 -7.142 3.862 1.00 0.00 6 THR A CA 11
ATOM 18024 C C . THR A 1 6 ? -22.709 -7.361 4.173 1.00 0.00 6 THR A C 11
ATOM 18025 O O . THR A 1 6 ? -22.270 -8.463 4.512 1.00 0.00 6 THR A O 11
ATOM 18036 N N . GLN A 1 7 ? -21.954 -6.288 4.082 1.00 0.00 7 GLN A N 11
ATOM 18037 C CA . GLN A 1 7 ? -20.504 -6.359 4.151 1.00 0.00 7 GLN A CA 11
ATOM 18038 C C . GLN A 1 7 ? -20.029 -6.776 5.535 1.00 0.00 7 GLN A C 11
ATOM 18039 O O . GLN A 1 7 ? -20.441 -6.212 6.551 1.00 0.00 7 GLN A O 11
ATOM 18053 N N . SER A 1 8 ? -19.187 -7.793 5.566 1.00 0.00 8 SER A N 11
ATOM 18054 C CA . SER A 1 8 ? -18.549 -8.227 6.791 1.00 0.00 8 SER A CA 11
ATOM 18055 C C . SER A 1 8 ? -17.258 -7.439 7.009 1.00 0.00 8 SER A C 11
ATOM 18056 O O . SER A 1 8 ? -16.786 -6.778 6.080 1.00 0.00 8 SER A O 11
ATOM 18064 N N . PRO A 1 9 ? -16.674 -7.470 8.220 1.00 0.00 9 PRO A N 11
ATOM 18065 C CA . PRO A 1 9 ? -15.421 -6.766 8.504 1.00 0.00 9 PRO A CA 11
ATOM 18066 C C . PRO A 1 9 ? -14.339 -7.073 7.472 1.00 0.00 9 PRO A C 11
ATOM 18067 O O . PRO A 1 9 ? -13.676 -6.163 6.971 1.00 0.00 9 PRO A O 11
ATOM 18078 N N . GLY A 1 10 ? -14.192 -8.353 7.143 1.00 0.00 10 GLY A N 11
ATOM 18079 C CA . GLY A 1 10 ? -13.237 -8.777 6.135 1.00 0.00 10 GLY A CA 11
ATOM 18080 C C . GLY A 1 10 ? -13.487 -8.138 4.787 1.00 0.00 10 GLY A C 11
ATOM 18081 O O . GLY A 1 10 ? -12.557 -7.712 4.095 1.00 0.00 10 GLY A O 11
ATOM 18085 N N . ASP A 1 11 ? -14.755 -8.064 4.428 1.00 0.00 11 ASP A N 11
ATOM 18086 C CA . ASP A 1 11 ? -15.162 -7.565 3.121 1.00 0.00 11 ASP A CA 11
ATOM 18087 C C . ASP A 1 11 ? -14.927 -6.063 3.028 1.00 0.00 11 ASP A C 11
ATOM 18088 O O . ASP A 1 11 ? -14.362 -5.566 2.049 1.00 0.00 11 ASP A O 11
ATOM 18097 N N . SER A 1 12 ? -15.320 -5.342 4.069 1.00 0.00 12 SER A N 11
ATOM 18098 C CA . SER A 1 12 ? -15.173 -3.905 4.083 1.00 0.00 12 SER A CA 11
ATOM 18099 C C . SER A 1 12 ? -13.710 -3.527 4.272 1.00 0.00 12 SER A C 11
ATOM 18100 O O . SER A 1 12 ? -13.271 -2.458 3.841 1.00 0.00 12 SER A O 11
ATOM 18108 N N . ARG A 1 13 ? -12.953 -4.418 4.909 1.00 0.00 13 ARG A N 11
ATOM 18109 C CA . ARG A 1 13 ? -11.516 -4.234 5.047 1.00 0.00 13 ARG A CA 11
ATOM 18110 C C . ARG A 1 13 ? -10.876 -4.237 3.677 1.00 0.00 13 ARG A C 11
ATOM 18111 O O . ARG A 1 13 ? -10.075 -3.369 3.352 1.00 0.00 13 ARG A O 11
ATOM 18132 N N . ARG A 1 14 ? -11.259 -5.227 2.880 1.00 0.00 14 ARG A N 11
ATOM 18133 C CA . ARG A 1 14 ? -10.755 -5.390 1.530 1.00 0.00 14 ARG A CA 11
ATOM 18134 C C . ARG A 1 14 ? -11.034 -4.130 0.717 1.00 0.00 14 ARG A C 11
ATOM 18135 O O . ARG A 1 14 ? -10.246 -3.739 -0.143 1.00 0.00 14 ARG A O 11
ATOM 18156 N N . LEU A 1 15 ? -12.154 -3.491 1.020 1.00 0.00 15 LEU A N 11
ATOM 18157 C CA . LEU A 1 15 ? -12.535 -2.250 0.374 1.00 0.00 15 LEU A CA 11
ATOM 18158 C C . LEU A 1 15 ? -11.729 -1.061 0.919 1.00 0.00 15 LEU A C 11
ATOM 18159 O O . LEU A 1 15 ? -11.409 -0.132 0.174 1.00 0.00 15 LEU A O 11
ATOM 18175 N N . SER A 1 16 ? -11.391 -1.085 2.210 1.00 0.00 16 SER A N 11
ATOM 18176 C CA . SER A 1 16 ? -10.566 -0.045 2.794 1.00 0.00 16 SER A CA 11
ATOM 18177 C C . SER A 1 16 ? -9.136 -0.224 2.309 1.00 0.00 16 SER A C 11
ATOM 18178 O O . SER A 1 16 ? -8.368 0.732 2.209 1.00 0.00 16 SER A O 11
ATOM 18186 N N . ILE A 1 17 ? -8.800 -1.471 2.011 1.00 0.00 17 ILE A N 11
ATOM 18187 C CA . ILE A 1 17 ? -7.539 -1.800 1.386 1.00 0.00 17 ILE A CA 11
ATOM 18188 C C . ILE A 1 17 ? -7.441 -1.127 0.034 1.00 0.00 17 ILE A C 11
ATOM 18189 O O . ILE A 1 17 ? -6.479 -0.424 -0.223 1.00 0.00 17 ILE A O 11
ATOM 18205 N N . GLN A 1 18 ? -8.469 -1.292 -0.802 1.00 0.00 18 GLN A N 11
ATOM 18206 C CA . GLN A 1 18 ? -8.494 -0.653 -2.124 1.00 0.00 18 GLN A CA 11
ATOM 18207 C C . GLN A 1 18 ? -8.299 0.851 -1.999 1.00 0.00 18 GLN A C 11
ATOM 18208 O O . GLN A 1 18 ? -7.682 1.484 -2.857 1.00 0.00 18 GLN A O 11
ATOM 18222 N N . ARG A 1 19 ? -8.828 1.415 -0.922 1.00 0.00 19 ARG A N 11
ATOM 18223 C CA . ARG A 1 19 ? -8.664 2.821 -0.638 1.00 0.00 19 ARG A CA 11
ATOM 18224 C C . ARG A 1 19 ? -7.187 3.169 -0.469 1.00 0.00 19 ARG A C 11
ATOM 18225 O O . ARG A 1 19 ? -6.704 4.142 -1.048 1.00 0.00 19 ARG A O 11
ATOM 18246 N N . ALA A 1 20 ? -6.457 2.353 0.290 1.00 0.00 20 ALA A N 11
ATOM 18247 C CA . ALA A 1 20 ? -5.038 2.603 0.500 1.00 0.00 20 ALA A CA 11
ATOM 18248 C C . ALA A 1 20 ? -4.221 2.061 -0.669 1.00 0.00 20 ALA A C 11
ATOM 18249 O O . ALA A 1 20 ? -3.077 2.451 -0.876 1.00 0.00 20 ALA A O 11
ATOM 18256 N N . ILE A 1 21 ? -4.838 1.172 -1.436 1.00 0.00 21 ILE A N 11
ATOM 18257 C CA . ILE A 1 21 ? -4.241 0.621 -2.641 1.00 0.00 21 ILE A CA 11
ATOM 18258 C C . ILE A 1 21 ? -4.045 1.729 -3.641 1.00 0.00 21 ILE A C 11
ATOM 18259 O O . ILE A 1 21 ? -2.935 2.017 -4.091 1.00 0.00 21 ILE A O 11
ATOM 18275 N N . GLN A 1 22 ? -5.156 2.354 -3.958 1.00 0.00 22 GLN A N 11
ATOM 18276 C CA . GLN A 1 22 ? -5.194 3.444 -4.891 1.00 0.00 22 GLN A CA 11
ATOM 18277 C C . GLN A 1 22 ? -4.360 4.607 -4.375 1.00 0.00 22 GLN A C 11
ATOM 18278 O O . GLN A 1 22 ? -3.720 5.322 -5.146 1.00 0.00 22 GLN A O 11
ATOM 18292 N N . SER A 1 23 ? -4.360 4.767 -3.058 1.00 0.00 23 SER A N 11
ATOM 18293 C CA . SER A 1 23 ? -3.589 5.813 -2.409 1.00 0.00 23 SER A CA 11
ATOM 18294 C C . SER A 1 23 ? -2.093 5.575 -2.579 1.00 0.00 23 SER A C 11
ATOM 18295 O O . SER A 1 23 ? -1.338 6.503 -2.883 1.00 0.00 23 SER A O 11
ATOM 18303 N N . LEU A 1 24 ? -1.679 4.323 -2.404 1.00 0.00 24 LEU A N 11
ATOM 18304 C CA . LEU A 1 24 ? -0.288 3.935 -2.540 1.00 0.00 24 LEU A CA 11
ATOM 18305 C C . LEU A 1 24 ? 0.217 4.228 -3.942 1.00 0.00 24 LEU A C 11
ATOM 18306 O O . LEU A 1 24 ? 1.270 4.843 -4.119 1.00 0.00 24 LEU A O 11
ATOM 18322 N N . VAL A 1 25 ? -0.546 3.803 -4.936 1.00 0.00 25 VAL A N 11
ATOM 18323 C CA . VAL A 1 25 ? -0.175 4.028 -6.315 1.00 0.00 25 VAL A CA 11
ATOM 18324 C C . VAL A 1 25 ? -0.182 5.509 -6.633 1.00 0.00 25 VAL A C 11
ATOM 18325 O O . VAL A 1 25 ? 0.741 6.021 -7.262 1.00 0.00 25 VAL A O 11
ATOM 18338 N N . HIS A 1 26 ? -1.232 6.192 -6.186 1.00 0.00 26 HIS A N 11
ATOM 18339 C CA . HIS A 1 26 ? -1.358 7.623 -6.396 1.00 0.00 26 HIS A CA 11
ATOM 18340 C C . HIS A 1 26 ? -0.117 8.336 -5.895 1.00 0.00 26 HIS A C 11
ATOM 18341 O O . HIS A 1 26 ? 0.436 9.169 -6.587 1.00 0.00 26 HIS A O 11
ATOM 18355 N N . ALA A 1 27 ? 0.317 8.007 -4.694 1.00 0.00 27 ALA A N 11
ATOM 18356 C CA . ALA A 1 27 ? 1.503 8.646 -4.132 1.00 0.00 27 ALA A CA 11
ATOM 18357 C C . ALA A 1 27 ? 2.738 8.274 -4.933 1.00 0.00 27 ALA A C 11
ATOM 18358 O O . ALA A 1 27 ? 3.621 9.104 -5.164 1.00 0.00 27 ALA A O 11
ATOM 18365 N N . ALA A 1 28 ? 2.782 7.026 -5.360 1.00 0.00 28 ALA A N 11
ATOM 18366 C CA . ALA A 1 28 ? 3.913 6.508 -6.097 1.00 0.00 28 ALA A CA 11
ATOM 18367 C C . ALA A 1 28 ? 4.054 7.173 -7.464 1.00 0.00 28 ALA A C 11
ATOM 18368 O O . ALA A 1 28 ? 5.171 7.365 -7.951 1.00 0.00 28 ALA A O 11
ATOM 18375 N N . GLN A 1 29 ? 2.937 7.550 -8.078 1.00 0.00 29 GLN A N 11
ATOM 18376 C CA . GLN A 1 29 ? 2.982 8.089 -9.428 1.00 0.00 29 GLN A CA 11
ATOM 18377 C C . GLN A 1 29 ? 2.439 9.514 -9.506 1.00 0.00 29 GLN A C 11
ATOM 18378 O O . GLN A 1 29 ? 2.275 10.046 -10.606 1.00 0.00 29 GLN A O 11
ATOM 18392 N N . CYS A 1 30 ? 2.159 10.145 -8.367 1.00 0.00 30 CYS A N 11
ATOM 18393 C CA . CYS A 1 30 ? 1.594 11.484 -8.399 1.00 0.00 30 CYS A CA 11
ATOM 18394 C C . CYS A 1 30 ? 2.625 12.459 -8.941 1.00 0.00 30 CYS A C 11
ATOM 18395 O O . CYS A 1 30 ? 3.648 12.710 -8.303 1.00 0.00 30 CYS A O 11
ATOM 18402 N N . ARG A 1 31 ? 2.382 12.969 -10.137 1.00 0.00 31 ARG A N 11
ATOM 18403 C CA . ARG A 1 31 ? 3.298 13.914 -10.761 1.00 0.00 31 ARG A CA 11
ATOM 18404 C C . ARG A 1 31 ? 2.969 15.348 -10.365 1.00 0.00 31 ARG A C 11
ATOM 18405 O O . ARG A 1 31 ? 3.721 16.274 -10.669 1.00 0.00 31 ARG A O 11
ATOM 18426 N N . ASN A 1 32 ? 1.845 15.528 -9.687 1.00 0.00 32 ASN A N 11
ATOM 18427 C CA . ASN A 1 32 ? 1.432 16.846 -9.235 1.00 0.00 32 ASN A CA 11
ATOM 18428 C C . ASN A 1 32 ? 2.112 17.176 -7.916 1.00 0.00 32 ASN A C 11
ATOM 18429 O O . ASN A 1 32 ? 1.710 16.687 -6.861 1.00 0.00 32 ASN A O 11
ATOM 18440 N N . ALA A 1 33 ? 3.145 18.003 -7.979 1.00 0.00 33 ALA A N 11
ATOM 18441 C CA . ALA A 1 33 ? 3.905 18.365 -6.792 1.00 0.00 33 ALA A CA 11
ATOM 18442 C C . ALA A 1 33 ? 3.075 19.221 -5.840 1.00 0.00 33 ALA A C 11
ATOM 18443 O O . ALA A 1 33 ? 3.343 19.269 -4.639 1.00 0.00 33 ALA A O 11
ATOM 18450 N N . ASN A 1 34 ? 2.058 19.887 -6.376 1.00 0.00 34 ASN A N 11
ATOM 18451 C CA . ASN A 1 34 ? 1.221 20.771 -5.579 1.00 0.00 34 ASN A CA 11
ATOM 18452 C C . ASN A 1 34 ? -0.037 20.068 -5.081 1.00 0.00 34 ASN A C 11
ATOM 18453 O O . ASN A 1 34 ? -0.776 20.627 -4.272 1.00 0.00 34 ASN A O 11
ATOM 18464 N N . CYS A 1 35 ? -0.292 18.861 -5.583 1.00 0.00 35 CYS A N 11
ATOM 18465 C CA . CYS A 1 35 ? -1.391 18.043 -5.093 1.00 0.00 35 CYS A CA 11
ATOM 18466 C C . CYS A 1 35 ? -1.237 17.783 -3.599 1.00 0.00 35 CYS A C 11
ATOM 18467 O O . CYS A 1 35 ? -0.425 16.956 -3.176 1.00 0.00 35 CYS A O 11
ATOM 18474 N N . SER A 1 36 ? -2.012 18.500 -2.805 1.00 0.00 36 SER A N 11
ATOM 18475 C CA . SER A 1 36 ? -1.944 18.381 -1.362 1.00 0.00 36 SER A CA 11
ATOM 18476 C C . SER A 1 36 ? -3.142 17.603 -0.842 1.00 0.00 36 SER A C 11
ATOM 18477 O O . SER A 1 36 ? -3.612 17.821 0.279 1.00 0.00 36 SER A O 11
ATOM 18485 N N . LEU A 1 37 ? -3.637 16.702 -1.683 1.00 0.00 37 LEU A N 11
ATOM 18486 C CA . LEU A 1 37 ? -4.713 15.807 -1.308 1.00 0.00 37 LEU A CA 11
ATOM 18487 C C . LEU A 1 37 ? -4.288 15.023 -0.060 1.00 0.00 37 LEU A C 11
ATOM 18488 O O . LEU A 1 37 ? -3.168 14.516 -0.002 1.00 0.00 37 LEU A O 11
ATOM 18504 N N . PRO A 1 38 ? -5.168 14.937 0.955 1.00 0.00 38 PRO A N 11
ATOM 18505 C CA . PRO A 1 38 ? -4.823 14.402 2.284 1.00 0.00 38 PRO A CA 11
ATOM 18506 C C . PRO A 1 38 ? -4.068 13.073 2.242 1.00 0.00 38 PRO A C 11
ATOM 18507 O O . PRO A 1 38 ? -2.970 12.953 2.797 1.00 0.00 38 PRO A O 11
ATOM 18518 N N . SER A 1 39 ? -4.639 12.086 1.568 1.00 0.00 39 SER A N 11
ATOM 18519 C CA . SER A 1 39 ? -4.036 10.764 1.517 1.00 0.00 39 SER A CA 11
ATOM 18520 C C . SER A 1 39 ? -2.777 10.763 0.662 1.00 0.00 39 SER A C 11
ATOM 18521 O O . SER A 1 39 ? -1.932 9.892 0.807 1.00 0.00 39 SER A O 11
ATOM 18529 N N . CYS A 1 40 ? -2.635 11.759 -0.203 1.00 0.00 40 CYS A N 11
ATOM 18530 C CA . CYS A 1 40 ? -1.481 11.834 -1.083 1.00 0.00 40 CYS A CA 11
ATOM 18531 C C . CYS A 1 40 ? -0.245 12.205 -0.291 1.00 0.00 40 CYS A C 11
ATOM 18532 O O . CYS A 1 40 ? 0.803 11.578 -0.423 1.00 0.00 40 CYS A O 11
ATOM 18539 N N . GLN A 1 41 ? -0.389 13.216 0.547 1.00 0.00 41 GLN A N 11
ATOM 18540 C CA . GLN A 1 41 ? 0.718 13.710 1.339 1.00 0.00 41 GLN A CA 11
ATOM 18541 C C . GLN A 1 41 ? 1.119 12.657 2.369 1.00 0.00 41 GLN A C 11
ATOM 18542 O O . GLN A 1 41 ? 2.305 12.454 2.648 1.00 0.00 41 GLN A O 11
ATOM 18556 N N . LYS A 1 42 ? 0.130 11.953 2.898 1.00 0.00 42 LYS A N 11
ATOM 18557 C CA . LYS A 1 42 ? 0.397 10.934 3.899 1.00 0.00 42 LYS A CA 11
ATOM 18558 C C . LYS A 1 42 ? 0.963 9.686 3.248 1.00 0.00 42 LYS A C 11
ATOM 18559 O O . LYS A 1 42 ? 1.892 9.078 3.775 1.00 0.00 42 LYS A O 11
ATOM 18578 N N . MET A 1 43 ? 0.412 9.310 2.099 1.00 0.00 43 MET A N 11
ATOM 18579 C CA . MET A 1 43 ? 0.942 8.184 1.343 1.00 0.00 43 MET A CA 11
ATOM 18580 C C . MET A 1 43 ? 2.348 8.472 0.860 1.00 0.00 43 MET A C 11
ATOM 18581 O O . MET A 1 43 ? 3.198 7.601 0.845 1.00 0.00 43 MET A O 11
ATOM 18595 N N . LYS A 1 44 ? 2.607 9.699 0.467 1.00 0.00 44 LYS A N 11
ATOM 18596 C CA . LYS A 1 44 ? 3.934 10.034 -0.004 1.00 0.00 44 LYS A CA 11
ATOM 18597 C C . LYS A 1 44 ? 4.914 9.975 1.155 1.00 0.00 44 LYS A C 11
ATOM 18598 O O . LYS A 1 44 ? 6.083 9.675 0.973 1.00 0.00 44 LYS A O 11
ATOM 18617 N N . ARG A 1 45 ? 4.417 10.218 2.360 1.00 0.00 45 ARG A N 11
ATOM 18618 C CA . ARG A 1 45 ? 5.251 10.184 3.538 1.00 0.00 45 ARG A CA 11
ATOM 18619 C C . ARG A 1 45 ? 5.466 8.738 4.006 1.00 0.00 45 ARG A C 11
ATOM 18620 O O . ARG A 1 45 ? 6.579 8.377 4.398 1.00 0.00 45 ARG A O 11
ATOM 18641 N N . VAL A 1 46 ? 4.423 7.899 3.936 1.00 0.00 46 VAL A N 11
ATOM 18642 C CA . VAL A 1 46 ? 4.600 6.472 4.217 1.00 0.00 46 VAL A CA 11
ATOM 18643 C C . VAL A 1 46 ? 5.617 5.878 3.232 1.00 0.00 46 VAL A C 11
ATOM 18644 O O . VAL A 1 46 ? 6.554 5.175 3.633 1.00 0.00 46 VAL A O 11
ATOM 18657 N N . VAL A 1 47 ? 5.465 6.234 1.953 1.00 0.00 47 VAL A N 11
ATOM 18658 C CA . VAL A 1 47 ? 6.324 5.740 0.882 1.00 0.00 47 VAL A CA 11
ATOM 18659 C C . VAL A 1 47 ? 7.775 6.188 1.061 1.00 0.00 47 VAL A C 11
ATOM 18660 O O . VAL A 1 47 ? 8.692 5.364 1.057 1.00 0.00 47 VAL A O 11
ATOM 18673 N N . GLN A 1 48 ? 7.983 7.497 1.212 1.00 0.00 48 GLN A N 11
ATOM 18674 C CA . GLN A 1 48 ? 9.336 8.041 1.315 1.00 0.00 48 GLN A CA 11
ATOM 18675 C C . GLN A 1 48 ? 10.060 7.467 2.519 1.00 0.00 48 GLN A C 11
ATOM 18676 O O . GLN A 1 48 ? 11.290 7.416 2.551 1.00 0.00 48 GLN A O 11
ATOM 18690 N N . HIS A 1 49 ? 9.298 7.014 3.504 1.00 0.00 49 HIS A N 11
ATOM 18691 C CA . HIS A 1 49 ? 9.887 6.442 4.691 1.00 0.00 49 HIS A CA 11
ATOM 18692 C C . HIS A 1 49 ? 10.464 5.064 4.389 1.00 0.00 49 HIS A C 11
ATOM 18693 O O . HIS A 1 49 ? 11.541 4.730 4.873 1.00 0.00 49 HIS A O 11
ATOM 18707 N N . THR A 1 50 ? 9.743 4.262 3.613 1.00 0.00 50 THR A N 11
ATOM 18708 C CA . THR A 1 50 ? 10.203 2.910 3.296 1.00 0.00 50 THR A CA 11
ATOM 18709 C C . THR A 1 50 ? 11.586 2.943 2.660 1.00 0.00 50 THR A C 11
ATOM 18710 O O . THR A 1 50 ? 12.457 2.140 3.000 1.00 0.00 50 THR A O 11
ATOM 18721 N N . LYS A 1 51 ? 11.784 3.894 1.759 1.00 0.00 51 LYS A N 11
ATOM 18722 C CA . LYS A 1 51 ? 13.048 4.052 1.061 1.00 0.00 51 LYS A CA 11
ATOM 18723 C C . LYS A 1 51 ? 14.178 4.388 2.032 1.00 0.00 51 LYS A C 11
ATOM 18724 O O . LYS A 1 51 ? 15.333 4.015 1.809 1.00 0.00 51 LYS A O 11
ATOM 18743 N N . GLY A 1 52 ? 13.841 5.087 3.106 1.00 0.00 52 GLY A N 11
ATOM 18744 C CA . GLY A 1 52 ? 14.835 5.434 4.104 1.00 0.00 52 GLY A CA 11
ATOM 18745 C C . GLY A 1 52 ? 14.769 4.557 5.344 1.00 0.00 52 GLY A C 11
ATOM 18746 O O . GLY A 1 52 ? 15.303 4.920 6.394 1.00 0.00 52 GLY A O 11
ATOM 18750 N N . CYS A 1 53 ? 14.113 3.409 5.235 1.00 0.00 53 CYS A N 11
ATOM 18751 C CA . CYS A 1 53 ? 13.974 2.498 6.364 1.00 0.00 53 CYS A CA 11
ATOM 18752 C C . CYS A 1 53 ? 15.007 1.374 6.295 1.00 0.00 53 CYS A C 11
ATOM 18753 O O . CYS A 1 53 ? 15.491 1.032 5.217 1.00 0.00 53 CYS A O 11
ATOM 18760 N N . LYS A 1 54 ? 15.336 0.806 7.449 1.00 0.00 54 LYS A N 11
ATOM 18761 C CA . LYS A 1 54 ? 16.295 -0.292 7.531 1.00 0.00 54 LYS A CA 11
ATOM 18762 C C . LYS A 1 54 ? 15.627 -1.563 8.049 1.00 0.00 54 LYS A C 11
ATOM 18763 O O . LYS A 1 54 ? 15.944 -2.665 7.609 1.00 0.00 54 LYS A O 11
ATOM 18782 N N . ARG A 1 55 ? 14.688 -1.400 8.974 1.00 0.00 55 ARG A N 11
ATOM 18783 C CA . ARG A 1 55 ? 13.969 -2.536 9.556 1.00 0.00 55 ARG A CA 11
ATOM 18784 C C . ARG A 1 55 ? 12.727 -2.879 8.747 1.00 0.00 55 ARG A C 11
ATOM 18785 O O . ARG A 1 55 ? 11.867 -3.633 9.206 1.00 0.00 55 ARG A O 11
ATOM 18806 N N . LYS A 1 56 ? 12.641 -2.300 7.558 1.00 0.00 56 LYS A N 11
ATOM 18807 C CA . LYS A 1 56 ? 11.464 -2.395 6.707 1.00 0.00 56 LYS A CA 11
ATOM 18808 C C . LYS A 1 56 ? 10.851 -3.794 6.635 1.00 0.00 56 LYS A C 11
ATOM 18809 O O . LYS A 1 56 ? 9.750 -4.021 7.132 1.00 0.00 56 LYS A O 11
ATOM 18828 N N . THR A 1 57 ? 11.555 -4.716 6.010 1.00 0.00 57 THR A N 11
ATOM 18829 C CA . THR A 1 57 ? 10.964 -5.986 5.626 1.00 0.00 57 THR A CA 11
ATOM 18830 C C . THR A 1 57 ? 11.445 -7.173 6.454 1.00 0.00 57 THR A C 11
ATOM 18831 O O . THR A 1 57 ? 10.954 -8.286 6.275 1.00 0.00 57 THR A O 11
ATOM 18842 N N . ASN A 1 58 ? 12.380 -6.950 7.362 1.00 0.00 58 ASN A N 11
ATOM 18843 C CA . ASN A 1 58 ? 12.934 -8.048 8.155 1.00 0.00 58 ASN A CA 11
ATOM 18844 C C . ASN A 1 58 ? 12.071 -8.353 9.383 1.00 0.00 58 ASN A C 11
ATOM 18845 O O . ASN A 1 58 ? 12.584 -8.749 10.431 1.00 0.00 58 ASN A O 11
ATOM 18856 N N . GLY A 1 59 ? 10.759 -8.189 9.245 1.00 0.00 59 GLY A N 11
ATOM 18857 C CA . GLY A 1 59 ? 9.853 -8.479 10.342 1.00 0.00 59 GLY A CA 11
ATOM 18858 C C . GLY A 1 59 ? 10.024 -7.513 11.495 1.00 0.00 59 GLY A C 11
ATOM 18859 O O . GLY A 1 59 ? 10.070 -7.916 12.659 1.00 0.00 59 GLY A O 11
ATOM 18863 N N . GLY A 1 60 ? 10.133 -6.235 11.173 1.00 0.00 60 GLY A N 11
ATOM 18864 C CA . GLY A 1 60 ? 10.380 -5.238 12.187 1.00 0.00 60 GLY A CA 11
ATOM 18865 C C . GLY A 1 60 ? 9.449 -4.056 12.060 1.00 0.00 60 GLY A C 11
ATOM 18866 O O . GLY A 1 60 ? 8.629 -3.806 12.942 1.00 0.00 60 GLY A O 11
ATOM 18870 N N . CYS A 1 61 ? 9.567 -3.332 10.958 1.00 0.00 61 CYS A N 11
ATOM 18871 C CA . CYS A 1 61 ? 8.764 -2.134 10.750 1.00 0.00 61 CYS A CA 11
ATOM 18872 C C . CYS A 1 61 ? 7.287 -2.447 10.532 1.00 0.00 61 CYS A C 11
ATOM 18873 O O . CYS A 1 61 ? 6.935 -3.315 9.733 1.00 0.00 61 CYS A O 11
ATOM 18880 N N . PRO A 1 62 ? 6.408 -1.721 11.247 1.00 0.00 62 PRO A N 11
ATOM 18881 C CA . PRO A 1 62 ? 4.965 -1.780 11.024 1.00 0.00 62 PRO A CA 11
ATOM 18882 C C . PRO A 1 62 ? 4.552 -1.052 9.742 1.00 0.00 62 PRO A C 11
ATOM 18883 O O . PRO A 1 62 ? 3.871 -1.624 8.902 1.00 0.00 62 PRO A O 11
ATOM 18894 N N . ILE A 1 63 ? 4.987 0.203 9.590 1.00 0.00 63 ILE A N 11
ATOM 18895 C CA . ILE A 1 63 ? 4.675 1.006 8.398 1.00 0.00 63 ILE A CA 11
ATOM 18896 C C . ILE A 1 63 ? 5.000 0.252 7.119 1.00 0.00 63 ILE A C 11
ATOM 18897 O O . ILE A 1 63 ? 4.157 0.102 6.237 1.00 0.00 63 ILE A O 11
ATOM 18913 N N . CYS A 1 64 ? 6.223 -0.231 7.039 1.00 0.00 64 CYS A N 11
ATOM 18914 C CA . CYS A 1 64 ? 6.702 -0.890 5.843 1.00 0.00 64 CYS A CA 11
ATOM 18915 C C . CYS A 1 64 ? 6.087 -2.278 5.691 1.00 0.00 64 CYS A C 11
ATOM 18916 O O . CYS A 1 64 ? 6.058 -2.834 4.598 1.00 0.00 64 CYS A O 11
ATOM 18923 N N . LYS A 1 65 ? 5.589 -2.825 6.791 1.00 0.00 65 LYS A N 11
ATOM 18924 C CA . LYS A 1 65 ? 4.803 -4.056 6.739 1.00 0.00 65 LYS A CA 11
ATOM 18925 C C . LYS A 1 65 ? 3.498 -3.780 6.035 1.00 0.00 65 LYS A C 11
ATOM 18926 O O . LYS A 1 65 ? 3.089 -4.489 5.120 1.00 0.00 65 LYS A O 11
ATOM 18945 N N . GLN A 1 66 ? 2.844 -2.742 6.503 1.00 0.00 66 GLN A N 11
ATOM 18946 C CA . GLN A 1 66 ? 1.528 -2.380 5.996 1.00 0.00 66 GLN A CA 11
ATOM 18947 C C . GLN A 1 66 ? 1.615 -1.902 4.552 1.00 0.00 66 GLN A C 11
ATOM 18948 O O . GLN A 1 66 ? 0.783 -2.266 3.728 1.00 0.00 66 GLN A O 11
ATOM 18962 N N . LEU A 1 67 ? 2.625 -1.094 4.243 1.00 0.00 67 LEU A N 11
ATOM 18963 C CA . LEU A 1 67 ? 2.848 -0.668 2.865 1.00 0.00 67 LEU A CA 11
ATOM 18964 C C . LEU A 1 67 ? 3.160 -1.863 1.977 1.00 0.00 67 LEU A C 11
ATOM 18965 O O . LEU A 1 67 ? 2.816 -1.874 0.793 1.00 0.00 67 LEU A O 11
ATOM 18981 N N . ILE A 1 68 ? 3.803 -2.872 2.554 1.00 0.00 68 ILE A N 11
ATOM 18982 C CA . ILE A 1 68 ? 4.052 -4.114 1.848 1.00 0.00 68 ILE A CA 11
ATOM 18983 C C . ILE A 1 68 ? 2.731 -4.811 1.569 1.00 0.00 68 ILE A C 11
ATOM 18984 O O . ILE A 1 68 ? 2.514 -5.335 0.482 1.00 0.00 68 ILE A O 11
ATOM 19000 N N . ALA A 1 69 ? 1.842 -4.788 2.552 1.00 0.00 69 ALA A N 11
ATOM 19001 C CA . ALA A 1 69 ? 0.548 -5.414 2.405 1.00 0.00 69 ALA A CA 11
ATOM 19002 C C . ALA A 1 69 ? -0.171 -4.825 1.203 1.00 0.00 69 ALA A C 11
ATOM 19003 O O . ALA A 1 69 ? -0.456 -5.535 0.242 1.00 0.00 69 ALA A O 11
ATOM 19010 N N . LEU A 1 70 ? -0.409 -3.513 1.246 1.00 0.00 70 LEU A N 11
ATOM 19011 C CA . LEU A 1 70 ? -1.081 -2.811 0.158 1.00 0.00 70 LEU A CA 11
ATOM 19012 C C . LEU A 1 70 ? -0.433 -3.111 -1.188 1.00 0.00 70 LEU A C 11
ATOM 19013 O O . LEU A 1 70 ? -1.106 -3.536 -2.128 1.00 0.00 70 LEU A O 11
ATOM 19029 N N . ALA A 1 71 ? 0.874 -2.907 -1.279 1.00 0.00 71 ALA A N 11
ATOM 19030 C CA . ALA A 1 71 ? 1.576 -3.102 -2.532 1.00 0.00 71 ALA A CA 11
ATOM 19031 C C . ALA A 1 71 ? 1.505 -4.554 -3.008 1.00 0.00 71 ALA A C 11
ATOM 19032 O O . ALA A 1 71 ? 1.695 -4.812 -4.186 1.00 0.00 71 ALA A O 11
ATOM 19039 N N . ALA A 1 72 ? 1.235 -5.490 -2.097 1.00 0.00 72 ALA A N 11
ATOM 19040 C CA . ALA A 1 72 ? 1.097 -6.900 -2.453 1.00 0.00 72 ALA A CA 11
ATOM 19041 C C . ALA A 1 72 ? -0.282 -7.218 -3.044 1.00 0.00 72 ALA A C 11
ATOM 19042 O O . ALA A 1 72 ? -0.373 -7.959 -4.029 1.00 0.00 72 ALA A O 11
ATOM 19049 N N . TYR A 1 73 ? -1.355 -6.683 -2.445 1.00 0.00 73 TYR A N 11
ATOM 19050 C CA . TYR A 1 73 ? -2.698 -6.815 -3.053 1.00 0.00 73 TYR A CA 11
ATOM 19051 C C . TYR A 1 73 ? -2.602 -6.273 -4.454 1.00 0.00 73 TYR A C 11
ATOM 19052 O O . TYR A 1 73 ? -2.940 -6.921 -5.448 1.00 0.00 73 TYR A O 11
ATOM 19070 N N . HIS A 1 74 ? -2.100 -5.053 -4.489 1.00 0.00 74 HIS A N 11
ATOM 19071 C CA . HIS A 1 74 ? -1.916 -4.313 -5.700 1.00 0.00 74 HIS A CA 11
ATOM 19072 C C . HIS A 1 74 ? -0.952 -5.037 -6.654 1.00 0.00 74 HIS A C 11
ATOM 19073 O O . HIS A 1 74 ? -1.118 -4.970 -7.864 1.00 0.00 74 HIS A O 11
ATOM 19087 N N . ALA A 1 75 ? 0.056 -5.719 -6.099 1.00 0.00 75 ALA A N 11
ATOM 19088 C CA . ALA A 1 75 ? 1.076 -6.395 -6.909 1.00 0.00 75 ALA A CA 11
ATOM 19089 C C . ALA A 1 75 ? 0.448 -7.432 -7.824 1.00 0.00 75 ALA A C 11
ATOM 19090 O O . ALA A 1 75 ? 0.833 -7.570 -8.984 1.00 0.00 75 ALA A O 11
ATOM 19097 N N . LYS A 1 76 ? -0.535 -8.144 -7.291 1.00 0.00 76 LYS A N 11
ATOM 19098 C CA . LYS A 1 76 ? -1.200 -9.205 -8.042 1.00 0.00 76 LYS A CA 11
ATOM 19099 C C . LYS A 1 76 ? -2.087 -8.597 -9.117 1.00 0.00 76 LYS A C 11
ATOM 19100 O O . LYS A 1 76 ? -2.257 -9.159 -10.201 1.00 0.00 76 LYS A O 11
ATOM 19119 N N . HIS A 1 77 ? -2.631 -7.430 -8.808 1.00 0.00 77 HIS A N 11
ATOM 19120 C CA . HIS A 1 77 ? -3.527 -6.728 -9.716 1.00 0.00 77 HIS A CA 11
ATOM 19121 C C . HIS A 1 77 ? -2.757 -5.653 -10.489 1.00 0.00 77 HIS A C 11
ATOM 19122 O O . HIS A 1 77 ? -3.322 -4.646 -10.917 1.00 0.00 77 HIS A O 11
ATOM 19137 N N . CYS A 1 78 ? -1.461 -5.878 -10.662 1.00 0.00 78 CYS A N 11
ATOM 19138 C CA . CYS A 1 78 ? -0.600 -4.933 -11.358 1.00 0.00 78 CYS A CA 11
ATOM 19139 C C . CYS A 1 78 ? 0.093 -5.615 -12.528 1.00 0.00 78 CYS A C 11
ATOM 19140 O O . CYS A 1 78 ? 0.547 -6.752 -12.411 1.00 0.00 78 CYS A O 11
ATOM 19147 N N . GLN A 1 79 ? 0.162 -4.922 -13.653 1.00 0.00 79 GLN A N 11
ATOM 19148 C CA . GLN A 1 79 ? 0.797 -5.463 -14.842 1.00 0.00 79 GLN A CA 11
ATOM 19149 C C . GLN A 1 79 ? 2.134 -4.766 -15.114 1.00 0.00 79 GLN A C 11
ATOM 19150 O O . GLN A 1 79 ? 3.008 -5.317 -15.786 1.00 0.00 79 GLN A O 11
ATOM 19164 N N . GLU A 1 80 ? 2.286 -3.555 -14.584 1.00 0.00 80 GLU A N 11
ATOM 19165 C CA . GLU A 1 80 ? 3.503 -2.763 -14.793 1.00 0.00 80 GLU A CA 11
ATOM 19166 C C . GLU A 1 80 ? 4.741 -3.466 -14.250 1.00 0.00 80 GLU A C 11
ATOM 19167 O O . GLU A 1 80 ? 4.790 -3.857 -13.079 1.00 0.00 80 GLU A O 11
ATOM 19179 N N . ASN A 1 81 ? 5.739 -3.617 -15.110 1.00 0.00 81 ASN A N 11
ATOM 19180 C CA . ASN A 1 81 ? 7.026 -4.170 -14.709 1.00 0.00 81 ASN A CA 11
ATOM 19181 C C . ASN A 1 81 ? 7.920 -3.081 -14.122 1.00 0.00 81 ASN A C 11
ATOM 19182 O O . ASN A 1 81 ? 8.800 -3.358 -13.314 1.00 0.00 81 ASN A O 11
ATOM 19193 N N . LYS A 1 82 ? 7.690 -1.839 -14.525 1.00 0.00 82 LYS A N 11
ATOM 19194 C CA . LYS A 1 82 ? 8.399 -0.708 -13.945 1.00 0.00 82 LYS A CA 11
ATOM 19195 C C . LYS A 1 82 ? 7.432 0.174 -13.167 1.00 0.00 82 LYS A C 11
ATOM 19196 O O . LYS A 1 82 ? 7.320 1.378 -13.401 1.00 0.00 82 LYS A O 11
ATOM 19215 N N . CYS A 1 83 ? 6.724 -0.463 -12.251 1.00 0.00 83 CYS A N 11
ATOM 19216 C CA . CYS A 1 83 ? 5.733 0.191 -11.421 1.00 0.00 83 CYS A CA 11
ATOM 19217 C C . CYS A 1 83 ? 6.342 1.240 -10.492 1.00 0.00 83 CYS A C 11
ATOM 19218 O O . CYS A 1 83 ? 7.437 1.061 -9.954 1.00 0.00 83 CYS A O 11
ATOM 19225 N N . PRO A 1 84 ? 5.618 2.361 -10.312 1.00 0.00 84 PRO A N 11
ATOM 19226 C CA . PRO A 1 84 ? 5.985 3.414 -9.358 1.00 0.00 84 PRO A CA 11
ATOM 19227 C C . PRO A 1 84 ? 5.834 2.979 -7.899 1.00 0.00 84 PRO A C 11
ATOM 19228 O O . PRO A 1 84 ? 6.613 3.405 -7.047 1.00 0.00 84 PRO A O 11
ATOM 19239 N N . VAL A 1 85 ? 4.802 2.170 -7.608 1.00 0.00 85 VAL A N 11
ATOM 19240 C CA . VAL A 1 85 ? 4.569 1.672 -6.252 1.00 0.00 85 VAL A CA 11
ATOM 19241 C C . VAL A 1 85 ? 5.813 0.985 -5.695 1.00 0.00 85 VAL A C 11
ATOM 19242 O O . VAL A 1 85 ? 6.209 -0.079 -6.182 1.00 0.00 85 VAL A O 11
ATOM 19255 N N . PRO A 1 86 ? 6.439 1.596 -4.683 1.00 0.00 86 PRO A N 11
ATOM 19256 C CA . PRO A 1 86 ? 7.740 1.158 -4.163 1.00 0.00 86 PRO A CA 11
ATOM 19257 C C . PRO A 1 86 ? 7.799 -0.343 -3.902 1.00 0.00 86 PRO A C 11
ATOM 19258 O O . PRO A 1 86 ? 8.530 -1.093 -4.570 1.00 0.00 86 PRO A O 11
ATOM 19269 N N . PHE A 1 87 ? 6.990 -0.778 -2.956 1.00 0.00 87 PHE A N 11
ATOM 19270 C CA . PHE A 1 87 ? 6.999 -2.158 -2.522 1.00 0.00 87 PHE A CA 11
ATOM 19271 C C . PHE A 1 87 ? 6.405 -3.098 -3.553 1.00 0.00 87 PHE A C 11
ATOM 19272 O O . PHE A 1 87 ? 6.659 -4.288 -3.497 1.00 0.00 87 PHE A O 11
ATOM 19289 N N . CYS A 1 88 ? 5.653 -2.579 -4.519 1.00 0.00 88 CYS A N 11
ATOM 19290 C CA . CYS A 1 88 ? 5.044 -3.449 -5.511 1.00 0.00 88 CYS A CA 11
ATOM 19291 C C . CYS A 1 88 ? 6.121 -4.138 -6.297 1.00 0.00 88 CYS A C 11
ATOM 19292 O O . CYS A 1 88 ? 6.096 -5.343 -6.459 1.00 0.00 88 CYS A O 11
ATOM 19299 N N . LEU A 1 89 ? 7.080 -3.370 -6.768 1.00 0.00 89 LEU A N 11
ATOM 19300 C CA . LEU A 1 89 ? 8.122 -3.929 -7.591 1.00 0.00 89 LEU A CA 11
ATOM 19301 C C . LEU A 1 89 ? 9.053 -4.795 -6.751 1.00 0.00 89 LEU A C 11
ATOM 19302 O O . LEU A 1 89 ? 9.566 -5.803 -7.227 1.00 0.00 89 LEU A O 11
ATOM 19318 N N . ASN A 1 90 ? 9.231 -4.427 -5.489 1.00 0.00 90 ASN A N 11
ATOM 19319 C CA . ASN A 1 90 ? 10.068 -5.218 -4.589 1.00 0.00 90 ASN A CA 11
ATOM 19320 C C . ASN A 1 90 ? 9.382 -6.543 -4.263 1.00 0.00 90 ASN A C 11
ATOM 19321 O O . ASN A 1 90 ? 10.020 -7.595 -4.225 1.00 0.00 90 ASN A O 11
ATOM 19332 N N . ILE A 1 91 ? 8.076 -6.481 -4.048 1.00 0.00 91 ILE A N 11
ATOM 19333 C CA . ILE A 1 91 ? 7.278 -7.667 -3.765 1.00 0.00 91 ILE A CA 11
ATOM 19334 C C . ILE A 1 91 ? 7.041 -8.489 -5.025 1.00 0.00 91 ILE A C 11
ATOM 19335 O O . ILE A 1 91 ? 7.381 -9.659 -5.081 1.00 0.00 91 ILE A O 11
ATOM 19351 N N . LYS A 1 92 ? 6.451 -7.864 -6.032 1.00 0.00 92 LYS A N 11
ATOM 19352 C CA . LYS A 1 92 ? 6.067 -8.545 -7.259 1.00 0.00 92 LYS A CA 11
ATOM 19353 C C . LYS A 1 92 ? 7.269 -9.235 -7.912 1.00 0.00 92 LYS A C 11
ATOM 19354 O O . LYS A 1 92 ? 7.110 -10.201 -8.658 1.00 0.00 92 LYS A O 11
ATOM 19373 N N . GLN A 1 93 ? 8.472 -8.754 -7.611 1.00 0.00 93 GLN A N 11
ATOM 19374 C CA . GLN A 1 93 ? 9.685 -9.447 -8.025 1.00 0.00 93 GLN A CA 11
ATOM 19375 C C . GLN A 1 93 ? 10.062 -10.532 -7.009 1.00 0.00 93 GLN A C 11
ATOM 19376 O O . GLN A 1 93 ? 10.277 -11.687 -7.372 1.00 0.00 93 GLN A O 11
ATOM 19390 N N . LYS A 1 94 ? 10.130 -10.155 -5.733 1.00 0.00 94 LYS A N 11
ATOM 19391 C CA . LYS A 1 94 ? 10.658 -11.027 -4.697 1.00 0.00 94 LYS A CA 11
ATOM 19392 C C . LYS A 1 94 ? 9.652 -11.377 -3.608 1.00 0.00 94 LYS A C 11
ATOM 19393 O O . LYS A 1 94 ? 9.948 -11.285 -2.413 1.00 0.00 94 LYS A O 11
ATOM 19412 N N . GLY A 1 95 ? 8.487 -11.782 -4.021 1.00 0.00 95 GLY A N 11
ATOM 19413 C CA . GLY A 1 95 ? 7.523 -12.324 -3.077 1.00 0.00 95 GLY A CA 11
ATOM 19414 C C . GLY A 1 95 ? 6.097 -11.818 -3.263 1.00 0.00 95 GLY A C 11
ATOM 19415 O O . GLY A 1 95 ? 5.463 -11.415 -2.297 1.00 0.00 95 GLY A O 11
ATOM 19419 N N . SER A 1 96 ? 5.586 -11.851 -4.498 1.00 0.00 96 SER A N 11
ATOM 19420 C CA . SER A 1 96 ? 4.239 -11.376 -4.793 1.00 0.00 96 SER A CA 11
ATOM 19421 C C . SER A 1 96 ? 3.242 -12.491 -4.517 1.00 0.00 96 SER A C 11
ATOM 19422 O O . SER A 1 96 ? 2.124 -12.256 -4.054 1.00 0.00 96 SER A O 11
ATOM 19430 N N . GLU A 1 97 ? 3.663 -13.717 -4.806 1.00 0.00 97 GLU A N 11
ATOM 19431 C CA . GLU A 1 97 ? 2.828 -14.881 -4.592 1.00 0.00 97 GLU A CA 11
ATOM 19432 C C . GLU A 1 97 ? 2.743 -15.208 -3.110 1.00 0.00 97 GLU A C 11
ATOM 19433 O O . GLU A 1 97 ? 1.676 -15.532 -2.583 1.00 0.00 97 GLU A O 11
ATOM 19445 N N . PHE A 1 98 ? 3.904 -15.115 -2.476 1.00 0.00 98 PHE A N 11
ATOM 19446 C CA . PHE A 1 98 ? 4.071 -15.253 -1.029 1.00 0.00 98 PHE A CA 11
ATOM 19447 C C . PHE A 1 98 ? 4.121 -16.712 -0.546 1.00 0.00 98 PHE A C 11
ATOM 19448 O O . PHE A 1 98 ? 3.479 -17.042 0.449 1.00 0.00 98 PHE A O 11
ATOM 19465 N N . PRO A 1 99 ? 4.870 -17.621 -1.231 1.00 0.00 99 PRO A N 11
ATOM 19466 C CA . PRO A 1 99 ? 5.237 -18.924 -0.654 1.00 0.00 99 PRO A CA 11
ATOM 19467 C C . PRO A 1 99 ? 5.886 -18.786 0.725 1.00 0.00 99 PRO A C 11
ATOM 19468 O O . PRO A 1 99 ? 5.847 -19.709 1.542 1.00 0.00 99 PRO A O 11
ATOM 19479 N N . ALA A 1 100 ? 6.495 -17.631 0.963 1.00 0.00 100 ALA A N 11
ATOM 19480 C CA . ALA A 1 100 ? 7.161 -17.347 2.219 1.00 0.00 100 ALA A CA 11
ATOM 19481 C C . ALA A 1 100 ? 6.211 -16.647 3.182 1.00 0.00 100 ALA A C 11
ATOM 19482 O O . ALA A 1 100 ? 5.469 -15.746 2.790 1.00 0.00 100 ALA A O 11
ATOM 19489 N N . GLY A 1 101 ? 6.231 -17.075 4.433 1.00 0.00 101 GLY A N 11
ATOM 19490 C CA . GLY A 1 101 ? 5.416 -16.453 5.448 1.00 0.00 101 GLY A CA 11
ATOM 19491 C C . GLY A 1 101 ? 6.248 -15.989 6.622 1.00 0.00 101 GLY A C 11
ATOM 19492 O O . GLY A 1 101 ? 6.732 -14.857 6.641 1.00 0.00 101 GLY A O 11
ATOM 19496 N N . ASN A 1 102 ? 6.428 -16.866 7.597 1.00 0.00 102 ASN A N 11
ATOM 19497 C CA . ASN A 1 102 ? 7.252 -16.566 8.759 1.00 0.00 102 ASN A CA 11
ATOM 19498 C C . ASN A 1 102 ? 8.385 -17.573 8.865 1.00 0.00 102 ASN A C 11
ATOM 19499 O O . ASN A 1 102 ? 8.139 -18.694 9.357 1.00 0.00 102 ASN A O 11
ATOM 19511 N N . GLY B 2 1 ? 1.609 -17.898 2.176 1.00 0.00 201 GLY B N 11
ATOM 19512 C CA . GLY B 2 1 ? 1.757 -17.056 3.386 1.00 0.00 201 GLY B CA 11
ATOM 19513 C C . GLY B 2 1 ? 0.883 -15.821 3.322 1.00 0.00 201 GLY B C 11
ATOM 19514 O O . GLY B 2 1 ? 0.974 -15.034 2.378 1.00 0.00 201 GLY B O 11
ATOM 19520 N N . MET B 2 2 ? 0.024 -15.660 4.315 1.00 0.00 202 MET B N 11
ATOM 19521 C CA . MET B 2 2 ? -0.885 -14.526 4.367 1.00 0.00 202 MET B CA 11
ATOM 19522 C C . MET B 2 2 ? -0.205 -13.330 5.027 1.00 0.00 202 MET B C 11
ATOM 19523 O O . MET B 2 2 ? 0.625 -13.492 5.925 1.00 0.00 202 MET B O 11
ATOM 19537 N N . TYR B 2 3 ? -0.544 -12.136 4.564 1.00 0.00 203 TYR B N 11
ATOM 19538 C CA . TYR B 2 3 ? -0.035 -10.901 5.148 1.00 0.00 203 TYR B CA 11
ATOM 19539 C C . TYR B 2 3 ? -1.185 -10.083 5.748 1.00 0.00 203 TYR B C 11
ATOM 19540 O O . TYR B 2 3 ? -1.658 -9.120 5.153 1.00 0.00 203 TYR B O 11
ATOM 19558 N N . PRO B 2 4 ? -1.659 -10.472 6.943 1.00 0.00 204 PRO B N 11
ATOM 19559 C CA . PRO B 2 4 ? -2.798 -9.829 7.593 1.00 0.00 204 PRO B CA 11
ATOM 19560 C C . PRO B 2 4 ? -2.411 -8.540 8.310 1.00 0.00 204 PRO B C 11
ATOM 19561 O O . PRO B 2 4 ? -1.225 -8.208 8.413 1.00 0.00 204 PRO B O 11
ATOM 19572 N N . ASP B 2 5 ? -3.422 -7.838 8.819 1.00 0.00 205 ASP B N 11
ATOM 19573 C CA . ASP B 2 5 ? -3.233 -6.574 9.531 1.00 0.00 205 ASP B CA 11
ATOM 19574 C C . ASP B 2 5 ? -2.519 -5.544 8.659 1.00 0.00 205 ASP B C 11
ATOM 19575 O O . ASP B 2 5 ? -1.299 -5.419 8.708 1.00 0.00 205 ASP B O 11
ATOM 19584 N N . PRO B 2 6 ? -3.275 -4.824 7.819 1.00 0.00 206 PRO B N 11
ATOM 19585 C CA . PRO B 2 6 ? -2.770 -3.724 7.023 1.00 0.00 206 PRO B CA 11
ATOM 19586 C C . PRO B 2 6 ? -3.114 -2.382 7.661 1.00 0.00 206 PRO B C 11
ATOM 19587 O O . PRO B 2 6 ? -3.956 -1.632 7.168 1.00 0.00 206 PRO B O 11
ATOM 19598 N N . GLY B 2 7 ? -2.452 -2.100 8.761 1.00 0.00 207 GLY B N 11
ATOM 19599 C CA . GLY B 2 7 ? -2.736 -0.911 9.549 1.00 0.00 207 GLY B CA 11
ATOM 19600 C C . GLY B 2 7 ? -2.593 0.408 8.802 1.00 0.00 207 GLY B C 11
ATOM 19601 O O . GLY B 2 7 ? -3.012 1.444 9.310 1.00 0.00 207 GLY B O 11
ATOM 19605 N N . LEU B 2 8 ? -2.023 0.387 7.600 1.00 0.00 208 LEU B N 11
ATOM 19606 C CA . LEU B 2 8 ? -1.812 1.617 6.835 1.00 0.00 208 LEU B CA 11
ATOM 19607 C C . LEU B 2 8 ? -3.144 2.273 6.463 1.00 0.00 208 LEU B C 11
ATOM 19608 O O . LEU B 2 8 ? -3.249 3.497 6.440 1.00 0.00 208 LEU B O 11
ATOM 19624 N N . LEU B 2 9 ? -4.170 1.465 6.190 1.00 0.00 209 LEU B N 11
ATOM 19625 C CA . LEU B 2 9 ? -5.467 2.011 5.783 1.00 0.00 209 LEU B CA 11
ATOM 19626 C C . LEU B 2 9 ? -6.186 2.664 6.963 1.00 0.00 209 LEU B C 11
ATOM 19627 O O . LEU B 2 9 ? -7.018 3.551 6.777 1.00 0.00 209 LEU B O 11
ATOM 19643 N N . SER B 2 10 ? -5.863 2.225 8.175 1.00 0.00 210 SER B N 11
ATOM 19644 C CA . SER B 2 10 ? -6.376 2.872 9.377 1.00 0.00 210 SER B CA 11
ATOM 19645 C C . SER B 2 10 ? -5.379 3.916 9.887 1.00 0.00 210 SER B C 11
ATOM 19646 O O . SER B 2 10 ? -5.664 4.663 10.822 1.00 0.00 210 SER B O 11
ATOM 19654 N N . TYR B 2 11 ? -4.205 3.960 9.259 1.00 0.00 211 TYR B N 11
ATOM 19655 C CA . TYR B 2 11 ? -3.184 4.938 9.595 1.00 0.00 211 TYR B CA 11
ATOM 19656 C C . TYR B 2 11 ? -3.416 6.187 8.760 1.00 0.00 211 TYR B C 11
ATOM 19657 O O . TYR B 2 11 ? -3.045 7.296 9.143 1.00 0.00 211 TYR B O 11
ATOM 19675 N N . ILE B 2 12 ? -4.042 5.983 7.610 1.00 0.00 212 ILE B N 11
ATOM 19676 C CA . ILE B 2 12 ? -4.390 7.067 6.713 1.00 0.00 212 ILE B CA 11
ATOM 19677 C C . ILE B 2 12 ? -5.863 6.985 6.341 1.00 0.00 212 ILE B C 11
ATOM 19678 O O . ILE B 2 12 ? -6.230 6.441 5.298 1.00 0.00 212 ILE B O 11
ATOM 19694 N N . ASN B 2 13 ? -6.704 7.486 7.222 1.00 0.00 213 ASN B N 11
ATOM 19695 C CA . ASN B 2 13 ? -8.117 7.615 6.927 1.00 0.00 213 ASN B CA 11
ATOM 19696 C C . ASN B 2 13 ? -8.341 8.901 6.151 1.00 0.00 213 ASN B C 11
ATOM 19697 O O . ASN B 2 13 ? -7.610 9.876 6.342 1.00 0.00 213 ASN B O 11
ATOM 19708 N N . GLU B 2 14 ? -9.317 8.899 5.263 1.00 0.00 214 GLU B N 11
ATOM 19709 C CA . GLU B 2 14 ? -9.642 10.086 4.490 1.00 0.00 214 GLU B CA 11
ATOM 19710 C C . GLU B 2 14 ? -10.677 10.934 5.212 1.00 0.00 214 GLU B C 11
ATOM 19711 O O . GLU B 2 14 ? -11.881 10.769 5.012 1.00 0.00 214 GLU B O 11
ATOM 19723 N N . LEU B 2 15 ? -10.200 11.846 6.048 1.00 0.00 215 LEU B N 11
ATOM 19724 C CA . LEU B 2 15 ? -11.084 12.722 6.806 1.00 0.00 215 LEU B CA 11
ATOM 19725 C C . LEU B 2 15 ? -11.404 13.968 5.992 1.00 0.00 215 LEU B C 11
ATOM 19726 O O . LEU B 2 15 ? -11.011 15.080 6.353 1.00 0.00 215 LEU B O 11
ATOM 19742 N N . CYS B 2 16 ? -12.101 13.772 4.885 1.00 0.00 216 CYS B N 11
ATOM 19743 C CA . CYS B 2 16 ? -12.473 14.871 4.014 1.00 0.00 216 CYS B CA 11
ATOM 19744 C C . CYS B 2 16 ? -13.709 14.495 3.210 1.00 0.00 216 CYS B C 11
ATOM 19745 O O . CYS B 2 16 ? -13.573 13.754 2.214 1.00 0.00 216 CYS B O 11
ATOM 19757 N N . SER A 1 1 ? -29.800 -7.804 -8.429 1.00 0.00 1 SER A N 12
ATOM 19758 C CA . SER A 1 1 ? -29.449 -6.444 -7.970 1.00 0.00 1 SER A CA 12
ATOM 19759 C C . SER A 1 1 ? -30.573 -5.877 -7.108 1.00 0.00 1 SER A C 12
ATOM 19760 O O . SER A 1 1 ? -31.615 -5.459 -7.617 1.00 0.00 1 SER A O 12
ATOM 19770 N N . GLY A 1 2 ? -30.361 -5.883 -5.800 1.00 0.00 2 GLY A N 12
ATOM 19771 C CA . GLY A 1 2 ? -31.360 -5.379 -4.882 1.00 0.00 2 GLY A CA 12
ATOM 19772 C C . GLY A 1 2 ? -31.769 -6.429 -3.876 1.00 0.00 2 GLY A C 12
ATOM 19773 O O . GLY A 1 2 ? -31.401 -7.595 -4.008 1.00 0.00 2 GLY A O 12
ATOM 19777 N N . GLY A 1 3 ? -32.515 -6.020 -2.865 1.00 0.00 3 GLY A N 12
ATOM 19778 C CA . GLY A 1 3 ? -32.966 -6.955 -1.856 1.00 0.00 3 GLY A CA 12
ATOM 19779 C C . GLY A 1 3 ? -32.295 -6.718 -0.522 1.00 0.00 3 GLY A C 12
ATOM 19780 O O . GLY A 1 3 ? -32.959 -6.648 0.514 1.00 0.00 3 GLY A O 12
ATOM 19784 N N . ARG A 1 4 ? -30.980 -6.593 -0.541 1.00 0.00 4 ARG A N 12
ATOM 19785 C CA . ARG A 1 4 ? -30.224 -6.329 0.671 1.00 0.00 4 ARG A CA 12
ATOM 19786 C C . ARG A 1 4 ? -29.186 -5.246 0.407 1.00 0.00 4 ARG A C 12
ATOM 19787 O O . ARG A 1 4 ? -29.220 -4.183 1.033 1.00 0.00 4 ARG A O 12
ATOM 19808 N N . ALA A 1 5 ? -28.292 -5.518 -0.544 1.00 0.00 5 ALA A N 12
ATOM 19809 C CA . ALA A 1 5 ? -27.255 -4.571 -0.951 1.00 0.00 5 ALA A CA 12
ATOM 19810 C C . ALA A 1 5 ? -26.446 -4.070 0.244 1.00 0.00 5 ALA A C 12
ATOM 19811 O O . ALA A 1 5 ? -26.411 -2.870 0.528 1.00 0.00 5 ALA A O 12
ATOM 19818 N N . THR A 1 6 ? -25.808 -4.997 0.944 1.00 0.00 6 THR A N 12
ATOM 19819 C CA . THR A 1 6 ? -24.987 -4.659 2.097 1.00 0.00 6 THR A CA 12
ATOM 19820 C C . THR A 1 6 ? -23.625 -5.339 2.006 1.00 0.00 6 THR A C 12
ATOM 19821 O O . THR A 1 6 ? -23.535 -6.551 1.791 1.00 0.00 6 THR A O 12
ATOM 19832 N N . GLN A 1 7 ? -22.571 -4.552 2.160 1.00 0.00 7 GLN A N 12
ATOM 19833 C CA . GLN A 1 7 ? -21.209 -5.061 2.089 1.00 0.00 7 GLN A CA 12
ATOM 19834 C C . GLN A 1 7 ? -20.882 -5.899 3.316 1.00 0.00 7 GLN A C 12
ATOM 19835 O O . GLN A 1 7 ? -21.234 -5.539 4.442 1.00 0.00 7 GLN A O 12
ATOM 19849 N N . SER A 1 8 ? -20.225 -7.024 3.093 1.00 0.00 8 SER A N 12
ATOM 19850 C CA . SER A 1 8 ? -19.755 -7.860 4.181 1.00 0.00 8 SER A CA 12
ATOM 19851 C C . SER A 1 8 ? -18.481 -7.270 4.774 1.00 0.00 8 SER A C 12
ATOM 19852 O O . SER A 1 8 ? -17.751 -6.563 4.074 1.00 0.00 8 SER A O 12
ATOM 19860 N N . PRO A 1 9 ? -18.193 -7.524 6.059 1.00 0.00 9 PRO A N 12
ATOM 19861 C CA . PRO A 1 9 ? -17.031 -6.937 6.727 1.00 0.00 9 PRO A CA 12
ATOM 19862 C C . PRO A 1 9 ? -15.734 -7.186 5.966 1.00 0.00 9 PRO A C 12
ATOM 19863 O O . PRO A 1 9 ? -14.988 -6.246 5.677 1.00 0.00 9 PRO A O 12
ATOM 19874 N N . GLY A 1 10 ? -15.499 -8.444 5.604 1.00 0.00 10 GLY A N 12
ATOM 19875 C CA . GLY A 1 10 ? -14.299 -8.807 4.877 1.00 0.00 10 GLY A CA 12
ATOM 19876 C C . GLY A 1 10 ? -14.136 -8.015 3.600 1.00 0.00 10 GLY A C 12
ATOM 19877 O O . GLY A 1 10 ? -13.042 -7.552 3.273 1.00 0.00 10 GLY A O 12
ATOM 19881 N N . ASP A 1 11 ? -15.237 -7.834 2.897 1.00 0.00 11 ASP A N 12
ATOM 19882 C CA . ASP A 1 11 ? -15.223 -7.133 1.614 1.00 0.00 11 ASP A CA 12
ATOM 19883 C C . ASP A 1 11 ? -15.054 -5.632 1.811 1.00 0.00 11 ASP A C 12
ATOM 19884 O O . ASP A 1 11 ? -14.405 -4.960 1.011 1.00 0.00 11 ASP A O 12
ATOM 19893 N N . SER A 1 12 ? -15.608 -5.117 2.897 1.00 0.00 12 SER A N 12
ATOM 19894 C CA . SER A 1 12 ? -15.572 -3.693 3.175 1.00 0.00 12 SER A CA 12
ATOM 19895 C C . SER A 1 12 ? -14.174 -3.305 3.635 1.00 0.00 12 SER A C 12
ATOM 19896 O O . SER A 1 12 ? -13.664 -2.226 3.324 1.00 0.00 12 SER A O 12
ATOM 19904 N N . ARG A 1 13 ? -13.564 -4.215 4.369 1.00 0.00 13 ARG A N 12
ATOM 19905 C CA . ARG A 1 13 ? -12.202 -4.091 4.811 1.00 0.00 13 ARG A CA 12
ATOM 19906 C C . ARG A 1 13 ? -11.277 -4.158 3.600 1.00 0.00 13 ARG A C 12
ATOM 19907 O O . ARG A 1 13 ? -10.354 -3.359 3.461 1.00 0.00 13 ARG A O 12
ATOM 19928 N N . ARG A 1 14 ? -11.554 -5.107 2.716 1.00 0.00 14 ARG A N 12
ATOM 19929 C CA . ARG A 1 14 ? -10.813 -5.245 1.470 1.00 0.00 14 ARG A CA 12
ATOM 19930 C C . ARG A 1 14 ? -11.008 -4.007 0.590 1.00 0.00 14 ARG A C 12
ATOM 19931 O O . ARG A 1 14 ? -10.123 -3.634 -0.177 1.00 0.00 14 ARG A O 12
ATOM 19952 N N . LEU A 1 15 ? -12.159 -3.361 0.721 1.00 0.00 15 LEU A N 12
ATOM 19953 C CA . LEU A 1 15 ? -12.427 -2.135 -0.010 1.00 0.00 15 LEU A CA 12
ATOM 19954 C C . LEU A 1 15 ? -11.640 -0.979 0.598 1.00 0.00 15 LEU A C 12
ATOM 19955 O O . LEU A 1 15 ? -11.277 -0.035 -0.097 1.00 0.00 15 LEU A O 12
ATOM 19971 N N . SER A 1 16 ? -11.366 -1.069 1.899 1.00 0.00 16 SER A N 12
ATOM 19972 C CA . SER A 1 16 ? -10.502 -0.118 2.567 1.00 0.00 16 SER A CA 12
ATOM 19973 C C . SER A 1 16 ? -9.063 -0.372 2.136 1.00 0.00 16 SER A C 12
ATOM 19974 O O . SER A 1 16 ? -8.265 0.553 1.975 1.00 0.00 16 SER A O 12
ATOM 19982 N N . ILE A 1 17 ? -8.748 -1.645 1.930 1.00 0.00 17 ILE A N 12
ATOM 19983 C CA . ILE A 1 17 ? -7.469 -2.041 1.366 1.00 0.00 17 ILE A CA 12
ATOM 19984 C C . ILE A 1 17 ? -7.299 -1.446 -0.011 1.00 0.00 17 ILE A C 12
ATOM 19985 O O . ILE A 1 17 ? -6.297 -0.813 -0.292 1.00 0.00 17 ILE A O 12
ATOM 20001 N N . GLN A 1 18 ? -8.320 -1.594 -0.839 1.00 0.00 18 GLN A N 12
ATOM 20002 C CA . GLN A 1 18 ? -8.254 -1.146 -2.218 1.00 0.00 18 GLN A CA 12
ATOM 20003 C C . GLN A 1 18 ? -8.275 0.373 -2.225 1.00 0.00 18 GLN A C 12
ATOM 20004 O O . GLN A 1 18 ? -7.786 1.026 -3.150 1.00 0.00 18 GLN A O 12
ATOM 20018 N N . ARG A 1 19 ? -8.784 0.923 -1.132 1.00 0.00 19 ARG A N 12
ATOM 20019 C CA . ARG A 1 19 ? -8.781 2.352 -0.926 1.00 0.00 19 ARG A CA 12
ATOM 20020 C C . ARG A 1 19 ? -7.359 2.847 -0.674 1.00 0.00 19 ARG A C 12
ATOM 20021 O O . ARG A 1 19 ? -6.934 3.854 -1.242 1.00 0.00 19 ARG A O 12
ATOM 20042 N N . ALA A 1 20 ? -6.609 2.134 0.170 1.00 0.00 20 ALA A N 12
ATOM 20043 C CA . ALA A 1 20 ? -5.238 2.532 0.454 1.00 0.00 20 ALA A CA 12
ATOM 20044 C C . ALA A 1 20 ? -4.290 1.975 -0.600 1.00 0.00 20 ALA A C 12
ATOM 20045 O O . ALA A 1 20 ? -3.157 2.424 -0.747 1.00 0.00 20 ALA A O 12
ATOM 20052 N N . ILE A 1 21 ? -4.756 0.981 -1.322 1.00 0.00 21 ILE A N 12
ATOM 20053 C CA . ILE A 1 21 ? -4.071 0.516 -2.508 1.00 0.00 21 ILE A CA 12
ATOM 20054 C C . ILE A 1 21 ? -3.941 1.646 -3.498 1.00 0.00 21 ILE A C 12
ATOM 20055 O O . ILE A 1 21 ? -2.839 2.003 -3.916 1.00 0.00 21 ILE A O 12
ATOM 20071 N N . GLN A 1 22 ? -5.075 2.221 -3.850 1.00 0.00 22 GLN A N 12
ATOM 20072 C CA . GLN A 1 22 ? -5.083 3.344 -4.754 1.00 0.00 22 GLN A CA 12
ATOM 20073 C C . GLN A 1 22 ? -4.327 4.510 -4.136 1.00 0.00 22 GLN A C 12
ATOM 20074 O O . GLN A 1 22 ? -3.702 5.306 -4.840 1.00 0.00 22 GLN A O 12
ATOM 20088 N N . SER A 1 23 ? -4.378 4.589 -2.809 1.00 0.00 23 SER A N 12
ATOM 20089 C CA . SER A 1 23 ? -3.710 5.662 -2.079 1.00 0.00 23 SER A CA 12
ATOM 20090 C C . SER A 1 23 ? -2.194 5.551 -2.276 1.00 0.00 23 SER A C 12
ATOM 20091 O O . SER A 1 23 ? -1.502 6.554 -2.469 1.00 0.00 23 SER A O 12
ATOM 20099 N N . LEU A 1 24 ? -1.705 4.312 -2.267 1.00 0.00 24 LEU A N 12
ATOM 20100 C CA . LEU A 1 24 ? -0.288 4.018 -2.411 1.00 0.00 24 LEU A CA 12
ATOM 20101 C C . LEU A 1 24 ? 0.193 4.343 -3.814 1.00 0.00 24 LEU A C 12
ATOM 20102 O O . LEU A 1 24 ? 1.219 5.001 -3.995 1.00 0.00 24 LEU A O 12
ATOM 20118 N N . VAL A 1 25 ? -0.558 3.889 -4.805 1.00 0.00 25 VAL A N 12
ATOM 20119 C CA . VAL A 1 25 ? -0.193 4.109 -6.188 1.00 0.00 25 VAL A CA 12
ATOM 20120 C C . VAL A 1 25 ? -0.182 5.589 -6.508 1.00 0.00 25 VAL A C 12
ATOM 20121 O O . VAL A 1 25 ? 0.737 6.084 -7.156 1.00 0.00 25 VAL A O 12
ATOM 20134 N N . HIS A 1 26 ? -1.211 6.291 -6.044 1.00 0.00 26 HIS A N 12
ATOM 20135 C CA . HIS A 1 26 ? -1.312 7.720 -6.269 1.00 0.00 26 HIS A CA 12
ATOM 20136 C C . HIS A 1 26 ? -0.061 8.419 -5.767 1.00 0.00 26 HIS A C 12
ATOM 20137 O O . HIS A 1 26 ? 0.514 9.236 -6.466 1.00 0.00 26 HIS A O 12
ATOM 20151 N N . ALA A 1 27 ? 0.360 8.088 -4.560 1.00 0.00 27 ALA A N 12
ATOM 20152 C CA . ALA A 1 27 ? 1.546 8.716 -3.984 1.00 0.00 27 ALA A CA 12
ATOM 20153 C C . ALA A 1 27 ? 2.790 8.317 -4.757 1.00 0.00 27 ALA A C 12
ATOM 20154 O O . ALA A 1 27 ? 3.736 9.096 -4.886 1.00 0.00 27 ALA A O 12
ATOM 20161 N N . ALA A 1 28 ? 2.779 7.101 -5.272 1.00 0.00 28 ALA A N 12
ATOM 20162 C CA . ALA A 1 28 ? 3.912 6.570 -5.993 1.00 0.00 28 ALA A CA 12
ATOM 20163 C C . ALA A 1 28 ? 4.074 7.232 -7.360 1.00 0.00 28 ALA A C 12
ATOM 20164 O O . ALA A 1 28 ? 5.191 7.352 -7.866 1.00 0.00 28 ALA A O 12
ATOM 20171 N N . GLN A 1 29 ? 2.970 7.679 -7.956 1.00 0.00 29 GLN A N 12
ATOM 20172 C CA . GLN A 1 29 ? 3.030 8.234 -9.302 1.00 0.00 29 GLN A CA 12
ATOM 20173 C C . GLN A 1 29 ? 2.501 9.665 -9.379 1.00 0.00 29 GLN A C 12
ATOM 20174 O O . GLN A 1 29 ? 2.346 10.196 -10.478 1.00 0.00 29 GLN A O 12
ATOM 20188 N N . CYS A 1 30 ? 2.223 10.295 -8.238 1.00 0.00 30 CYS A N 12
ATOM 20189 C CA . CYS A 1 30 ? 1.643 11.630 -8.264 1.00 0.00 30 CYS A CA 12
ATOM 20190 C C . CYS A 1 30 ? 2.597 12.617 -8.925 1.00 0.00 30 CYS A C 12
ATOM 20191 O O . CYS A 1 30 ? 3.655 12.949 -8.382 1.00 0.00 30 CYS A O 12
ATOM 20198 N N . ARG A 1 31 ? 2.218 13.069 -10.106 1.00 0.00 31 ARG A N 12
ATOM 20199 C CA . ARG A 1 31 ? 3.050 14.006 -10.871 1.00 0.00 31 ARG A CA 12
ATOM 20200 C C . ARG A 1 31 ? 2.680 15.458 -10.538 1.00 0.00 31 ARG A C 12
ATOM 20201 O O . ARG A 1 31 ? 3.509 16.360 -10.653 1.00 0.00 31 ARG A O 12
ATOM 20222 N N . ASN A 1 32 ? 1.444 15.675 -10.102 1.00 0.00 32 ASN A N 12
ATOM 20223 C CA . ASN A 1 32 ? 0.976 17.009 -9.748 1.00 0.00 32 ASN A CA 12
ATOM 20224 C C . ASN A 1 32 ? 1.540 17.414 -8.391 1.00 0.00 32 ASN A C 12
ATOM 20225 O O . ASN A 1 32 ? 1.040 16.999 -7.350 1.00 0.00 32 ASN A O 12
ATOM 20236 N N . ALA A 1 33 ? 2.579 18.237 -8.412 1.00 0.00 33 ALA A N 12
ATOM 20237 C CA . ALA A 1 33 ? 3.250 18.667 -7.190 1.00 0.00 33 ALA A CA 12
ATOM 20238 C C . ALA A 1 33 ? 2.373 19.609 -6.374 1.00 0.00 33 ALA A C 12
ATOM 20239 O O . ALA A 1 33 ? 2.617 19.835 -5.188 1.00 0.00 33 ALA A O 12
ATOM 20246 N N . ASN A 1 34 ? 1.351 20.155 -7.017 1.00 0.00 34 ASN A N 12
ATOM 20247 C CA . ASN A 1 34 ? 0.450 21.094 -6.371 1.00 0.00 34 ASN A CA 12
ATOM 20248 C C . ASN A 1 34 ? -0.739 20.364 -5.757 1.00 0.00 34 ASN A C 12
ATOM 20249 O O . ASN A 1 34 ? -1.619 20.981 -5.155 1.00 0.00 34 ASN A O 12
ATOM 20260 N N . CYS A 1 35 ? -0.750 19.047 -5.914 1.00 0.00 35 CYS A N 12
ATOM 20261 C CA . CYS A 1 35 ? -1.772 18.206 -5.329 1.00 0.00 35 CYS A CA 12
ATOM 20262 C C . CYS A 1 35 ? -1.601 18.134 -3.812 1.00 0.00 35 CYS A C 12
ATOM 20263 O O . CYS A 1 35 ? -0.629 17.564 -3.307 1.00 0.00 35 CYS A O 12
ATOM 20270 N N . SER A 1 36 ? -2.542 18.723 -3.094 1.00 0.00 36 SER A N 12
ATOM 20271 C CA . SER A 1 36 ? -2.486 18.775 -1.641 1.00 0.00 36 SER A CA 12
ATOM 20272 C C . SER A 1 36 ? -3.473 17.794 -1.018 1.00 0.00 36 SER A C 12
ATOM 20273 O O . SER A 1 36 ? -3.881 17.958 0.134 1.00 0.00 36 SER A O 12
ATOM 20281 N N . LEU A 1 37 ? -3.841 16.772 -1.786 1.00 0.00 37 LEU A N 12
ATOM 20282 C CA . LEU A 1 37 ? -4.793 15.773 -1.336 1.00 0.00 37 LEU A CA 12
ATOM 20283 C C . LEU A 1 37 ? -4.261 15.075 -0.081 1.00 0.00 37 LEU A C 12
ATOM 20284 O O . LEU A 1 37 ? -3.139 14.571 -0.089 1.00 0.00 37 LEU A O 12
ATOM 20300 N N . PRO A 1 38 ? -5.042 15.065 1.013 1.00 0.00 38 PRO A N 12
ATOM 20301 C CA . PRO A 1 38 ? -4.560 14.639 2.336 1.00 0.00 38 PRO A CA 12
ATOM 20302 C C . PRO A 1 38 ? -3.867 13.279 2.316 1.00 0.00 38 PRO A C 12
ATOM 20303 O O . PRO A 1 38 ? -2.739 13.136 2.808 1.00 0.00 38 PRO A O 12
ATOM 20314 N N . SER A 1 39 ? -4.525 12.298 1.709 1.00 0.00 39 SER A N 12
ATOM 20315 C CA . SER A 1 39 ? -4.010 10.937 1.659 1.00 0.00 39 SER A CA 12
ATOM 20316 C C . SER A 1 39 ? -2.726 10.869 0.850 1.00 0.00 39 SER A C 12
ATOM 20317 O O . SER A 1 39 ? -1.878 10.019 1.091 1.00 0.00 39 SER A O 12
ATOM 20325 N N . CYS A 1 40 ? -2.585 11.789 -0.090 1.00 0.00 40 CYS A N 12
ATOM 20326 C CA . CYS A 1 40 ? -1.436 11.814 -0.973 1.00 0.00 40 CYS A CA 12
ATOM 20327 C C . CYS A 1 40 ? -0.181 12.159 -0.201 1.00 0.00 40 CYS A C 12
ATOM 20328 O O . CYS A 1 40 ? 0.822 11.451 -0.269 1.00 0.00 40 CYS A O 12
ATOM 20335 N N . GLN A 1 41 ? -0.253 13.250 0.540 1.00 0.00 41 GLN A N 12
ATOM 20336 C CA . GLN A 1 41 ? 0.870 13.724 1.308 1.00 0.00 41 GLN A CA 12
ATOM 20337 C C . GLN A 1 41 ? 1.256 12.693 2.365 1.00 0.00 41 GLN A C 12
ATOM 20338 O O . GLN A 1 41 ? 2.437 12.498 2.664 1.00 0.00 41 GLN A O 12
ATOM 20352 N N . LYS A 1 42 ? 0.254 11.997 2.888 1.00 0.00 42 LYS A N 12
ATOM 20353 C CA . LYS A 1 42 ? 0.482 11.002 3.924 1.00 0.00 42 LYS A CA 12
ATOM 20354 C C . LYS A 1 42 ? 1.035 9.723 3.317 1.00 0.00 42 LYS A C 12
ATOM 20355 O O . LYS A 1 42 ? 1.935 9.100 3.877 1.00 0.00 42 LYS A O 12
ATOM 20374 N N . MET A 1 43 ? 0.499 9.337 2.166 1.00 0.00 43 MET A N 12
ATOM 20375 C CA . MET A 1 43 ? 1.002 8.175 1.450 1.00 0.00 43 MET A CA 12
ATOM 20376 C C . MET A 1 43 ? 2.410 8.421 0.950 1.00 0.00 43 MET A C 12
ATOM 20377 O O . MET A 1 43 ? 3.240 7.526 0.925 1.00 0.00 43 MET A O 12
ATOM 20391 N N . LYS A 1 44 ? 2.695 9.644 0.557 1.00 0.00 44 LYS A N 12
ATOM 20392 C CA . LYS A 1 44 ? 4.034 9.959 0.113 1.00 0.00 44 LYS A CA 12
ATOM 20393 C C . LYS A 1 44 ? 4.989 9.924 1.300 1.00 0.00 44 LYS A C 12
ATOM 20394 O O . LYS A 1 44 ? 6.183 9.690 1.143 1.00 0.00 44 LYS A O 12
ATOM 20413 N N . ARG A 1 45 ? 4.443 10.129 2.496 1.00 0.00 45 ARG A N 12
ATOM 20414 C CA . ARG A 1 45 ? 5.222 10.006 3.721 1.00 0.00 45 ARG A CA 12
ATOM 20415 C C . ARG A 1 45 ? 5.510 8.539 4.014 1.00 0.00 45 ARG A C 12
ATOM 20416 O O . ARG A 1 45 ? 6.664 8.163 4.227 1.00 0.00 45 ARG A O 12
ATOM 20437 N N . VAL A 1 46 ? 4.463 7.707 4.013 1.00 0.00 46 VAL A N 12
ATOM 20438 C CA . VAL A 1 46 ? 4.644 6.277 4.235 1.00 0.00 46 VAL A CA 12
ATOM 20439 C C . VAL A 1 46 ? 5.646 5.708 3.221 1.00 0.00 46 VAL A C 12
ATOM 20440 O O . VAL A 1 46 ? 6.601 5.016 3.597 1.00 0.00 46 VAL A O 12
ATOM 20453 N N . VAL A 1 47 ? 5.472 6.078 1.946 1.00 0.00 47 VAL A N 12
ATOM 20454 C CA . VAL A 1 47 ? 6.325 5.590 0.866 1.00 0.00 47 VAL A CA 12
ATOM 20455 C C . VAL A 1 47 ? 7.772 6.009 1.072 1.00 0.00 47 VAL A C 12
ATOM 20456 O O . VAL A 1 47 ? 8.665 5.165 1.183 1.00 0.00 47 VAL A O 12
ATOM 20469 N N . GLN A 1 48 ? 7.995 7.320 1.126 1.00 0.00 48 GLN A N 12
ATOM 20470 C CA . GLN A 1 48 ? 9.345 7.865 1.168 1.00 0.00 48 GLN A CA 12
ATOM 20471 C C . GLN A 1 48 ? 10.072 7.449 2.441 1.00 0.00 48 GLN A C 12
ATOM 20472 O O . GLN A 1 48 ? 11.292 7.579 2.537 1.00 0.00 48 GLN A O 12
ATOM 20486 N N . HIS A 1 49 ? 9.329 6.928 3.410 1.00 0.00 49 HIS A N 12
ATOM 20487 C CA . HIS A 1 49 ? 9.933 6.447 4.633 1.00 0.00 49 HIS A CA 12
ATOM 20488 C C . HIS A 1 49 ? 10.550 5.076 4.393 1.00 0.00 49 HIS A C 12
ATOM 20489 O O . HIS A 1 49 ? 11.630 4.780 4.896 1.00 0.00 49 HIS A O 12
ATOM 20503 N N . THR A 1 50 ? 9.850 4.240 3.631 1.00 0.00 50 THR A N 12
ATOM 20504 C CA . THR A 1 50 ? 10.353 2.909 3.294 1.00 0.00 50 THR A CA 12
ATOM 20505 C C . THR A 1 50 ? 11.720 3.009 2.618 1.00 0.00 50 THR A C 12
ATOM 20506 O O . THR A 1 50 ? 12.579 2.143 2.777 1.00 0.00 50 THR A O 12
ATOM 20517 N N . LYS A 1 51 ? 11.893 4.095 1.880 1.00 0.00 51 LYS A N 12
ATOM 20518 C CA . LYS A 1 51 ? 13.141 4.407 1.189 1.00 0.00 51 LYS A CA 12
ATOM 20519 C C . LYS A 1 51 ? 14.312 4.495 2.164 1.00 0.00 51 LYS A C 12
ATOM 20520 O O . LYS A 1 51 ? 15.416 4.043 1.858 1.00 0.00 51 LYS A O 12
ATOM 20539 N N . GLY A 1 52 ? 14.069 5.079 3.328 1.00 0.00 52 GLY A N 12
ATOM 20540 C CA . GLY A 1 52 ? 15.136 5.261 4.299 1.00 0.00 52 GLY A CA 12
ATOM 20541 C C . GLY A 1 52 ? 15.033 4.328 5.492 1.00 0.00 52 GLY A C 12
ATOM 20542 O O . GLY A 1 52 ? 15.591 4.609 6.555 1.00 0.00 52 GLY A O 12
ATOM 20546 N N . CYS A 1 53 ? 14.317 3.224 5.331 1.00 0.00 53 CYS A N 12
ATOM 20547 C CA . CYS A 1 53 ? 14.143 2.269 6.413 1.00 0.00 53 CYS A CA 12
ATOM 20548 C C . CYS A 1 53 ? 14.992 1.021 6.185 1.00 0.00 53 CYS A C 12
ATOM 20549 O O . CYS A 1 53 ? 15.318 0.681 5.049 1.00 0.00 53 CYS A O 12
ATOM 20556 N N . LYS A 1 54 ? 15.339 0.338 7.269 1.00 0.00 54 LYS A N 12
ATOM 20557 C CA . LYS A 1 54 ? 16.172 -0.859 7.191 1.00 0.00 54 LYS A CA 12
ATOM 20558 C C . LYS A 1 54 ? 15.482 -2.045 7.862 1.00 0.00 54 LYS A C 12
ATOM 20559 O O . LYS A 1 54 ? 15.721 -3.199 7.514 1.00 0.00 54 LYS A O 12
ATOM 20578 N N . ARG A 1 55 ? 14.610 -1.745 8.815 1.00 0.00 55 ARG A N 12
ATOM 20579 C CA . ARG A 1 55 ? 13.824 -2.765 9.509 1.00 0.00 55 ARG A CA 12
ATOM 20580 C C . ARG A 1 55 ? 12.553 -3.090 8.734 1.00 0.00 55 ARG A C 12
ATOM 20581 O O . ARG A 1 55 ? 11.638 -3.724 9.264 1.00 0.00 55 ARG A O 12
ATOM 20602 N N . LYS A 1 56 ? 12.514 -2.623 7.492 1.00 0.00 56 LYS A N 12
ATOM 20603 C CA . LYS A 1 56 ? 11.346 -2.720 6.626 1.00 0.00 56 LYS A CA 12
ATOM 20604 C C . LYS A 1 56 ? 10.613 -4.065 6.704 1.00 0.00 56 LYS A C 12
ATOM 20605 O O . LYS A 1 56 ? 9.515 -4.147 7.251 1.00 0.00 56 LYS A O 12
ATOM 20624 N N . THR A 1 57 ? 11.227 -5.106 6.173 1.00 0.00 57 THR A N 12
ATOM 20625 C CA . THR A 1 57 ? 10.514 -6.349 5.915 1.00 0.00 57 THR A CA 12
ATOM 20626 C C . THR A 1 57 ? 10.850 -7.480 6.885 1.00 0.00 57 THR A C 12
ATOM 20627 O O . THR A 1 57 ? 10.174 -8.508 6.888 1.00 0.00 57 THR A O 12
ATOM 20638 N N . ASN A 1 58 ? 11.870 -7.300 7.714 1.00 0.00 58 ASN A N 12
ATOM 20639 C CA . ASN A 1 58 ? 12.262 -8.340 8.672 1.00 0.00 58 ASN A CA 12
ATOM 20640 C C . ASN A 1 58 ? 11.297 -8.425 9.859 1.00 0.00 58 ASN A C 12
ATOM 20641 O O . ASN A 1 58 ? 11.686 -8.835 10.953 1.00 0.00 58 ASN A O 12
ATOM 20652 N N . GLY A 1 59 ? 10.038 -8.066 9.631 1.00 0.00 59 GLY A N 12
ATOM 20653 C CA . GLY A 1 59 ? 9.048 -8.088 10.692 1.00 0.00 59 GLY A CA 12
ATOM 20654 C C . GLY A 1 59 ? 9.387 -7.127 11.809 1.00 0.00 59 GLY A C 12
ATOM 20655 O O . GLY A 1 59 ? 9.176 -7.426 12.984 1.00 0.00 59 GLY A O 12
ATOM 20659 N N . GLY A 1 60 ? 9.906 -5.969 11.441 1.00 0.00 60 GLY A N 12
ATOM 20660 C CA . GLY A 1 60 ? 10.335 -5.006 12.430 1.00 0.00 60 GLY A CA 12
ATOM 20661 C C . GLY A 1 60 ? 9.523 -3.736 12.371 1.00 0.00 60 GLY A C 12
ATOM 20662 O O . GLY A 1 60 ? 8.891 -3.351 13.353 1.00 0.00 60 GLY A O 12
ATOM 20666 N N . CYS A 1 61 ? 9.522 -3.088 11.217 1.00 0.00 61 CYS A N 12
ATOM 20667 C CA . CYS A 1 61 ? 8.824 -1.826 11.069 1.00 0.00 61 CYS A CA 12
ATOM 20668 C C . CYS A 1 61 ? 7.352 -2.036 10.727 1.00 0.00 61 CYS A C 12
ATOM 20669 O O . CYS A 1 61 ? 7.019 -2.846 9.871 1.00 0.00 61 CYS A O 12
ATOM 20676 N N . PRO A 1 62 ? 6.457 -1.286 11.399 1.00 0.00 62 PRO A N 12
ATOM 20677 C CA . PRO A 1 62 ? 5.016 -1.340 11.140 1.00 0.00 62 PRO A CA 12
ATOM 20678 C C . PRO A 1 62 ? 4.627 -0.712 9.799 1.00 0.00 62 PRO A C 12
ATOM 20679 O O . PRO A 1 62 ? 3.955 -1.345 8.993 1.00 0.00 62 PRO A O 12
ATOM 20690 N N . ILE A 1 63 ? 5.067 0.527 9.559 1.00 0.00 63 ILE A N 12
ATOM 20691 C CA . ILE A 1 63 ? 4.733 1.241 8.324 1.00 0.00 63 ILE A CA 12
ATOM 20692 C C . ILE A 1 63 ? 5.093 0.426 7.090 1.00 0.00 63 ILE A C 12
ATOM 20693 O O . ILE A 1 63 ? 4.256 0.186 6.222 1.00 0.00 63 ILE A O 12
ATOM 20709 N N . CYS A 1 64 ? 6.336 -0.009 7.033 1.00 0.00 64 CYS A N 12
ATOM 20710 C CA . CYS A 1 64 ? 6.838 -0.717 5.872 1.00 0.00 64 CYS A CA 12
ATOM 20711 C C . CYS A 1 64 ? 6.218 -2.101 5.763 1.00 0.00 64 CYS A C 12
ATOM 20712 O O . CYS A 1 64 ? 6.097 -2.648 4.674 1.00 0.00 64 CYS A O 12
ATOM 20719 N N . LYS A 1 65 ? 5.797 -2.641 6.891 1.00 0.00 65 LYS A N 12
ATOM 20720 C CA . LYS A 1 65 ? 5.133 -3.934 6.911 1.00 0.00 65 LYS A CA 12
ATOM 20721 C C . LYS A 1 65 ? 3.779 -3.823 6.244 1.00 0.00 65 LYS A C 12
ATOM 20722 O O . LYS A 1 65 ? 3.404 -4.635 5.397 1.00 0.00 65 LYS A O 12
ATOM 20741 N N . GLN A 1 66 ? 3.051 -2.795 6.631 1.00 0.00 66 GLN A N 12
ATOM 20742 C CA . GLN A 1 66 ? 1.710 -2.593 6.110 1.00 0.00 66 GLN A CA 12
ATOM 20743 C C . GLN A 1 66 ? 1.764 -2.090 4.673 1.00 0.00 66 GLN A C 12
ATOM 20744 O O . GLN A 1 66 ? 0.889 -2.405 3.871 1.00 0.00 66 GLN A O 12
ATOM 20758 N N . LEU A 1 67 ? 2.794 -1.312 4.347 1.00 0.00 67 LEU A N 12
ATOM 20759 C CA . LEU A 1 67 ? 3.006 -0.887 2.968 1.00 0.00 67 LEU A CA 12
ATOM 20760 C C . LEU A 1 67 ? 3.323 -2.086 2.083 1.00 0.00 67 LEU A C 12
ATOM 20761 O O . LEU A 1 67 ? 3.015 -2.078 0.888 1.00 0.00 67 LEU A O 12
ATOM 20777 N N . ILE A 1 68 ? 3.939 -3.116 2.668 1.00 0.00 68 ILE A N 12
ATOM 20778 C CA . ILE A 1 68 ? 4.125 -4.373 1.987 1.00 0.00 68 ILE A CA 12
ATOM 20779 C C . ILE A 1 68 ? 2.760 -4.929 1.600 1.00 0.00 68 ILE A C 12
ATOM 20780 O O . ILE A 1 68 ? 2.533 -5.316 0.457 1.00 0.00 68 ILE A O 12
ATOM 20796 N N . ALA A 1 69 ? 1.844 -4.929 2.564 1.00 0.00 69 ALA A N 12
ATOM 20797 C CA . ALA A 1 69 ? 0.531 -5.505 2.360 1.00 0.00 69 ALA A CA 12
ATOM 20798 C C . ALA A 1 69 ? -0.174 -4.852 1.177 1.00 0.00 69 ALA A C 12
ATOM 20799 O O . ALA A 1 69 ? -0.481 -5.523 0.196 1.00 0.00 69 ALA A O 12
ATOM 20806 N N . LEU A 1 70 ? -0.389 -3.540 1.259 1.00 0.00 70 LEU A N 12
ATOM 20807 C CA . LEU A 1 70 ? -1.107 -2.809 0.215 1.00 0.00 70 LEU A CA 12
ATOM 20808 C C . LEU A 1 70 ? -0.509 -3.044 -1.166 1.00 0.00 70 LEU A C 12
ATOM 20809 O O . LEU A 1 70 ? -1.234 -3.332 -2.122 1.00 0.00 70 LEU A O 12
ATOM 20825 N N . ALA A 1 71 ? 0.810 -2.927 -1.275 1.00 0.00 71 ALA A N 12
ATOM 20826 C CA . ALA A 1 71 ? 1.472 -3.097 -2.550 1.00 0.00 71 ALA A CA 12
ATOM 20827 C C . ALA A 1 71 ? 1.406 -4.544 -3.032 1.00 0.00 71 ALA A C 12
ATOM 20828 O O . ALA A 1 71 ? 1.639 -4.803 -4.203 1.00 0.00 71 ALA A O 12
ATOM 20835 N N . ALA A 1 72 ? 1.086 -5.477 -2.134 1.00 0.00 72 ALA A N 12
ATOM 20836 C CA . ALA A 1 72 ? 1.006 -6.892 -2.486 1.00 0.00 72 ALA A CA 12
ATOM 20837 C C . ALA A 1 72 ? -0.317 -7.248 -3.170 1.00 0.00 72 ALA A C 12
ATOM 20838 O O . ALA A 1 72 ? -0.316 -7.963 -4.178 1.00 0.00 72 ALA A O 12
ATOM 20845 N N . TYR A 1 73 ? -1.443 -6.766 -2.631 1.00 0.00 73 TYR A N 12
ATOM 20846 C CA . TYR A 1 73 ? -2.745 -6.959 -3.307 1.00 0.00 73 TYR A CA 12
ATOM 20847 C C . TYR A 1 73 ? -2.622 -6.372 -4.696 1.00 0.00 73 TYR A C 12
ATOM 20848 O O . TYR A 1 73 ? -2.943 -6.983 -5.718 1.00 0.00 73 TYR A O 12
ATOM 20866 N N . HIS A 1 74 ? -2.133 -5.153 -4.691 1.00 0.00 74 HIS A N 12
ATOM 20867 C CA . HIS A 1 74 ? -1.883 -4.403 -5.886 1.00 0.00 74 HIS A CA 12
ATOM 20868 C C . HIS A 1 74 ? -0.851 -5.105 -6.780 1.00 0.00 74 HIS A C 12
ATOM 20869 O O . HIS A 1 74 ? -0.920 -5.002 -7.995 1.00 0.00 74 HIS A O 12
ATOM 20883 N N . ALA A 1 75 ? 0.092 -5.823 -6.171 1.00 0.00 75 ALA A N 12
ATOM 20884 C CA . ALA A 1 75 ? 1.201 -6.434 -6.909 1.00 0.00 75 ALA A CA 12
ATOM 20885 C C . ALA A 1 75 ? 0.717 -7.470 -7.907 1.00 0.00 75 ALA A C 12
ATOM 20886 O O . ALA A 1 75 ? 1.015 -7.374 -9.099 1.00 0.00 75 ALA A O 12
ATOM 20893 N N . LYS A 1 76 ? -0.024 -8.468 -7.432 1.00 0.00 76 LYS A N 12
ATOM 20894 C CA . LYS A 1 76 ? -0.460 -9.541 -8.309 1.00 0.00 76 LYS A CA 12
ATOM 20895 C C . LYS A 1 76 ? -1.639 -9.078 -9.166 1.00 0.00 76 LYS A C 12
ATOM 20896 O O . LYS A 1 76 ? -2.108 -9.802 -10.042 1.00 0.00 76 LYS A O 12
ATOM 20915 N N . HIS A 1 77 ? -2.114 -7.863 -8.902 1.00 0.00 77 HIS A N 12
ATOM 20916 C CA . HIS A 1 77 ? -3.080 -7.210 -9.774 1.00 0.00 77 HIS A CA 12
ATOM 20917 C C . HIS A 1 77 ? -2.433 -6.047 -10.533 1.00 0.00 77 HIS A C 12
ATOM 20918 O O . HIS A 1 77 ? -3.102 -5.073 -10.873 1.00 0.00 77 HIS A O 12
ATOM 20933 N N . CYS A 1 78 ? -1.132 -6.156 -10.806 1.00 0.00 78 CYS A N 12
ATOM 20934 C CA . CYS A 1 78 ? -0.398 -5.090 -11.484 1.00 0.00 78 CYS A CA 12
ATOM 20935 C C . CYS A 1 78 ? 0.475 -5.662 -12.592 1.00 0.00 78 CYS A C 12
ATOM 20936 O O . CYS A 1 78 ? 1.321 -6.521 -12.345 1.00 0.00 78 CYS A O 12
ATOM 20943 N N . GLN A 1 79 ? 0.276 -5.174 -13.806 1.00 0.00 79 GLN A N 12
ATOM 20944 C CA . GLN A 1 79 ? 1.024 -5.657 -14.958 1.00 0.00 79 GLN A CA 12
ATOM 20945 C C . GLN A 1 79 ? 2.336 -4.890 -15.124 1.00 0.00 79 GLN A C 12
ATOM 20946 O O . GLN A 1 79 ? 3.316 -5.422 -15.647 1.00 0.00 79 GLN A O 12
ATOM 20960 N N . GLU A 1 80 ? 2.343 -3.638 -14.684 1.00 0.00 80 GLU A N 12
ATOM 20961 C CA . GLU A 1 80 ? 3.519 -2.776 -14.810 1.00 0.00 80 GLU A CA 12
ATOM 20962 C C . GLU A 1 80 ? 4.695 -3.338 -14.018 1.00 0.00 80 GLU A C 12
ATOM 20963 O O . GLU A 1 80 ? 4.622 -3.488 -12.794 1.00 0.00 80 GLU A O 12
ATOM 20975 N N . ASN A 1 81 ? 5.778 -3.645 -14.721 1.00 0.00 81 ASN A N 12
ATOM 20976 C CA . ASN A 1 81 ? 7.001 -4.114 -14.082 1.00 0.00 81 ASN A CA 12
ATOM 20977 C C . ASN A 1 81 ? 7.871 -2.936 -13.671 1.00 0.00 81 ASN A C 12
ATOM 20978 O O . ASN A 1 81 ? 8.721 -3.060 -12.792 1.00 0.00 81 ASN A O 12
ATOM 20989 N N . LYS A 1 82 ? 7.650 -1.791 -14.310 1.00 0.00 82 LYS A N 12
ATOM 20990 C CA . LYS A 1 82 ? 8.316 -0.557 -13.925 1.00 0.00 82 LYS A CA 12
ATOM 20991 C C . LYS A 1 82 ? 7.312 0.367 -13.251 1.00 0.00 82 LYS A C 12
ATOM 20992 O O . LYS A 1 82 ? 7.255 1.570 -13.514 1.00 0.00 82 LYS A O 12
ATOM 21011 N N . CYS A 1 83 ? 6.506 -0.244 -12.405 1.00 0.00 83 CYS A N 12
ATOM 21012 C CA . CYS A 1 83 ? 5.491 0.437 -11.619 1.00 0.00 83 CYS A CA 12
ATOM 21013 C C . CYS A 1 83 ? 6.094 1.494 -10.690 1.00 0.00 83 CYS A C 12
ATOM 21014 O O . CYS A 1 83 ? 7.220 1.351 -10.211 1.00 0.00 83 CYS A O 12
ATOM 21021 N N . PRO A 1 84 ? 5.338 2.576 -10.437 1.00 0.00 84 PRO A N 12
ATOM 21022 C CA . PRO A 1 84 ? 5.723 3.610 -9.474 1.00 0.00 84 PRO A CA 12
ATOM 21023 C C . PRO A 1 84 ? 5.692 3.115 -8.024 1.00 0.00 84 PRO A C 12
ATOM 21024 O O . PRO A 1 84 ? 6.545 3.501 -7.223 1.00 0.00 84 PRO A O 12
ATOM 21035 N N . VAL A 1 85 ? 4.696 2.282 -7.685 1.00 0.00 85 VAL A N 12
ATOM 21036 C CA . VAL A 1 85 ? 4.572 1.727 -6.332 1.00 0.00 85 VAL A CA 12
ATOM 21037 C C . VAL A 1 85 ? 5.873 1.047 -5.896 1.00 0.00 85 VAL A C 12
ATOM 21038 O O . VAL A 1 85 ? 6.310 0.059 -6.499 1.00 0.00 85 VAL A O 12
ATOM 21051 N N . PRO A 1 86 ? 6.492 1.578 -4.825 1.00 0.00 86 PRO A N 12
ATOM 21052 C CA . PRO A 1 86 ? 7.783 1.099 -4.306 1.00 0.00 86 PRO A CA 12
ATOM 21053 C C . PRO A 1 86 ? 7.800 -0.399 -4.022 1.00 0.00 86 PRO A C 12
ATOM 21054 O O . PRO A 1 86 ? 8.553 -1.168 -4.631 1.00 0.00 86 PRO A O 12
ATOM 21065 N N . PHE A 1 87 ? 6.955 -0.808 -3.099 1.00 0.00 87 PHE A N 12
ATOM 21066 C CA . PHE A 1 87 ? 6.934 -2.184 -2.649 1.00 0.00 87 PHE A CA 12
ATOM 21067 C C . PHE A 1 87 ? 6.322 -3.115 -3.679 1.00 0.00 87 PHE A C 12
ATOM 21068 O O . PHE A 1 87 ? 6.462 -4.329 -3.567 1.00 0.00 87 PHE A O 12
ATOM 21085 N N . CYS A 1 88 ? 5.670 -2.561 -4.693 1.00 0.00 88 CYS A N 12
ATOM 21086 C CA . CYS A 1 88 ? 5.104 -3.391 -5.739 1.00 0.00 88 CYS A CA 12
ATOM 21087 C C . CYS A 1 88 ? 6.221 -4.078 -6.481 1.00 0.00 88 CYS A C 12
ATOM 21088 O O . CYS A 1 88 ? 6.218 -5.282 -6.627 1.00 0.00 88 CYS A O 12
ATOM 21095 N N . LEU A 1 89 ? 7.195 -3.309 -6.927 1.00 0.00 89 LEU A N 12
ATOM 21096 C CA . LEU A 1 89 ? 8.282 -3.873 -7.705 1.00 0.00 89 LEU A CA 12
ATOM 21097 C C . LEU A 1 89 ? 9.153 -4.778 -6.855 1.00 0.00 89 LEU A C 12
ATOM 21098 O O . LEU A 1 89 ? 9.732 -5.736 -7.355 1.00 0.00 89 LEU A O 12
ATOM 21114 N N . ASN A 1 90 ? 9.223 -4.502 -5.564 1.00 0.00 90 ASN A N 12
ATOM 21115 C CA . ASN A 1 90 ? 9.983 -5.381 -4.677 1.00 0.00 90 ASN A CA 12
ATOM 21116 C C . ASN A 1 90 ? 9.245 -6.711 -4.556 1.00 0.00 90 ASN A C 12
ATOM 21117 O O . ASN A 1 90 ? 9.765 -7.766 -4.931 1.00 0.00 90 ASN A O 12
ATOM 21128 N N . ILE A 1 91 ? 8.008 -6.629 -4.098 1.00 0.00 91 ILE A N 12
ATOM 21129 C CA . ILE A 1 91 ? 7.166 -7.801 -3.896 1.00 0.00 91 ILE A CA 12
ATOM 21130 C C . ILE A 1 91 ? 6.911 -8.539 -5.205 1.00 0.00 91 ILE A C 12
ATOM 21131 O O . ILE A 1 91 ? 7.214 -9.719 -5.329 1.00 0.00 91 ILE A O 12
ATOM 21147 N N . LYS A 1 92 ? 6.360 -7.822 -6.170 1.00 0.00 92 LYS A N 12
ATOM 21148 C CA . LYS A 1 92 ? 5.866 -8.409 -7.406 1.00 0.00 92 LYS A CA 12
ATOM 21149 C C . LYS A 1 92 ? 6.988 -9.042 -8.228 1.00 0.00 92 LYS A C 12
ATOM 21150 O O . LYS A 1 92 ? 6.791 -10.094 -8.837 1.00 0.00 92 LYS A O 12
ATOM 21169 N N . GLN A 1 93 ? 8.162 -8.415 -8.249 1.00 0.00 93 GLN A N 12
ATOM 21170 C CA . GLN A 1 93 ? 9.277 -8.956 -9.023 1.00 0.00 93 GLN A CA 12
ATOM 21171 C C . GLN A 1 93 ? 9.814 -10.219 -8.369 1.00 0.00 93 GLN A C 12
ATOM 21172 O O . GLN A 1 93 ? 10.315 -11.115 -9.047 1.00 0.00 93 GLN A O 12
ATOM 21186 N N . LYS A 1 94 ? 9.716 -10.289 -7.049 1.00 0.00 94 LYS A N 12
ATOM 21187 C CA . LYS A 1 94 ? 10.104 -11.490 -6.339 1.00 0.00 94 LYS A CA 12
ATOM 21188 C C . LYS A 1 94 ? 9.002 -12.543 -6.423 1.00 0.00 94 LYS A C 12
ATOM 21189 O O . LYS A 1 94 ? 9.236 -13.667 -6.867 1.00 0.00 94 LYS A O 12
ATOM 21208 N N . GLY A 1 95 ? 7.792 -12.167 -6.016 1.00 0.00 95 GLY A N 12
ATOM 21209 C CA . GLY A 1 95 ? 6.658 -13.074 -6.074 1.00 0.00 95 GLY A CA 12
ATOM 21210 C C . GLY A 1 95 ? 6.636 -14.060 -4.922 1.00 0.00 95 GLY A C 12
ATOM 21211 O O . GLY A 1 95 ? 5.573 -14.404 -4.407 1.00 0.00 95 GLY A O 12
ATOM 21215 N N . SER A 1 96 ? 7.814 -14.500 -4.507 1.00 0.00 96 SER A N 12
ATOM 21216 C CA . SER A 1 96 ? 7.939 -15.468 -3.433 1.00 0.00 96 SER A CA 12
ATOM 21217 C C . SER A 1 96 ? 7.887 -14.778 -2.075 1.00 0.00 96 SER A C 12
ATOM 21218 O O . SER A 1 96 ? 7.530 -15.394 -1.069 1.00 0.00 96 SER A O 12
ATOM 21226 N N . GLU A 1 97 ? 8.241 -13.499 -2.054 1.00 0.00 97 GLU A N 12
ATOM 21227 C CA . GLU A 1 97 ? 8.316 -12.746 -0.816 1.00 0.00 97 GLU A CA 12
ATOM 21228 C C . GLU A 1 97 ? 6.945 -12.570 -0.187 1.00 0.00 97 GLU A C 12
ATOM 21229 O O . GLU A 1 97 ? 6.530 -13.396 0.631 1.00 0.00 97 GLU A O 12
ATOM 21241 N N . PHE A 1 98 ? 6.236 -11.510 -0.586 1.00 0.00 98 PHE A N 12
ATOM 21242 C CA . PHE A 1 98 ? 4.957 -11.163 0.033 1.00 0.00 98 PHE A CA 12
ATOM 21243 C C . PHE A 1 98 ? 5.109 -11.187 1.560 1.00 0.00 98 PHE A C 12
ATOM 21244 O O . PHE A 1 98 ? 4.383 -11.902 2.253 1.00 0.00 98 PHE A O 12
ATOM 21261 N N . PRO A 1 99 ? 6.076 -10.422 2.110 1.00 0.00 99 PRO A N 12
ATOM 21262 C CA . PRO A 1 99 ? 6.522 -10.589 3.485 1.00 0.00 99 PRO A CA 12
ATOM 21263 C C . PRO A 1 99 ? 5.665 -9.816 4.483 1.00 0.00 99 PRO A C 12
ATOM 21264 O O . PRO A 1 99 ? 6.140 -8.891 5.143 1.00 0.00 99 PRO A O 12
ATOM 21275 N N . ALA A 1 100 ? 4.397 -10.198 4.590 1.00 0.00 100 ALA A N 12
ATOM 21276 C CA . ALA A 1 100 ? 3.522 -9.636 5.604 1.00 0.00 100 ALA A CA 12
ATOM 21277 C C . ALA A 1 100 ? 3.011 -10.716 6.535 1.00 0.00 100 ALA A C 12
ATOM 21278 O O . ALA A 1 100 ? 1.983 -10.567 7.194 1.00 0.00 100 ALA A O 12
ATOM 21285 N N . GLY A 1 101 ? 3.771 -11.782 6.609 1.00 0.00 101 GLY A N 12
ATOM 21286 C CA . GLY A 1 101 ? 3.393 -12.921 7.424 1.00 0.00 101 GLY A CA 12
ATOM 21287 C C . GLY A 1 101 ? 4.038 -12.879 8.792 1.00 0.00 101 GLY A C 12
ATOM 21288 O O . GLY A 1 101 ? 3.877 -13.799 9.598 1.00 0.00 101 GLY A O 12
ATOM 21292 N N . ASN A 1 102 ? 4.765 -11.803 9.050 1.00 0.00 102 ASN A N 12
ATOM 21293 C CA . ASN A 1 102 ? 5.465 -11.630 10.312 1.00 0.00 102 ASN A CA 12
ATOM 21294 C C . ASN A 1 102 ? 4.564 -10.909 11.301 1.00 0.00 102 ASN A C 12
ATOM 21295 O O . ASN A 1 102 ? 4.290 -9.707 11.085 1.00 0.00 102 ASN A O 12
ATOM 21307 N N . GLY B 2 1 ? 3.661 -16.423 1.962 1.00 0.00 201 GLY B N 12
ATOM 21308 C CA . GLY B 2 1 ? 3.498 -15.198 1.144 1.00 0.00 201 GLY B CA 12
ATOM 21309 C C . GLY B 2 1 ? 2.106 -14.613 1.263 1.00 0.00 201 GLY B C 12
ATOM 21310 O O . GLY B 2 1 ? 1.389 -14.481 0.268 1.00 0.00 201 GLY B O 12
ATOM 21316 N N . MET B 2 2 ? 1.718 -14.265 2.482 1.00 0.00 202 MET B N 12
ATOM 21317 C CA . MET B 2 2 ? 0.410 -13.676 2.731 1.00 0.00 202 MET B CA 12
ATOM 21318 C C . MET B 2 2 ? 0.558 -12.209 3.109 1.00 0.00 202 MET B C 12
ATOM 21319 O O . MET B 2 2 ? 1.669 -11.730 3.340 1.00 0.00 202 MET B O 12
ATOM 21333 N N . TYR B 2 3 ? -0.560 -11.501 3.182 1.00 0.00 203 TYR B N 12
ATOM 21334 C CA . TYR B 2 3 ? -0.539 -10.083 3.522 1.00 0.00 203 TYR B CA 12
ATOM 21335 C C . TYR B 2 3 ? -1.681 -9.702 4.474 1.00 0.00 203 TYR B C 12
ATOM 21336 O O . TYR B 2 3 ? -2.529 -8.874 4.143 1.00 0.00 203 TYR B O 12
ATOM 21354 N N . PRO B 2 4 ? -1.721 -10.297 5.679 1.00 0.00 204 PRO B N 12
ATOM 21355 C CA . PRO B 2 4 ? -2.729 -9.969 6.677 1.00 0.00 204 PRO B CA 12
ATOM 21356 C C . PRO B 2 4 ? -2.325 -8.771 7.533 1.00 0.00 204 PRO B C 12
ATOM 21357 O O . PRO B 2 4 ? -1.143 -8.421 7.609 1.00 0.00 204 PRO B O 12
ATOM 21368 N N . ASP B 2 5 ? -3.314 -8.159 8.177 1.00 0.00 205 ASP B N 12
ATOM 21369 C CA . ASP B 2 5 ? -3.090 -7.018 9.071 1.00 0.00 205 ASP B CA 12
ATOM 21370 C C . ASP B 2 5 ? -2.443 -5.835 8.350 1.00 0.00 205 ASP B C 12
ATOM 21371 O O . ASP B 2 5 ? -1.274 -5.538 8.566 1.00 0.00 205 ASP B O 12
ATOM 21380 N N . PRO B 2 6 ? -3.196 -5.145 7.482 1.00 0.00 206 PRO B N 12
ATOM 21381 C CA . PRO B 2 6 ? -2.735 -3.952 6.795 1.00 0.00 206 PRO B CA 12
ATOM 21382 C C . PRO B 2 6 ? -3.123 -2.682 7.543 1.00 0.00 206 PRO B C 12
ATOM 21383 O O . PRO B 2 6 ? -4.026 -1.946 7.142 1.00 0.00 206 PRO B O 12
ATOM 21394 N N . GLY B 2 7 ? -2.431 -2.448 8.631 1.00 0.00 207 GLY B N 12
ATOM 21395 C CA . GLY B 2 7 ? -2.698 -1.295 9.482 1.00 0.00 207 GLY B CA 12
ATOM 21396 C C . GLY B 2 7 ? -2.630 0.050 8.765 1.00 0.00 207 GLY B C 12
ATOM 21397 O O . GLY B 2 7 ? -3.180 1.033 9.255 1.00 0.00 207 GLY B O 12
ATOM 21401 N N . LEU B 2 8 ? -1.979 0.099 7.602 1.00 0.00 208 LEU B N 12
ATOM 21402 C CA . LEU B 2 8 ? -1.794 1.358 6.871 1.00 0.00 208 LEU B CA 12
ATOM 21403 C C . LEU B 2 8 ? -3.133 2.016 6.516 1.00 0.00 208 LEU B C 12
ATOM 21404 O O . LEU B 2 8 ? -3.245 3.241 6.546 1.00 0.00 208 LEU B O 12
ATOM 21420 N N . LEU B 2 9 ? -4.151 1.212 6.193 1.00 0.00 209 LEU B N 12
ATOM 21421 C CA . LEU B 2 9 ? -5.448 1.773 5.797 1.00 0.00 209 LEU B CA 12
ATOM 21422 C C . LEU B 2 9 ? -6.159 2.400 6.996 1.00 0.00 209 LEU B C 12
ATOM 21423 O O . LEU B 2 9 ? -7.055 3.231 6.832 1.00 0.00 209 LEU B O 12
ATOM 21439 N N . SER B 2 10 ? -5.746 2.012 8.196 1.00 0.00 210 SER B N 12
ATOM 21440 C CA . SER B 2 10 ? -6.262 2.612 9.419 1.00 0.00 210 SER B CA 12
ATOM 21441 C C . SER B 2 10 ? -5.351 3.759 9.857 1.00 0.00 210 SER B C 12
ATOM 21442 O O . SER B 2 10 ? -5.808 4.752 10.428 1.00 0.00 210 SER B O 12
ATOM 21450 N N . TYR B 2 11 ? -4.059 3.600 9.584 1.00 0.00 211 TYR B N 12
ATOM 21451 C CA . TYR B 2 11 ? -3.058 4.623 9.870 1.00 0.00 211 TYR B CA 12
ATOM 21452 C C . TYR B 2 11 ? -3.367 5.900 9.094 1.00 0.00 211 TYR B C 12
ATOM 21453 O O . TYR B 2 11 ? -3.300 7.006 9.631 1.00 0.00 211 TYR B O 12
ATOM 21471 N N . ILE B 2 12 ? -3.709 5.733 7.827 1.00 0.00 212 ILE B N 12
ATOM 21472 C CA . ILE B 2 12 ? -4.087 6.851 6.983 1.00 0.00 212 ILE B CA 12
ATOM 21473 C C . ILE B 2 12 ? -5.567 6.770 6.645 1.00 0.00 212 ILE B C 12
ATOM 21474 O O . ILE B 2 12 ? -5.994 5.900 5.885 1.00 0.00 212 ILE B O 12
ATOM 21490 N N . ASN B 2 13 ? -6.343 7.668 7.227 1.00 0.00 213 ASN B N 12
ATOM 21491 C CA . ASN B 2 13 ? -7.773 7.732 6.974 1.00 0.00 213 ASN B CA 12
ATOM 21492 C C . ASN B 2 13 ? -8.029 8.575 5.737 1.00 0.00 213 ASN B C 12
ATOM 21493 O O . ASN B 2 13 ? -7.372 9.594 5.534 1.00 0.00 213 ASN B O 12
ATOM 21504 N N . GLU B 2 14 ? -8.963 8.151 4.906 1.00 0.00 214 GLU B N 12
ATOM 21505 C CA . GLU B 2 14 ? -9.258 8.868 3.678 1.00 0.00 214 GLU B CA 12
ATOM 21506 C C . GLU B 2 14 ? -10.750 9.136 3.565 1.00 0.00 214 GLU B C 12
ATOM 21507 O O . GLU B 2 14 ? -11.528 8.253 3.197 1.00 0.00 214 GLU B O 12
ATOM 21519 N N . LEU B 2 15 ? -11.147 10.353 3.884 1.00 0.00 215 LEU B N 12
ATOM 21520 C CA . LEU B 2 15 ? -12.551 10.725 3.861 1.00 0.00 215 LEU B CA 12
ATOM 21521 C C . LEU B 2 15 ? -12.951 11.251 2.485 1.00 0.00 215 LEU B C 12
ATOM 21522 O O . LEU B 2 15 ? -13.303 12.421 2.326 1.00 0.00 215 LEU B O 12
ATOM 21538 N N . CYS B 2 16 ? -12.881 10.377 1.492 1.00 0.00 216 CYS B N 12
ATOM 21539 C CA . CYS B 2 16 ? -13.289 10.721 0.140 1.00 0.00 216 CYS B CA 12
ATOM 21540 C C . CYS B 2 16 ? -14.650 10.112 -0.163 1.00 0.00 216 CYS B C 12
ATOM 21541 O O . CYS B 2 16 ? -14.702 8.944 -0.603 1.00 0.00 216 CYS B O 12
ATOM 21553 N N . SER A 1 1 ? -21.027 -9.220 -9.507 1.00 0.00 1 SER A N 13
ATOM 21554 C CA . SER A 1 1 ? -19.880 -10.131 -9.328 1.00 0.00 1 SER A CA 13
ATOM 21555 C C . SER A 1 1 ? -19.396 -10.090 -7.885 1.00 0.00 1 SER A C 13
ATOM 21556 O O . SER A 1 1 ? -18.592 -9.234 -7.506 1.00 0.00 1 SER A O 13
ATOM 21566 N N . GLY A 1 2 ? -19.902 -11.012 -7.082 1.00 0.00 2 GLY A N 13
ATOM 21567 C CA . GLY A 1 2 ? -19.560 -11.048 -5.679 1.00 0.00 2 GLY A CA 13
ATOM 21568 C C . GLY A 1 2 ? -20.730 -10.646 -4.813 1.00 0.00 2 GLY A C 13
ATOM 21569 O O . GLY A 1 2 ? -21.885 -10.738 -5.238 1.00 0.00 2 GLY A O 13
ATOM 21573 N N . GLY A 1 3 ? -20.444 -10.199 -3.607 1.00 0.00 3 GLY A N 13
ATOM 21574 C CA . GLY A 1 3 ? -21.490 -9.767 -2.711 1.00 0.00 3 GLY A CA 13
ATOM 21575 C C . GLY A 1 3 ? -21.430 -8.278 -2.465 1.00 0.00 3 GLY A C 13
ATOM 21576 O O . GLY A 1 3 ? -20.358 -7.678 -2.519 1.00 0.00 3 GLY A O 13
ATOM 21580 N N . ARG A 1 4 ? -22.579 -7.677 -2.211 1.00 0.00 4 ARG A N 13
ATOM 21581 C CA . ARG A 1 4 ? -22.650 -6.254 -1.926 1.00 0.00 4 ARG A CA 13
ATOM 21582 C C . ARG A 1 4 ? -23.890 -5.937 -1.105 1.00 0.00 4 ARG A C 13
ATOM 21583 O O . ARG A 1 4 ? -24.532 -4.905 -1.288 1.00 0.00 4 ARG A O 13
ATOM 21604 N N . ALA A 1 5 ? -24.218 -6.841 -0.197 1.00 0.00 5 ALA A N 13
ATOM 21605 C CA . ALA A 1 5 ? -25.328 -6.647 0.719 1.00 0.00 5 ALA A CA 13
ATOM 21606 C C . ALA A 1 5 ? -24.815 -6.677 2.151 1.00 0.00 5 ALA A C 13
ATOM 21607 O O . ALA A 1 5 ? -24.106 -7.611 2.520 1.00 0.00 5 ALA A O 13
ATOM 21614 N N . THR A 1 6 ? -25.182 -5.658 2.938 1.00 0.00 6 THR A N 13
ATOM 21615 C CA . THR A 1 6 ? -24.707 -5.468 4.310 1.00 0.00 6 THR A CA 13
ATOM 21616 C C . THR A 1 6 ? -23.177 -5.411 4.404 1.00 0.00 6 THR A C 13
ATOM 21617 O O . THR A 1 6 ? -22.466 -6.323 3.977 1.00 0.00 6 THR A O 13
ATOM 21628 N N . GLN A 1 7 ? -22.671 -4.326 4.970 1.00 0.00 7 GLN A N 13
ATOM 21629 C CA . GLN A 1 7 ? -21.235 -4.110 5.047 1.00 0.00 7 GLN A CA 13
ATOM 21630 C C . GLN A 1 7 ? -20.607 -5.038 6.075 1.00 0.00 7 GLN A C 13
ATOM 21631 O O . GLN A 1 7 ? -20.708 -4.812 7.278 1.00 0.00 7 GLN A O 13
ATOM 21645 N N . SER A 1 8 ? -19.964 -6.080 5.592 1.00 0.00 8 SER A N 13
ATOM 21646 C CA . SER A 1 8 ? -19.322 -7.044 6.464 1.00 0.00 8 SER A CA 13
ATOM 21647 C C . SER A 1 8 ? -17.880 -6.639 6.738 1.00 0.00 8 SER A C 13
ATOM 21648 O O . SER A 1 8 ? -17.272 -5.944 5.920 1.00 0.00 8 SER A O 13
ATOM 21656 N N . PRO A 1 9 ? -17.312 -7.049 7.883 1.00 0.00 9 PRO A N 13
ATOM 21657 C CA . PRO A 1 9 ? -15.955 -6.662 8.264 1.00 0.00 9 PRO A CA 13
ATOM 21658 C C . PRO A 1 9 ? -14.935 -6.972 7.173 1.00 0.00 9 PRO A C 13
ATOM 21659 O O . PRO A 1 9 ? -14.176 -6.094 6.763 1.00 0.00 9 PRO A O 13
ATOM 21670 N N . GLY A 1 10 ? -14.956 -8.209 6.680 1.00 0.00 10 GLY A N 13
ATOM 21671 C CA . GLY A 1 10 ? -14.054 -8.616 5.619 1.00 0.00 10 GLY A CA 13
ATOM 21672 C C . GLY A 1 10 ? -14.155 -7.729 4.402 1.00 0.00 10 GLY A C 13
ATOM 21673 O O . GLY A 1 10 ? -13.147 -7.347 3.804 1.00 0.00 10 GLY A O 13
ATOM 21677 N N . ASP A 1 11 ? -15.381 -7.384 4.060 1.00 0.00 11 ASP A N 13
ATOM 21678 C CA . ASP A 1 11 ? -15.656 -6.598 2.867 1.00 0.00 11 ASP A CA 13
ATOM 21679 C C . ASP A 1 11 ? -15.131 -5.179 3.022 1.00 0.00 11 ASP A C 13
ATOM 21680 O O . ASP A 1 11 ? -14.512 -4.633 2.111 1.00 0.00 11 ASP A O 13
ATOM 21689 N N . SER A 1 12 ? -15.346 -4.601 4.198 1.00 0.00 12 SER A N 13
ATOM 21690 C CA . SER A 1 12 ? -14.960 -3.225 4.447 1.00 0.00 12 SER A CA 13
ATOM 21691 C C . SER A 1 12 ? -13.462 -3.132 4.705 1.00 0.00 12 SER A C 13
ATOM 21692 O O . SER A 1 12 ? -12.845 -2.093 4.475 1.00 0.00 12 SER A O 13
ATOM 21700 N N . ARG A 1 13 ? -12.883 -4.228 5.169 1.00 0.00 13 ARG A N 13
ATOM 21701 C CA . ARG A 1 13 ? -11.457 -4.311 5.370 1.00 0.00 13 ARG A CA 13
ATOM 21702 C C . ARG A 1 13 ? -10.754 -4.323 4.020 1.00 0.00 13 ARG A C 13
ATOM 21703 O O . ARG A 1 13 ? -9.813 -3.563 3.793 1.00 0.00 13 ARG A O 13
ATOM 21724 N N . ARG A 1 14 ? -11.248 -5.163 3.116 1.00 0.00 14 ARG A N 13
ATOM 21725 C CA . ARG A 1 14 ? -10.710 -5.239 1.764 1.00 0.00 14 ARG A CA 13
ATOM 21726 C C . ARG A 1 14 ? -10.963 -3.925 1.037 1.00 0.00 14 ARG A C 13
ATOM 21727 O O . ARG A 1 14 ? -10.155 -3.471 0.229 1.00 0.00 14 ARG A O 13
ATOM 21748 N N . LEU A 1 15 ? -12.096 -3.322 1.343 1.00 0.00 15 LEU A N 13
ATOM 21749 C CA . LEU A 1 15 ? -12.476 -2.041 0.777 1.00 0.00 15 LEU A CA 13
ATOM 21750 C C . LEU A 1 15 ? -11.507 -0.958 1.234 1.00 0.00 15 LEU A C 13
ATOM 21751 O O . LEU A 1 15 ? -11.047 -0.143 0.437 1.00 0.00 15 LEU A O 13
ATOM 21767 N N . SER A 1 16 ? -11.184 -0.972 2.522 1.00 0.00 16 SER A N 13
ATOM 21768 C CA . SER A 1 16 ? -10.225 -0.034 3.074 1.00 0.00 16 SER A CA 13
ATOM 21769 C C . SER A 1 16 ? -8.833 -0.331 2.516 1.00 0.00 16 SER A C 13
ATOM 21770 O O . SER A 1 16 ? -7.997 0.565 2.394 1.00 0.00 16 SER A O 13
ATOM 21778 N N . ILE A 1 17 ? -8.593 -1.597 2.181 1.00 0.00 17 ILE A N 13
ATOM 21779 C CA . ILE A 1 17 ? -7.382 -1.984 1.474 1.00 0.00 17 ILE A CA 13
ATOM 21780 C C . ILE A 1 17 ? -7.341 -1.307 0.122 1.00 0.00 17 ILE A C 13
ATOM 21781 O O . ILE A 1 17 ? -6.387 -0.613 -0.181 1.00 0.00 17 ILE A O 13
ATOM 21797 N N . GLN A 1 18 ? -8.408 -1.460 -0.656 1.00 0.00 18 GLN A N 13
ATOM 21798 C CA . GLN A 1 18 ? -8.474 -0.863 -1.991 1.00 0.00 18 GLN A CA 13
ATOM 21799 C C . GLN A 1 18 ? -8.362 0.656 -1.900 1.00 0.00 18 GLN A C 13
ATOM 21800 O O . GLN A 1 18 ? -7.823 1.307 -2.798 1.00 0.00 18 GLN A O 13
ATOM 21814 N N . ARG A 1 19 ? -8.860 1.204 -0.796 1.00 0.00 19 ARG A N 13
ATOM 21815 C CA . ARG A 1 19 ? -8.694 2.610 -0.485 1.00 0.00 19 ARG A CA 13
ATOM 21816 C C . ARG A 1 19 ? -7.211 2.968 -0.414 1.00 0.00 19 ARG A C 13
ATOM 21817 O O . ARG A 1 19 ? -6.765 3.934 -1.037 1.00 0.00 19 ARG A O 13
ATOM 21838 N N . ALA A 1 20 ? -6.437 2.168 0.318 1.00 0.00 20 ALA A N 13
ATOM 21839 C CA . ALA A 1 20 ? -5.018 2.445 0.480 1.00 0.00 20 ALA A CA 13
ATOM 21840 C C . ALA A 1 20 ? -4.240 1.937 -0.725 1.00 0.00 20 ALA A C 13
ATOM 21841 O O . ALA A 1 20 ? -3.119 2.360 -0.977 1.00 0.00 20 ALA A O 13
ATOM 21848 N N . ILE A 1 21 ? -4.857 1.027 -1.463 1.00 0.00 21 ILE A N 13
ATOM 21849 C CA . ILE A 1 21 ? -4.300 0.500 -2.701 1.00 0.00 21 ILE A CA 13
ATOM 21850 C C . ILE A 1 21 ? -4.094 1.613 -3.707 1.00 0.00 21 ILE A C 13
ATOM 21851 O O . ILE A 1 21 ? -2.971 1.885 -4.134 1.00 0.00 21 ILE A O 13
ATOM 21867 N N . GLN A 1 22 ? -5.188 2.259 -4.074 1.00 0.00 22 GLN A N 13
ATOM 21868 C CA . GLN A 1 22 ? -5.130 3.332 -5.043 1.00 0.00 22 GLN A CA 13
ATOM 21869 C C . GLN A 1 22 ? -4.358 4.505 -4.464 1.00 0.00 22 GLN A C 13
ATOM 21870 O O . GLN A 1 22 ? -3.685 5.239 -5.186 1.00 0.00 22 GLN A O 13
ATOM 21884 N N . SER A 1 23 ? -4.451 4.655 -3.148 1.00 0.00 23 SER A N 13
ATOM 21885 C CA . SER A 1 23 ? -3.698 5.679 -2.435 1.00 0.00 23 SER A CA 13
ATOM 21886 C C . SER A 1 23 ? -2.194 5.453 -2.573 1.00 0.00 23 SER A C 13
ATOM 21887 O O . SER A 1 23 ? -1.435 6.395 -2.829 1.00 0.00 23 SER A O 13
ATOM 21895 N N . LEU A 1 24 ? -1.777 4.200 -2.419 1.00 0.00 24 LEU A N 13
ATOM 21896 C CA . LEU A 1 24 ? -0.380 3.826 -2.537 1.00 0.00 24 LEU A CA 13
ATOM 21897 C C . LEU A 1 24 ? 0.148 4.157 -3.917 1.00 0.00 24 LEU A C 13
ATOM 21898 O O . LEU A 1 24 ? 1.202 4.772 -4.049 1.00 0.00 24 LEU A O 13
ATOM 21914 N N . VAL A 1 25 ? -0.591 3.760 -4.942 1.00 0.00 25 VAL A N 13
ATOM 21915 C CA . VAL A 1 25 ? -0.186 4.036 -6.302 1.00 0.00 25 VAL A CA 13
ATOM 21916 C C . VAL A 1 25 ? -0.153 5.525 -6.551 1.00 0.00 25 VAL A C 13
ATOM 21917 O O . VAL A 1 25 ? 0.806 6.041 -7.116 1.00 0.00 25 VAL A O 13
ATOM 21930 N N . HIS A 1 26 ? -1.220 6.203 -6.131 1.00 0.00 26 HIS A N 13
ATOM 21931 C CA . HIS A 1 26 ? -1.324 7.640 -6.290 1.00 0.00 26 HIS A CA 13
ATOM 21932 C C . HIS A 1 26 ? -0.044 8.310 -5.819 1.00 0.00 26 HIS A C 13
ATOM 21933 O O . HIS A 1 26 ? 0.641 8.964 -6.601 1.00 0.00 26 HIS A O 13
ATOM 21947 N N . ALA A 1 27 ? 0.319 8.079 -4.568 1.00 0.00 27 ALA A N 13
ATOM 21948 C CA . ALA A 1 27 ? 1.462 8.769 -3.982 1.00 0.00 27 ALA A CA 13
ATOM 21949 C C . ALA A 1 27 ? 2.770 8.161 -4.450 1.00 0.00 27 ALA A C 13
ATOM 21950 O O . ALA A 1 27 ? 3.837 8.750 -4.275 1.00 0.00 27 ALA A O 13
ATOM 21957 N N . ALA A 1 28 ? 2.693 6.992 -5.062 1.00 0.00 28 ALA A N 13
ATOM 21958 C CA . ALA A 1 28 ? 3.857 6.398 -5.676 1.00 0.00 28 ALA A CA 13
ATOM 21959 C C . ALA A 1 28 ? 4.120 7.042 -7.031 1.00 0.00 28 ALA A C 13
ATOM 21960 O O . ALA A 1 28 ? 5.259 7.070 -7.500 1.00 0.00 28 ALA A O 13
ATOM 21967 N N . GLN A 1 29 ? 3.070 7.574 -7.660 1.00 0.00 29 GLN A N 13
ATOM 21968 C CA . GLN A 1 29 ? 3.214 8.141 -8.992 1.00 0.00 29 GLN A CA 13
ATOM 21969 C C . GLN A 1 29 ? 2.777 9.603 -9.062 1.00 0.00 29 GLN A C 13
ATOM 21970 O O . GLN A 1 29 ? 2.450 10.088 -10.149 1.00 0.00 29 GLN A O 13
ATOM 21984 N N . CYS A 1 30 ? 2.731 10.306 -7.928 1.00 0.00 30 CYS A N 13
ATOM 21985 C CA . CYS A 1 30 ? 2.399 11.705 -7.938 1.00 0.00 30 CYS A CA 13
ATOM 21986 C C . CYS A 1 30 ? 3.427 12.514 -8.741 1.00 0.00 30 CYS A C 13
ATOM 21987 O O . CYS A 1 30 ? 4.415 13.005 -8.186 1.00 0.00 30 CYS A O 13
ATOM 21994 N N . ARG A 1 31 ? 3.211 12.622 -10.041 1.00 0.00 31 ARG A N 13
ATOM 21995 C CA . ARG A 1 31 ? 4.069 13.430 -10.897 1.00 0.00 31 ARG A CA 13
ATOM 21996 C C . ARG A 1 31 ? 3.642 14.897 -10.856 1.00 0.00 31 ARG A C 13
ATOM 21997 O O . ARG A 1 31 ? 4.396 15.789 -11.246 1.00 0.00 31 ARG A O 13
ATOM 22018 N N . ASN A 1 32 ? 2.421 15.131 -10.386 1.00 0.00 32 ASN A N 13
ATOM 22019 C CA . ASN A 1 32 ? 1.876 16.471 -10.232 1.00 0.00 32 ASN A CA 13
ATOM 22020 C C . ASN A 1 32 ? 2.612 17.224 -9.129 1.00 0.00 32 ASN A C 13
ATOM 22021 O O . ASN A 1 32 ? 2.713 16.742 -7.998 1.00 0.00 32 ASN A O 13
ATOM 22032 N N . ALA A 1 33 ? 3.127 18.400 -9.459 1.00 0.00 33 ALA A N 13
ATOM 22033 C CA . ALA A 1 33 ? 3.780 19.247 -8.470 1.00 0.00 33 ALA A CA 13
ATOM 22034 C C . ALA A 1 33 ? 2.752 19.912 -7.554 1.00 0.00 33 ALA A C 13
ATOM 22035 O O . ALA A 1 33 ? 3.080 20.357 -6.452 1.00 0.00 33 ALA A O 13
ATOM 22042 N N . ASN A 1 34 ? 1.504 19.967 -8.009 1.00 0.00 34 ASN A N 13
ATOM 22043 C CA . ASN A 1 34 ? 0.438 20.606 -7.253 1.00 0.00 34 ASN A CA 13
ATOM 22044 C C . ASN A 1 34 ? -0.386 19.584 -6.485 1.00 0.00 34 ASN A C 13
ATOM 22045 O O . ASN A 1 34 ? -1.428 19.918 -5.919 1.00 0.00 34 ASN A O 13
ATOM 22056 N N . CYS A 1 35 ? 0.063 18.335 -6.498 1.00 0.00 35 CYS A N 13
ATOM 22057 C CA . CYS A 1 35 ? -0.492 17.306 -5.636 1.00 0.00 35 CYS A CA 13
ATOM 22058 C C . CYS A 1 35 ? -0.514 17.760 -4.172 1.00 0.00 35 CYS A C 13
ATOM 22059 O O . CYS A 1 35 ? 0.519 17.760 -3.498 1.00 0.00 35 CYS A O 13
ATOM 22066 N N . SER A 1 36 ? -1.685 18.166 -3.695 1.00 0.00 36 SER A N 13
ATOM 22067 C CA . SER A 1 36 ? -1.860 18.510 -2.289 1.00 0.00 36 SER A CA 13
ATOM 22068 C C . SER A 1 36 ? -3.139 17.872 -1.737 1.00 0.00 36 SER A C 13
ATOM 22069 O O . SER A 1 36 ? -3.871 18.480 -0.955 1.00 0.00 36 SER A O 13
ATOM 22077 N N . LEU A 1 37 ? -3.404 16.642 -2.160 1.00 0.00 37 LEU A N 13
ATOM 22078 C CA . LEU A 1 37 ? -4.551 15.886 -1.672 1.00 0.00 37 LEU A CA 13
ATOM 22079 C C . LEU A 1 37 ? -4.185 15.268 -0.313 1.00 0.00 37 LEU A C 13
ATOM 22080 O O . LEU A 1 37 ? -3.044 14.860 -0.117 1.00 0.00 37 LEU A O 13
ATOM 22096 N N . PRO A 1 38 ? -5.113 15.240 0.659 1.00 0.00 38 PRO A N 13
ATOM 22097 C CA . PRO A 1 38 ? -4.832 14.741 2.017 1.00 0.00 38 PRO A CA 13
ATOM 22098 C C . PRO A 1 38 ? -4.078 13.403 2.046 1.00 0.00 38 PRO A C 13
ATOM 22099 O O . PRO A 1 38 ? -2.951 13.326 2.553 1.00 0.00 38 PRO A O 13
ATOM 22110 N N . SER A 1 39 ? -4.679 12.359 1.480 1.00 0.00 39 SER A N 13
ATOM 22111 C CA . SER A 1 39 ? -4.076 11.030 1.496 1.00 0.00 39 SER A CA 13
ATOM 22112 C C . SER A 1 39 ? -2.824 10.982 0.622 1.00 0.00 39 SER A C 13
ATOM 22113 O O . SER A 1 39 ? -1.987 10.096 0.767 1.00 0.00 39 SER A O 13
ATOM 22121 N N . CYS A 1 40 ? -2.703 11.956 -0.271 1.00 0.00 40 CYS A N 13
ATOM 22122 C CA . CYS A 1 40 ? -1.552 12.074 -1.156 1.00 0.00 40 CYS A CA 13
ATOM 22123 C C . CYS A 1 40 ? -0.288 12.297 -0.351 1.00 0.00 40 CYS A C 13
ATOM 22124 O O . CYS A 1 40 ? 0.689 11.563 -0.480 1.00 0.00 40 CYS A O 13
ATOM 22131 N N . GLN A 1 41 ? -0.333 13.314 0.490 1.00 0.00 41 GLN A N 13
ATOM 22132 C CA . GLN A 1 41 ? 0.805 13.695 1.300 1.00 0.00 41 GLN A CA 13
ATOM 22133 C C . GLN A 1 41 ? 1.103 12.606 2.323 1.00 0.00 41 GLN A C 13
ATOM 22134 O O . GLN A 1 41 ? 2.264 12.316 2.623 1.00 0.00 41 GLN A O 13
ATOM 22148 N N . LYS A 1 42 ? 0.046 11.975 2.816 1.00 0.00 42 LYS A N 13
ATOM 22149 C CA . LYS A 1 42 ? 0.184 10.933 3.824 1.00 0.00 42 LYS A CA 13
ATOM 22150 C C . LYS A 1 42 ? 0.773 9.668 3.217 1.00 0.00 42 LYS A C 13
ATOM 22151 O O . LYS A 1 42 ? 1.693 9.077 3.779 1.00 0.00 42 LYS A O 13
ATOM 22170 N N . MET A 1 43 ? 0.250 9.255 2.067 1.00 0.00 43 MET A N 13
ATOM 22171 C CA . MET A 1 43 ? 0.797 8.101 1.363 1.00 0.00 43 MET A CA 13
ATOM 22172 C C . MET A 1 43 ? 2.217 8.372 0.909 1.00 0.00 43 MET A C 13
ATOM 22173 O O . MET A 1 43 ? 3.071 7.501 0.951 1.00 0.00 43 MET A O 13
ATOM 22187 N N . LYS A 1 44 ? 2.481 9.586 0.472 1.00 0.00 44 LYS A N 13
ATOM 22188 C CA . LYS A 1 44 ? 3.803 9.907 -0.011 1.00 0.00 44 LYS A CA 13
ATOM 22189 C C . LYS A 1 44 ? 4.789 9.896 1.146 1.00 0.00 44 LYS A C 13
ATOM 22190 O O . LYS A 1 44 ? 5.983 9.689 0.954 1.00 0.00 44 LYS A O 13
ATOM 22209 N N . ARG A 1 45 ? 4.270 10.079 2.353 1.00 0.00 45 ARG A N 13
ATOM 22210 C CA . ARG A 1 45 ? 5.086 10.035 3.543 1.00 0.00 45 ARG A CA 13
ATOM 22211 C C . ARG A 1 45 ? 5.311 8.585 3.983 1.00 0.00 45 ARG A C 13
ATOM 22212 O O . ARG A 1 45 ? 6.419 8.225 4.380 1.00 0.00 45 ARG A O 13
ATOM 22233 N N . VAL A 1 46 ? 4.276 7.739 3.885 1.00 0.00 46 VAL A N 13
ATOM 22234 C CA . VAL A 1 46 ? 4.451 6.318 4.181 1.00 0.00 46 VAL A CA 13
ATOM 22235 C C . VAL A 1 46 ? 5.431 5.696 3.177 1.00 0.00 46 VAL A C 13
ATOM 22236 O O . VAL A 1 46 ? 6.346 4.952 3.557 1.00 0.00 46 VAL A O 13
ATOM 22249 N N . VAL A 1 47 ? 5.270 6.058 1.900 1.00 0.00 47 VAL A N 13
ATOM 22250 C CA . VAL A 1 47 ? 6.113 5.550 0.827 1.00 0.00 47 VAL A CA 13
ATOM 22251 C C . VAL A 1 47 ? 7.559 5.993 1.009 1.00 0.00 47 VAL A C 13
ATOM 22252 O O . VAL A 1 47 ? 8.462 5.163 1.128 1.00 0.00 47 VAL A O 13
ATOM 22265 N N . GLN A 1 48 ? 7.776 7.306 1.045 1.00 0.00 48 GLN A N 13
ATOM 22266 C CA . GLN A 1 48 ? 9.125 7.856 1.114 1.00 0.00 48 GLN A CA 13
ATOM 22267 C C . GLN A 1 48 ? 9.836 7.432 2.395 1.00 0.00 48 GLN A C 13
ATOM 22268 O O . GLN A 1 48 ? 11.059 7.511 2.493 1.00 0.00 48 GLN A O 13
ATOM 22282 N N . HIS A 1 49 ? 9.065 6.978 3.372 1.00 0.00 49 HIS A N 13
ATOM 22283 C CA . HIS A 1 49 ? 9.635 6.428 4.587 1.00 0.00 49 HIS A CA 13
ATOM 22284 C C . HIS A 1 49 ? 10.260 5.061 4.318 1.00 0.00 49 HIS A C 13
ATOM 22285 O O . HIS A 1 49 ? 11.364 4.784 4.780 1.00 0.00 49 HIS A O 13
ATOM 22299 N N . THR A 1 50 ? 9.549 4.201 3.587 1.00 0.00 50 THR A N 13
ATOM 22300 C CA . THR A 1 50 ? 10.057 2.860 3.293 1.00 0.00 50 THR A CA 13
ATOM 22301 C C . THR A 1 50 ? 11.394 2.924 2.560 1.00 0.00 50 THR A C 13
ATOM 22302 O O . THR A 1 50 ? 12.210 2.004 2.640 1.00 0.00 50 THR A O 13
ATOM 22313 N N . LYS A 1 51 ? 11.606 4.031 1.868 1.00 0.00 51 LYS A N 13
ATOM 22314 C CA . LYS A 1 51 ? 12.850 4.285 1.153 1.00 0.00 51 LYS A CA 13
ATOM 22315 C C . LYS A 1 51 ? 14.026 4.412 2.123 1.00 0.00 51 LYS A C 13
ATOM 22316 O O . LYS A 1 51 ? 15.105 3.864 1.882 1.00 0.00 51 LYS A O 13
ATOM 22335 N N . GLY A 1 52 ? 13.811 5.126 3.226 1.00 0.00 52 GLY A N 13
ATOM 22336 C CA . GLY A 1 52 ? 14.898 5.393 4.156 1.00 0.00 52 GLY A CA 13
ATOM 22337 C C . GLY A 1 52 ? 14.815 4.585 5.442 1.00 0.00 52 GLY A C 13
ATOM 22338 O O . GLY A 1 52 ? 15.427 4.951 6.449 1.00 0.00 52 GLY A O 13
ATOM 22342 N N . CYS A 1 53 ? 14.058 3.498 5.420 1.00 0.00 53 CYS A N 13
ATOM 22343 C CA . CYS A 1 53 ? 13.920 2.640 6.591 1.00 0.00 53 CYS A CA 13
ATOM 22344 C C . CYS A 1 53 ? 14.959 1.523 6.562 1.00 0.00 53 CYS A C 13
ATOM 22345 O O . CYS A 1 53 ? 15.425 1.134 5.492 1.00 0.00 53 CYS A O 13
ATOM 22352 N N . LYS A 1 54 ? 15.314 1.003 7.731 1.00 0.00 54 LYS A N 13
ATOM 22353 C CA . LYS A 1 54 ? 16.320 -0.055 7.817 1.00 0.00 54 LYS A CA 13
ATOM 22354 C C . LYS A 1 54 ? 15.747 -1.309 8.472 1.00 0.00 54 LYS A C 13
ATOM 22355 O O . LYS A 1 54 ? 16.176 -2.422 8.181 1.00 0.00 54 LYS A O 13
ATOM 22374 N N . ARG A 1 55 ? 14.768 -1.126 9.347 1.00 0.00 55 ARG A N 13
ATOM 22375 C CA . ARG A 1 55 ? 14.071 -2.248 9.976 1.00 0.00 55 ARG A CA 13
ATOM 22376 C C . ARG A 1 55 ? 12.881 -2.676 9.132 1.00 0.00 55 ARG A C 13
ATOM 22377 O O . ARG A 1 55 ? 12.020 -3.430 9.591 1.00 0.00 55 ARG A O 13
ATOM 22398 N N . LYS A 1 56 ? 12.848 -2.157 7.909 1.00 0.00 56 LYS A N 13
ATOM 22399 C CA . LYS A 1 56 ? 11.756 -2.364 6.963 1.00 0.00 56 LYS A CA 13
ATOM 22400 C C . LYS A 1 56 ? 11.164 -3.769 7.009 1.00 0.00 56 LYS A C 13
ATOM 22401 O O . LYS A 1 56 ? 10.034 -3.955 7.451 1.00 0.00 56 LYS A O 13
ATOM 22420 N N . THR A 1 57 ? 11.923 -4.742 6.548 1.00 0.00 57 THR A N 13
ATOM 22421 C CA . THR A 1 57 ? 11.410 -6.092 6.383 1.00 0.00 57 THR A CA 13
ATOM 22422 C C . THR A 1 57 ? 11.973 -7.065 7.416 1.00 0.00 57 THR A C 13
ATOM 22423 O O . THR A 1 57 ? 11.605 -8.242 7.439 1.00 0.00 57 THR A O 13
ATOM 22434 N N . ASN A 1 58 ? 12.848 -6.568 8.280 1.00 0.00 58 ASN A N 13
ATOM 22435 C CA . ASN A 1 58 ? 13.536 -7.402 9.263 1.00 0.00 58 ASN A CA 13
ATOM 22436 C C . ASN A 1 58 ? 12.644 -7.725 10.465 1.00 0.00 58 ASN A C 13
ATOM 22437 O O . ASN A 1 58 ? 13.142 -7.971 11.567 1.00 0.00 58 ASN A O 13
ATOM 22448 N N . GLY A 1 59 ? 11.333 -7.728 10.250 1.00 0.00 59 GLY A N 13
ATOM 22449 C CA . GLY A 1 59 ? 10.398 -8.021 11.321 1.00 0.00 59 GLY A CA 13
ATOM 22450 C C . GLY A 1 59 ? 10.416 -6.959 12.395 1.00 0.00 59 GLY A C 13
ATOM 22451 O O . GLY A 1 59 ? 10.404 -7.269 13.587 1.00 0.00 59 GLY A O 13
ATOM 22455 N N . GLY A 1 60 ? 10.442 -5.707 11.973 1.00 0.00 60 GLY A N 13
ATOM 22456 C CA . GLY A 1 60 ? 10.583 -4.617 12.912 1.00 0.00 60 GLY A CA 13
ATOM 22457 C C . GLY A 1 60 ? 9.603 -3.489 12.675 1.00 0.00 60 GLY A C 13
ATOM 22458 O O . GLY A 1 60 ? 8.865 -3.101 13.582 1.00 0.00 60 GLY A O 13
ATOM 22462 N N . CYS A 1 61 ? 9.599 -2.945 11.467 1.00 0.00 61 CYS A N 13
ATOM 22463 C CA . CYS A 1 61 ? 8.774 -1.789 11.172 1.00 0.00 61 CYS A CA 13
ATOM 22464 C C . CYS A 1 61 ? 7.341 -2.175 10.796 1.00 0.00 61 CYS A C 13
ATOM 22465 O O . CYS A 1 61 ? 7.117 -3.069 9.979 1.00 0.00 61 CYS A O 13
ATOM 22472 N N . PRO A 1 62 ? 6.355 -1.480 11.397 1.00 0.00 62 PRO A N 13
ATOM 22473 C CA . PRO A 1 62 ? 4.938 -1.648 11.059 1.00 0.00 62 PRO A CA 13
ATOM 22474 C C . PRO A 1 62 ? 4.577 -1.037 9.700 1.00 0.00 62 PRO A C 13
ATOM 22475 O O . PRO A 1 62 ? 3.966 -1.695 8.867 1.00 0.00 62 PRO A O 13
ATOM 22486 N N . ILE A 1 63 ? 4.975 0.219 9.480 1.00 0.00 63 ILE A N 13
ATOM 22487 C CA . ILE A 1 63 ? 4.651 0.940 8.244 1.00 0.00 63 ILE A CA 13
ATOM 22488 C C . ILE A 1 63 ? 5.061 0.156 7.008 1.00 0.00 63 ILE A C 13
ATOM 22489 O O . ILE A 1 63 ? 4.252 -0.101 6.121 1.00 0.00 63 ILE A O 13
ATOM 22505 N N . CYS A 1 64 ? 6.320 -0.228 6.969 1.00 0.00 64 CYS A N 13
ATOM 22506 C CA . CYS A 1 64 ? 6.873 -0.914 5.817 1.00 0.00 64 CYS A CA 13
ATOM 22507 C C . CYS A 1 64 ? 6.257 -2.300 5.646 1.00 0.00 64 CYS A C 13
ATOM 22508 O O . CYS A 1 64 ? 6.183 -2.823 4.536 1.00 0.00 64 CYS A O 13
ATOM 22515 N N . LYS A 1 65 ? 5.796 -2.878 6.744 1.00 0.00 65 LYS A N 13
ATOM 22516 C CA . LYS A 1 65 ? 5.090 -4.149 6.693 1.00 0.00 65 LYS A CA 13
ATOM 22517 C C . LYS A 1 65 ? 3.759 -3.963 6.001 1.00 0.00 65 LYS A C 13
ATOM 22518 O O . LYS A 1 65 ? 3.403 -4.679 5.068 1.00 0.00 65 LYS A O 13
ATOM 22537 N N . GLN A 1 66 ? 3.031 -2.986 6.496 1.00 0.00 66 GLN A N 13
ATOM 22538 C CA . GLN A 1 66 ? 1.676 -2.729 6.034 1.00 0.00 66 GLN A CA 13
ATOM 22539 C C . GLN A 1 66 ? 1.672 -2.192 4.606 1.00 0.00 66 GLN A C 13
ATOM 22540 O O . GLN A 1 66 ? 0.802 -2.546 3.814 1.00 0.00 66 GLN A O 13
ATOM 22554 N N . LEU A 1 67 ? 2.640 -1.342 4.274 1.00 0.00 67 LEU A N 13
ATOM 22555 C CA . LEU A 1 67 ? 2.794 -0.876 2.899 1.00 0.00 67 LEU A CA 13
ATOM 22556 C C . LEU A 1 67 ? 3.078 -2.037 1.959 1.00 0.00 67 LEU A C 13
ATOM 22557 O O . LEU A 1 67 ? 2.641 -2.036 0.804 1.00 0.00 67 LEU A O 13
ATOM 22573 N N . ILE A 1 68 ? 3.811 -3.025 2.457 1.00 0.00 68 ILE A N 13
ATOM 22574 C CA . ILE A 1 68 ? 4.079 -4.228 1.695 1.00 0.00 68 ILE A CA 13
ATOM 22575 C C . ILE A 1 68 ? 2.774 -4.948 1.389 1.00 0.00 68 ILE A C 13
ATOM 22576 O O . ILE A 1 68 ? 2.572 -5.442 0.283 1.00 0.00 68 ILE A O 13
ATOM 22592 N N . ALA A 1 69 ? 1.878 -4.972 2.369 1.00 0.00 69 ALA A N 13
ATOM 22593 C CA . ALA A 1 69 ? 0.602 -5.633 2.199 1.00 0.00 69 ALA A CA 13
ATOM 22594 C C . ALA A 1 69 ? -0.153 -5.024 1.024 1.00 0.00 69 ALA A C 13
ATOM 22595 O O . ALA A 1 69 ? -0.484 -5.724 0.069 1.00 0.00 69 ALA A O 13
ATOM 22602 N N . LEU A 1 70 ? -0.382 -3.711 1.084 1.00 0.00 70 LEU A N 13
ATOM 22603 C CA . LEU A 1 70 ? -1.080 -2.994 0.017 1.00 0.00 70 LEU A CA 13
ATOM 22604 C C . LEU A 1 70 ? -0.459 -3.277 -1.342 1.00 0.00 70 LEU A C 13
ATOM 22605 O O . LEU A 1 70 ? -1.151 -3.665 -2.284 1.00 0.00 70 LEU A O 13
ATOM 22621 N N . ALA A 1 71 ? 0.848 -3.101 -1.440 1.00 0.00 71 ALA A N 13
ATOM 22622 C CA . ALA A 1 71 ? 1.531 -3.266 -2.704 1.00 0.00 71 ALA A CA 13
ATOM 22623 C C . ALA A 1 71 ? 1.449 -4.704 -3.217 1.00 0.00 71 ALA A C 13
ATOM 22624 O O . ALA A 1 71 ? 1.684 -4.940 -4.393 1.00 0.00 71 ALA A O 13
ATOM 22631 N N . ALA A 1 72 ? 1.113 -5.653 -2.342 1.00 0.00 72 ALA A N 13
ATOM 22632 C CA . ALA A 1 72 ? 0.962 -7.049 -2.744 1.00 0.00 72 ALA A CA 13
ATOM 22633 C C . ALA A 1 72 ? -0.397 -7.306 -3.394 1.00 0.00 72 ALA A C 13
ATOM 22634 O O . ALA A 1 72 ? -0.469 -7.948 -4.448 1.00 0.00 72 ALA A O 13
ATOM 22641 N N . TYR A 1 73 ? -1.475 -6.816 -2.769 1.00 0.00 73 TYR A N 13
ATOM 22642 C CA . TYR A 1 73 ? -2.814 -6.899 -3.385 1.00 0.00 73 TYR A CA 13
ATOM 22643 C C . TYR A 1 73 ? -2.715 -6.292 -4.761 1.00 0.00 73 TYR A C 13
ATOM 22644 O O . TYR A 1 73 ? -3.090 -6.876 -5.786 1.00 0.00 73 TYR A O 13
ATOM 22662 N N . HIS A 1 74 ? -2.163 -5.099 -4.743 1.00 0.00 74 HIS A N 13
ATOM 22663 C CA . HIS A 1 74 ? -1.977 -4.313 -5.920 1.00 0.00 74 HIS A CA 13
ATOM 22664 C C . HIS A 1 74 ? -1.029 -5.010 -6.906 1.00 0.00 74 HIS A C 13
ATOM 22665 O O . HIS A 1 74 ? -1.212 -4.913 -8.114 1.00 0.00 74 HIS A O 13
ATOM 22679 N N . ALA A 1 75 ? -0.023 -5.713 -6.382 1.00 0.00 75 ALA A N 13
ATOM 22680 C CA . ALA A 1 75 ? 0.978 -6.377 -7.219 1.00 0.00 75 ALA A CA 13
ATOM 22681 C C . ALA A 1 75 ? 0.331 -7.394 -8.146 1.00 0.00 75 ALA A C 13
ATOM 22682 O O . ALA A 1 75 ? 0.745 -7.560 -9.294 1.00 0.00 75 ALA A O 13
ATOM 22689 N N . LYS A 1 76 ? -0.701 -8.059 -7.644 1.00 0.00 76 LYS A N 13
ATOM 22690 C CA . LYS A 1 76 ? -1.371 -9.109 -8.406 1.00 0.00 76 LYS A CA 13
ATOM 22691 C C . LYS A 1 76 ? -2.331 -8.494 -9.417 1.00 0.00 76 LYS A C 13
ATOM 22692 O O . LYS A 1 76 ? -2.723 -9.138 -10.392 1.00 0.00 76 LYS A O 13
ATOM 22711 N N . HIS A 1 77 ? -2.713 -7.245 -9.180 1.00 0.00 77 HIS A N 13
ATOM 22712 C CA . HIS A 1 77 ? -3.573 -6.519 -10.117 1.00 0.00 77 HIS A CA 13
ATOM 22713 C C . HIS A 1 77 ? -2.762 -5.492 -10.905 1.00 0.00 77 HIS A C 13
ATOM 22714 O O . HIS A 1 77 ? -3.312 -4.521 -11.424 1.00 0.00 77 HIS A O 13
ATOM 22729 N N . CYS A 1 78 ? -1.457 -5.707 -10.994 1.00 0.00 78 CYS A N 13
ATOM 22730 C CA . CYS A 1 78 ? -0.572 -4.757 -11.654 1.00 0.00 78 CYS A CA 13
ATOM 22731 C C . CYS A 1 78 ? 0.133 -5.413 -12.837 1.00 0.00 78 CYS A C 13
ATOM 22732 O O . CYS A 1 78 ? 0.437 -6.606 -12.807 1.00 0.00 78 CYS A O 13
ATOM 22739 N N . GLN A 1 79 ? 0.386 -4.623 -13.872 1.00 0.00 79 GLN A N 13
ATOM 22740 C CA . GLN A 1 79 ? 1.053 -5.110 -15.070 1.00 0.00 79 GLN A CA 13
ATOM 22741 C C . GLN A 1 79 ? 2.390 -4.392 -15.305 1.00 0.00 79 GLN A C 13
ATOM 22742 O O . GLN A 1 79 ? 3.332 -4.989 -15.826 1.00 0.00 79 GLN A O 13
ATOM 22756 N N . GLU A 1 80 ? 2.458 -3.114 -14.932 1.00 0.00 80 GLU A N 13
ATOM 22757 C CA . GLU A 1 80 ? 3.690 -2.323 -15.063 1.00 0.00 80 GLU A CA 13
ATOM 22758 C C . GLU A 1 80 ? 4.885 -3.014 -14.416 1.00 0.00 80 GLU A C 13
ATOM 22759 O O . GLU A 1 80 ? 4.854 -3.356 -13.230 1.00 0.00 80 GLU A O 13
ATOM 22771 N N . ASN A 1 81 ? 5.938 -3.209 -15.199 1.00 0.00 81 ASN A N 13
ATOM 22772 C CA . ASN A 1 81 ? 7.183 -3.749 -14.675 1.00 0.00 81 ASN A CA 13
ATOM 22773 C C . ASN A 1 81 ? 7.960 -2.653 -13.958 1.00 0.00 81 ASN A C 13
ATOM 22774 O O . ASN A 1 81 ? 8.646 -2.904 -12.971 1.00 0.00 81 ASN A O 13
ATOM 22785 N N . LYS A 1 82 ? 7.834 -1.429 -14.461 1.00 0.00 82 LYS A N 13
ATOM 22786 C CA . LYS A 1 82 ? 8.454 -0.274 -13.834 1.00 0.00 82 LYS A CA 13
ATOM 22787 C C . LYS A 1 82 ? 7.387 0.564 -13.147 1.00 0.00 82 LYS A C 13
ATOM 22788 O O . LYS A 1 82 ? 7.209 1.750 -13.428 1.00 0.00 82 LYS A O 13
ATOM 22807 N N . CYS A 1 83 ? 6.656 -0.098 -12.275 1.00 0.00 83 CYS A N 13
ATOM 22808 C CA . CYS A 1 83 ? 5.622 0.519 -11.471 1.00 0.00 83 CYS A CA 13
ATOM 22809 C C . CYS A 1 83 ? 6.195 1.522 -10.470 1.00 0.00 83 CYS A C 13
ATOM 22810 O O . CYS A 1 83 ? 7.288 1.335 -9.932 1.00 0.00 83 CYS A O 13
ATOM 22817 N N . PRO A 1 84 ? 5.451 2.611 -10.223 1.00 0.00 84 PRO A N 13
ATOM 22818 C CA . PRO A 1 84 ? 5.806 3.616 -9.216 1.00 0.00 84 PRO A CA 13
ATOM 22819 C C . PRO A 1 84 ? 5.729 3.073 -7.788 1.00 0.00 84 PRO A C 13
ATOM 22820 O O . PRO A 1 84 ? 6.542 3.441 -6.940 1.00 0.00 84 PRO A O 13
ATOM 22831 N N . VAL A 1 85 ? 4.732 2.216 -7.523 1.00 0.00 85 VAL A N 13
ATOM 22832 C CA . VAL A 1 85 ? 4.565 1.603 -6.208 1.00 0.00 85 VAL A CA 13
ATOM 22833 C C . VAL A 1 85 ? 5.848 0.885 -5.771 1.00 0.00 85 VAL A C 13
ATOM 22834 O O . VAL A 1 85 ? 6.279 -0.096 -6.394 1.00 0.00 85 VAL A O 13
ATOM 22847 N N . PRO A 1 86 ? 6.451 1.377 -4.677 1.00 0.00 86 PRO A N 13
ATOM 22848 C CA . PRO A 1 86 ? 7.735 0.878 -4.160 1.00 0.00 86 PRO A CA 13
ATOM 22849 C C . PRO A 1 86 ? 7.740 -0.628 -3.927 1.00 0.00 86 PRO A C 13
ATOM 22850 O O . PRO A 1 86 ? 8.469 -1.388 -4.581 1.00 0.00 86 PRO A O 13
ATOM 22861 N N . PHE A 1 87 ? 6.907 -1.056 -3.000 1.00 0.00 87 PHE A N 13
ATOM 22862 C CA . PHE A 1 87 ? 6.869 -2.444 -2.595 1.00 0.00 87 PHE A CA 13
ATOM 22863 C C . PHE A 1 87 ? 6.251 -3.336 -3.656 1.00 0.00 87 PHE A C 13
ATOM 22864 O O . PHE A 1 87 ? 6.346 -4.553 -3.564 1.00 0.00 87 PHE A O 13
ATOM 22881 N N . CYS A 1 88 ? 5.653 -2.746 -4.686 1.00 0.00 88 CYS A N 13
ATOM 22882 C CA . CYS A 1 88 ? 5.046 -3.545 -5.730 1.00 0.00 88 CYS A CA 13
ATOM 22883 C C . CYS A 1 88 ? 6.130 -4.240 -6.497 1.00 0.00 88 CYS A C 13
ATOM 22884 O O . CYS A 1 88 ? 6.088 -5.437 -6.683 1.00 0.00 88 CYS A O 13
ATOM 22891 N N . LEU A 1 89 ? 7.119 -3.483 -6.921 1.00 0.00 89 LEU A N 13
ATOM 22892 C CA . LEU A 1 89 ? 8.191 -4.046 -7.715 1.00 0.00 89 LEU A CA 13
ATOM 22893 C C . LEU A 1 89 ? 9.033 -5.009 -6.898 1.00 0.00 89 LEU A C 13
ATOM 22894 O O . LEU A 1 89 ? 9.520 -6.003 -7.421 1.00 0.00 89 LEU A O 13
ATOM 22910 N N . ASN A 1 90 ? 9.179 -4.739 -5.612 1.00 0.00 90 ASN A N 13
ATOM 22911 C CA . ASN A 1 90 ? 9.930 -5.650 -4.757 1.00 0.00 90 ASN A CA 13
ATOM 22912 C C . ASN A 1 90 ? 9.180 -6.975 -4.660 1.00 0.00 90 ASN A C 13
ATOM 22913 O O . ASN A 1 90 ? 9.727 -8.054 -4.923 1.00 0.00 90 ASN A O 13
ATOM 22924 N N . ILE A 1 91 ? 7.906 -6.873 -4.330 1.00 0.00 91 ILE A N 13
ATOM 22925 C CA . ILE A 1 91 ? 7.050 -8.036 -4.184 1.00 0.00 91 ILE A CA 13
ATOM 22926 C C . ILE A 1 91 ? 6.805 -8.718 -5.521 1.00 0.00 91 ILE A C 13
ATOM 22927 O O . ILE A 1 91 ? 7.130 -9.877 -5.695 1.00 0.00 91 ILE A O 13
ATOM 22943 N N . LYS A 1 92 ? 6.235 -7.978 -6.454 1.00 0.00 92 LYS A N 13
ATOM 22944 C CA . LYS A 1 92 ? 5.782 -8.519 -7.726 1.00 0.00 92 LYS A CA 13
ATOM 22945 C C . LYS A 1 92 ? 6.919 -9.201 -8.493 1.00 0.00 92 LYS A C 13
ATOM 22946 O O . LYS A 1 92 ? 6.679 -10.152 -9.241 1.00 0.00 92 LYS A O 13
ATOM 22965 N N . GLN A 1 93 ? 8.151 -8.735 -8.303 1.00 0.00 93 GLN A N 13
ATOM 22966 C CA . GLN A 1 93 ? 9.286 -9.342 -8.990 1.00 0.00 93 GLN A CA 13
ATOM 22967 C C . GLN A 1 93 ? 9.650 -10.683 -8.357 1.00 0.00 93 GLN A C 13
ATOM 22968 O O . GLN A 1 93 ? 9.632 -11.710 -9.038 1.00 0.00 93 GLN A O 13
ATOM 22982 N N . LYS A 1 94 ? 9.984 -10.683 -7.063 1.00 0.00 94 LYS A N 13
ATOM 22983 C CA . LYS A 1 94 ? 10.383 -11.924 -6.398 1.00 0.00 94 LYS A CA 13
ATOM 22984 C C . LYS A 1 94 ? 9.191 -12.794 -5.969 1.00 0.00 94 LYS A C 13
ATOM 22985 O O . LYS A 1 94 ? 9.227 -14.016 -6.117 1.00 0.00 94 LYS A O 13
ATOM 23004 N N . GLY A 1 95 ? 8.144 -12.176 -5.436 1.00 0.00 95 GLY A N 13
ATOM 23005 C CA . GLY A 1 95 ? 6.944 -12.901 -5.053 1.00 0.00 95 GLY A CA 13
ATOM 23006 C C . GLY A 1 95 ? 7.054 -13.626 -3.722 1.00 0.00 95 GLY A C 13
ATOM 23007 O O . GLY A 1 95 ? 6.087 -13.679 -2.963 1.00 0.00 95 GLY A O 13
ATOM 23011 N N . SER A 1 96 ? 8.212 -14.196 -3.431 1.00 0.00 96 SER A N 13
ATOM 23012 C CA . SER A 1 96 ? 8.408 -14.910 -2.179 1.00 0.00 96 SER A CA 13
ATOM 23013 C C . SER A 1 96 ? 9.053 -14.010 -1.126 1.00 0.00 96 SER A C 13
ATOM 23014 O O . SER A 1 96 ? 8.575 -13.925 0.007 1.00 0.00 96 SER A O 13
ATOM 23022 N N . GLU A 1 97 ? 10.133 -13.333 -1.518 1.00 0.00 97 GLU A N 13
ATOM 23023 C CA . GLU A 1 97 ? 10.928 -12.527 -0.590 1.00 0.00 97 GLU A CA 13
ATOM 23024 C C . GLU A 1 97 ? 10.099 -11.468 0.127 1.00 0.00 97 GLU A C 13
ATOM 23025 O O . GLU A 1 97 ? 10.122 -11.399 1.359 1.00 0.00 97 GLU A O 13
ATOM 23037 N N . PHE A 1 98 ? 9.388 -10.642 -0.637 1.00 0.00 98 PHE A N 13
ATOM 23038 C CA . PHE A 1 98 ? 8.665 -9.497 -0.069 1.00 0.00 98 PHE A CA 13
ATOM 23039 C C . PHE A 1 98 ? 9.642 -8.540 0.641 1.00 0.00 98 PHE A C 13
ATOM 23040 O O . PHE A 1 98 ? 9.525 -8.323 1.849 1.00 0.00 98 PHE A O 13
ATOM 23057 N N . PRO A 1 99 ? 10.642 -7.973 -0.075 1.00 0.00 99 PRO A N 13
ATOM 23058 C CA . PRO A 1 99 ? 11.691 -7.172 0.524 1.00 0.00 99 PRO A CA 13
ATOM 23059 C C . PRO A 1 99 ? 11.494 -5.677 0.260 1.00 0.00 99 PRO A C 13
ATOM 23060 O O . PRO A 1 99 ? 10.413 -5.238 -0.137 1.00 0.00 99 PRO A O 13
ATOM 23071 N N . ALA A 1 100 ? 12.547 -4.900 0.481 1.00 0.00 100 ALA A N 13
ATOM 23072 C CA . ALA A 1 100 ? 12.499 -3.467 0.255 1.00 0.00 100 ALA A CA 13
ATOM 23073 C C . ALA A 1 100 ? 13.744 -3.002 -0.484 1.00 0.00 100 ALA A C 13
ATOM 23074 O O . ALA A 1 100 ? 14.716 -2.561 0.128 1.00 0.00 100 ALA A O 13
ATOM 23081 N N . GLY A 1 101 ? 13.714 -3.121 -1.802 1.00 0.00 101 GLY A N 13
ATOM 23082 C CA . GLY A 1 101 ? 14.828 -2.679 -2.613 1.00 0.00 101 GLY A CA 13
ATOM 23083 C C . GLY A 1 101 ? 14.571 -1.320 -3.225 1.00 0.00 101 GLY A C 13
ATOM 23084 O O . GLY A 1 101 ? 14.364 -1.203 -4.434 1.00 0.00 101 GLY A O 13
ATOM 23088 N N . ASN A 1 102 ? 14.563 -0.296 -2.383 1.00 0.00 102 ASN A N 13
ATOM 23089 C CA . ASN A 1 102 ? 14.330 1.066 -2.841 1.00 0.00 102 ASN A CA 13
ATOM 23090 C C . ASN A 1 102 ? 15.656 1.765 -3.102 1.00 0.00 102 ASN A C 13
ATOM 23091 O O . ASN A 1 102 ? 16.247 2.299 -2.140 1.00 0.00 102 ASN A O 13
ATOM 23103 N N . GLY B 2 1 ? 2.480 -16.093 0.183 1.00 0.00 201 GLY B N 13
ATOM 23104 C CA . GLY B 2 1 ? 2.300 -15.595 1.568 1.00 0.00 201 GLY B CA 13
ATOM 23105 C C . GLY B 2 1 ? 1.776 -14.174 1.599 1.00 0.00 201 GLY B C 13
ATOM 23106 O O . GLY B 2 1 ? 2.207 -13.330 0.811 1.00 0.00 201 GLY B O 13
ATOM 23112 N N . MET B 2 2 ? 0.838 -13.915 2.501 1.00 0.00 202 MET B N 13
ATOM 23113 C CA . MET B 2 2 ? 0.265 -12.586 2.663 1.00 0.00 202 MET B CA 13
ATOM 23114 C C . MET B 2 2 ? -0.444 -12.480 4.005 1.00 0.00 202 MET B C 13
ATOM 23115 O O . MET B 2 2 ? -1.339 -13.268 4.305 1.00 0.00 202 MET B O 13
ATOM 23129 N N . TYR B 2 3 ? -0.034 -11.510 4.804 1.00 0.00 203 TYR B N 13
ATOM 23130 C CA . TYR B 2 3 ? -0.677 -11.247 6.082 1.00 0.00 203 TYR B CA 13
ATOM 23131 C C . TYR B 2 3 ? -1.715 -10.136 5.937 1.00 0.00 203 TYR B C 13
ATOM 23132 O O . TYR B 2 3 ? -1.369 -8.972 5.737 1.00 0.00 203 TYR B O 13
ATOM 23150 N N . PRO B 2 4 ? -3.008 -10.487 6.017 1.00 0.00 204 PRO B N 13
ATOM 23151 C CA . PRO B 2 4 ? -4.098 -9.532 5.842 1.00 0.00 204 PRO B CA 13
ATOM 23152 C C . PRO B 2 4 ? -4.408 -8.747 7.114 1.00 0.00 204 PRO B C 13
ATOM 23153 O O . PRO B 2 4 ? -5.546 -8.725 7.595 1.00 0.00 204 PRO B O 13
ATOM 23164 N N . ASP B 2 5 ? -3.388 -8.097 7.643 1.00 0.00 205 ASP B N 13
ATOM 23165 C CA . ASP B 2 5 ? -3.540 -7.235 8.812 1.00 0.00 205 ASP B CA 13
ATOM 23166 C C . ASP B 2 5 ? -2.870 -5.880 8.565 1.00 0.00 205 ASP B C 13
ATOM 23167 O O . ASP B 2 5 ? -2.011 -5.446 9.330 1.00 0.00 205 ASP B O 13
ATOM 23176 N N . PRO B 2 6 ? -3.296 -5.170 7.504 1.00 0.00 206 PRO B N 13
ATOM 23177 C CA . PRO B 2 6 ? -2.645 -3.949 7.057 1.00 0.00 206 PRO B CA 13
ATOM 23178 C C . PRO B 2 6 ? -3.139 -2.721 7.796 1.00 0.00 206 PRO B C 13
ATOM 23179 O O . PRO B 2 6 ? -4.070 -2.032 7.372 1.00 0.00 206 PRO B O 13
ATOM 23190 N N . GLY B 2 7 ? -2.484 -2.449 8.888 1.00 0.00 207 GLY B N 13
ATOM 23191 C CA . GLY B 2 7 ? -2.835 -1.321 9.727 1.00 0.00 207 GLY B CA 13
ATOM 23192 C C . GLY B 2 7 ? -2.510 0.035 9.112 1.00 0.00 207 GLY B C 13
ATOM 23193 O O . GLY B 2 7 ? -2.622 1.054 9.787 1.00 0.00 207 GLY B O 13
ATOM 23197 N N . LEU B 2 8 ? -2.114 0.066 7.839 1.00 0.00 208 LEU B N 13
ATOM 23198 C CA . LEU B 2 8 ? -1.825 1.334 7.175 1.00 0.00 208 LEU B CA 13
ATOM 23199 C C . LEU B 2 8 ? -3.110 1.967 6.658 1.00 0.00 208 LEU B C 13
ATOM 23200 O O . LEU B 2 8 ? -3.198 3.185 6.527 1.00 0.00 208 LEU B O 13
ATOM 23216 N N . LEU B 2 9 ? -4.118 1.142 6.376 1.00 0.00 209 LEU B N 13
ATOM 23217 C CA . LEU B 2 9 ? -5.382 1.669 5.871 1.00 0.00 209 LEU B CA 13
ATOM 23218 C C . LEU B 2 9 ? -6.156 2.342 6.992 1.00 0.00 209 LEU B C 13
ATOM 23219 O O . LEU B 2 9 ? -6.951 3.241 6.750 1.00 0.00 209 LEU B O 13
ATOM 23235 N N . SER B 2 10 ? -5.921 1.892 8.217 1.00 0.00 210 SER B N 13
ATOM 23236 C CA . SER B 2 10 ? -6.480 2.541 9.388 1.00 0.00 210 SER B CA 13
ATOM 23237 C C . SER B 2 10 ? -5.547 3.657 9.853 1.00 0.00 210 SER B C 13
ATOM 23238 O O . SER B 2 10 ? -5.963 4.600 10.525 1.00 0.00 210 SER B O 13
ATOM 23246 N N . TYR B 2 11 ? -4.280 3.536 9.471 1.00 0.00 211 TYR B N 13
ATOM 23247 C CA . TYR B 2 11 ? -3.282 4.563 9.734 1.00 0.00 211 TYR B CA 13
ATOM 23248 C C . TYR B 2 11 ? -3.611 5.819 8.933 1.00 0.00 211 TYR B C 13
ATOM 23249 O O . TYR B 2 11 ? -3.359 6.941 9.375 1.00 0.00 211 TYR B O 13
ATOM 23267 N N . ILE B 2 12 ? -4.181 5.617 7.752 1.00 0.00 212 ILE B N 13
ATOM 23268 C CA . ILE B 2 12 ? -4.619 6.716 6.906 1.00 0.00 212 ILE B CA 13
ATOM 23269 C C . ILE B 2 12 ? -6.046 6.452 6.425 1.00 0.00 212 ILE B C 13
ATOM 23270 O O . ILE B 2 12 ? -6.306 6.295 5.228 1.00 0.00 212 ILE B O 13
ATOM 23286 N N . ASN B 2 13 ? -6.970 6.385 7.368 1.00 0.00 213 ASN B N 13
ATOM 23287 C CA . ASN B 2 13 ? -8.358 6.088 7.044 1.00 0.00 213 ASN B CA 13
ATOM 23288 C C . ASN B 2 13 ? -9.185 7.364 7.005 1.00 0.00 213 ASN B C 13
ATOM 23289 O O . ASN B 2 13 ? -9.130 8.185 7.917 1.00 0.00 213 ASN B O 13
ATOM 23300 N N . GLU B 2 14 ? -9.935 7.536 5.930 1.00 0.00 214 GLU B N 13
ATOM 23301 C CA . GLU B 2 14 ? -10.775 8.713 5.772 1.00 0.00 214 GLU B CA 13
ATOM 23302 C C . GLU B 2 14 ? -12.244 8.319 5.754 1.00 0.00 214 GLU B C 13
ATOM 23303 O O . GLU B 2 14 ? -12.982 8.616 4.814 1.00 0.00 214 GLU B O 13
ATOM 23315 N N . LEU B 2 15 ? -12.656 7.643 6.809 1.00 0.00 215 LEU B N 13
ATOM 23316 C CA . LEU B 2 15 ? -14.022 7.180 6.942 1.00 0.00 215 LEU B CA 13
ATOM 23317 C C . LEU B 2 15 ? -14.642 7.740 8.216 1.00 0.00 215 LEU B C 13
ATOM 23318 O O . LEU B 2 15 ? -13.927 8.095 9.155 1.00 0.00 215 LEU B O 13
ATOM 23334 N N . CYS B 2 16 ? -15.960 7.828 8.244 1.00 0.00 216 CYS B N 13
ATOM 23335 C CA . CYS B 2 16 ? -16.661 8.322 9.413 1.00 0.00 216 CYS B CA 13
ATOM 23336 C C . CYS B 2 16 ? -17.078 7.164 10.314 1.00 0.00 216 CYS B C 13
ATOM 23337 O O . CYS B 2 16 ? -18.087 6.496 10.009 1.00 0.00 216 CYS B O 13
ATOM 23349 N N . SER A 1 1 ? -36.268 -13.758 4.522 1.00 0.00 1 SER A N 14
ATOM 23350 C CA . SER A 1 1 ? -35.899 -15.082 3.981 1.00 0.00 1 SER A CA 14
ATOM 23351 C C . SER A 1 1 ? -34.398 -15.162 3.727 1.00 0.00 1 SER A C 14
ATOM 23352 O O . SER A 1 1 ? -33.787 -16.219 3.888 1.00 0.00 1 SER A O 14
ATOM 23362 N N . GLY A 1 2 ? -33.802 -14.041 3.333 1.00 0.00 2 GLY A N 14
ATOM 23363 C CA . GLY A 1 2 ? -32.375 -14.009 3.097 1.00 0.00 2 GLY A CA 14
ATOM 23364 C C . GLY A 1 2 ? -31.597 -13.756 4.371 1.00 0.00 2 GLY A C 14
ATOM 23365 O O . GLY A 1 2 ? -30.572 -14.389 4.617 1.00 0.00 2 GLY A O 14
ATOM 23369 N N . GLY A 1 3 ? -32.093 -12.837 5.184 1.00 0.00 3 GLY A N 14
ATOM 23370 C CA . GLY A 1 3 ? -31.423 -12.492 6.418 1.00 0.00 3 GLY A CA 14
ATOM 23371 C C . GLY A 1 3 ? -31.165 -11.006 6.513 1.00 0.00 3 GLY A C 14
ATOM 23372 O O . GLY A 1 3 ? -32.037 -10.241 6.928 1.00 0.00 3 GLY A O 14
ATOM 23376 N N . ARG A 1 4 ? -29.975 -10.589 6.109 1.00 0.00 4 ARG A N 14
ATOM 23377 C CA . ARG A 1 4 ? -29.608 -9.180 6.116 1.00 0.00 4 ARG A CA 14
ATOM 23378 C C . ARG A 1 4 ? -28.534 -8.888 5.073 1.00 0.00 4 ARG A C 14
ATOM 23379 O O . ARG A 1 4 ? -27.514 -9.572 5.003 1.00 0.00 4 ARG A O 14
ATOM 23400 N N . ALA A 1 5 ? -28.780 -7.874 4.254 1.00 0.00 5 ALA A N 14
ATOM 23401 C CA . ALA A 1 5 ? -27.846 -7.483 3.205 1.00 0.00 5 ALA A CA 14
ATOM 23402 C C . ALA A 1 5 ? -26.753 -6.579 3.764 1.00 0.00 5 ALA A C 14
ATOM 23403 O O . ALA A 1 5 ? -26.533 -5.465 3.280 1.00 0.00 5 ALA A O 14
ATOM 23410 N N . THR A 1 6 ? -26.072 -7.071 4.781 1.00 0.00 6 THR A N 14
ATOM 23411 C CA . THR A 1 6 ? -25.029 -6.320 5.452 1.00 0.00 6 THR A CA 14
ATOM 23412 C C . THR A 1 6 ? -23.689 -6.497 4.752 1.00 0.00 6 THR A C 14
ATOM 23413 O O . THR A 1 6 ? -23.409 -7.556 4.186 1.00 0.00 6 THR A O 14
ATOM 23424 N N . GLN A 1 7 ? -22.871 -5.457 4.773 1.00 0.00 7 GLN A N 14
ATOM 23425 C CA . GLN A 1 7 ? -21.523 -5.549 4.243 1.00 0.00 7 GLN A CA 14
ATOM 23426 C C . GLN A 1 7 ? -20.649 -6.318 5.231 1.00 0.00 7 GLN A C 14
ATOM 23427 O O . GLN A 1 7 ? -20.668 -6.063 6.438 1.00 0.00 7 GLN A O 14
ATOM 23441 N N . SER A 1 8 ? -19.925 -7.297 4.722 1.00 0.00 8 SER A N 14
ATOM 23442 C CA . SER A 1 8 ? -19.060 -8.111 5.551 1.00 0.00 8 SER A CA 14
ATOM 23443 C C . SER A 1 8 ? -17.802 -7.341 5.939 1.00 0.00 8 SER A C 14
ATOM 23444 O O . SER A 1 8 ? -17.283 -6.551 5.146 1.00 0.00 8 SER A O 14
ATOM 23452 N N . PRO A 1 9 ? -17.306 -7.544 7.172 1.00 0.00 9 PRO A N 14
ATOM 23453 C CA . PRO A 1 9 ? -16.086 -6.895 7.648 1.00 0.00 9 PRO A CA 14
ATOM 23454 C C . PRO A 1 9 ? -14.907 -7.137 6.717 1.00 0.00 9 PRO A C 14
ATOM 23455 O O . PRO A 1 9 ? -14.139 -6.221 6.425 1.00 0.00 9 PRO A O 14
ATOM 23466 N N . GLY A 1 10 ? -14.790 -8.372 6.241 1.00 0.00 10 GLY A N 14
ATOM 23467 C CA . GLY A 1 10 ? -13.744 -8.722 5.301 1.00 0.00 10 GLY A CA 14
ATOM 23468 C C . GLY A 1 10 ? -13.779 -7.867 4.056 1.00 0.00 10 GLY A C 14
ATOM 23469 O O . GLY A 1 10 ? -12.746 -7.401 3.578 1.00 0.00 10 GLY A O 14
ATOM 23473 N N . ASP A 1 11 ? -14.978 -7.642 3.546 1.00 0.00 11 ASP A N 14
ATOM 23474 C CA . ASP A 1 11 ? -15.154 -6.882 2.315 1.00 0.00 11 ASP A CA 14
ATOM 23475 C C . ASP A 1 11 ? -14.893 -5.402 2.549 1.00 0.00 11 ASP A C 14
ATOM 23476 O O . ASP A 1 11 ? -14.299 -4.735 1.711 1.00 0.00 11 ASP A O 14
ATOM 23485 N N . SER A 1 12 ? -15.319 -4.898 3.701 1.00 0.00 12 SER A N 14
ATOM 23486 C CA . SER A 1 12 ? -15.123 -3.494 4.032 1.00 0.00 12 SER A CA 14
ATOM 23487 C C . SER A 1 12 ? -13.651 -3.223 4.321 1.00 0.00 12 SER A C 14
ATOM 23488 O O . SER A 1 12 ? -13.131 -2.143 4.037 1.00 0.00 12 SER A O 14
ATOM 23496 N N . ARG A 1 13 ? -12.982 -4.223 4.871 1.00 0.00 13 ARG A N 14
ATOM 23497 C CA . ARG A 1 13 ? -11.549 -4.171 5.070 1.00 0.00 13 ARG A CA 14
ATOM 23498 C C . ARG A 1 13 ? -10.849 -4.165 3.717 1.00 0.00 13 ARG A C 14
ATOM 23499 O O . ARG A 1 13 ? -9.950 -3.367 3.479 1.00 0.00 13 ARG A O 14
ATOM 23520 N N . ARG A 1 14 ? -11.307 -5.038 2.828 1.00 0.00 14 ARG A N 14
ATOM 23521 C CA . ARG A 1 14 ? -10.744 -5.154 1.488 1.00 0.00 14 ARG A CA 14
ATOM 23522 C C . ARG A 1 14 ? -11.021 -3.883 0.686 1.00 0.00 14 ARG A C 14
ATOM 23523 O O . ARG A 1 14 ? -10.223 -3.469 -0.156 1.00 0.00 14 ARG A O 14
ATOM 23544 N N . LEU A 1 15 ? -12.152 -3.270 0.978 1.00 0.00 15 LEU A N 14
ATOM 23545 C CA . LEU A 1 15 ? -12.546 -2.015 0.366 1.00 0.00 15 LEU A CA 14
ATOM 23546 C C . LEU A 1 15 ? -11.613 -0.901 0.833 1.00 0.00 15 LEU A C 14
ATOM 23547 O O . LEU A 1 15 ? -11.108 -0.114 0.030 1.00 0.00 15 LEU A O 14
ATOM 23563 N N . SER A 1 16 ? -11.370 -0.858 2.142 1.00 0.00 16 SER A N 14
ATOM 23564 C CA . SER A 1 16 ? -10.439 0.089 2.727 1.00 0.00 16 SER A CA 14
ATOM 23565 C C . SER A 1 16 ? -9.028 -0.186 2.209 1.00 0.00 16 SER A C 14
ATOM 23566 O O . SER A 1 16 ? -8.199 0.720 2.111 1.00 0.00 16 SER A O 14
ATOM 23574 N N . ILE A 1 17 ? -8.772 -1.447 1.880 1.00 0.00 17 ILE A N 14
ATOM 23575 C CA . ILE A 1 17 ? -7.518 -1.847 1.263 1.00 0.00 17 ILE A CA 14
ATOM 23576 C C . ILE A 1 17 ? -7.371 -1.211 -0.104 1.00 0.00 17 ILE A C 14
ATOM 23577 O O . ILE A 1 17 ? -6.396 -0.521 -0.354 1.00 0.00 17 ILE A O 14
ATOM 23593 N N . GLN A 1 18 ? -8.357 -1.419 -0.971 1.00 0.00 18 GLN A N 14
ATOM 23594 C CA . GLN A 1 18 ? -8.329 -0.831 -2.308 1.00 0.00 18 GLN A CA 14
ATOM 23595 C C . GLN A 1 18 ? -8.206 0.679 -2.215 1.00 0.00 18 GLN A C 14
ATOM 23596 O O . GLN A 1 18 ? -7.533 1.310 -3.030 1.00 0.00 18 GLN A O 14
ATOM 23610 N N . ARG A 1 19 ? -8.847 1.242 -1.204 1.00 0.00 19 ARG A N 14
ATOM 23611 C CA . ARG A 1 19 ? -8.733 2.654 -0.913 1.00 0.00 19 ARG A CA 14
ATOM 23612 C C . ARG A 1 19 ? -7.281 3.042 -0.643 1.00 0.00 19 ARG A C 14
ATOM 23613 O O . ARG A 1 19 ? -6.760 3.972 -1.259 1.00 0.00 19 ARG A O 14
ATOM 23634 N N . ALA A 1 20 ? -6.615 2.316 0.256 1.00 0.00 20 ALA A N 14
ATOM 23635 C CA . ALA A 1 20 ? -5.239 2.642 0.608 1.00 0.00 20 ALA A CA 14
ATOM 23636 C C . ALA A 1 20 ? -4.288 2.201 -0.497 1.00 0.00 20 ALA A C 14
ATOM 23637 O O . ALA A 1 20 ? -3.180 2.712 -0.623 1.00 0.00 20 ALA A O 14
ATOM 23644 N N . ILE A 1 21 ? -4.747 1.258 -1.302 1.00 0.00 21 ILE A N 14
ATOM 23645 C CA . ILE A 1 21 ? -3.998 0.778 -2.447 1.00 0.00 21 ILE A CA 14
ATOM 23646 C C . ILE A 1 21 ? -3.911 1.853 -3.488 1.00 0.00 21 ILE A C 14
ATOM 23647 O O . ILE A 1 21 ? -2.830 2.222 -3.946 1.00 0.00 21 ILE A O 14
ATOM 23663 N N . GLN A 1 22 ? -5.068 2.355 -3.852 1.00 0.00 22 GLN A N 14
ATOM 23664 C CA . GLN A 1 22 ? -5.160 3.382 -4.846 1.00 0.00 22 GLN A CA 14
ATOM 23665 C C . GLN A 1 22 ? -4.434 4.623 -4.345 1.00 0.00 22 GLN A C 14
ATOM 23666 O O . GLN A 1 22 ? -3.912 5.421 -5.124 1.00 0.00 22 GLN A O 14
ATOM 23680 N N . SER A 1 23 ? -4.397 4.745 -3.021 1.00 0.00 23 SER A N 14
ATOM 23681 C CA . SER A 1 23 ? -3.671 5.811 -2.351 1.00 0.00 23 SER A CA 14
ATOM 23682 C C . SER A 1 23 ? -2.163 5.606 -2.490 1.00 0.00 23 SER A C 14
ATOM 23683 O O . SER A 1 23 ? -1.428 6.541 -2.814 1.00 0.00 23 SER A O 14
ATOM 23691 N N . LEU A 1 24 ? -1.720 4.369 -2.256 1.00 0.00 24 LEU A N 14
ATOM 23692 C CA . LEU A 1 24 ? -0.320 3.994 -2.381 1.00 0.00 24 LEU A CA 14
ATOM 23693 C C . LEU A 1 24 ? 0.195 4.298 -3.776 1.00 0.00 24 LEU A C 14
ATOM 23694 O O . LEU A 1 24 ? 1.241 4.926 -3.941 1.00 0.00 24 LEU A O 14
ATOM 23710 N N . VAL A 1 25 ? -0.555 3.863 -4.776 1.00 0.00 25 VAL A N 14
ATOM 23711 C CA . VAL A 1 25 ? -0.182 4.097 -6.149 1.00 0.00 25 VAL A CA 14
ATOM 23712 C C . VAL A 1 25 ? -0.198 5.582 -6.445 1.00 0.00 25 VAL A C 14
ATOM 23713 O O . VAL A 1 25 ? 0.717 6.107 -7.074 1.00 0.00 25 VAL A O 14
ATOM 23726 N N . HIS A 1 26 ? -1.245 6.251 -5.975 1.00 0.00 26 HIS A N 14
ATOM 23727 C CA . HIS A 1 26 ? -1.382 7.684 -6.156 1.00 0.00 26 HIS A CA 14
ATOM 23728 C C . HIS A 1 26 ? -0.149 8.398 -5.649 1.00 0.00 26 HIS A C 14
ATOM 23729 O O . HIS A 1 26 ? 0.396 9.247 -6.331 1.00 0.00 26 HIS A O 14
ATOM 23743 N N . ALA A 1 27 ? 0.285 8.056 -4.453 1.00 0.00 27 ALA A N 14
ATOM 23744 C CA . ALA A 1 27 ? 1.461 8.694 -3.878 1.00 0.00 27 ALA A CA 14
ATOM 23745 C C . ALA A 1 27 ? 2.696 8.332 -4.671 1.00 0.00 27 ALA A C 14
ATOM 23746 O O . ALA A 1 27 ? 3.560 9.174 -4.919 1.00 0.00 27 ALA A O 14
ATOM 23753 N N . ALA A 1 28 ? 2.766 7.072 -5.072 1.00 0.00 28 ALA A N 14
ATOM 23754 C CA . ALA A 1 28 ? 3.919 6.568 -5.780 1.00 0.00 28 ALA A CA 14
ATOM 23755 C C . ALA A 1 28 ? 4.068 7.217 -7.154 1.00 0.00 28 ALA A C 14
ATOM 23756 O O . ALA A 1 28 ? 5.184 7.334 -7.662 1.00 0.00 28 ALA A O 14
ATOM 23763 N N . GLN A 1 29 ? 2.960 7.662 -7.750 1.00 0.00 29 GLN A N 14
ATOM 23764 C CA . GLN A 1 29 ? 3.019 8.224 -9.093 1.00 0.00 29 GLN A CA 14
ATOM 23765 C C . GLN A 1 29 ? 2.469 9.649 -9.167 1.00 0.00 29 GLN A C 14
ATOM 23766 O 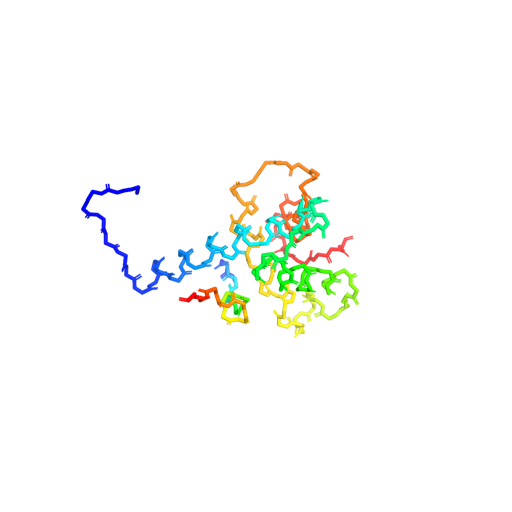O . GLN A 1 29 ? 2.281 10.171 -10.268 1.00 0.00 29 GLN A O 14
ATOM 23780 N N . CYS A 1 30 ? 2.201 10.291 -8.031 1.00 0.00 30 CYS A N 14
ATOM 23781 C CA . CYS A 1 30 ? 1.587 11.609 -8.076 1.00 0.00 30 CYS A CA 14
ATOM 23782 C C . CYS A 1 30 ? 2.554 12.631 -8.657 1.00 0.00 30 CYS A C 14
ATOM 23783 O O . CYS A 1 30 ? 3.547 13.003 -8.029 1.00 0.00 30 CYS A O 14
ATOM 23790 N N . ARG A 1 31 ? 2.258 13.061 -9.867 1.00 0.00 31 ARG A N 14
ATOM 23791 C CA . ARG A 1 31 ? 3.091 14.044 -10.562 1.00 0.00 31 ARG A CA 14
ATOM 23792 C C . ARG A 1 31 ? 2.503 15.459 -10.423 1.00 0.00 31 ARG A C 14
ATOM 23793 O O . ARG A 1 31 ? 3.199 16.454 -10.642 1.00 0.00 31 ARG A O 14
ATOM 23814 N N . ASN A 1 32 ? 1.236 15.549 -10.027 1.00 0.00 32 ASN A N 14
ATOM 23815 C CA . ASN A 1 32 ? 0.549 16.828 -9.909 1.00 0.00 32 ASN A CA 14
ATOM 23816 C C . ASN A 1 32 ? 1.169 17.667 -8.799 1.00 0.00 32 ASN A C 14
ATOM 23817 O O . ASN A 1 32 ? 1.022 17.355 -7.617 1.00 0.00 32 ASN A O 14
ATOM 23828 N N . ALA A 1 33 ? 1.848 18.738 -9.185 1.00 0.00 33 ALA A N 14
ATOM 23829 C CA . ALA A 1 33 ? 2.493 19.624 -8.225 1.00 0.00 33 ALA A CA 14
ATOM 23830 C C . ALA A 1 33 ? 1.460 20.424 -7.438 1.00 0.00 33 ALA A C 14
ATOM 23831 O O . ALA A 1 33 ? 1.759 20.975 -6.377 1.00 0.00 33 ALA A O 14
ATOM 23838 N N . ASN A 1 34 ? 0.243 20.481 -7.958 1.00 0.00 34 ASN A N 14
ATOM 23839 C CA . ASN A 1 34 ? -0.823 21.245 -7.336 1.00 0.00 34 ASN A CA 14
ATOM 23840 C C . ASN A 1 34 ? -1.662 20.373 -6.414 1.00 0.00 34 ASN A C 14
ATOM 23841 O O . ASN A 1 34 ? -2.452 20.887 -5.623 1.00 0.00 34 ASN A O 14
ATOM 23852 N N . CYS A 1 35 ? -1.507 19.055 -6.525 1.00 0.00 35 CYS A N 14
ATOM 23853 C CA . CYS A 1 35 ? -2.228 18.140 -5.664 1.00 0.00 35 CYS A CA 14
ATOM 23854 C C . CYS A 1 35 ? -1.784 18.295 -4.214 1.00 0.00 35 CYS A C 14
ATOM 23855 O O . CYS A 1 35 ? -0.698 17.858 -3.829 1.00 0.00 35 CYS A O 14
ATOM 23862 N N . SER A 1 36 ? -2.625 18.929 -3.421 1.00 0.00 36 SER A N 14
ATOM 23863 C CA . SER A 1 36 ? -2.366 19.097 -2.005 1.00 0.00 36 SER A CA 14
ATOM 23864 C C . SER A 1 36 ? -3.289 18.191 -1.198 1.00 0.00 36 SER A C 14
ATOM 23865 O O . SER A 1 36 ? -3.588 18.462 -0.033 1.00 0.00 36 SER A O 14
ATOM 23873 N N . LEU A 1 37 ? -3.724 17.106 -1.832 1.00 0.00 37 LEU A N 14
ATOM 23874 C CA . LEU A 1 37 ? -4.691 16.190 -1.248 1.00 0.00 37 LEU A CA 14
ATOM 23875 C C . LEU A 1 37 ? -4.134 15.563 0.035 1.00 0.00 37 LEU A C 14
ATOM 23876 O O . LEU A 1 37 ? -3.035 15.004 0.027 1.00 0.00 37 LEU A O 14
ATOM 23892 N N . PRO A 1 38 ? -4.870 15.665 1.153 1.00 0.00 38 PRO A N 14
ATOM 23893 C CA . PRO A 1 38 ? -4.355 15.315 2.485 1.00 0.00 38 PRO A CA 14
ATOM 23894 C C . PRO A 1 38 ? -3.739 13.921 2.544 1.00 0.00 38 PRO A C 14
ATOM 23895 O O . PRO A 1 38 ? -2.588 13.759 2.962 1.00 0.00 38 PRO A O 14
ATOM 23906 N N . SER A 1 39 ? -4.484 12.929 2.066 1.00 0.00 39 SER A N 14
ATOM 23907 C CA . SER A 1 39 ? -4.047 11.532 2.160 1.00 0.00 39 SER A CA 14
ATOM 23908 C C . SER A 1 39 ? -2.888 11.271 1.196 1.00 0.00 39 SER A C 14
ATOM 23909 O O . SER A 1 39 ? -2.160 10.290 1.338 1.00 0.00 39 SER A O 14
ATOM 23917 N N . CYS A 1 40 ? -2.721 12.157 0.218 1.00 0.00 40 CYS A N 14
ATOM 23918 C CA . CYS A 1 40 ? -1.621 12.060 -0.735 1.00 0.00 40 CYS A CA 14
ATOM 23919 C C . CYS A 1 40 ? -0.298 12.331 -0.040 1.00 0.00 40 CYS A C 14
ATOM 23920 O O . CYS A 1 40 ? 0.668 11.587 -0.207 1.00 0.00 40 CYS A O 14
ATOM 23927 N N . GLN A 1 41 ? -0.269 13.397 0.749 1.00 0.00 41 GLN A N 14
ATOM 23928 C CA . GLN A 1 41 ? 0.924 13.759 1.498 1.00 0.00 41 GLN A CA 14
ATOM 23929 C C . GLN A 1 41 ? 1.190 12.694 2.558 1.00 0.00 41 GLN A C 14
ATOM 23930 O O . GLN A 1 41 ? 2.333 12.381 2.883 1.00 0.00 41 GLN A O 14
ATOM 23944 N N . LYS A 1 42 ? 0.110 12.106 3.047 1.00 0.00 42 LYS A N 14
ATOM 23945 C CA . LYS A 1 42 ? 0.192 11.058 4.058 1.00 0.00 42 LYS A CA 14
ATOM 23946 C C . LYS A 1 42 ? 0.782 9.793 3.438 1.00 0.00 42 LYS A C 14
ATOM 23947 O O . LYS A 1 42 ? 1.685 9.174 4.000 1.00 0.00 42 LYS A O 14
ATOM 23966 N N . MET A 1 43 ? 0.267 9.418 2.270 1.00 0.00 43 MET A N 14
ATOM 23967 C CA . MET A 1 43 ? 0.805 8.291 1.521 1.00 0.00 43 MET A CA 14
ATOM 23968 C C . MET A 1 43 ? 2.243 8.542 1.081 1.00 0.00 43 MET A C 14
ATOM 23969 O O . MET A 1 43 ? 3.064 7.640 1.084 1.00 0.00 43 MET A O 14
ATOM 23983 N N . LYS A 1 44 ? 2.568 9.760 0.692 1.00 0.00 44 LYS A N 14
ATOM 23984 C CA . LYS A 1 44 ? 3.931 10.038 0.290 1.00 0.00 44 LYS A CA 14
ATOM 23985 C C . LYS A 1 44 ? 4.863 9.950 1.492 1.00 0.00 44 LYS A C 14
ATOM 23986 O O . LYS A 1 44 ? 6.062 9.745 1.345 1.00 0.00 44 LYS A O 14
ATOM 24005 N N . ARG A 1 45 ? 4.306 10.089 2.685 1.00 0.00 45 ARG A N 14
ATOM 24006 C CA . ARG A 1 45 ? 5.081 9.900 3.900 1.00 0.00 45 ARG A CA 14
ATOM 24007 C C . ARG A 1 45 ? 5.370 8.424 4.086 1.00 0.00 45 ARG A C 14
ATOM 24008 O O . ARG A 1 45 ? 6.524 8.029 4.260 1.00 0.00 45 ARG A O 14
ATOM 24029 N N . VAL A 1 46 ? 4.318 7.607 4.019 1.00 0.00 46 VAL A N 14
ATOM 24030 C CA . VAL A 1 46 ? 4.473 6.172 4.172 1.00 0.00 46 VAL A CA 14
ATOM 24031 C C . VAL A 1 46 ? 5.446 5.629 3.114 1.00 0.00 46 VAL A C 14
ATOM 24032 O O . VAL A 1 46 ? 6.411 4.931 3.447 1.00 0.00 46 VAL A O 14
ATOM 24045 N N . VAL A 1 47 ? 5.242 6.027 1.853 1.00 0.00 47 VAL A N 14
ATOM 24046 C CA . VAL A 1 47 ? 6.022 5.505 0.735 1.00 0.00 47 VAL A CA 14
ATOM 24047 C C . VAL A 1 47 ? 7.480 5.938 0.820 1.00 0.00 47 VAL A C 14
ATOM 24048 O O . VAL A 1 47 ? 8.387 5.100 0.842 1.00 0.00 47 VAL A O 14
ATOM 24061 N N . GLN A 1 48 ? 7.701 7.249 0.876 1.00 0.00 48 GLN A N 14
ATOM 24062 C CA . GLN A 1 48 ? 9.051 7.793 0.837 1.00 0.00 48 GLN A CA 14
ATOM 24063 C C . GLN A 1 48 ? 9.837 7.390 2.080 1.00 0.00 48 GLN A C 14
ATOM 24064 O O . GLN A 1 48 ? 11.059 7.528 2.125 1.00 0.00 48 GLN A O 14
ATOM 24078 N N . HIS A 1 49 ? 9.132 6.883 3.085 1.00 0.00 49 HIS A N 14
ATOM 24079 C CA . HIS A 1 49 ? 9.780 6.393 4.285 1.00 0.00 49 HIS A CA 14
ATOM 24080 C C . HIS A 1 49 ? 10.384 5.021 4.021 1.00 0.00 49 HIS A C 14
ATOM 24081 O O . HIS A 1 49 ? 11.497 4.736 4.458 1.00 0.00 49 HIS A O 14
ATOM 24095 N N . THR A 1 50 ? 9.637 4.171 3.322 1.00 0.00 50 THR A N 14
ATOM 24096 C CA . THR A 1 50 ? 10.123 2.837 2.974 1.00 0.00 50 THR A CA 14
ATOM 24097 C C . THR A 1 50 ? 11.452 2.931 2.230 1.00 0.00 50 THR A C 14
ATOM 24098 O O . THR A 1 50 ? 12.316 2.061 2.349 1.00 0.00 50 THR A O 14
ATOM 24109 N N . LYS A 1 51 ? 11.595 4.015 1.484 1.00 0.00 51 LYS A N 14
ATOM 24110 C CA . LYS A 1 51 ? 12.798 4.303 0.712 1.00 0.00 51 LYS A CA 14
ATOM 24111 C C . LYS A 1 51 ? 14.034 4.367 1.604 1.00 0.00 51 LYS A C 14
ATOM 24112 O O . LYS A 1 51 ? 15.103 3.876 1.236 1.00 0.00 51 LYS A O 14
ATOM 24131 N N . GLY A 1 52 ? 13.888 4.979 2.772 1.00 0.00 52 GLY A N 14
ATOM 24132 C CA . GLY A 1 52 ? 15.030 5.163 3.649 1.00 0.00 52 GLY A CA 14
ATOM 24133 C C . GLY A 1 52 ? 14.995 4.289 4.890 1.00 0.00 52 GLY A C 14
ATOM 24134 O O . GLY A 1 52 ? 15.708 4.557 5.857 1.00 0.00 52 GLY A O 14
ATOM 24138 N N . CYS A 1 53 ? 14.182 3.245 4.871 1.00 0.00 53 CYS A N 14
ATOM 24139 C CA . CYS A 1 53 ? 14.051 2.367 6.026 1.00 0.00 53 CYS A CA 14
ATOM 24140 C C . CYS A 1 53 ? 14.974 1.155 5.900 1.00 0.00 53 CYS A C 14
ATOM 24141 O O . CYS A 1 53 ? 15.183 0.637 4.801 1.00 0.00 53 CYS A O 14
ATOM 24148 N N . LYS A 1 54 ? 15.520 0.708 7.025 1.00 0.00 54 LYS A N 14
ATOM 24149 C CA . LYS A 1 54 ? 16.394 -0.460 7.044 1.00 0.00 54 LYS A CA 14
ATOM 24150 C C . LYS A 1 54 ? 15.713 -1.626 7.751 1.00 0.00 54 LYS A C 14
ATOM 24151 O O . LYS A 1 54 ? 15.927 -2.782 7.403 1.00 0.00 54 LYS A O 14
ATOM 24170 N N . ARG A 1 55 ? 14.868 -1.311 8.724 1.00 0.00 55 ARG A N 14
ATOM 24171 C CA . ARG A 1 55 ? 14.139 -2.336 9.468 1.00 0.00 55 ARG A CA 14
ATOM 24172 C C . ARG A 1 55 ? 12.871 -2.744 8.733 1.00 0.00 55 ARG A C 14
ATOM 24173 O O . ARG A 1 55 ? 12.011 -3.419 9.301 1.00 0.00 55 ARG A O 14
ATOM 24194 N N . LYS A 1 56 ? 12.763 -2.300 7.480 1.00 0.00 56 LYS A N 14
ATOM 24195 C CA . LYS A 1 56 ? 11.594 -2.545 6.640 1.00 0.00 56 LYS A CA 14
ATOM 24196 C C . LYS A 1 56 ? 11.028 -3.952 6.797 1.00 0.00 56 LYS A C 14
ATOM 24197 O O . LYS A 1 56 ? 9.943 -4.134 7.347 1.00 0.00 56 LYS A O 14
ATOM 24216 N N . THR A 1 57 ? 11.763 -4.935 6.326 1.00 0.00 57 THR A N 14
ATOM 24217 C CA . THR A 1 57 ? 11.271 -6.298 6.301 1.00 0.00 57 THR A CA 14
ATOM 24218 C C . THR A 1 57 ? 11.946 -7.185 7.340 1.00 0.00 57 THR A C 14
ATOM 24219 O O . THR A 1 57 ? 11.581 -8.349 7.501 1.00 0.00 57 THR A O 14
ATOM 24230 N N . ASN A 1 58 ? 12.908 -6.625 8.067 1.00 0.00 58 ASN A N 14
ATOM 24231 C CA . ASN A 1 58 ? 13.706 -7.396 9.020 1.00 0.00 58 ASN A CA 14
ATOM 24232 C C . ASN A 1 58 ? 12.970 -7.596 10.345 1.00 0.00 58 ASN A C 14
ATOM 24233 O O . ASN A 1 58 ? 13.596 -7.683 11.402 1.00 0.00 58 ASN A O 14
ATOM 24244 N N . GLY A 1 59 ? 11.644 -7.673 10.283 1.00 0.00 59 GLY A N 14
ATOM 24245 C CA . GLY A 1 59 ? 10.850 -7.882 11.482 1.00 0.00 59 GLY A CA 14
ATOM 24246 C C . GLY A 1 59 ? 10.948 -6.722 12.447 1.00 0.00 59 GLY A C 14
ATOM 24247 O O . GLY A 1 59 ? 11.079 -6.915 13.658 1.00 0.00 59 GLY A O 14
ATOM 24251 N N . GLY A 1 60 ? 10.882 -5.514 11.917 1.00 0.00 60 GLY A N 14
ATOM 24252 C CA . GLY A 1 60 ? 11.065 -4.345 12.744 1.00 0.00 60 GLY A CA 14
ATOM 24253 C C . GLY A 1 60 ? 10.001 -3.292 12.536 1.00 0.00 60 GLY A C 14
ATOM 24254 O O . GLY A 1 60 ? 9.286 -2.932 13.472 1.00 0.00 60 GLY A O 14
ATOM 24258 N N . CYS A 1 61 ? 9.883 -2.805 11.312 1.00 0.00 61 CYS A N 14
ATOM 24259 C CA . CYS A 1 61 ? 9.029 -1.664 11.035 1.00 0.00 61 CYS A CA 14
ATOM 24260 C C . CYS A 1 61 ? 7.587 -2.069 10.726 1.00 0.00 61 CYS A C 14
ATOM 24261 O O . CYS A 1 61 ? 7.340 -3.010 9.971 1.00 0.00 61 CYS A O 14
ATOM 24268 N N . PRO A 1 62 ? 6.618 -1.344 11.319 1.00 0.00 62 PRO A N 14
ATOM 24269 C CA . PRO A 1 62 ? 5.194 -1.535 11.042 1.00 0.00 62 PRO A CA 14
ATOM 24270 C C . PRO A 1 62 ? 4.735 -0.880 9.730 1.00 0.00 62 PRO A C 14
ATOM 24271 O O . PRO A 1 62 ? 4.024 -1.503 8.950 1.00 0.00 62 PRO A O 14
ATOM 24282 N N . ILE A 1 63 ? 5.144 0.372 9.482 1.00 0.00 63 ILE A N 14
ATOM 24283 C CA . ILE A 1 63 ? 4.737 1.096 8.266 1.00 0.00 63 ILE A CA 14
ATOM 24284 C C . ILE A 1 63 ? 5.072 0.307 7.006 1.00 0.00 63 ILE A C 14
ATOM 24285 O O . ILE A 1 63 ? 4.215 0.078 6.154 1.00 0.00 63 ILE A O 14
ATOM 24301 N N . CYS A 1 64 ? 6.317 -0.120 6.912 1.00 0.00 64 CYS A N 14
ATOM 24302 C CA . CYS A 1 64 ? 6.795 -0.838 5.741 1.00 0.00 64 CYS A CA 14
ATOM 24303 C C . CYS A 1 64 ? 6.202 -2.239 5.674 1.00 0.00 64 CYS A C 14
ATOM 24304 O O . CYS A 1 64 ? 6.192 -2.880 4.626 1.00 0.00 64 CYS A O 14
ATOM 24311 N N . LYS A 1 65 ? 5.678 -2.684 6.795 1.00 0.00 65 LYS A N 14
ATOM 24312 C CA . LYS A 1 65 ? 5.024 -3.990 6.863 1.00 0.00 65 LYS A CA 14
ATOM 24313 C C . LYS A 1 65 ? 3.674 -3.874 6.196 1.00 0.00 65 LYS A C 14
ATOM 24314 O O . LYS A 1 65 ? 3.306 -4.659 5.322 1.00 0.00 65 LYS A O 14
ATOM 24333 N N . GLN A 1 66 ? 2.949 -2.861 6.624 1.00 0.00 66 GLN A N 14
ATOM 24334 C CA . GLN A 1 66 ? 1.601 -2.626 6.128 1.00 0.00 66 GLN A CA 14
ATOM 24335 C C . GLN A 1 66 ? 1.636 -2.159 4.678 1.00 0.00 66 GLN A C 14
ATOM 24336 O O . GLN A 1 66 ? 0.782 -2.540 3.881 1.00 0.00 66 GLN A O 14
ATOM 24350 N N . LEU A 1 67 ? 2.618 -1.327 4.338 1.00 0.00 67 LEU A N 14
ATOM 24351 C CA . LEU A 1 67 ? 2.783 -0.878 2.960 1.00 0.00 67 LEU A CA 14
ATOM 24352 C C . LEU A 1 67 ? 3.069 -2.052 2.045 1.00 0.00 67 LEU A C 14
ATOM 24353 O O . LEU A 1 67 ? 2.663 -2.054 0.879 1.00 0.00 67 LEU A O 14
ATOM 24369 N N . ILE A 1 68 ? 3.765 -3.049 2.574 1.00 0.00 68 ILE A N 14
ATOM 24370 C CA . ILE A 1 68 ? 4.001 -4.273 1.840 1.00 0.00 68 ILE A CA 14
ATOM 24371 C C . ILE A 1 68 ? 2.673 -4.955 1.544 1.00 0.00 68 ILE A C 14
ATOM 24372 O O . ILE A 1 68 ? 2.446 -5.433 0.437 1.00 0.00 68 ILE A O 14
ATOM 24388 N N . ALA A 1 69 ? 1.785 -4.962 2.527 1.00 0.00 69 ALA A N 14
ATOM 24389 C CA . ALA A 1 69 ? 0.490 -5.583 2.357 1.00 0.00 69 ALA A CA 14
ATOM 24390 C C . ALA A 1 69 ? -0.260 -4.938 1.197 1.00 0.00 69 ALA A C 14
ATOM 24391 O O . ALA A 1 69 ? -0.598 -5.613 0.229 1.00 0.00 69 ALA A O 14
ATOM 24398 N N . LEU A 1 70 ? -0.478 -3.623 1.280 1.00 0.00 70 LEU A N 14
ATOM 24399 C CA . LEU A 1 70 ? -1.200 -2.891 0.239 1.00 0.00 70 LEU A CA 14
ATOM 24400 C C . LEU A 1 70 ? -0.596 -3.124 -1.140 1.00 0.00 70 LEU A C 14
ATOM 24401 O O . LEU A 1 70 ? -1.317 -3.414 -2.099 1.00 0.00 70 LEU A O 14
ATOM 24417 N N . ALA A 1 71 ? 0.722 -2.997 -1.241 1.00 0.00 71 ALA A N 14
ATOM 24418 C CA . ALA A 1 71 ? 1.400 -3.169 -2.509 1.00 0.00 71 ALA A CA 14
ATOM 24419 C C . ALA A 1 71 ? 1.277 -4.603 -3.024 1.00 0.00 71 ALA A C 14
ATOM 24420 O O . ALA A 1 71 ? 1.450 -4.840 -4.213 1.00 0.00 71 ALA A O 14
ATOM 24427 N N . ALA A 1 72 ? 0.964 -5.548 -2.138 1.00 0.00 72 ALA A N 14
ATOM 24428 C CA . ALA A 1 72 ? 0.853 -6.953 -2.523 1.00 0.00 72 ALA A CA 14
ATOM 24429 C C . ALA A 1 72 ? -0.477 -7.254 -3.203 1.00 0.00 72 ALA A C 14
ATOM 24430 O O . ALA A 1 72 ? -0.502 -7.934 -4.227 1.00 0.00 72 ALA A O 14
ATOM 24437 N N . TYR A 1 73 ? -1.579 -6.762 -2.639 1.00 0.00 73 TYR A N 14
ATOM 24438 C CA . TYR A 1 73 ? -2.888 -6.903 -3.298 1.00 0.00 73 TYR A CA 14
ATOM 24439 C C . TYR A 1 73 ? -2.754 -6.344 -4.697 1.00 0.00 73 TYR A C 14
ATOM 24440 O O . TYR A 1 73 ? -3.059 -6.983 -5.715 1.00 0.00 73 TYR A O 14
ATOM 24458 N N . HIS A 1 74 ? -2.260 -5.122 -4.695 1.00 0.00 74 HIS A N 14
ATOM 24459 C CA . HIS A 1 74 ? -2.001 -4.360 -5.885 1.00 0.00 74 HIS A CA 14
ATOM 24460 C C . HIS A 1 74 ? -1.051 -5.104 -6.830 1.00 0.00 74 HIS A C 14
ATOM 24461 O O . HIS A 1 74 ? -1.229 -5.071 -8.041 1.00 0.00 74 HIS A O 14
ATOM 24475 N N . ALA A 1 75 ? -0.052 -5.778 -6.261 1.00 0.00 75 ALA A N 14
ATOM 24476 C CA . ALA A 1 75 ? 0.980 -6.458 -7.045 1.00 0.00 75 ALA A CA 14
ATOM 24477 C C . ALA A 1 75 ? 0.380 -7.523 -7.961 1.00 0.00 75 ALA A C 14
ATOM 24478 O O . ALA A 1 75 ? 0.796 -7.674 -9.108 1.00 0.00 75 ALA A O 14
ATOM 24485 N N . LYS A 1 76 ? -0.593 -8.266 -7.443 1.00 0.00 76 LYS A N 14
ATOM 24486 C CA . LYS A 1 76 ? -1.260 -9.306 -8.225 1.00 0.00 76 LYS A CA 14
ATOM 24487 C C . LYS A 1 76 ? -2.074 -8.686 -9.355 1.00 0.00 76 LYS A C 14
ATOM 24488 O O . LYS A 1 76 ? -2.268 -9.301 -10.404 1.00 0.00 76 LYS A O 14
ATOM 24507 N N . HIS A 1 77 ? -2.550 -7.466 -9.140 1.00 0.00 77 HIS A N 14
ATOM 24508 C CA . HIS A 1 77 ? -3.333 -6.771 -10.163 1.00 0.00 77 HIS A CA 14
ATOM 24509 C C . HIS A 1 77 ? -2.462 -5.795 -10.952 1.00 0.00 77 HIS A C 14
ATOM 24510 O O . HIS A 1 77 ? -2.973 -4.899 -11.623 1.00 0.00 77 HIS A O 14
ATOM 24525 N N . CYS A 1 78 ? -1.151 -5.984 -10.886 1.00 0.00 78 CYS A N 14
ATOM 24526 C CA . CYS A 1 78 ? -0.218 -5.085 -11.550 1.00 0.00 78 CYS A CA 14
ATOM 24527 C C . CYS A 1 78 ? 0.779 -5.873 -12.391 1.00 0.00 78 CYS A C 14
ATOM 24528 O O . CYS A 1 78 ? 1.392 -6.826 -11.911 1.00 0.00 78 CYS A O 14
ATOM 24535 N N . GLN A 1 79 ? 0.938 -5.476 -13.645 1.00 0.00 79 GLN A N 14
ATOM 24536 C CA . GLN A 1 79 ? 1.859 -6.152 -14.542 1.00 0.00 79 GLN A CA 14
ATOM 24537 C C . GLN A 1 79 ? 2.979 -5.200 -14.980 1.00 0.00 79 GLN A C 14
ATOM 24538 O O . GLN A 1 79 ? 3.857 -5.567 -15.763 1.00 0.00 79 GLN A O 14
ATOM 24552 N N . GLU A 1 80 ? 2.950 -3.978 -14.464 1.00 0.00 80 GLU A N 14
ATOM 24553 C CA . GLU A 1 80 ? 3.995 -2.997 -14.762 1.00 0.00 80 GLU A CA 14
ATOM 24554 C C . GLU A 1 80 ? 5.322 -3.437 -14.145 1.00 0.00 80 GLU A C 14
ATOM 24555 O O . GLU A 1 80 ? 5.380 -3.794 -12.968 1.00 0.00 80 GLU A O 14
ATOM 24567 N N . ASN A 1 81 ? 6.382 -3.409 -14.939 1.00 0.00 81 ASN A N 14
ATOM 24568 C CA . ASN A 1 81 ? 7.697 -3.811 -14.463 1.00 0.00 81 ASN A CA 14
ATOM 24569 C C . ASN A 1 81 ? 8.425 -2.646 -13.808 1.00 0.00 81 ASN A C 14
ATOM 24570 O O . ASN A 1 81 ? 9.305 -2.844 -12.972 1.00 0.00 81 ASN A O 14
ATOM 24581 N N . LYS A 1 82 ? 8.062 -1.429 -14.182 1.00 0.00 82 LYS A N 14
ATOM 24582 C CA . LYS A 1 82 ? 8.667 -0.246 -13.598 1.00 0.00 82 LYS A CA 14
ATOM 24583 C C . LYS A 1 82 ? 7.608 0.585 -12.889 1.00 0.00 82 LYS A C 14
ATOM 24584 O O . LYS A 1 82 ? 7.559 1.811 -13.012 1.00 0.00 82 LYS A O 14
ATOM 24603 N N . CYS A 1 83 ? 6.765 -0.114 -12.148 1.00 0.00 83 CYS A N 14
ATOM 24604 C CA . CYS A 1 83 ? 5.703 0.496 -11.366 1.00 0.00 83 CYS A CA 14
ATOM 24605 C C . CYS A 1 83 ? 6.249 1.537 -10.390 1.00 0.00 83 CYS A C 14
ATOM 24606 O O . CYS A 1 83 ? 7.340 1.379 -9.840 1.00 0.00 83 CYS A O 14
ATOM 24613 N N . PRO A 1 84 ? 5.489 2.617 -10.166 1.00 0.00 84 PRO A N 14
ATOM 24614 C CA . PRO A 1 84 ? 5.830 3.633 -9.169 1.00 0.00 84 PRO A CA 14
ATOM 24615 C C . PRO A 1 84 ? 5.765 3.089 -7.739 1.00 0.00 84 PRO A C 14
ATOM 24616 O O . PRO A 1 84 ? 6.619 3.409 -6.915 1.00 0.00 84 PRO A O 14
ATOM 24627 N N . VAL A 1 85 ? 4.739 2.274 -7.450 1.00 0.00 85 VAL A N 14
ATOM 24628 C CA . VAL A 1 85 ? 4.578 1.656 -6.133 1.00 0.00 85 VAL A CA 14
ATOM 24629 C C . VAL A 1 85 ? 5.852 0.907 -5.728 1.00 0.00 85 VAL A C 14
ATOM 24630 O O . VAL A 1 85 ? 6.288 -0.037 -6.402 1.00 0.00 85 VAL A O 14
ATOM 24643 N N . PRO A 1 86 ? 6.430 1.305 -4.583 1.00 0.00 86 PRO A N 14
ATOM 24644 C CA . PRO A 1 86 ? 7.752 0.827 -4.150 1.00 0.00 86 PRO A CA 14
ATOM 24645 C C . PRO A 1 86 ? 7.759 -0.666 -3.833 1.00 0.00 86 PRO A C 14
ATOM 24646 O O . PRO A 1 86 ? 8.482 -1.465 -4.446 1.00 0.00 86 PRO A O 14
ATOM 24657 N N . PHE A 1 87 ? 6.929 -1.046 -2.888 1.00 0.00 87 PHE A N 14
ATOM 24658 C CA . PHE A 1 87 ? 6.862 -2.425 -2.458 1.00 0.00 87 PHE A CA 14
ATOM 24659 C C . PHE A 1 87 ? 6.223 -3.311 -3.511 1.00 0.00 87 PHE A C 14
ATOM 24660 O O . PHE A 1 87 ? 6.288 -4.530 -3.408 1.00 0.00 87 PHE A O 14
ATOM 24677 N N . CYS A 1 88 ? 5.645 -2.711 -4.549 1.00 0.00 88 CYS A N 14
ATOM 24678 C CA . CYS A 1 88 ? 5.053 -3.499 -5.605 1.00 0.00 88 CYS A CA 14
ATOM 24679 C C . CYS A 1 88 ? 6.149 -4.208 -6.343 1.00 0.00 88 CYS A C 14
ATOM 24680 O O . CYS A 1 88 ? 6.118 -5.411 -6.495 1.00 0.00 88 CYS A O 14
ATOM 24687 N N . LEU A 1 89 ? 7.141 -3.451 -6.769 1.00 0.00 89 LEU A N 14
ATOM 24688 C CA . LEU A 1 89 ? 8.203 -4.013 -7.573 1.00 0.00 89 LEU A CA 14
ATOM 24689 C C . LEU A 1 89 ? 9.009 -5.042 -6.801 1.00 0.00 89 LEU A C 14
ATOM 24690 O O . LEU A 1 89 ? 9.449 -6.029 -7.371 1.00 0.00 89 LEU A O 14
ATOM 24706 N N . ASN A 1 90 ? 9.174 -4.843 -5.503 1.00 0.00 90 ASN A N 14
ATOM 24707 C CA . ASN A 1 90 ? 9.889 -5.834 -4.701 1.00 0.00 90 ASN A CA 14
ATOM 24708 C C . ASN A 1 90 ? 9.049 -7.109 -4.589 1.00 0.00 90 ASN A C 14
ATOM 24709 O O . ASN A 1 90 ? 9.510 -8.219 -4.913 1.00 0.00 90 ASN A O 14
ATOM 24720 N N . ILE A 1 91 ? 7.798 -6.935 -4.182 1.00 0.00 91 ILE A N 14
ATOM 24721 C CA . ILE A 1 91 ? 6.875 -8.046 -4.015 1.00 0.00 91 ILE A CA 14
ATOM 24722 C C . ILE A 1 91 ? 6.599 -8.738 -5.336 1.00 0.00 91 ILE A C 14
ATOM 24723 O O . ILE A 1 91 ? 6.786 -9.940 -5.461 1.00 0.00 91 ILE A O 14
ATOM 24739 N N . LYS A 1 92 ? 6.148 -7.961 -6.305 1.00 0.00 92 LYS A N 14
ATOM 24740 C CA . LYS A 1 92 ? 5.713 -8.472 -7.592 1.00 0.00 92 LYS A CA 14
ATOM 24741 C C . LYS A 1 92 ? 6.851 -9.196 -8.321 1.00 0.00 92 LYS A C 14
ATOM 24742 O O . LYS A 1 92 ? 6.603 -10.108 -9.109 1.00 0.00 92 LYS A O 14
ATOM 24761 N N . GLN A 1 93 ? 8.098 -8.795 -8.059 1.00 0.00 93 GLN A N 14
ATOM 24762 C CA . GLN A 1 93 ? 9.249 -9.508 -8.618 1.00 0.00 93 GLN A CA 14
ATOM 24763 C C . GLN A 1 93 ? 9.346 -10.905 -8.022 1.00 0.00 93 GLN A C 14
ATOM 24764 O O . GLN A 1 93 ? 9.709 -11.855 -8.716 1.00 0.00 93 GLN A O 14
ATOM 24778 N N . LYS A 1 94 ? 9.039 -11.033 -6.735 1.00 0.00 94 LYS A N 14
ATOM 24779 C CA . LYS A 1 94 ? 8.954 -12.348 -6.117 1.00 0.00 94 LYS A CA 14
ATOM 24780 C C . LYS A 1 94 ? 7.666 -13.048 -6.551 1.00 0.00 94 LYS A C 14
ATOM 24781 O O . LYS A 1 94 ? 7.686 -14.157 -7.079 1.00 0.00 94 LYS A O 14
ATOM 24800 N N . GLY A 1 95 ? 6.554 -12.365 -6.326 1.00 0.00 95 GLY A N 14
ATOM 24801 C CA . GLY A 1 95 ? 5.244 -12.823 -6.751 1.00 0.00 95 GLY A CA 14
ATOM 24802 C C . GLY A 1 95 ? 4.651 -13.901 -5.864 1.00 0.00 95 GLY A C 14
ATOM 24803 O O . GLY A 1 95 ? 3.459 -13.866 -5.559 1.00 0.00 95 GLY A O 14
ATOM 24807 N N . SER A 1 96 ? 5.474 -14.835 -5.417 1.00 0.00 96 SER A N 14
ATOM 24808 C CA . SER A 1 96 ? 4.994 -15.922 -4.582 1.00 0.00 96 SER A CA 14
ATOM 24809 C C . SER A 1 96 ? 5.200 -15.607 -3.103 1.00 0.00 96 SER A C 14
ATOM 24810 O O . SER A 1 96 ? 4.293 -15.784 -2.290 1.00 0.00 96 SER A O 14
ATOM 24818 N N . GLU A 1 97 ? 6.395 -15.135 -2.762 1.00 0.00 97 GLU A N 14
ATOM 24819 C CA . GLU A 1 97 ? 6.755 -14.884 -1.384 1.00 0.00 97 GLU A CA 14
ATOM 24820 C C . GLU A 1 97 ? 5.978 -13.713 -0.788 1.00 0.00 97 GLU A C 14
ATOM 24821 O O . GLU A 1 97 ? 5.120 -13.926 0.065 1.00 0.00 97 GLU A O 14
ATOM 24833 N N . PHE A 1 98 ? 6.284 -12.485 -1.246 1.00 0.00 98 PHE A N 14
ATOM 24834 C CA . PHE A 1 98 ? 5.771 -11.248 -0.624 1.00 0.00 98 PHE A CA 14
ATOM 24835 C C . PHE A 1 98 ? 5.853 -11.360 0.913 1.00 0.00 98 PHE A C 14
ATOM 24836 O O . PHE A 1 98 ? 4.944 -10.953 1.635 1.00 0.00 98 PHE A O 14
ATOM 24853 N N . PRO A 1 99 ? 7.000 -11.855 1.441 1.00 0.00 99 PRO A N 14
ATOM 24854 C CA . PRO A 1 99 ? 7.074 -12.410 2.777 1.00 0.00 99 PRO A CA 14
ATOM 24855 C C . PRO A 1 99 ? 7.661 -11.429 3.791 1.00 0.00 99 PRO A C 14
ATOM 24856 O O . PRO A 1 99 ? 8.831 -11.528 4.166 1.00 0.00 99 PRO A O 14
ATOM 24867 N N . ALA A 1 100 ? 6.842 -10.478 4.219 1.00 0.00 100 ALA A N 14
ATOM 24868 C CA . ALA A 1 100 ? 7.264 -9.481 5.195 1.00 0.00 100 ALA A CA 14
ATOM 24869 C C . ALA A 1 100 ? 7.613 -10.137 6.526 1.00 0.00 100 ALA A C 14
ATOM 24870 O O . ALA A 1 100 ? 6.729 -10.506 7.301 1.00 0.00 100 ALA A O 14
ATOM 24877 N N . GLY A 1 101 ? 8.906 -10.281 6.782 1.00 0.00 101 GLY A N 14
ATOM 24878 C CA . GLY A 1 101 ? 9.359 -10.888 8.004 1.00 0.00 101 GLY A CA 14
ATOM 24879 C C . GLY A 1 101 ? 10.634 -11.675 7.812 1.00 0.00 101 GLY A C 14
ATOM 24880 O O . GLY A 1 101 ? 11.678 -11.328 8.366 1.00 0.00 101 GLY A O 14
ATOM 24884 N N . ASN A 1 102 ? 10.555 -12.728 7.022 1.00 0.00 102 ASN A N 14
ATOM 24885 C CA . ASN A 1 102 ? 11.713 -13.565 6.751 1.00 0.00 102 ASN A CA 14
ATOM 24886 C C . ASN A 1 102 ? 12.303 -13.225 5.390 1.00 0.00 102 ASN A C 14
ATOM 24887 O O . ASN A 1 102 ? 13.439 -12.709 5.346 1.00 0.00 102 ASN A O 14
ATOM 24899 N N . GLY B 2 1 ? -3.786 -19.553 5.255 1.00 0.00 201 GLY B N 14
ATOM 24900 C CA . GLY B 2 1 ? -3.107 -18.570 4.376 1.00 0.00 201 GLY B CA 14
ATOM 24901 C C . GLY B 2 1 ? -3.141 -17.173 4.958 1.00 0.00 201 GLY B C 14
ATOM 24902 O O . GLY B 2 1 ? -3.544 -16.217 4.288 1.00 0.00 201 GLY B O 14
ATOM 24908 N N . MET B 2 2 ? -2.717 -17.055 6.209 1.00 0.00 202 MET B N 14
ATOM 24909 C CA . MET B 2 2 ? -2.720 -15.780 6.906 1.00 0.00 202 MET B CA 14
ATOM 24910 C C . MET B 2 2 ? -1.482 -14.972 6.535 1.00 0.00 202 MET B C 14
ATOM 24911 O O . MET B 2 2 ? -0.406 -15.534 6.308 1.00 0.00 202 MET B O 14
ATOM 24925 N N . TYR B 2 3 ? -1.639 -13.662 6.479 1.00 0.00 203 TYR B N 14
ATOM 24926 C CA . TYR B 2 3 ? -0.558 -12.764 6.111 1.00 0.00 203 TYR B CA 14
ATOM 24927 C C . TYR B 2 3 ? -0.645 -11.492 6.958 1.00 0.00 203 TYR B C 14
ATOM 24928 O O . TYR B 2 3 ? -1.622 -11.321 7.689 1.00 0.00 203 TYR B O 14
ATOM 24946 N N . PRO B 2 4 ? 0.374 -10.609 6.910 1.00 0.00 204 PRO B N 14
ATOM 24947 C CA . PRO B 2 4 ? 0.371 -9.350 7.672 1.00 0.00 204 PRO B CA 14
ATOM 24948 C C . PRO B 2 4 ? -0.932 -8.561 7.530 1.00 0.00 204 PRO B C 14
ATOM 24949 O O . PRO B 2 4 ? -1.516 -8.489 6.448 1.00 0.00 204 PRO B O 14
ATOM 24960 N N . ASP B 2 5 ? -1.381 -7.975 8.633 1.00 0.00 205 ASP B N 14
ATOM 24961 C CA . ASP B 2 5 ? -2.601 -7.183 8.640 1.00 0.00 205 ASP B CA 14
ATOM 24962 C C . ASP B 2 5 ? -2.283 -5.767 8.195 1.00 0.00 205 ASP B C 14
ATOM 24963 O O . ASP B 2 5 ? -1.467 -5.092 8.816 1.00 0.00 205 ASP B O 14
ATOM 24972 N N . PRO B 2 6 ? -2.917 -5.311 7.111 1.00 0.00 206 PRO B N 14
ATOM 24973 C CA . PRO B 2 6 ? -2.652 -3.997 6.510 1.00 0.00 206 PRO B CA 14
ATOM 24974 C C . PRO B 2 6 ? -3.093 -2.819 7.377 1.00 0.00 206 PRO B C 14
ATOM 24975 O O . PRO B 2 6 ? -4.042 -2.103 7.055 1.00 0.00 206 PRO B O 14
ATOM 24986 N N . GLY B 2 7 ? -2.383 -2.616 8.457 1.00 0.00 207 GLY B N 14
ATOM 24987 C CA . GLY B 2 7 ? -2.668 -1.513 9.361 1.00 0.00 207 GLY B CA 14
ATOM 24988 C C . GLY B 2 7 ? -2.516 -0.135 8.726 1.00 0.00 207 GLY B C 14
ATOM 24989 O O . GLY B 2 7 ? -2.896 0.865 9.328 1.00 0.00 207 GLY B O 14
ATOM 24993 N N . LEU B 2 8 ? -1.980 -0.075 7.510 1.00 0.00 208 LEU B N 14
ATOM 24994 C CA . LEU B 2 8 ? -1.772 1.201 6.826 1.00 0.00 208 LEU B CA 14
ATOM 24995 C C . LEU B 2 8 ? -3.103 1.893 6.548 1.00 0.00 208 LEU B C 14
ATOM 24996 O O . LEU B 2 8 ? -3.198 3.114 6.625 1.00 0.00 208 LEU B O 14
ATOM 25012 N N . LEU B 2 9 ? -4.139 1.113 6.244 1.00 0.00 209 LEU B N 14
ATOM 25013 C CA . LEU B 2 9 ? -5.454 1.689 5.964 1.00 0.00 209 LEU B CA 14
ATOM 25014 C C . LEU B 2 9 ? -6.149 2.084 7.261 1.00 0.00 209 LEU B C 14
ATOM 25015 O O . LEU B 2 9 ? -7.179 2.754 7.252 1.00 0.00 209 LEU B O 14
ATOM 25031 N N . SER B 2 10 ? -5.565 1.670 8.376 1.00 0.00 210 SER B N 14
ATOM 25032 C CA . SER B 2 10 ? -6.038 2.077 9.687 1.00 0.00 210 SER B CA 14
ATOM 25033 C C . SER B 2 10 ? -5.263 3.317 10.135 1.00 0.00 210 SER B C 14
ATOM 25034 O O . SER B 2 10 ? -5.751 4.126 10.922 1.00 0.00 210 SER B O 14
ATOM 25042 N N . TYR B 2 11 ? -4.046 3.445 9.614 1.00 0.00 211 TYR B N 14
ATOM 25043 C CA . TYR B 2 11 ? -3.204 4.612 9.851 1.00 0.00 211 TYR B CA 14
ATOM 25044 C C . TYR B 2 11 ? -3.676 5.781 8.983 1.00 0.00 211 TYR B C 14
ATOM 25045 O O . TYR B 2 11 ? -3.833 6.910 9.452 1.00 0.00 211 TYR B O 14
ATOM 25063 N N . ILE B 2 12 ? -3.914 5.499 7.715 1.00 0.00 212 ILE B N 14
ATOM 25064 C CA . ILE B 2 12 ? -4.395 6.508 6.792 1.00 0.00 212 ILE B CA 14
ATOM 25065 C C . ILE B 2 12 ? -5.881 6.318 6.514 1.00 0.00 212 ILE B C 14
ATOM 25066 O O . ILE B 2 12 ? -6.276 5.653 5.555 1.00 0.00 212 ILE B O 14
ATOM 25082 N N . ASN B 2 13 ? -6.699 6.877 7.390 1.00 0.00 213 ASN B N 14
ATOM 25083 C CA . ASN B 2 13 ? -8.134 6.917 7.171 1.00 0.00 213 ASN B CA 14
ATOM 25084 C C . ASN B 2 13 ? -8.473 8.212 6.455 1.00 0.00 213 ASN B C 14
ATOM 25085 O O . ASN B 2 13 ? -7.683 9.159 6.485 1.00 0.00 213 ASN B O 14
ATOM 25096 N N . GLU B 2 14 ? -9.634 8.268 5.824 1.00 0.00 214 GLU B N 14
ATOM 25097 C CA . GLU B 2 14 ? -10.045 9.469 5.112 1.00 0.00 214 GLU B CA 14
ATOM 25098 C C . GLU B 2 14 ? -10.763 10.431 6.050 1.00 0.00 214 GLU B C 14
ATOM 25099 O O . GLU B 2 14 ? -11.935 10.759 5.853 1.00 0.00 214 GLU B O 14
ATOM 25111 N N . LEU B 2 15 ? -10.047 10.873 7.070 1.00 0.00 215 LEU B N 14
ATOM 25112 C CA . LEU B 2 15 ? -10.581 11.818 8.037 1.00 0.00 215 LEU B CA 14
ATOM 25113 C C . LEU B 2 15 ? -9.719 13.072 8.063 1.00 0.00 215 LEU B C 14
ATOM 25114 O O . LEU B 2 15 ? -8.572 13.052 7.604 1.00 0.00 215 LEU B O 14
ATOM 25130 N N . CYS B 2 16 ? -10.265 14.155 8.587 1.00 0.00 216 CYS B N 14
ATOM 25131 C CA . CYS B 2 16 ? -9.512 15.387 8.723 1.00 0.00 216 CYS B CA 14
ATOM 25132 C C . CYS B 2 16 ? -8.847 15.448 10.094 1.00 0.00 216 CYS B C 14
ATOM 25133 O O . CYS B 2 16 ? -9.522 15.822 11.073 1.00 0.00 216 CYS B O 14
ATOM 25145 N N . SER A 1 1 ? -36.175 -8.980 -0.381 1.00 0.00 1 SER A N 15
ATOM 25146 C CA . SER A 1 1 ? -35.810 -10.210 -1.116 1.00 0.00 1 SER A CA 15
ATOM 25147 C C . SER A 1 1 ? -34.349 -10.565 -0.863 1.00 0.00 1 SER A C 15
ATOM 25148 O O . SER A 1 1 ? -34.022 -11.701 -0.518 1.00 0.00 1 SER A O 15
ATOM 25158 N N . GLY A 1 2 ? -33.471 -9.588 -1.028 1.00 0.00 2 GLY A N 15
ATOM 25159 C CA . GLY A 1 2 ? -32.062 -9.808 -0.799 1.00 0.00 2 GLY A CA 15
ATOM 25160 C C . GLY A 1 2 ? -31.227 -8.688 -1.367 1.00 0.00 2 GLY A C 15
ATOM 25161 O O . GLY A 1 2 ? -31.586 -8.098 -2.384 1.00 0.00 2 GLY A O 15
ATOM 25165 N N . GLY A 1 3 ? -30.119 -8.386 -0.710 1.00 0.00 3 GLY A N 15
ATOM 25166 C CA . GLY A 1 3 ? -29.257 -7.319 -1.170 1.00 0.00 3 GLY A CA 15
ATOM 25167 C C . GLY A 1 3 ? -28.304 -7.780 -2.250 1.00 0.00 3 GLY A C 15
ATOM 25168 O O . GLY A 1 3 ? -27.806 -6.964 -3.031 1.00 0.00 3 GLY A O 15
ATOM 25172 N N . ARG A 1 4 ? -28.059 -9.095 -2.292 1.00 0.00 4 ARG A N 15
ATOM 25173 C CA . ARG A 1 4 ? -27.125 -9.708 -3.242 1.00 0.00 4 ARG A CA 15
ATOM 25174 C C . ARG A 1 4 ? -25.685 -9.323 -2.921 1.00 0.00 4 ARG A C 15
ATOM 25175 O O . ARG A 1 4 ? -24.903 -10.153 -2.458 1.00 0.00 4 ARG A O 15
ATOM 25196 N N . ALA A 1 5 ? -25.350 -8.062 -3.142 1.00 0.00 5 ALA A N 15
ATOM 25197 C CA . ALA A 1 5 ? -24.026 -7.556 -2.827 1.00 0.00 5 ALA A CA 15
ATOM 25198 C C . ALA A 1 5 ? -23.963 -7.129 -1.365 1.00 0.00 5 ALA A C 15
ATOM 25199 O O . ALA A 1 5 ? -23.662 -5.975 -1.048 1.00 0.00 5 ALA A O 15
ATOM 25206 N N . THR A 1 6 ? -24.278 -8.062 -0.480 1.00 0.00 6 THR A N 15
ATOM 25207 C CA . THR A 1 6 ? -24.255 -7.807 0.947 1.00 0.00 6 THR A CA 15
ATOM 25208 C C . THR A 1 6 ? -22.827 -7.602 1.425 1.00 0.00 6 THR A C 15
ATOM 25209 O O . THR A 1 6 ? -21.930 -8.357 1.053 1.00 0.00 6 THR A O 15
ATOM 25220 N N . GLN A 1 7 ? -22.613 -6.580 2.235 1.00 0.00 7 GLN A N 15
ATOM 25221 C CA . GLN A 1 7 ? -21.270 -6.243 2.671 1.00 0.00 7 GLN A CA 15
ATOM 25222 C C . GLN A 1 7 ? -20.841 -7.134 3.837 1.00 0.00 7 GLN A C 15
ATOM 25223 O O . GLN A 1 7 ? -21.516 -7.229 4.865 1.00 0.00 7 GLN A O 15
ATOM 25237 N N . SER A 1 8 ? -19.736 -7.827 3.637 1.00 0.00 8 SER A N 15
ATOM 25238 C CA . SER A 1 8 ? -19.127 -8.618 4.686 1.00 0.00 8 SER A CA 15
ATOM 25239 C C . SER A 1 8 ? -17.913 -7.875 5.240 1.00 0.00 8 SER A C 15
ATOM 25240 O O . SER A 1 8 ? -17.380 -6.989 4.566 1.00 0.00 8 SER A O 15
ATOM 25248 N N . PRO A 1 9 ? -17.439 -8.213 6.449 1.00 0.00 9 PRO A N 15
ATOM 25249 C CA . PRO A 1 9 ? -16.348 -7.477 7.075 1.00 0.00 9 PRO A CA 15
ATOM 25250 C C . PRO A 1 9 ? -15.057 -7.657 6.305 1.00 0.00 9 PRO A C 15
ATOM 25251 O O . PRO A 1 9 ? -14.237 -6.743 6.207 1.00 0.00 9 PRO A O 15
ATOM 25262 N N . GLY A 1 10 ? -14.913 -8.830 5.727 1.00 0.00 10 GLY A N 15
ATOM 25263 C CA . GLY A 1 10 ? -13.768 -9.118 4.892 1.00 0.00 10 GLY A CA 15
ATOM 25264 C C . GLY A 1 10 ? -13.700 -8.203 3.690 1.00 0.00 10 GLY A C 15
ATOM 25265 O O . GLY A 1 10 ? -12.653 -7.634 3.385 1.00 0.00 10 GLY A O 15
ATOM 25269 N N . ASP A 1 11 ? -14.837 -8.033 3.029 1.00 0.00 11 ASP A N 15
ATOM 25270 C CA . ASP A 1 11 ? -14.898 -7.240 1.806 1.00 0.00 11 ASP A CA 15
ATOM 25271 C C . ASP A 1 11 ? -14.785 -5.756 2.108 1.00 0.00 11 ASP A C 15
ATOM 25272 O O . ASP A 1 11 ? -14.164 -5.012 1.358 1.00 0.00 11 ASP A O 15
ATOM 25281 N N . SER A 1 12 ? -15.364 -5.331 3.219 1.00 0.00 12 SER A N 15
ATOM 25282 C CA . SER A 1 12 ? -15.384 -3.924 3.567 1.00 0.00 12 SER A CA 15
ATOM 25283 C C . SER A 1 12 ? -13.995 -3.485 4.016 1.00 0.00 12 SER A C 15
ATOM 25284 O O . SER A 1 12 ? -13.573 -2.347 3.792 1.00 0.00 12 SER A O 15
ATOM 25292 N N . ARG A 1 13 ? -13.276 -4.419 4.619 1.00 0.00 13 ARG A N 15
ATOM 25293 C CA . ARG A 1 13 ? -11.902 -4.209 5.008 1.00 0.00 13 ARG A CA 15
ATOM 25294 C C . ARG A 1 13 ? -11.012 -4.233 3.771 1.00 0.00 13 ARG A C 15
ATOM 25295 O O . ARG A 1 13 ? -10.093 -3.426 3.636 1.00 0.00 13 ARG A O 15
ATOM 25316 N N . ARG A 1 14 ? -11.322 -5.145 2.855 1.00 0.00 14 ARG A N 15
ATOM 25317 C CA . ARG A 1 14 ? -10.596 -5.250 1.595 1.00 0.00 14 ARG A CA 15
ATOM 25318 C C . ARG A 1 14 ? -10.864 -4.011 0.746 1.00 0.00 14 ARG A C 15
ATOM 25319 O O . ARG A 1 14 ? -10.039 -3.600 -0.066 1.00 0.00 14 ARG A O 15
ATOM 25340 N N . LEU A 1 15 ? -12.026 -3.420 0.961 1.00 0.00 15 LEU A N 15
ATOM 25341 C CA . LEU A 1 15 ? -12.408 -2.191 0.298 1.00 0.00 15 LEU A CA 15
ATOM 25342 C C . LEU A 1 15 ? -11.530 -1.051 0.796 1.00 0.00 15 LEU A C 15
ATOM 25343 O O . LEU A 1 15 ? -11.059 -0.234 0.013 1.00 0.00 15 LEU A O 15
ATOM 25359 N N . SER A 1 16 ? -11.292 -1.022 2.106 1.00 0.00 16 SER A N 15
ATOM 25360 C CA . SER A 1 16 ? -10.399 -0.043 2.698 1.00 0.00 16 SER A CA 15
ATOM 25361 C C . SER A 1 16 ? -8.972 -0.304 2.226 1.00 0.00 16 SER A C 15
ATOM 25362 O O . SER A 1 16 ? -8.181 0.623 2.053 1.00 0.00 16 SER A O 15
ATOM 25370 N N . ILE A 1 17 ? -8.660 -1.578 2.015 1.00 0.00 17 ILE A N 15
ATOM 25371 C CA . ILE A 1 17 ? -7.395 -1.977 1.416 1.00 0.00 17 ILE A CA 15
ATOM 25372 C C . ILE A 1 17 ? -7.267 -1.400 0.026 1.00 0.00 17 ILE A C 15
ATOM 25373 O O . ILE A 1 17 ? -6.291 -0.750 -0.284 1.00 0.00 17 ILE A O 15
ATOM 25389 N N . GLN A 1 18 ? -8.300 -1.580 -0.774 1.00 0.00 18 GLN A N 15
ATOM 25390 C CA . GLN A 1 18 ? -8.276 -1.162 -2.165 1.00 0.00 18 GLN A CA 15
ATOM 25391 C C . GLN A 1 18 ? -8.357 0.356 -2.217 1.00 0.00 18 GLN A C 15
ATOM 25392 O O . GLN A 1 18 ? -7.960 0.998 -3.194 1.00 0.00 18 GLN A O 15
ATOM 25406 N N . ARG A 1 19 ? -8.824 0.919 -1.119 1.00 0.00 19 ARG A N 15
ATOM 25407 C CA . ARG A 1 19 ? -8.853 2.345 -0.944 1.00 0.00 19 ARG A CA 15
ATOM 25408 C C . ARG A 1 19 ? -7.443 2.876 -0.681 1.00 0.00 19 ARG A C 15
ATOM 25409 O O . ARG A 1 19 ? -7.041 3.892 -1.251 1.00 0.00 19 ARG A O 15
ATOM 25430 N N . ALA A 1 20 ? -6.674 2.176 0.160 1.00 0.00 20 ALA A N 15
ATOM 25431 C CA . ALA A 1 20 ? -5.307 2.596 0.441 1.00 0.00 20 ALA A CA 15
ATOM 25432 C C . ALA A 1 20 ? -4.342 1.989 -0.575 1.00 0.00 20 ALA A C 15
ATOM 25433 O O . ALA A 1 20 ? -3.163 2.321 -0.627 1.00 0.00 20 ALA A O 15
ATOM 25440 N N . ILE A 1 21 ? -4.850 1.069 -1.360 1.00 0.00 21 ILE A N 15
ATOM 25441 C CA . ILE A 1 21 ? -4.140 0.591 -2.522 1.00 0.00 21 ILE A CA 15
ATOM 25442 C C . ILE A 1 21 ? -4.032 1.704 -3.529 1.00 0.00 21 ILE A C 15
ATOM 25443 O O . ILE A 1 21 ? -2.949 2.029 -4.019 1.00 0.00 21 ILE A O 15
ATOM 25459 N N . GLN A 1 22 ? -5.173 2.293 -3.816 1.00 0.00 22 GLN A N 15
ATOM 25460 C CA . GLN A 1 22 ? -5.239 3.407 -4.719 1.00 0.00 22 GLN A CA 15
ATOM 25461 C C . GLN A 1 22 ? -4.415 4.556 -4.129 1.00 0.00 22 GLN A C 15
ATOM 25462 O O . GLN A 1 22 ? -3.715 5.275 -4.842 1.00 0.00 22 GLN A O 15
ATOM 25476 N N . SER A 1 23 ? -4.459 4.670 -2.801 1.00 0.00 23 SER A N 15
ATOM 25477 C CA . SER A 1 23 ? -3.747 5.732 -2.097 1.00 0.00 23 SER A CA 15
ATOM 25478 C C . SER A 1 23 ? -2.245 5.567 -2.329 1.00 0.00 23 SER A C 15
ATOM 25479 O O . SER A 1 23 ? -1.526 6.534 -2.596 1.00 0.00 23 SER A O 15
ATOM 25487 N N . LEU A 1 24 ? -1.801 4.316 -2.254 1.00 0.00 24 LEU A N 15
ATOM 25488 C CA . LEU A 1 24 ? -0.411 3.948 -2.434 1.00 0.00 24 LEU A CA 15
ATOM 25489 C C . LEU A 1 24 ? 0.076 4.275 -3.839 1.00 0.00 24 LEU A C 15
ATOM 25490 O O . LEU A 1 24 ? 1.125 4.897 -4.009 1.00 0.00 24 LEU A O 15
ATOM 25506 N N . VAL A 1 25 ? -0.686 3.865 -4.844 1.00 0.00 25 VAL A N 15
ATOM 25507 C CA . VAL A 1 25 ? -0.302 4.117 -6.216 1.00 0.00 25 VAL A CA 15
ATOM 25508 C C . VAL A 1 25 ? -0.282 5.601 -6.493 1.00 0.00 25 VAL A C 15
ATOM 25509 O O . VAL A 1 25 ? 0.657 6.112 -7.102 1.00 0.00 25 VAL A O 15
ATOM 25522 N N . HIS A 1 26 ? -1.329 6.292 -6.044 1.00 0.00 26 HIS A N 15
ATOM 25523 C CA . HIS A 1 26 ? -1.419 7.716 -6.262 1.00 0.00 26 HIS A CA 15
ATOM 25524 C C . HIS A 1 26 ? -0.173 8.393 -5.726 1.00 0.00 26 HIS A C 15
ATOM 25525 O O . HIS A 1 26 ? 0.429 9.194 -6.412 1.00 0.00 26 HIS A O 15
ATOM 25539 N N . ALA A 1 27 ? 0.220 8.055 -4.513 1.00 0.00 27 ALA A N 15
ATOM 25540 C CA . ALA A 1 27 ? 1.406 8.662 -3.911 1.00 0.00 27 ALA A CA 15
ATOM 25541 C C . ALA A 1 27 ? 2.654 8.322 -4.706 1.00 0.00 27 ALA A C 15
ATOM 25542 O O . ALA A 1 27 ? 3.538 9.164 -4.886 1.00 0.00 27 ALA A O 15
ATOM 25549 N N . ALA A 1 28 ? 2.715 7.091 -5.189 1.00 0.00 28 ALA A N 15
ATOM 25550 C CA . ALA A 1 28 ? 3.867 6.621 -5.929 1.00 0.00 28 ALA A CA 15
ATOM 25551 C C . ALA A 1 28 ? 4.008 7.350 -7.266 1.00 0.00 28 ALA A C 15
ATOM 25552 O O . ALA A 1 28 ? 5.105 7.429 -7.822 1.00 0.00 28 ALA A O 15
ATOM 25559 N N . GLN A 1 29 ? 2.907 7.898 -7.780 1.00 0.00 29 GLN A N 15
ATOM 25560 C CA . GLN A 1 29 ? 2.955 8.628 -9.043 1.00 0.00 29 GLN A CA 15
ATOM 25561 C C . GLN A 1 29 ? 2.367 10.043 -8.934 1.00 0.00 29 GLN A C 15
ATOM 25562 O O . GLN A 1 29 ? 2.065 10.661 -9.958 1.00 0.00 29 GLN A O 15
ATOM 25576 N N . CYS A 1 30 ? 2.180 10.559 -7.714 1.00 0.00 30 CYS A N 15
ATOM 25577 C CA . CYS A 1 30 ? 1.635 11.911 -7.555 1.00 0.00 30 CYS A CA 15
ATOM 25578 C C . CYS A 1 30 ? 2.728 12.928 -7.884 1.00 0.00 30 CYS A C 15
ATOM 25579 O O . CYS A 1 30 ? 3.400 13.449 -6.994 1.00 0.00 30 CYS A O 15
ATOM 25586 N N . ARG A 1 31 ? 2.928 13.171 -9.169 1.00 0.00 31 ARG A N 15
ATOM 25587 C CA . ARG A 1 31 ? 3.969 14.104 -9.614 1.00 0.00 31 ARG A CA 15
ATOM 25588 C C . ARG A 1 31 ? 3.389 15.513 -9.726 1.00 0.00 31 ARG A C 15
ATOM 25589 O O . ARG A 1 31 ? 4.114 16.493 -9.903 1.00 0.00 31 ARG A O 15
ATOM 25610 N N . ASN A 1 32 ? 2.076 15.610 -9.584 1.00 0.00 32 ASN A N 15
ATOM 25611 C CA . ASN A 1 32 ? 1.399 16.891 -9.632 1.00 0.00 32 ASN A CA 15
ATOM 25612 C C . ASN A 1 32 ? 1.800 17.712 -8.416 1.00 0.00 32 ASN A C 15
ATOM 25613 O O . ASN A 1 32 ? 1.349 17.447 -7.299 1.00 0.00 32 ASN A O 15
ATOM 25624 N N . ALA A 1 33 ? 2.665 18.693 -8.633 1.00 0.00 33 ALA A N 15
ATOM 25625 C CA . ALA A 1 33 ? 3.163 19.531 -7.552 1.00 0.00 33 ALA A CA 15
ATOM 25626 C C . ALA A 1 33 ? 2.041 20.373 -6.962 1.00 0.00 33 ALA A C 15
ATOM 25627 O O . ALA A 1 33 ? 2.126 20.834 -5.824 1.00 0.00 33 ALA A O 15
ATOM 25634 N N . ASN A 1 34 ? 0.985 20.553 -7.739 1.00 0.00 34 ASN A N 15
ATOM 25635 C CA . ASN A 1 34 ? -0.146 21.359 -7.320 1.00 0.00 34 ASN A CA 15
ATOM 25636 C C . ASN A 1 34 ? -1.168 20.507 -6.578 1.00 0.00 34 ASN A C 15
ATOM 25637 O O . ASN A 1 34 ? -2.008 21.037 -5.847 1.00 0.00 34 ASN A O 15
ATOM 25648 N N . CYS A 1 35 ? -1.093 19.188 -6.764 1.00 0.00 35 CYS A N 15
ATOM 25649 C CA . CYS A 1 35 ? -1.952 18.268 -6.042 1.00 0.00 35 CYS A CA 15
ATOM 25650 C C . CYS A 1 35 ? -1.615 18.349 -4.556 1.00 0.00 35 CYS A C 15
ATOM 25651 O O . CYS A 1 35 ? -0.656 17.730 -4.093 1.00 0.00 35 CYS A O 15
ATOM 25658 N N . SER A 1 36 ? -2.407 19.108 -3.810 1.00 0.00 36 SER A N 15
ATOM 25659 C CA . SER A 1 36 ? -2.205 19.247 -2.376 1.00 0.00 36 SER A CA 15
ATOM 25660 C C . SER A 1 36 ? -3.165 18.325 -1.659 1.00 0.00 36 SER A C 15
ATOM 25661 O O . SER A 1 36 ? -3.614 18.590 -0.544 1.00 0.00 36 SER A O 15
ATOM 25669 N N . LEU A 1 37 ? -3.481 17.244 -2.341 1.00 0.00 37 LEU A N 15
ATOM 25670 C CA . LEU A 1 37 ? -4.404 16.247 -1.847 1.00 0.00 37 LEU A CA 15
ATOM 25671 C C . LEU A 1 37 ? -3.802 15.588 -0.587 1.00 0.00 37 LEU A C 15
ATOM 25672 O O . LEU A 1 37 ? -2.664 15.107 -0.608 1.00 0.00 37 LEU A O 15
ATOM 25688 N N . PRO A 1 38 ? -4.562 15.577 0.526 1.00 0.00 38 PRO A N 15
ATOM 25689 C CA . PRO A 1 38 ? -4.067 15.153 1.846 1.00 0.00 38 PRO A CA 15
ATOM 25690 C C . PRO A 1 38 ? -3.552 13.716 1.889 1.00 0.00 38 PRO A C 15
ATOM 25691 O O . PRO A 1 38 ? -2.612 13.414 2.628 1.00 0.00 38 PRO A O 15
ATOM 25702 N N . SER A 1 39 ? -4.158 12.825 1.111 1.00 0.00 39 SER A N 15
ATOM 25703 C CA . SER A 1 39 ? -3.727 11.436 1.110 1.00 0.00 39 SER A CA 15
ATOM 25704 C C . SER A 1 39 ? -2.407 11.285 0.367 1.00 0.00 39 SER A C 15
ATOM 25705 O O . SER A 1 39 ? -1.648 10.368 0.646 1.00 0.00 39 SER A O 15
ATOM 25713 N N . CYS A 1 40 ? -2.121 12.197 -0.563 1.00 0.00 40 CYS A N 15
ATOM 25714 C CA . CYS A 1 40 ? -0.864 12.169 -1.281 1.00 0.00 40 CYS A CA 15
ATOM 25715 C C . CYS A 1 40 ? 0.260 12.531 -0.340 1.00 0.00 40 CYS A C 15
ATOM 25716 O O . CYS A 1 40 ? 1.318 11.923 -0.371 1.00 0.00 40 CYS A O 15
ATOM 25723 N N . GLN A 1 41 ? 0.009 13.524 0.502 1.00 0.00 41 GLN A N 15
ATOM 25724 C CA . GLN A 1 41 ? 0.979 13.936 1.499 1.00 0.00 41 GLN A CA 15
ATOM 25725 C C . GLN A 1 41 ? 1.274 12.778 2.447 1.00 0.00 41 GLN A C 15
ATOM 25726 O O . GLN A 1 41 ? 2.430 12.413 2.656 1.00 0.00 41 GLN A O 15
ATOM 25740 N N . LYS A 1 42 ? 0.218 12.188 3.001 1.00 0.00 42 LYS A N 15
ATOM 25741 C CA . LYS A 1 42 ? 0.372 11.068 3.926 1.00 0.00 42 LYS A CA 15
ATOM 25742 C C . LYS A 1 42 ? 0.977 9.854 3.246 1.00 0.00 42 LYS A C 15
ATOM 25743 O O . LYS A 1 42 ? 1.934 9.267 3.749 1.00 0.00 42 LYS A O 15
ATOM 25762 N N . MET A 1 43 ? 0.412 9.468 2.112 1.00 0.00 43 MET A N 15
ATOM 25763 C CA . MET A 1 43 ? 0.900 8.306 1.392 1.00 0.00 43 MET A CA 15
ATOM 25764 C C . MET A 1 43 ? 2.309 8.525 0.867 1.00 0.00 43 MET A C 15
ATOM 25765 O O . MET A 1 43 ? 3.056 7.583 0.679 1.00 0.00 43 MET A O 15
ATOM 25779 N N . LYS A 1 44 ? 2.689 9.762 0.632 1.00 0.00 44 LYS A N 15
ATOM 25780 C CA . LYS A 1 44 ? 4.049 10.029 0.211 1.00 0.00 44 LYS A CA 15
ATOM 25781 C C . LYS A 1 44 ? 4.982 9.911 1.405 1.00 0.00 44 LYS A C 15
ATOM 25782 O O . LYS A 1 44 ? 6.139 9.528 1.268 1.00 0.00 44 LYS A O 15
ATOM 25801 N N . ARG A 1 45 ? 4.452 10.218 2.585 1.00 0.00 45 ARG A N 15
ATOM 25802 C CA . ARG A 1 45 ? 5.210 10.097 3.821 1.00 0.00 45 ARG A CA 15
ATOM 25803 C C . ARG A 1 45 ? 5.506 8.637 4.096 1.00 0.00 45 ARG A C 15
ATOM 25804 O O . ARG A 1 45 ? 6.660 8.261 4.330 1.00 0.00 45 ARG A O 15
ATOM 25825 N N . VAL A 1 46 ? 4.460 7.813 4.060 1.00 0.00 46 VAL A N 15
ATOM 25826 C CA . VAL A 1 46 ? 4.627 6.380 4.238 1.00 0.00 46 VAL A CA 15
ATOM 25827 C C . VAL A 1 46 ? 5.621 5.820 3.206 1.00 0.00 46 VAL A C 15
ATOM 25828 O O . VAL A 1 46 ? 6.580 5.128 3.573 1.00 0.00 46 VAL A O 15
ATOM 25841 N N . VAL A 1 47 ? 5.438 6.185 1.930 1.00 0.00 47 VAL A N 15
ATOM 25842 C CA . VAL A 1 47 ? 6.260 5.647 0.845 1.00 0.00 47 VAL A CA 15
ATOM 25843 C C . VAL A 1 47 ? 7.717 6.074 0.985 1.00 0.00 47 VAL A C 15
ATOM 25844 O O . VAL A 1 47 ? 8.620 5.232 1.009 1.00 0.00 47 VAL A O 15
ATOM 25857 N N . GLN A 1 48 ? 7.942 7.385 1.084 1.00 0.00 48 GLN A N 15
ATOM 25858 C CA . GLN A 1 48 ? 9.295 7.931 1.138 1.00 0.00 48 GLN A CA 15
ATOM 25859 C C . GLN A 1 48 ? 10.053 7.411 2.351 1.00 0.00 48 GLN A C 15
ATOM 25860 O O . GLN A 1 48 ? 11.285 7.411 2.372 1.00 0.00 48 GLN A O 15
ATOM 25874 N N . HIS A 1 49 ? 9.318 6.953 3.354 1.00 0.00 49 HIS A N 15
ATOM 25875 C CA . HIS A 1 49 ? 9.938 6.405 4.542 1.00 0.00 49 HIS A CA 15
ATOM 25876 C C . HIS A 1 49 ? 10.520 5.031 4.243 1.00 0.00 49 HIS A C 15
ATOM 25877 O O . HIS A 1 49 ? 11.617 4.708 4.692 1.00 0.00 49 HIS A O 15
ATOM 25891 N N . THR A 1 50 ? 9.775 4.219 3.501 1.00 0.00 50 THR A N 15
ATOM 25892 C CA . THR A 1 50 ? 10.242 2.882 3.139 1.00 0.00 50 THR A CA 15
ATOM 25893 C C . THR A 1 50 ? 11.573 2.954 2.399 1.00 0.00 50 THR A C 15
ATOM 25894 O O . THR A 1 50 ? 12.417 2.067 2.525 1.00 0.00 50 THR A O 15
ATOM 25905 N N . LYS A 1 51 ? 11.747 4.032 1.646 1.00 0.00 51 LYS A N 15
ATOM 25906 C CA . LYS A 1 51 ? 12.968 4.272 0.886 1.00 0.00 51 LYS A CA 15
ATOM 25907 C C . LYS A 1 51 ? 14.176 4.345 1.812 1.00 0.00 51 LYS A C 15
ATOM 25908 O O . LYS A 1 51 ? 15.234 3.790 1.511 1.00 0.00 51 LYS A O 15
ATOM 25927 N N . GLY A 1 52 ? 14.004 5.013 2.948 1.00 0.00 52 GLY A N 15
ATOM 25928 C CA . GLY A 1 52 ? 15.110 5.194 3.869 1.00 0.00 52 GLY A CA 15
ATOM 25929 C C . GLY A 1 52 ? 15.014 4.316 5.103 1.00 0.00 52 GLY A C 15
ATOM 25930 O O . GLY A 1 52 ? 15.594 4.636 6.146 1.00 0.00 52 GLY A O 15
ATOM 25934 N N . CYS A 1 53 ? 14.277 3.221 4.999 1.00 0.00 53 CYS A N 15
ATOM 25935 C CA . CYS A 1 53 ? 14.132 2.293 6.110 1.00 0.00 53 CYS A CA 15
ATOM 25936 C C . CYS A 1 53 ? 14.986 1.054 5.882 1.00 0.00 53 CYS A C 15
ATOM 25937 O O . CYS A 1 53 ? 15.271 0.688 4.740 1.00 0.00 53 CYS A O 15
ATOM 25944 N N . LYS A 1 54 ? 15.390 0.407 6.966 1.00 0.00 54 LYS A N 15
ATOM 25945 C CA . LYS A 1 54 ? 16.225 -0.781 6.875 1.00 0.00 54 LYS A CA 15
ATOM 25946 C C . LYS A 1 54 ? 15.573 -1.965 7.580 1.00 0.00 54 LYS A C 15
ATOM 25947 O O . LYS A 1 54 ? 15.736 -3.110 7.164 1.00 0.00 54 LYS A O 15
ATOM 25966 N N . ARG A 1 55 ? 14.821 -1.687 8.638 1.00 0.00 55 ARG A N 15
ATOM 25967 C CA . ARG A 1 55 ? 14.107 -2.735 9.365 1.00 0.00 55 ARG A CA 15
ATOM 25968 C C . ARG A 1 55 ? 12.765 -3.041 8.712 1.00 0.00 55 ARG A C 15
ATOM 25969 O O . ARG A 1 55 ? 11.937 -3.739 9.295 1.00 0.00 55 ARG A O 15
ATOM 25990 N N . LYS A 1 56 ? 12.556 -2.487 7.517 1.00 0.00 56 LYS A N 15
ATOM 25991 C CA . LYS A 1 56 ? 11.306 -2.660 6.768 1.00 0.00 56 LYS A CA 15
ATOM 25992 C C . LYS A 1 56 ? 10.743 -4.076 6.863 1.00 0.00 56 LYS A C 15
ATOM 25993 O O . LYS A 1 56 ? 9.639 -4.277 7.367 1.00 0.00 56 LYS A O 15
ATOM 26012 N N . THR A 1 57 ? 11.492 -5.042 6.363 1.00 0.00 57 THR A N 15
ATOM 26013 C CA . THR A 1 57 ? 11.003 -6.405 6.262 1.00 0.00 57 THR A CA 15
ATOM 26014 C C . THR A 1 57 ? 11.660 -7.353 7.265 1.00 0.00 57 THR A C 15
ATOM 26015 O O . THR A 1 57 ? 11.309 -8.530 7.329 1.00 0.00 57 THR A O 15
ATOM 26026 N N . ASN A 1 58 ? 12.598 -6.842 8.057 1.00 0.00 58 ASN A N 15
ATOM 26027 C CA . ASN A 1 58 ? 13.344 -7.674 9.008 1.00 0.00 58 ASN A CA 15
ATOM 26028 C C . ASN A 1 58 ? 12.530 -7.982 10.267 1.00 0.00 58 ASN A C 15
ATOM 26029 O O . ASN A 1 58 ? 13.095 -8.164 11.351 1.00 0.00 58 ASN A O 15
ATOM 26040 N N . GLY A 1 59 ? 11.211 -8.048 10.123 1.00 0.00 59 GLY A N 15
ATOM 26041 C CA . GLY A 1 59 ? 10.349 -8.326 11.256 1.00 0.00 59 GLY A CA 15
ATOM 26042 C C . GLY A 1 59 ? 10.407 -7.224 12.291 1.00 0.00 59 GLY A C 15
ATOM 26043 O O . GLY A 1 59 ? 10.454 -7.489 13.491 1.00 0.00 59 GLY A O 15
ATOM 26047 N N . GLY A 1 60 ? 10.386 -5.987 11.824 1.00 0.00 60 GLY A N 15
ATOM 26048 C CA . GLY A 1 60 ? 10.551 -4.861 12.711 1.00 0.00 60 GLY A CA 15
ATOM 26049 C C . GLY A 1 60 ? 9.591 -3.738 12.402 1.00 0.00 60 GLY A C 15
ATOM 26050 O O . GLY A 1 60 ? 8.720 -3.424 13.215 1.00 0.00 60 GLY A O 15
ATOM 26054 N N . CYS A 1 61 ? 9.739 -3.132 11.228 1.00 0.00 61 CYS A N 15
ATOM 26055 C CA . CYS A 1 61 ? 8.920 -1.985 10.868 1.00 0.00 61 CYS A CA 15
ATOM 26056 C C . CYS A 1 61 ? 7.456 -2.356 10.645 1.00 0.00 61 CYS A C 15
ATOM 26057 O O . CYS A 1 61 ? 7.144 -3.329 9.957 1.00 0.00 61 CYS A O 15
ATOM 26064 N N . PRO A 1 62 ? 6.540 -1.577 11.247 1.00 0.00 62 PRO A N 15
ATOM 26065 C CA . PRO A 1 62 ? 5.109 -1.690 10.986 1.00 0.00 62 PRO A CA 15
ATOM 26066 C C . PRO A 1 62 ? 4.703 -0.996 9.679 1.00 0.00 62 PRO A C 15
ATOM 26067 O O . PRO A 1 62 ? 4.048 -1.599 8.840 1.00 0.00 62 PRO A O 15
ATOM 26078 N N . ILE A 1 63 ? 5.119 0.263 9.507 1.00 0.00 63 ILE A N 15
ATOM 26079 C CA . ILE A 1 63 ? 4.773 1.051 8.315 1.00 0.00 63 ILE A CA 15
ATOM 26080 C C . ILE A 1 63 ? 5.116 0.309 7.030 1.00 0.00 63 ILE A C 15
ATOM 26081 O O . ILE A 1 63 ? 4.268 0.126 6.159 1.00 0.00 63 ILE A O 15
ATOM 26097 N N . CYS A 1 64 ? 6.356 -0.125 6.932 1.00 0.00 64 CYS A N 15
ATOM 26098 C CA . CYS A 1 64 ? 6.841 -0.773 5.726 1.00 0.00 64 CYS A CA 15
ATOM 26099 C C . CYS A 1 64 ? 6.223 -2.154 5.550 1.00 0.00 64 CYS A C 15
ATOM 26100 O O . CYS A 1 64 ? 6.167 -2.683 4.445 1.00 0.00 64 CYS A O 15
ATOM 26107 N N . LYS A 1 65 ? 5.754 -2.726 6.641 1.00 0.00 65 LYS A N 15
ATOM 26108 C CA . LYS A 1 65 ? 5.026 -3.981 6.581 1.00 0.00 65 LYS A CA 15
ATOM 26109 C C . LYS A 1 65 ? 3.680 -3.741 5.943 1.00 0.00 65 LYS A C 15
ATOM 26110 O O . LYS A 1 65 ? 3.271 -4.428 5.012 1.00 0.00 65 LYS A O 15
ATOM 26129 N N . GLN A 1 66 ? 2.996 -2.751 6.475 1.00 0.00 66 GLN A N 15
ATOM 26130 C CA . GLN A 1 66 ? 1.646 -2.442 6.024 1.00 0.00 66 GLN A CA 15
ATOM 26131 C C . GLN A 1 66 ? 1.661 -1.933 4.588 1.00 0.00 66 GLN A C 15
ATOM 26132 O O . GLN A 1 66 ? 0.798 -2.295 3.793 1.00 0.00 66 GLN A O 15
ATOM 26146 N N . LEU A 1 67 ? 2.644 -1.099 4.254 1.00 0.00 67 LEU A N 15
ATOM 26147 C CA . LEU A 1 67 ? 2.802 -0.629 2.880 1.00 0.00 67 LEU A CA 15
ATOM 26148 C C . LEU A 1 67 ? 3.073 -1.796 1.945 1.00 0.00 67 LEU A C 15
ATOM 26149 O O . LEU A 1 67 ? 2.654 -1.790 0.785 1.00 0.00 67 LEU A O 15
ATOM 26165 N N . ILE A 1 68 ? 3.774 -2.796 2.460 1.00 0.00 68 ILE A N 15
ATOM 26166 C CA . ILE A 1 68 ? 4.031 -4.007 1.709 1.00 0.00 68 ILE A CA 15
ATOM 26167 C C . ILE A 1 68 ? 2.721 -4.741 1.461 1.00 0.00 68 ILE A C 15
ATOM 26168 O O . ILE A 1 68 ? 2.483 -5.249 0.371 1.00 0.00 68 ILE A O 15
ATOM 26184 N N . ALA A 1 69 ? 1.858 -4.763 2.468 1.00 0.00 69 ALA A N 15
ATOM 26185 C CA . ALA A 1 69 ? 0.578 -5.422 2.340 1.00 0.00 69 ALA A CA 15
ATOM 26186 C C . ALA A 1 69 ? -0.191 -4.838 1.164 1.00 0.00 69 ALA A C 15
ATOM 26187 O O . ALA A 1 69 ? -0.489 -5.545 0.203 1.00 0.00 69 ALA A O 15
ATOM 26194 N N . LEU A 1 70 ? -0.457 -3.532 1.227 1.00 0.00 70 LEU A N 15
ATOM 26195 C CA . LEU A 1 70 ? -1.200 -2.836 0.177 1.00 0.00 70 LEU A CA 15
ATOM 26196 C C . LEU A 1 70 ? -0.598 -3.091 -1.199 1.00 0.00 70 LEU A C 15
ATOM 26197 O O . LEU A 1 70 ? -1.315 -3.418 -2.151 1.00 0.00 70 LEU A O 15
ATOM 26213 N N . ALA A 1 71 ? 0.720 -2.949 -1.299 1.00 0.00 71 ALA A N 15
ATOM 26214 C CA . ALA A 1 71 ? 1.407 -3.117 -2.562 1.00 0.00 71 ALA A CA 15
ATOM 26215 C C . ALA A 1 71 ? 1.300 -4.549 -3.084 1.00 0.00 71 ALA A C 15
ATOM 26216 O O . ALA A 1 71 ? 1.391 -4.758 -4.282 1.00 0.00 71 ALA A O 15
ATOM 26223 N N . ALA A 1 72 ? 1.111 -5.525 -2.194 1.00 0.00 72 ALA A N 15
ATOM 26224 C CA . ALA A 1 72 ? 0.997 -6.925 -2.598 1.00 0.00 72 ALA A CA 15
ATOM 26225 C C . ALA A 1 72 ? -0.346 -7.240 -3.256 1.00 0.00 72 ALA A C 15
ATOM 26226 O O . ALA A 1 72 ? -0.378 -7.927 -4.274 1.00 0.00 72 ALA A O 15
ATOM 26233 N N . TYR A 1 73 ? -1.452 -6.760 -2.682 1.00 0.00 73 TYR A N 15
ATOM 26234 C CA . TYR A 1 73 ? -2.769 -6.948 -3.326 1.00 0.00 73 TYR A CA 15
ATOM 26235 C C . TYR A 1 73 ? -2.678 -6.380 -4.725 1.00 0.00 73 TYR A C 15
ATOM 26236 O O . TYR A 1 73 ? -2.981 -7.025 -5.738 1.00 0.00 73 TYR A O 15
ATOM 26254 N N . HIS A 1 74 ? -2.236 -5.139 -4.730 1.00 0.00 74 HIS A N 15
ATOM 26255 C CA . HIS A 1 74 ? -2.005 -4.383 -5.928 1.00 0.00 74 HIS A CA 15
ATOM 26256 C C . HIS A 1 74 ? -0.995 -5.090 -6.848 1.00 0.00 74 HIS A C 15
ATOM 26257 O O . HIS A 1 74 ? -1.114 -5.022 -8.065 1.00 0.00 74 HIS A O 15
ATOM 26271 N N . ALA A 1 75 ? -0.009 -5.765 -6.252 1.00 0.00 75 ALA A N 15
ATOM 26272 C CA . ALA A 1 75 ? 1.070 -6.405 -7.008 1.00 0.00 75 ALA A CA 15
ATOM 26273 C C . ALA A 1 75 ? 0.528 -7.476 -7.944 1.00 0.00 75 ALA A C 15
ATOM 26274 O O . ALA A 1 75 ? 0.863 -7.500 -9.128 1.00 0.00 75 ALA A O 15
ATOM 26281 N N . LYS A 1 76 ? -0.308 -8.360 -7.407 1.00 0.00 76 LYS A N 15
ATOM 26282 C CA . LYS A 1 76 ? -0.888 -9.446 -8.195 1.00 0.00 76 LYS A CA 15
ATOM 26283 C C . LYS A 1 76 ? -1.726 -8.888 -9.335 1.00 0.00 76 LYS A C 15
ATOM 26284 O O . LYS A 1 76 ? -1.823 -9.490 -10.403 1.00 0.00 76 LYS A O 15
ATOM 26303 N N . HIS A 1 77 ? -2.329 -7.733 -9.109 1.00 0.00 77 HIS A N 15
ATOM 26304 C CA . HIS A 1 77 ? -3.170 -7.116 -10.124 1.00 0.00 77 HIS A CA 15
ATOM 26305 C C . HIS A 1 77 ? -2.402 -6.021 -10.873 1.00 0.00 77 HIS A C 15
ATOM 26306 O O . HIS A 1 77 ? -3.000 -5.128 -11.472 1.00 0.00 77 HIS A O 15
ATOM 26321 N N . CYS A 1 78 ? -1.077 -6.100 -10.854 1.00 0.00 78 CYS A N 15
ATOM 26322 C CA . CYS A 1 78 ? -0.252 -5.088 -11.497 1.00 0.00 78 CYS A CA 15
ATOM 26323 C C . CYS A 1 78 ? 0.570 -5.684 -12.633 1.00 0.00 78 CYS A C 15
ATOM 26324 O O . CYS A 1 78 ? 1.199 -6.731 -12.484 1.00 0.00 78 CYS A O 15
ATOM 26331 N N . GLN A 1 79 ? 0.589 -4.979 -13.751 1.00 0.00 79 GLN A N 15
ATOM 26332 C CA . GLN A 1 79 ? 1.257 -5.446 -14.951 1.00 0.00 79 GLN A CA 15
ATOM 26333 C C . GLN A 1 79 ? 2.579 -4.706 -15.167 1.00 0.00 79 GLN A C 15
ATOM 26334 O O . GLN A 1 79 ? 3.540 -5.279 -15.681 1.00 0.00 79 GLN A O 15
ATOM 26348 N N . GLU A 1 80 ? 2.613 -3.432 -14.772 1.00 0.00 80 GLU A N 15
ATOM 26349 C CA . GLU A 1 80 ? 3.804 -2.587 -14.958 1.00 0.00 80 GLU A CA 15
ATOM 26350 C C . GLU A 1 80 ? 5.058 -3.223 -14.376 1.00 0.00 80 GLU A C 15
ATOM 26351 O O . GLU A 1 80 ? 5.106 -3.561 -13.192 1.00 0.00 80 GLU A O 15
ATOM 26363 N N . ASN A 1 81 ? 6.075 -3.357 -15.215 1.00 0.00 81 ASN A N 15
ATOM 26364 C CA . ASN A 1 81 ? 7.352 -3.917 -14.795 1.00 0.00 81 ASN A CA 15
ATOM 26365 C C . ASN A 1 81 ? 8.183 -2.860 -14.084 1.00 0.00 81 ASN A C 15
ATOM 26366 O O . ASN A 1 81 ? 9.042 -3.176 -13.264 1.00 0.00 81 ASN A O 15
ATOM 26377 N N . LYS A 1 82 ? 7.931 -1.600 -14.405 1.00 0.00 82 LYS A N 15
ATOM 26378 C CA . LYS A 1 82 ? 8.566 -0.499 -13.709 1.00 0.00 82 LYS A CA 15
ATOM 26379 C C . LYS A 1 82 ? 7.516 0.339 -12.999 1.00 0.00 82 LYS A C 15
ATOM 26380 O O . LYS A 1 82 ? 7.389 1.543 -13.225 1.00 0.00 82 LYS A O 15
ATOM 26399 N N . CYS A 1 83 ? 6.746 -0.328 -12.164 1.00 0.00 83 CYS A N 15
ATOM 26400 C CA . CYS A 1 83 ? 5.707 0.306 -11.374 1.00 0.00 83 CYS A CA 15
ATOM 26401 C C . CYS A 1 83 ? 6.274 1.349 -10.414 1.00 0.00 83 CYS A C 15
ATOM 26402 O O . CYS A 1 83 ? 7.360 1.176 -9.854 1.00 0.00 83 CYS A O 15
ATOM 26409 N N . PRO A 1 84 ? 5.537 2.462 -10.229 1.00 0.00 84 PRO A N 15
ATOM 26410 C CA . PRO A 1 84 ? 5.887 3.499 -9.253 1.00 0.00 84 PRO A CA 15
ATOM 26411 C C . PRO A 1 84 ? 5.740 3.016 -7.809 1.00 0.00 84 PRO A C 15
ATOM 26412 O O . PRO A 1 84 ? 6.563 3.352 -6.959 1.00 0.00 84 PRO A O 15
ATOM 26423 N N . VAL A 1 85 ? 4.675 2.248 -7.534 1.00 0.00 85 VAL A N 15
ATOM 26424 C CA . VAL A 1 85 ? 4.440 1.697 -6.200 1.00 0.00 85 VAL A CA 15
ATOM 26425 C C . VAL A 1 85 ? 5.679 0.974 -5.679 1.00 0.00 85 VAL A C 15
ATOM 26426 O O . VAL A 1 85 ? 6.105 -0.042 -6.252 1.00 0.00 85 VAL A O 15
ATOM 26439 N N . PRO A 1 86 ? 6.267 1.483 -4.590 1.00 0.00 86 PRO A N 15
ATOM 26440 C CA . PRO A 1 86 ? 7.593 1.051 -4.133 1.00 0.00 86 PRO A CA 15
ATOM 26441 C C . PRO A 1 86 ? 7.658 -0.454 -3.909 1.00 0.00 86 PRO A C 15
ATOM 26442 O O . PRO A 1 86 ? 8.323 -1.197 -4.649 1.00 0.00 86 PRO A O 15
ATOM 26453 N N . PHE A 1 87 ? 6.911 -0.893 -2.917 1.00 0.00 87 PHE A N 15
ATOM 26454 C CA . PHE A 1 87 ? 6.927 -2.274 -2.493 1.00 0.00 87 PHE A CA 15
ATOM 26455 C C . PHE A 1 87 ? 6.309 -3.208 -3.516 1.00 0.00 87 PHE A C 15
ATOM 26456 O O . PHE A 1 87 ? 6.561 -4.401 -3.475 1.00 0.00 87 PHE A O 15
ATOM 26473 N N . CYS A 1 88 ? 5.526 -2.679 -4.450 1.00 0.00 88 CYS A N 15
ATOM 26474 C CA . CYS A 1 88 ? 4.883 -3.530 -5.437 1.00 0.00 88 CYS A CA 15
ATOM 26475 C C . CYS A 1 88 ? 5.926 -4.243 -6.246 1.00 0.00 88 CYS A C 15
ATOM 26476 O O . CYS A 1 88 ? 5.879 -5.458 -6.423 1.00 0.00 88 CYS A O 15
ATOM 26483 N N . LEU A 1 89 ? 6.876 -3.471 -6.733 1.00 0.00 89 LEU A N 15
ATOM 26484 C CA . LEU A 1 89 ? 7.893 -4.020 -7.589 1.00 0.00 89 LEU A CA 15
ATOM 26485 C C . LEU A 1 89 ? 8.817 -4.925 -6.793 1.00 0.00 89 LEU A C 15
ATOM 26486 O O . LEU A 1 89 ? 9.262 -5.951 -7.293 1.00 0.00 89 LEU A O 15
ATOM 26502 N N . ASN A 1 90 ? 9.073 -4.564 -5.541 1.00 0.00 90 ASN A N 15
ATOM 26503 C CA . ASN A 1 90 ? 9.901 -5.407 -4.683 1.00 0.00 90 ASN A CA 15
ATOM 26504 C C . ASN A 1 90 ? 9.187 -6.722 -4.400 1.00 0.00 90 ASN A C 15
ATOM 26505 O O . ASN A 1 90 ? 9.779 -7.795 -4.497 1.00 0.00 90 ASN A O 15
ATOM 26516 N N . ILE A 1 91 ? 7.903 -6.631 -4.083 1.00 0.00 91 ILE A N 15
ATOM 26517 C CA . ILE A 1 91 ? 7.080 -7.804 -3.811 1.00 0.00 91 ILE A CA 15
ATOM 26518 C C . ILE A 1 91 ? 6.956 -8.686 -5.039 1.00 0.00 91 ILE A C 15
ATOM 26519 O O . ILE A 1 91 ? 7.215 -9.888 -4.970 1.00 0.00 91 ILE A O 15
ATOM 26535 N N . LYS A 1 92 ? 6.545 -8.095 -6.157 1.00 0.00 92 LYS A N 15
ATOM 26536 C CA . LYS A 1 92 ? 6.393 -8.867 -7.396 1.00 0.00 92 LYS A CA 15
ATOM 26537 C C . LYS A 1 92 ? 7.705 -9.549 -7.781 1.00 0.00 92 LYS A C 15
ATOM 26538 O O . LYS A 1 92 ? 7.700 -10.659 -8.312 1.00 0.00 92 LYS A O 15
ATOM 26557 N N . GLN A 1 93 ? 8.823 -8.878 -7.529 1.00 0.00 93 GLN A N 15
ATOM 26558 C CA . GLN A 1 93 ? 10.128 -9.426 -7.881 1.00 0.00 93 GLN A CA 15
ATOM 26559 C C . GLN A 1 93 ? 10.525 -10.534 -6.909 1.00 0.00 93 GLN A C 15
ATOM 26560 O O . GLN A 1 93 ? 11.037 -11.575 -7.324 1.00 0.00 93 GLN A O 15
ATOM 26574 N N . LYS A 1 94 ? 10.273 -10.316 -5.622 1.00 0.00 94 LYS A N 15
ATOM 26575 C CA . LYS A 1 94 ? 10.562 -11.322 -4.612 1.00 0.00 94 LYS A CA 15
ATOM 26576 C C . LYS A 1 94 ? 9.696 -12.555 -4.815 1.00 0.00 94 LYS A C 15
ATOM 26577 O O . LYS A 1 94 ? 10.210 -13.662 -4.958 1.00 0.00 94 LYS A O 15
ATOM 26596 N N . GLY A 1 95 ? 8.380 -12.352 -4.843 1.00 0.00 95 GLY A N 15
ATOM 26597 C CA . GLY A 1 95 ? 7.451 -13.422 -5.173 1.00 0.00 95 GLY A CA 15
ATOM 26598 C C . GLY A 1 95 ? 7.272 -14.465 -4.080 1.00 0.00 95 GLY A C 15
ATOM 26599 O O . GLY A 1 95 ? 6.178 -14.996 -3.908 1.00 0.00 95 GLY A O 15
ATOM 26603 N N . SER A 1 96 ? 8.336 -14.768 -3.354 1.00 0.00 96 SER A N 15
ATOM 26604 C CA . SER A 1 96 ? 8.319 -15.841 -2.366 1.00 0.00 96 SER A CA 15
ATOM 26605 C C . SER A 1 96 ? 7.971 -15.315 -0.971 1.00 0.00 96 SER A C 15
ATOM 26606 O O . SER A 1 96 ? 7.535 -16.078 -0.110 1.00 0.00 96 SER A O 15
ATOM 26614 N N . GLU A 1 97 ? 8.167 -14.011 -0.767 1.00 0.00 97 GLU A N 15
ATOM 26615 C CA . GLU A 1 97 ? 7.973 -13.370 0.537 1.00 0.00 97 GLU A CA 15
ATOM 26616 C C . GLU A 1 97 ? 6.661 -13.781 1.207 1.00 0.00 97 GLU A C 15
ATOM 26617 O O . GLU A 1 97 ? 6.671 -14.382 2.281 1.00 0.00 97 GLU A O 15
ATOM 26629 N N . PHE A 1 98 ? 5.541 -13.451 0.575 1.00 0.00 98 PHE A N 15
ATOM 26630 C CA . PHE A 1 98 ? 4.227 -13.757 1.140 1.00 0.00 98 PHE A CA 15
ATOM 26631 C C . PHE A 1 98 ? 3.927 -15.266 1.169 1.00 0.00 98 PHE A C 15
ATOM 26632 O O . PHE A 1 98 ? 3.593 -15.794 2.229 1.00 0.00 98 PHE A O 15
ATOM 26649 N N . PRO A 1 99 ? 4.022 -15.988 0.026 1.00 0.00 99 PRO A N 15
ATOM 26650 C CA . PRO A 1 99 ? 3.705 -17.426 -0.019 1.00 0.00 99 PRO A CA 15
ATOM 26651 C C . PRO A 1 99 ? 4.552 -18.252 0.945 1.00 0.00 99 PRO A C 15
ATOM 26652 O O . PRO A 1 99 ? 4.028 -19.071 1.700 1.00 0.00 99 PRO A O 15
ATOM 26663 N N . ALA A 1 100 ? 5.859 -18.027 0.924 1.00 0.00 100 ALA A N 15
ATOM 26664 C CA . ALA A 1 100 ? 6.779 -18.786 1.754 1.00 0.00 100 ALA A CA 15
ATOM 26665 C C . ALA A 1 100 ? 7.262 -17.958 2.936 1.00 0.00 100 ALA A C 15
ATOM 26666 O O . ALA A 1 100 ? 8.465 -17.835 3.183 1.00 0.00 100 ALA A O 15
ATOM 26673 N N . GLY A 1 101 ? 6.315 -17.386 3.658 1.00 0.00 101 GLY A N 15
ATOM 26674 C CA . GLY A 1 101 ? 6.643 -16.604 4.833 1.00 0.00 101 GLY A CA 15
ATOM 26675 C C . GLY A 1 101 ? 6.332 -17.351 6.111 1.00 0.00 101 GLY A C 15
ATOM 26676 O O . GLY A 1 101 ? 7.172 -17.453 7.006 1.00 0.00 101 GLY A O 15
ATOM 26680 N N . ASN A 1 102 ? 5.119 -17.871 6.193 1.00 0.00 102 ASN A N 15
ATOM 26681 C CA . ASN A 1 102 ? 4.693 -18.658 7.340 1.00 0.00 102 ASN A CA 15
ATOM 26682 C C . ASN A 1 102 ? 4.193 -20.019 6.875 1.00 0.00 102 ASN A C 15
ATOM 26683 O O . ASN A 1 102 ? 4.987 -20.979 6.870 1.00 0.00 102 ASN A O 15
ATOM 26695 N N . GLY B 2 1 ? -0.514 -18.677 7.401 1.00 0.00 201 GLY B N 15
ATOM 26696 C CA . GLY B 2 1 ? 0.286 -18.078 6.308 1.00 0.00 201 GLY B CA 15
ATOM 26697 C C . GLY B 2 1 ? -0.387 -16.859 5.721 1.00 0.00 201 GLY B C 15
ATOM 26698 O O . GLY B 2 1 ? -1.617 -16.796 5.673 1.00 0.00 201 GLY B O 15
ATOM 26704 N N . MET B 2 2 ? 0.424 -15.900 5.275 1.00 0.00 202 MET B N 15
ATOM 26705 C CA . MET B 2 2 ? -0.063 -14.642 4.706 1.00 0.00 202 MET B CA 15
ATOM 26706 C C . MET B 2 2 ? -0.801 -13.814 5.747 1.00 0.00 202 MET B C 15
ATOM 26707 O O . MET B 2 2 ? -1.934 -14.116 6.123 1.00 0.00 202 MET B O 15
ATOM 26721 N N . TYR B 2 3 ? -0.143 -12.763 6.197 1.00 0.00 203 TYR B N 15
ATOM 26722 C CA . TYR B 2 3 ? -0.684 -11.901 7.238 1.00 0.00 203 TYR B CA 15
ATOM 26723 C C . TYR B 2 3 ? -1.683 -10.894 6.671 1.00 0.00 203 TYR B C 15
ATOM 26724 O O . TYR B 2 3 ? -1.341 -10.064 5.832 1.00 0.00 203 TYR B O 15
ATOM 26742 N N . PRO B 2 4 ? -2.943 -10.963 7.123 1.00 0.00 204 PRO B N 15
ATOM 26743 C CA . PRO B 2 4 ? -3.969 -10.006 6.743 1.00 0.00 204 PRO B CA 15
ATOM 26744 C C . PRO B 2 4 ? -3.969 -8.799 7.674 1.00 0.00 204 PRO B C 15
ATOM 26745 O O . PRO B 2 4 ? -4.997 -8.425 8.245 1.00 0.00 204 PRO B O 15
ATOM 26756 N N . ASP B 2 5 ? -2.800 -8.202 7.819 1.00 0.00 205 ASP B N 15
ATOM 26757 C CA . ASP B 2 5 ? -2.600 -7.093 8.745 1.00 0.00 205 ASP B CA 15
ATOM 26758 C C . ASP B 2 5 ? -2.067 -5.874 8.004 1.00 0.00 205 ASP B C 15
ATOM 26759 O O . ASP B 2 5 ? -0.863 -5.681 7.907 1.00 0.00 205 ASP B O 15
ATOM 26768 N N . PRO B 2 6 ? -2.961 -5.067 7.417 1.00 0.00 206 PRO B N 15
ATOM 26769 C CA . PRO B 2 6 ? -2.612 -3.841 6.730 1.00 0.00 206 PRO B CA 15
ATOM 26770 C C . PRO B 2 6 ? -2.953 -2.600 7.549 1.00 0.00 206 PRO B C 15
ATOM 26771 O O . PRO B 2 6 ? -3.877 -1.853 7.222 1.00 0.00 206 PRO B O 15
ATOM 26782 N N . GLY B 2 7 ? -2.199 -2.388 8.604 1.00 0.00 207 GLY B N 15
ATOM 26783 C CA . GLY B 2 7 ? -2.437 -1.264 9.498 1.00 0.00 207 GLY B CA 15
ATOM 26784 C C . GLY B 2 7 ? -2.391 0.100 8.817 1.00 0.00 207 GLY B C 15
ATOM 26785 O O . GLY B 2 7 ? -2.859 1.086 9.383 1.00 0.00 207 GLY B O 15
ATOM 26789 N N . LEU B 2 8 ? -1.853 0.162 7.601 1.00 0.00 208 LEU B N 15
ATOM 26790 C CA . LEU B 2 8 ? -1.706 1.431 6.888 1.00 0.00 208 LEU B CA 15
ATOM 26791 C C . LEU B 2 8 ? -3.062 2.072 6.592 1.00 0.00 208 LEU B C 15
ATOM 26792 O O . LEU B 2 8 ? -3.203 3.288 6.676 1.00 0.00 208 LEU B O 15
ATOM 26808 N N . LEU B 2 9 ? -4.067 1.259 6.267 1.00 0.00 209 LEU B N 15
ATOM 26809 C CA . LEU B 2 9 ? -5.390 1.798 5.946 1.00 0.00 209 LEU B CA 15
ATOM 26810 C C . LEU B 2 9 ? -6.100 2.267 7.212 1.00 0.00 209 LEU B C 15
ATOM 26811 O O . LEU B 2 9 ? -7.130 2.935 7.151 1.00 0.00 209 LEU B O 15
ATOM 26827 N N . SER B 2 10 ? -5.549 1.899 8.358 1.00 0.00 210 SER B N 15
ATOM 26828 C CA . SER B 2 10 ? -6.025 2.414 9.631 1.00 0.00 210 SER B CA 15
ATOM 26829 C C . SER B 2 10 ? -5.183 3.627 10.031 1.00 0.00 210 SER B C 15
ATOM 26830 O O . SER B 2 10 ? -5.665 4.551 10.681 1.00 0.00 210 SER B O 15
ATOM 26838 N N . TYR B 2 11 ? -3.915 3.606 9.629 1.00 0.00 211 TYR B N 15
ATOM 26839 C CA . TYR B 2 11 ? -2.995 4.708 9.886 1.00 0.00 211 TYR B CA 15
ATOM 26840 C C . TYR B 2 11 ? -3.386 5.932 9.061 1.00 0.00 211 TYR B C 15
ATOM 26841 O O . TYR B 2 11 ? -3.188 7.073 9.486 1.00 0.00 211 TYR B O 15
ATOM 26859 N N . ILE B 2 12 ? -3.940 5.694 7.883 1.00 0.00 212 ILE B N 15
ATOM 26860 C CA . ILE B 2 12 ? -4.345 6.778 7.007 1.00 0.00 212 ILE B CA 15
ATOM 26861 C C . ILE B 2 12 ? -5.792 6.626 6.559 1.00 0.00 212 ILE B C 15
ATOM 26862 O O . ILE B 2 12 ? -6.101 5.885 5.624 1.00 0.00 212 ILE B O 15
ATOM 26878 N N . ASN B 2 13 ? -6.673 7.322 7.252 1.00 0.00 213 ASN B N 15
ATOM 26879 C CA . ASN B 2 13 ? -8.049 7.459 6.815 1.00 0.00 213 ASN B CA 15
ATOM 26880 C C . ASN B 2 13 ? -8.182 8.783 6.083 1.00 0.00 213 ASN B C 15
ATOM 26881 O O . ASN B 2 13 ? -8.181 9.845 6.708 1.00 0.00 213 ASN B O 15
ATOM 26892 N N . GLU B 2 14 ? -8.251 8.711 4.759 1.00 0.00 214 GLU B N 15
ATOM 26893 C CA . GLU B 2 14 ? -8.235 9.905 3.916 1.00 0.00 214 GLU B CA 15
ATOM 26894 C C . GLU B 2 14 ? -9.389 10.853 4.249 1.00 0.00 214 GLU B C 15
ATOM 26895 O O . GLU B 2 14 ? -10.565 10.525 4.068 1.00 0.00 214 GLU B O 15
ATOM 26907 N N . LEU B 2 15 ? -9.038 12.025 4.749 1.00 0.00 215 LEU B N 15
ATOM 26908 C CA . LEU B 2 15 ? -10.014 13.054 5.070 1.00 0.00 215 LEU B CA 15
ATOM 26909 C C . LEU B 2 15 ? -9.724 14.306 4.250 1.00 0.00 215 LEU B C 15
ATOM 26910 O O . LEU B 2 15 ? -8.680 14.395 3.600 1.00 0.00 215 LEU B O 15
ATOM 26926 N N . CYS B 2 16 ? -10.638 15.262 4.275 1.00 0.00 216 CYS B N 15
ATOM 26927 C CA . CYS B 2 16 ? -10.452 16.505 3.543 1.00 0.00 216 CYS B CA 15
ATOM 26928 C C . CYS B 2 16 ? -10.119 17.649 4.500 1.00 0.00 216 CYS B C 15
ATOM 26929 O O . CYS B 2 16 ? -11.045 18.353 4.947 1.00 0.00 216 CYS B O 15
ATOM 26941 N N . SER A 1 1 ? -27.118 -13.537 2.958 1.00 0.00 1 SER A N 16
ATOM 26942 C CA . SER A 1 1 ? -26.495 -12.695 1.919 1.00 0.00 1 SER A CA 16
ATOM 26943 C C . SER A 1 1 ? -27.347 -12.691 0.652 1.00 0.00 1 SER A C 16
ATOM 26944 O O . SER A 1 1 ? -27.038 -13.375 -0.326 1.00 0.00 1 SER A O 16
ATOM 26954 N N . GLY A 1 2 ? -28.427 -11.922 0.681 1.00 0.00 2 GLY A N 16
ATOM 26955 C CA . GLY A 1 2 ? -29.313 -11.842 -0.460 1.00 0.00 2 GLY A CA 16
ATOM 26956 C C . GLY A 1 2 ? -30.214 -10.630 -0.392 1.00 0.00 2 GLY A C 16
ATOM 26957 O O . GLY A 1 2 ? -30.424 -10.068 0.686 1.00 0.00 2 GLY A O 16
ATOM 26961 N N . GLY A 1 3 ? -30.738 -10.220 -1.536 1.00 0.00 3 GLY A N 16
ATOM 26962 C CA . GLY A 1 3 ? -31.622 -9.075 -1.583 1.00 0.00 3 GLY A CA 16
ATOM 26963 C C . GLY A 1 3 ? -31.158 -8.054 -2.596 1.00 0.00 3 GLY A C 16
ATOM 26964 O O . GLY A 1 3 ? -31.637 -8.032 -3.733 1.00 0.00 3 GLY A O 16
ATOM 26968 N N . ARG A 1 4 ? -30.214 -7.219 -2.191 1.00 0.00 4 ARG A N 16
ATOM 26969 C CA . ARG A 1 4 ? -29.656 -6.212 -3.077 1.00 0.00 4 ARG A CA 16
ATOM 26970 C C . ARG A 1 4 ? -28.181 -5.986 -2.768 1.00 0.00 4 ARG A C 16
ATOM 26971 O O . ARG A 1 4 ? -27.307 -6.330 -3.565 1.00 0.00 4 ARG A O 16
ATOM 26992 N N . ALA A 1 5 ? -27.908 -5.429 -1.596 1.00 0.00 5 ALA A N 16
ATOM 26993 C CA . ALA A 1 5 ? -26.550 -5.071 -1.223 1.00 0.00 5 ALA A CA 16
ATOM 26994 C C . ALA A 1 5 ? -26.224 -5.553 0.185 1.00 0.00 5 ALA A C 16
ATOM 26995 O O . ALA A 1 5 ? -26.808 -5.083 1.161 1.00 0.00 5 ALA A O 16
ATOM 27002 N N . THR A 1 6 ? -25.298 -6.494 0.287 1.00 0.00 6 THR A N 16
ATOM 27003 C CA . THR A 1 6 ? -24.876 -7.007 1.577 1.00 0.00 6 THR A CA 16
ATOM 27004 C C . THR A 1 6 ? -23.448 -6.577 1.883 1.00 0.00 6 THR A C 16
ATOM 27005 O O . THR A 1 6 ? -22.571 -6.624 1.016 1.00 0.00 6 THR A O 16
ATOM 27016 N N . GLN A 1 7 ? -23.224 -6.132 3.107 1.00 0.00 7 GLN A N 16
ATOM 27017 C CA . GLN A 1 7 ? -21.906 -5.690 3.531 1.00 0.00 7 GLN A CA 16
ATOM 27018 C C . GLN A 1 7 ? -21.268 -6.749 4.413 1.00 0.00 7 GLN A C 16
ATOM 27019 O O . GLN A 1 7 ? -21.914 -7.296 5.307 1.00 0.00 7 GLN A O 16
ATOM 27033 N N . SER A 1 8 ? -20.008 -7.042 4.154 1.00 0.00 8 SER A N 16
ATOM 27034 C CA . SER A 1 8 ? -19.288 -8.034 4.920 1.00 0.00 8 SER A CA 16
ATOM 27035 C C . SER A 1 8 ? -18.040 -7.427 5.537 1.00 0.00 8 SER A C 16
ATOM 27036 O O . SER A 1 8 ? -17.394 -6.593 4.907 1.00 0.00 8 SER A O 16
ATOM 27044 N N . PRO A 1 9 ? -17.679 -7.822 6.765 1.00 0.00 9 PRO A N 16
ATOM 27045 C CA . PRO A 1 9 ? -16.495 -7.288 7.431 1.00 0.00 9 PRO A CA 16
ATOM 27046 C C . PRO A 1 9 ? -15.242 -7.438 6.579 1.00 0.00 9 PRO A C 16
ATOM 27047 O O . PRO A 1 9 ? -14.497 -6.476 6.382 1.00 0.00 9 PRO A O 16
ATOM 27058 N N . GLY A 1 10 ? -15.038 -8.637 6.049 1.00 0.00 10 GLY A N 16
ATOM 27059 C CA . GLY A 1 10 ? -13.919 -8.881 5.165 1.00 0.00 10 GLY A CA 16
ATOM 27060 C C . GLY A 1 10 ? -13.918 -7.963 3.963 1.00 0.00 10 GLY A C 16
ATOM 27061 O O . GLY A 1 10 ? -12.882 -7.411 3.589 1.00 0.00 10 GLY A O 16
ATOM 27065 N N . ASP A 1 11 ? -15.090 -7.778 3.382 1.00 0.00 11 ASP A N 16
ATOM 27066 C CA . ASP A 1 11 ? -15.234 -6.974 2.167 1.00 0.00 11 ASP A CA 16
ATOM 27067 C C . ASP A 1 11 ? -15.077 -5.491 2.475 1.00 0.00 11 ASP A C 16
ATOM 27068 O O . ASP A 1 11 ? -14.534 -4.738 1.671 1.00 0.00 11 ASP A O 16
ATOM 27077 N N . SER A 1 12 ? -15.526 -5.082 3.653 1.00 0.00 12 SER A N 16
ATOM 27078 C CA . SER A 1 12 ? -15.445 -3.691 4.053 1.00 0.00 12 SER A CA 16
ATOM 27079 C C . SER A 1 12 ? -14.007 -3.341 4.416 1.00 0.00 12 SER A C 16
ATOM 27080 O O . SER A 1 12 ? -13.544 -2.219 4.209 1.00 0.00 12 SER A O 16
ATOM 27088 N N . ARG A 1 13 ? -13.301 -4.330 4.939 1.00 0.00 13 ARG A N 16
ATOM 27089 C CA . ARG A 1 13 ? -11.898 -4.194 5.250 1.00 0.00 13 ARG A CA 16
ATOM 27090 C C . ARG A 1 13 ? -11.090 -4.170 3.959 1.00 0.00 13 ARG A C 16
ATOM 27091 O O . ARG A 1 13 ? -10.166 -3.374 3.806 1.00 0.00 13 ARG A O 16
ATOM 27112 N N . ARG A 1 14 ? -11.468 -5.035 3.025 1.00 0.00 14 ARG A N 16
ATOM 27113 C CA . ARG A 1 14 ? -10.842 -5.070 1.712 1.00 0.00 14 ARG A CA 16
ATOM 27114 C C . ARG A 1 14 ? -11.139 -3.778 0.950 1.00 0.00 14 ARG A C 16
ATOM 27115 O O . ARG A 1 14 ? -10.345 -3.336 0.123 1.00 0.00 14 ARG A O 16
ATOM 27136 N N . LEU A 1 15 ? -12.276 -3.166 1.251 1.00 0.00 15 LEU A N 16
ATOM 27137 C CA . LEU A 1 15 ? -12.640 -1.886 0.664 1.00 0.00 15 LEU A CA 16
ATOM 27138 C C . LEU A 1 15 ? -11.699 -0.798 1.170 1.00 0.00 15 LEU A C 16
ATOM 27139 O O . LEU A 1 15 ? -11.326 0.110 0.427 1.00 0.00 15 LEU A O 16
ATOM 27155 N N . SER A 1 16 ? -11.308 -0.901 2.438 1.00 0.00 16 SER A N 16
ATOM 27156 C CA . SER A 1 16 ? -10.352 0.018 3.017 1.00 0.00 16 SER A CA 16
ATOM 27157 C C . SER A 1 16 ? -8.982 -0.236 2.397 1.00 0.00 16 SER A C 16
ATOM 27158 O O . SER A 1 16 ? -8.219 0.693 2.129 1.00 0.00 16 SER A O 16
ATOM 27166 N N . ILE A 1 17 ? -8.699 -1.511 2.147 1.00 0.00 17 ILE A N 16
ATOM 27167 C CA . ILE A 1 17 ? -7.494 -1.910 1.436 1.00 0.00 17 ILE A CA 16
ATOM 27168 C C . ILE A 1 17 ? -7.459 -1.291 0.064 1.00 0.00 17 ILE A C 16
ATOM 27169 O O . ILE A 1 17 ? -6.489 -0.661 -0.297 1.00 0.00 17 ILE A O 16
ATOM 27185 N N . GLN A 1 18 ? -8.554 -1.418 -0.666 1.00 0.00 18 GLN A N 16
ATOM 27186 C CA . GLN A 1 18 ? -8.601 -0.979 -2.049 1.00 0.00 18 GLN A CA 16
ATOM 27187 C C . GLN A 1 18 ? -8.559 0.539 -2.084 1.00 0.00 18 GLN A C 16
ATOM 27188 O O . GLN A 1 18 ? -8.149 1.147 -3.077 1.00 0.00 18 GLN A O 16
ATOM 27202 N N . ARG A 1 19 ? -8.931 1.152 -0.970 1.00 0.00 19 ARG A N 16
ATOM 27203 C CA . ARG A 1 19 ? -8.780 2.579 -0.834 1.00 0.00 19 ARG A CA 16
ATOM 27204 C C . ARG A 1 19 ? -7.303 2.921 -0.676 1.00 0.00 19 ARG A C 16
ATOM 27205 O O . ARG A 1 19 ? -6.790 3.817 -1.343 1.00 0.00 19 ARG A O 16
ATOM 27226 N N . ALA A 1 20 ? -6.604 2.178 0.184 1.00 0.00 20 ALA A N 16
ATOM 27227 C CA . ALA A 1 20 ? -5.193 2.444 0.418 1.00 0.00 20 ALA A CA 16
ATOM 27228 C C . ALA A 1 20 ? -4.355 1.859 -0.712 1.00 0.00 20 ALA A C 16
ATOM 27229 O O . ALA A 1 20 ? -3.182 2.188 -0.876 1.00 0.00 20 ALA A O 16
ATOM 27236 N N . ILE A 1 21 ? -4.976 0.992 -1.486 1.00 0.00 21 ILE A N 16
ATOM 27237 C CA . ILE A 1 21 ? -4.393 0.493 -2.711 1.00 0.00 21 ILE A CA 16
ATOM 27238 C C . ILE A 1 21 ? -4.197 1.645 -3.660 1.00 0.00 21 ILE A C 16
ATOM 27239 O O . ILE A 1 21 ? -3.089 1.921 -4.121 1.00 0.00 21 ILE A O 16
ATOM 27255 N N . GLN A 1 22 ? -5.292 2.331 -3.907 1.00 0.00 22 GLN A N 16
ATOM 27256 C CA . GLN A 1 22 ? -5.297 3.497 -4.745 1.00 0.00 22 GLN A CA 16
ATOM 27257 C C . GLN A 1 22 ? -4.411 4.571 -4.099 1.00 0.00 22 GLN A C 16
ATOM 27258 O O . GLN A 1 22 ? -3.658 5.270 -4.778 1.00 0.00 22 GLN A O 16
ATOM 27272 N N . SER A 1 23 ? -4.479 4.650 -2.768 1.00 0.00 23 SER A N 16
ATOM 27273 C CA . SER A 1 23 ? -3.727 5.641 -2.006 1.00 0.00 23 SER A CA 16
ATOM 27274 C C . SER A 1 23 ? -2.229 5.503 -2.282 1.00 0.00 23 SER A C 16
ATOM 27275 O O . SER A 1 23 ? -1.537 6.489 -2.561 1.00 0.00 23 SER A O 16
ATOM 27283 N N . LEU A 1 24 ? -1.753 4.262 -2.233 1.00 0.00 24 LEU A N 16
ATOM 27284 C CA . LEU A 1 24 ? -0.347 3.956 -2.403 1.00 0.00 24 LEU A CA 16
ATOM 27285 C C . LEU A 1 24 ? 0.105 4.297 -3.804 1.00 0.00 24 LEU A C 16
ATOM 27286 O O . LEU A 1 24 ? 1.141 4.931 -3.994 1.00 0.00 24 LEU A O 16
ATOM 27302 N N . VAL A 1 25 ? -0.684 3.892 -4.781 1.00 0.00 25 VAL A N 16
ATOM 27303 C CA . VAL A 1 25 ? -0.352 4.149 -6.161 1.00 0.00 25 VAL A CA 16
ATOM 27304 C C . VAL A 1 25 ? -0.326 5.638 -6.446 1.00 0.00 25 VAL A C 16
ATOM 27305 O O . VAL A 1 25 ? 0.604 6.124 -7.076 1.00 0.00 25 VAL A O 16
ATOM 27318 N N . HIS A 1 26 ? -1.347 6.361 -5.974 1.00 0.00 26 HIS A N 16
ATOM 27319 C CA . HIS A 1 26 ? -1.414 7.804 -6.179 1.00 0.00 26 HIS A CA 16
ATOM 27320 C C . HIS A 1 26 ? -0.097 8.451 -5.790 1.00 0.00 26 HIS A C 16
ATOM 27321 O O . HIS A 1 26 ? 0.522 9.140 -6.591 1.00 0.00 26 HIS A O 16
ATOM 27335 N N . ALA A 1 27 ? 0.340 8.190 -4.572 1.00 0.00 27 ALA A N 16
ATOM 27336 C CA . ALA A 1 27 ? 1.524 8.856 -4.037 1.00 0.00 27 ALA A CA 16
ATOM 27337 C C . ALA A 1 27 ? 2.793 8.217 -4.565 1.00 0.00 27 ALA A C 16
ATOM 27338 O O . ALA A 1 27 ? 3.881 8.772 -4.427 1.00 0.00 27 ALA A O 16
ATOM 27345 N N . ALA A 1 28 ? 2.654 7.057 -5.178 1.00 0.00 28 ALA A N 16
ATOM 27346 C CA . ALA A 1 28 ? 3.765 6.445 -5.866 1.00 0.00 28 ALA A CA 16
ATOM 27347 C C . ALA A 1 28 ? 3.930 7.070 -7.245 1.00 0.00 28 ALA A C 16
ATOM 27348 O O . ALA A 1 28 ? 5.041 7.166 -7.763 1.00 0.00 28 ALA A O 16
ATOM 27355 N N . GLN A 1 29 ? 2.818 7.518 -7.828 1.00 0.00 29 GLN A N 16
ATOM 27356 C CA . GLN A 1 29 ? 2.832 8.045 -9.182 1.00 0.00 29 GLN A CA 16
ATOM 27357 C C . GLN A 1 29 ? 2.292 9.471 -9.246 1.00 0.00 29 GLN A C 16
ATOM 27358 O O . GLN A 1 29 ? 1.729 9.854 -10.272 1.00 0.00 29 GLN A O 16
ATOM 27372 N N . CYS A 1 30 ? 2.405 10.246 -8.161 1.00 0.00 30 CYS A N 16
ATOM 27373 C CA . CYS A 1 30 ? 1.985 11.620 -8.178 1.00 0.00 30 CYS A CA 16
ATOM 27374 C C . CYS A 1 30 ? 2.716 12.399 -9.282 1.00 0.00 30 CYS A C 16
ATOM 27375 O O . CYS A 1 30 ? 3.763 13.007 -9.037 1.00 0.00 30 CYS A O 16
ATOM 27382 N N . ARG A 1 31 ? 2.184 12.351 -10.498 1.00 0.00 31 ARG A N 16
ATOM 27383 C CA . ARG A 1 31 ? 2.739 13.113 -11.604 1.00 0.00 31 ARG A CA 16
ATOM 27384 C C . ARG A 1 31 ? 2.450 14.583 -11.379 1.00 0.00 31 ARG A C 16
ATOM 27385 O O . ARG A 1 31 ? 3.147 15.459 -11.889 1.00 0.00 31 ARG A O 16
ATOM 27406 N N . ASN A 1 32 ? 1.407 14.832 -10.605 1.00 0.00 32 ASN A N 16
ATOM 27407 C CA . ASN A 1 32 ? 1.110 16.155 -10.105 1.00 0.00 32 ASN A CA 16
ATOM 27408 C C . ASN A 1 32 ? 2.010 16.420 -8.906 1.00 0.00 32 ASN A C 16
ATOM 27409 O O . ASN A 1 32 ? 1.953 15.701 -7.912 1.00 0.00 32 ASN A O 16
ATOM 27420 N N . ALA A 1 33 ? 2.865 17.414 -9.001 1.00 0.00 33 ALA A N 16
ATOM 27421 C CA . ALA A 1 33 ? 3.723 17.758 -7.881 1.00 0.00 33 ALA A CA 16
ATOM 27422 C C . ALA A 1 33 ? 2.986 18.651 -6.889 1.00 0.00 33 ALA A C 16
ATOM 27423 O O . ALA A 1 33 ? 3.513 18.993 -5.830 1.00 0.00 33 ALA A O 16
ATOM 27430 N N . ASN A 1 34 ? 1.755 19.017 -7.228 1.00 0.00 34 ASN A N 16
ATOM 27431 C CA . ASN A 1 34 ? 0.989 19.933 -6.411 1.00 0.00 34 ASN A CA 16
ATOM 27432 C C . ASN A 1 34 ? -0.246 19.286 -5.785 1.00 0.00 34 ASN A C 16
ATOM 27433 O O . ASN A 1 34 ? -0.985 19.971 -5.073 1.00 0.00 34 ASN A O 16
ATOM 27444 N N . CYS A 1 35 ? -0.506 17.994 -6.047 1.00 0.00 35 CYS A N 16
ATOM 27445 C CA . CYS A 1 35 ? -1.631 17.331 -5.393 1.00 0.00 35 CYS A CA 16
ATOM 27446 C C . CYS A 1 35 ? -1.468 17.368 -3.874 1.00 0.00 35 CYS A C 16
ATOM 27447 O O . CYS A 1 35 ? -0.644 16.657 -3.306 1.00 0.00 35 CYS A O 16
ATOM 27454 N N . SER A 1 36 ? -2.249 18.223 -3.230 1.00 0.00 36 SER A N 16
ATOM 27455 C CA . SER A 1 36 ? -2.210 18.381 -1.784 1.00 0.00 36 SER A CA 16
ATOM 27456 C C . SER A 1 36 ? -3.319 17.562 -1.134 1.00 0.00 36 SER A C 16
ATOM 27457 O O . SER A 1 36 ? -3.779 17.861 -0.033 1.00 0.00 36 SER A O 16
ATOM 27465 N N . LEU A 1 37 ? -3.744 16.533 -1.855 1.00 0.00 37 LEU A N 16
ATOM 27466 C CA . LEU A 1 37 ? -4.770 15.612 -1.398 1.00 0.00 37 LEU A CA 16
ATOM 27467 C C . LEU A 1 37 ? -4.338 14.977 -0.069 1.00 0.00 37 LEU A C 16
ATOM 27468 O O . LEU A 1 37 ? -3.160 14.665 0.107 1.00 0.00 37 LEU A O 16
ATOM 27484 N N . PRO A 1 38 ? -5.261 14.813 0.894 1.00 0.00 38 PRO A N 16
ATOM 27485 C CA . PRO A 1 38 ? -4.920 14.341 2.245 1.00 0.00 38 PRO A CA 16
ATOM 27486 C C . PRO A 1 38 ? -4.071 13.072 2.230 1.00 0.00 38 PRO A C 16
ATOM 27487 O O . PRO A 1 38 ? -2.954 13.039 2.773 1.00 0.00 38 PRO A O 16
ATOM 27498 N N . SER A 1 39 ? -4.593 12.044 1.577 1.00 0.00 39 SER A N 16
ATOM 27499 C CA . SER A 1 39 ? -3.907 10.772 1.475 1.00 0.00 39 SER A CA 16
ATOM 27500 C C . SER A 1 39 ? -2.610 10.918 0.686 1.00 0.00 39 SER A C 16
ATOM 27501 O O . SER A 1 39 ? -1.671 10.173 0.890 1.00 0.00 39 SER A O 16
ATOM 27509 N N . CYS A 1 40 ? -2.552 11.902 -0.197 1.00 0.00 40 CYS A N 16
ATOM 27510 C CA . CYS A 1 40 ? -1.364 12.121 -1.005 1.00 0.00 40 CYS A CA 16
ATOM 27511 C C . CYS A 1 40 ? -0.144 12.378 -0.135 1.00 0.00 40 CYS A C 16
ATOM 27512 O O . CYS A 1 40 ? 0.872 11.698 -0.264 1.00 0.00 40 CYS A O 16
ATOM 27519 N N . GLN A 1 41 ? -0.261 13.352 0.753 1.00 0.00 41 GLN A N 16
ATOM 27520 C CA . GLN A 1 41 ? 0.864 13.742 1.595 1.00 0.00 41 GLN A CA 16
ATOM 27521 C C . GLN A 1 41 ? 1.191 12.631 2.577 1.00 0.00 41 GLN A C 16
ATOM 27522 O O . GLN A 1 41 ? 2.356 12.391 2.902 1.00 0.00 41 GLN A O 16
ATOM 27536 N N . LYS A 1 42 ? 0.162 11.929 3.023 1.00 0.00 42 LYS A N 16
ATOM 27537 C CA . LYS A 1 42 ? 0.349 10.873 4.005 1.00 0.00 42 LYS A CA 16
ATOM 27538 C C . LYS A 1 42 ? 0.955 9.635 3.357 1.00 0.00 42 LYS A C 16
ATOM 27539 O O . LYS A 1 42 ? 1.912 9.062 3.878 1.00 0.00 42 LYS A O 16
ATOM 27558 N N . MET A 1 43 ? 0.403 9.228 2.221 1.00 0.00 43 MET A N 16
ATOM 27559 C CA . MET A 1 43 ? 0.936 8.110 1.474 1.00 0.00 43 MET A CA 16
ATOM 27560 C C . MET A 1 43 ? 2.340 8.396 0.977 1.00 0.00 43 MET A C 16
ATOM 27561 O O . MET A 1 43 ? 3.180 7.513 0.946 1.00 0.00 43 MET A O 16
ATOM 27575 N N . LYS A 1 44 ? 2.614 9.627 0.588 1.00 0.00 44 LYS A N 16
ATOM 27576 C CA . LYS A 1 44 ? 3.955 9.955 0.142 1.00 0.00 44 LYS A CA 16
ATOM 27577 C C . LYS A 1 44 ? 4.923 9.817 1.300 1.00 0.00 44 LYS A C 16
ATOM 27578 O O . LYS A 1 44 ? 6.064 9.411 1.122 1.00 0.00 44 LYS A O 16
ATOM 27597 N N . ARG A 1 45 ? 4.438 10.101 2.497 1.00 0.00 45 ARG A N 16
ATOM 27598 C CA . ARG A 1 45 ? 5.261 10.018 3.680 1.00 0.00 45 ARG A CA 16
ATOM 27599 C C . ARG A 1 45 ? 5.485 8.555 4.071 1.00 0.00 45 ARG A C 16
ATOM 27600 O O . ARG A 1 45 ? 6.598 8.181 4.452 1.00 0.00 45 ARG A O 16
ATOM 27621 N N . VAL A 1 46 ? 4.451 7.715 3.945 1.00 0.00 46 VAL A N 16
ATOM 27622 C CA . VAL A 1 46 ? 4.630 6.284 4.177 1.00 0.00 46 VAL A CA 16
ATOM 27623 C C . VAL A 1 46 ? 5.591 5.702 3.127 1.00 0.00 46 VAL A C 16
ATOM 27624 O O . VAL A 1 46 ? 6.520 4.953 3.463 1.00 0.00 46 VAL A O 16
ATOM 27637 N N . VAL A 1 47 ? 5.408 6.109 1.865 1.00 0.00 47 VAL A N 16
ATOM 27638 C CA . VAL A 1 47 ? 6.225 5.618 0.758 1.00 0.00 47 VAL A CA 16
ATOM 27639 C C . VAL A 1 47 ? 7.679 6.037 0.916 1.00 0.00 47 VAL A C 16
ATOM 27640 O O . VAL A 1 47 ? 8.550 5.188 1.089 1.00 0.00 47 VAL A O 16
ATOM 27653 N N . GLN A 1 48 ? 7.933 7.349 0.875 1.00 0.00 48 GLN A N 16
ATOM 27654 C CA . GLN A 1 48 ? 9.299 7.883 0.894 1.00 0.00 48 GLN A CA 16
ATOM 27655 C C . GLN A 1 48 ? 10.067 7.360 2.103 1.00 0.00 48 GLN A C 16
ATOM 27656 O O . GLN A 1 48 ? 11.291 7.228 2.064 1.00 0.00 48 GLN A O 16
ATOM 27670 N N . HIS A 1 49 ? 9.342 7.053 3.169 1.00 0.00 49 HIS A N 16
ATOM 27671 C CA . HIS A 1 49 ? 9.951 6.501 4.362 1.00 0.00 49 HIS A CA 16
ATOM 27672 C C . HIS A 1 49 ? 10.517 5.109 4.093 1.00 0.00 49 HIS A C 16
ATOM 27673 O O . HIS A 1 49 ? 11.617 4.795 4.538 1.00 0.00 49 HIS A O 16
ATOM 27687 N N . THR A 1 50 ? 9.760 4.271 3.390 1.00 0.00 50 THR A N 16
ATOM 27688 C CA . THR A 1 50 ? 10.210 2.909 3.108 1.00 0.00 50 THR A CA 16
ATOM 27689 C C . THR A 1 50 ? 11.537 2.908 2.355 1.00 0.00 50 THR A C 16
ATOM 27690 O O . THR A 1 50 ? 12.346 1.994 2.510 1.00 0.00 50 THR A O 16
ATOM 27701 N N . LYS A 1 51 ? 11.759 3.950 1.559 1.00 0.00 51 LYS A N 16
ATOM 27702 C CA . LYS A 1 51 ? 13.019 4.117 0.840 1.00 0.00 51 LYS A CA 16
ATOM 27703 C C . LYS A 1 51 ? 14.187 4.259 1.819 1.00 0.00 51 LYS A C 16
ATOM 27704 O O . LYS A 1 51 ? 15.287 3.762 1.567 1.00 0.00 51 LYS A O 16
ATOM 27723 N N . GLY A 1 52 ? 13.945 4.938 2.935 1.00 0.00 52 GLY A N 16
ATOM 27724 C CA . GLY A 1 52 ? 15.011 5.203 3.885 1.00 0.00 52 GLY A CA 16
ATOM 27725 C C . GLY A 1 52 ? 14.883 4.429 5.185 1.00 0.00 52 GLY A C 16
ATOM 27726 O O . GLY A 1 52 ? 15.343 4.890 6.231 1.00 0.00 52 GLY A O 16
ATOM 27730 N N . CYS A 1 53 ? 14.255 3.265 5.137 1.00 0.00 53 CYS A N 16
ATOM 27731 C CA . CYS A 1 53 ? 14.120 2.431 6.326 1.00 0.00 53 CYS A CA 16
ATOM 27732 C C . CYS A 1 53 ? 15.088 1.250 6.288 1.00 0.00 53 CYS A C 16
ATOM 27733 O O . CYS A 1 53 ? 15.593 0.882 5.226 1.00 0.00 53 CYS A O 16
ATOM 27740 N N . LYS A 1 54 ? 15.337 0.662 7.454 1.00 0.00 54 LYS A N 16
ATOM 27741 C CA . LYS A 1 54 ? 16.225 -0.492 7.566 1.00 0.00 54 LYS A CA 16
ATOM 27742 C C . LYS A 1 54 ? 15.540 -1.624 8.331 1.00 0.00 54 LYS A C 16
ATOM 27743 O O . LYS A 1 54 ? 15.792 -2.800 8.082 1.00 0.00 54 LYS A O 16
ATOM 27762 N N . ARG A 1 55 ? 14.662 -1.254 9.259 1.00 0.00 55 ARG A N 16
ATOM 27763 C CA . ARG A 1 55 ? 13.920 -2.228 10.064 1.00 0.00 55 ARG A CA 16
ATOM 27764 C C . ARG A 1 55 ? 12.639 -2.672 9.365 1.00 0.00 55 ARG A C 16
ATOM 27765 O O . ARG A 1 55 ? 11.787 -3.311 9.985 1.00 0.00 55 ARG A O 16
ATOM 27786 N N . LYS A 1 56 ? 12.508 -2.302 8.089 1.00 0.00 56 LYS A N 16
ATOM 27787 C CA . LYS A 1 56 ? 11.292 -2.552 7.298 1.00 0.00 56 LYS A CA 16
ATOM 27788 C C . LYS A 1 56 ? 10.669 -3.918 7.577 1.00 0.00 56 LYS A C 16
ATOM 27789 O O . LYS A 1 56 ? 9.570 -4.007 8.120 1.00 0.00 56 LYS A O 16
ATOM 27808 N N . THR A 1 57 ? 11.368 -4.972 7.203 1.00 0.00 57 THR A N 16
ATOM 27809 C CA . THR A 1 57 ? 10.805 -6.309 7.248 1.00 0.00 57 THR A CA 16
ATOM 27810 C C . THR A 1 57 ? 11.421 -7.191 8.331 1.00 0.00 57 THR A C 16
ATOM 27811 O O . THR A 1 57 ? 10.986 -8.328 8.529 1.00 0.00 57 THR A O 16
ATOM 27822 N N . ASN A 1 58 ? 12.409 -6.669 9.051 1.00 0.00 58 ASN A N 16
ATOM 27823 C CA . ASN A 1 58 ? 13.068 -7.424 10.119 1.00 0.00 58 ASN A CA 16
ATOM 27824 C C . ASN A 1 58 ? 12.196 -7.493 11.377 1.00 0.00 58 ASN A C 16
ATOM 27825 O O . ASN A 1 58 ? 12.705 -7.556 12.498 1.00 0.00 58 ASN A O 16
ATOM 27836 N N . GLY A 1 59 ? 10.880 -7.488 11.180 1.00 0.00 59 GLY A N 16
ATOM 27837 C CA . GLY A 1 59 ? 9.951 -7.559 12.290 1.00 0.00 59 GLY A CA 16
ATOM 27838 C C . GLY A 1 59 ? 10.073 -6.368 13.215 1.00 0.00 59 GLY A C 16
ATOM 27839 O O . GLY A 1 59 ? 10.039 -6.515 14.437 1.00 0.00 59 GLY A O 16
ATOM 27843 N N . GLY A 1 60 ? 10.217 -5.190 12.633 1.00 0.00 60 GLY A N 16
ATOM 27844 C CA . GLY A 1 60 ? 10.410 -3.995 13.424 1.00 0.00 60 GLY A CA 16
ATOM 27845 C C . GLY A 1 60 ? 9.499 -2.867 12.996 1.00 0.00 60 GLY A C 16
ATOM 27846 O O . GLY A 1 60 ? 8.742 -2.332 13.807 1.00 0.00 60 GLY A O 16
ATOM 27850 N N . CYS A 1 61 ? 9.583 -2.486 11.729 1.00 0.00 61 CYS A N 16
ATOM 27851 C CA . CYS A 1 61 ? 8.760 -1.406 11.215 1.00 0.00 61 CYS A CA 16
ATOM 27852 C C . CYS A 1 61 ? 7.304 -1.823 11.005 1.00 0.00 61 CYS A C 16
ATOM 27853 O O . CYS A 1 61 ? 7.026 -2.897 10.472 1.00 0.00 61 CYS A O 16
ATOM 27860 N N . PRO A 1 62 ? 6.357 -0.962 11.426 1.00 0.00 62 PRO A N 16
ATOM 27861 C CA . PRO A 1 62 ? 4.947 -1.109 11.085 1.00 0.00 62 PRO A CA 16
ATOM 27862 C C . PRO A 1 62 ? 4.642 -0.584 9.678 1.00 0.00 62 PRO A C 16
ATOM 27863 O O . PRO A 1 62 ? 4.064 -1.290 8.863 1.00 0.00 62 PRO A O 16
ATOM 27874 N N . ILE A 1 63 ? 5.066 0.649 9.395 1.00 0.00 63 ILE A N 16
ATOM 27875 C CA . ILE A 1 63 ? 4.773 1.313 8.118 1.00 0.00 63 ILE A CA 16
ATOM 27876 C C . ILE A 1 63 ? 5.142 0.448 6.921 1.00 0.00 63 ILE A C 16
ATOM 27877 O O . ILE A 1 63 ? 4.302 0.141 6.076 1.00 0.00 63 ILE A O 16
ATOM 27893 N N . CYS A 1 64 ? 6.398 0.053 6.872 1.00 0.00 64 CYS A N 16
ATOM 27894 C CA . CYS A 1 64 ? 6.930 -0.684 5.738 1.00 0.00 64 CYS A CA 16
ATOM 27895 C C . CYS A 1 64 ? 6.297 -2.065 5.624 1.00 0.00 64 CYS A C 16
ATOM 27896 O O . CYS A 1 64 ? 6.234 -2.648 4.543 1.00 0.00 64 CYS A O 16
ATOM 27903 N N . LYS A 1 65 ? 5.815 -2.563 6.745 1.00 0.00 65 LYS A N 16
ATOM 27904 C CA . LYS A 1 65 ? 5.142 -3.850 6.794 1.00 0.00 65 LYS A CA 16
ATOM 27905 C C . LYS A 1 65 ? 3.800 -3.749 6.104 1.00 0.00 65 LYS A C 16
ATOM 27906 O O . LYS A 1 65 ? 3.459 -4.539 5.222 1.00 0.00 65 LYS A O 16
ATOM 27925 N N . GLN A 1 66 ? 3.051 -2.754 6.521 1.00 0.00 66 GLN A N 16
ATOM 27926 C CA . GLN A 1 66 ? 1.685 -2.589 6.047 1.00 0.00 66 GLN A CA 16
ATOM 27927 C C . GLN A 1 66 ? 1.673 -2.064 4.617 1.00 0.00 66 GLN A C 16
ATOM 27928 O O . GLN A 1 66 ? 0.790 -2.409 3.835 1.00 0.00 66 GLN A O 16
ATOM 27942 N N . LEU A 1 67 ? 2.656 -1.231 4.272 1.00 0.00 67 LEU A N 16
ATOM 27943 C CA . LEU A 1 67 ? 2.811 -0.769 2.897 1.00 0.00 67 LEU A CA 16
ATOM 27944 C C . LEU A 1 67 ? 3.082 -1.944 1.975 1.00 0.00 67 LEU A C 16
ATOM 27945 O O . LEU A 1 67 ? 2.628 -1.966 0.828 1.00 0.00 67 LEU A O 16
ATOM 27961 N N . ILE A 1 68 ? 3.830 -2.919 2.484 1.00 0.00 68 ILE A N 16
ATOM 27962 C CA . ILE A 1 68 ? 4.095 -4.138 1.747 1.00 0.00 68 ILE A CA 16
ATOM 27963 C C . ILE A 1 68 ? 2.792 -4.866 1.457 1.00 0.00 68 ILE A C 16
ATOM 27964 O O . ILE A 1 68 ? 2.587 -5.378 0.359 1.00 0.00 68 ILE A O 16
ATOM 27980 N N . ALA A 1 69 ? 1.902 -4.884 2.439 1.00 0.00 69 ALA A N 16
ATOM 27981 C CA . ALA A 1 69 ? 0.626 -5.545 2.277 1.00 0.00 69 ALA A CA 16
ATOM 27982 C C . ALA A 1 69 ? -0.144 -4.941 1.108 1.00 0.00 69 ALA A C 16
ATOM 27983 O O . ALA A 1 69 ? -0.488 -5.645 0.163 1.00 0.00 69 ALA A O 16
ATOM 27990 N N . LEU A 1 70 ? -0.381 -3.628 1.165 1.00 0.00 70 LEU A N 16
ATOM 27991 C CA . LEU A 1 70 ? -1.091 -2.920 0.103 1.00 0.00 70 LEU A CA 16
ATOM 27992 C C . LEU A 1 70 ? -0.480 -3.188 -1.263 1.00 0.00 70 LEU A C 16
ATOM 27993 O O . LEU A 1 70 ? -1.180 -3.588 -2.195 1.00 0.00 70 LEU A O 16
ATOM 28009 N N . ALA A 1 71 ? 0.824 -2.980 -1.383 1.00 0.00 71 ALA A N 16
ATOM 28010 C CA . ALA A 1 71 ? 1.489 -3.142 -2.658 1.00 0.00 71 ALA A CA 16
ATOM 28011 C C . ALA A 1 71 ? 1.367 -4.571 -3.183 1.00 0.00 71 ALA A C 16
ATOM 28012 O O . ALA A 1 71 ? 1.512 -4.787 -4.376 1.00 0.00 71 ALA A O 16
ATOM 28019 N N . ALA A 1 72 ? 1.096 -5.532 -2.298 1.00 0.00 72 ALA A N 16
ATOM 28020 C CA . ALA A 1 72 ? 0.901 -6.919 -2.702 1.00 0.00 72 ALA A CA 16
ATOM 28021 C C . ALA A 1 72 ? -0.478 -7.163 -3.309 1.00 0.00 72 ALA A C 16
ATOM 28022 O O . ALA A 1 72 ? -0.577 -7.816 -4.343 1.00 0.00 72 ALA A O 16
ATOM 28029 N N . TYR A 1 73 ? -1.544 -6.657 -2.679 1.00 0.00 73 TYR A N 16
ATOM 28030 C CA . TYR A 1 73 ? -2.887 -6.752 -3.290 1.00 0.00 73 TYR A CA 16
ATOM 28031 C C . TYR A 1 73 ? -2.795 -6.161 -4.674 1.00 0.00 73 TYR A C 16
ATOM 28032 O O . TYR A 1 73 ? -3.179 -6.756 -5.688 1.00 0.00 73 TYR A O 16
ATOM 28050 N N . HIS A 1 74 ? -2.246 -4.964 -4.672 1.00 0.00 74 HIS A N 16
ATOM 28051 C CA . HIS A 1 74 ? -2.048 -4.191 -5.861 1.00 0.00 74 HIS A CA 16
ATOM 28052 C C . HIS A 1 74 ? -1.107 -4.908 -6.837 1.00 0.00 74 HIS A C 16
ATOM 28053 O O . HIS A 1 74 ? -1.262 -4.789 -8.047 1.00 0.00 74 HIS A O 16
ATOM 28067 N N . ALA A 1 75 ? -0.134 -5.646 -6.301 1.00 0.00 75 ALA A N 16
ATOM 28068 C CA . ALA A 1 75 ? 0.878 -6.313 -7.119 1.00 0.00 75 ALA A CA 16
ATOM 28069 C C . ALA A 1 75 ? 0.241 -7.326 -8.066 1.00 0.00 75 ALA A C 16
ATOM 28070 O O . ALA A 1 75 ? 0.568 -7.373 -9.250 1.00 0.00 75 ALA A O 16
ATOM 28077 N N . LYS A 1 76 ? -0.676 -8.129 -7.536 1.00 0.00 76 LYS A N 16
ATOM 28078 C CA . LYS A 1 76 ? -1.354 -9.149 -8.333 1.00 0.00 76 LYS A CA 16
ATOM 28079 C C . LYS A 1 76 ? -2.269 -8.489 -9.360 1.00 0.00 76 LYS A C 16
ATOM 28080 O O . LYS A 1 76 ? -2.563 -9.061 -10.413 1.00 0.00 76 LYS A O 16
ATOM 28099 N N . HIS A 1 77 ? -2.715 -7.282 -9.047 1.00 0.00 77 HIS A N 16
ATOM 28100 C CA . HIS A 1 77 ? -3.535 -6.508 -9.975 1.00 0.00 77 HIS A CA 16
ATOM 28101 C C . HIS A 1 77 ? -2.680 -5.449 -10.669 1.00 0.00 77 HIS A C 16
ATOM 28102 O O . HIS A 1 77 ? -3.129 -4.323 -10.904 1.00 0.00 77 HIS A O 16
ATOM 28117 N N . CYS A 1 78 ? -1.438 -5.817 -10.971 1.00 0.00 78 CYS A N 16
ATOM 28118 C CA . CYS A 1 78 ? -0.499 -4.924 -11.634 1.00 0.00 78 CYS A CA 16
ATOM 28119 C C . CYS A 1 78 ? 0.475 -5.735 -12.480 1.00 0.00 78 CYS A C 16
ATOM 28120 O O . CYS A 1 78 ? 0.870 -6.835 -12.097 1.00 0.00 78 CYS A O 16
ATOM 28127 N N . GLN A 1 79 ? 0.856 -5.199 -13.630 1.00 0.00 79 GLN A N 16
ATOM 28128 C CA . GLN A 1 79 ? 1.772 -5.899 -14.516 1.00 0.00 79 GLN A CA 16
ATOM 28129 C C . GLN A 1 79 ? 3.068 -5.111 -14.740 1.00 0.00 79 GLN A C 16
ATOM 28130 O O . GLN A 1 79 ? 4.126 -5.707 -14.944 1.00 0.00 79 GLN A O 16
ATOM 28144 N N . GLU A 1 80 ? 2.986 -3.779 -14.699 1.00 0.00 80 GLU A N 16
ATOM 28145 C CA . GLU A 1 80 ? 4.150 -2.919 -14.954 1.00 0.00 80 GLU A CA 16
ATOM 28146 C C . GLU A 1 80 ? 5.329 -3.270 -14.048 1.00 0.00 80 GLU A C 16
ATOM 28147 O O . GLU A 1 80 ? 5.231 -3.196 -12.821 1.00 0.00 80 GLU A O 16
ATOM 28159 N N . ASN A 1 81 ? 6.443 -3.645 -14.663 1.00 0.00 81 ASN A N 16
ATOM 28160 C CA . ASN A 1 81 ? 7.662 -3.956 -13.926 1.00 0.00 81 ASN A CA 16
ATOM 28161 C C . ASN A 1 81 ? 8.333 -2.676 -13.442 1.00 0.00 81 ASN A C 16
ATOM 28162 O O . ASN A 1 81 ? 9.100 -2.688 -12.484 1.00 0.00 81 ASN A O 16
ATOM 28173 N N . LYS A 1 82 ? 8.046 -1.571 -14.115 1.00 0.00 82 LYS A N 16
ATOM 28174 C CA . LYS A 1 82 ? 8.568 -0.276 -13.713 1.00 0.00 82 LYS A CA 16
ATOM 28175 C C . LYS A 1 82 ? 7.483 0.570 -13.058 1.00 0.00 82 LYS A C 16
ATOM 28176 O O . LYS A 1 82 ? 7.456 1.797 -13.189 1.00 0.00 82 LYS A O 16
ATOM 28195 N N . CYS A 1 83 ? 6.582 -0.113 -12.370 1.00 0.00 83 CYS A N 16
ATOM 28196 C CA . CYS A 1 83 ? 5.518 0.518 -11.603 1.00 0.00 83 CYS A CA 16
ATOM 28197 C C . CYS A 1 83 ? 6.066 1.551 -10.618 1.00 0.00 83 CYS A C 16
ATOM 28198 O O . CYS A 1 83 ? 7.162 1.393 -10.076 1.00 0.00 83 CYS A O 16
ATOM 28205 N N . PRO A 1 84 ? 5.298 2.626 -10.383 1.00 0.00 84 PRO A N 16
ATOM 28206 C CA . PRO A 1 84 ? 5.639 3.654 -9.394 1.00 0.00 84 PRO A CA 16
ATOM 28207 C C . PRO A 1 84 ? 5.587 3.135 -7.955 1.00 0.00 84 PRO A C 16
ATOM 28208 O O . PRO A 1 84 ? 6.403 3.534 -7.125 1.00 0.00 84 PRO A O 16
ATOM 28219 N N . VAL A 1 85 ? 4.609 2.269 -7.656 1.00 0.00 85 VAL A N 16
ATOM 28220 C CA . VAL A 1 85 ? 4.475 1.682 -6.324 1.00 0.00 85 VAL A CA 16
ATOM 28221 C C . VAL A 1 85 ? 5.766 0.978 -5.891 1.00 0.00 85 VAL A C 16
ATOM 28222 O O . VAL A 1 85 ? 6.189 -0.015 -6.505 1.00 0.00 85 VAL A O 16
ATOM 28235 N N . PRO A 1 86 ? 6.396 1.488 -4.822 1.00 0.00 86 PRO A N 16
ATOM 28236 C CA . PRO A 1 86 ? 7.685 0.984 -4.329 1.00 0.00 86 PRO A CA 16
ATOM 28237 C C . PRO A 1 86 ? 7.683 -0.526 -4.111 1.00 0.00 86 PRO A C 16
ATOM 28238 O O . PRO A 1 86 ? 8.322 -1.288 -4.848 1.00 0.00 86 PRO A O 16
ATOM 28249 N N . PHE A 1 87 ? 6.915 -0.951 -3.125 1.00 0.00 87 PHE A N 16
ATOM 28250 C CA . PHE A 1 87 ? 6.880 -2.346 -2.725 1.00 0.00 87 PHE A CA 16
ATOM 28251 C C . PHE A 1 87 ? 6.220 -3.238 -3.771 1.00 0.00 87 PHE A C 16
ATOM 28252 O O . PHE A 1 87 ? 6.261 -4.456 -3.649 1.00 0.00 87 PHE A O 16
ATOM 28269 N N . CYS A 1 88 ? 5.637 -2.648 -4.811 1.00 0.00 88 CYS A N 16
ATOM 28270 C CA . CYS A 1 88 ? 5.029 -3.446 -5.862 1.00 0.00 88 CYS A CA 16
ATOM 28271 C C . CYS A 1 88 ? 6.111 -4.153 -6.640 1.00 0.00 88 CYS A C 16
ATOM 28272 O O . CYS A 1 88 ? 6.018 -5.343 -6.911 1.00 0.00 88 CYS A O 16
ATOM 28279 N N . LEU A 1 89 ? 7.141 -3.407 -6.995 1.00 0.00 89 LEU A N 16
ATOM 28280 C CA . LEU A 1 89 ? 8.248 -3.970 -7.752 1.00 0.00 89 LEU A CA 16
ATOM 28281 C C . LEU A 1 89 ? 9.047 -4.947 -6.909 1.00 0.00 89 LEU A C 16
ATOM 28282 O O . LEU A 1 89 ? 9.525 -5.963 -7.410 1.00 0.00 89 LEU A O 16
ATOM 28298 N N . ASN A 1 90 ? 9.166 -4.653 -5.624 1.00 0.00 90 ASN A N 16
ATOM 28299 C CA . ASN A 1 90 ? 9.861 -5.554 -4.710 1.00 0.00 90 ASN A CA 16
ATOM 28300 C C . ASN A 1 90 ? 9.094 -6.866 -4.595 1.00 0.00 90 ASN A C 16
ATOM 28301 O O . ASN A 1 90 ? 9.667 -7.954 -4.674 1.00 0.00 90 ASN A O 16
ATOM 28312 N N . ILE A 1 91 ? 7.787 -6.748 -4.437 1.00 0.00 91 ILE A N 16
ATOM 28313 C CA . ILE A 1 91 ? 6.918 -7.908 -4.284 1.00 0.00 91 ILE A CA 16
ATOM 28314 C C . ILE A 1 91 ? 6.709 -8.657 -5.596 1.00 0.00 91 ILE A C 16
ATOM 28315 O O . ILE A 1 91 ? 6.937 -9.864 -5.656 1.00 0.00 91 ILE A O 16
ATOM 28331 N N . LYS A 1 92 ? 6.262 -7.955 -6.636 1.00 0.00 92 LYS A N 16
ATOM 28332 C CA . LYS A 1 92 ? 5.980 -8.608 -7.928 1.00 0.00 92 LYS A CA 16
ATOM 28333 C C . LYS A 1 92 ? 7.190 -9.393 -8.434 1.00 0.00 92 LYS A C 16
ATOM 28334 O O . LYS A 1 92 ? 7.040 -10.471 -9.013 1.00 0.00 92 LYS A O 16
ATOM 28353 N N . GLN A 1 93 ? 8.385 -8.846 -8.232 1.00 0.00 93 GLN A N 16
ATOM 28354 C CA . GLN A 1 93 ? 9.602 -9.500 -8.704 1.00 0.00 93 GLN A CA 16
ATOM 28355 C C . GLN A 1 93 ? 9.931 -10.730 -7.871 1.00 0.00 93 GLN A C 16
ATOM 28356 O O . GLN A 1 93 ? 10.188 -11.802 -8.415 1.00 0.00 93 GLN A O 16
ATOM 28370 N N . LYS A 1 94 ? 9.922 -10.578 -6.555 1.00 0.00 94 LYS A N 16
ATOM 28371 C CA . LYS A 1 94 ? 10.298 -11.667 -5.674 1.00 0.00 94 LYS A CA 16
ATOM 28372 C C . LYS A 1 94 ? 9.192 -12.713 -5.569 1.00 0.00 94 LYS A C 16
ATOM 28373 O O . LYS A 1 94 ? 9.414 -13.889 -5.851 1.00 0.00 94 LYS A O 16
ATOM 28392 N N . GLY A 1 95 ? 7.995 -12.275 -5.186 1.00 0.00 95 GLY A N 16
ATOM 28393 C CA . GLY A 1 95 ? 6.855 -13.170 -5.076 1.00 0.00 95 GLY A CA 16
ATOM 28394 C C . GLY A 1 95 ? 6.915 -14.095 -3.869 1.00 0.00 95 GLY A C 16
ATOM 28395 O O . GLY A 1 95 ? 5.892 -14.381 -3.254 1.00 0.00 95 GLY A O 16
ATOM 28399 N N . SER A 1 96 ? 8.109 -14.551 -3.522 1.00 0.00 96 SER A N 16
ATOM 28400 C CA . SER A 1 96 ? 8.277 -15.505 -2.438 1.00 0.00 96 SER A CA 16
ATOM 28401 C C . SER A 1 96 ? 8.477 -14.805 -1.097 1.00 0.00 96 SER A C 16
ATOM 28402 O O . SER A 1 96 ? 8.071 -15.328 -0.058 1.00 0.00 96 SER A O 16
ATOM 28410 N N . GLU A 1 97 ? 9.081 -13.617 -1.129 1.00 0.00 97 GLU A N 16
ATOM 28411 C CA . GLU A 1 97 ? 9.456 -12.912 0.089 1.00 0.00 97 GLU A CA 16
ATOM 28412 C C . GLU A 1 97 ? 8.254 -12.679 0.992 1.00 0.00 97 GLU A C 16
ATOM 28413 O O . GLU A 1 97 ? 8.043 -13.422 1.952 1.00 0.00 97 GLU A O 16
ATOM 28425 N N . PHE A 1 98 ? 7.472 -11.651 0.667 1.00 0.00 98 PHE A N 16
ATOM 28426 C CA . PHE A 1 98 ? 6.290 -11.294 1.451 1.00 0.00 98 PHE A CA 16
ATOM 28427 C C . PHE A 1 98 ? 6.597 -11.277 2.957 1.00 0.00 98 PHE A C 16
ATOM 28428 O O . PHE A 1 98 ? 5.866 -11.875 3.748 1.00 0.00 98 PHE A O 16
ATOM 28445 N N . PRO A 1 99 ? 7.668 -10.580 3.390 1.00 0.00 99 PRO A N 16
ATOM 28446 C CA . PRO A 1 99 ? 8.169 -10.680 4.747 1.00 0.00 99 PRO A CA 16
ATOM 28447 C C . PRO A 1 99 ? 7.567 -9.602 5.636 1.00 0.00 99 PRO A C 16
ATOM 28448 O O . PRO A 1 99 ? 8.280 -8.842 6.289 1.00 0.00 99 PRO A O 16
ATOM 28459 N N . ALA A 1 100 ? 6.244 -9.549 5.659 1.00 0.00 100 ALA A N 16
ATOM 28460 C CA . ALA A 1 100 ? 5.536 -8.538 6.425 1.00 0.00 100 ALA A CA 16
ATOM 28461 C C . ALA A 1 100 ? 5.509 -8.891 7.909 1.00 0.00 100 ALA A C 16
ATOM 28462 O O . ALA A 1 100 ? 4.447 -9.145 8.480 1.00 0.00 100 ALA A O 16
ATOM 28469 N N . GLY A 1 101 ? 6.682 -8.894 8.527 1.00 0.00 101 GLY A N 16
ATOM 28470 C CA . GLY A 1 101 ? 6.774 -9.141 9.948 1.00 0.00 101 GLY A CA 16
ATOM 28471 C C . GLY A 1 101 ? 7.452 -10.453 10.271 1.00 0.00 101 GLY A C 16
ATOM 28472 O O . GLY A 1 101 ? 6.798 -11.411 10.681 1.00 0.00 101 GLY A O 16
ATOM 28476 N N . ASN A 1 102 ? 8.761 -10.506 10.075 1.00 0.00 102 ASN A N 16
ATOM 28477 C CA . ASN A 1 102 ? 9.533 -11.689 10.429 1.00 0.00 102 ASN A CA 16
ATOM 28478 C C . ASN A 1 102 ? 9.948 -11.619 11.891 1.00 0.00 102 ASN A C 16
ATOM 28479 O O . ASN A 1 102 ? 9.188 -12.116 12.749 1.00 0.00 102 ASN A O 16
ATOM 28491 N N . GLY B 2 1 ? -8.514 -10.022 3.812 1.00 0.00 201 GLY B N 16
ATOM 28492 C CA . GLY B 2 1 ? -8.391 -10.621 2.463 1.00 0.00 201 GLY B CA 16
ATOM 28493 C C . GLY B 2 1 ? -6.975 -11.059 2.172 1.00 0.00 201 GLY B C 16
ATOM 28494 O O . GLY B 2 1 ? -6.345 -10.549 1.242 1.00 0.00 201 GLY B O 16
ATOM 28500 N N . MET B 2 2 ? -6.484 -12.010 2.973 1.00 0.00 202 MET B N 16
ATOM 28501 C CA . MET B 2 2 ? -5.103 -12.489 2.885 1.00 0.00 202 MET B CA 16
ATOM 28502 C C . MET B 2 2 ? -4.112 -11.379 3.227 1.00 0.00 202 MET B C 16
ATOM 28503 O O . MET B 2 2 ? -4.514 -10.259 3.562 1.00 0.00 202 MET B O 16
ATOM 28517 N N . TYR B 2 3 ? -2.821 -11.712 3.149 1.00 0.00 203 TYR B N 16
ATOM 28518 C CA . TYR B 2 3 ? -1.729 -10.768 3.398 1.00 0.00 203 TYR B CA 16
ATOM 28519 C C . TYR B 2 3 ? -1.617 -10.416 4.885 1.00 0.00 203 TYR B C 16
ATOM 28520 O O . TYR B 2 3 ? -2.616 -10.172 5.565 1.00 0.00 203 TYR B O 16
ATOM 28538 N N . PRO B 2 4 ? -0.380 -10.406 5.407 1.00 0.00 204 PRO B N 16
ATOM 28539 C CA . PRO B 2 4 ? -0.108 -10.282 6.844 1.00 0.00 204 PRO B CA 16
ATOM 28540 C C . PRO B 2 4 ? -0.309 -8.872 7.404 1.00 0.00 204 PRO B C 16
ATOM 28541 O O . PRO B 2 4 ? 0.658 -8.134 7.597 1.00 0.00 204 PRO B O 16
ATOM 28552 N N . ASP B 2 5 ? -1.572 -8.517 7.649 1.00 0.00 205 ASP B N 16
ATOM 28553 C CA . ASP B 2 5 ? -1.935 -7.314 8.412 1.00 0.00 205 ASP B CA 16
ATOM 28554 C C . ASP B 2 5 ? -1.539 -6.016 7.705 1.00 0.00 205 ASP B C 16
ATOM 28555 O O . ASP B 2 5 ? -0.388 -5.591 7.750 1.00 0.00 205 ASP B O 16
ATOM 28564 N N . PRO B 2 6 ? -2.506 -5.367 7.043 1.00 0.00 206 PRO B N 16
ATOM 28565 C CA . PRO B 2 6 ? -2.309 -4.094 6.374 1.00 0.00 206 PRO B CA 16
ATOM 28566 C C . PRO B 2 6 ? -2.790 -2.912 7.209 1.00 0.00 206 PRO B C 16
ATOM 28567 O O . PRO B 2 6 ? -3.691 -2.176 6.811 1.00 0.00 206 PRO B O 16
ATOM 28578 N N . GLY B 2 7 ? -2.175 -2.725 8.353 1.00 0.00 207 GLY B N 16
ATOM 28579 C CA . GLY B 2 7 ? -2.574 -1.657 9.259 1.00 0.00 207 GLY B CA 16
ATOM 28580 C C . GLY B 2 7 ? -2.415 -0.252 8.687 1.00 0.00 207 GLY B C 16
ATOM 28581 O O . GLY B 2 7 ? -2.804 0.715 9.329 1.00 0.00 207 GLY B O 16
ATOM 28585 N N . LEU B 2 8 ? -1.866 -0.133 7.477 1.00 0.00 208 LEU B N 16
ATOM 28586 C CA . LEU B 2 8 ? -1.652 1.173 6.851 1.00 0.00 208 LEU B CA 16
ATOM 28587 C C . LEU B 2 8 ? -2.986 1.863 6.568 1.00 0.00 208 LEU B C 16
ATOM 28588 O O . LEU B 2 8 ? -3.088 3.085 6.648 1.00 0.00 208 LEU B O 16
ATOM 28604 N N . LEU B 2 9 ? -4.015 1.077 6.260 1.00 0.00 209 LEU B N 16
ATOM 28605 C CA . LEU B 2 9 ? -5.335 1.640 5.979 1.00 0.00 209 LEU B CA 16
ATOM 28606 C C . LEU B 2 9 ? -6.022 2.074 7.272 1.00 0.00 209 LEU B C 16
ATOM 28607 O O . LEU B 2 9 ? -6.989 2.833 7.249 1.00 0.00 209 LEU B O 16
ATOM 28623 N N . SER B 2 10 ? -5.512 1.583 8.394 1.00 0.00 210 SER B N 16
ATOM 28624 C CA . SER B 2 10 ? -5.972 2.017 9.705 1.00 0.00 210 SER B CA 16
ATOM 28625 C C . SER B 2 10 ? -5.086 3.160 10.199 1.00 0.00 210 SER B C 16
ATOM 28626 O O . SER B 2 10 ? -5.505 3.999 10.999 1.00 0.00 210 SER B O 16
ATOM 28634 N N . TYR B 2 11 ? -3.857 3.175 9.704 1.00 0.00 211 TYR B N 16
ATOM 28635 C CA . TYR B 2 11 ? -2.892 4.215 10.017 1.00 0.00 211 TYR B CA 16
ATOM 28636 C C . TYR B 2 11 ? -3.293 5.523 9.347 1.00 0.00 211 TYR B C 16
ATOM 28637 O O . TYR B 2 11 ? -3.129 6.606 9.912 1.00 0.00 211 TYR B O 16
ATOM 28655 N N . ILE B 2 12 ? -3.819 5.414 8.135 1.00 0.00 212 ILE B N 16
ATOM 28656 C CA . ILE B 2 12 ? -4.270 6.576 7.392 1.00 0.00 212 ILE B CA 16
ATOM 28657 C C . ILE B 2 12 ? -5.700 6.379 6.903 1.00 0.00 212 ILE B C 16
ATOM 28658 O O . ILE B 2 12 ? -5.931 5.864 5.810 1.00 0.00 212 ILE B O 16
ATOM 28674 N N . ASN B 2 13 ? -6.655 6.769 7.728 1.00 0.00 213 ASN B N 16
ATOM 28675 C CA . ASN B 2 13 ? -8.058 6.762 7.332 1.00 0.00 213 ASN B CA 16
ATOM 28676 C C . ASN B 2 13 ? -8.457 8.149 6.850 1.00 0.00 213 ASN B C 16
ATOM 28677 O O . ASN B 2 13 ? -7.899 9.149 7.304 1.00 0.00 213 ASN B O 16
ATOM 28688 N N . GLU B 2 14 ? -9.404 8.214 5.925 1.00 0.00 214 GLU B N 16
ATOM 28689 C CA . GLU B 2 14 ? -9.873 9.496 5.419 1.00 0.00 214 GLU B CA 16
ATOM 28690 C C . GLU B 2 14 ? -11.069 9.949 6.239 1.00 0.00 214 GLU B C 16
ATOM 28691 O O . GLU B 2 14 ? -12.221 9.660 5.905 1.00 0.00 214 GLU B O 16
ATOM 28703 N N . LEU B 2 15 ? -10.786 10.650 7.320 1.00 0.00 215 LEU B N 16
ATOM 28704 C CA . LEU B 2 15 ? -11.813 11.090 8.245 1.00 0.00 215 LEU B CA 16
ATOM 28705 C C . LEU B 2 15 ? -11.748 12.600 8.431 1.00 0.00 215 LEU B C 16
ATOM 28706 O O . LEU B 2 15 ? -11.090 13.095 9.347 1.00 0.00 215 LEU B O 16
ATOM 28722 N N . CYS B 2 16 ? -12.404 13.332 7.552 1.00 0.00 216 CYS B N 16
ATOM 28723 C CA . CYS B 2 16 ? -12.449 14.776 7.654 1.00 0.00 216 CYS B CA 16
ATOM 28724 C C . CYS B 2 16 ? -13.870 15.219 7.972 1.00 0.00 216 CYS B C 16
ATOM 28725 O O . CYS B 2 16 ? -14.097 15.756 9.075 1.00 0.00 216 CYS B O 16
ATOM 28737 N N . SER A 1 1 ? -15.329 -17.188 0.987 1.00 0.00 1 SER A N 17
ATOM 28738 C CA . SER A 1 1 ? -15.504 -16.532 -0.322 1.00 0.00 1 SER A CA 17
ATOM 28739 C C . SER A 1 1 ? -16.403 -17.377 -1.221 1.00 0.00 1 SER A C 17
ATOM 28740 O O . SER A 1 1 ? -16.503 -18.593 -1.047 1.00 0.00 1 SER A O 17
ATOM 28750 N N . GLY A 1 2 ? -17.075 -16.726 -2.161 1.00 0.00 2 GLY A N 17
ATOM 28751 C CA . GLY A 1 2 ? -17.963 -17.428 -3.067 1.00 0.00 2 GLY A CA 17
ATOM 28752 C C . GLY A 1 2 ? -19.356 -17.593 -2.495 1.00 0.00 2 GLY A C 17
ATOM 28753 O O . GLY A 1 2 ? -20.121 -18.451 -2.939 1.00 0.00 2 GLY A O 17
ATOM 28757 N N . GLY A 1 3 ? -19.683 -16.780 -1.502 1.00 0.00 3 GLY A N 17
ATOM 28758 C CA . GLY A 1 3 ? -20.981 -16.863 -0.864 1.00 0.00 3 GLY A CA 17
ATOM 28759 C C . GLY A 1 3 ? -20.919 -16.395 0.572 1.00 0.00 3 GLY A C 17
ATOM 28760 O O . GLY A 1 3 ? -20.372 -17.088 1.433 1.00 0.00 3 GLY A O 17
ATOM 28764 N N . ARG A 1 4 ? -21.467 -15.219 0.833 1.00 0.00 4 ARG A N 17
ATOM 28765 C CA . ARG A 1 4 ? -21.381 -14.616 2.153 1.00 0.00 4 ARG A CA 17
ATOM 28766 C C . ARG A 1 4 ? -22.765 -14.241 2.668 1.00 0.00 4 ARG A C 17
ATOM 28767 O O . ARG A 1 4 ? -23.746 -14.274 1.923 1.00 0.00 4 ARG A O 17
ATOM 28788 N N . ALA A 1 5 ? -22.832 -13.893 3.940 1.00 0.00 5 ALA A N 17
ATOM 28789 C CA . ALA A 1 5 ? -24.057 -13.402 4.545 1.00 0.00 5 ALA A CA 17
ATOM 28790 C C . ALA A 1 5 ? -23.843 -11.982 5.051 1.00 0.00 5 ALA A C 17
ATOM 28791 O O . ALA A 1 5 ? -22.975 -11.761 5.895 1.00 0.00 5 ALA A O 17
ATOM 28798 N N . THR A 1 6 ? -24.626 -11.034 4.523 1.00 0.00 6 THR A N 17
ATOM 28799 C CA . THR A 1 6 ? -24.522 -9.610 4.845 1.00 0.00 6 THR A CA 17
ATOM 28800 C C . THR A 1 6 ? -23.153 -9.037 4.444 1.00 0.00 6 THR A C 17
ATOM 28801 O O . THR A 1 6 ? -22.207 -9.781 4.173 1.00 0.00 6 THR A O 17
ATOM 28812 N N . GLN A 1 7 ? -23.062 -7.712 4.363 1.00 0.00 7 GLN A N 17
ATOM 28813 C CA . GLN A 1 7 ? -21.808 -7.051 4.021 1.00 0.00 7 GLN A CA 17
ATOM 28814 C C . GLN A 1 7 ? -20.769 -7.299 5.104 1.00 0.00 7 GLN A C 17
ATOM 28815 O O . GLN A 1 7 ? -20.863 -6.758 6.207 1.00 0.00 7 GLN A O 17
ATOM 28829 N N . SER A 1 8 ? -19.781 -8.112 4.778 1.00 0.00 8 SER A N 17
ATOM 28830 C CA . SER A 1 8 ? -18.800 -8.551 5.748 1.00 0.00 8 SER A CA 17
ATOM 28831 C C . SER A 1 8 ? -17.806 -7.443 6.084 1.00 0.00 8 SER A C 17
ATOM 28832 O O . SER A 1 8 ? -17.376 -6.686 5.206 1.00 0.00 8 SER A O 17
ATOM 28840 N N . PRO A 1 9 ? -17.442 -7.321 7.374 1.00 0.00 9 PRO A N 17
ATOM 28841 C CA . PRO A 1 9 ? -16.387 -6.408 7.812 1.00 0.00 9 PRO A CA 17
ATOM 28842 C C . PRO A 1 9 ? -15.065 -6.734 7.134 1.00 0.00 9 PRO A C 17
ATOM 28843 O O . PRO A 1 9 ? -14.272 -5.846 6.837 1.00 0.00 9 PRO A O 17
ATOM 28854 N N . GLY A 1 10 ? -14.845 -8.020 6.898 1.00 0.00 10 GLY A N 17
ATOM 28855 C CA . GLY A 1 10 ? -13.695 -8.462 6.133 1.00 0.00 10 GLY A CA 17
ATOM 28856 C C . GLY A 1 10 ? -13.628 -7.815 4.764 1.00 0.00 10 GLY A C 17
ATOM 28857 O O . GLY A 1 10 ? -12.574 -7.336 4.344 1.00 0.00 10 GLY A O 17
ATOM 28861 N N . ASP A 1 11 ? -14.760 -7.783 4.074 1.00 0.00 11 ASP A N 17
ATOM 28862 C CA . ASP A 1 11 ? -14.830 -7.177 2.745 1.00 0.00 11 ASP A CA 17
ATOM 28863 C C . ASP A 1 11 ? -14.677 -5.671 2.840 1.00 0.00 11 ASP A C 17
ATOM 28864 O O . ASP A 1 11 ? -14.098 -5.036 1.965 1.00 0.00 11 ASP A O 17
ATOM 28873 N N . SER A 1 12 ? -15.171 -5.114 3.932 1.00 0.00 12 SER A N 17
ATOM 28874 C CA . SER A 1 12 ? -15.138 -3.684 4.146 1.00 0.00 12 SER A CA 17
ATOM 28875 C C . SER A 1 12 ? -13.718 -3.243 4.493 1.00 0.00 12 SER A C 17
ATOM 28876 O O . SER A 1 12 ? -13.298 -2.124 4.189 1.00 0.00 12 SER A O 17
ATOM 28884 N N . ARG A 1 13 ? -12.979 -4.151 5.106 1.00 0.00 13 ARG A N 17
ATOM 28885 C CA . ARG A 1 13 ? -11.583 -3.946 5.405 1.00 0.00 13 ARG A CA 17
ATOM 28886 C C . ARG A 1 13 ? -10.770 -4.041 4.121 1.00 0.00 13 ARG A C 17
ATOM 28887 O O . ARG A 1 13 ? -9.850 -3.259 3.888 1.00 0.00 13 ARG A O 17
ATOM 28908 N N . ARG A 1 14 ? -11.148 -4.992 3.275 1.00 0.00 14 ARG A N 17
ATOM 28909 C CA . ARG A 1 14 ? -10.522 -5.172 1.972 1.00 0.00 14 ARG A CA 17
ATOM 28910 C C . ARG A 1 14 ? -10.854 -3.982 1.074 1.00 0.00 14 ARG A C 17
ATOM 28911 O O . ARG A 1 14 ? -10.073 -3.587 0.209 1.00 0.00 14 ARG A O 17
ATOM 28932 N N . LEU A 1 15 ? -12.022 -3.419 1.310 1.00 0.00 15 LEU A N 17
ATOM 28933 C CA . LEU A 1 15 ? -12.479 -2.218 0.632 1.00 0.00 15 LEU A CA 17
ATOM 28934 C C . LEU A 1 15 ? -11.567 -1.047 0.988 1.00 0.00 15 LEU A C 17
ATOM 28935 O O . LEU A 1 15 ? -11.149 -0.278 0.122 1.00 0.00 15 LEU A O 17
ATOM 28951 N N . SER A 1 16 ? -11.254 -0.936 2.275 1.00 0.00 16 SER A N 17
ATOM 28952 C CA . SER A 1 16 ? -10.339 0.081 2.758 1.00 0.00 16 SER A CA 17
ATOM 28953 C C . SER A 1 16 ? -8.929 -0.205 2.251 1.00 0.00 16 SER A C 17
ATOM 28954 O O . SER A 1 16 ? -8.118 0.707 2.086 1.00 0.00 16 SER A O 17
ATOM 28962 N N . ILE A 1 17 ? -8.646 -1.482 2.008 1.00 0.00 17 ILE A N 17
ATOM 28963 C CA . ILE A 1 17 ? -7.402 -1.886 1.373 1.00 0.00 17 ILE A CA 17
ATOM 28964 C C . ILE A 1 17 ? -7.310 -1.292 -0.018 1.00 0.00 17 ILE A C 17
ATOM 28965 O O . ILE A 1 17 ? -6.330 -0.642 -0.340 1.00 0.00 17 ILE A O 17
ATOM 28981 N N . GLN A 1 18 ? -8.352 -1.478 -0.822 1.00 0.00 18 GLN A N 17
ATOM 28982 C CA . GLN A 1 18 ? -8.371 -0.919 -2.173 1.00 0.00 18 GLN A CA 17
ATOM 28983 C C . GLN A 1 18 ? -8.228 0.595 -2.125 1.00 0.00 18 GLN A C 17
ATOM 28984 O O . GLN A 1 18 ? -7.653 1.206 -3.026 1.00 0.00 18 GLN A O 17
ATOM 28998 N N . ARG A 1 19 ? -8.732 1.195 -1.054 1.00 0.00 19 ARG A N 17
ATOM 28999 C CA . ARG A 1 19 ? -8.601 2.616 -0.843 1.00 0.00 19 ARG A CA 17
ATOM 29000 C C . ARG A 1 19 ? -7.142 2.985 -0.603 1.00 0.00 19 ARG A C 17
ATOM 29001 O O . ARG A 1 19 ? -6.621 3.908 -1.227 1.00 0.00 19 ARG A O 17
ATOM 29022 N N . ALA A 1 20 ? -6.476 2.249 0.287 1.00 0.00 20 ALA A N 17
ATOM 29023 C CA . ALA A 1 20 ? -5.082 2.534 0.600 1.00 0.00 20 ALA A CA 17
ATOM 29024 C C . ALA A 1 20 ? -4.178 2.064 -0.530 1.00 0.00 20 ALA A C 17
ATOM 29025 O O . ALA A 1 20 ? -3.067 2.552 -0.692 1.00 0.00 20 ALA A O 17
ATOM 29032 N N . ILE A 1 21 ? -4.676 1.118 -1.310 1.00 0.00 21 ILE A N 17
ATOM 29033 C CA . ILE A 1 21 ? -3.993 0.640 -2.494 1.00 0.00 21 ILE A CA 17
ATOM 29034 C C . ILE A 1 21 ? -3.940 1.731 -3.527 1.00 0.00 21 ILE A C 17
ATOM 29035 O O . ILE A 1 21 ? -2.875 2.094 -4.025 1.00 0.00 21 ILE A O 17
ATOM 29051 N N . GLN A 1 22 ? -5.107 2.247 -3.837 1.00 0.00 22 GLN A N 17
ATOM 29052 C CA . GLN A 1 22 ? -5.221 3.307 -4.800 1.00 0.00 22 GLN A CA 17
ATOM 29053 C C . GLN A 1 22 ? -4.451 4.520 -4.302 1.00 0.00 22 GLN A C 17
ATOM 29054 O O . GLN A 1 22 ? -3.881 5.281 -5.080 1.00 0.00 22 GLN A O 17
ATOM 29068 N N . SER A 1 23 ? -4.423 4.658 -2.983 1.00 0.00 23 SER A N 17
ATOM 29069 C CA . SER A 1 23 ? -3.681 5.720 -2.323 1.00 0.00 23 SER A CA 17
ATOM 29070 C C . SER A 1 23 ? -2.184 5.506 -2.491 1.00 0.00 23 SER A C 17
ATOM 29071 O O . SER A 1 23 ? -1.440 6.442 -2.780 1.00 0.00 23 SER A O 17
ATOM 29079 N N . LEU A 1 24 ? -1.759 4.258 -2.325 1.00 0.00 24 LEU A N 17
ATOM 29080 C CA . LEU A 1 24 ? -0.369 3.879 -2.475 1.00 0.00 24 LEU A CA 17
ATOM 29081 C C . LEU A 1 24 ? 0.120 4.179 -3.882 1.00 0.00 24 LEU A C 17
ATOM 29082 O O . LEU A 1 24 ? 1.170 4.793 -4.064 1.00 0.00 24 LEU A O 17
ATOM 29098 N N . VAL A 1 25 ? -0.650 3.756 -4.878 1.00 0.00 25 VAL A N 17
ATOM 29099 C CA . VAL A 1 25 ? -0.284 3.995 -6.256 1.00 0.00 25 VAL A CA 17
ATOM 29100 C C . VAL A 1 25 ? -0.293 5.473 -6.544 1.00 0.00 25 VAL A C 17
ATOM 29101 O O . VAL A 1 25 ? 0.645 6.006 -7.135 1.00 0.00 25 VAL A O 17
ATOM 29114 N N . HIS A 1 26 ? -1.373 6.130 -6.130 1.00 0.00 26 HIS A N 17
ATOM 29115 C CA . HIS A 1 26 ? -1.503 7.550 -6.341 1.00 0.00 26 HIS A CA 17
ATOM 29116 C C . HIS A 1 26 ? -0.299 8.265 -5.751 1.00 0.00 26 HIS A C 17
ATOM 29117 O O . HIS A 1 26 ? 0.308 9.075 -6.419 1.00 0.00 26 HIS A O 17
ATOM 29131 N N . ALA A 1 27 ? 0.049 7.956 -4.513 1.00 0.00 27 ALA A N 17
ATOM 29132 C CA . ALA A 1 27 ? 1.211 8.578 -3.878 1.00 0.00 27 ALA A CA 17
ATOM 29133 C C . ALA A 1 27 ? 2.478 8.266 -4.649 1.00 0.00 27 ALA A C 17
ATOM 29134 O O . ALA A 1 27 ? 3.329 9.133 -4.852 1.00 0.00 27 ALA A O 17
ATOM 29141 N N . ALA A 1 28 ? 2.585 7.020 -5.081 1.00 0.00 28 ALA A N 17
ATOM 29142 C CA . ALA A 1 28 ? 3.754 6.555 -5.795 1.00 0.00 28 ALA A CA 17
ATOM 29143 C C . ALA A 1 28 ? 3.954 7.318 -7.103 1.00 0.00 28 ALA A C 17
ATOM 29144 O O . ALA A 1 28 ? 5.083 7.463 -7.571 1.00 0.00 28 ALA A O 17
ATOM 29151 N N . GLN A 1 29 ? 2.865 7.816 -7.688 1.00 0.00 29 GLN A N 17
ATOM 29152 C CA . GLN A 1 29 ? 2.962 8.559 -8.940 1.00 0.00 29 GLN A CA 17
ATOM 29153 C C . GLN A 1 29 ? 2.337 9.959 -8.846 1.00 0.00 29 GLN A C 17
ATOM 29154 O O . GLN A 1 29 ? 2.080 10.583 -9.879 1.00 0.00 29 GLN A O 17
ATOM 29168 N N . CYS A 1 30 ? 2.083 10.459 -7.633 1.00 0.00 30 CYS A N 17
ATOM 29169 C CA . CYS A 1 30 ? 1.488 11.790 -7.483 1.00 0.00 30 CYS A CA 17
ATOM 29170 C C . CYS A 1 30 ? 2.551 12.849 -7.777 1.00 0.00 30 CYS A C 17
ATOM 29171 O O . CYS A 1 30 ? 3.143 13.430 -6.865 1.00 0.00 30 CYS A O 17
ATOM 29178 N N . ARG A 1 31 ? 2.821 13.066 -9.057 1.00 0.00 31 ARG A N 17
ATOM 29179 C CA . ARG A 1 31 ? 3.844 14.017 -9.470 1.00 0.00 31 ARG A CA 17
ATOM 29180 C C . ARG A 1 31 ? 3.244 15.400 -9.643 1.00 0.00 31 ARG A C 17
ATOM 29181 O O . ARG A 1 31 ? 3.955 16.370 -9.906 1.00 0.00 31 ARG A O 17
ATOM 29202 N N . ASN A 1 32 ? 1.930 15.486 -9.496 1.00 0.00 32 ASN A N 17
ATOM 29203 C CA . ASN A 1 32 ? 1.230 16.749 -9.632 1.00 0.00 32 ASN A CA 17
ATOM 29204 C C . ASN A 1 32 ? 1.599 17.659 -8.471 1.00 0.00 32 ASN A C 17
ATOM 29205 O O . ASN A 1 32 ? 1.199 17.416 -7.331 1.00 0.00 32 ASN A O 17
ATOM 29216 N N . ALA A 1 33 ? 2.374 18.692 -8.764 1.00 0.00 33 ALA A N 17
ATOM 29217 C CA . ALA A 1 33 ? 2.814 19.635 -7.746 1.00 0.00 33 ALA A CA 17
ATOM 29218 C C . ALA A 1 33 ? 1.630 20.390 -7.153 1.00 0.00 33 ALA A C 17
ATOM 29219 O O . ALA A 1 33 ? 1.702 20.906 -6.037 1.00 0.00 33 ALA A O 17
ATOM 29226 N N . ASN A 1 34 ? 0.539 20.438 -7.903 1.00 0.00 34 ASN A N 17
ATOM 29227 C CA . ASN A 1 34 ? -0.657 21.140 -7.471 1.00 0.00 34 ASN A CA 17
ATOM 29228 C C . ASN A 1 34 ? -1.604 20.211 -6.726 1.00 0.00 34 ASN A C 17
ATOM 29229 O O . ASN A 1 34 ? -2.588 20.660 -6.137 1.00 0.00 34 ASN A O 17
ATOM 29240 N N . CYS A 1 35 ? -1.328 18.911 -6.761 1.00 0.00 35 CYS A N 17
ATOM 29241 C CA . CYS A 1 35 ? -2.116 17.976 -5.997 1.00 0.00 35 CYS A CA 17
ATOM 29242 C C . CYS A 1 35 ? -1.635 18.004 -4.550 1.00 0.00 35 CYS A C 17
ATOM 29243 O O . CYS A 1 35 ? -0.673 17.324 -4.189 1.00 0.00 35 CYS A O 17
ATOM 29250 N N . SER A 1 36 ? -2.327 18.775 -3.726 1.00 0.00 36 SER A N 17
ATOM 29251 C CA . SER A 1 36 ? -2.027 18.847 -2.305 1.00 0.00 36 SER A CA 17
ATOM 29252 C C . SER A 1 36 ? -3.060 18.024 -1.565 1.00 0.00 36 SER A C 17
ATOM 29253 O O . SER A 1 36 ? -3.470 18.334 -0.448 1.00 0.00 36 SER A O 17
ATOM 29261 N N . LEU A 1 37 ? -3.474 16.973 -2.244 1.00 0.00 37 LEU A N 17
ATOM 29262 C CA . LEU A 1 37 ? -4.501 16.074 -1.767 1.00 0.00 37 LEU A CA 17
ATOM 29263 C C . LEU A 1 37 ? -4.035 15.381 -0.477 1.00 0.00 37 LEU A C 17
ATOM 29264 O O . LEU A 1 37 ? -2.918 14.852 -0.424 1.00 0.00 37 LEU A O 17
ATOM 29280 N N . PRO A 1 38 ? -4.872 15.398 0.574 1.00 0.00 38 PRO A N 17
ATOM 29281 C CA . PRO A 1 38 ? -4.491 14.935 1.918 1.00 0.00 38 PRO A CA 17
ATOM 29282 C C . PRO A 1 38 ? -3.795 13.576 1.929 1.00 0.00 38 PRO A C 17
ATOM 29283 O O . PRO A 1 38 ? -2.685 13.440 2.463 1.00 0.00 38 PRO A O 17
ATOM 29294 N N . SER A 1 39 ? -4.429 12.581 1.311 1.00 0.00 39 SER A N 17
ATOM 29295 C CA . SER A 1 39 ? -3.922 11.221 1.354 1.00 0.00 39 SER A CA 17
ATOM 29296 C C . SER A 1 39 ? -2.620 11.075 0.567 1.00 0.00 39 SER A C 17
ATOM 29297 O O . SER A 1 39 ? -1.812 10.210 0.884 1.00 0.00 39 SER A O 17
ATOM 29305 N N . CYS A 1 40 ? -2.399 11.928 -0.440 1.00 0.00 40 CYS A N 17
ATOM 29306 C CA . CYS A 1 40 ? -1.163 11.887 -1.204 1.00 0.00 40 CYS A CA 17
ATOM 29307 C C . CYS A 1 40 ? 0.005 12.229 -0.306 1.00 0.00 40 CYS A C 17
ATOM 29308 O O . CYS A 1 40 ? 1.039 11.583 -0.352 1.00 0.00 40 CYS A O 17
ATOM 29315 N N . GLN A 1 41 ? -0.186 13.247 0.519 1.00 0.00 41 GLN A N 17
ATOM 29316 C CA . GLN A 1 41 ? 0.861 13.716 1.408 1.00 0.00 41 GLN A CA 17
ATOM 29317 C C . GLN A 1 41 ? 1.205 12.646 2.443 1.00 0.00 41 GLN A C 17
ATOM 29318 O O . GLN A 1 41 ? 2.380 12.388 2.723 1.00 0.00 41 GLN A O 17
ATOM 29332 N N . LYS A 1 42 ? 0.182 11.999 2.979 1.00 0.00 42 LYS A N 17
ATOM 29333 C CA . LYS A 1 42 ? 0.384 10.978 3.999 1.00 0.00 42 LYS A CA 17
ATOM 29334 C C . LYS A 1 42 ? 0.909 9.697 3.375 1.00 0.00 42 LYS A C 17
ATOM 29335 O O . LYS A 1 42 ? 1.836 9.079 3.899 1.00 0.00 42 LYS A O 17
ATOM 29354 N N . MET A 1 43 ? 0.325 9.304 2.250 1.00 0.00 43 MET A N 17
ATOM 29355 C CA . MET A 1 43 ? 0.798 8.140 1.517 1.00 0.00 43 MET A CA 17
ATOM 29356 C C . MET A 1 43 ? 2.208 8.360 0.998 1.00 0.00 43 MET A C 17
ATOM 29357 O O . MET A 1 43 ? 3.001 7.437 0.926 1.00 0.00 43 MET A O 17
ATOM 29371 N N . LYS A 1 44 ? 2.530 9.581 0.626 1.00 0.00 44 LYS A N 17
ATOM 29372 C CA . LYS A 1 44 ? 3.875 9.873 0.176 1.00 0.00 44 LYS A CA 17
ATOM 29373 C C . LYS A 1 44 ? 4.847 9.684 1.326 1.00 0.00 44 LYS A C 17
ATOM 29374 O O . LYS A 1 44 ? 5.961 9.207 1.141 1.00 0.00 44 LYS A O 17
ATOM 29393 N N . ARG A 1 45 ? 4.393 10.022 2.525 1.00 0.00 45 ARG A N 17
ATOM 29394 C CA . ARG A 1 45 ? 5.229 9.956 3.703 1.00 0.00 45 ARG A CA 17
ATOM 29395 C C . ARG A 1 45 ? 5.428 8.501 4.138 1.00 0.00 45 ARG A C 17
ATOM 29396 O O . ARG A 1 45 ? 6.537 8.113 4.518 1.00 0.00 45 ARG A O 17
ATOM 29417 N N . VAL A 1 46 ? 4.376 7.685 4.043 1.00 0.00 46 VAL A N 17
ATOM 29418 C CA . VAL A 1 46 ? 4.518 6.255 4.300 1.00 0.00 46 VAL A CA 17
ATOM 29419 C C . VAL A 1 46 ? 5.485 5.646 3.275 1.00 0.00 46 VAL A C 17
ATOM 29420 O O . VAL A 1 46 ? 6.386 4.876 3.633 1.00 0.00 46 VAL A O 17
ATOM 29433 N N . VAL A 1 47 ? 5.337 6.051 2.009 1.00 0.00 47 VAL A N 17
ATOM 29434 C CA . VAL A 1 47 ? 6.186 5.567 0.926 1.00 0.00 47 VAL A CA 17
ATOM 29435 C C . VAL A 1 47 ? 7.647 5.930 1.169 1.00 0.00 47 VAL A C 17
ATOM 29436 O O . VAL A 1 47 ? 8.527 5.072 1.111 1.00 0.00 47 VAL A O 17
ATOM 29449 N N . GLN A 1 48 ? 7.900 7.204 1.450 1.00 0.00 48 GLN A N 17
ATOM 29450 C CA . GLN A 1 48 ? 9.263 7.683 1.645 1.00 0.00 48 GLN A CA 17
ATOM 29451 C C . GLN A 1 48 ? 9.920 6.989 2.834 1.00 0.00 48 GLN A C 17
ATOM 29452 O O . GLN A 1 48 ? 11.148 6.924 2.929 1.00 0.00 48 GLN A O 17
ATOM 29466 N N . HIS A 1 49 ? 9.099 6.458 3.734 1.00 0.00 49 HIS A N 17
ATOM 29467 C CA . HIS A 1 49 ? 9.606 5.707 4.871 1.00 0.00 49 HIS A CA 17
ATOM 29468 C C . HIS A 1 49 ? 10.193 4.384 4.412 1.00 0.00 49 HIS A C 17
ATOM 29469 O O . HIS A 1 49 ? 11.270 3.995 4.853 1.00 0.00 49 HIS A O 17
ATOM 29483 N N . THR A 1 50 ? 9.478 3.694 3.534 1.00 0.00 50 THR A N 17
ATOM 29484 C CA . THR A 1 50 ? 9.912 2.379 3.071 1.00 0.00 50 THR A CA 17
ATOM 29485 C C . THR A 1 50 ? 11.263 2.477 2.370 1.00 0.00 50 THR A C 17
ATOM 29486 O O . THR A 1 50 ? 12.040 1.521 2.341 1.00 0.00 50 THR A O 17
ATOM 29497 N N . LYS A 1 51 ? 11.529 3.652 1.819 1.00 0.00 51 LYS A N 17
ATOM 29498 C CA . LYS A 1 51 ? 12.798 3.941 1.174 1.00 0.00 51 LYS A CA 17
ATOM 29499 C C . LYS A 1 51 ? 13.938 3.944 2.189 1.00 0.00 51 LYS A C 17
ATOM 29500 O O . LYS A 1 51 ? 14.975 3.320 1.967 1.00 0.00 51 LYS A O 17
ATOM 29519 N N . GLY A 1 52 ? 13.734 4.629 3.309 1.00 0.00 52 GLY A N 17
ATOM 29520 C CA . GLY A 1 52 ? 14.808 4.803 4.273 1.00 0.00 52 GLY A CA 17
ATOM 29521 C C . GLY A 1 52 ? 14.843 3.735 5.356 1.00 0.00 52 GLY A C 17
ATOM 29522 O O . GLY A 1 52 ? 15.794 3.670 6.135 1.00 0.00 52 GLY A O 17
ATOM 29526 N N . CYS A 1 53 ? 13.819 2.899 5.409 1.00 0.00 53 CYS A N 17
ATOM 29527 C CA . CYS A 1 53 ? 13.702 1.897 6.456 1.00 0.00 53 CYS A CA 17
ATOM 29528 C C . CYS A 1 53 ? 14.534 0.643 6.152 1.00 0.00 53 CYS A C 17
ATOM 29529 O O . CYS A 1 53 ? 14.828 0.349 4.992 1.00 0.00 53 CYS A O 17
ATOM 29536 N N . LYS A 1 54 ? 14.903 -0.093 7.208 1.00 0.00 54 LYS A N 17
ATOM 29537 C CA . LYS A 1 54 ? 15.717 -1.303 7.072 1.00 0.00 54 LYS A CA 17
ATOM 29538 C C . LYS A 1 54 ? 15.094 -2.495 7.816 1.00 0.00 54 LYS A C 17
ATOM 29539 O O . LYS A 1 54 ? 15.064 -3.607 7.292 1.00 0.00 54 LYS A O 17
ATOM 29558 N N . ARG A 1 55 ? 14.579 -2.259 9.027 1.00 0.00 55 ARG A N 17
ATOM 29559 C CA . ARG A 1 55 ? 13.937 -3.324 9.822 1.00 0.00 55 ARG A CA 17
ATOM 29560 C C . ARG A 1 55 ? 12.491 -3.506 9.402 1.00 0.00 55 ARG A C 17
ATOM 29561 O O . ARG A 1 55 ? 11.722 -4.178 10.089 1.00 0.00 55 ARG A O 17
ATOM 29582 N N . LYS A 1 56 ? 12.143 -2.887 8.286 1.00 0.00 56 LYS A N 17
ATOM 29583 C CA . LYS A 1 56 ? 10.777 -2.834 7.786 1.00 0.00 56 LYS A CA 17
ATOM 29584 C C . LYS A 1 56 ? 9.980 -4.113 8.014 1.00 0.00 56 LYS A C 17
ATOM 29585 O O . LYS A 1 56 ? 9.073 -4.154 8.831 1.00 0.00 56 LYS A O 17
ATOM 29604 N N . THR A 1 57 ? 10.326 -5.150 7.309 1.00 0.00 57 THR A N 17
ATOM 29605 C CA . THR A 1 57 ? 9.483 -6.323 7.262 1.00 0.00 57 THR A CA 17
ATOM 29606 C C . THR A 1 57 ? 9.973 -7.442 8.168 1.00 0.00 57 THR A C 17
ATOM 29607 O O . THR A 1 57 ? 9.370 -8.514 8.221 1.00 0.00 57 THR A O 17
ATOM 29618 N N . ASN A 1 58 ? 11.062 -7.186 8.885 1.00 0.00 58 ASN A N 17
ATOM 29619 C CA . ASN A 1 58 ? 11.648 -8.168 9.803 1.00 0.00 58 ASN A CA 17
ATOM 29620 C C . ASN A 1 58 ? 10.785 -8.368 11.058 1.00 0.00 58 ASN A C 17
ATOM 29621 O O . ASN A 1 58 ? 11.301 -8.684 12.132 1.00 0.00 58 ASN A O 17
ATOM 29632 N N . GLY A 1 59 ? 9.477 -8.183 10.914 1.00 0.00 59 GLY A N 17
ATOM 29633 C CA . GLY A 1 59 ? 8.549 -8.402 12.008 1.00 0.00 59 GLY A CA 17
ATOM 29634 C C . GLY A 1 59 ? 8.696 -7.396 13.133 1.00 0.00 59 GLY A C 17
ATOM 29635 O O . GLY A 1 59 ? 8.591 -7.755 14.306 1.00 0.00 59 GLY A O 17
ATOM 29639 N N . GLY A 1 60 ? 8.932 -6.139 12.788 1.00 0.00 60 GLY A N 17
ATOM 29640 C CA . GLY A 1 60 ? 9.067 -5.119 13.804 1.00 0.00 60 GLY A CA 17
ATOM 29641 C C . GLY A 1 60 ? 8.469 -3.793 13.386 1.00 0.00 60 GLY A C 17
ATOM 29642 O O . GLY A 1 60 ? 7.504 -3.321 13.986 1.00 0.00 60 GLY A O 17
ATOM 29646 N N . CYS A 1 61 ? 9.038 -3.197 12.354 1.00 0.00 61 CYS A N 17
ATOM 29647 C CA . CYS A 1 61 ? 8.636 -1.869 11.915 1.00 0.00 61 CYS A CA 17
ATOM 29648 C C . CYS A 1 61 ? 7.334 -1.942 11.084 1.00 0.00 61 CYS A C 17
ATOM 29649 O O . CYS A 1 61 ? 7.236 -2.708 10.134 1.00 0.00 61 CYS A O 17
ATOM 29656 N N . PRO A 1 62 ? 6.310 -1.137 11.453 1.00 0.00 62 PRO A N 17
ATOM 29657 C CA . PRO A 1 62 ? 4.937 -1.291 10.928 1.00 0.00 62 PRO A CA 17
ATOM 29658 C C . PRO A 1 62 ? 4.648 -0.668 9.543 1.00 0.00 62 PRO A C 17
ATOM 29659 O O . PRO A 1 62 ? 4.188 -1.367 8.650 1.00 0.00 62 PRO A O 17
ATOM 29670 N N . ILE A 1 63 ? 4.910 0.634 9.376 1.00 0.00 63 ILE A N 17
ATOM 29671 C CA . ILE A 1 63 ? 4.505 1.400 8.172 1.00 0.00 63 ILE A CA 17
ATOM 29672 C C . ILE A 1 63 ? 4.870 0.679 6.887 1.00 0.00 63 ILE A C 17
ATOM 29673 O O . ILE A 1 63 ? 4.050 0.478 5.993 1.00 0.00 63 ILE A O 17
ATOM 29689 N N . CYS A 1 64 ? 6.109 0.290 6.843 1.00 0.00 64 CYS A N 17
ATOM 29690 C CA . CYS A 1 64 ? 6.714 -0.343 5.694 1.00 0.00 64 CYS A CA 17
ATOM 29691 C C . CYS A 1 64 ? 6.039 -1.663 5.423 1.00 0.00 64 CYS A C 17
ATOM 29692 O O . CYS A 1 64 ? 5.632 -1.977 4.309 1.00 0.00 64 CYS A O 17
ATOM 29699 N N . LYS A 1 65 ? 5.929 -2.408 6.492 1.00 0.00 65 LYS A N 17
ATOM 29700 C CA . LYS A 1 65 ? 5.294 -3.721 6.479 1.00 0.00 65 LYS A CA 17
ATOM 29701 C C . LYS A 1 65 ? 3.899 -3.618 5.903 1.00 0.00 65 LYS A C 17
ATOM 29702 O O . LYS A 1 65 ? 3.495 -4.386 5.031 1.00 0.00 65 LYS A O 17
ATOM 29721 N N . GLN A 1 66 ? 3.168 -2.660 6.420 1.00 0.00 66 GLN A N 17
ATOM 29722 C CA . GLN A 1 66 ? 1.777 -2.479 6.030 1.00 0.00 66 GLN A CA 17
ATOM 29723 C C . GLN A 1 66 ? 1.673 -1.999 4.588 1.00 0.00 66 GLN A C 17
ATOM 29724 O O . GLN A 1 66 ? 0.758 -2.389 3.868 1.00 0.00 66 GLN A O 17
ATOM 29738 N N . LEU A 1 67 ? 2.609 -1.162 4.164 1.00 0.00 67 LEU A N 17
ATOM 29739 C CA . LEU A 1 67 ? 2.664 -0.731 2.773 1.00 0.00 67 LEU A CA 17
ATOM 29740 C C . LEU A 1 67 ? 2.951 -1.904 1.854 1.00 0.00 67 LEU A C 17
ATOM 29741 O O . LEU A 1 67 ? 2.460 -1.956 0.724 1.00 0.00 67 LEU A O 17
ATOM 29757 N N . ILE A 1 68 ? 3.752 -2.843 2.342 1.00 0.00 68 ILE A N 17
ATOM 29758 C CA . ILE A 1 68 ? 4.042 -4.048 1.592 1.00 0.00 68 ILE A CA 17
ATOM 29759 C C . ILE A 1 68 ? 2.760 -4.838 1.384 1.00 0.00 68 ILE A C 17
ATOM 29760 O O . ILE A 1 68 ? 2.558 -5.454 0.343 1.00 0.00 68 ILE A O 17
ATOM 29776 N N . ALA A 1 69 ? 1.877 -4.787 2.372 1.00 0.00 69 ALA A N 17
ATOM 29777 C CA . ALA A 1 69 ? 0.602 -5.453 2.260 1.00 0.00 69 ALA A CA 17
ATOM 29778 C C . ALA A 1 69 ? -0.170 -4.881 1.079 1.00 0.00 69 ALA A C 17
ATOM 29779 O O . ALA A 1 69 ? -0.471 -5.599 0.128 1.00 0.00 69 ALA A O 17
ATOM 29786 N N . LEU A 1 70 ? -0.435 -3.574 1.124 1.00 0.00 70 LEU A N 17
ATOM 29787 C CA . LEU A 1 70 ? -1.189 -2.897 0.068 1.00 0.00 70 LEU A CA 17
ATOM 29788 C C . LEU A 1 70 ? -0.588 -3.161 -1.304 1.00 0.00 70 LEU A C 17
ATOM 29789 O O . LEU A 1 70 ? -1.303 -3.510 -2.248 1.00 0.00 70 LEU A O 17
ATOM 29805 N N . ALA A 1 71 ? 0.727 -3.002 -1.410 1.00 0.00 71 ALA A N 17
ATOM 29806 C CA . ALA A 1 71 ? 1.412 -3.174 -2.675 1.00 0.00 71 ALA A CA 17
ATOM 29807 C C . ALA A 1 71 ? 1.304 -4.607 -3.194 1.00 0.00 71 ALA A C 17
ATOM 29808 O O . ALA A 1 71 ? 1.425 -4.830 -4.392 1.00 0.00 71 ALA A O 17
ATOM 29815 N N . ALA A 1 72 ? 1.073 -5.568 -2.300 1.00 0.00 72 ALA A N 17
ATOM 29816 C CA . ALA A 1 72 ? 0.963 -6.970 -2.694 1.00 0.00 72 ALA A CA 17
ATOM 29817 C C . ALA A 1 72 ? -0.391 -7.289 -3.326 1.00 0.00 72 ALA A C 17
ATOM 29818 O O . ALA A 1 72 ? -0.444 -7.974 -4.347 1.00 0.00 72 ALA A O 17
ATOM 29825 N N . TYR A 1 73 ? -1.484 -6.806 -2.725 1.00 0.00 73 TYR A N 17
ATOM 29826 C CA . TYR A 1 73 ? -2.817 -6.977 -3.342 1.00 0.00 73 TYR A CA 17
ATOM 29827 C C . TYR A 1 73 ? -2.739 -6.406 -4.742 1.00 0.00 73 TYR A C 17
ATOM 29828 O O . TYR A 1 73 ? -3.081 -7.038 -5.748 1.00 0.00 73 TYR A O 17
ATOM 29846 N N . HIS A 1 74 ? -2.256 -5.180 -4.755 1.00 0.00 74 HIS A N 17
ATOM 29847 C CA . HIS A 1 74 ? -2.044 -4.416 -5.953 1.00 0.00 74 HIS A CA 17
ATOM 29848 C C . HIS A 1 74 ? -1.095 -5.130 -6.922 1.00 0.00 74 HIS A C 17
ATOM 29849 O O . HIS A 1 74 ? -1.277 -5.056 -8.129 1.00 0.00 74 HIS A O 17
ATOM 29863 N N . ALA A 1 75 ? -0.082 -5.808 -6.382 1.00 0.00 75 ALA A N 17
ATOM 29864 C CA . ALA A 1 75 ? 0.936 -6.465 -7.202 1.00 0.00 75 ALA A CA 17
ATOM 29865 C C . ALA A 1 75 ? 0.314 -7.503 -8.129 1.00 0.00 75 ALA A C 17
ATOM 29866 O O . ALA A 1 75 ? 0.676 -7.599 -9.301 1.00 0.00 75 ALA A O 17
ATOM 29873 N N . LYS A 1 76 ? -0.627 -8.278 -7.597 1.00 0.00 76 LYS A N 17
ATOM 29874 C CA . LYS A 1 76 ? -1.322 -9.292 -8.391 1.00 0.00 76 LYS A CA 17
ATOM 29875 C C . LYS A 1 76 ? -2.195 -8.626 -9.448 1.00 0.00 76 LYS A C 17
ATOM 29876 O O . LYS A 1 76 ? -2.448 -9.193 -10.511 1.00 0.00 76 LYS A O 17
ATOM 29895 N N . HIS A 1 77 ? -2.654 -7.422 -9.150 1.00 0.00 77 HIS A N 17
ATOM 29896 C CA . HIS A 1 77 ? -3.493 -6.673 -10.078 1.00 0.00 77 HIS A CA 17
ATOM 29897 C C . HIS A 1 77 ? -2.650 -5.667 -10.868 1.00 0.00 77 HIS A C 17
ATOM 29898 O O . HIS A 1 77 ? -3.160 -4.659 -11.359 1.00 0.00 77 HIS A O 17
ATOM 29913 N N . CYS A 1 78 ? -1.358 -5.949 -10.990 1.00 0.00 78 CYS A N 17
ATOM 29914 C CA . CYS A 1 78 ? -0.437 -5.046 -11.661 1.00 0.00 78 CYS A CA 17
ATOM 29915 C C . CYS A 1 78 ? 0.468 -5.818 -12.619 1.00 0.00 78 CYS A C 17
ATOM 29916 O O . CYS A 1 78 ? 1.030 -6.855 -12.263 1.00 0.00 78 CYS A O 17
ATOM 29923 N N . GLN A 1 79 ? 0.597 -5.311 -13.836 1.00 0.00 79 GLN A N 17
ATOM 29924 C CA . GLN A 1 79 ? 1.416 -5.953 -14.848 1.00 0.00 79 GLN A CA 17
ATOM 29925 C C . GLN A 1 79 ? 2.609 -5.063 -15.210 1.00 0.00 79 GLN A C 17
ATOM 29926 O O . GLN A 1 79 ? 3.413 -5.388 -16.082 1.00 0.00 79 GLN A O 17
ATOM 29940 N N . GLU A 1 80 ? 2.721 -3.935 -14.524 1.00 0.00 80 GLU A N 17
ATOM 29941 C CA . GLU A 1 80 ? 3.839 -3.016 -14.752 1.00 0.00 80 GLU A CA 17
ATOM 29942 C C . GLU A 1 80 ? 5.073 -3.468 -13.982 1.00 0.00 80 GLU A C 17
ATOM 29943 O O . GLU A 1 80 ? 4.994 -3.791 -12.796 1.00 0.00 80 GLU A O 17
ATOM 29955 N N . ASN A 1 81 ? 6.215 -3.476 -14.658 1.00 0.00 81 ASN A N 17
ATOM 29956 C CA . ASN A 1 81 ? 7.466 -3.876 -14.030 1.00 0.00 81 ASN A CA 17
ATOM 29957 C C . ASN A 1 81 ? 8.210 -2.656 -13.504 1.00 0.00 81 ASN A C 17
ATOM 29958 O O . ASN A 1 81 ? 9.017 -2.753 -12.580 1.00 0.00 81 ASN A O 17
ATOM 29969 N N . LYS A 1 82 ? 7.932 -1.505 -14.097 1.00 0.00 82 LYS A N 17
ATOM 29970 C CA . LYS A 1 82 ? 8.519 -0.254 -13.650 1.00 0.00 82 LYS A CA 17
ATOM 29971 C C . LYS A 1 82 ? 7.458 0.603 -12.976 1.00 0.00 82 LYS A C 17
ATOM 29972 O O . LYS A 1 82 ? 7.427 1.828 -13.117 1.00 0.00 82 LYS A O 17
ATOM 29991 N N . CYS A 1 83 ? 6.584 -0.078 -12.260 1.00 0.00 83 CYS A N 17
ATOM 29992 C CA . CYS A 1 83 ? 5.509 0.542 -11.503 1.00 0.00 83 CYS A CA 17
ATOM 29993 C C . CYS A 1 83 ? 6.041 1.580 -10.515 1.00 0.00 83 CYS A C 17
ATOM 29994 O O . CYS A 1 83 ? 7.116 1.416 -9.946 1.00 0.00 83 CYS A O 17
ATOM 30001 N N . PRO A 1 84 ? 5.285 2.667 -10.299 1.00 0.00 84 PRO A N 17
ATOM 30002 C CA . PRO A 1 84 ? 5.638 3.684 -9.306 1.00 0.00 84 PRO A CA 17
ATOM 30003 C C . PRO A 1 84 ? 5.568 3.148 -7.875 1.00 0.00 84 PRO A C 17
ATOM 30004 O O . PRO A 1 84 ? 6.386 3.520 -7.037 1.00 0.00 84 PRO A O 17
ATOM 30015 N N . VAL A 1 85 ? 4.581 2.283 -7.601 1.00 0.00 85 VAL A N 17
ATOM 30016 C CA . VAL A 1 85 ? 4.406 1.694 -6.271 1.00 0.00 85 VAL A CA 17
ATOM 30017 C C . VAL A 1 85 ? 5.682 1.003 -5.786 1.00 0.00 85 VAL A C 17
ATOM 30018 O O . VAL A 1 85 ? 6.094 -0.021 -6.345 1.00 0.00 85 VAL A O 17
ATOM 30031 N N . PRO A 1 86 ? 6.314 1.561 -4.745 1.00 0.00 86 PRO A N 17
ATOM 30032 C CA . PRO A 1 86 ? 7.617 1.096 -4.254 1.00 0.00 86 PRO A CA 17
ATOM 30033 C C . PRO A 1 86 ? 7.672 -0.417 -4.050 1.00 0.00 86 PRO A C 17
ATOM 30034 O O . PRO A 1 86 ? 8.340 -1.154 -4.800 1.00 0.00 86 PRO A O 17
ATOM 30045 N N . PHE A 1 87 ? 6.927 -0.871 -3.062 1.00 0.00 87 PHE A N 17
ATOM 30046 C CA . PHE A 1 87 ? 6.940 -2.263 -2.668 1.00 0.00 87 PHE A CA 17
ATOM 30047 C C . PHE A 1 87 ? 6.337 -3.178 -3.721 1.00 0.00 87 PHE A C 17
ATOM 30048 O O . PHE A 1 87 ? 6.521 -4.387 -3.652 1.00 0.00 87 PHE A O 17
ATOM 30065 N N . CYS A 1 88 ? 5.643 -2.620 -4.709 1.00 0.00 88 CYS A N 17
ATOM 30066 C CA . CYS A 1 88 ? 5.059 -3.448 -5.747 1.00 0.00 88 CYS A CA 17
ATOM 30067 C C . CYS A 1 88 ? 6.170 -4.125 -6.496 1.00 0.00 88 CYS A C 17
ATOM 30068 O O . CYS A 1 88 ? 6.163 -5.326 -6.677 1.00 0.00 88 CYS A O 17
ATOM 30075 N N . LEU A 1 89 ? 7.149 -3.341 -6.893 1.00 0.00 89 LEU A N 17
ATOM 30076 C CA . LEU A 1 89 ? 8.250 -3.864 -7.670 1.00 0.00 89 LEU A CA 17
ATOM 30077 C C . LEU A 1 89 ? 9.113 -4.800 -6.845 1.00 0.00 89 LEU A C 17
ATOM 30078 O O . LEU A 1 89 ? 9.683 -5.751 -7.375 1.00 0.00 89 LEU A O 17
ATOM 30094 N N . ASN A 1 90 ? 9.200 -4.548 -5.549 1.00 0.00 90 ASN A N 17
ATOM 30095 C CA . ASN A 1 90 ? 9.941 -5.451 -4.674 1.00 0.00 90 ASN A CA 17
ATOM 30096 C C . ASN A 1 90 ? 9.192 -6.775 -4.571 1.00 0.00 90 ASN A C 17
ATOM 30097 O O . ASN A 1 90 ? 9.748 -7.843 -4.829 1.00 0.00 90 ASN A O 17
ATOM 30108 N N . ILE A 1 91 ? 7.909 -6.684 -4.254 1.00 0.00 91 ILE A N 17
ATOM 30109 C CA . ILE A 1 91 ? 7.060 -7.856 -4.087 1.00 0.00 91 ILE A CA 17
ATOM 30110 C C . ILE A 1 91 ? 6.889 -8.607 -5.401 1.00 0.00 91 ILE A C 17
ATOM 30111 O O . ILE A 1 91 ? 7.250 -9.779 -5.516 1.00 0.00 91 ILE A O 17
ATOM 30127 N N . LYS A 1 92 ? 6.332 -7.905 -6.375 1.00 0.00 92 LYS A N 17
ATOM 30128 C CA . LYS A 1 92 ? 5.956 -8.467 -7.660 1.00 0.00 92 LYS A CA 17
ATOM 30129 C C . LYS A 1 92 ? 7.138 -9.147 -8.351 1.00 0.00 92 LYS A C 17
ATOM 30130 O O . LYS A 1 92 ? 6.964 -10.169 -9.018 1.00 0.00 92 LYS A O 17
ATOM 30149 N N . GLN A 1 93 ? 8.344 -8.603 -8.187 1.00 0.00 93 GLN A N 17
ATOM 30150 C CA . GLN A 1 93 ? 9.510 -9.187 -8.838 1.00 0.00 93 GLN A CA 17
ATOM 30151 C C . GLN A 1 93 ? 9.953 -10.481 -8.161 1.00 0.00 93 GLN A C 17
ATOM 30152 O O . GLN A 1 93 ? 10.275 -11.451 -8.849 1.00 0.00 93 GLN A O 17
ATOM 30166 N N . LYS A 1 94 ? 9.978 -10.520 -6.828 1.00 0.00 94 LYS A N 17
ATOM 30167 C CA . LYS A 1 94 ? 10.351 -11.756 -6.150 1.00 0.00 94 LYS A CA 17
ATOM 30168 C C . LYS A 1 94 ? 9.217 -12.778 -6.207 1.00 0.00 94 LYS A C 17
ATOM 30169 O O . LYS A 1 94 ? 9.452 -13.933 -6.556 1.00 0.00 94 LYS A O 17
ATOM 30188 N N . GLY A 1 95 ? 7.982 -12.343 -5.901 1.00 0.00 95 GLY A N 17
ATOM 30189 C CA . GLY A 1 95 ? 6.811 -13.210 -6.009 1.00 0.00 95 GLY A CA 17
ATOM 30190 C C . GLY A 1 95 ? 6.767 -14.375 -5.021 1.00 0.00 95 GLY A C 17
ATOM 30191 O O . GLY A 1 95 ? 5.700 -14.714 -4.520 1.00 0.00 95 GLY A O 17
ATOM 30195 N N . SER A 1 96 ? 7.911 -14.973 -4.733 1.00 0.00 96 SER A N 17
ATOM 30196 C CA . SER A 1 96 ? 7.983 -16.162 -3.905 1.00 0.00 96 SER A CA 17
ATOM 30197 C C . SER A 1 96 ? 8.029 -15.826 -2.418 1.00 0.00 96 SER A C 17
ATOM 30198 O O . SER A 1 96 ? 7.740 -16.670 -1.575 1.00 0.00 96 SER A O 17
ATOM 30206 N N . GLU A 1 97 ? 8.409 -14.592 -2.112 1.00 0.00 97 GLU A N 17
ATOM 30207 C CA . GLU A 1 97 ? 8.571 -14.144 -0.729 1.00 0.00 97 GLU A CA 17
ATOM 30208 C C . GLU A 1 97 ? 7.343 -14.416 0.139 1.00 0.00 97 GLU A C 17
ATOM 30209 O O . GLU A 1 97 ? 7.427 -15.158 1.117 1.00 0.00 97 GLU A O 17
ATOM 30221 N N . PHE A 1 98 ? 6.212 -13.820 -0.208 1.00 0.00 98 PHE A N 17
ATOM 30222 C CA . PHE A 1 98 ? 5.007 -13.954 0.603 1.00 0.00 98 PHE A CA 17
ATOM 30223 C C . PHE A 1 98 ? 4.405 -15.363 0.490 1.00 0.00 98 PHE A C 17
ATOM 30224 O O . PHE A 1 98 ? 4.200 -16.019 1.511 1.00 0.00 98 PHE A O 17
ATOM 30241 N N . PRO A 1 99 ? 4.113 -15.862 -0.733 1.00 0.00 99 PRO A N 17
ATOM 30242 C CA . PRO A 1 99 ? 3.682 -17.247 -0.929 1.00 0.00 99 PRO A CA 17
ATOM 30243 C C . PRO A 1 99 ? 4.872 -18.205 -0.910 1.00 0.00 99 PRO A C 17
ATOM 30244 O O . PRO A 1 99 ? 5.120 -18.933 -1.875 1.00 0.00 99 PRO A O 17
ATOM 30255 N N . ALA A 1 100 ? 5.605 -18.188 0.195 1.00 0.00 100 ALA A N 17
ATOM 30256 C CA . ALA A 1 100 ? 6.816 -18.983 0.335 1.00 0.00 100 ALA A CA 17
ATOM 30257 C C . ALA A 1 100 ? 6.490 -20.424 0.697 1.00 0.00 100 ALA A C 17
ATOM 30258 O O . ALA A 1 100 ? 5.395 -20.722 1.180 1.00 0.00 100 ALA A O 17
ATOM 30265 N N . GLY A 1 101 ? 7.443 -21.310 0.462 1.00 0.00 101 GLY A N 17
ATOM 30266 C CA . GLY A 1 101 ? 7.268 -22.706 0.802 1.00 0.00 101 GLY A CA 17
ATOM 30267 C C . GLY A 1 101 ? 8.118 -23.102 1.991 1.00 0.00 101 GLY A C 17
ATOM 30268 O O . GLY A 1 101 ? 9.204 -22.554 2.187 1.00 0.00 101 GLY A O 17
ATOM 30272 N N . ASN A 1 102 ? 7.626 -24.039 2.790 1.00 0.00 102 ASN A N 17
ATOM 30273 C CA . ASN A 1 102 ? 8.355 -24.488 3.972 1.00 0.00 102 ASN A CA 17
ATOM 30274 C C . ASN A 1 102 ? 9.549 -25.337 3.558 1.00 0.00 102 ASN A C 17
ATOM 30275 O O . ASN A 1 102 ? 9.433 -26.091 2.565 1.00 0.00 102 ASN A O 17
ATOM 30287 N N . GLY B 2 1 ? -3.165 -18.018 10.781 1.00 0.00 201 GLY B N 17
ATOM 30288 C CA . GLY B 2 1 ? -2.204 -17.013 10.276 1.00 0.00 201 GLY B CA 17
ATOM 30289 C C . GLY B 2 1 ? -2.865 -15.668 10.096 1.00 0.00 201 GLY B C 17
ATOM 30290 O O . GLY B 2 1 ? -4.072 -15.537 10.301 1.00 0.00 201 GLY B O 17
ATOM 30296 N N . MET B 2 2 ? -2.091 -14.668 9.720 1.00 0.00 202 MET B N 17
ATOM 30297 C CA . MET B 2 2 ? -2.631 -13.342 9.483 1.00 0.00 202 MET B CA 17
ATOM 30298 C C . MET B 2 2 ? -1.800 -12.612 8.441 1.00 0.00 202 MET B C 17
ATOM 30299 O O . MET B 2 2 ? -0.897 -11.839 8.765 1.00 0.00 202 MET B O 17
ATOM 30313 N N . TYR B 2 3 ? -2.099 -12.891 7.188 1.00 0.00 203 TYR B N 17
ATOM 30314 C CA . TYR B 2 3 ? -1.440 -12.232 6.074 1.00 0.00 203 TYR B CA 17
ATOM 30315 C C . TYR B 2 3 ? -2.038 -10.840 5.835 1.00 0.00 203 TYR B C 17
ATOM 30316 O O . TYR B 2 3 ? -1.307 -9.846 5.820 1.00 0.00 203 TYR B O 17
ATOM 30334 N N . PRO B 2 4 ? -3.376 -10.730 5.650 1.00 0.00 204 PRO B N 17
ATOM 30335 C CA . PRO B 2 4 ? -4.028 -9.449 5.403 1.00 0.00 204 PRO B CA 17
ATOM 30336 C C . PRO B 2 4 ? -4.247 -8.650 6.686 1.00 0.00 204 PRO B C 17
ATOM 30337 O O . PRO B 2 4 ? -5.375 -8.515 7.163 1.00 0.00 204 PRO B O 17
ATOM 30348 N N . ASP B 2 5 ? -3.163 -8.134 7.249 1.00 0.00 205 ASP B N 17
ATOM 30349 C CA . ASP B 2 5 ? -3.248 -7.246 8.405 1.00 0.00 205 ASP B CA 17
ATOM 30350 C C . ASP B 2 5 ? -2.558 -5.923 8.090 1.00 0.00 205 ASP B C 17
ATOM 30351 O O . ASP B 2 5 ? -1.427 -5.681 8.503 1.00 0.00 205 ASP B O 17
ATOM 30360 N N . PRO B 2 6 ? -3.239 -5.062 7.325 1.00 0.00 206 PRO B N 17
ATOM 30361 C CA . PRO B 2 6 ? -2.695 -3.815 6.822 1.00 0.00 206 PRO B CA 17
ATOM 30362 C C . PRO B 2 6 ? -3.100 -2.606 7.653 1.00 0.00 206 PRO B C 17
ATOM 30363 O O . PRO B 2 6 ? -4.063 -1.898 7.342 1.00 0.00 206 PRO B O 17
ATOM 30374 N N . GLY B 2 7 ? -2.341 -2.376 8.691 1.00 0.00 207 GLY B N 17
ATOM 30375 C CA . GLY B 2 7 ? -2.575 -1.248 9.578 1.00 0.00 207 GLY B CA 17
ATOM 30376 C C . GLY B 2 7 ? -2.561 0.100 8.871 1.00 0.00 207 GLY B C 17
ATOM 30377 O O . GLY B 2 7 ? -3.134 1.064 9.370 1.00 0.00 207 GLY B O 17
ATOM 30381 N N . LEU B 2 8 ? -1.933 0.161 7.697 1.00 0.00 208 LEU B N 17
ATOM 30382 C CA . LEU B 2 8 ? -1.784 1.414 6.953 1.00 0.00 208 LEU B CA 17
ATOM 30383 C C . LEU B 2 8 ? -3.135 2.065 6.644 1.00 0.00 208 LEU B C 17
ATOM 30384 O O . LEU B 2 8 ? -3.261 3.287 6.684 1.00 0.00 208 LEU B O 17
ATOM 30400 N N . LEU B 2 9 ? -4.150 1.256 6.351 1.00 0.00 209 LEU B N 17
ATOM 30401 C CA . LEU B 2 9 ? -5.453 1.802 5.971 1.00 0.00 209 LEU B CA 17
ATOM 30402 C C . LEU B 2 9 ? -6.212 2.311 7.192 1.00 0.00 209 LEU B C 17
ATOM 30403 O O . LEU B 2 9 ? -7.175 3.060 7.062 1.00 0.00 209 LEU B O 17
ATOM 30419 N N . SER B 2 10 ? -5.767 1.907 8.375 1.00 0.00 210 SER B N 17
ATOM 30420 C CA . SER B 2 10 ? -6.305 2.445 9.615 1.00 0.00 210 SER B CA 17
ATOM 30421 C C . SER B 2 10 ? -5.446 3.628 10.051 1.00 0.00 210 SER B C 17
ATOM 30422 O O . SER B 2 10 ? -5.923 4.587 10.668 1.00 0.00 210 SER B O 17
ATOM 30430 N N . TYR B 2 11 ? -4.169 3.538 9.704 1.00 0.00 211 TYR B N 17
ATOM 30431 C CA . TYR B 2 11 ? -3.195 4.587 9.957 1.00 0.00 211 TYR B CA 17
ATOM 30432 C C . TYR B 2 11 ? -3.575 5.860 9.206 1.00 0.00 211 TYR B C 17
ATOM 30433 O O . TYR B 2 11 ? -3.369 6.971 9.695 1.00 0.00 211 TYR B O 17
ATOM 30451 N N . ILE B 2 12 ? -4.129 5.687 8.013 1.00 0.00 212 ILE B N 17
ATOM 30452 C CA . ILE B 2 12 ? -4.605 6.810 7.223 1.00 0.00 212 ILE B CA 17
ATOM 30453 C C . ILE B 2 12 ? -6.102 6.672 6.958 1.00 0.00 212 ILE B C 17
ATOM 30454 O O . ILE B 2 12 ? -6.522 6.140 5.929 1.00 0.00 212 ILE B O 17
ATOM 30470 N N . ASN B 2 13 ? -6.907 7.139 7.904 1.00 0.00 213 ASN B N 17
ATOM 30471 C CA . ASN B 2 13 ? -8.357 7.106 7.761 1.00 0.00 213 ASN B CA 17
ATOM 30472 C C . ASN B 2 13 ? -8.898 8.482 7.407 1.00 0.00 213 ASN B C 17
ATOM 30473 O O . ASN B 2 13 ? -9.920 8.920 7.941 1.00 0.00 213 ASN B O 17
ATOM 30484 N N . GLU B 2 14 ? -8.218 9.158 6.493 1.00 0.00 214 GLU B N 17
ATOM 30485 C CA . GLU B 2 14 ? -8.677 10.456 6.008 1.00 0.00 214 GLU B CA 17
ATOM 30486 C C . GLU B 2 14 ? -9.712 10.260 4.910 1.00 0.00 214 GLU B C 17
ATOM 30487 O O . GLU B 2 14 ? -9.590 10.794 3.808 1.00 0.00 214 GLU B O 17
ATOM 30499 N N . LEU B 2 15 ? -10.739 9.494 5.239 1.00 0.00 215 LEU B N 17
ATOM 30500 C CA . LEU B 2 15 ? -11.790 9.145 4.296 1.00 0.00 215 LEU B CA 17
ATOM 30501 C C . LEU B 2 15 ? -12.879 10.209 4.272 1.00 0.00 215 LEU B C 17
ATOM 30502 O O . LEU B 2 15 ? -13.948 10.019 3.691 1.00 0.00 215 LEU B O 17
ATOM 30518 N N . CYS B 2 16 ? -12.589 11.328 4.903 1.00 0.00 216 CYS B N 17
ATOM 30519 C CA . CYS B 2 16 ? -13.531 12.423 5.002 1.00 0.00 216 CYS B CA 17
ATOM 30520 C C . CYS B 2 16 ? -12.930 13.693 4.414 1.00 0.00 216 CYS B C 17
ATOM 30521 O O . CYS B 2 16 ? -13.183 13.969 3.224 1.00 0.00 216 CYS B O 17
ATOM 30533 N N . SER A 1 1 ? -32.822 -16.884 4.698 1.00 0.00 1 SER A N 18
ATOM 30534 C CA . SER A 1 1 ? -31.618 -16.034 4.728 1.00 0.00 1 SER A CA 18
ATOM 30535 C C . SER A 1 1 ? -31.435 -15.332 3.389 1.00 0.00 1 SER A C 18
ATOM 30536 O O . SER A 1 1 ? -31.568 -15.949 2.328 1.00 0.00 1 SER A O 18
ATOM 30546 N N . GLY A 1 2 ? -31.149 -14.041 3.437 1.00 0.00 2 GLY A N 18
ATOM 30547 C CA . GLY A 1 2 ? -30.974 -13.282 2.221 1.00 0.00 2 GLY A CA 18
ATOM 30548 C C . GLY A 1 2 ? -30.393 -11.911 2.479 1.00 0.00 2 GLY A C 18
ATOM 30549 O O . GLY A 1 2 ? -29.809 -11.665 3.535 1.00 0.00 2 GLY A O 18
ATOM 30553 N N . GLY A 1 3 ? -30.564 -11.020 1.522 1.00 0.00 3 GLY A N 18
ATOM 30554 C CA . GLY A 1 3 ? -30.017 -9.686 1.632 1.00 0.00 3 GLY A CA 18
ATOM 30555 C C . GLY A 1 3 ? -29.766 -9.089 0.269 1.00 0.00 3 GLY A C 18
ATOM 30556 O O . GLY A 1 3 ? -29.741 -9.809 -0.729 1.00 0.00 3 GLY A O 18
ATOM 30560 N N . ARG A 1 4 ? -29.585 -7.781 0.214 1.00 0.00 4 ARG A N 18
ATOM 30561 C CA . ARG A 1 4 ? -29.374 -7.110 -1.055 1.00 0.00 4 ARG A CA 18
ATOM 30562 C C . ARG A 1 4 ? -28.259 -6.083 -0.950 1.00 0.00 4 ARG A C 18
ATOM 30563 O O . ARG A 1 4 ? -28.364 -5.112 -0.193 1.00 0.00 4 ARG A O 18
ATOM 30584 N N . ALA A 1 5 ? -27.189 -6.324 -1.704 1.00 0.00 5 ALA A N 18
ATOM 30585 C CA . ALA A 1 5 ? -26.044 -5.420 -1.768 1.00 0.00 5 ALA A CA 18
ATOM 30586 C C . ALA A 1 5 ? -25.464 -5.169 -0.382 1.00 0.00 5 ALA A C 18
ATOM 30587 O O . ALA A 1 5 ? -25.211 -4.028 0.002 1.00 0.00 5 ALA A O 18
ATOM 30594 N N . THR A 1 6 ? -25.259 -6.238 0.367 1.00 0.00 6 THR A N 18
ATOM 30595 C CA . THR A 1 6 ? -24.738 -6.132 1.719 1.00 0.00 6 THR A CA 18
ATOM 30596 C C . THR A 1 6 ? -23.216 -6.092 1.703 1.00 0.00 6 THR A C 18
ATOM 30597 O O . THR A 1 6 ? -22.591 -6.488 0.717 1.00 0.00 6 THR A O 18
ATOM 30608 N N . GLN A 1 7 ? -22.624 -5.595 2.779 1.00 0.00 7 GLN A N 18
ATOM 30609 C CA . GLN A 1 7 ? -21.177 -5.530 2.892 1.00 0.00 7 GLN A CA 18
ATOM 30610 C C . GLN A 1 7 ? -20.705 -6.273 4.135 1.00 0.00 7 GLN A C 18
ATOM 30611 O O . GLN A 1 7 ? -20.973 -5.854 5.264 1.00 0.00 7 GLN A O 18
ATOM 30625 N N . SER A 1 8 ? -20.021 -7.385 3.924 1.00 0.00 8 SER A N 18
ATOM 30626 C CA . SER A 1 8 ? -19.461 -8.162 5.021 1.00 0.00 8 SER A CA 18
ATOM 30627 C C . SER A 1 8 ? -18.223 -7.469 5.587 1.00 0.00 8 SER A C 18
ATOM 30628 O O . SER A 1 8 ? -17.639 -6.618 4.916 1.00 0.00 8 SER A O 18
ATOM 30636 N N . PRO A 1 9 ? -17.805 -7.803 6.820 1.00 0.00 9 PRO A N 18
ATOM 30637 C CA . PRO A 1 9 ? -16.647 -7.160 7.443 1.00 0.00 9 PRO A CA 18
ATOM 30638 C C . PRO A 1 9 ? -15.384 -7.279 6.589 1.00 0.00 9 PRO A C 18
ATOM 30639 O O . PRO A 1 9 ? -14.742 -6.271 6.282 1.00 0.00 9 PRO A O 18
ATOM 30650 N N . GLY A 1 10 ? -15.054 -8.503 6.182 1.00 0.00 10 GLY A N 18
ATOM 30651 C CA . GLY A 1 10 ? -13.910 -8.723 5.314 1.00 0.00 10 GLY A CA 18
ATOM 30652 C C . GLY A 1 10 ? -13.988 -7.916 4.035 1.00 0.00 10 GLY A C 18
ATOM 30653 O O . GLY A 1 10 ? -12.996 -7.352 3.575 1.00 0.00 10 GLY A O 18
ATOM 30657 N N . ASP A 1 11 ? -15.183 -7.853 3.483 1.00 0.00 11 ASP A N 18
ATOM 30658 C CA . ASP A 1 11 ? -15.430 -7.146 2.228 1.00 0.00 11 ASP A CA 18
ATOM 30659 C C . ASP A 1 11 ? -15.174 -5.653 2.393 1.00 0.00 11 ASP A C 18
ATOM 30660 O O . ASP A 1 11 ? -14.654 -4.989 1.495 1.00 0.00 11 ASP A O 18
ATOM 30669 N N . SER A 1 12 ? -15.494 -5.142 3.572 1.00 0.00 12 SER A N 18
ATOM 30670 C CA . SER A 1 12 ? -15.389 -3.723 3.843 1.00 0.00 12 SER A CA 18
ATOM 30671 C C . SER A 1 12 ? -13.951 -3.376 4.201 1.00 0.00 12 SER A C 18
ATOM 30672 O O . SER A 1 12 ? -13.456 -2.288 3.901 1.00 0.00 12 SER A O 18
ATOM 30680 N N . ARG A 1 13 ? -13.285 -4.330 4.829 1.00 0.00 13 ARG A N 18
ATOM 30681 C CA . ARG A 1 13 ? -11.893 -4.220 5.173 1.00 0.00 13 ARG A CA 18
ATOM 30682 C C . ARG A 1 13 ? -11.064 -4.210 3.893 1.00 0.00 13 ARG A C 18
ATOM 30683 O O . ARG A 1 13 ? -10.148 -3.404 3.734 1.00 0.00 13 ARG A O 18
ATOM 30704 N N . ARG A 1 14 ? -11.414 -5.099 2.972 1.00 0.00 14 ARG A N 18
ATOM 30705 C CA . ARG A 1 14 ? -10.744 -5.175 1.681 1.00 0.00 14 ARG A CA 18
ATOM 30706 C C . ARG A 1 14 ? -11.033 -3.929 0.847 1.00 0.00 14 ARG A C 18
ATOM 30707 O O . ARG A 1 14 ? -10.211 -3.504 0.037 1.00 0.00 14 ARG A O 18
ATOM 30728 N N . LEU A 1 15 ? -12.202 -3.342 1.050 1.00 0.00 15 LEU A N 18
ATOM 30729 C CA . LEU A 1 15 ? -12.550 -2.101 0.379 1.00 0.00 15 LEU A CA 18
ATOM 30730 C C . LEU A 1 15 ? -11.699 -0.950 0.920 1.00 0.00 15 LEU A C 18
ATOM 30731 O O . LEU A 1 15 ? -11.342 -0.029 0.181 1.00 0.00 15 LEU A O 18
ATOM 30747 N N . SER A 1 16 ? -11.350 -1.025 2.204 1.00 0.00 16 SER A N 18
ATOM 30748 C CA . SER A 1 16 ? -10.448 -0.063 2.806 1.00 0.00 16 SER A CA 18
ATOM 30749 C C . SER A 1 16 ? -9.026 -0.340 2.318 1.00 0.00 16 SER A C 18
ATOM 30750 O O . SER A 1 16 ? -8.188 0.557 2.241 1.00 0.00 16 SER A O 18
ATOM 30758 N N . ILE A 1 17 ? -8.772 -1.601 1.975 1.00 0.00 17 ILE A N 18
ATOM 30759 C CA . ILE A 1 17 ? -7.522 -1.989 1.346 1.00 0.00 17 ILE A CA 18
ATOM 30760 C C . ILE A 1 17 ? -7.378 -1.303 0.003 1.00 0.00 17 ILE A C 18
ATOM 30761 O O . ILE A 1 17 ? -6.382 -0.645 -0.252 1.00 0.00 17 ILE A O 18
ATOM 30777 N N . GLN A 1 18 ? -8.401 -1.427 -0.837 1.00 0.00 18 GLN A N 18
ATOM 30778 C CA . GLN A 1 18 ? -8.394 -0.773 -2.143 1.00 0.00 18 GLN A CA 18
ATOM 30779 C C . GLN A 1 18 ? -8.209 0.732 -1.990 1.00 0.00 18 GLN A C 18
ATOM 30780 O O . GLN A 1 18 ? -7.651 1.391 -2.867 1.00 0.00 18 GLN A O 18
ATOM 30794 N N . ARG A 1 19 ? -8.673 1.262 -0.864 1.00 0.00 19 ARG A N 18
ATOM 30795 C CA . ARG A 1 19 ? -8.457 2.652 -0.519 1.00 0.00 19 ARG A CA 18
ATOM 30796 C C . ARG A 1 19 ? -6.969 2.943 -0.348 1.00 0.00 19 ARG A C 18
ATOM 30797 O O . ARG A 1 19 ? -6.431 3.835 -1.007 1.00 0.00 19 ARG A O 18
ATOM 30818 N N . ALA A 1 20 ? -6.295 2.174 0.510 1.00 0.00 20 ALA A N 18
ATOM 30819 C CA . ALA A 1 20 ? -4.886 2.426 0.796 1.00 0.00 20 ALA A CA 18
ATOM 30820 C C . ALA A 1 20 ? -4.000 1.883 -0.319 1.00 0.00 20 ALA A C 18
ATOM 30821 O O . ALA A 1 20 ? -2.817 2.206 -0.411 1.00 0.00 20 ALA A O 18
ATOM 30828 N N . ILE A 1 21 ? -4.580 1.041 -1.151 1.00 0.00 21 ILE A N 18
ATOM 30829 C CA . ILE A 1 21 ? -3.927 0.576 -2.352 1.00 0.00 21 ILE A CA 18
ATOM 30830 C C . ILE A 1 21 ? -3.839 1.687 -3.364 1.00 0.00 21 ILE A C 18
ATOM 30831 O O . ILE A 1 21 ? -2.758 2.051 -3.826 1.00 0.00 21 ILE A O 18
ATOM 30847 N N . GLN A 1 22 ? -4.996 2.211 -3.700 1.00 0.00 22 GLN A N 18
ATOM 30848 C CA . GLN A 1 22 ? -5.101 3.228 -4.708 1.00 0.00 22 GLN A CA 18
ATOM 30849 C C . GLN A 1 22 ? -4.299 4.448 -4.265 1.00 0.00 22 GLN A C 18
ATOM 30850 O O . GLN A 1 22 ? -3.663 5.120 -5.076 1.00 0.00 22 GLN A O 18
ATOM 30864 N N . SER A 1 23 ? -4.300 4.690 -2.957 1.00 0.00 23 SER A N 18
ATOM 30865 C CA . SER A 1 23 ? -3.555 5.793 -2.375 1.00 0.00 23 SER A CA 18
ATOM 30866 C C . SER A 1 23 ? -2.054 5.556 -2.533 1.00 0.00 23 SER A C 18
ATOM 30867 O O . SER A 1 23 ? -1.296 6.478 -2.838 1.00 0.00 23 SER A O 18
ATOM 30875 N N . LEU A 1 24 ? -1.644 4.304 -2.335 1.00 0.00 24 LEU A N 18
ATOM 30876 C CA . LEU A 1 24 ? -0.253 3.907 -2.452 1.00 0.00 24 LEU A CA 18
ATOM 30877 C C . LEU A 1 24 ? 0.255 4.153 -3.860 1.00 0.00 24 LEU A C 18
ATOM 30878 O O . LEU A 1 24 ? 1.329 4.722 -4.055 1.00 0.00 24 LEU A O 18
ATOM 30894 N N . VAL A 1 25 ? -0.529 3.730 -4.840 1.00 0.00 25 VAL A N 18
ATOM 30895 C CA . VAL A 1 25 ? -0.170 3.929 -6.221 1.00 0.00 25 VAL A CA 18
ATOM 30896 C C . VAL A 1 25 ? -0.164 5.398 -6.546 1.00 0.00 25 VAL A C 18
ATOM 30897 O O . VAL A 1 25 ? 0.771 5.901 -7.170 1.00 0.00 25 VAL A O 18
ATOM 30910 N N . HIS A 1 26 ? -1.220 6.085 -6.121 1.00 0.00 26 HIS A N 18
ATOM 30911 C CA . HIS A 1 26 ? -1.335 7.498 -6.376 1.00 0.00 26 HIS A CA 18
ATOM 30912 C C . HIS A 1 26 ? -0.105 8.211 -5.850 1.00 0.00 26 HIS A C 18
ATOM 30913 O O . HIS A 1 26 ? 0.503 8.975 -6.569 1.00 0.00 26 HIS A O 18
ATOM 30927 N N . ALA A 1 27 ? 0.265 7.949 -4.607 1.00 0.00 27 ALA A N 18
ATOM 30928 C CA . ALA A 1 27 ? 1.444 8.586 -4.022 1.00 0.00 27 ALA A CA 18
ATOM 30929 C C . ALA A 1 27 ? 2.687 8.235 -4.813 1.00 0.00 27 ALA A C 18
ATOM 30930 O O . ALA A 1 27 ? 3.547 9.083 -5.060 1.00 0.00 27 ALA A O 18
ATOM 30937 N N . ALA A 1 28 ? 2.764 6.980 -5.220 1.00 0.00 28 ALA A N 18
ATOM 30938 C CA . ALA A 1 28 ? 3.912 6.481 -5.941 1.00 0.00 28 ALA A CA 18
ATOM 30939 C C . ALA A 1 28 ? 4.059 7.156 -7.305 1.00 0.00 28 ALA A C 18
ATOM 30940 O O . ALA A 1 28 ? 5.166 7.244 -7.840 1.00 0.00 28 ALA A O 18
ATOM 30947 N N . GLN A 1 29 ? 2.953 7.639 -7.867 1.00 0.00 29 GLN A N 18
ATOM 30948 C CA . GLN A 1 29 ? 2.999 8.315 -9.162 1.00 0.00 29 GLN A CA 18
ATOM 30949 C C . GLN A 1 29 ? 2.391 9.722 -9.106 1.00 0.00 29 GLN A C 18
ATOM 30950 O O . GLN A 1 29 ? 2.054 10.287 -10.149 1.00 0.00 29 GLN A O 18
ATOM 30964 N N . CYS A 1 30 ? 2.233 10.290 -7.909 1.00 0.00 30 CYS A N 18
ATOM 30965 C CA . CYS A 1 30 ? 1.663 11.632 -7.793 1.00 0.00 30 CYS A CA 18
ATOM 30966 C C . CYS A 1 30 ? 2.721 12.655 -8.196 1.00 0.00 30 CYS A C 18
ATOM 30967 O O . CYS A 1 30 ? 3.440 13.198 -7.356 1.00 0.00 30 CYS A O 18
ATOM 30974 N N . ARG A 1 31 ? 2.844 12.867 -9.497 1.00 0.00 31 ARG A N 18
ATOM 30975 C CA . ARG A 1 31 ? 3.858 13.760 -10.040 1.00 0.00 31 ARG A CA 18
ATOM 30976 C C . ARG A 1 31 ? 3.314 15.173 -10.165 1.00 0.00 31 ARG A C 18
ATOM 30977 O O . ARG A 1 31 ? 4.044 16.109 -10.491 1.00 0.00 31 ARG A O 18
ATOM 30998 N N . ASN A 1 32 ? 2.031 15.317 -9.884 1.00 0.00 32 ASN A N 18
ATOM 30999 C CA . ASN A 1 32 ? 1.347 16.587 -10.034 1.00 0.00 32 ASN A CA 18
ATOM 31000 C C . ASN A 1 32 ? 1.723 17.523 -8.894 1.00 0.00 32 ASN A C 18
ATOM 31001 O O . ASN A 1 32 ? 1.359 17.291 -7.739 1.00 0.00 32 ASN A O 18
ATOM 31012 N N . ALA A 1 33 ? 2.455 18.577 -9.221 1.00 0.00 33 ALA A N 18
ATOM 31013 C CA . ALA A 1 33 ? 2.875 19.558 -8.231 1.00 0.00 33 ALA A CA 18
ATOM 31014 C C . ALA A 1 33 ? 1.684 20.360 -7.717 1.00 0.00 33 ALA A C 18
ATOM 31015 O O . ALA A 1 33 ? 1.738 20.953 -6.640 1.00 0.00 33 ALA A O 18
ATOM 31022 N N . ASN A 1 34 ? 0.609 20.368 -8.492 1.00 0.00 34 ASN A N 18
ATOM 31023 C CA . ASN A 1 34 ? -0.582 21.122 -8.145 1.00 0.00 34 ASN A CA 18
ATOM 31024 C C . ASN A 1 34 ? -1.535 20.277 -7.308 1.00 0.00 34 ASN A C 18
ATOM 31025 O O . ASN A 1 34 ? -2.426 20.809 -6.646 1.00 0.00 34 ASN A O 18
ATOM 31036 N N . CYS A 1 35 ? -1.339 18.956 -7.343 1.00 0.00 35 CYS A N 18
ATOM 31037 C CA . CYS A 1 35 ? -2.134 18.036 -6.547 1.00 0.00 35 CYS A CA 18
ATOM 31038 C C . CYS A 1 35 ? -1.952 18.365 -5.069 1.00 0.00 35 CYS A C 18
ATOM 31039 O O . CYS A 1 35 ? -0.949 17.994 -4.460 1.00 0.00 35 CYS A O 18
ATOM 31046 N N . SER A 1 36 ? -2.925 19.057 -4.500 1.00 0.00 36 SER A N 18
ATOM 31047 C CA . SER A 1 36 ? -2.861 19.470 -3.107 1.00 0.00 36 SER A CA 18
ATOM 31048 C C . SER A 1 36 ? -3.573 18.450 -2.234 1.00 0.00 36 SER A C 18
ATOM 31049 O O . SER A 1 36 ? -4.025 18.751 -1.129 1.00 0.00 36 SER A O 18
ATOM 31057 N N . LEU A 1 37 ? -3.656 17.236 -2.749 1.00 0.00 37 LEU A N 18
ATOM 31058 C CA . LEU A 1 37 ? -4.373 16.161 -2.092 1.00 0.00 37 LEU A CA 18
ATOM 31059 C C . LEU A 1 37 ? -3.607 15.642 -0.863 1.00 0.00 37 LEU A C 18
ATOM 31060 O O . LEU A 1 37 ? -2.468 15.170 -0.964 1.00 0.00 37 LEU A O 18
ATOM 31076 N N . PRO A 1 38 ? -4.240 15.742 0.322 1.00 0.00 38 PRO A N 18
ATOM 31077 C CA . PRO A 1 38 ? -3.645 15.330 1.601 1.00 0.00 38 PRO A CA 18
ATOM 31078 C C . PRO A 1 38 ? -3.221 13.864 1.636 1.00 0.00 38 PRO A C 18
ATOM 31079 O O . PRO A 1 38 ? -2.222 13.524 2.269 1.00 0.00 38 PRO A O 18
ATOM 31090 N N . SER A 1 39 ? -3.966 12.996 0.958 1.00 0.00 39 SER A N 18
ATOM 31091 C CA . SER A 1 39 ? -3.648 11.572 0.970 1.00 0.00 39 SER A CA 18
ATOM 31092 C C . SER A 1 39 ? -2.360 11.311 0.206 1.00 0.00 39 SER A C 18
ATOM 31093 O O . SER A 1 39 ? -1.630 10.375 0.512 1.00 0.00 39 SER A O 18
ATOM 31101 N N . CYS A 1 40 ? -2.081 12.159 -0.776 1.00 0.00 40 CYS A N 18
ATOM 31102 C CA . CYS A 1 40 ? -0.856 12.066 -1.544 1.00 0.00 40 CYS A CA 18
ATOM 31103 C C . CYS A 1 40 ? 0.319 12.384 -0.655 1.00 0.00 40 CYS A C 18
ATOM 31104 O O . CYS A 1 40 ? 1.323 11.686 -0.664 1.00 0.00 40 CYS A O 18
ATOM 31111 N N . GLN A 1 41 ? 0.161 13.436 0.132 1.00 0.00 41 GLN A N 18
ATOM 31112 C CA . GLN A 1 41 ? 1.208 13.879 1.032 1.00 0.00 41 GLN A CA 18
ATOM 31113 C C . GLN A 1 41 ? 1.447 12.830 2.117 1.00 0.00 41 GLN A C 18
ATOM 31114 O O . GLN A 1 41 ? 2.586 12.533 2.471 1.00 0.00 41 GLN A O 18
ATOM 31128 N N . LYS A 1 42 ? 0.366 12.243 2.607 1.00 0.00 42 LYS A N 18
ATOM 31129 C CA . LYS A 1 42 ? 0.458 11.254 3.675 1.00 0.00 42 LYS A CA 18
ATOM 31130 C C . LYS A 1 42 ? 0.980 9.926 3.145 1.00 0.00 42 LYS A C 18
ATOM 31131 O O . LYS A 1 42 ? 1.850 9.306 3.756 1.00 0.00 42 LYS A O 18
ATOM 31150 N N . MET A 1 43 ? 0.445 9.485 2.015 1.00 0.00 43 MET A N 18
ATOM 31151 C CA . MET A 1 43 ? 0.941 8.285 1.361 1.00 0.00 43 MET A CA 18
ATOM 31152 C C . MET A 1 43 ? 2.375 8.465 0.883 1.00 0.00 43 MET A C 18
ATOM 31153 O O . MET A 1 43 ? 3.140 7.518 0.830 1.00 0.00 43 MET A O 18
ATOM 31167 N N . LYS A 1 44 ? 2.751 9.674 0.517 1.00 0.00 44 LYS A N 18
ATOM 31168 C CA . LYS A 1 44 ? 4.126 9.913 0.139 1.00 0.00 44 LYS A CA 18
ATOM 31169 C C . LYS A 1 44 ? 5.022 9.795 1.363 1.00 0.00 44 LYS A C 18
ATOM 31170 O O . LYS A 1 44 ? 6.169 9.381 1.263 1.00 0.00 44 LYS A O 18
ATOM 31189 N N . ARG A 1 45 ? 4.470 10.126 2.523 1.00 0.00 45 ARG A N 18
ATOM 31190 C CA . ARG A 1 45 ? 5.195 10.003 3.777 1.00 0.00 45 ARG A CA 18
ATOM 31191 C C . ARG A 1 45 ? 5.476 8.539 4.067 1.00 0.00 45 ARG A C 18
ATOM 31192 O O . ARG A 1 45 ? 6.627 8.160 4.305 1.00 0.00 45 ARG A O 18
ATOM 31213 N N . VAL A 1 46 ? 4.429 7.713 4.028 1.00 0.00 46 VAL A N 18
ATOM 31214 C CA . VAL A 1 46 ? 4.608 6.279 4.199 1.00 0.00 46 VAL A CA 18
ATOM 31215 C C . VAL A 1 46 ? 5.610 5.734 3.166 1.00 0.00 46 VAL A C 18
ATOM 31216 O O . VAL A 1 46 ? 6.568 5.042 3.531 1.00 0.00 46 VAL A O 18
ATOM 31229 N N . VAL A 1 47 ? 5.436 6.114 1.892 1.00 0.00 47 VAL A N 18
ATOM 31230 C CA . VAL A 1 47 ? 6.284 5.612 0.810 1.00 0.00 47 VAL A CA 18
ATOM 31231 C C . VAL A 1 47 ? 7.734 6.049 0.982 1.00 0.00 47 VAL A C 18
ATOM 31232 O O . VAL A 1 47 ? 8.633 5.211 1.073 1.00 0.00 47 VAL A O 18
ATOM 31245 N N . GLN A 1 48 ? 7.952 7.363 1.030 1.00 0.00 48 GLN A N 18
ATOM 31246 C CA . GLN A 1 48 ? 9.300 7.925 1.069 1.00 0.00 48 GLN A CA 18
ATOM 31247 C C . GLN A 1 48 ? 10.038 7.489 2.330 1.00 0.00 48 GLN A C 18
ATOM 31248 O O . GLN A 1 48 ? 11.260 7.619 2.422 1.00 0.00 48 GLN A O 18
ATOM 31262 N N . HIS A 1 49 ? 9.296 6.957 3.295 1.00 0.00 49 HIS A N 18
ATOM 31263 C CA . HIS A 1 49 ? 9.900 6.437 4.504 1.00 0.00 49 HIS A CA 18
ATOM 31264 C C . HIS A 1 49 ? 10.521 5.073 4.225 1.00 0.00 49 HIS A C 18
ATOM 31265 O O . HIS A 1 49 ? 11.626 4.787 4.676 1.00 0.00 49 HIS A O 18
ATOM 31279 N N . THR A 1 50 ? 9.791 4.228 3.500 1.00 0.00 50 THR A N 18
ATOM 31280 C CA . THR A 1 50 ? 10.286 2.897 3.144 1.00 0.00 50 THR A CA 18
ATOM 31281 C C . THR A 1 50 ? 11.625 2.996 2.414 1.00 0.00 50 THR A C 18
ATOM 31282 O O . THR A 1 50 ? 12.484 2.118 2.535 1.00 0.00 50 THR A O 18
ATOM 31293 N N . LYS A 1 51 ? 11.784 4.087 1.675 1.00 0.00 51 LYS A N 18
ATOM 31294 C CA . LYS A 1 51 ? 13.016 4.386 0.958 1.00 0.00 51 LYS A CA 18
ATOM 31295 C C . LYS A 1 51 ? 14.198 4.478 1.920 1.00 0.00 51 LYS A C 18
ATOM 31296 O O . LYS A 1 51 ? 15.284 3.971 1.634 1.00 0.00 51 LYS A O 18
ATOM 31315 N N . GLY A 1 52 ? 13.980 5.120 3.061 1.00 0.00 52 GLY A N 18
ATOM 31316 C CA . GLY A 1 52 ? 15.057 5.322 4.015 1.00 0.00 52 GLY A CA 18
ATOM 31317 C C . GLY A 1 52 ? 14.902 4.496 5.278 1.00 0.00 52 GLY A C 18
ATOM 31318 O O . GLY A 1 52 ? 15.337 4.911 6.355 1.00 0.00 52 GLY A O 18
ATOM 31322 N N . CYS A 1 53 ? 14.266 3.341 5.158 1.00 0.00 53 CYS A N 18
ATOM 31323 C CA . CYS A 1 53 ? 14.102 2.438 6.286 1.00 0.00 53 CYS A CA 18
ATOM 31324 C C . CYS A 1 53 ? 15.119 1.298 6.212 1.00 0.00 53 CYS A C 18
ATOM 31325 O O . CYS A 1 53 ? 15.660 1.013 5.143 1.00 0.00 53 CYS A O 18
ATOM 31332 N N . LYS A 1 54 ? 15.385 0.663 7.349 1.00 0.00 54 LYS A N 18
ATOM 31333 C CA . LYS A 1 54 ? 16.313 -0.464 7.405 1.00 0.00 54 LYS A CA 18
ATOM 31334 C C . LYS A 1 54 ? 15.649 -1.688 8.022 1.00 0.00 54 LYS A C 18
ATOM 31335 O O . LYS A 1 54 ? 15.962 -2.821 7.661 1.00 0.00 54 LYS A O 18
ATOM 31354 N N . ARG A 1 55 ? 14.726 -1.455 8.948 1.00 0.00 55 ARG A N 18
ATOM 31355 C CA . ARG A 1 55 ? 13.983 -2.543 9.587 1.00 0.00 55 ARG A CA 18
ATOM 31356 C C . ARG A 1 55 ? 12.744 -2.899 8.777 1.00 0.00 55 ARG A C 18
ATOM 31357 O O . ARG A 1 55 ? 11.872 -3.635 9.249 1.00 0.00 55 ARG A O 18
ATOM 31378 N N . LYS A 1 56 ? 12.675 -2.351 7.569 1.00 0.00 56 LYS A N 18
ATOM 31379 C CA . LYS A 1 56 ? 11.519 -2.497 6.687 1.00 0.00 56 LYS A CA 18
ATOM 31380 C C . LYS A 1 56 ? 10.953 -3.916 6.645 1.00 0.00 56 LYS A C 18
ATOM 31381 O O . LYS A 1 56 ? 9.852 -4.160 7.138 1.00 0.00 56 LYS A O 18
ATOM 31400 N N . THR A 1 57 ? 11.693 -4.842 6.063 1.00 0.00 57 THR A N 18
ATOM 31401 C CA . THR A 1 57 ? 11.127 -6.139 5.721 1.00 0.00 57 THR A CA 18
ATOM 31402 C C . THR A 1 57 ? 11.616 -7.290 6.597 1.00 0.00 57 THR A C 18
ATOM 31403 O O . THR A 1 57 ? 11.153 -8.419 6.447 1.00 0.00 57 THR A O 18
ATOM 31414 N N . ASN A 1 58 ? 12.529 -7.022 7.518 1.00 0.00 58 ASN A N 18
ATOM 31415 C CA . ASN A 1 58 ? 13.045 -8.076 8.396 1.00 0.00 58 ASN A CA 18
ATOM 31416 C C . ASN A 1 58 ? 12.109 -8.342 9.578 1.00 0.00 58 ASN A C 18
ATOM 31417 O O . ASN A 1 58 ? 12.539 -8.840 10.622 1.00 0.00 58 ASN A O 18
ATOM 31428 N N . GLY A 1 59 ? 10.827 -8.035 9.403 1.00 0.00 59 GLY A N 18
ATOM 31429 C CA . GLY A 1 59 ? 9.864 -8.244 10.470 1.00 0.00 59 GLY A CA 18
ATOM 31430 C C . GLY A 1 59 ? 10.066 -7.284 11.623 1.00 0.00 59 GLY A C 18
ATOM 31431 O O . GLY A 1 59 ? 10.052 -7.686 12.787 1.00 0.00 59 GLY A O 18
ATOM 31435 N N . GLY A 1 60 ? 10.276 -6.021 11.303 1.00 0.00 60 GLY A N 18
ATOM 31436 C CA . GLY A 1 60 ? 10.538 -5.037 12.328 1.00 0.00 60 GLY A CA 18
ATOM 31437 C C . GLY A 1 60 ? 9.645 -3.824 12.208 1.00 0.00 60 GLY A C 18
ATOM 31438 O O . GLY A 1 60 ? 8.919 -3.484 13.144 1.00 0.00 60 GLY A O 18
ATOM 31442 N N . CYS A 1 61 ? 9.695 -3.166 11.057 1.00 0.00 61 CYS A N 18
ATOM 31443 C CA . CYS A 1 61 ? 8.939 -1.939 10.850 1.00 0.00 61 CYS A CA 18
ATOM 31444 C C . CYS A 1 61 ? 7.429 -2.165 10.829 1.00 0.00 61 CYS A C 18
ATOM 31445 O O . CYS A 1 61 ? 6.946 -3.170 10.300 1.00 0.00 61 CYS A O 18
ATOM 31452 N N . PRO A 1 62 ? 6.670 -1.218 11.417 1.00 0.00 62 PRO A N 18
ATOM 31453 C CA . PRO A 1 62 ? 5.223 -1.162 11.267 1.00 0.00 62 PRO A CA 18
ATOM 31454 C C . PRO A 1 62 ? 4.806 -0.622 9.894 1.00 0.00 62 PRO A C 18
ATOM 31455 O O . PRO A 1 62 ? 4.218 -1.346 9.108 1.00 0.00 62 PRO A O 18
ATOM 31466 N N . ILE A 1 63 ? 5.144 0.635 9.590 1.00 0.00 63 ILE A N 18
ATOM 31467 C CA . ILE A 1 63 ? 4.715 1.281 8.337 1.00 0.00 63 ILE A CA 18
ATOM 31468 C C . ILE A 1 63 ? 5.014 0.418 7.116 1.00 0.00 63 ILE A C 18
ATOM 31469 O O . ILE A 1 63 ? 4.135 0.160 6.293 1.00 0.00 63 ILE A O 18
ATOM 31485 N N . CYS A 1 64 ? 6.250 -0.038 7.023 1.00 0.00 64 CYS A N 18
ATOM 31486 C CA . CYS A 1 64 ? 6.696 -0.816 5.877 1.00 0.00 64 CYS A CA 18
ATOM 31487 C C . CYS A 1 64 ? 6.034 -2.190 5.836 1.00 0.00 64 CYS A C 18
ATOM 31488 O O . CYS A 1 64 ? 6.003 -2.843 4.798 1.00 0.00 64 CYS A O 18
ATOM 31495 N N . LYS A 1 65 ? 5.499 -2.611 6.970 1.00 0.00 65 LYS A N 18
ATOM 31496 C CA . LYS A 1 65 ? 4.722 -3.844 7.043 1.00 0.00 65 LYS A CA 18
ATOM 31497 C C . LYS A 1 65 ? 3.454 -3.679 6.236 1.00 0.00 65 LYS A C 18
ATOM 31498 O O . LYS A 1 65 ? 3.162 -4.445 5.320 1.00 0.00 65 LYS A O 18
ATOM 31517 N N . GLN A 1 66 ? 2.698 -2.660 6.602 1.00 0.00 66 GLN A N 18
ATOM 31518 C CA . GLN A 1 66 ? 1.415 -2.411 5.986 1.00 0.00 66 GLN A CA 18
ATOM 31519 C C . GLN A 1 66 ? 1.545 -1.881 4.569 1.00 0.00 66 GLN A C 18
ATOM 31520 O O . GLN A 1 66 ? 0.697 -2.165 3.730 1.00 0.00 66 GLN A O 18
ATOM 31534 N N . LEU A 1 67 ? 2.601 -1.135 4.285 1.00 0.00 67 LEU A N 18
ATOM 31535 C CA . LEU A 1 67 ? 2.854 -0.716 2.912 1.00 0.00 67 LEU A CA 18
ATOM 31536 C C . LEU A 1 67 ? 3.169 -1.923 2.044 1.00 0.00 67 LEU A C 18
ATOM 31537 O O . LEU A 1 67 ? 2.858 -1.944 0.853 1.00 0.00 67 LEU A O 18
ATOM 31553 N N . ILE A 1 68 ? 3.782 -2.931 2.654 1.00 0.00 68 ILE A N 18
ATOM 31554 C CA . ILE A 1 68 ? 4.010 -4.196 1.989 1.00 0.00 68 ILE A CA 18
ATOM 31555 C C . ILE A 1 68 ? 2.678 -4.861 1.680 1.00 0.00 68 ILE A C 18
ATOM 31556 O O . ILE A 1 68 ? 2.477 -5.396 0.596 1.00 0.00 68 ILE A O 18
ATOM 31572 N N . ALA A 1 69 ? 1.759 -4.801 2.630 1.00 0.00 69 ALA A N 18
ATOM 31573 C CA . ALA A 1 69 ? 0.471 -5.428 2.454 1.00 0.00 69 ALA A CA 18
ATOM 31574 C C . ALA A 1 69 ? -0.221 -4.872 1.216 1.00 0.00 69 ALA A C 18
ATOM 31575 O O . ALA A 1 69 ? -0.437 -5.596 0.243 1.00 0.00 69 ALA A O 18
ATOM 31582 N N . LEU A 1 70 ? -0.508 -3.571 1.241 1.00 0.00 70 LEU A N 18
ATOM 31583 C CA . LEU A 1 70 ? -1.246 -2.920 0.165 1.00 0.00 70 LEU A CA 18
ATOM 31584 C C . LEU A 1 70 ? -0.605 -3.165 -1.196 1.00 0.00 70 LEU A C 18
ATOM 31585 O O . LEU A 1 70 ? -1.300 -3.484 -2.166 1.00 0.00 70 LEU A O 18
ATOM 31601 N N . ALA A 1 71 ? 0.715 -3.021 -1.270 1.00 0.00 71 ALA A N 18
ATOM 31602 C CA . ALA A 1 71 ? 1.417 -3.165 -2.527 1.00 0.00 71 ALA A CA 18
ATOM 31603 C C . ALA A 1 71 ? 1.301 -4.580 -3.094 1.00 0.00 71 ALA A C 18
ATOM 31604 O O . ALA A 1 71 ? 1.352 -4.744 -4.300 1.00 0.00 71 ALA A O 18
ATOM 31611 N N . ALA A 1 72 ? 1.154 -5.591 -2.233 1.00 0.00 72 ALA A N 18
ATOM 31612 C CA . ALA A 1 72 ? 1.018 -6.975 -2.683 1.00 0.00 72 ALA A CA 18
ATOM 31613 C C . ALA A 1 72 ? -0.353 -7.277 -3.293 1.00 0.00 72 ALA A C 18
ATOM 31614 O O . ALA A 1 72 ? -0.426 -7.955 -4.321 1.00 0.00 72 ALA A O 18
ATOM 31621 N N . TYR A 1 73 ? -1.442 -6.800 -2.675 1.00 0.00 73 TYR A N 18
ATOM 31622 C CA . TYR A 1 73 ? -2.778 -6.968 -3.292 1.00 0.00 73 TYR A CA 18
ATOM 31623 C C . TYR A 1 73 ? -2.712 -6.382 -4.684 1.00 0.00 73 TYR A C 18
ATOM 31624 O O . TYR A 1 73 ? -3.071 -6.999 -5.695 1.00 0.00 73 TYR A O 18
ATOM 31642 N N . HIS A 1 74 ? -2.226 -5.156 -4.684 1.00 0.00 74 HIS A N 18
ATOM 31643 C CA . HIS A 1 74 ? -2.007 -4.381 -5.872 1.00 0.00 74 HIS A CA 18
ATOM 31644 C C . HIS A 1 74 ? -1.029 -5.077 -6.824 1.00 0.00 74 HIS A C 18
ATOM 31645 O O . HIS A 1 74 ? -1.192 -5.019 -8.036 1.00 0.00 74 HIS A O 18
ATOM 31659 N N . ALA A 1 75 ? -0.011 -5.725 -6.260 1.00 0.00 75 ALA A N 18
ATOM 31660 C CA . ALA A 1 75 ? 1.046 -6.357 -7.044 1.00 0.00 75 ALA A CA 18
ATOM 31661 C C . ALA A 1 75 ? 0.473 -7.429 -7.962 1.00 0.00 75 ALA A C 18
ATOM 31662 O O . ALA A 1 75 ? 0.950 -7.623 -9.082 1.00 0.00 75 ALA A O 18
ATOM 31669 N N . LYS A 1 76 ? -0.567 -8.105 -7.489 1.00 0.00 76 LYS A N 18
ATOM 31670 C CA . LYS A 1 76 ? -1.206 -9.165 -8.266 1.00 0.00 76 LYS A CA 18
ATOM 31671 C C . LYS A 1 76 ? -2.048 -8.551 -9.376 1.00 0.00 76 LYS A C 18
ATOM 31672 O O . LYS A 1 76 ? -2.186 -9.117 -10.460 1.00 0.00 76 LYS A O 18
ATOM 31691 N N . HIS A 1 77 ? -2.596 -7.379 -9.096 1.00 0.00 77 HIS A N 18
ATOM 31692 C CA . HIS A 1 77 ? -3.451 -6.680 -10.047 1.00 0.00 77 HIS A CA 18
ATOM 31693 C C . HIS A 1 77 ? -2.647 -5.622 -10.812 1.00 0.00 77 HIS A C 18
ATOM 31694 O O . HIS A 1 77 ? -3.194 -4.629 -11.288 1.00 0.00 77 HIS A O 18
ATOM 31709 N N . CYS A 1 78 ? -1.343 -5.841 -10.932 1.00 0.00 78 CYS A N 18
ATOM 31710 C CA . CYS A 1 78 ? -0.464 -4.870 -11.570 1.00 0.00 78 CYS A CA 18
ATOM 31711 C C . CYS A 1 78 ? 0.426 -5.536 -12.611 1.00 0.00 78 CYS A C 18
ATOM 31712 O O . CYS A 1 78 ? 1.085 -6.537 -12.332 1.00 0.00 78 CYS A O 18
ATOM 31719 N N . GLN A 1 79 ? 0.461 -4.955 -13.800 1.00 0.00 79 GLN A N 18
ATOM 31720 C CA . GLN A 1 79 ? 1.210 -5.514 -14.911 1.00 0.00 79 GLN A CA 18
ATOM 31721 C C . GLN A 1 79 ? 2.482 -4.704 -15.181 1.00 0.00 79 GLN A C 18
ATOM 31722 O O . GLN A 1 79 ? 3.369 -5.143 -15.913 1.00 0.00 79 GLN A O 18
ATOM 31736 N N . GLU A 1 80 ? 2.567 -3.520 -14.586 1.00 0.00 80 GLU A N 18
ATOM 31737 C CA . GLU A 1 80 ? 3.732 -2.649 -14.785 1.00 0.00 80 GLU A CA 18
ATOM 31738 C C . GLU A 1 80 ? 4.966 -3.181 -14.066 1.00 0.00 80 GLU A C 18
ATOM 31739 O O . GLU A 1 80 ? 4.995 -3.263 -12.835 1.00 0.00 80 GLU A O 18
ATOM 31751 N N . ASN A 1 81 ? 5.989 -3.522 -14.839 1.00 0.00 81 ASN A N 18
ATOM 31752 C CA . ASN A 1 81 ? 7.244 -4.012 -14.282 1.00 0.00 81 ASN A CA 18
ATOM 31753 C C . ASN A 1 81 ? 8.042 -2.872 -13.667 1.00 0.00 81 ASN A C 18
ATOM 31754 O O . ASN A 1 81 ? 8.809 -3.077 -12.726 1.00 0.00 81 ASN A O 18
ATOM 31765 N N . LYS A 1 82 ? 7.861 -1.670 -14.201 1.00 0.00 82 LYS A N 18
ATOM 31766 C CA . LYS A 1 82 ? 8.507 -0.487 -13.658 1.00 0.00 82 LYS A CA 18
ATOM 31767 C C . LYS A 1 82 ? 7.481 0.389 -12.957 1.00 0.00 82 LYS A C 18
ATOM 31768 O O . LYS A 1 82 ? 7.466 1.610 -13.111 1.00 0.00 82 LYS A O 18
ATOM 31787 N N . CYS A 1 83 ? 6.613 -0.263 -12.209 1.00 0.00 83 CYS A N 18
ATOM 31788 C CA . CYS A 1 83 ? 5.590 0.400 -11.421 1.00 0.00 83 CYS A CA 18
ATOM 31789 C C . CYS A 1 83 ? 6.182 1.425 -10.456 1.00 0.00 83 CYS A C 18
ATOM 31790 O O . CYS A 1 83 ? 7.276 1.241 -9.922 1.00 0.00 83 CYS A O 18
ATOM 31797 N N . PRO A 1 84 ? 5.450 2.527 -10.234 1.00 0.00 84 PRO A N 18
ATOM 31798 C CA . PRO A 1 84 ? 5.822 3.541 -9.249 1.00 0.00 84 PRO A CA 18
ATOM 31799 C C . PRO A 1 84 ? 5.744 3.027 -7.806 1.00 0.00 84 PRO A C 18
ATOM 31800 O O . PRO A 1 84 ? 6.577 3.396 -6.977 1.00 0.00 84 PRO A O 18
ATOM 31811 N N . VAL A 1 85 ? 4.728 2.204 -7.503 1.00 0.00 85 VAL A N 18
ATOM 31812 C CA . VAL A 1 85 ? 4.564 1.629 -6.163 1.00 0.00 85 VAL A CA 18
ATOM 31813 C C . VAL A 1 85 ? 5.846 0.914 -5.723 1.00 0.00 85 VAL A C 18
ATOM 31814 O O . VAL A 1 85 ? 6.274 -0.082 -6.326 1.00 0.00 85 VAL A O 18
ATOM 31827 N N . PRO A 1 86 ? 6.432 1.409 -4.615 1.00 0.00 86 PRO A N 18
ATOM 31828 C CA . PRO A 1 86 ? 7.770 1.002 -4.159 1.00 0.00 86 PRO A CA 18
ATOM 31829 C C . PRO A 1 86 ? 7.837 -0.476 -3.813 1.00 0.00 86 PRO A C 18
ATOM 31830 O O . PRO A 1 86 ? 8.700 -1.216 -4.293 1.00 0.00 86 PRO A O 18
ATOM 31841 N N . PHE A 1 87 ? 6.910 -0.907 -2.987 1.00 0.00 87 PHE A N 18
ATOM 31842 C CA . PHE A 1 87 ? 6.887 -2.277 -2.539 1.00 0.00 87 PHE A CA 18
ATOM 31843 C C . PHE A 1 87 ? 6.247 -3.196 -3.564 1.00 0.00 87 PHE A C 18
ATOM 31844 O O . PHE A 1 87 ? 6.349 -4.403 -3.445 1.00 0.00 87 PHE A O 18
ATOM 31861 N N . CYS A 1 88 ? 5.620 -2.637 -4.595 1.00 0.00 88 CYS A N 18
ATOM 31862 C CA . CYS A 1 88 ? 4.990 -3.470 -5.607 1.00 0.00 88 CYS A CA 18
ATOM 31863 C C . CYS A 1 88 ? 6.050 -4.239 -6.349 1.00 0.00 88 CYS A C 18
ATOM 31864 O O . CYS A 1 88 ? 5.943 -5.447 -6.546 1.00 0.00 88 CYS A O 18
ATOM 31871 N N . LEU A 1 89 ? 7.078 -3.520 -6.756 1.00 0.00 89 LEU A N 18
ATOM 31872 C CA . LEU A 1 89 ? 8.161 -4.130 -7.491 1.00 0.00 89 LEU A CA 18
ATOM 31873 C C . LEU A 1 89 ? 8.981 -5.028 -6.584 1.00 0.00 89 LEU A C 18
ATOM 31874 O O . LEU A 1 89 ? 9.361 -6.124 -6.978 1.00 0.00 89 LEU A O 18
ATOM 31890 N N . ASN A 1 90 ? 9.220 -4.579 -5.358 1.00 0.00 90 ASN A N 18
ATOM 31891 C CA . ASN A 1 90 ? 9.946 -5.394 -4.386 1.00 0.00 90 ASN A CA 18
ATOM 31892 C C . ASN A 1 90 ? 9.202 -6.706 -4.128 1.00 0.00 90 ASN A C 18
ATOM 31893 O O . ASN A 1 90 ? 9.800 -7.782 -4.120 1.00 0.00 90 ASN A O 18
ATOM 31904 N N . ILE A 1 91 ? 7.890 -6.601 -3.951 1.00 0.00 91 ILE A N 18
ATOM 31905 C CA . ILE A 1 91 ? 7.038 -7.755 -3.673 1.00 0.00 91 ILE A CA 18
ATOM 31906 C C . ILE A 1 91 ? 6.901 -8.669 -4.880 1.00 0.00 91 ILE A C 18
ATOM 31907 O O . ILE A 1 91 ? 7.120 -9.877 -4.774 1.00 0.00 91 ILE A O 18
ATOM 31923 N N . LYS A 1 92 ? 6.520 -8.107 -6.021 1.00 0.00 92 LYS A N 18
ATOM 31924 C CA . LYS A 1 92 ? 6.380 -8.922 -7.235 1.00 0.00 92 LYS A CA 18
ATOM 31925 C C . LYS A 1 92 ? 7.684 -9.652 -7.559 1.00 0.00 92 LYS A C 18
ATOM 31926 O O . LYS A 1 92 ? 7.665 -10.783 -8.048 1.00 0.00 92 LYS A O 18
ATOM 31945 N N . GLN A 1 93 ? 8.812 -9.005 -7.285 1.00 0.00 93 GLN A N 18
ATOM 31946 C CA . GLN A 1 93 ? 10.120 -9.600 -7.557 1.00 0.00 93 GLN A CA 18
ATOM 31947 C C . GLN A 1 93 ? 10.408 -10.727 -6.577 1.00 0.00 93 GLN A C 18
ATOM 31948 O O . GLN A 1 93 ? 11.130 -11.669 -6.903 1.00 0.00 93 GLN A O 18
ATOM 31962 N N . LYS A 1 94 ? 9.852 -10.626 -5.376 1.00 0.00 94 LYS A N 18
ATOM 31963 C CA . LYS A 1 94 ? 9.941 -11.706 -4.408 1.00 0.00 94 LYS A CA 18
ATOM 31964 C C . LYS A 1 94 ? 9.324 -12.972 -4.973 1.00 0.00 94 LYS A C 18
ATOM 31965 O O . LYS A 1 94 ? 9.959 -14.025 -4.992 1.00 0.00 94 LYS A O 18
ATOM 31984 N N . GLY A 1 95 ? 8.085 -12.859 -5.438 1.00 0.00 95 GLY A N 18
ATOM 31985 C CA . GLY A 1 95 ? 7.424 -13.975 -6.102 1.00 0.00 95 GLY A CA 18
ATOM 31986 C C . GLY A 1 95 ? 6.977 -15.062 -5.139 1.00 0.00 95 GLY A C 18
ATOM 31987 O O . GLY A 1 95 ? 5.915 -15.650 -5.321 1.00 0.00 95 GLY A O 18
ATOM 31991 N N . SER A 1 96 ? 7.781 -15.298 -4.105 1.00 0.00 96 SER A N 18
ATOM 31992 C CA . SER A 1 96 ? 7.484 -16.286 -3.071 1.00 0.00 96 SER A CA 18
ATOM 31993 C C . SER A 1 96 ? 6.279 -15.853 -2.238 1.00 0.00 96 SER A C 18
ATOM 31994 O O . SER A 1 96 ? 5.634 -16.670 -1.580 1.00 0.00 96 SER A O 18
ATOM 32002 N N . GLU A 1 97 ? 5.999 -14.555 -2.265 1.00 0.00 97 GLU A N 18
ATOM 32003 C CA . GLU A 1 97 ? 4.868 -13.975 -1.544 1.00 0.00 97 GLU A CA 18
ATOM 32004 C C . GLU A 1 97 ? 3.537 -14.652 -1.892 1.00 0.00 97 GLU A C 18
ATOM 32005 O O . GLU A 1 97 ? 2.903 -15.275 -1.039 1.00 0.00 97 GLU A O 18
ATOM 32017 N N . PHE A 1 98 ? 3.125 -14.540 -3.149 1.00 0.00 98 PHE A N 18
ATOM 32018 C CA . PHE A 1 98 ? 1.833 -15.060 -3.584 1.00 0.00 98 PHE A CA 18
ATOM 32019 C C . PHE A 1 98 ? 1.951 -15.826 -4.909 1.00 0.00 98 PHE A C 18
ATOM 32020 O O . PHE A 1 98 ? 1.233 -15.534 -5.866 1.00 0.00 98 PHE A O 18
ATOM 32037 N N . PRO A 1 99 ? 2.836 -16.849 -4.979 1.00 0.00 99 PRO A N 18
ATOM 32038 C CA . PRO A 1 99 ? 2.987 -17.685 -6.183 1.00 0.00 99 PRO A CA 18
ATOM 32039 C C . PRO A 1 99 ? 1.812 -18.647 -6.365 1.00 0.00 99 PRO A C 18
ATOM 32040 O O . PRO A 1 99 ? 1.993 -19.801 -6.754 1.00 0.00 99 PRO A O 18
ATOM 32051 N N . ALA A 1 100 ? 0.614 -18.157 -6.079 1.00 0.00 100 ALA A N 18
ATOM 32052 C CA . ALA A 1 100 ? -0.589 -18.969 -6.141 1.00 0.00 100 ALA A CA 18
ATOM 32053 C C . ALA A 1 100 ? -1.080 -19.119 -7.574 1.00 0.00 100 ALA A C 18
ATOM 32054 O O . ALA A 1 100 ? -1.985 -18.405 -8.016 1.00 0.00 100 ALA A O 18
ATOM 32061 N N . GLY A 1 101 ? -0.466 -20.037 -8.301 1.00 0.00 101 GLY A N 18
ATOM 32062 C CA . GLY A 1 101 ? -0.891 -20.316 -9.651 1.00 0.00 101 GLY A CA 18
ATOM 32063 C C . GLY A 1 101 ? -2.054 -21.280 -9.679 1.00 0.00 101 GLY A C 18
ATOM 32064 O O . GLY A 1 101 ? -3.108 -20.976 -10.240 1.00 0.00 101 GLY A O 18
ATOM 32068 N N . ASN A 1 102 ? -1.863 -22.439 -9.068 1.00 0.00 102 ASN A N 18
ATOM 32069 C CA . ASN A 1 102 ? -2.914 -23.446 -8.978 1.00 0.00 102 ASN A CA 18
ATOM 32070 C C . ASN A 1 102 ? -2.868 -24.119 -7.616 1.00 0.00 102 ASN A C 18
ATOM 32071 O O . ASN A 1 102 ? -2.170 -25.146 -7.477 1.00 0.00 102 ASN A O 18
ATOM 32083 N N . GLY B 2 1 ? 4.297 -14.778 10.680 1.00 0.00 201 GLY B N 18
ATOM 32084 C CA . GLY B 2 1 ? 3.889 -13.665 11.569 1.00 0.00 201 GLY B CA 18
ATOM 32085 C C . GLY B 2 1 ? 2.543 -13.105 11.171 1.00 0.00 201 GLY B C 18
ATOM 32086 O O . GLY B 2 1 ? 1.663 -13.847 10.734 1.00 0.00 201 GLY B O 18
ATOM 32092 N N . MET B 2 2 ? 2.375 -11.799 11.310 1.00 0.00 202 MET B N 18
ATOM 32093 C CA . MET B 2 2 ? 1.138 -11.148 10.914 1.00 0.00 202 MET B CA 18
ATOM 32094 C C . MET B 2 2 ? 1.318 -10.472 9.571 1.00 0.00 202 MET B C 18
ATOM 32095 O O . MET B 2 2 ? 1.895 -9.388 9.478 1.00 0.00 202 MET B O 18
ATOM 32109 N N . TYR B 2 3 ? 0.826 -11.120 8.533 1.00 0.00 203 TYR B N 18
ATOM 32110 C CA . TYR B 2 3 ? 1.041 -10.647 7.174 1.00 0.00 203 TYR B CA 18
ATOM 32111 C C . TYR B 2 3 ? -0.127 -9.780 6.686 1.00 0.00 203 TYR B C 18
ATOM 32112 O O . TYR B 2 3 ? 0.077 -8.605 6.380 1.00 0.00 203 TYR B O 18
ATOM 32130 N N . PRO B 2 4 ? -1.372 -10.316 6.627 1.00 0.00 204 PRO B N 18
ATOM 32131 C CA . PRO B 2 4 ? -2.533 -9.562 6.141 1.00 0.00 204 PRO B CA 18
ATOM 32132 C C . PRO B 2 4 ? -3.039 -8.554 7.168 1.00 0.00 204 PRO B C 18
ATOM 32133 O O . PRO B 2 4 ? -4.238 -8.454 7.444 1.00 0.00 204 PRO B O 18
ATOM 32144 N N . ASP B 2 5 ? -2.103 -7.801 7.708 1.00 0.00 205 ASP B N 18
ATOM 32145 C CA . ASP B 2 5 ? -2.393 -6.777 8.699 1.00 0.00 205 ASP B CA 18
ATOM 32146 C C . ASP B 2 5 ? -2.016 -5.416 8.136 1.00 0.00 205 ASP B C 18
ATOM 32147 O O . ASP B 2 5 ? -0.881 -4.961 8.284 1.00 0.00 205 ASP B O 18
ATOM 32156 N N . PRO B 2 6 ? -2.954 -4.773 7.435 1.00 0.00 206 PRO B N 18
ATOM 32157 C CA . PRO B 2 6 ? -2.736 -3.512 6.769 1.00 0.00 206 PRO B CA 18
ATOM 32158 C C . PRO B 2 6 ? -3.255 -2.326 7.570 1.00 0.00 206 PRO B C 18
ATOM 32159 O O . PRO B 2 6 ? -4.215 -1.667 7.183 1.00 0.00 206 PRO B O 18
ATOM 32170 N N . GLY B 2 7 ? -2.607 -2.060 8.683 1.00 0.00 207 GLY B N 18
ATOM 32171 C CA . GLY B 2 7 ? -2.953 -0.909 9.501 1.00 0.00 207 GLY B CA 18
ATOM 32172 C C . GLY B 2 7 ? -2.798 0.419 8.771 1.00 0.00 207 GLY B C 18
ATOM 32173 O O . GLY B 2 7 ? -3.219 1.456 9.279 1.00 0.00 207 GLY B O 18
ATOM 32177 N N . LEU B 2 8 ? -2.205 0.393 7.577 1.00 0.00 208 LEU B N 18
ATOM 32178 C CA . LEU B 2 8 ? -2.014 1.604 6.782 1.00 0.00 208 LEU B CA 18
ATOM 32179 C C . LEU B 2 8 ? -3.356 2.220 6.388 1.00 0.00 208 LEU B C 18
ATOM 32180 O O . LEU B 2 8 ? -3.499 3.438 6.375 1.00 0.00 208 LEU B O 18
ATOM 32196 N N . LEU B 2 9 ? -4.350 1.383 6.093 1.00 0.00 209 LEU B N 18
ATOM 32197 C CA . LEU B 2 9 ? -5.665 1.889 5.700 1.00 0.00 209 LEU B CA 18
ATOM 32198 C C . LEU B 2 9 ? -6.394 2.480 6.906 1.00 0.00 209 LEU B C 18
ATOM 32199 O O . LEU B 2 9 ? -7.304 3.294 6.756 1.00 0.00 209 LEU B O 18
ATOM 32215 N N . SER B 2 10 ? -5.987 2.068 8.102 1.00 0.00 210 SER B N 18
ATOM 32216 C CA . SER B 2 10 ? -6.514 2.650 9.331 1.00 0.00 210 SER B CA 18
ATOM 32217 C C . SER B 2 10 ? -5.606 3.791 9.802 1.00 0.00 210 SER B C 18
ATOM 32218 O O . SER B 2 10 ? -5.930 4.514 10.744 1.00 0.00 210 SER B O 18
ATOM 32226 N N . TYR B 2 11 ? -4.466 3.946 9.127 1.00 0.00 211 TYR B N 18
ATOM 32227 C CA . TYR B 2 11 ? -3.493 4.981 9.448 1.00 0.00 211 TYR B CA 18
ATOM 32228 C C . TYR B 2 11 ? -3.769 6.211 8.591 1.00 0.00 211 TYR B C 18
ATOM 32229 O O . TYR B 2 11 ? -3.620 7.351 9.033 1.00 0.00 211 TYR B O 18
ATOM 32247 N N . ILE B 2 12 ? -4.187 5.954 7.360 1.00 0.00 212 ILE B N 18
ATOM 32248 C CA . ILE B 2 12 ? -4.519 7.002 6.410 1.00 0.00 212 ILE B CA 18
ATOM 32249 C C . ILE B 2 12 ? -5.896 6.746 5.809 1.00 0.00 212 ILE B C 18
ATOM 32250 O O . ILE B 2 12 ? -6.051 5.917 4.911 1.00 0.00 212 ILE B O 18
ATOM 32266 N N . ASN B 2 13 ? -6.896 7.437 6.320 1.00 0.00 213 ASN B N 18
ATOM 32267 C CA . ASN B 2 13 ? -8.239 7.333 5.776 1.00 0.00 213 ASN B CA 18
ATOM 32268 C C . ASN B 2 13 ? -8.552 8.587 4.974 1.00 0.00 213 ASN B C 18
ATOM 32269 O O . ASN B 2 13 ? -8.221 9.698 5.397 1.00 0.00 213 ASN B O 18
ATOM 32280 N N . GLU B 2 14 ? -9.169 8.415 3.814 1.00 0.00 214 GLU B N 18
ATOM 32281 C CA . GLU B 2 14 ? -9.528 9.543 2.965 1.00 0.00 214 GLU B CA 18
ATOM 32282 C C . GLU B 2 14 ? -10.790 10.221 3.487 1.00 0.00 214 GLU B C 18
ATOM 32283 O O . GLU B 2 14 ? -11.864 10.112 2.894 1.00 0.00 214 GLU B O 18
ATOM 32295 N N . LEU B 2 15 ? -10.648 10.903 4.611 1.00 0.00 215 LEU B N 18
ATOM 32296 C CA . LEU B 2 15 ? -11.763 11.589 5.243 1.00 0.00 215 LEU B CA 18
ATOM 32297 C C . LEU B 2 15 ? -11.686 13.087 4.978 1.00 0.00 215 LEU B C 18
ATOM 32298 O O . LEU B 2 15 ? -10.736 13.571 4.358 1.00 0.00 215 LEU B O 18
ATOM 32314 N N . CYS B 2 16 ? -12.685 13.813 5.448 1.00 0.00 216 CYS B N 18
ATOM 32315 C CA . CYS B 2 16 ? -12.723 15.255 5.290 1.00 0.00 216 CYS B CA 18
ATOM 32316 C C . CYS B 2 16 ? -12.901 15.930 6.647 1.00 0.00 216 CYS B C 18
ATOM 32317 O O . CYS B 2 16 ? -11.877 16.263 7.284 1.00 0.00 216 CYS B O 18
ATOM 32329 N N . SER A 1 1 ? -22.517 -1.642 -8.044 1.00 0.00 1 SER A N 19
ATOM 32330 C CA . SER A 1 1 ? -23.000 -1.815 -6.660 1.00 0.00 1 SER A CA 19
ATOM 32331 C C . SER A 1 1 ? -24.055 -0.765 -6.319 1.00 0.00 1 SER A C 19
ATOM 32332 O O . SER A 1 1 ? -23.808 0.441 -6.411 1.00 0.00 1 SER A O 19
ATOM 32342 N N . GLY A 1 2 ? -25.236 -1.227 -5.933 1.00 0.00 2 GLY A N 19
ATOM 32343 C CA . GLY A 1 2 ? -26.311 -0.317 -5.593 1.00 0.00 2 GLY A CA 19
ATOM 32344 C C . GLY A 1 2 ? -26.674 -0.387 -4.126 1.00 0.00 2 GLY A C 19
ATOM 32345 O O . GLY A 1 2 ? -27.044 0.623 -3.522 1.00 0.00 2 GLY A O 19
ATOM 32349 N N . GLY A 1 3 ? -26.565 -1.577 -3.549 1.00 0.00 3 GLY A N 19
ATOM 32350 C CA . GLY A 1 3 ? -26.872 -1.754 -2.143 1.00 0.00 3 GLY A CA 19
ATOM 32351 C C . GLY A 1 3 ? -27.496 -3.104 -1.857 1.00 0.00 3 GLY A C 19
ATOM 32352 O O . GLY A 1 3 ? -28.431 -3.207 -1.067 1.00 0.00 3 GLY A O 19
ATOM 32356 N N . ARG A 1 4 ? -26.985 -4.142 -2.503 1.00 0.00 4 ARG A N 19
ATOM 32357 C CA . ARG A 1 4 ? -27.522 -5.486 -2.330 1.00 0.00 4 ARG A CA 19
ATOM 32358 C C . ARG A 1 4 ? -26.446 -6.456 -1.860 1.00 0.00 4 ARG A C 19
ATOM 32359 O O . ARG A 1 4 ? -26.670 -7.667 -1.804 1.00 0.00 4 ARG A O 19
ATOM 32380 N N . ALA A 1 5 ? -25.284 -5.926 -1.526 1.00 0.00 5 ALA A N 19
ATOM 32381 C CA . ALA A 1 5 ? -24.193 -6.745 -1.026 1.00 0.00 5 ALA A CA 19
ATOM 32382 C C . ALA A 1 5 ? -23.972 -6.484 0.457 1.00 0.00 5 ALA A C 19
ATOM 32383 O O . ALA A 1 5 ? -24.029 -5.338 0.907 1.00 0.00 5 ALA A O 19
ATOM 32390 N N . THR A 1 6 ? -23.728 -7.542 1.214 1.00 0.00 6 THR A N 19
ATOM 32391 C CA . THR A 1 6 ? -23.533 -7.417 2.646 1.00 0.00 6 THR A CA 19
ATOM 32392 C C . THR A 1 6 ? -22.122 -6.947 2.971 1.00 0.00 6 THR A C 19
ATOM 32393 O O . THR A 1 6 ? -21.137 -7.545 2.531 1.00 0.00 6 THR A O 19
ATOM 32404 N N . GLN A 1 7 ? -22.031 -5.877 3.740 1.00 0.00 7 GLN A N 19
ATOM 32405 C CA . GLN A 1 7 ? -20.748 -5.305 4.106 1.00 0.00 7 GLN A CA 19
ATOM 32406 C C . GLN A 1 7 ? -20.208 -5.963 5.364 1.00 0.00 7 GLN A C 19
ATOM 32407 O O . GLN A 1 7 ? -20.616 -5.634 6.480 1.00 0.00 7 GLN A O 19
ATOM 32421 N N . SER A 1 8 ? -19.296 -6.893 5.175 1.00 0.00 8 SER A N 19
ATOM 32422 C CA . SER A 1 8 ? -18.696 -7.611 6.284 1.00 0.00 8 SER A CA 19
ATOM 32423 C C . SER A 1 8 ? -17.417 -6.919 6.735 1.00 0.00 8 SER A C 19
ATOM 32424 O O . SER A 1 8 ? -16.793 -6.212 5.944 1.00 0.00 8 SER A O 19
ATOM 32432 N N . PRO A 1 9 ? -17.006 -7.093 7.999 1.00 0.00 9 PRO A N 19
ATOM 32433 C CA . PRO A 1 9 ? -15.795 -6.459 8.518 1.00 0.00 9 PRO A CA 19
ATOM 32434 C C . PRO A 1 9 ? -14.563 -6.783 7.677 1.00 0.00 9 PRO A C 19
ATOM 32435 O O . PRO A 1 9 ? -13.783 -5.892 7.327 1.00 0.00 9 PRO A O 19
ATOM 32446 N N . GLY A 1 10 ? -14.409 -8.058 7.340 1.00 0.00 10 GLY A N 19
ATOM 32447 C CA . GLY A 1 10 ? -13.318 -8.483 6.486 1.00 0.00 10 GLY A CA 19
ATOM 32448 C C . GLY A 1 10 ? -13.333 -7.782 5.146 1.00 0.00 10 GLY A C 19
ATOM 32449 O O . GLY A 1 10 ? -12.295 -7.355 4.640 1.00 0.00 10 GLY A O 19
ATOM 32453 N N . ASP A 1 11 ? -14.521 -7.652 4.583 1.00 0.00 11 ASP A N 19
ATOM 32454 C CA . ASP A 1 11 ? -14.684 -7.055 3.263 1.00 0.00 11 ASP A CA 19
ATOM 32455 C C . ASP A 1 11 ? -14.485 -5.547 3.319 1.00 0.00 11 ASP A C 19
ATOM 32456 O O . ASP A 1 11 ? -13.934 -4.958 2.396 1.00 0.00 11 ASP A O 19
ATOM 32465 N N . SER A 1 12 ? -14.920 -4.930 4.411 1.00 0.00 12 SER A N 19
ATOM 32466 C CA . SER A 1 12 ? -14.761 -3.494 4.590 1.00 0.00 12 SER A CA 19
ATOM 32467 C C . SER A 1 12 ? -13.291 -3.160 4.790 1.00 0.00 12 SER A C 19
ATOM 32468 O O . SER A 1 12 ? -12.804 -2.113 4.354 1.00 0.00 12 SER A O 19
ATOM 32476 N N . ARG A 1 13 ? -12.585 -4.071 5.436 1.00 0.00 13 ARG A N 19
ATOM 32477 C CA . ARG A 1 13 ? -11.152 -3.966 5.592 1.00 0.00 13 ARG A CA 19
ATOM 32478 C C . ARG A 1 13 ? -10.481 -4.068 4.227 1.00 0.00 13 ARG A C 19
ATOM 32479 O O . ARG A 1 13 ? -9.616 -3.267 3.887 1.00 0.00 13 ARG A O 19
ATOM 32500 N N . ARG A 1 14 ? -10.928 -5.038 3.436 1.00 0.00 14 ARG A N 19
ATOM 32501 C CA . ARG A 1 14 ? -10.397 -5.262 2.096 1.00 0.00 14 ARG A CA 19
ATOM 32502 C C . ARG A 1 14 ? -10.778 -4.102 1.175 1.00 0.00 14 ARG A C 19
ATOM 32503 O O . ARG A 1 14 ? -10.054 -3.757 0.244 1.00 0.00 14 ARG A O 19
ATOM 32524 N N . LEU A 1 15 ? -11.914 -3.501 1.473 1.00 0.00 15 LEU A N 19
ATOM 32525 C CA . LEU A 1 15 ? -12.404 -2.341 0.752 1.00 0.00 15 LEU A CA 19
ATOM 32526 C C . LEU A 1 15 ? -11.514 -1.139 1.045 1.00 0.00 15 LEU A C 19
ATOM 32527 O O . LEU A 1 15 ? -11.105 -0.413 0.137 1.00 0.00 15 LEU A O 19
ATOM 32543 N N . SER A 1 16 ? -11.203 -0.948 2.325 1.00 0.00 16 SER A N 19
ATOM 32544 C CA . SER A 1 16 ? -10.298 0.108 2.743 1.00 0.00 16 SER A CA 19
ATOM 32545 C C . SER A 1 16 ? -8.914 -0.157 2.159 1.00 0.00 16 SER A C 19
ATOM 32546 O O . SER A 1 16 ? -8.172 0.768 1.830 1.00 0.00 16 SER A O 19
ATOM 32554 N N . ILE A 1 17 ? -8.590 -1.440 2.016 1.00 0.00 17 ILE A N 19
ATOM 32555 C CA . ILE A 1 17 ? -7.369 -1.857 1.352 1.00 0.00 17 ILE A CA 19
ATOM 32556 C C . ILE A 1 17 ? -7.331 -1.338 -0.068 1.00 0.00 17 ILE A C 19
ATOM 32557 O O . ILE A 1 17 ? -6.377 -0.696 -0.455 1.00 0.00 17 ILE A O 19
ATOM 32573 N N . GLN A 1 18 ? -8.392 -1.579 -0.826 1.00 0.00 18 GLN A N 19
ATOM 32574 C CA . GLN A 1 18 ? -8.428 -1.156 -2.224 1.00 0.00 18 GLN A CA 19
ATOM 32575 C C . GLN A 1 18 ? -8.282 0.352 -2.329 1.00 0.00 18 GLN A C 19
ATOM 32576 O O . GLN A 1 18 ? -7.728 0.863 -3.305 1.00 0.00 18 GLN A O 19
ATOM 32590 N N . ARG A 1 19 ? -8.758 1.060 -1.317 1.00 0.00 19 ARG A N 19
ATOM 32591 C CA . ARG A 1 19 ? -8.649 2.492 -1.287 1.00 0.00 19 ARG A CA 19
ATOM 32592 C C . ARG A 1 19 ? -7.220 2.923 -0.963 1.00 0.00 19 ARG A C 19
ATOM 32593 O O . ARG A 1 19 ? -6.695 3.846 -1.584 1.00 0.00 19 ARG A O 19
ATOM 32614 N N . ALA A 1 20 ? -6.573 2.247 -0.011 1.00 0.00 20 ALA A N 19
ATOM 32615 C CA . ALA A 1 20 ? -5.200 2.594 0.334 1.00 0.00 20 ALA A CA 19
ATOM 32616 C C . ALA A 1 20 ? -4.228 1.924 -0.629 1.00 0.00 20 ALA A C 19
ATOM 32617 O O . ALA A 1 20 ? -3.029 2.194 -0.640 1.00 0.00 20 ALA A O 19
ATOM 32624 N N . ILE A 1 21 ? -4.754 1.018 -1.416 1.00 0.00 21 ILE A N 19
ATOM 32625 C CA . ILE A 1 21 ? -4.046 0.503 -2.555 1.00 0.00 21 ILE A CA 19
ATOM 32626 C C . ILE A 1 21 ? -3.879 1.602 -3.568 1.00 0.00 21 ILE A C 19
ATOM 32627 O O . ILE A 1 21 ? -2.775 1.889 -4.034 1.00 0.00 21 ILE A O 19
ATOM 32643 N N . GLN A 1 22 ? -4.991 2.228 -3.879 1.00 0.00 22 GLN A N 19
ATOM 32644 C CA . GLN A 1 22 ? -5.006 3.328 -4.802 1.00 0.00 22 GLN A CA 19
ATOM 32645 C C . GLN A 1 22 ? -4.197 4.479 -4.197 1.00 0.00 22 GLN A C 19
ATOM 32646 O O . GLN A 1 22 ? -3.488 5.197 -4.901 1.00 0.00 22 GLN A O 19
ATOM 32660 N N . SER A 1 23 ? -4.268 4.601 -2.870 1.00 0.00 23 SER A N 19
ATOM 32661 C CA . SER A 1 23 ? -3.552 5.652 -2.151 1.00 0.00 23 SER A CA 19
ATOM 32662 C C . SER A 1 23 ? -2.048 5.480 -2.361 1.00 0.00 23 SER A C 19
ATOM 32663 O O . SER A 1 23 ? -1.327 6.442 -2.633 1.00 0.00 23 SER A O 19
ATOM 32671 N N . LEU A 1 24 ? -1.598 4.232 -2.254 1.00 0.00 24 LEU A N 19
ATOM 32672 C CA . LEU A 1 24 ? -0.197 3.881 -2.415 1.00 0.00 24 LEU A CA 19
ATOM 32673 C C . LEU A 1 24 ? 0.280 4.171 -3.826 1.00 0.00 24 LEU A C 19
ATOM 32674 O O . LEU A 1 24 ? 1.319 4.802 -4.016 1.00 0.00 24 LEU A O 19
ATOM 32690 N N . VAL A 1 25 ? -0.482 3.727 -4.817 1.00 0.00 25 VAL A N 19
ATOM 32691 C CA . VAL A 1 25 ? -0.117 3.962 -6.195 1.00 0.00 25 VAL A CA 19
ATOM 32692 C C . VAL A 1 25 ? -0.099 5.436 -6.490 1.00 0.00 25 VAL A C 19
ATOM 32693 O O . VAL A 1 25 ? 0.858 5.949 -7.068 1.00 0.00 25 VAL A O 19
ATOM 32706 N N . HIS A 1 26 ? -1.169 6.116 -6.100 1.00 0.00 26 HIS A N 19
ATOM 32707 C CA . HIS A 1 26 ? -1.268 7.528 -6.349 1.00 0.00 26 HIS A CA 19
ATOM 32708 C C . HIS A 1 26 ? -0.075 8.242 -5.737 1.00 0.00 26 HIS A C 19
ATOM 32709 O O . HIS A 1 26 ? 0.563 9.033 -6.401 1.00 0.00 26 HIS A O 19
ATOM 32723 N N . ALA A 1 27 ? 0.230 7.954 -4.481 1.00 0.00 27 ALA A N 19
ATOM 32724 C CA . ALA A 1 27 ? 1.372 8.585 -3.819 1.00 0.00 27 ALA A CA 19
ATOM 32725 C C . ALA A 1 27 ? 2.666 8.272 -4.552 1.00 0.00 27 ALA A C 19
ATOM 32726 O O . ALA A 1 27 ? 3.528 9.139 -4.715 1.00 0.00 27 ALA A O 19
ATOM 32733 N N . ALA A 1 28 ? 2.785 7.029 -5.002 1.00 0.00 28 ALA A N 19
ATOM 32734 C CA . ALA A 1 28 ? 3.970 6.576 -5.706 1.00 0.00 28 ALA A CA 19
ATOM 32735 C C . ALA A 1 28 ? 4.184 7.363 -6.999 1.00 0.00 28 ALA A C 19
ATOM 32736 O O . ALA A 1 28 ? 5.321 7.579 -7.415 1.00 0.00 28 ALA A O 19
ATOM 32743 N N . GLN A 1 29 ? 3.097 7.805 -7.624 1.00 0.00 29 GLN A N 19
ATOM 32744 C CA . GLN A 1 29 ? 3.199 8.541 -8.880 1.00 0.00 29 GLN A CA 19
ATOM 32745 C C . GLN A 1 29 ? 2.537 9.926 -8.813 1.00 0.00 29 GLN A C 19
ATOM 32746 O O . GLN A 1 29 ? 2.215 10.500 -9.856 1.00 0.00 29 GLN A O 19
ATOM 32760 N N . CYS A 1 30 ? 2.318 10.468 -7.612 1.00 0.00 30 CYS A N 19
ATOM 32761 C CA . CYS A 1 30 ? 1.694 11.790 -7.494 1.00 0.00 30 CYS A CA 19
ATOM 32762 C C . CYS A 1 30 ? 2.720 12.865 -7.854 1.00 0.00 30 CYS A C 19
ATOM 32763 O O . CYS A 1 30 ? 3.336 13.478 -6.982 1.00 0.00 30 CYS A O 19
ATOM 32770 N N . ARG A 1 31 ? 2.922 13.057 -9.153 1.00 0.00 31 ARG A N 19
ATOM 32771 C CA . ARG A 1 31 ? 3.940 13.972 -9.654 1.00 0.00 31 ARG A CA 19
ATOM 32772 C C . ARG A 1 31 ? 3.373 15.368 -9.844 1.00 0.00 31 ARG A C 19
ATOM 32773 O O . ARG A 1 31 ? 4.085 16.296 -10.239 1.00 0.00 31 ARG A O 19
ATOM 32794 N N . ASN A 1 32 ? 2.088 15.505 -9.574 1.00 0.00 32 ASN A N 19
ATOM 32795 C CA . ASN A 1 32 ? 1.397 16.768 -9.740 1.00 0.00 32 ASN A CA 19
ATOM 32796 C C . ASN A 1 32 ? 1.779 17.717 -8.616 1.00 0.00 32 ASN A C 19
ATOM 32797 O O . ASN A 1 32 ? 1.439 17.486 -7.456 1.00 0.00 32 ASN A O 19
ATOM 32808 N N . ALA A 1 33 ? 2.480 18.785 -8.962 1.00 0.00 33 ALA A N 19
ATOM 32809 C CA . ALA A 1 33 ? 2.917 19.762 -7.976 1.00 0.00 33 ALA A CA 19
ATOM 32810 C C . ALA A 1 33 ? 1.742 20.584 -7.462 1.00 0.00 33 ALA A C 19
ATOM 32811 O O . ALA A 1 33 ? 1.866 21.320 -6.485 1.00 0.00 33 ALA A O 19
ATOM 32818 N N . ASN A 1 34 ? 0.605 20.464 -8.131 1.00 0.00 34 ASN A N 19
ATOM 32819 C CA . ASN A 1 34 ? -0.592 21.183 -7.735 1.00 0.00 34 ASN A CA 19
ATOM 32820 C C . ASN A 1 34 ? -1.605 20.253 -7.076 1.00 0.00 34 ASN A C 19
ATOM 32821 O O . ASN A 1 34 ? -2.681 20.693 -6.663 1.00 0.00 34 ASN A O 19
ATOM 32832 N N . CYS A 1 35 ? -1.275 18.965 -6.982 1.00 0.00 35 CYS A N 19
ATOM 32833 C CA . CYS A 1 35 ? -2.135 18.024 -6.302 1.00 0.00 35 CYS A CA 19
ATOM 32834 C C . CYS A 1 35 ? -1.979 18.211 -4.796 1.00 0.00 35 CYS A C 19
ATOM 32835 O O . CYS A 1 35 ? -1.049 17.680 -4.187 1.00 0.00 35 CYS A O 19
ATOM 32842 N N . SER A 1 36 ? -2.905 18.946 -4.200 1.00 0.00 36 SER A N 19
ATOM 32843 C CA . SER A 1 36 ? -2.879 19.202 -2.768 1.00 0.00 36 SER A CA 19
ATOM 32844 C C . SER A 1 36 ? -3.752 18.183 -2.062 1.00 0.00 36 SER A C 19
ATOM 32845 O O . SER A 1 36 ? -4.320 18.436 -0.998 1.00 0.00 36 SER A O 19
ATOM 32853 N N . LEU A 1 37 ? -3.848 17.028 -2.689 1.00 0.00 37 LEU A N 19
ATOM 32854 C CA . LEU A 1 37 ? -4.697 15.950 -2.228 1.00 0.00 37 LEU A CA 19
ATOM 32855 C C . LEU A 1 37 ? -4.125 15.349 -0.922 1.00 0.00 37 LEU A C 19
ATOM 32856 O O . LEU A 1 37 ? -2.934 15.027 -0.830 1.00 0.00 37 LEU A O 19
ATOM 32872 N N . PRO A 1 38 ? -4.996 15.197 0.104 1.00 0.00 38 PRO A N 19
ATOM 32873 C CA . PRO A 1 38 ? -4.598 14.841 1.477 1.00 0.00 38 PRO A CA 19
ATOM 32874 C C . PRO A 1 38 ? -3.918 13.485 1.599 1.00 0.00 38 PRO A C 19
ATOM 32875 O O . PRO A 1 38 ? -2.929 13.348 2.321 1.00 0.00 38 PRO A O 19
ATOM 32886 N N . SER A 1 39 ? -4.442 12.480 0.909 1.00 0.00 39 SER A N 19
ATOM 32887 C CA . SER A 1 39 ? -3.895 11.142 1.023 1.00 0.00 39 SER A CA 19
ATOM 32888 C C . SER A 1 39 ? -2.585 11.033 0.257 1.00 0.00 39 SER A C 19
ATOM 32889 O O . SER A 1 39 ? -1.786 10.146 0.524 1.00 0.00 39 SER A O 19
ATOM 32897 N N . CYS A 1 40 ? -2.351 11.956 -0.675 1.00 0.00 40 CYS A N 19
ATOM 32898 C CA . CYS A 1 40 ? -1.095 11.992 -1.402 1.00 0.00 40 CYS A CA 19
ATOM 32899 C C . CYS A 1 40 ? 0.016 12.390 -0.463 1.00 0.00 40 CYS A C 19
ATOM 32900 O O . CYS A 1 40 ? 1.071 11.774 -0.440 1.00 0.00 40 CYS A O 19
ATOM 32907 N N . GLN A 1 41 ? -0.253 13.424 0.317 1.00 0.00 41 GLN A N 19
ATOM 32908 C CA . GLN A 1 41 ? 0.721 13.938 1.264 1.00 0.00 41 GLN A CA 19
ATOM 32909 C C . GLN A 1 41 ? 1.030 12.875 2.316 1.00 0.00 41 GLN A C 19
ATOM 32910 O O . GLN A 1 41 ? 2.192 12.563 2.586 1.00 0.00 41 GLN A O 19
ATOM 32924 N N . LYS A 1 42 ? -0.019 12.293 2.875 1.00 0.00 42 LYS A N 19
ATOM 32925 C CA . LYS A 1 42 ? 0.116 11.315 3.929 1.00 0.00 42 LYS A CA 19
ATOM 32926 C C . LYS A 1 42 ? 0.721 10.005 3.409 1.00 0.00 42 LYS A C 19
ATOM 32927 O O . LYS A 1 42 ? 1.619 9.444 4.037 1.00 0.00 42 LYS A O 19
ATOM 32946 N N . MET A 1 43 ? 0.240 9.519 2.265 1.00 0.00 43 MET A N 19
ATOM 32947 C CA . MET A 1 43 ? 0.811 8.323 1.645 1.00 0.00 43 MET A CA 19
ATOM 32948 C C . MET A 1 43 ? 2.236 8.565 1.173 1.00 0.00 43 MET A C 19
ATOM 32949 O O . MET A 1 43 ? 3.054 7.660 1.172 1.00 0.00 43 MET A O 19
ATOM 32963 N N . LYS A 1 44 ? 2.543 9.778 0.758 1.00 0.00 44 LYS A N 19
ATOM 32964 C CA . LYS A 1 44 ? 3.896 10.068 0.322 1.00 0.00 44 LYS A CA 19
ATOM 32965 C C . LYS A 1 44 ? 4.845 9.937 1.504 1.00 0.00 44 LYS A C 19
ATOM 32966 O O . LYS A 1 44 ? 5.996 9.540 1.354 1.00 0.00 44 LYS A O 19
ATOM 32985 N N . ARG A 1 45 ? 4.328 10.242 2.688 1.00 0.00 45 ARG A N 19
ATOM 32986 C CA . ARG A 1 45 ? 5.095 10.127 3.918 1.00 0.00 45 ARG A CA 19
ATOM 32987 C C . ARG A 1 45 ? 5.425 8.666 4.203 1.00 0.00 45 ARG A C 19
ATOM 32988 O O . ARG A 1 45 ? 6.594 8.316 4.415 1.00 0.00 45 ARG A O 19
ATOM 33009 N N . VAL A 1 46 ? 4.402 7.809 4.194 1.00 0.00 46 VAL A N 19
ATOM 33010 C CA . VAL A 1 46 ? 4.626 6.382 4.379 1.00 0.00 46 VAL A CA 19
ATOM 33011 C C . VAL A 1 46 ? 5.578 5.847 3.305 1.00 0.00 46 VAL A C 19
ATOM 33012 O O . VAL A 1 46 ? 6.549 5.152 3.620 1.00 0.00 46 VAL A O 19
ATOM 33025 N N . VAL A 1 47 ? 5.337 6.230 2.047 1.00 0.00 47 VAL A N 19
ATOM 33026 C CA . VAL A 1 47 ? 6.113 5.722 0.918 1.00 0.00 47 VAL A CA 19
ATOM 33027 C C . VAL A 1 47 ? 7.580 6.122 1.017 1.00 0.00 47 VAL A C 19
ATOM 33028 O O . VAL A 1 47 ? 8.472 5.268 0.988 1.00 0.00 47 VAL A O 19
ATOM 33041 N N . GLN A 1 48 ? 7.827 7.424 1.137 1.00 0.00 48 GLN A N 19
ATOM 33042 C CA . GLN A 1 48 ? 9.186 7.951 1.136 1.00 0.00 48 GLN A CA 19
ATOM 33043 C C . GLN A 1 48 ? 9.973 7.446 2.337 1.00 0.00 48 GLN A C 19
ATOM 33044 O O . GLN A 1 48 ? 11.203 7.515 2.361 1.00 0.00 48 GLN A O 19
ATOM 33058 N N . HIS A 1 49 ? 9.267 6.934 3.334 1.00 0.00 49 HIS A N 19
ATOM 33059 C CA . HIS A 1 49 ? 9.919 6.349 4.486 1.00 0.00 49 HIS A CA 19
ATOM 33060 C C . HIS A 1 49 ? 10.442 4.955 4.149 1.00 0.00 49 HIS A C 19
ATOM 33061 O O . HIS A 1 49 ? 11.538 4.584 4.564 1.00 0.00 49 HIS A O 19
ATOM 33075 N N . THR A 1 50 ? 9.653 4.182 3.406 1.00 0.00 50 THR A N 19
ATOM 33076 C CA . THR A 1 50 ? 10.060 2.832 3.012 1.00 0.00 50 THR A CA 19
ATOM 33077 C C . THR A 1 50 ? 11.360 2.876 2.218 1.00 0.00 50 THR A C 19
ATOM 33078 O O . THR A 1 50 ? 12.137 1.919 2.205 1.00 0.00 50 THR A O 19
ATOM 33089 N N . LYS A 1 51 ? 11.578 4.007 1.565 1.00 0.00 51 LYS A N 19
ATOM 33090 C CA . LYS A 1 51 ? 12.781 4.248 0.783 1.00 0.00 51 LYS A CA 19
ATOM 33091 C C . LYS A 1 51 ? 14.030 4.194 1.658 1.00 0.00 51 LYS A C 19
ATOM 33092 O O . LYS A 1 51 ? 15.033 3.580 1.287 1.00 0.00 51 LYS A O 19
ATOM 33111 N N . GLY A 1 52 ? 13.960 4.825 2.826 1.00 0.00 52 GLY A N 19
ATOM 33112 C CA . GLY A 1 52 ? 15.133 4.925 3.679 1.00 0.00 52 GLY A CA 19
ATOM 33113 C C . GLY A 1 52 ? 15.059 4.060 4.926 1.00 0.00 52 GLY A C 19
ATOM 33114 O O . GLY A 1 52 ? 15.782 4.299 5.892 1.00 0.00 52 GLY A O 19
ATOM 33118 N N . CYS A 1 53 ? 14.194 3.058 4.914 1.00 0.00 53 CYS A N 19
ATOM 33119 C CA . CYS A 1 53 ? 14.058 2.163 6.055 1.00 0.00 53 CYS A CA 19
ATOM 33120 C C . CYS A 1 53 ? 15.008 0.979 5.918 1.00 0.00 53 CYS A C 19
ATOM 33121 O O . CYS A 1 53 ? 15.299 0.536 4.809 1.00 0.00 53 CYS A O 19
ATOM 33128 N N . LYS A 1 54 ? 15.488 0.470 7.042 1.00 0.00 54 LYS A N 19
ATOM 33129 C CA . LYS A 1 54 ? 16.402 -0.664 7.040 1.00 0.00 54 LYS A CA 19
ATOM 33130 C C . LYS A 1 54 ? 15.753 -1.886 7.677 1.00 0.00 54 LYS A C 19
ATOM 33131 O O . LYS A 1 54 ? 15.970 -3.013 7.238 1.00 0.00 54 LYS A O 19
ATOM 33150 N N . ARG A 1 55 ? 14.928 -1.656 8.691 1.00 0.00 55 ARG A N 19
ATOM 33151 C CA . ARG A 1 55 ? 14.206 -2.739 9.359 1.00 0.00 55 ARG A CA 19
ATOM 33152 C C . ARG A 1 55 ? 12.934 -3.075 8.597 1.00 0.00 55 ARG A C 19
ATOM 33153 O O . ARG A 1 55 ? 12.073 -3.791 9.109 1.00 0.00 55 ARG A O 19
ATOM 33174 N N . LYS A 1 56 ? 12.830 -2.530 7.385 1.00 0.00 56 LYS A N 19
ATOM 33175 C CA . LYS A 1 56 ? 11.643 -2.644 6.548 1.00 0.00 56 LYS A CA 19
ATOM 33176 C C . LYS A 1 56 ? 10.977 -4.018 6.620 1.00 0.00 56 LYS A C 19
ATOM 33177 O O . LYS A 1 56 ? 9.886 -4.160 7.166 1.00 0.00 56 LYS A O 19
ATOM 33196 N N . THR A 1 57 ? 11.642 -5.015 6.078 1.00 0.00 57 THR A N 19
ATOM 33197 C CA . THR A 1 57 ? 11.079 -6.346 5.966 1.00 0.00 57 THR A CA 19
ATOM 33198 C C . THR A 1 57 ? 11.672 -7.303 6.991 1.00 0.00 57 THR A C 19
ATOM 33199 O O . THR A 1 57 ? 11.315 -8.481 7.037 1.00 0.00 57 THR A O 19
ATOM 33210 N N . ASN A 1 58 ? 12.582 -6.788 7.810 1.00 0.00 58 ASN A N 19
ATOM 33211 C CA . ASN A 1 58 ? 13.282 -7.591 8.814 1.00 0.00 58 ASN A CA 19
ATOM 33212 C C . ASN A 1 58 ? 12.362 -7.982 9.973 1.00 0.00 58 ASN A C 19
ATOM 33213 O O . ASN A 1 58 ? 12.832 -8.253 11.079 1.00 0.00 58 ASN A O 19
ATOM 33224 N N . GLY A 1 59 ? 11.057 -8.015 9.715 1.00 0.00 59 GLY A N 19
ATOM 33225 C CA . GLY A 1 59 ? 10.093 -8.328 10.752 1.00 0.00 59 GLY A CA 19
ATOM 33226 C C . GLY A 1 59 ? 10.132 -7.312 11.869 1.00 0.00 59 GLY A C 19
ATOM 33227 O O . GLY A 1 59 ? 10.096 -7.669 13.046 1.00 0.00 59 GLY A O 19
ATOM 33231 N N . GLY A 1 60 ? 10.216 -6.044 11.498 1.00 0.00 60 GLY A N 19
ATOM 33232 C CA . GLY A 1 60 ? 10.391 -5.000 12.482 1.00 0.00 60 GLY A CA 19
ATOM 33233 C C . GLY A 1 60 ? 9.464 -3.821 12.282 1.00 0.00 60 GLY A C 19
ATOM 33234 O O . GLY A 1 60 ? 8.686 -3.481 13.176 1.00 0.00 60 GLY A O 19
ATOM 33238 N N . CYS A 1 61 ? 9.533 -3.194 11.116 1.00 0.00 61 CYS A N 19
ATOM 33239 C CA . CYS A 1 61 ? 8.806 -1.957 10.888 1.00 0.00 61 CYS A CA 19
ATOM 33240 C C . CYS A 1 61 ? 7.332 -2.195 10.546 1.00 0.00 61 CYS A C 19
ATOM 33241 O O . CYS A 1 61 ? 7.010 -2.964 9.641 1.00 0.00 61 CYS A O 19
ATOM 33248 N N . PRO A 1 62 ? 6.425 -1.516 11.279 1.00 0.00 62 PRO A N 19
ATOM 33249 C CA . PRO A 1 62 ? 4.983 -1.531 10.996 1.00 0.00 62 PRO A CA 19
ATOM 33250 C C . PRO A 1 62 ? 4.632 -0.838 9.677 1.00 0.00 62 PRO A C 19
ATOM 33251 O O . PRO A 1 62 ? 3.960 -1.421 8.840 1.00 0.00 62 PRO A O 19
ATOM 33262 N N . ILE A 1 63 ? 5.100 0.397 9.482 1.00 0.00 63 ILE A N 19
ATOM 33263 C CA . ILE A 1 63 ? 4.761 1.164 8.277 1.00 0.00 63 ILE A CA 19
ATOM 33264 C C . ILE A 1 63 ? 5.055 0.376 7.002 1.00 0.00 63 ILE A C 19
ATOM 33265 O O . ILE A 1 63 ? 4.179 0.178 6.161 1.00 0.00 63 ILE A O 19
ATOM 33281 N N . CYS A 1 64 ? 6.285 -0.089 6.887 1.00 0.00 64 CYS A N 19
ATOM 33282 C CA . CYS A 1 64 ? 6.727 -0.805 5.700 1.00 0.00 64 CYS A CA 19
ATOM 33283 C C . CYS A 1 64 ? 6.082 -2.184 5.599 1.00 0.00 64 CYS A C 19
ATOM 33284 O O . CYS A 1 64 ? 5.966 -2.745 4.513 1.00 0.00 64 CYS A O 19
ATOM 33291 N N . LYS A 1 65 ? 5.650 -2.711 6.730 1.00 0.00 65 LYS A N 19
ATOM 33292 C CA . LYS A 1 65 ? 4.919 -3.976 6.761 1.00 0.00 65 LYS A CA 19
ATOM 33293 C C . LYS A 1 65 ? 3.590 -3.814 6.046 1.00 0.00 65 LYS A C 19
ATOM 33294 O O . LYS A 1 65 ? 3.210 -4.599 5.180 1.00 0.00 65 LYS A O 19
ATOM 33313 N N . GLN A 1 66 ? 2.892 -2.770 6.440 1.00 0.00 66 GLN A N 19
ATOM 33314 C CA . GLN A 1 66 ? 1.516 -2.562 6.038 1.00 0.00 66 GLN A CA 19
ATOM 33315 C C . GLN A 1 66 ? 1.441 -1.889 4.674 1.00 0.00 66 GLN A C 19
ATOM 33316 O O . GLN A 1 66 ? 0.508 -2.132 3.917 1.00 0.00 66 GLN A O 19
ATOM 33330 N N . LEU A 1 67 ? 2.443 -1.073 4.346 1.00 0.00 67 LEU A N 19
ATOM 33331 C CA . LEU A 1 67 ? 2.579 -0.560 2.988 1.00 0.00 67 LEU A CA 19
ATOM 33332 C C . LEU A 1 67 ? 2.857 -1.705 2.030 1.00 0.00 67 LEU A C 19
ATOM 33333 O O . LEU A 1 67 ? 2.394 -1.702 0.886 1.00 0.00 67 LEU A O 19
ATOM 33349 N N . ILE A 1 68 ? 3.618 -2.685 2.509 1.00 0.00 68 ILE A N 19
ATOM 33350 C CA . ILE A 1 68 ? 3.879 -3.887 1.746 1.00 0.00 68 ILE A CA 19
ATOM 33351 C C . ILE A 1 68 ? 2.563 -4.583 1.436 1.00 0.00 68 ILE A C 19
ATOM 33352 O O . ILE A 1 68 ? 2.341 -5.040 0.320 1.00 0.00 68 ILE A O 19
ATOM 33368 N N . ALA A 1 69 ? 1.682 -4.629 2.427 1.00 0.00 69 ALA A N 19
ATOM 33369 C CA . ALA A 1 69 ? 0.405 -5.283 2.262 1.00 0.00 69 ALA A CA 19
ATOM 33370 C C . ALA A 1 69 ? -0.326 -4.717 1.052 1.00 0.00 69 ALA A C 19
ATOM 33371 O O . ALA A 1 69 ? -0.611 -5.448 0.106 1.00 0.00 69 ALA A O 19
ATOM 33378 N N . LEU A 1 70 ? -0.574 -3.407 1.063 1.00 0.00 70 LEU A N 19
ATOM 33379 C CA . LEU A 1 70 ? -1.293 -2.751 -0.031 1.00 0.00 70 LEU A CA 19
ATOM 33380 C C . LEU A 1 70 ? -0.648 -3.050 -1.378 1.00 0.00 70 LEU A C 19
ATOM 33381 O O . LEU A 1 70 ? -1.339 -3.355 -2.352 1.00 0.00 70 LEU A O 19
ATOM 33397 N N . ALA A 1 71 ? 0.677 -2.978 -1.425 1.00 0.00 71 ALA A N 19
ATOM 33398 C CA . ALA A 1 71 ? 1.407 -3.195 -2.658 1.00 0.00 71 ALA A CA 19
ATOM 33399 C C . ALA A 1 71 ? 1.335 -4.650 -3.119 1.00 0.00 71 ALA A C 19
ATOM 33400 O O . ALA A 1 71 ? 1.627 -4.937 -4.270 1.00 0.00 71 ALA A O 19
ATOM 33407 N N . ALA A 1 72 ? 0.946 -5.557 -2.226 1.00 0.00 72 ALA A N 19
ATOM 33408 C CA . ALA A 1 72 ? 0.850 -6.977 -2.562 1.00 0.00 72 ALA A CA 19
ATOM 33409 C C . ALA A 1 72 ? -0.466 -7.313 -3.261 1.00 0.00 72 ALA A C 19
ATOM 33410 O O . ALA A 1 72 ? -0.467 -8.000 -4.285 1.00 0.00 72 ALA A O 19
ATOM 33417 N N . TYR A 1 73 ? -1.585 -6.844 -2.707 1.00 0.00 73 TYR A N 19
ATOM 33418 C CA . TYR A 1 73 ? -2.892 -7.023 -3.371 1.00 0.00 73 TYR A CA 19
ATOM 33419 C C . TYR A 1 73 ? -2.777 -6.428 -4.758 1.00 0.00 73 TYR A C 19
ATOM 33420 O O . TYR A 1 73 ? -3.110 -7.037 -5.782 1.00 0.00 73 TYR A O 19
ATOM 33438 N N . HIS A 1 74 ? -2.274 -5.208 -4.743 1.00 0.00 74 HIS A N 19
ATOM 33439 C CA . HIS A 1 74 ? -2.010 -4.434 -5.925 1.00 0.00 74 HIS A CA 19
ATOM 33440 C C . HIS A 1 74 ? -1.010 -5.135 -6.847 1.00 0.00 74 HIS A C 19
ATOM 33441 O O . HIS A 1 74 ? -1.170 -5.094 -8.058 1.00 0.00 74 HIS A O 19
ATOM 33455 N N . ALA A 1 75 ? 0.014 -5.771 -6.272 1.00 0.00 75 ALA A N 19
ATOM 33456 C CA . ALA A 1 75 ? 1.063 -6.425 -7.063 1.00 0.00 75 ALA A CA 19
ATOM 33457 C C . ALA A 1 75 ? 0.461 -7.411 -8.051 1.00 0.00 75 ALA A C 19
ATOM 33458 O O . ALA A 1 75 ? 0.771 -7.386 -9.241 1.00 0.00 75 ALA A O 19
ATOM 33465 N N . LYS A 1 76 ? -0.408 -8.270 -7.538 1.00 0.00 76 LYS A N 19
ATOM 33466 C CA . LYS A 1 76 ? -1.036 -9.311 -8.346 1.00 0.00 76 LYS A CA 19
ATOM 33467 C C . LYS A 1 76 ? -2.023 -8.707 -9.350 1.00 0.00 76 LYS A C 19
ATOM 33468 O O . LYS A 1 76 ? -2.338 -9.320 -10.369 1.00 0.00 76 LYS A O 19
ATOM 33487 N N . HIS A 1 77 ? -2.502 -7.501 -9.066 1.00 0.00 77 HIS A N 19
ATOM 33488 C CA . HIS A 1 77 ? -3.418 -6.813 -9.982 1.00 0.00 77 HIS A CA 19
ATOM 33489 C C . HIS A 1 77 ? -2.678 -5.768 -10.814 1.00 0.00 77 HIS A C 19
ATOM 33490 O O . HIS A 1 77 ? -3.301 -4.914 -11.445 1.00 0.00 77 HIS A O 19
ATOM 33505 N N . CYS A 1 78 ? -1.355 -5.846 -10.827 1.00 0.00 78 CYS A N 19
ATOM 33506 C CA . CYS A 1 78 ? -0.542 -4.835 -11.485 1.00 0.00 78 CYS A CA 19
ATOM 33507 C C . CYS A 1 78 ? 0.307 -5.444 -12.587 1.00 0.00 78 CYS A C 19
ATOM 33508 O O . CYS A 1 78 ? 1.213 -6.233 -12.319 1.00 0.00 78 CYS A O 19
ATOM 33515 N N . GLN A 1 79 ? 0.030 -5.056 -13.821 1.00 0.00 79 GLN A N 19
ATOM 33516 C CA . GLN A 1 79 ? 0.760 -5.543 -14.957 1.00 0.00 79 GLN A CA 19
ATOM 33517 C C . GLN A 1 79 ? 2.065 -4.772 -15.133 1.00 0.00 79 GLN A C 19
ATOM 33518 O O . GLN A 1 79 ? 3.007 -5.261 -15.757 1.00 0.00 79 GLN A O 19
ATOM 33532 N N . GLU A 1 80 ? 2.105 -3.563 -14.582 1.00 0.00 80 GLU A N 19
ATOM 33533 C CA . GLU A 1 80 ? 3.310 -2.732 -14.634 1.00 0.00 80 GLU A CA 19
ATOM 33534 C C . GLU A 1 80 ? 4.466 -3.412 -13.909 1.00 0.00 80 GLU A C 19
ATOM 33535 O O . GLU A 1 80 ? 4.339 -3.797 -12.743 1.00 0.00 80 GLU A O 19
ATOM 33547 N N . ASN A 1 81 ? 5.595 -3.538 -14.589 1.00 0.00 81 ASN A N 19
ATOM 33548 C CA . ASN A 1 81 ? 6.753 -4.216 -14.025 1.00 0.00 81 ASN A CA 19
ATOM 33549 C C . ASN A 1 81 ? 7.819 -3.208 -13.611 1.00 0.00 81 ASN A C 19
ATOM 33550 O O . ASN A 1 81 ? 8.803 -3.557 -12.968 1.00 0.00 81 ASN A O 19
ATOM 33561 N N . LYS A 1 82 ? 7.620 -1.953 -13.986 1.00 0.00 82 LYS A N 19
ATOM 33562 C CA . LYS A 1 82 ? 8.473 -0.872 -13.521 1.00 0.00 82 LYS A CA 19
ATOM 33563 C C . LYS A 1 82 ? 7.613 0.179 -12.833 1.00 0.00 82 LYS A C 19
ATOM 33564 O O . LYS A 1 82 ? 7.863 1.383 -12.894 1.00 0.00 82 LYS A O 19
ATOM 33583 N N . CYS A 1 83 ? 6.579 -0.343 -12.212 1.00 0.00 83 CYS A N 19
ATOM 33584 C CA . CYS A 1 83 ? 5.612 0.401 -11.416 1.00 0.00 83 CYS A CA 19
ATOM 33585 C C . CYS A 1 83 ? 6.265 1.375 -10.428 1.00 0.00 83 CYS A C 19
ATOM 33586 O O . CYS A 1 83 ? 7.341 1.113 -9.885 1.00 0.00 83 CYS A O 19
ATOM 33593 N N . PRO A 1 84 ? 5.599 2.519 -10.185 1.00 0.00 84 PRO A N 19
ATOM 33594 C CA . PRO A 1 84 ? 6.018 3.491 -9.170 1.00 0.00 84 PRO A CA 19
ATOM 33595 C C . PRO A 1 84 ? 5.870 2.959 -7.743 1.00 0.00 84 PRO A C 19
ATOM 33596 O O . PRO A 1 84 ? 6.721 3.231 -6.895 1.00 0.00 84 PRO A O 19
ATOM 33607 N N . VAL A 1 85 ? 4.778 2.220 -7.480 1.00 0.00 85 VAL A N 19
ATOM 33608 C CA . VAL A 1 85 ? 4.507 1.660 -6.151 1.00 0.00 85 VAL A CA 19
ATOM 33609 C C . VAL A 1 85 ? 5.721 0.923 -5.588 1.00 0.00 85 VAL A C 19
ATOM 33610 O O . VAL A 1 85 ? 6.088 -0.147 -6.079 1.00 0.00 85 VAL A O 19
ATOM 33623 N N . PRO A 1 86 ? 6.349 1.501 -4.557 1.00 0.00 86 PRO A N 19
ATOM 33624 C CA . PRO A 1 86 ? 7.636 1.032 -4.025 1.00 0.00 86 PRO A CA 19
ATOM 33625 C C . PRO A 1 86 ? 7.682 -0.478 -3.805 1.00 0.00 86 PRO A C 19
ATOM 33626 O O . PRO A 1 86 ? 8.460 -1.211 -4.444 1.00 0.00 86 PRO A O 19
ATOM 33637 N N . PHE A 1 87 ? 6.815 -0.936 -2.927 1.00 0.00 87 PHE A N 19
ATOM 33638 C CA . PHE A 1 87 ? 6.809 -2.319 -2.509 1.00 0.00 87 PHE A CA 19
ATOM 33639 C C . PHE A 1 87 ? 6.202 -3.247 -3.553 1.00 0.00 87 PHE A C 19
ATOM 33640 O O . PHE A 1 87 ? 6.317 -4.458 -3.429 1.00 0.00 87 PHE A O 19
ATOM 33657 N N . CYS A 1 88 ? 5.597 -2.696 -4.600 1.00 0.00 88 CYS A N 19
ATOM 33658 C CA . CYS A 1 88 ? 5.014 -3.529 -5.632 1.00 0.00 88 CYS A CA 19
ATOM 33659 C C . CYS A 1 88 ? 6.134 -4.162 -6.404 1.00 0.00 88 CYS A C 19
ATOM 33660 O O . CYS A 1 88 ? 6.169 -5.361 -6.602 1.00 0.00 88 CYS A O 19
ATOM 33667 N N . LEU A 1 89 ? 7.076 -3.335 -6.792 1.00 0.00 89 LEU A N 19
ATOM 33668 C CA . LEU A 1 89 ? 8.200 -3.773 -7.559 1.00 0.00 89 LEU A CA 19
ATOM 33669 C C . LEU A 1 89 ? 9.055 -4.750 -6.749 1.00 0.00 89 LEU A C 19
ATOM 33670 O O . LEU A 1 89 ? 9.623 -5.683 -7.305 1.00 0.00 89 LEU A O 19
ATOM 33686 N N . ASN A 1 90 ? 9.101 -4.567 -5.429 1.00 0.00 90 ASN A N 19
ATOM 33687 C CA . ASN A 1 90 ? 9.854 -5.478 -4.569 1.00 0.00 90 ASN A CA 19
ATOM 33688 C C . ASN A 1 90 ? 9.091 -6.794 -4.399 1.00 0.00 90 ASN A C 19
ATOM 33689 O O . ASN A 1 90 ? 9.595 -7.877 -4.744 1.00 0.00 90 ASN A O 19
ATOM 33700 N N . ILE A 1 91 ? 7.857 -6.689 -3.912 1.00 0.00 91 ILE A N 19
ATOM 33701 C CA . ILE A 1 91 ? 7.020 -7.856 -3.667 1.00 0.00 91 ILE A CA 19
ATOM 33702 C C . ILE A 1 91 ? 6.840 -8.652 -4.938 1.00 0.00 91 ILE A C 19
ATOM 33703 O O . ILE A 1 91 ? 7.130 -9.846 -4.990 1.00 0.00 91 ILE A O 19
ATOM 33719 N N . LYS A 1 92 ? 6.361 -7.963 -5.957 1.00 0.00 92 LYS A N 19
ATOM 33720 C CA . LYS A 1 92 ? 6.023 -8.578 -7.216 1.00 0.00 92 LYS A CA 19
ATOM 33721 C C . LYS A 1 92 ? 7.273 -9.144 -7.909 1.00 0.00 92 LYS A C 19
ATOM 33722 O O . LYS A 1 92 ? 7.157 -10.024 -8.760 1.00 0.00 92 LYS A O 19
ATOM 33741 N N . GLN A 1 93 ? 8.469 -8.644 -7.550 1.00 0.00 93 GLN A N 19
ATOM 33742 C CA . GLN A 1 93 ? 9.707 -9.288 -8.008 1.00 0.00 93 GLN A CA 19
ATOM 33743 C C . GLN A 1 93 ? 9.746 -10.741 -7.558 1.00 0.00 93 GLN A C 19
ATOM 33744 O O . GLN A 1 93 ? 9.839 -11.645 -8.387 1.00 0.00 93 GLN A O 19
ATOM 33758 N N . LYS A 1 94 ? 9.683 -10.977 -6.245 1.00 0.00 94 LYS A N 19
ATOM 33759 C CA . LYS A 1 94 ? 9.709 -12.350 -5.755 1.00 0.00 94 LYS A CA 19
ATOM 33760 C C . LYS A 1 94 ? 8.389 -13.072 -6.007 1.00 0.00 94 LYS A C 19
ATOM 33761 O O . LYS A 1 94 ? 8.381 -14.257 -6.333 1.00 0.00 94 LYS A O 19
ATOM 33780 N N . GLY A 1 95 ? 7.276 -12.360 -5.845 1.00 0.00 95 GLY A N 19
ATOM 33781 C CA . GLY A 1 95 ? 5.955 -12.953 -6.028 1.00 0.00 95 GLY A CA 19
ATOM 33782 C C . GLY A 1 95 ? 5.557 -13.864 -4.875 1.00 0.00 95 GLY A C 19
ATOM 33783 O O . GLY A 1 95 ? 4.398 -13.893 -4.463 1.00 0.00 95 GLY A O 19
ATOM 33787 N N . SER A 1 96 ? 6.538 -14.577 -4.337 1.00 0.00 96 SER A N 19
ATOM 33788 C CA . SER A 1 96 ? 6.325 -15.512 -3.239 1.00 0.00 96 SER A CA 19
ATOM 33789 C C . SER A 1 96 ? 6.256 -14.776 -1.901 1.00 0.00 96 SER A C 19
ATOM 33790 O O . SER A 1 96 ? 5.813 -15.338 -0.898 1.00 0.00 96 SER A O 19
ATOM 33798 N N . GLU A 1 97 ? 6.731 -13.530 -1.901 1.00 0.00 97 GLU A N 19
ATOM 33799 C CA . GLU A 1 97 ? 6.735 -12.675 -0.717 1.00 0.00 97 GLU A CA 19
ATOM 33800 C C . GLU A 1 97 ? 5.410 -12.746 0.032 1.00 0.00 97 GLU A C 19
ATOM 33801 O O . GLU A 1 97 ? 5.329 -13.308 1.125 1.00 0.00 97 GLU A O 19
ATOM 33813 N N . PHE A 1 98 ? 4.375 -12.183 -0.568 1.00 0.00 98 PHE A N 19
ATOM 33814 C CA . PHE A 1 98 ? 3.065 -12.121 0.075 1.00 0.00 98 PHE A CA 19
ATOM 33815 C C . PHE A 1 98 ? 1.944 -12.728 -0.786 1.00 0.00 98 PHE A C 19
ATOM 33816 O O . PHE A 1 98 ? 1.248 -13.623 -0.307 1.00 0.00 98 PHE A O 19
ATOM 33833 N N . PRO A 1 99 ? 1.724 -12.283 -2.053 1.00 0.00 99 PRO A N 19
ATOM 33834 C CA . PRO A 1 99 ? 0.673 -12.860 -2.903 1.00 0.00 99 PRO A CA 19
ATOM 33835 C C . PRO A 1 99 ? 1.035 -14.254 -3.416 1.00 0.00 99 PRO A C 19
ATOM 33836 O O . PRO A 1 99 ? 1.179 -14.469 -4.622 1.00 0.00 99 PRO A O 19
ATOM 33847 N N . ALA A 1 100 ? 1.180 -15.191 -2.493 1.00 0.00 100 ALA A N 19
ATOM 33848 C CA . ALA A 1 100 ? 1.479 -16.571 -2.834 1.00 0.00 100 ALA A CA 19
ATOM 33849 C C . ALA A 1 100 ? 0.230 -17.268 -3.355 1.00 0.00 100 ALA A C 19
ATOM 33850 O O . ALA A 1 100 ? -0.877 -17.030 -2.865 1.00 0.00 100 ALA A O 19
ATOM 33857 N N . GLY A 1 101 ? 0.411 -18.115 -4.359 1.00 0.00 101 GLY A N 19
ATOM 33858 C CA . GLY A 1 101 ? -0.708 -18.804 -4.962 1.00 0.00 101 GLY A CA 19
ATOM 33859 C C . GLY A 1 101 ? -0.958 -20.162 -4.342 1.00 0.00 101 GLY A C 19
ATOM 33860 O O . GLY A 1 101 ? -2.107 -20.559 -4.147 1.00 0.00 101 GLY A O 19
ATOM 33864 N N . ASN A 1 102 ? 0.111 -20.878 -4.028 1.00 0.00 102 ASN A N 19
ATOM 33865 C CA . ASN A 1 102 ? -0.014 -22.211 -3.452 1.00 0.00 102 ASN A CA 19
ATOM 33866 C C . ASN A 1 102 ? 0.932 -22.369 -2.271 1.00 0.00 102 ASN A C 19
ATOM 33867 O O . ASN A 1 102 ? 1.963 -23.060 -2.423 1.00 0.00 102 ASN A O 19
ATOM 33879 N N . GLY B 2 1 ? -7.720 -14.355 0.546 1.00 0.00 201 GLY B N 19
ATOM 33880 C CA . GLY B 2 1 ? -7.050 -13.050 0.343 1.00 0.00 201 GLY B CA 19
ATOM 33881 C C . GLY B 2 1 ? -6.723 -12.383 1.659 1.00 0.00 201 GLY B C 19
ATOM 33882 O O . GLY B 2 1 ? -7.196 -12.827 2.708 1.00 0.00 201 GLY B O 19
ATOM 33888 N N . MET B 2 2 ? -5.911 -11.328 1.603 1.00 0.00 202 MET B N 19
ATOM 33889 C CA . MET B 2 2 ? -5.557 -10.541 2.786 1.00 0.00 202 MET B CA 19
ATOM 33890 C C . MET B 2 2 ? -4.812 -11.394 3.814 1.00 0.00 202 MET B C 19
ATOM 33891 O O . MET B 2 2 ? -5.408 -11.930 4.749 1.00 0.00 202 MET B O 19
ATOM 33905 N N . TYR B 2 3 ? -3.506 -11.519 3.633 1.00 0.00 203 TYR B N 19
ATOM 33906 C CA . TYR B 2 3 ? -2.690 -12.326 4.534 1.00 0.00 203 TYR B CA 19
ATOM 33907 C C . TYR B 2 3 ? -2.279 -11.527 5.780 1.00 0.00 203 TYR B C 19
ATOM 33908 O O . TYR B 2 3 ? -2.632 -11.910 6.896 1.00 0.00 203 TYR B O 19
ATOM 33926 N N . PRO B 2 4 ? -1.538 -10.405 5.626 1.00 0.00 204 PRO B N 19
ATOM 33927 C CA . PRO B 2 4 ? -1.079 -9.615 6.766 1.00 0.00 204 PRO B CA 19
ATOM 33928 C C . PRO B 2 4 ? -2.099 -8.560 7.184 1.00 0.00 204 PRO B C 19
ATOM 33929 O O . PRO B 2 4 ? -3.106 -8.352 6.504 1.00 0.00 204 PRO B O 19
ATOM 33940 N N . ASP B 2 5 ? -1.846 -7.908 8.310 1.00 0.00 205 ASP B N 19
ATOM 33941 C CA . ASP B 2 5 ? -2.698 -6.817 8.761 1.00 0.00 205 ASP B CA 19
ATOM 33942 C C . ASP B 2 5 ? -2.145 -5.492 8.260 1.00 0.00 205 ASP B C 19
ATOM 33943 O O . ASP B 2 5 ? -1.055 -5.069 8.656 1.00 0.00 205 ASP B O 19
ATOM 33952 N N . PRO B 2 6 ? -2.880 -4.833 7.364 1.00 0.00 206 PRO B N 19
ATOM 33953 C CA . PRO B 2 6 ? -2.486 -3.574 6.778 1.00 0.00 206 PRO B CA 19
ATOM 33954 C C . PRO B 2 6 ? -3.072 -2.388 7.524 1.00 0.00 206 PRO B C 19
ATOM 33955 O O . PRO B 2 6 ? -3.939 -1.687 7.019 1.00 0.00 206 PRO B O 19
ATOM 33966 N N . GLY B 2 7 ? -2.582 -2.169 8.720 1.00 0.00 207 GLY B N 19
ATOM 33967 C CA . GLY B 2 7 ? -3.025 -1.046 9.531 1.00 0.00 207 GLY B CA 19
ATOM 33968 C C . GLY B 2 7 ? -2.719 0.313 8.916 1.00 0.00 207 GLY B C 19
ATOM 33969 O O . GLY B 2 7 ? -3.005 1.341 9.523 1.00 0.00 207 GLY B O 19
ATOM 33973 N N . LEU B 2 8 ? -2.149 0.326 7.714 1.00 0.00 208 LEU B N 19
ATOM 33974 C CA . LEU B 2 8 ? -1.840 1.570 7.016 1.00 0.00 208 LEU B CA 19
ATOM 33975 C C . LEU B 2 8 ? -3.125 2.270 6.576 1.00 0.00 208 LEU B C 19
ATOM 33976 O O . LEU B 2 8 ? -3.197 3.496 6.559 1.00 0.00 208 LEU B O 19
ATOM 33992 N N . LEU B 2 9 ? -4.144 1.486 6.239 1.00 0.00 209 LEU B N 19
ATOM 33993 C CA . LEU B 2 9 ? -5.422 2.047 5.804 1.00 0.00 209 LEU B CA 19
ATOM 33994 C C . LEU B 2 9 ? -6.183 2.627 6.997 1.00 0.00 209 LEU B C 19
ATOM 33995 O O . LEU B 2 9 ? -7.096 3.439 6.835 1.00 0.00 209 LEU B O 19
ATOM 34011 N N . SER B 2 10 ? -5.797 2.207 8.192 1.00 0.00 210 SER B N 19
ATOM 34012 C CA . SER B 2 10 ? -6.311 2.800 9.419 1.00 0.00 210 SER B CA 19
ATOM 34013 C C . SER B 2 10 ? -5.417 3.974 9.827 1.00 0.00 210 SER B C 19
ATOM 34014 O O . SER B 2 10 ? -5.898 5.017 10.279 1.00 0.00 210 SER B O 19
ATOM 34022 N N . TYR B 2 11 ? -4.113 3.780 9.644 1.00 0.00 211 TYR B N 19
ATOM 34023 C CA . TYR B 2 11 ? -3.104 4.803 9.910 1.00 0.00 211 TYR B CA 19
ATOM 34024 C C . TYR B 2 11 ? -3.395 6.056 9.093 1.00 0.00 211 TYR B C 19
ATOM 34025 O O . TYR B 2 11 ? -3.308 7.180 9.588 1.00 0.00 211 TYR B O 19
ATOM 34043 N N . ILE B 2 12 ? -3.749 5.851 7.837 1.00 0.00 212 ILE B N 19
ATOM 34044 C CA . ILE B 2 12 ? -4.102 6.944 6.954 1.00 0.00 212 ILE B CA 19
ATOM 34045 C C . ILE B 2 12 ? -5.578 6.866 6.587 1.00 0.00 212 ILE B C 19
ATOM 34046 O O . ILE B 2 12 ? -5.951 6.414 5.503 1.00 0.00 212 ILE B O 19
ATOM 34062 N N . ASN B 2 13 ? -6.418 7.271 7.520 1.00 0.00 213 ASN B N 19
ATOM 34063 C CA . ASN B 2 13 ? -7.841 7.376 7.264 1.00 0.00 213 ASN B CA 19
ATOM 34064 C C . ASN B 2 13 ? -8.157 8.768 6.732 1.00 0.00 213 ASN B C 19
ATOM 34065 O O . ASN B 2 13 ? -8.417 9.705 7.492 1.00 0.00 213 ASN B O 19
ATOM 34076 N N . GLU B 2 14 ? -8.081 8.901 5.415 1.00 0.00 214 GLU B N 19
ATOM 34077 C CA . GLU B 2 14 ? -8.315 10.175 4.749 1.00 0.00 214 GLU B CA 19
ATOM 34078 C C . GLU B 2 14 ? -9.753 10.633 4.961 1.00 0.00 214 GLU B C 19
ATOM 34079 O O . GLU B 2 14 ? -10.701 9.893 4.684 1.00 0.00 214 GLU B O 19
ATOM 34091 N N . LEU B 2 15 ? -9.902 11.848 5.469 1.00 0.00 215 LEU B N 19
ATOM 34092 C CA . LEU B 2 15 ? -11.213 12.409 5.763 1.00 0.00 215 LEU B CA 19
ATOM 34093 C C . LEU B 2 15 ? -11.291 13.860 5.301 1.00 0.00 215 LEU B C 19
ATOM 34094 O O . LEU B 2 15 ? -11.413 14.776 6.119 1.00 0.00 215 LEU B O 19
ATOM 34110 N N . CYS B 2 16 ? -11.190 14.072 3.997 1.00 0.00 216 CYS B N 19
ATOM 34111 C CA . CYS B 2 16 ? -11.287 15.413 3.442 1.00 0.00 216 CYS B CA 19
ATOM 34112 C C . CYS B 2 16 ? -12.741 15.876 3.416 1.00 0.00 216 CYS B C 19
ATOM 34113 O O . CYS B 2 16 ? -13.528 15.352 2.603 1.00 0.00 216 CYS B O 19
ATOM 34125 N N . SER A 1 1 ? -28.003 -19.772 2.579 1.00 0.00 1 SER A N 20
ATOM 34126 C CA . SER A 1 1 ? -29.467 -19.803 2.763 1.00 0.00 1 SER A CA 20
ATOM 34127 C C . SER A 1 1 ? -30.080 -18.465 2.353 1.00 0.00 1 SER A C 20
ATOM 34128 O O . SER A 1 1 ? -30.326 -17.593 3.192 1.00 0.00 1 SER A O 20
ATOM 34138 N N . GLY A 1 2 ? -30.308 -18.300 1.053 1.00 0.00 2 GLY A N 20
ATOM 34139 C CA . GLY A 1 2 ? -30.881 -17.069 0.544 1.00 0.00 2 GLY A CA 20
ATOM 34140 C C . GLY A 1 2 ? -29.860 -15.954 0.446 1.00 0.00 2 GLY A C 20
ATOM 34141 O O . GLY A 1 2 ? -29.314 -15.690 -0.629 1.00 0.00 2 GLY A O 20
ATOM 34145 N N . GLY A 1 3 ? -29.599 -15.303 1.567 1.00 0.00 3 GLY A N 20
ATOM 34146 C CA . GLY A 1 3 ? -28.645 -14.220 1.591 1.00 0.00 3 GLY A CA 20
ATOM 34147 C C . GLY A 1 3 ? -28.359 -13.747 2.997 1.00 0.00 3 GLY A C 20
ATOM 34148 O O . GLY A 1 3 ? -29.260 -13.701 3.837 1.00 0.00 3 GLY A O 20
ATOM 34152 N N . ARG A 1 4 ? -27.109 -13.407 3.254 1.00 0.00 4 ARG A N 20
ATOM 34153 C CA . ARG A 1 4 ? -26.707 -12.903 4.556 1.00 0.00 4 ARG A CA 20
ATOM 34154 C C . ARG A 1 4 ? -26.751 -11.378 4.544 1.00 0.00 4 ARG A C 20
ATOM 34155 O O . ARG A 1 4 ? -27.110 -10.734 5.533 1.00 0.00 4 ARG A O 20
ATOM 34176 N N . ALA A 1 5 ? -26.402 -10.830 3.375 1.00 0.00 5 ALA A N 20
ATOM 34177 C CA . ALA A 1 5 ? -26.558 -9.409 3.054 1.00 0.00 5 ALA A CA 20
ATOM 34178 C C . ALA A 1 5 ? -25.889 -8.491 4.067 1.00 0.00 5 ALA A C 20
ATOM 34179 O O . ALA A 1 5 ? -26.372 -7.387 4.329 1.00 0.00 5 ALA A O 20
ATOM 34186 N N . THR A 1 6 ? -24.774 -8.939 4.617 1.00 0.00 6 THR A N 20
ATOM 34187 C CA . THR A 1 6 ? -24.028 -8.154 5.588 1.00 0.00 6 THR A CA 20
ATOM 34188 C C . THR A 1 6 ? -22.551 -8.105 5.214 1.00 0.00 6 THR A C 20
ATOM 34189 O O . THR A 1 6 ? -22.007 -9.069 4.665 1.00 0.00 6 THR A O 20
ATOM 34200 N N . GLN A 1 7 ? -21.909 -6.981 5.488 1.00 0.00 7 GLN A N 20
ATOM 34201 C CA . GLN A 1 7 ? -20.493 -6.829 5.201 1.00 0.00 7 GLN A CA 20
ATOM 34202 C C . GLN A 1 7 ? -19.670 -7.497 6.301 1.00 0.00 7 GLN A C 20
ATOM 34203 O O . GLN A 1 7 ? -19.926 -7.311 7.494 1.00 0.00 7 GLN A O 20
ATOM 34217 N N . SER A 1 8 ? -18.710 -8.313 5.894 1.00 0.00 8 SER A N 20
ATOM 34218 C CA . SER A 1 8 ? -17.841 -8.986 6.841 1.00 0.00 8 SER A CA 20
ATOM 34219 C C . SER A 1 8 ? -16.615 -8.126 7.137 1.00 0.00 8 SER A C 20
ATOM 34220 O O . SER A 1 8 ? -16.264 -7.262 6.329 1.00 0.00 8 SER A O 20
ATOM 34228 N N . PRO A 1 9 ? -15.952 -8.330 8.284 1.00 0.00 9 PRO A N 20
ATOM 34229 C CA . PRO A 1 9 ? -14.789 -7.527 8.664 1.00 0.00 9 PRO A CA 20
ATOM 34230 C C . PRO A 1 9 ? -13.706 -7.568 7.595 1.00 0.00 9 PRO A C 20
ATOM 34231 O O . PRO A 1 9 ? -13.157 -6.535 7.212 1.00 0.00 9 PRO A O 20
ATOM 34242 N N . GLY A 1 10 ? -13.439 -8.769 7.097 1.00 0.00 10 GLY A N 20
ATOM 34243 C CA . GLY A 1 10 ? -12.468 -8.950 6.043 1.00 0.00 10 GLY A CA 20
ATOM 34244 C C . GLY A 1 10 ? -12.781 -8.121 4.820 1.00 0.00 10 GLY A C 20
ATOM 34245 O O . GLY A 1 10 ? -11.895 -7.501 4.238 1.00 0.00 10 GLY A O 20
ATOM 34249 N N . ASP A 1 11 ? -14.050 -8.088 4.451 1.00 0.00 11 ASP A N 20
ATOM 34250 C CA . ASP A 1 11 ? -14.482 -7.387 3.246 1.00 0.00 11 ASP A CA 20
ATOM 34251 C C . ASP A 1 11 ? -14.411 -5.881 3.441 1.00 0.00 11 ASP A C 20
ATOM 34252 O O . ASP A 1 11 ? -14.034 -5.147 2.529 1.00 0.00 11 ASP A O 20
ATOM 34261 N N . SER A 1 12 ? -14.752 -5.426 4.637 1.00 0.00 12 SER A N 20
ATOM 34262 C CA . SER A 1 12 ? -14.738 -4.009 4.938 1.00 0.00 12 SER A CA 20
ATOM 34263 C C . SER A 1 12 ? -13.299 -3.531 5.079 1.00 0.00 12 SER A C 20
ATOM 34264 O O . SER A 1 12 ? -12.957 -2.403 4.718 1.00 0.00 12 SER A O 20
ATOM 34272 N N . ARG A 1 13 ? -12.453 -4.417 5.574 1.00 0.00 13 ARG A N 20
ATOM 34273 C CA . ARG A 1 13 ? -11.039 -4.149 5.685 1.00 0.00 13 ARG A CA 20
ATOM 34274 C C . ARG A 1 13 ? -10.406 -4.151 4.296 1.00 0.00 13 ARG A C 20
ATOM 34275 O O . ARG A 1 13 ? -9.587 -3.292 3.976 1.00 0.00 13 ARG A O 20
ATOM 34296 N N . ARG A 1 14 ? -10.827 -5.104 3.466 1.00 0.00 14 ARG A N 20
ATOM 34297 C CA . ARG A 1 14 ? -10.359 -5.201 2.085 1.00 0.00 14 ARG A CA 20
ATOM 34298 C C . ARG A 1 14 ? -10.824 -3.989 1.281 1.00 0.00 14 ARG A C 20
ATOM 34299 O O . ARG A 1 14 ? -10.188 -3.577 0.310 1.00 0.00 14 ARG A O 20
ATOM 34320 N N . LEU A 1 15 ? -11.921 -3.405 1.727 1.00 0.00 15 LEU A N 20
ATOM 34321 C CA . LEU A 1 15 ? -12.489 -2.225 1.101 1.00 0.00 15 LEU A CA 20
ATOM 34322 C C . LEU A 1 15 ? -11.588 -1.020 1.356 1.00 0.00 15 LEU A C 20
ATOM 34323 O O . LEU A 1 15 ? -11.285 -0.244 0.446 1.00 0.00 15 LEU A O 20
ATOM 34339 N N . SER A 1 16 ? -11.143 -0.886 2.602 1.00 0.00 16 SER A N 20
ATOM 34340 C CA . SER A 1 16 ? -10.235 0.178 2.975 1.00 0.00 16 SER A CA 20
ATOM 34341 C C . SER A 1 16 ? -8.850 -0.104 2.393 1.00 0.00 16 SER A C 20
ATOM 34342 O O . SER A 1 16 ? -8.049 0.806 2.182 1.00 0.00 16 SER A O 20
ATOM 34350 N N . ILE A 1 17 ? -8.580 -1.381 2.130 1.00 0.00 17 ILE A N 20
ATOM 34351 C CA . ILE A 1 17 ? -7.359 -1.776 1.450 1.00 0.00 17 ILE A CA 20
ATOM 34352 C C . ILE A 1 17 ? -7.304 -1.152 0.074 1.00 0.00 17 ILE A C 20
ATOM 34353 O O . ILE A 1 17 ? -6.361 -0.448 -0.237 1.00 0.00 17 ILE A O 20
ATOM 34369 N N . GLN A 1 18 ? -8.340 -1.377 -0.725 1.00 0.00 18 GLN A N 20
ATOM 34370 C CA . GLN A 1 18 ? -8.397 -0.823 -2.076 1.00 0.00 18 GLN A CA 20
ATOM 34371 C C . GLN A 1 18 ? -8.357 0.701 -2.037 1.00 0.00 18 GLN A C 20
ATOM 34372 O O . GLN A 1 18 ? -7.893 1.347 -2.980 1.00 0.00 18 GLN A O 20
ATOM 34386 N N . ARG A 1 19 ? -8.836 1.262 -0.937 1.00 0.00 19 ARG A N 20
ATOM 34387 C CA . ARG A 1 19 ? -8.721 2.683 -0.683 1.00 0.00 19 ARG A CA 20
ATOM 34388 C C . ARG A 1 19 ? -7.252 3.089 -0.567 1.00 0.00 19 ARG A C 20
ATOM 34389 O O . ARG A 1 19 ? -6.817 4.069 -1.177 1.00 0.00 19 ARG A O 20
ATOM 34410 N N . ALA A 1 20 ? -6.479 2.319 0.195 1.00 0.00 20 ALA A N 20
ATOM 34411 C CA . ALA A 1 20 ? -5.067 2.618 0.376 1.00 0.00 20 ALA A CA 20
ATOM 34412 C C . ALA A 1 20 ? -4.263 2.097 -0.808 1.00 0.00 20 ALA A C 20
ATOM 34413 O O . ALA A 1 20 ? -3.124 2.497 -1.027 1.00 0.00 20 ALA A O 20
ATOM 34420 N N . ILE A 1 21 ? -4.883 1.209 -1.572 1.00 0.00 21 ILE A N 20
ATOM 34421 C CA . ILE A 1 21 ? -4.293 0.667 -2.782 1.00 0.00 21 ILE A CA 20
ATOM 34422 C C . ILE A 1 21 ? -4.114 1.766 -3.796 1.00 0.00 21 ILE A C 20
ATOM 34423 O O . ILE A 1 21 ? -3.006 2.049 -4.254 1.00 0.00 21 ILE A O 20
ATOM 34439 N N . GLN A 1 22 ? -5.227 2.388 -4.120 1.00 0.00 22 GLN A N 20
ATOM 34440 C CA . GLN A 1 22 ? -5.248 3.479 -5.051 1.00 0.00 22 GLN A CA 20
ATOM 34441 C C . GLN A 1 22 ? -4.366 4.604 -4.503 1.00 0.00 22 GLN A C 20
ATOM 34442 O O . GLN A 1 22 ? -3.609 5.235 -5.235 1.00 0.00 22 GLN A O 20
ATOM 34456 N N . SER A 1 23 ? -4.430 4.796 -3.189 1.00 0.00 23 SER A N 20
ATOM 34457 C CA . SER A 1 23 ? -3.650 5.826 -2.517 1.00 0.00 23 SER A CA 20
ATOM 34458 C C . SER A 1 23 ? -2.146 5.600 -2.691 1.00 0.00 23 SER A C 20
ATOM 34459 O O . SER A 1 23 ? -1.403 6.538 -2.992 1.00 0.00 23 SER A O 20
ATOM 34467 N N . LEU A 1 24 ? -1.715 4.352 -2.514 1.00 0.00 24 LEU A N 20
ATOM 34468 C CA . LEU A 1 24 ? -0.317 3.975 -2.668 1.00 0.00 24 LEU A CA 20
ATOM 34469 C C . LEU A 1 24 ? 0.185 4.305 -4.064 1.00 0.00 24 LEU A C 20
ATOM 34470 O O . LEU A 1 24 ? 1.262 4.878 -4.236 1.00 0.00 24 LEU A O 20
ATOM 34486 N N . VAL A 1 25 ? -0.608 3.952 -5.059 1.00 0.00 25 VAL A N 20
ATOM 34487 C CA . VAL A 1 25 ? -0.248 4.207 -6.436 1.00 0.00 25 VAL A CA 20
ATOM 34488 C C . VAL A 1 25 ? -0.337 5.685 -6.762 1.00 0.00 25 VAL A C 20
ATOM 34489 O O . VAL A 1 25 ? 0.459 6.213 -7.535 1.00 0.00 25 VAL A O 20
ATOM 34502 N N . HIS A 1 26 ? -1.330 6.347 -6.199 1.00 0.00 26 HIS A N 20
ATOM 34503 C CA . HIS A 1 26 ? -1.456 7.779 -6.359 1.00 0.00 26 HIS A CA 20
ATOM 34504 C C . HIS A 1 26 ? -0.163 8.460 -5.929 1.00 0.00 26 HIS A C 20
ATOM 34505 O O . HIS A 1 26 ? 0.379 9.276 -6.662 1.00 0.00 26 HIS A O 20
ATOM 34519 N N . ALA A 1 27 ? 0.335 8.098 -4.753 1.00 0.00 27 ALA A N 20
ATOM 34520 C CA . ALA A 1 27 ? 1.580 8.684 -4.234 1.00 0.00 27 ALA A CA 20
ATOM 34521 C C . ALA A 1 27 ? 2.762 8.277 -5.100 1.00 0.00 27 ALA A C 20
ATOM 34522 O O . ALA A 1 27 ? 3.752 9.005 -5.204 1.00 0.00 27 ALA A O 20
ATOM 34529 N N . ALA A 1 28 ? 2.656 7.105 -5.707 1.00 0.00 28 ALA A N 20
ATOM 34530 C CA . ALA A 1 28 ? 3.645 6.648 -6.665 1.00 0.00 28 ALA A CA 20
ATOM 34531 C C . ALA A 1 28 ? 3.753 7.626 -7.828 1.00 0.00 28 ALA A C 20
ATOM 34532 O O . ALA A 1 28 ? 4.834 8.117 -8.156 1.00 0.00 28 ALA A O 20
ATOM 34539 N N . GLN A 1 29 ? 2.612 7.900 -8.442 1.00 0.00 29 GLN A N 20
ATOM 34540 C CA . GLN A 1 29 ? 2.555 8.715 -9.649 1.00 0.00 29 GLN A CA 20
ATOM 34541 C C . GLN A 1 29 ? 1.888 10.061 -9.410 1.00 0.00 29 GLN A C 20
ATOM 34542 O O . GLN A 1 29 ? 1.162 10.538 -10.284 1.00 0.00 29 GLN A O 20
ATOM 34556 N N . CYS A 1 30 ? 2.057 10.637 -8.223 1.00 0.00 30 CYS A N 20
ATOM 34557 C CA . CYS A 1 30 ? 1.588 11.979 -7.967 1.00 0.00 30 CYS A CA 20
ATOM 34558 C C . CYS A 1 30 ? 2.171 12.968 -8.988 1.00 0.00 30 CYS A C 20
ATOM 34559 O O . CYS A 1 30 ? 3.229 13.560 -8.758 1.00 0.00 30 CYS A O 20
ATOM 34566 N N . ARG A 1 31 ? 1.486 13.146 -10.109 1.00 0.00 31 ARG A N 20
ATOM 34567 C CA . ARG A 1 31 ? 1.963 14.063 -11.157 1.00 0.00 31 ARG A CA 20
ATOM 34568 C C . ARG A 1 31 ? 1.320 15.443 -10.984 1.00 0.00 31 ARG A C 20
ATOM 34569 O O . ARG A 1 31 ? 1.712 16.421 -11.621 1.00 0.00 31 ARG A O 20
ATOM 34590 N N . ASN A 1 32 ? 0.349 15.525 -10.095 1.00 0.00 32 ASN A N 20
ATOM 34591 C CA . ASN A 1 32 ? -0.338 16.776 -9.847 1.00 0.00 32 ASN A CA 20
ATOM 34592 C C . ASN A 1 32 ? 0.544 17.682 -9.002 1.00 0.00 32 ASN A C 20
ATOM 34593 O O . ASN A 1 32 ? 0.870 17.353 -7.863 1.00 0.00 32 ASN A O 20
ATOM 34604 N N . ALA A 1 33 ? 0.957 18.807 -9.563 1.00 0.00 33 ALA A N 20
ATOM 34605 C CA . ALA A 1 33 ? 1.733 19.788 -8.814 1.00 0.00 33 ALA A CA 20
ATOM 34606 C C . ALA A 1 33 ? 0.860 20.478 -7.772 1.00 0.00 33 ALA A C 20
ATOM 34607 O O . ALA A 1 33 ? 1.351 21.200 -6.904 1.00 0.00 33 ALA A O 20
ATOM 34614 N N . ASN A 1 34 ? -0.442 20.254 -7.873 1.00 0.00 34 ASN A N 20
ATOM 34615 C CA . ASN A 1 34 ? -1.399 20.819 -6.944 1.00 0.00 34 ASN A CA 20
ATOM 34616 C C . ASN A 1 34 ? -1.979 19.741 -6.042 1.00 0.00 34 ASN A C 20
ATOM 34617 O O . ASN A 1 34 ? -2.983 19.978 -5.369 1.00 0.00 34 ASN A O 20
ATOM 34628 N N . CYS A 1 35 ? -1.368 18.550 -6.077 1.00 0.00 35 CYS A N 20
ATOM 34629 C CA . CYS A 1 35 ? -1.739 17.442 -5.191 1.00 0.00 35 CYS A CA 20
ATOM 34630 C C . CYS A 1 35 ? -2.022 17.924 -3.767 1.00 0.00 35 CYS A C 20
ATOM 34631 O O . CYS A 1 35 ? -1.100 18.181 -2.993 1.00 0.00 35 CYS A O 20
ATOM 34638 N N . SER A 1 36 ? -3.299 18.057 -3.437 1.00 0.00 36 SER A N 20
ATOM 34639 C CA . SER A 1 36 ? -3.709 18.414 -2.086 1.00 0.00 36 SER A CA 20
ATOM 34640 C C . SER A 1 36 ? -4.712 17.399 -1.527 1.00 0.00 36 SER A C 20
ATOM 34641 O O . SER A 1 36 ? -5.553 17.734 -0.693 1.00 0.00 36 SER A O 20
ATOM 34649 N N . LEU A 1 37 ? -4.615 16.156 -1.982 1.00 0.00 37 LEU A N 20
ATOM 34650 C CA . LEU A 1 37 ? -5.537 15.113 -1.557 1.00 0.00 37 LEU A CA 20
ATOM 34651 C C . LEU A 1 37 ? -5.057 14.519 -0.223 1.00 0.00 37 LEU A C 20
ATOM 34652 O O . LEU A 1 37 ? -3.856 14.337 -0.027 1.00 0.00 37 LEU A O 20
ATOM 34668 N N . PRO A 1 38 ? -5.970 14.260 0.726 1.00 0.00 38 PRO A N 20
ATOM 34669 C CA . PRO A 1 38 ? -5.606 13.791 2.074 1.00 0.00 38 PRO A CA 20
ATOM 34670 C C . PRO A 1 38 ? -4.643 12.600 2.068 1.00 0.00 38 PRO A C 20
ATOM 34671 O O . PRO A 1 38 ? -3.519 12.687 2.595 1.00 0.00 38 PRO A O 20
ATOM 34682 N N . SER A 1 39 ? -5.065 11.501 1.448 1.00 0.00 39 SER A N 20
ATOM 34683 C CA . SER A 1 39 ? -4.264 10.288 1.431 1.00 0.00 39 SER A CA 20
ATOM 34684 C C . SER A 1 39 ? -3.001 10.492 0.609 1.00 0.00 39 SER A C 20
ATOM 34685 O O . SER A 1 39 ? -2.024 9.785 0.788 1.00 0.00 39 SER A O 20
ATOM 34693 N N . CYS A 1 40 ? -3.029 11.480 -0.276 1.00 0.00 40 CYS A N 20
ATOM 34694 C CA . CYS A 1 40 ? -1.871 11.830 -1.086 1.00 0.00 40 CYS A CA 20
ATOM 34695 C C . CYS A 1 40 ? -0.673 12.160 -0.216 1.00 0.00 40 CYS A C 20
ATOM 34696 O O . CYS A 1 40 ? 0.380 11.526 -0.318 1.00 0.00 40 CYS A O 20
ATOM 34703 N N . GLN A 1 41 ? -0.848 13.155 0.641 1.00 0.00 41 GLN A N 20
ATOM 34704 C CA . GLN A 1 41 ? 0.245 13.633 1.473 1.00 0.00 41 GLN A CA 20
ATOM 34705 C C . GLN A 1 41 ? 0.685 12.533 2.419 1.00 0.00 41 GLN A C 20
ATOM 34706 O O . GLN A 1 41 ? 1.880 12.295 2.610 1.00 0.00 41 GLN A O 20
ATOM 34720 N N . LYS A 1 42 ? -0.290 11.838 2.984 1.00 0.00 42 LYS A N 20
ATOM 34721 C CA . LYS A 1 42 ? -0.011 10.806 3.950 1.00 0.00 42 LYS A CA 20
ATOM 34722 C C . LYS A 1 42 ? 0.681 9.609 3.298 1.00 0.00 42 LYS A C 20
ATOM 34723 O O . LYS A 1 42 ? 1.613 9.039 3.867 1.00 0.00 42 LYS A O 20
ATOM 34742 N N . MET A 1 43 ? 0.233 9.240 2.104 1.00 0.00 43 MET A N 20
ATOM 34743 C CA . MET A 1 43 ? 0.866 8.161 1.349 1.00 0.00 43 MET A CA 20
ATOM 34744 C C . MET A 1 43 ? 2.288 8.512 0.954 1.00 0.00 43 MET A C 20
ATOM 34745 O O . MET A 1 43 ? 3.170 7.666 0.964 1.00 0.00 43 MET A O 20
ATOM 34759 N N . LYS A 1 44 ? 2.530 9.754 0.604 1.00 0.00 44 LYS A N 20
ATOM 34760 C CA . LYS A 1 44 ? 3.863 10.114 0.176 1.00 0.00 44 LYS A CA 20
ATOM 34761 C C . LYS A 1 44 ? 4.809 10.113 1.369 1.00 0.00 44 LYS A C 20
ATOM 34762 O O . LYS A 1 44 ? 6.026 10.005 1.219 1.00 0.00 44 LYS A O 20
ATOM 34781 N N . ARG A 1 45 ? 4.234 10.194 2.560 1.00 0.00 45 ARG A N 20
ATOM 34782 C CA . ARG A 1 45 ? 5.000 10.049 3.785 1.00 0.00 45 ARG A CA 20
ATOM 34783 C C . ARG A 1 45 ? 5.365 8.584 3.996 1.00 0.00 45 ARG A C 20
ATOM 34784 O O . ARG A 1 45 ? 6.540 8.251 4.181 1.00 0.00 45 ARG A O 20
ATOM 34805 N N . VAL A 1 46 ? 4.356 7.711 3.941 1.00 0.00 46 VAL A N 20
ATOM 34806 C CA . VAL A 1 46 ? 4.570 6.283 4.143 1.00 0.00 46 VAL A CA 20
ATOM 34807 C C . VAL A 1 46 ? 5.570 5.738 3.118 1.00 0.00 46 VAL A C 20
ATOM 34808 O O . VAL A 1 46 ? 6.526 5.039 3.479 1.00 0.00 46 VAL A O 20
ATOM 34821 N N . VAL A 1 47 ? 5.387 6.123 1.855 1.00 0.00 47 VAL A N 20
ATOM 34822 C CA . VAL A 1 47 ? 6.205 5.615 0.765 1.00 0.00 47 VAL A CA 20
ATOM 34823 C C . VAL A 1 47 ? 7.658 6.034 0.927 1.00 0.00 47 VAL A C 20
ATOM 34824 O O . VAL A 1 47 ? 8.563 5.198 0.959 1.00 0.00 47 VAL A O 20
ATOM 34837 N N . GLN A 1 48 ? 7.877 7.339 1.039 1.00 0.00 48 GLN A N 20
ATOM 34838 C CA . GLN A 1 48 ? 9.226 7.873 1.108 1.00 0.00 48 GLN A CA 20
ATOM 34839 C C . GLN A 1 48 ? 9.927 7.424 2.384 1.00 0.00 48 GLN A C 20
ATOM 34840 O O . GLN A 1 48 ? 11.146 7.533 2.502 1.00 0.00 48 GLN A O 20
ATOM 34854 N N . HIS A 1 49 ? 9.158 6.898 3.329 1.00 0.00 49 HIS A N 20
ATOM 34855 C CA . HIS A 1 49 ? 9.729 6.368 4.552 1.00 0.00 49 HIS A CA 20
ATOM 34856 C C . HIS A 1 49 ? 10.397 5.023 4.291 1.00 0.00 49 HIS A C 20
ATOM 34857 O O . HIS A 1 49 ? 11.495 4.774 4.781 1.00 0.00 49 HIS A O 20
ATOM 34871 N N . THR A 1 50 ? 9.726 4.147 3.543 1.00 0.00 50 THR A N 20
ATOM 34872 C CA . THR A 1 50 ? 10.278 2.820 3.250 1.00 0.00 50 THR A CA 20
ATOM 34873 C C . THR A 1 50 ? 11.616 2.947 2.528 1.00 0.00 50 THR A C 20
ATOM 34874 O O . THR A 1 50 ? 12.495 2.086 2.646 1.00 0.00 50 THR A O 20
ATOM 34885 N N . LYS A 1 51 ? 11.754 4.035 1.789 1.00 0.00 51 LYS A N 20
ATOM 34886 C CA . LYS A 1 51 ? 12.999 4.375 1.114 1.00 0.00 51 LYS A CA 20
ATOM 34887 C C . LYS A 1 51 ? 14.141 4.512 2.123 1.00 0.00 51 LYS A C 20
ATOM 34888 O O . LYS A 1 51 ? 15.240 3.997 1.909 1.00 0.00 51 LYS A O 20
ATOM 34907 N N . GLY A 1 52 ? 13.863 5.182 3.235 1.00 0.00 52 GLY A N 20
ATOM 34908 C CA . GLY A 1 52 ? 14.886 5.419 4.237 1.00 0.0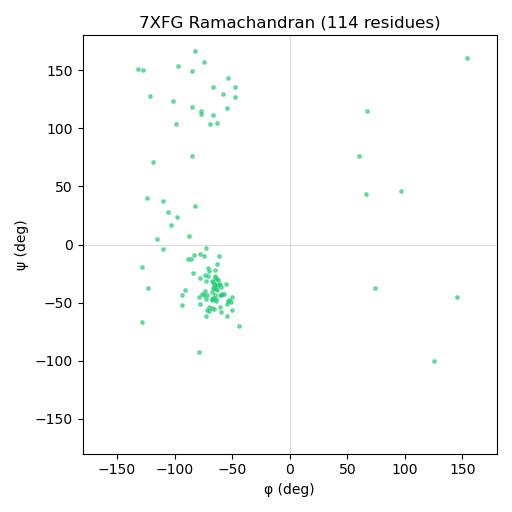0 52 GLY A CA 20
ATOM 34909 C C . GLY A 1 52 ? 14.740 4.529 5.458 1.00 0.00 52 GLY A C 20
ATOM 34910 O O . GLY A 1 52 ? 15.119 4.914 6.565 1.00 0.00 52 GLY A O 20
ATOM 34914 N N . CYS A 1 53 ? 14.171 3.350 5.267 1.00 0.00 53 CYS A N 20
ATOM 34915 C CA . CYS A 1 53 ? 14.022 2.393 6.350 1.00 0.00 53 CYS A CA 20
ATOM 34916 C C . CYS A 1 53 ? 14.963 1.211 6.143 1.00 0.00 53 CYS A C 20
ATOM 34917 O O . CYS A 1 53 ? 15.301 0.875 5.008 1.00 0.00 53 CYS A O 20
ATOM 34924 N N . LYS A 1 54 ? 15.386 0.589 7.233 1.00 0.00 54 LYS A N 20
ATOM 34925 C CA . LYS A 1 54 ? 16.296 -0.547 7.157 1.00 0.00 54 LYS A CA 20
ATOM 34926 C C . LYS A 1 54 ? 15.696 -1.775 7.833 1.00 0.00 54 LYS A C 20
ATOM 34927 O O . LYS A 1 54 ? 15.982 -2.906 7.450 1.00 0.00 54 LYS A O 20
ATOM 34946 N N . ARG A 1 55 ? 14.848 -1.545 8.827 1.00 0.00 55 ARG A N 20
ATOM 34947 C CA . ARG A 1 55 ? 14.138 -2.629 9.504 1.00 0.00 55 ARG A CA 20
ATOM 34948 C C . ARG A 1 55 ? 12.867 -2.997 8.748 1.00 0.00 55 ARG A C 20
ATOM 34949 O O . ARG A 1 55 ? 12.002 -3.702 9.273 1.00 0.00 55 ARG A O 20
ATOM 34970 N N . LYS A 1 56 ? 12.768 -2.478 7.525 1.00 0.00 56 LYS A N 20
ATOM 34971 C CA . LYS A 1 56 ? 11.599 -2.646 6.669 1.00 0.00 56 LYS A CA 20
ATOM 34972 C C . LYS A 1 56 ? 10.964 -4.030 6.738 1.00 0.00 56 LYS A C 20
ATOM 34973 O O . LYS A 1 56 ? 9.827 -4.170 7.182 1.00 0.00 56 LYS A O 20
ATOM 34992 N N . THR A 1 57 ? 11.685 -5.038 6.291 1.00 0.00 57 THR A N 20
ATOM 34993 C CA . THR A 1 57 ? 11.108 -6.364 6.121 1.00 0.00 57 THR A CA 20
ATOM 34994 C C . THR A 1 57 ? 11.619 -7.393 7.128 1.00 0.00 57 THR A C 20
ATOM 34995 O O . THR A 1 57 ? 11.181 -8.545 7.119 1.00 0.00 57 THR A O 20
ATOM 35006 N N . ASN A 1 58 ? 12.531 -6.990 7.998 1.00 0.00 58 ASN A N 20
ATOM 35007 C CA . ASN A 1 58 ? 13.125 -7.937 8.966 1.00 0.00 58 ASN A CA 20
ATOM 35008 C C . ASN A 1 58 ? 12.232 -8.070 10.216 1.00 0.00 58 ASN A C 20
ATOM 35009 O O . ASN A 1 58 ? 12.705 -8.226 11.341 1.00 0.00 58 ASN A O 20
ATOM 35020 N N . GLY A 1 59 ? 10.920 -8.018 10.002 1.00 0.00 59 GLY A N 20
ATOM 35021 C CA . GLY A 1 59 ? 9.971 -8.198 11.091 1.00 0.00 59 GLY A CA 20
ATOM 35022 C C . GLY A 1 59 ? 10.132 -7.151 12.173 1.00 0.00 59 GLY A C 20
ATOM 35023 O O . GLY A 1 59 ? 10.054 -7.451 13.366 1.00 0.00 59 GLY A O 20
ATOM 35027 N N . GLY A 1 60 ? 10.358 -5.922 11.749 1.00 0.00 60 GLY A N 20
ATOM 35028 C CA . GLY A 1 60 ? 10.621 -4.850 12.680 1.00 0.00 60 GLY A CA 20
ATOM 35029 C C . GLY A 1 60 ? 9.698 -3.672 12.485 1.00 0.00 60 GLY A C 20
ATOM 35030 O O . GLY A 1 60 ? 9.004 -3.262 13.414 1.00 0.00 60 GLY A O 20
ATOM 35034 N N . CYS A 1 61 ? 9.682 -3.119 11.281 1.00 0.00 61 CYS A N 20
ATOM 35035 C CA . CYS A 1 61 ? 8.870 -1.950 11.007 1.00 0.00 61 CYS A CA 20
ATOM 35036 C C . CYS A 1 61 ? 7.434 -2.329 10.649 1.00 0.00 61 CYS A C 20
ATOM 35037 O O . CYS A 1 61 ? 7.200 -3.218 9.828 1.00 0.00 61 CYS A O 20
ATOM 35044 N N . PRO A 1 62 ? 6.454 -1.658 11.279 1.00 0.00 62 PRO A N 20
ATOM 35045 C CA . PRO A 1 62 ? 5.042 -1.816 10.938 1.00 0.00 62 PRO A CA 20
ATOM 35046 C C . PRO A 1 62 ? 4.672 -1.140 9.613 1.00 0.00 62 PRO A C 20
ATOM 35047 O O . PRO A 1 62 ? 4.053 -1.764 8.761 1.00 0.00 62 PRO A O 20
ATOM 35058 N N . ILE A 1 63 ? 5.066 0.125 9.435 1.00 0.00 63 ILE A N 20
ATOM 35059 C CA . ILE A 1 63 ? 4.725 0.889 8.222 1.00 0.00 63 ILE A CA 20
ATOM 35060 C C . ILE A 1 63 ? 5.095 0.134 6.955 1.00 0.00 63 ILE A C 20
ATOM 35061 O O . ILE A 1 63 ? 4.261 -0.077 6.079 1.00 0.00 63 ILE A O 20
ATOM 35077 N N . CYS A 1 64 ? 6.343 -0.282 6.876 1.00 0.00 64 CYS A N 20
ATOM 35078 C CA . CYS A 1 64 ? 6.851 -0.944 5.687 1.00 0.00 64 CYS A CA 20
ATOM 35079 C C . CYS A 1 64 ? 6.254 -2.338 5.525 1.00 0.00 64 CYS A C 20
ATOM 35080 O O . CYS A 1 64 ? 6.212 -2.881 4.426 1.00 0.00 64 CYS A O 20
ATOM 35087 N N . LYS A 1 65 ? 5.786 -2.903 6.623 1.00 0.00 65 LYS A N 20
ATOM 35088 C CA . LYS A 1 65 ? 5.061 -4.166 6.576 1.00 0.00 65 LYS A CA 20
ATOM 35089 C C . LYS A 1 65 ? 3.720 -3.945 5.919 1.00 0.00 65 LYS A C 20
ATOM 35090 O O . LYS A 1 65 ? 3.321 -4.649 4.994 1.00 0.00 65 LYS A O 20
ATOM 35109 N N . GLN A 1 66 ? 3.029 -2.950 6.430 1.00 0.00 66 GLN A N 20
ATOM 35110 C CA . GLN A 1 66 ? 1.684 -2.641 5.977 1.00 0.00 66 GLN A CA 20
ATOM 35111 C C . GLN A 1 66 ? 1.695 -2.098 4.550 1.00 0.00 66 GLN A C 20
ATOM 35112 O O . GLN A 1 66 ? 0.826 -2.437 3.752 1.00 0.00 66 GLN A O 20
ATOM 35126 N N . LEU A 1 67 ? 2.680 -1.262 4.227 1.00 0.00 67 LEU A N 20
ATOM 35127 C CA . LEU A 1 67 ? 2.842 -0.773 2.861 1.00 0.00 67 LEU A CA 20
ATOM 35128 C C . LEU A 1 67 ? 3.122 -1.924 1.913 1.00 0.00 67 LEU A C 20
ATOM 35129 O O . LEU A 1 67 ? 2.708 -1.906 0.750 1.00 0.00 67 LEU A O 20
ATOM 35145 N N . ILE A 1 68 ? 3.831 -2.924 2.418 1.00 0.00 68 ILE A N 20
ATOM 35146 C CA . ILE A 1 68 ? 4.095 -4.124 1.657 1.00 0.00 68 ILE A CA 20
ATOM 35147 C C . ILE A 1 68 ? 2.787 -4.841 1.367 1.00 0.00 68 ILE A C 20
ATOM 35148 O O . ILE A 1 68 ? 2.565 -5.317 0.261 1.00 0.00 68 ILE A O 20
ATOM 35164 N N . ALA A 1 69 ? 1.912 -4.883 2.364 1.00 0.00 69 ALA A N 20
ATOM 35165 C CA . ALA A 1 69 ? 0.627 -5.522 2.201 1.00 0.00 69 ALA A CA 20
ATOM 35166 C C . ALA A 1 69 ? -0.107 -4.905 1.021 1.00 0.00 69 ALA A C 20
ATOM 35167 O O . ALA A 1 69 ? -0.412 -5.597 0.054 1.00 0.00 69 ALA A O 20
ATOM 35174 N N . LEU A 1 70 ? -0.339 -3.591 1.087 1.00 0.00 70 LEU A N 20
ATOM 35175 C CA . LEU A 1 70 ? -1.019 -2.868 0.015 1.00 0.00 70 LEU A CA 20
ATOM 35176 C C . LEU A 1 70 ? -0.398 -3.168 -1.344 1.00 0.00 70 LEU A C 20
ATOM 35177 O O . LEU A 1 70 ? -1.093 -3.563 -2.280 1.00 0.00 70 LEU A O 20
ATOM 35193 N N . ALA A 1 71 ? 0.911 -3.003 -1.446 1.00 0.00 71 ALA A N 20
ATOM 35194 C CA . ALA A 1 71 ? 1.592 -3.191 -2.709 1.00 0.00 71 ALA A CA 20
ATOM 35195 C C . ALA A 1 71 ? 1.485 -4.633 -3.210 1.00 0.00 71 ALA A C 20
ATOM 35196 O O . ALA A 1 71 ? 1.675 -4.879 -4.393 1.00 0.00 71 ALA A O 20
ATOM 35203 N N . ALA A 1 72 ? 1.180 -5.576 -2.318 1.00 0.00 72 ALA A N 20
ATOM 35204 C CA . ALA A 1 72 ? 1.002 -6.974 -2.705 1.00 0.00 72 ALA A CA 20
ATOM 35205 C C . ALA A 1 72 ? -0.379 -7.221 -3.308 1.00 0.00 72 ALA A C 20
ATOM 35206 O O . ALA A 1 72 ? -0.502 -7.932 -4.311 1.00 0.00 72 ALA A O 20
ATOM 35213 N N . TYR A 1 73 ? -1.420 -6.646 -2.701 1.00 0.00 73 TYR A N 20
ATOM 35214 C CA . TYR A 1 73 ? -2.766 -6.702 -3.296 1.00 0.00 73 TYR A CA 20
ATOM 35215 C C . TYR A 1 73 ? -2.676 -6.101 -4.670 1.00 0.00 73 TYR A C 20
ATOM 35216 O O . TYR A 1 73 ? -3.066 -6.687 -5.679 1.00 0.00 73 TYR A O 20
ATOM 35234 N N . HIS A 1 74 ? -2.130 -4.904 -4.668 1.00 0.00 74 HIS A N 20
ATOM 35235 C CA . HIS A 1 74 ? -1.931 -4.144 -5.860 1.00 0.00 74 HIS A CA 20
ATOM 35236 C C . HIS A 1 74 ? -1.006 -4.880 -6.837 1.00 0.00 74 HIS A C 20
ATOM 35237 O O . HIS A 1 74 ? -1.149 -4.735 -8.042 1.00 0.00 74 HIS A O 20
ATOM 35251 N N . ALA A 1 75 ? -0.056 -5.658 -6.311 1.00 0.00 75 ALA A N 20
ATOM 35252 C CA . ALA A 1 75 ? 0.899 -6.378 -7.154 1.00 0.00 75 ALA A CA 20
ATOM 35253 C C . ALA A 1 75 ? 0.167 -7.320 -8.100 1.00 0.00 75 ALA A C 20
ATOM 35254 O O . ALA A 1 75 ? 0.472 -7.381 -9.291 1.00 0.00 75 ALA A O 20
ATOM 35261 N N . LYS A 1 76 ? -0.806 -8.048 -7.560 1.00 0.00 76 LYS A N 20
ATOM 35262 C CA . LYS A 1 76 ? -1.608 -8.975 -8.361 1.00 0.00 76 LYS A CA 20
ATOM 35263 C C . LYS A 1 76 ? -2.471 -8.199 -9.351 1.00 0.00 76 LYS A C 20
ATOM 35264 O O . LYS A 1 76 ? -2.789 -8.688 -10.434 1.00 0.00 76 LYS A O 20
ATOM 35283 N N . HIS A 1 77 ? -2.817 -6.977 -8.976 1.00 0.00 77 HIS A N 20
ATOM 35284 C CA . HIS A 1 77 ? -3.695 -6.146 -9.782 1.00 0.00 77 HIS A CA 20
ATOM 35285 C C . HIS A 1 77 ? -2.879 -5.112 -10.554 1.00 0.00 77 HIS A C 20
ATOM 35286 O O . HIS A 1 77 ? -3.346 -4.001 -10.818 1.00 0.00 77 HIS A O 20
ATOM 35301 N N . CYS A 1 78 ? -1.656 -5.490 -10.904 1.00 0.00 78 CYS A N 20
ATOM 35302 C CA . CYS A 1 78 ? -0.728 -4.596 -11.581 1.00 0.00 78 CYS A CA 20
ATOM 35303 C C . CYS A 1 78 ? -0.017 -5.332 -12.711 1.00 0.00 78 CYS A C 20
ATOM 35304 O O . CYS A 1 78 ? 0.254 -6.531 -12.607 1.00 0.00 78 CYS A O 20
ATOM 35311 N N . GLN A 1 79 ? 0.281 -4.611 -13.780 1.00 0.00 79 GLN A N 20
ATOM 35312 C CA . GLN A 1 79 ? 0.946 -5.185 -14.932 1.00 0.00 79 GLN A CA 20
ATOM 35313 C C . GLN A 1 79 ? 2.355 -4.604 -15.083 1.00 0.00 79 GLN A C 20
ATOM 35314 O O . GLN A 1 79 ? 3.292 -5.322 -15.431 1.00 0.00 79 GLN A O 20
ATOM 35328 N N . GLU A 1 80 ? 2.493 -3.306 -14.813 1.00 0.00 80 GLU A N 20
ATOM 35329 C CA . GLU A 1 80 ? 3.775 -2.603 -14.970 1.00 0.00 80 GLU A CA 20
ATOM 35330 C C . GLU A 1 80 ? 4.930 -3.320 -14.273 1.00 0.00 80 GLU A C 20
ATOM 35331 O O . GLU A 1 80 ? 4.866 -3.635 -13.078 1.00 0.00 80 GLU A O 20
ATOM 35343 N N . ASN A 1 81 ? 5.982 -3.573 -15.037 1.00 0.00 81 ASN A N 20
ATOM 35344 C CA . ASN A 1 81 ? 7.219 -4.126 -14.504 1.00 0.00 81 ASN A CA 20
ATOM 35345 C C . ASN A 1 81 ? 8.060 -3.015 -13.885 1.00 0.00 81 ASN A C 20
ATOM 35346 O O . ASN A 1 81 ? 8.796 -3.237 -12.924 1.00 0.00 81 ASN A O 20
ATOM 35357 N N . LYS A 1 82 ? 7.935 -1.813 -14.438 1.00 0.00 82 LYS A N 20
ATOM 35358 C CA . LYS A 1 82 ? 8.617 -0.644 -13.908 1.00 0.00 82 LYS A CA 20
ATOM 35359 C C . LYS A 1 82 ? 7.624 0.257 -13.182 1.00 0.00 82 LYS A C 20
ATOM 35360 O O . LYS A 1 82 ? 7.559 1.466 -13.411 1.00 0.00 82 LYS A O 20
ATOM 35379 N N . CYS A 1 83 ? 6.833 -0.368 -12.329 1.00 0.00 83 CYS A N 20
ATOM 35380 C CA . CYS A 1 83 ? 5.817 0.306 -11.538 1.00 0.00 83 CYS A CA 20
ATOM 35381 C C . CYS A 1 83 ? 6.419 1.308 -10.554 1.00 0.00 83 CYS A C 20
ATOM 35382 O O . CYS A 1 83 ? 7.512 1.114 -10.032 1.00 0.00 83 CYS A O 20
ATOM 35389 N N . PRO A 1 84 ? 5.707 2.417 -10.313 1.00 0.00 84 PRO A N 20
ATOM 35390 C CA . PRO A 1 84 ? 6.102 3.418 -9.313 1.00 0.00 84 PRO A CA 20
ATOM 35391 C C . PRO A 1 84 ? 5.909 2.944 -7.866 1.00 0.00 84 PRO A C 20
ATOM 35392 O O . PRO A 1 84 ? 6.633 3.381 -6.973 1.00 0.00 84 PRO A O 20
ATOM 35403 N N . VAL A 1 85 ? 4.899 2.097 -7.627 1.00 0.00 85 VAL A N 20
ATOM 35404 C CA . VAL A 1 85 ? 4.646 1.547 -6.296 1.00 0.00 85 VAL A CA 20
ATOM 35405 C C . VAL A 1 85 ? 5.865 0.806 -5.747 1.00 0.00 85 VAL A C 20
ATOM 35406 O O . VAL A 1 85 ? 6.238 -0.260 -6.255 1.00 0.00 85 VAL A O 20
ATOM 35419 N N . PRO A 1 86 ? 6.496 1.376 -4.712 1.00 0.00 86 PRO A N 20
ATOM 35420 C CA . PRO A 1 86 ? 7.786 0.901 -4.191 1.00 0.00 86 PRO A CA 20
ATOM 35421 C C . PRO A 1 86 ? 7.815 -0.606 -3.958 1.00 0.00 86 PRO A C 20
ATOM 35422 O O . PRO A 1 86 ? 8.539 -1.360 -4.631 1.00 0.00 86 PRO A O 20
ATOM 35433 N N . PHE A 1 87 ? 6.987 -1.040 -3.029 1.00 0.00 87 PHE A N 20
ATOM 35434 C CA . PHE A 1 87 ? 6.963 -2.424 -2.610 1.00 0.00 87 PHE A CA 20
ATOM 35435 C C . PHE A 1 87 ? 6.358 -3.342 -3.663 1.00 0.00 87 PHE A C 20
ATOM 35436 O O . PHE A 1 87 ? 6.490 -4.553 -3.559 1.00 0.00 87 PHE A O 20
ATOM 35453 N N . CYS A 1 88 ? 5.729 -2.779 -4.692 1.00 0.00 88 CYS A N 20
ATOM 35454 C CA . CYS A 1 88 ? 5.126 -3.602 -5.725 1.00 0.00 88 CYS A CA 20
ATOM 35455 C C . CYS A 1 88 ? 6.219 -4.322 -6.466 1.00 0.00 88 CYS A C 20
ATOM 35456 O O . CYS A 1 88 ? 6.179 -5.529 -6.620 1.00 0.00 88 CYS A O 20
ATOM 35463 N N . LEU A 1 89 ? 7.215 -3.573 -6.891 1.00 0.00 89 LEU A N 20
ATOM 35464 C CA . LEU A 1 89 ? 8.315 -4.148 -7.639 1.00 0.00 89 LEU A CA 20
ATOM 35465 C C . LEU A 1 89 ? 9.171 -5.031 -6.754 1.00 0.00 89 LEU A C 20
ATOM 35466 O O . LEU A 1 89 ? 9.790 -5.976 -7.228 1.00 0.00 89 LEU A O 20
ATOM 35482 N N . ASN A 1 90 ? 9.211 -4.733 -5.468 1.00 0.00 90 ASN A N 20
ATOM 35483 C CA . ASN A 1 90 ? 9.956 -5.573 -4.540 1.00 0.00 90 ASN A CA 20
ATOM 35484 C C . ASN A 1 90 ? 9.243 -6.911 -4.370 1.00 0.00 90 ASN A C 20
ATOM 35485 O O . ASN A 1 90 ? 9.846 -7.972 -4.529 1.00 0.00 90 ASN A O 20
ATOM 35496 N N . ILE A 1 91 ? 7.948 -6.839 -4.101 1.00 0.00 91 ILE A N 20
ATOM 35497 C CA . ILE A 1 91 ? 7.109 -8.022 -3.917 1.00 0.00 91 ILE A CA 20
ATOM 35498 C C . ILE A 1 91 ? 6.955 -8.807 -5.211 1.00 0.00 91 ILE A C 20
ATOM 35499 O O . ILE A 1 91 ? 7.275 -9.992 -5.277 1.00 0.00 91 ILE A O 20
ATOM 35515 N N . LYS A 1 92 ? 6.438 -8.129 -6.222 1.00 0.00 92 LYS A N 20
ATOM 35516 C CA . LYS A 1 92 ? 6.109 -8.740 -7.494 1.00 0.00 92 LYS A CA 20
ATOM 35517 C C . LYS A 1 92 ? 7.332 -9.421 -8.120 1.00 0.00 92 LYS A C 20
ATOM 35518 O O . LYS A 1 92 ? 7.205 -10.478 -8.741 1.00 0.00 92 LYS A O 20
ATOM 35537 N N . GLN A 1 93 ? 8.515 -8.823 -7.952 1.00 0.00 93 GLN A N 20
ATOM 35538 C CA . GLN A 1 93 ? 9.756 -9.451 -8.405 1.00 0.00 93 GLN A CA 20
ATOM 35539 C C . GLN A 1 93 ? 10.023 -10.750 -7.649 1.00 0.00 93 GLN A C 20
ATOM 35540 O O . GLN A 1 93 ? 10.410 -11.755 -8.254 1.00 0.00 93 GLN A O 20
ATOM 35554 N N . LYS A 1 94 ? 9.827 -10.732 -6.329 1.00 0.00 94 LYS A N 20
ATOM 35555 C CA . LYS A 1 94 ? 9.978 -11.940 -5.529 1.00 0.00 94 LYS A CA 20
ATOM 35556 C C . LYS A 1 94 ? 8.986 -12.995 -6.008 1.00 0.00 94 LYS A C 20
ATOM 35557 O O . LYS A 1 94 ? 9.366 -14.110 -6.363 1.00 0.00 94 LYS A O 20
ATOM 35576 N N . GLY A 1 95 ? 7.712 -12.615 -6.030 1.00 0.00 95 GLY A N 20
ATOM 35577 C CA . GLY A 1 95 ? 6.676 -13.440 -6.628 1.00 0.00 95 GLY A CA 20
ATOM 35578 C C . GLY A 1 95 ? 6.252 -14.617 -5.771 1.00 0.00 95 GLY A C 20
ATOM 35579 O O . GLY A 1 95 ? 5.074 -14.971 -5.741 1.00 0.00 95 GLY A O 20
ATOM 35583 N N . SER A 1 96 ? 7.199 -15.219 -5.074 1.00 0.00 96 SER A N 20
ATOM 35584 C CA . SER A 1 96 ? 6.903 -16.347 -4.213 1.00 0.00 96 SER A CA 20
ATOM 35585 C C . SER A 1 96 ? 6.487 -15.859 -2.831 1.00 0.00 96 SER A C 20
ATOM 35586 O O . SER A 1 96 ? 5.436 -16.245 -2.316 1.00 0.00 96 SER A O 20
ATOM 35594 N N . GLU A 1 97 ? 7.303 -15.005 -2.230 1.00 0.00 97 GLU A N 20
ATOM 35595 C CA . GLU A 1 97 ? 6.991 -14.471 -0.934 1.00 0.00 97 GLU A CA 20
ATOM 35596 C C . GLU A 1 97 ? 6.181 -13.195 -1.061 1.00 0.00 97 GLU A C 20
ATOM 35597 O O . GLU A 1 97 ? 6.522 -12.303 -1.842 1.00 0.00 97 GLU A O 20
ATOM 35609 N N . PHE A 1 98 ? 5.079 -13.193 -0.314 1.00 0.00 98 PHE A N 20
ATOM 35610 C CA . PHE A 1 98 ? 4.126 -12.072 -0.162 1.00 0.00 98 PHE A CA 20
ATOM 35611 C C . PHE A 1 98 ? 2.811 -12.287 -0.943 1.00 0.00 98 PHE A C 20
ATOM 35612 O O . PHE A 1 98 ? 1.744 -12.236 -0.336 1.00 0.00 98 PHE A O 20
ATOM 35629 N N . PRO A 1 99 ? 2.832 -12.525 -2.277 1.00 0.00 99 PRO A N 20
ATOM 35630 C CA . PRO A 1 99 ? 1.599 -12.793 -3.036 1.00 0.00 99 PRO A CA 20
ATOM 35631 C C . PRO A 1 99 ? 0.872 -14.035 -2.528 1.00 0.00 99 PRO A C 20
ATOM 35632 O O . PRO A 1 99 ? -0.356 -14.053 -2.425 1.00 0.00 99 PRO A O 20
ATOM 35643 N N . ALA A 1 100 ? 1.637 -15.071 -2.212 1.00 0.00 100 ALA A N 20
ATOM 35644 C CA . ALA A 1 100 ? 1.073 -16.295 -1.667 1.00 0.00 100 ALA A CA 20
ATOM 35645 C C . ALA A 1 100 ? 0.694 -16.091 -0.206 1.00 0.00 100 ALA A C 20
ATOM 35646 O O . ALA A 1 100 ? 1.559 -15.902 0.650 1.00 0.00 100 ALA A O 20
ATOM 35653 N N . GLY A 1 101 ? -0.602 -16.111 0.067 1.00 0.00 101 GLY A N 20
ATOM 35654 C CA . GLY A 1 101 ? -1.083 -15.884 1.415 1.00 0.00 101 GLY A CA 20
ATOM 35655 C C . GLY A 1 101 ? -0.936 -17.105 2.296 1.00 0.00 101 GLY A C 20
ATOM 35656 O O . GLY A 1 101 ? -0.608 -16.991 3.478 1.00 0.00 101 GLY A O 20
ATOM 35660 N N . ASN A 1 102 ? -1.180 -18.276 1.726 1.00 0.00 102 ASN A N 20
ATOM 35661 C CA . ASN A 1 102 ? -1.068 -19.519 2.471 1.00 0.00 102 ASN A CA 20
ATOM 35662 C C . ASN A 1 102 ? 0.105 -20.336 1.950 1.00 0.00 102 ASN A C 20
ATOM 35663 O O . ASN A 1 102 ? -0.080 -21.093 0.975 1.00 0.00 102 ASN A O 20
ATOM 35675 N N . GLY B 2 1 ? -5.361 -16.952 9.438 1.00 0.00 201 GLY B N 20
ATOM 35676 C CA . GLY B 2 1 ? -4.905 -16.431 8.128 1.00 0.00 201 GLY B CA 20
ATOM 35677 C C . GLY B 2 1 ? -4.402 -15.012 8.236 1.00 0.00 201 GLY B C 20
ATOM 35678 O O . GLY B 2 1 ? -5.049 -14.077 7.759 1.00 0.00 201 GLY B O 20
ATOM 35684 N N . MET B 2 2 ? -3.250 -14.852 8.873 1.00 0.00 202 MET B N 20
ATOM 35685 C CA . MET B 2 2 ? -2.669 -13.539 9.104 1.00 0.00 202 MET B CA 20
ATOM 35686 C C . MET B 2 2 ? -2.080 -12.981 7.812 1.00 0.00 202 MET B C 20
ATOM 35687 O O . MET B 2 2 ? -0.912 -13.212 7.493 1.00 0.00 202 MET B O 20
ATOM 35701 N N . TYR B 2 3 ? -2.904 -12.260 7.070 1.00 0.00 203 TYR B N 20
ATOM 35702 C CA . TYR B 2 3 ? -2.492 -11.687 5.798 1.00 0.00 203 TYR B CA 20
ATOM 35703 C C . TYR B 2 3 ? -3.224 -10.366 5.539 1.00 0.00 203 TYR B C 20
ATOM 35704 O O . TYR B 2 3 ? -2.576 -9.339 5.331 1.00 0.00 203 TYR B O 20
ATOM 35722 N N . PRO B 2 4 ? -4.579 -10.348 5.562 1.00 0.00 204 PRO B N 20
ATOM 35723 C CA . PRO B 2 4 ? -5.347 -9.115 5.392 1.00 0.00 204 PRO B CA 20
ATOM 35724 C C . PRO B 2 4 ? -5.348 -8.272 6.664 1.00 0.00 204 PRO B C 20
ATOM 35725 O O . PRO B 2 4 ? -6.404 -7.959 7.226 1.00 0.00 204 PRO B O 20
ATOM 35736 N N . ASP B 2 5 ? -4.157 -7.912 7.113 1.00 0.00 205 ASP B N 20
ATOM 35737 C CA . ASP B 2 5 ? -3.991 -7.104 8.315 1.00 0.00 205 ASP B CA 20
ATOM 35738 C C . ASP B 2 5 ? -3.058 -5.924 8.041 1.00 0.00 205 ASP B C 20
ATOM 35739 O O . ASP B 2 5 ? -1.968 -5.840 8.603 1.00 0.00 205 ASP B O 20
ATOM 35748 N N . PRO B 2 6 ? -3.465 -5.009 7.147 1.00 0.00 206 PRO B N 20
ATOM 35749 C CA . PRO B 2 6 ? -2.677 -3.858 6.751 1.00 0.00 206 PRO B CA 20
ATOM 35750 C C . PRO B 2 6 ? -3.005 -2.633 7.574 1.00 0.00 206 PRO B C 20
ATOM 35751 O O . PRO B 2 6 ? -3.935 -1.878 7.284 1.00 0.00 206 PRO B O 20
ATOM 35762 N N . GLY B 2 7 ? -2.208 -2.448 8.581 1.00 0.00 207 GLY B N 20
ATOM 35763 C CA . GLY B 2 7 ? -2.352 -1.320 9.486 1.00 0.00 207 GLY B CA 20
ATOM 35764 C C . GLY B 2 7 ? -2.036 0.026 8.844 1.00 0.00 207 GLY B C 20
ATOM 35765 O O . GLY B 2 7 ? -2.027 1.051 9.522 1.00 0.00 207 GLY B O 20
ATOM 35769 N N . LEU B 2 8 ? -1.777 0.036 7.541 1.00 0.00 208 LEU B N 20
ATOM 35770 C CA . LEU B 2 8 ? -1.511 1.283 6.837 1.00 0.00 208 LEU B CA 20
ATOM 35771 C C . LEU B 2 8 ? -2.821 2.018 6.581 1.00 0.00 208 LEU B C 20
ATOM 35772 O O . LEU B 2 8 ? -2.875 3.242 6.625 1.00 0.00 208 LEU B O 20
ATOM 35788 N N . LEU B 2 9 ? -3.887 1.263 6.341 1.00 0.00 209 LEU B N 20
ATOM 35789 C CA . LEU B 2 9 ? -5.187 1.862 6.060 1.00 0.00 209 LEU B CA 20
ATOM 35790 C C . LEU B 2 9 ? -5.886 2.267 7.354 1.00 0.00 209 LEU B C 20
ATOM 35791 O O . LEU B 2 9 ? -6.895 2.962 7.332 1.00 0.00 209 LEU B O 20
ATOM 35807 N N . SER B 2 10 ? -5.356 1.813 8.483 1.00 0.00 210 SER B N 20
ATOM 35808 C CA . SER B 2 10 ? -5.804 2.290 9.780 1.00 0.00 210 SER B CA 20
ATOM 35809 C C . SER B 2 10 ? -4.921 3.453 10.230 1.00 0.00 210 SER B C 20
ATOM 35810 O O . SER B 2 10 ? -5.289 4.245 11.100 1.00 0.00 210 SER B O 20
ATOM 35818 N N . TYR B 2 11 ? -3.742 3.535 9.626 1.00 0.00 211 TYR B N 20
ATOM 35819 C CA . TYR B 2 11 ? -2.829 4.649 9.839 1.00 0.00 211 TYR B CA 20
ATOM 35820 C C . TYR B 2 11 ? -3.248 5.834 8.970 1.00 0.00 211 TYR B C 20
ATOM 35821 O O . TYR B 2 11 ? -3.088 6.993 9.352 1.00 0.00 211 TYR B O 20
ATOM 35839 N N . ILE B 2 12 ? -3.794 5.526 7.799 1.00 0.00 212 ILE B N 20
ATOM 35840 C CA . ILE B 2 12 ? -4.253 6.546 6.870 1.00 0.00 212 ILE B CA 20
ATOM 35841 C C . ILE B 2 12 ? -5.708 6.305 6.482 1.00 0.00 212 ILE B C 20
ATOM 35842 O O . ILE B 2 12 ? -5.999 5.577 5.532 1.00 0.00 212 ILE B O 20
ATOM 35858 N N . ASN B 2 13 ? -6.611 6.910 7.234 1.00 0.00 213 ASN B N 20
ATOM 35859 C CA . ASN B 2 13 ? -8.040 6.804 6.970 1.00 0.00 213 ASN B CA 20
ATOM 35860 C C . ASN B 2 13 ? -8.775 7.944 7.650 1.00 0.00 213 ASN B C 20
ATOM 35861 O O . ASN B 2 13 ? -8.280 8.521 8.620 1.00 0.00 213 ASN B O 20
ATOM 35872 N N . GLU B 2 14 ? -9.945 8.279 7.142 1.00 0.00 214 GLU B N 20
ATOM 35873 C CA . GLU B 2 14 ? -10.736 9.344 7.723 1.00 0.00 214 GLU B CA 20
ATOM 35874 C C . GLU B 2 14 ? -12.091 8.826 8.176 1.00 0.00 214 GLU B C 20
ATOM 35875 O O . GLU B 2 14 ? -13.029 8.712 7.384 1.00 0.00 214 GLU B O 20
ATOM 35887 N N . LEU B 2 15 ? -12.181 8.489 9.451 1.00 0.00 215 LEU B N 20
ATOM 35888 C CA . LEU B 2 15 ? -13.445 8.099 10.051 1.00 0.00 215 LEU B CA 20
ATOM 35889 C C . LEU B 2 15 ? -13.909 9.198 10.993 1.00 0.00 215 LEU B C 20
ATOM 35890 O O . LEU B 2 15 ? -14.802 9.006 11.819 1.00 0.00 215 LEU B O 20
ATOM 35906 N N . CYS B 2 16 ? -13.276 10.350 10.852 1.00 0.00 216 CYS B N 20
ATOM 35907 C CA . CYS B 2 16 ? -13.587 11.515 11.657 1.00 0.00 216 CYS B CA 20
ATOM 35908 C C . CYS B 2 16 ? -14.354 12.540 10.829 1.00 0.00 216 CYS B C 20
ATOM 35909 O O . CYS B 2 16 ? -15.563 12.717 11.074 1.00 0.00 216 CYS B O 20
#

GO terms:
  GO:0061733 protein-lysine-acetyltransferase activity (F, IDA)
  GO:0005515 protein binding (F, IDA)
  GO:0000785 chromatin (C, IDA)
  GO:0005737 cytoplasm (C, IDA)
  GO:0005829 cytosol (C, IDA)
  GO:0042307 positive regulation of protein import into nucleus (P, IDA)
  GO:0003713 transcription coactivator activity (F, IDA)
  GO:0016407 acetyltransferase activity (F, IDA)
  GO:0045944 positive regulation of transcription by RNA polymerase II (P, IDA)
  GO:0010507 negative regulation of autophagy (P, IDA)
  GO:2000330 positive regulation of T-helper 17 cell lineage commitment (P, IDA)
  GO:0031669 cellular response to nutrient levels (P, IDA)
  GO:0046427 positive regulation of receptor signaling pathway via JAK-STAT (P, IDA)
  GO:0000122 negative regulation of transcription by RNA polymerase II (P, IDA)
  GO:0045815 transcription initiation-coupled chromatin remodeling (P, IDA)
  GO:0010976 positive regulation of neuron projection development (P, IDA)
  GO:0010484 histone H3 acetyltransferase activity (F, IDA)
  GO:0031333 negative regulation of protein-containing complex assembly (P, IDA)
  GO:0007249 canonical NF-kappaB signal transduction (P, IDA)
  GO:0003713 transcription coactivator activity (F, TAS)

Secondary structure (DSSP, 8-state):
--SS----HHHHHHHHHHHHHHHHHHHHH---SS---HHHHHHHHHHHHHHT-SSTTTT--SHHHHHHHHHHHHHHT---TT-S-HHHHHHHHH-SS--S--/--S---THHHHT----

Nearest PDB structures (foldseek):
  7xfg-assembly1_A  TM=9.281E-01  e=5.891E-13  Homo sapiens
  1f81-assembly1_A  TM=8.847E-01  e=3.542E-10  Mus musculus
  3t92-assembly1_A  TM=8.762E-01  e=4.416E-10  Homo sapiens
  2mh0-assembly1_B  TM=7.941E-01  e=1.112E-10  Homo sapiens
  6fgs-assembly1_A  TM=7.660E-01  e=3.955E-10  Homo sapiens

Radius of gyration: 14.13 Å; Cα contacts (8 Å, |Δi|>4): 133; chains: 2; bounding box: 45×37×27 Å

Solvent-accessible surface area: 7797 Å² total; per-residue (Å²): 177,63,72,231,66,119,107,63,119,52,43,54,86,111,85,34,7,83,119,4,20,129,13,0,25,59,2,21,96,12,194,89,101,132,19,91,81,107,10,2,86,76,0,42,162,5,7,113,79,12,129,71,18,181,178,37,30,115,69,46,10,87,32,0,85,27,0,8,0,0,0,5,35,18,7,158,172,19,153,100,94,191,6,53,0,15,8,0,33,46,10,54,118,85,64,92,109,64,46,6,62,142,119,178,76,28,101,6,19,0,6,74,115,9,76,73,147,196